Protein AF-0000000078815602 (afdb_homodimer)

Secondary structure (DSSP, 8-state):
-EETTS-B-TT-EEEETTEEEEEEE--TTS-------TT-EEEEEETTEEEEEEE-TT-S----EEPB---GGG-EEEETTEEEEGGG--S-EEEEEHHHHHTT---SSHHHHHTTTSTTEEEEE--SSTTPPEEEEETT-EEEEEE-TTS-EEEE-PPEEEETTEE--GGGS-GGGEEEEEEE-SHHHHGGG-GGGGG-EEEEEE----SSPPPEEEEEEEEEEEEE-S---BPPHHHHHHHHHHTT--SB-SSTT--BHHHHHHHHHHHHH-GGGS-EETTTEEE-TTS-EEE-----TTTTTB--EEEEEEEEEEEEE-SSEEEEEEEEEEEEE-SBSTTSSEEEEEEEEEEEEEE-SSSEEEEEEEEEEEEEEEEE-SSS-TT-----TT---SEE-TTT-TTSSS-EEBS-HHHHHHTPPEEEEEEEEEEEEEEEEE--STTEEEEEEEEEEEEEEEEEEE----EEB-TT-S-EES-TT-EEEEEEEEEEEEEEEEEEEEEEEETTEEEEEEEEEEEEEEEEEEEEEEEESBSSTTS--GGGB-S-EEEEEEEEEEEEEEEEEEEEEEETTTEEEEEEEEEEEETTS-GGG-EEEEEEEEEEEEGGGSGGGGGGTTTEEEEEEEEEEEEEEE--S-TTTTS----EETT-TT-EETTEE--EE-SPPP---S----EEEEEEEEEEEEEETTTTEEEEEEEEEEEEEEEEEE-S---GGG-SPPPEEEEEEEEEEEEEEEEEEEEEETTEEEEEEEEEEEEEEEEEEE-SSTTS-BTTS--TTPBTTEEEEBPEEEE--GGGBS-TTT-PBPTTPPEETT----TTSEEE------SS-SSEE--TTSBSS--TT-EEEEE-S-EEEEEEEEEEEETTEEEEEEEEEEEE-EE---STTTSTT-SSTTPPPBTT---B--EEEGGGTEEEESSTT-SB----SSSTTHHHHTS-BSTT-EE--EEEEEEEEEEEEPPHHHHGGGT-SEEEEEEEEEEEEEEESSPTT--TTT-S-SSPPEEEEEEEEEEE-/-EETTS-B-TT-EEEETTEEEEEEE--TTS-------TT-EEEEEETTEEEEEEE-TT-S----EEPB---GGG-EEEETTEEEEGGG--S-EEEEEHHHHHTT---SSHHHHHTTTSTTEEEEE--SSTTPPEEEEETT-EEEEEE-TTS-EEEE-PPEEEETTEE--GGGS-GGGEEEEEEE-SHHHHGGG-GGGGG-EEEEEE----SSPPPEEEEEEEEEEEEE-S---BPPHHHHHHHHHHTT--SB-SSTT--BHHHHHHHHHHHHH-GGGS-EETTTEEE-TTS-EEE-----TTTTTB--EEEEEEEEEEEEE-SSEEEEEEEEEEEEE-SBSTTSSEEEEEEEEEEEEEE-SSSEEEEEEEEEEEEEEEEE-SSS-TT-S---TT---SEE-TTT-TTSSS-EEBS-HHHHHHTPPEEEEEEEEEEEEEEEEE--STTEEEEEEEEEEEEEEEEEEE----EEB-TT-S-EES-TT-EEEEEEEEEEEEEEEEEEEEEEEETTEEEEEEEEEEEEEEEEEEEEEEEESBSSTTS--GGGB-S-EEEEEEEEEEEEEEEEEEEEEEETTTEEEEEEEEEEEETTS-GGG-EEEEEEEEEEEEGGGSGGGGGGTTTEEEEEEEEEEEEEEE--S-TTTTS----EETT-TT-EETTEE--EE--PPP---S----EEEEEEEEEEEEEETTTTEEEEEEEEEEEEEEEEEE-S---GGG-SPPPEEEEEEEEEEEEEEEEEEEEEETTEEEEEEEEEEEEEEEEEEE-SSTTS-BTTS--TTPBTTEEEEBPEEEE--GGGBS-TTT-PBPTT--EETTB---TTSEEE------SS-SSEE--TTSBSS--TT-EEEEE-S-EEEEEEEEEEEETTEEEEEEEEEEEE-EE---STTTSTT-SSTTPPPBTT---B--EEEGGGTEEEESSTT-SB----SSSTTHHHHTS-BSTT-EE--EEEEEEEEEEEEPPHHHHGGGT-SEEEEEEEEEEEEEEESSPTT--TTT-S-SSPPEEEEEEEEEEE-

Sequence (2074 aa):
MTNTAGEPIIGATVLEKGNTTNGTITDIDGNFTINLPANATLSISYIGYITQEIQVGYQTSFKVVLKDDTKTLDEIIVVGYGSQKKANLTGAVSSVKMDEALGDRPLLNAADALQGAVPGLFVSNGGNAPGTSKSFQIRGAYSLGVKNSDGTYGNTIKPLVLIDNVEGDIDMINPEDIESINVLKDAASAAIYGARAAGGVILVTTKRPKGASRFELNYNNNFAFGKAVNLPKQAPLMDYLQAYLDCGYSDAYWSLGSPSVSKWMEYLTAYQKDPSSFNTVGDGIYVDESGVPYYLNEKDLYKNFMETSFQMTHNISASGGTDKLRYRISGGYNSNDGVLISDRDKFERMNVNSFISADVTKWFTQEITMSYAHSLQTSPGGMGGVYNTRLVSYYPEGELPASVNTLADEDLPLFTPRNQILYSNPVNNKNDNPRIFLKSILKPLKGLEAVFEYTFDKNIYDYHWYTGQYDYTTIQGGSSKSFVDDYLRKYKQHTNYNSINVYATYNKDFGNHHFKVMAGFNQESSYQETLDTYSYNQAVLDVPAMSSGTGTIKATDSYSEYAIRGGFFRVNYNYLDKYLLEVNGRYDGSSKFPKSSRFGFFPSVSAGWQIAQERFMNSTRHWLDGLKLRASYGVIGNQNINPYTFTPSMSVNNKATSWIIDDTYVTSISSLPALVSQNFTWEKVGTINVGLDVNLFNNRLSGVFEWYQRNTNGMLAPGVQLPAVVGASAPYQNTADMRTRGWELSLNWRDQIGKVGYRIGFNLSDYKSEIIKYDDNAATKLLSSYYPGQTLGEIWGYVVDGYYTVDDFVDTSSWQLKEGVTSINGYNVRPGDVKFKNLRDDDTSTNVITSGDNTFDNPGDRKVIGNTTPRYQYGINLGMNYAGFDLNVILQGTGKRDYWISNVLTFPMNGDNFVPLFEGLSDYWMPKDPDNGDWSAVNPNAKYPRIYGNRGNSGSNLRQSDKYLSDASYLRIKNITLSYKLPKKWVNQIFLNQMKAFVSIENVATFTSLPSGIDPERIEWNYPAFRTVSFGVNITLMTNTAGEPIIGATVLEKGNTTNGTITDIDGNFTINLPANATLSISYIGYITQEIQVGYQTSFKVVLKDDTKTLDEIIVVGYGSQKKANLTGAVSSVKMDEALGDRPLLNAADALQGAVPGLFVSNGGNAPGTSKSFQIRGAYSLGVKNSDGTYGNTIKPLVLIDNVEGDIDMINPEDIESINVLKDAASAAIYGARAAGGVILVTTKRPKGASRFELNYNNNFAFGKAVNLPKQAPLMDYLQAYLDCGYSDAYWSLGSPSVSKWMEYLTAYQKDPSSFNTVGDGIYVDESGVPYYLNEKDLYKNFMETSFQMTHNISASGGTDKLRYRISGGYNSNDGVLISDRDKFERMNVNSFISADVTKWFTQEITMSYAHSLQTSPGGMGGVYNTRLVSYYPEGELPASVNTLADEDLPLFTPRNQILYSNPVNNKNDNPRIFLKSILKPLKGLEAVFEYTFDKNIYDYHWYTGQYDYTTIQGGSSKSFVDDYLRKYKQHTNYNSINVYATYNKDFGNHHFKVMAGFNQESSYQETLDTYSYNQAVLDVPAMSSGTGTIKATDSYSEYAIRGGFFRVNYNYLDKYLLEVNGRYDGSSKFPKSSRFGFFPSVSAGWQIAQERFMNSTRHWLDGLKLRASYGVIGNQNINPYTFTPSMSVNNKATSWIIDDTYVTSISSLPALVSQNFTWEKVGTINVGLDVNLFNNRLSGVFEWYQRNTNGMLAPGVQLPAVVGASAPYQNTADMRTRGWELSLNWRDQIGKVGYRIGFNLSDYKSEIIKYDDNAATKLLSSYYPGQTLGEIWGYVVDGYYTVDDFVDTSSWQLKEGVTSINGYNVRPGDVKFKNLRDDDTSTNVITSGDNTFDNPGDRKVIGNTTPRYQYGINLGMNYAGFDLNVILQGTGKRDYWISNVLTFPMNGDNFVPLFEGLSDYWMPKDPDNGDWSAVNPNAKYPRIYGNRGNSGSNLRQSDKYLSDASYLRIKNITLSYKLPKKWVNQIFLNQMKAFVSIENVATFTSLPSGIDPERIEWNYPAFRTVSFGVNITL

Radius of gyration: 43.35 Å; Cα contacts (8 Å, |Δi|>4): 5627; chains: 2; bounding box: 106×133×111 Å

Organism: NCBI:txid997873

Solvent-accessible surface area (backbone atoms only — not comparable to full-atom values): 103710 Å² total; per-residue (Å²): 52,18,32,85,83,64,46,49,39,58,62,27,37,38,25,38,59,96,38,83,85,52,57,41,51,22,36,84,73,6,48,71,79,79,94,71,64,52,86,37,34,37,32,34,38,38,94,67,29,41,67,44,75,44,74,44,47,92,57,88,79,79,86,45,66,39,43,66,41,71,66,65,58,72,36,73,39,72,50,78,96,46,70,39,41,50,71,74,54,35,52,51,69,48,79,41,51,32,65,71,54,43,57,84,56,92,68,85,40,44,70,67,42,46,55,51,67,42,66,47,47,44,65,43,61,73,51,54,50,51,80,52,61,68,45,57,30,35,73,76,29,67,41,56,42,35,71,40,97,86,68,48,65,38,44,72,30,52,39,33,40,20,51,72,86,35,78,57,65,64,78,63,42,60,50,89,46,37,41,32,39,30,39,22,67,35,32,52,42,17,37,78,71,34,43,59,22,58,17,12,28,39,39,32,34,60,65,72,71,62,59,64,30,65,66,35,41,39,38,40,42,35,43,32,42,26,39,70,44,64,60,60,52,66,40,58,68,68,57,36,56,49,50,47,48,65,20,63,43,67,53,55,38,89,44,42,73,35,35,47,50,70,58,45,52,52,51,41,56,49,36,76,74,41,53,85,80,51,83,54,47,82,48,36,32,33,60,47,98,86,68,30,53,43,65,60,37,73,51,61,72,69,62,68,33,46,34,75,15,46,33,42,38,43,36,40,36,39,34,28,33,39,84,45,36,28,31,37,40,37,38,37,40,38,40,30,40,32,36,48,54,76,82,31,38,21,20,36,38,41,36,41,39,40,39,42,39,35,50,70,45,101,38,33,36,45,34,43,36,42,36,40,23,41,36,44,35,33,32,61,30,66,86,78,51,62,63,59,75,44,73,41,48,35,61,60,58,64,45,44,45,34,89,72,24,78,68,25,96,49,67,25,40,26,84,38,40,49,49,41,45,74,72,29,34,49,33,40,40,37,38,39,36,51,36,41,40,39,37,38,40,36,37,88,45,93,49,34,41,37,37,43,37,42,36,45,40,37,44,37,41,43,38,43,36,45,56,48,71,51,68,28,22,52,71,63,40,34,75,42,61,70,35,85,72,23,37,41,36,43,36,42,34,40,35,46,34,41,39,41,39,39,38,37,36,41,51,50,73,56,90,60,38,38,40,38,40,33,44,36,40,40,41,38,38,40,44,37,43,39,42,40,37,38,17,21,37,51,73,44,76,91,65,71,49,44,22,36,15,61,50,62,59,46,49,39,55,50,76,50,63,48,40,38,42,33,42,37,40,37,39,39,40,34,42,77,85,32,43,37,39,39,42,37,38,31,40,40,32,38,63,52,35,46,84,93,44,22,62,52,77,32,47,26,35,27,32,29,38,33,52,44,75,36,79,90,35,56,84,44,51,82,47,40,65,36,35,32,44,28,34,30,36,14,33,24,38,35,69,84,61,62,65,58,60,53,48,67,52,65,46,56,36,38,48,32,88,82,42,67,56,93,86,32,50,38,52,37,77,74,43,76,57,45,52,48,39,79,73,39,61,65,23,40,36,32,26,39,38,41,38,41,40,41,23,27,60,83,59,27,36,36,38,40,41,38,41,41,39,36,38,38,38,29,26,36,28,60,32,60,70,54,65,72,87,67,76,46,64,43,28,56,26,56,48,23,25,35,40,33,42,36,40,34,36,39,40,37,37,48,52,68,59,89,73,37,35,38,36,44,34,40,31,33,18,41,64,50,42,32,27,65,36,43,48,49,62,57,84,54,34,40,66,92,54,74,32,58,70,38,50,67,46,57,35,74,21,32,47,66,60,58,54,36,44,62,82,45,29,75,43,91,81,78,56,43,66,32,91,91,52,62,45,47,68,96,56,86,74,49,60,28,33,64,27,60,48,74,71,41,64,56,96,88,40,77,48,40,39,45,55,59,76,43,12,74,93,36,33,32,25,42,44,78,63,47,34,50,53,74,26,46,36,31,16,39,38,40,37,38,34,45,94,48,34,36,41,40,39,35,34,34,38,30,68,38,24,30,42,84,67,88,42,43,76,70,34,54,47,54,58,60,96,62,44,33,38,29,54,89,40,80,48,42,25,40,57,64,36,60,92,80,68,36,52,50,59,72,40,82,80,37,83,36,51,43,57,46,36,93,42,68,64,41,69,68,57,68,46,60,31,52,80,70,46,39,52,47,27,35,43,29,39,45,34,43,34,42,34,40,44,57,57,57,80,64,32,48,74,71,71,28,67,41,42,31,41,39,41,26,33,33,48,71,46,72,51,61,76,55,55,61,26,40,44,69,78,64,70,48,67,57,68,59,49,54,30,31,44,31,38,38,42,38,39,31,63,52,19,32,84,84,64,45,49,39,58,61,27,40,37,27,38,60,95,38,84,84,52,58,41,51,20,36,84,74,5,50,72,81,80,95,70,62,53,85,36,33,36,33,34,38,38,95,66,29,41,66,45,75,43,74,44,46,92,58,87,77,81,88,47,66,39,43,65,41,70,65,66,58,72,35,71,39,73,48,79,96,45,70,40,41,50,70,73,55,35,52,50,68,48,79,40,49,33,64,71,53,44,57,83,55,92,69,83,42,44,67,66,41,46,54,51,68,42,67,48,46,44,63,44,60,74,51,55,52,48,80,52,61,65,44,57,30,35,72,78,28,66,40,57,42,36,72,38,98,85,68,47,66,37,43,72,30,52,39,32,41,22,51,70,85,35,77,56,65,64,78,64,40,58,49,89,48,36,40,32,40,30,39,22,68,35,31,52,42,17,37,75,73,35,44,61,23,57,17,11,28,38,38,32,34,60,66,72,73,61,59,64,30,66,65,38,40,39,38,40,41,36,43,33,41,27,39,70,44,65,60,60,52,65,39,58,68,70,58,34,56,50,48,47,50,64,22,62,42,67,52,56,38,89,42,43,73,36,36,48,48,71,57,47,53,52,50,41,55,49,36,75,73,39,54,86,81,52,82,52,46,80,48,37,32,32,60,48,97,86,68,29,52,42,64,60,37,74,52,61,71,69,62,69,32,45,35,76,14,45,31,42,37,42,35,40,37,39,36,29,32,39,83,46,36,30,30,37,40,36,39,37,40,38,39,32,40,31,35,48,53,77,82,31,36,20,20,36,39,40,36,40,40,39,39,42,37,36,49,70,44,98,39,33,35,46,35,43,36,43,37,42,24,40,35,42,34,32,33,62,28,65,85,79,51,63,63,60,77,45,72,42,47,34,62,59,58,66,46,45,45,33,90,72,24,80,68,25,95,50,65,25,41,28,82,37,39,50,49,40,46,73,72,28,36,48,33,38,40,35,40,41,34,51,35,40,42,39,40,38,38,34,36,88,46,92,50,34,41,36,38,44,36,41,37,44,41,36,44,37,38,43,38,42,37,45,55,45,71,51,66,28,22,52,71,63,40,35,76,43,60,70,35,86,72,22,36,39,38,41,37,41,36,40,34,46,34,42,38,39,40,39,37,38,36,41,50,52,74,56,89,61,39,39,41,38,41,32,42,35,40,39,40,38,38,40,43,35,43,39,42,40,36,38,17,21,37,52,73,43,74,90,63,71,48,45,20,34,14,60,51,60,59,47,50,38,55,50,76,49,62,49,41,39,40,33,42,39,40,37,39,37,41,33,38,77,85,30,42,37,39,37,42,36,39,33,42,40,31,39,63,53,35,46,84,92,45,21,64,51,78,32,46,24,36,28,30,28,39,35,53,44,76,36,78,89,35,56,86,46,51,83,47,40,64,37,35,33,44,27,35,31,35,14,34,22,38,34,68,86,62,64,64,60,62,53,49,67,50,66,46,57,35,40,47,31,90,81,43,66,55,94,85,33,49,36,52,37,76,74,42,74,56,45,52,48,40,77,73,40,59,64,22,39,38,33,27,40,39,39,37,41,41,41,23,27,59,83,58,27,37,37,37,40,39,37,40,40,39,35,38,37,38,30,29,36,27,59,32,60,68,55,66,73,85,66,75,47,64,43,28,55,26,58,49,23,27,36,39,34,41,36,39,34,36,37,40,37,38,48,53,68,59,88,72,35,36,39,35,44,34,41,31,33,20,39,65,49,42,33,29,65,37,44,48,48,60,62,84,56,37,40,65,91,52,72,33,59,70,37,51,68,46,60,35,73,21,32,46,65,58,59,54,37,45,61,84,45,30,75,42,94,80,79,58,44,66,34,91,91,53,65,45,47,69,95,56,86,76,50,60,28,32,62,27,59,48,74,73,41,65,54,99,86,40,77,48,41,40,46,54,60,76,42,12,74,91,36,34,32,22,40,44,78,64,46,34,51,51,72,25,46,36,31,17,37,39,39,36,39,34,44,94,47,36,36,39,41,38,37,36,31,37,31,68,38,23,30,41,85,68,87,42,43,77,70,34,55,47,54,57,60,96,62,43,32,38,30,55,89,40,80,48,43,26,40,56,63,37,61,92,80,69,36,51,51,58,72,40,82,81,37,82,36,51,43,56,44,38,95,40,68,64,40,69,66,58,65,46,60,31,52,81,72,45,37,53,48,27,35,43,27,39,45,31,42,34,43,34,41,44,57,56,56,80,62,32,47,74,71,70,28,66,41,43,32,40,39,41,25,34,34,50,70,47,73,52,60,76,54,52,62,27,40,44,68,79,66,69,46,67,58,68,58,49,53,32,32,44,30,38,36,43,37,39,32,64

InterPro domains:
  IPR000531 TonB-dependent receptor-like, beta-barrel [PF00593] (446-1003)
  IPR008969 Carboxypeptidase-like, regulatory domain superfamily [SSF49464] (3-76)
  IPR012910 TonB-dependent receptor, plug domain [PF07715] (86-201)
  IPR023996 TonB-dependent outer membrane protein, SusC/RagA [TIGR04056] (2-1037)
  IPR023997 TonB-dependent outer membrane protein SusC/RagA, conserved site [TIGR04057] (177-207)
  IPR036942 TonB-dependent receptor-like, beta-barrel domain superfamily [G3DSA:2.40.170.20] (302-944)
  IPR037066 TonB-dependent receptor, plug domain superfamily [G3DSA:2.170.130.10] (73-206)
  IPR039426 TonB-dependent receptor-like [PS52016] (85-907)
  IPR039426 TonB-dependent receptor-like [PTHR30069] (55-829)

Structure (mmCIF, N/CA/C/O backbone):
data_AF-0000000078815602-model_v1
#
loop_
_entity.id
_entity.type
_entity.pdbx_description
1 polymer 'SusC/RagA family TonB-linked outer membrane protein'
#
loop_
_atom_site.group_PDB
_atom_site.id
_atom_site.type_symbol
_atom_site.label_atom_id
_atom_site.label_alt_id
_atom_site.label_comp_id
_atom_site.label_asym_id
_atom_site.label_entity_id
_atom_site.label_seq_id
_atom_site.pdbx_PDB_ins_code
_atom_site.Cartn_x
_atom_site.Cartn_y
_atom_site.Cartn_z
_atom_site.occupancy
_atom_site.B_iso_or_equiv
_atom_site.auth_seq_id
_atom_site.auth_comp_id
_atom_site.auth_asym_id
_atom_site.auth_atom_id
_atom_site.pdbx_PDB_model_num
ATOM 1 N N . MET A 1 1 ? 48.781 -13.883 -18.172 1 78.75 1 MET A N 1
ATOM 2 C CA . MET A 1 1 ? 47.75 -14.75 -17.594 1 78.75 1 MET A CA 1
ATOM 3 C C . MET A 1 1 ? 46.656 -15.055 -18.594 1 78.75 1 MET A C 1
ATOM 5 O O . MET A 1 1 ? 46.094 -14.141 -19.203 1 78.75 1 MET A O 1
ATOM 9 N N . THR A 1 2 ? 46.5 -16.297 -18.828 1 77.19 2 THR A N 1
ATOM 10 C CA . THR A 1 2 ? 45.5 -16.719 -19.812 1 77.19 2 THR A CA 1
ATOM 11 C C . THR A 1 2 ? 44.656 -17.844 -19.25 1 77.19 2 THR A C 1
ATOM 13 O O . THR A 1 2 ? 45 -18.453 -18.234 1 77.19 2 THR A O 1
ATOM 16 N N . ASN A 1 3 ? 43.5 -17.938 -19.797 1 70.69 3 ASN A N 1
ATOM 17 C CA . ASN A 1 3 ? 42.75 -19.141 -19.516 1 70.69 3 ASN A CA 1
ATOM 18 C C . ASN A 1 3 ? 43.25 -20.328 -20.344 1 70.69 3 ASN A C 1
ATOM 20 O O . ASN A 1 3 ? 44.219 -20.188 -21.094 1 70.69 3 ASN A O 1
ATOM 24 N N . THR A 1 4 ? 42.594 -21.531 -20.109 1 65.62 4 THR A N 1
ATOM 25 C CA . THR A 1 4 ? 43.031 -22.75 -20.781 1 65.62 4 THR A CA 1
ATOM 26 C C . THR A 1 4 ? 42.906 -22.609 -22.297 1 65.62 4 THR A C 1
ATOM 28 O O . THR A 1 4 ? 43.562 -23.359 -23.031 1 65.62 4 THR A O 1
ATOM 31 N N . ALA A 1 5 ? 42.25 -21.672 -22.766 1 61.56 5 ALA A N 1
ATOM 32 C CA . ALA A 1 5 ? 42.094 -21.438 -24.188 1 61.56 5 ALA A CA 1
ATOM 33 C C . ALA A 1 5 ? 43.094 -20.422 -24.719 1 61.56 5 ALA A C 1
ATOM 35 O O . ALA A 1 5 ? 43.062 -20.047 -25.891 1 61.56 5 ALA A O 1
ATOM 36 N N . GLY A 1 6 ? 43.812 -19.844 -23.875 1 67.31 6 GLY A N 1
ATOM 37 C CA . GLY A 1 6 ? 44.844 -18.922 -24.281 1 67.31 6 GLY A CA 1
ATOM 38 C C . GLY A 1 6 ? 44.406 -17.469 -24.281 1 67.31 6 GLY A C 1
ATOM 39 O O . GLY A 1 6 ? 45.125 -16.594 -24.766 1 67.31 6 GLY A O 1
ATOM 40 N N . GLU A 1 7 ? 43.25 -17.266 -23.938 1 69.81 7 GLU A N 1
ATOM 41 C CA . GLU A 1 7 ? 42.75 -15.898 -23.891 1 69.81 7 GLU A CA 1
ATOM 42 C C . GLU A 1 7 ? 43.219 -15.18 -22.625 1 69.81 7 GLU A C 1
ATOM 44 O O . GLU A 1 7 ? 43.219 -15.766 -21.531 1 69.81 7 GLU A O 1
ATOM 49 N N . PRO A 1 8 ? 43.531 -13.906 -22.766 1 73.12 8 PRO A N 1
ATOM 50 C CA . PRO A 1 8 ? 44 -13.188 -21.578 1 73.12 8 PRO A CA 1
ATOM 51 C C . PRO A 1 8 ? 42.906 -13.008 -20.531 1 73.12 8 PRO A C 1
ATOM 53 O O . PRO A 1 8 ? 41.75 -12.773 -20.891 1 73.12 8 PRO A O 1
ATOM 56 N N . ILE A 1 9 ? 43.188 -13.391 -19.312 1 71.69 9 ILE A N 1
ATOM 57 C CA . ILE A 1 9 ? 42.281 -13.164 -18.188 1 71.69 9 ILE A CA 1
ATOM 58 C C . ILE A 1 9 ? 42.5 -11.758 -17.641 1 71.69 9 ILE A C 1
ATOM 60 O O . ILE A 1 9 ? 43.562 -11.438 -17.109 1 71.69 9 ILE A O 1
ATOM 64 N N . ILE A 1 10 ? 41.438 -11.031 -17.891 1 67.62 10 ILE A N 1
ATOM 65 C CA . ILE A 1 10 ? 41.469 -9.633 -17.469 1 67.62 10 ILE A CA 1
ATOM 66 C C . ILE A 1 10 ? 40.906 -9.516 -16.047 1 67.62 10 ILE A C 1
ATOM 68 O O . ILE A 1 10 ? 39.844 -10.039 -15.75 1 67.62 10 ILE A O 1
ATOM 72 N N . GLY A 1 11 ? 41.625 -8.859 -15.102 1 66.75 11 GLY A N 1
ATOM 73 C CA . GLY A 1 11 ? 41.094 -8.5 -13.789 1 66.75 11 GLY A CA 1
ATOM 74 C C . GLY A 1 11 ? 41.312 -9.602 -12.758 1 66.75 11 GLY A C 1
ATOM 75 O O . GLY A 1 11 ? 40.656 -9.602 -11.711 1 66.75 11 GLY A O 1
ATOM 76 N N . ALA A 1 12 ? 42.094 -10.586 -13.078 1 73.12 12 ALA A N 1
ATOM 77 C CA . ALA A 1 12 ? 42.438 -11.586 -12.07 1 73.12 12 ALA A CA 1
ATOM 78 C C . ALA A 1 12 ? 43.25 -10.969 -10.93 1 73.12 12 ALA A C 1
ATOM 80 O O . ALA A 1 12 ? 44.156 -10.188 -11.172 1 73.12 12 ALA A O 1
ATOM 81 N N . THR A 1 13 ? 42.844 -11.312 -9.797 1 76.19 13 THR A N 1
ATOM 82 C CA . THR A 1 13 ? 43.562 -10.82 -8.633 1 76.19 13 THR A CA 1
ATOM 83 C C . THR A 1 13 ? 44.844 -11.609 -8.422 1 76.19 13 THR A C 1
ATOM 85 O O . THR A 1 13 ? 44.812 -12.836 -8.312 1 76.19 13 THR A O 1
ATOM 88 N N . VAL A 1 14 ? 45.969 -10.875 -8.5 1 77.88 14 VAL A N 1
ATOM 89 C CA . VAL A 1 14 ? 47.281 -11.438 -8.227 1 77.88 14 VAL A CA 1
ATOM 90 C C . VAL A 1 14 ? 47.812 -10.883 -6.91 1 77.88 14 VAL A C 1
ATOM 92 O O . VAL A 1 14 ? 48.125 -9.695 -6.801 1 77.88 14 VAL A O 1
ATOM 95 N N . LEU A 1 15 ? 47.812 -11.727 -5.906 1 77.12 15 LEU A N 1
ATOM 96 C CA . LEU A 1 15 ? 48.219 -11.305 -4.57 1 77.12 15 LEU A CA 1
ATOM 97 C C . LEU A 1 15 ? 49.438 -12.109 -4.086 1 77.12 15 LEU A C 1
ATOM 99 O O . LEU A 1 15 ? 49.625 -13.258 -4.492 1 77.12 15 LEU A O 1
ATOM 103 N N . GLU A 1 16 ? 50.406 -11.445 -3.252 1 76.5 16 GLU A N 1
ATOM 104 C CA . GLU A 1 16 ? 51.375 -12.188 -2.455 1 76.5 16 GLU A CA 1
ATOM 105 C C . GLU A 1 16 ? 50.688 -12.984 -1.35 1 76.5 16 GLU A C 1
ATOM 107 O O . GLU A 1 16 ? 49.969 -12.414 -0.514 1 76.5 16 GLU A O 1
ATOM 112 N N . LYS A 1 17 ? 50.781 -14.344 -1.441 1 73.5 17 LYS A N 1
ATOM 113 C CA . LYS A 1 17 ? 50.156 -15.172 -0.421 1 73.5 17 LYS A CA 1
ATOM 114 C C . LYS A 1 17 ? 50.625 -14.789 0.977 1 73.5 17 LYS A C 1
ATOM 116 O O . LYS A 1 17 ? 51.812 -14.742 1.239 1 73.5 17 LYS A O 1
ATOM 121 N N . GLY A 1 18 ? 49.688 -14.43 1.892 1 65.94 18 GLY A N 1
ATOM 122 C CA . GLY A 1 18 ? 50 -14.031 3.26 1 65.94 18 GLY A CA 1
ATOM 123 C C . GLY A 1 18 ? 50.094 -12.531 3.443 1 65.94 18 GLY A C 1
ATOM 124 O O . GLY A 1 18 ? 50.156 -12.039 4.57 1 65.94 18 GLY A O 1
ATOM 125 N N . ASN A 1 19 ? 50.312 -11.727 2.42 1 64.69 19 ASN A N 1
ATOM 126 C CA . ASN A 1 19 ? 50.375 -10.266 2.441 1 64.69 19 ASN A CA 1
ATOM 127 C C . ASN A 1 19 ? 49.344 -9.656 1.475 1 64.69 19 ASN A C 1
ATOM 129 O O . ASN A 1 19 ? 49.688 -9.398 0.312 1 64.69 19 ASN A O 1
ATOM 133 N N . THR A 1 20 ? 48.156 -9.5 1.968 1 58.47 20 THR A N 1
ATOM 134 C CA . THR A 1 20 ? 47.031 -9.078 1.133 1 58.47 20 THR A CA 1
ATOM 135 C C . THR A 1 20 ? 47.219 -7.621 0.704 1 58.47 20 THR A C 1
ATOM 137 O O . THR A 1 20 ? 46.469 -7.133 -0.157 1 58.47 20 THR A O 1
ATOM 140 N N . THR A 1 21 ? 48.188 -6.938 1.205 1 65.44 21 THR A N 1
ATOM 141 C CA . THR A 1 21 ? 48.375 -5.539 0.838 1 65.44 21 THR A CA 1
ATOM 142 C C . THR A 1 21 ? 49.25 -5.434 -0.419 1 65.44 21 THR A C 1
ATOM 144 O O . THR A 1 21 ? 49.25 -4.395 -1.077 1 65.44 21 THR A O 1
ATOM 147 N N . ASN A 1 22 ? 50.031 -6.449 -0.686 1 72.88 22 ASN A N 1
ATOM 148 C CA . ASN A 1 22 ? 50.812 -6.5 -1.906 1 72.88 22 ASN A CA 1
ATOM 149 C C . ASN A 1 22 ? 50.125 -7.309 -2.998 1 72.88 22 ASN A C 1
ATOM 151 O O . ASN A 1 22 ? 50.219 -8.539 -3.021 1 72.88 22 ASN A O 1
ATOM 155 N N . GLY A 1 23 ? 49.281 -6.703 -3.699 1 72 23 GLY A N 1
ATOM 156 C CA . GLY A 1 23 ? 48.531 -7.344 -4.762 1 72 23 GLY A CA 1
ATOM 157 C C . GLY A 1 23 ? 48.312 -6.445 -5.965 1 72 23 GLY A C 1
ATOM 158 O O . GLY A 1 23 ? 48.5 -5.23 -5.883 1 72 23 GLY A O 1
ATOM 159 N N . THR A 1 24 ? 48.188 -7.129 -7.148 1 76.94 24 THR A N 1
ATOM 160 C CA . THR A 1 24 ? 47.844 -6.469 -8.406 1 76.94 24 THR A CA 1
ATOM 161 C C . THR A 1 24 ? 46.719 -7.227 -9.141 1 76.94 24 THR A C 1
ATOM 163 O O . THR A 1 24 ? 46.281 -8.281 -8.688 1 76.94 24 THR A O 1
ATOM 166 N N . ILE A 1 25 ? 46.219 -6.656 -10.141 1 75.38 25 ILE A N 1
ATOM 167 C CA . ILE A 1 25 ? 45.25 -7.336 -11.008 1 75.38 25 ILE A CA 1
ATOM 168 C C . ILE A 1 25 ? 45.781 -7.363 -12.438 1 75.38 25 ILE A C 1
ATOM 170 O O . ILE A 1 25 ? 46.594 -6.512 -12.836 1 75.38 25 ILE A O 1
ATOM 174 N N . THR A 1 26 ? 45.375 -8.398 -13.18 1 77.25 26 THR A N 1
ATOM 175 C CA . THR A 1 26 ? 45.844 -8.516 -14.555 1 77.25 26 THR A CA 1
ATOM 176 C C . THR A 1 26 ? 45.188 -7.441 -15.43 1 77.25 26 THR A C 1
ATOM 178 O O . THR A 1 26 ? 44.062 -7.035 -15.195 1 77.25 26 THR A O 1
ATOM 181 N N . ASP A 1 27 ? 46 -6.965 -16.359 1 72.5 27 ASP A N 1
ATOM 182 C CA . ASP A 1 27 ? 45.5 -5.941 -17.281 1 72.5 27 ASP A CA 1
ATOM 183 C C . ASP A 1 27 ? 44.719 -6.57 -18.438 1 72.5 27 ASP A C 1
ATOM 185 O O . ASP A 1 27 ? 44.438 -7.766 -18.422 1 72.5 27 ASP A O 1
ATOM 189 N N . ILE A 1 28 ? 44.375 -5.77 -19.422 1 69.62 28 ILE A N 1
ATOM 190 C CA . ILE A 1 28 ? 43.5 -6.16 -20.531 1 69.62 28 ILE A CA 1
ATOM 191 C C . ILE A 1 28 ? 44.156 -7.262 -21.359 1 69.62 28 ILE A C 1
ATOM 193 O O . ILE A 1 28 ? 43.469 -8.047 -22.016 1 69.62 28 ILE A O 1
ATOM 197 N N . ASP A 1 29 ? 45.438 -7.277 -21.359 1 73 29 ASP A N 1
ATOM 198 C CA . ASP A 1 29 ? 46.156 -8.289 -22.109 1 73 29 ASP A CA 1
ATOM 199 C C . ASP A 1 29 ? 46.562 -9.461 -21.219 1 73 29 ASP A C 1
ATOM 201 O O . ASP A 1 29 ? 47.344 -10.32 -21.641 1 73 29 ASP A O 1
ATOM 205 N N . GLY A 1 30 ? 46.062 -9.453 -20.047 1 73.31 30 GLY A N 1
ATOM 206 C CA . GLY A 1 30 ? 46.375 -10.508 -19.094 1 73.31 30 GLY A CA 1
ATOM 207 C C . GLY A 1 30 ? 47.719 -10.328 -18.422 1 73.31 30 GLY A C 1
ATOM 208 O O . GLY A 1 30 ? 48.219 -11.234 -17.734 1 73.31 30 GLY A O 1
ATOM 209 N N . ASN A 1 31 ? 48.344 -9.242 -18.656 1 78.19 31 ASN A N 1
ATOM 210 C CA . ASN A 1 31 ? 49.656 -9.016 -18.062 1 78.19 31 ASN A CA 1
ATOM 211 C C . ASN A 1 31 ? 49.562 -8.484 -16.641 1 78.19 31 ASN A C 1
ATOM 213 O O . ASN A 1 31 ? 48.562 -7.824 -16.297 1 78.19 31 ASN A O 1
ATOM 217 N N . PHE A 1 32 ? 50.438 -8.898 -15.719 1 76.88 32 PHE A N 1
ATOM 218 C CA . PHE A 1 32 ? 50.531 -8.352 -14.367 1 76.88 32 PHE A CA 1
ATOM 219 C C . PHE A 1 32 ? 52 -8.148 -13.961 1 76.88 32 PHE A C 1
ATOM 221 O O . PHE A 1 32 ? 52.906 -8.805 -14.5 1 76.88 32 PHE A O 1
ATOM 228 N N . THR A 1 33 ? 52.312 -7.031 -13.219 1 79.56 33 THR A N 1
ATOM 229 C CA . THR A 1 33 ? 53.594 -6.812 -12.586 1 79.56 33 THR A CA 1
ATOM 230 C C . THR A 1 33 ? 53.469 -6.625 -11.086 1 79.56 33 THR A C 1
ATOM 232 O O . THR A 1 33 ? 52.594 -5.871 -10.625 1 79.56 33 THR A O 1
ATOM 235 N N . ILE A 1 34 ? 54.156 -7.406 -10.305 1 76.44 34 ILE A N 1
ATOM 236 C CA . ILE A 1 34 ? 54.125 -7.305 -8.852 1 76.44 34 ILE A CA 1
ATOM 237 C C . ILE A 1 34 ? 55.531 -7.48 -8.289 1 76.44 34 ILE A C 1
ATOM 239 O O . ILE A 1 34 ? 56.312 -8.289 -8.805 1 76.44 34 ILE A O 1
ATOM 243 N N . ASN A 1 35 ? 55.969 -6.602 -7.34 1 76.94 35 ASN A N 1
ATOM 244 C CA . ASN A 1 35 ? 57.219 -6.734 -6.645 1 76.94 35 ASN A CA 1
ATOM 245 C C . ASN A 1 35 ? 57.125 -7.688 -5.457 1 76.94 35 ASN A C 1
ATOM 247 O O . ASN A 1 35 ? 56.312 -7.465 -4.551 1 76.94 35 ASN A O 1
ATOM 251 N N . LEU A 1 36 ? 57.844 -8.797 -5.551 1 72.75 36 LEU A N 1
ATOM 252 C CA . LEU A 1 36 ? 57.781 -9.812 -4.508 1 72.75 36 LEU A CA 1
ATOM 253 C C . LEU A 1 36 ? 59.156 -10.211 -4.02 1 72.75 36 LEU A C 1
ATOM 255 O O . LEU A 1 36 ? 60.125 -10.18 -4.785 1 72.75 36 LEU A O 1
ATOM 259 N N . PRO A 1 37 ? 59.344 -10.555 -2.734 1 76 37 PRO A N 1
ATOM 260 C CA . PRO A 1 37 ? 60.562 -11.211 -2.312 1 76 37 PRO A CA 1
ATOM 261 C C . PRO A 1 37 ? 60.75 -12.602 -2.922 1 76 37 PRO A C 1
ATOM 263 O O . PRO A 1 37 ? 59.75 -13.219 -3.342 1 76 37 PRO A O 1
ATOM 266 N N . ALA A 1 38 ? 61.938 -13.078 -3.098 1 72.5 38 ALA A N 1
ATOM 267 C CA . ALA A 1 38 ? 62.281 -14.328 -3.783 1 72.5 38 ALA A CA 1
ATOM 268 C C . ALA A 1 38 ? 61.531 -15.508 -3.166 1 72.5 38 ALA A C 1
ATOM 270 O O . ALA A 1 38 ? 61.156 -16.453 -3.867 1 72.5 38 ALA A O 1
ATOM 271 N N . ASN A 1 39 ? 61.188 -15.406 -1.955 1 73.25 39 ASN A N 1
ATOM 272 C CA . ASN A 1 39 ? 60.531 -16.531 -1.287 1 73.25 39 ASN A CA 1
ATOM 273 C C . ASN A 1 39 ? 59.031 -16.344 -1.217 1 73.25 39 ASN A C 1
ATOM 275 O O . ASN A 1 39 ? 58.344 -17.109 -0.544 1 73.25 39 ASN A O 1
ATOM 279 N N . ALA A 1 40 ? 58.531 -15.617 -2.064 1 75.62 40 ALA A N 1
ATOM 280 C CA . ALA A 1 40 ? 57.094 -15.32 -1.939 1 75.62 40 ALA A CA 1
ATOM 281 C C . ALA A 1 40 ? 56.25 -16.266 -2.797 1 75.62 40 ALA A C 1
ATOM 283 O O . ALA A 1 40 ? 56.75 -16.844 -3.766 1 75.62 40 ALA A O 1
ATOM 284 N N . THR A 1 41 ? 55.031 -16.578 -2.408 1 80.06 41 THR A N 1
ATOM 285 C CA . THR A 1 41 ? 54.031 -17.297 -3.184 1 80.06 41 THR A CA 1
ATOM 286 C C . THR A 1 41 ? 52.969 -16.344 -3.707 1 80.06 41 THR A C 1
ATOM 288 O O . THR A 1 41 ? 52.406 -15.531 -2.953 1 80.06 41 THR A O 1
ATOM 291 N N . LEU A 1 42 ? 52.781 -16.453 -4.98 1 78 42 LEU A N 1
ATOM 292 C CA . LEU A 1 42 ? 51.75 -15.688 -5.648 1 78 42 LEU A CA 1
ATOM 293 C C . LEU A 1 42 ? 50.406 -16.422 -5.586 1 78 42 LEU A C 1
ATOM 295 O O . LEU A 1 42 ? 50.344 -17.625 -5.832 1 78 42 LEU A O 1
ATOM 299 N N . SER A 1 43 ? 49.469 -15.773 -5.137 1 77.38 43 SER A N 1
ATOM 300 C CA . SER A 1 43 ? 48.094 -16.266 -5.191 1 77.38 43 SER A CA 1
ATOM 301 C C . SER A 1 43 ? 47.281 -15.523 -6.246 1 77.38 43 SER A C 1
ATOM 303 O O . SER A 1 43 ? 47.125 -14.305 -6.172 1 77.38 43 SER A O 1
ATOM 305 N N . ILE A 1 44 ? 46.812 -16.25 -7.289 1 76.06 44 ILE A N 1
ATOM 306 C CA . ILE A 1 44 ? 46.062 -15.68 -8.398 1 76.06 44 ILE A CA 1
ATOM 307 C C . ILE A 1 44 ? 44.625 -16.188 -8.352 1 76.06 44 ILE A C 1
ATOM 309 O O . ILE A 1 44 ? 44.406 -17.391 -8.344 1 76.06 44 ILE A O 1
ATOM 313 N N . SER A 1 45 ? 43.75 -15.32 -8.18 1 71.56 45 SER A N 1
ATOM 314 C CA . SER A 1 45 ? 42.344 -15.703 -8.109 1 71.56 45 SER A CA 1
ATOM 315 C C . SER A 1 45 ? 41.5 -14.883 -9.086 1 71.56 45 SER A C 1
ATOM 317 O O . SER A 1 45 ? 41.812 -13.719 -9.352 1 71.56 45 SER A O 1
ATOM 319 N N . TYR A 1 46 ? 40.656 -15.562 -9.844 1 66.19 46 TYR A N 1
ATOM 320 C CA . TYR A 1 46 ? 39.688 -14.961 -10.734 1 66.19 46 TYR A CA 1
ATOM 321 C C . TYR A 1 46 ? 38.375 -15.758 -10.734 1 66.19 46 TYR A C 1
ATOM 323 O O . TYR A 1 46 ? 38.406 -16.984 -10.711 1 66.19 46 TYR A O 1
ATOM 331 N N . ILE A 1 47 ? 37.25 -15.023 -10.625 1 53.09 47 ILE A N 1
ATOM 332 C CA . ILE A 1 47 ? 35.938 -15.672 -10.578 1 53.09 47 ILE A CA 1
ATOM 333 C C . ILE A 1 47 ? 35.812 -16.641 -11.758 1 53.09 47 ILE A C 1
ATOM 335 O O . ILE A 1 47 ? 36.062 -16.266 -12.906 1 53.09 47 ILE A O 1
ATOM 339 N N . GLY A 1 48 ? 35.469 -17.891 -11.586 1 54.5 48 GLY A N 1
ATOM 340 C CA . GLY A 1 48 ? 35.281 -18.938 -12.586 1 54.5 48 GLY A CA 1
ATOM 341 C C . GLY A 1 48 ? 36.5 -19.766 -12.82 1 54.5 48 GLY A C 1
ATOM 342 O O . GLY A 1 48 ? 36.469 -20.719 -13.617 1 54.5 48 GLY A O 1
ATOM 343 N N . TYR A 1 49 ? 37.688 -19.344 -12.195 1 63.38 49 TYR A N 1
ATOM 344 C CA . TYR A 1 49 ? 38.938 -20.078 -12.383 1 63.38 49 TYR A CA 1
ATOM 345 C C . TYR A 1 49 ? 39.469 -20.562 -11.039 1 63.38 49 TYR A C 1
ATOM 347 O O . TYR A 1 49 ? 39.219 -19.953 -10 1 63.38 49 TYR A O 1
ATOM 355 N N . ILE A 1 50 ? 40.094 -21.672 -11.008 1 62.84 50 ILE A N 1
ATOM 356 C CA . ILE A 1 50 ? 40.75 -22.219 -9.828 1 62.84 50 ILE A CA 1
ATOM 357 C C . ILE A 1 50 ? 41.875 -21.297 -9.391 1 62.84 50 ILE A C 1
ATOM 359 O O . ILE A 1 50 ? 42.719 -20.891 -10.203 1 62.84 50 ILE A O 1
ATOM 363 N N . THR A 1 51 ? 41.719 -20.859 -8.133 1 67.94 51 THR A N 1
ATOM 364 C CA . THR A 1 51 ? 42.812 -20.047 -7.617 1 67.94 51 THR A CA 1
ATOM 365 C C . THR A 1 51 ? 44.156 -20.781 -7.762 1 67.94 51 THR A C 1
ATOM 367 O O . THR A 1 51 ? 44.25 -21.953 -7.402 1 67.94 51 THR A O 1
ATOM 370 N N . GLN A 1 52 ? 45.094 -20.219 -8.398 1 70.31 52 GLN A N 1
ATOM 371 C CA . GLN A 1 52 ? 46.438 -20.797 -8.594 1 70.31 52 GLN A CA 1
ATOM 372 C C . GLN A 1 52 ? 47.469 -20.125 -7.688 1 70.31 52 GLN A C 1
ATOM 374 O O . GLN A 1 52 ? 47.5 -18.906 -7.602 1 70.31 52 GLN A O 1
ATOM 379 N N . GLU A 1 53 ? 48.125 -20.938 -6.812 1 74.75 53 GLU A N 1
ATOM 380 C CA . GLU A 1 53 ? 49.25 -20.453 -6.043 1 74.75 53 GLU A CA 1
ATOM 381 C C . GLU A 1 53 ? 50.562 -20.828 -6.727 1 74.75 53 GLU A C 1
ATOM 383 O O . GLU A 1 53 ? 50.812 -21.984 -7.043 1 74.75 53 GLU A O 1
ATOM 388 N N . ILE A 1 54 ? 51.375 -19.875 -7.039 1 76 54 ILE A N 1
ATOM 389 C CA . ILE A 1 54 ? 52.625 -20.078 -7.75 1 76 54 ILE A CA 1
ATOM 390 C C . ILE A 1 54 ? 53.781 -19.609 -6.879 1 76 54 ILE A C 1
ATOM 392 O O . ILE A 1 54 ? 53.812 -18.469 -6.43 1 76 54 ILE A O 1
ATOM 396 N N . GLN A 1 55 ? 54.688 -20.469 -6.512 1 74.75 55 GLN A N 1
ATOM 397 C CA . GLN A 1 55 ? 55.938 -20.078 -5.852 1 74.75 55 GLN A CA 1
ATOM 398 C C . GLN A 1 55 ? 56.844 -19.281 -6.801 1 74.75 55 GLN A C 1
ATOM 400 O O . GLN A 1 55 ? 57.188 -19.766 -7.875 1 74.75 55 GLN A O 1
ATOM 405 N N . VAL A 1 56 ? 57.156 -18.062 -6.539 1 74.62 56 VAL A N 1
ATOM 406 C CA . VAL A 1 56 ? 57.812 -17.109 -7.422 1 74.62 56 VAL A CA 1
ATOM 407 C C . VAL A 1 56 ? 59.312 -17.484 -7.574 1 74.62 56 VAL A C 1
ATOM 409 O O . VAL A 1 56 ? 59.844 -17.5 -8.688 1 74.62 56 VAL A O 1
ATOM 412 N N . GLY A 1 57 ? 59.969 -18.031 -6.59 1 70.81 57 GLY A N 1
ATOM 413 C CA . GLY A 1 57 ? 61.406 -18.266 -6.66 1 70.81 57 GLY A CA 1
ATOM 414 C C . GLY A 1 57 ? 62.156 -17.125 -7.289 1 70.81 57 GLY A C 1
ATOM 415 O O . GLY A 1 57 ? 61.875 -15.953 -7.023 1 70.81 57 GLY A O 1
ATOM 416 N N . TYR A 1 58 ? 63.25 -17.344 -8.141 1 68.69 58 TYR A N 1
ATOM 417 C CA . TYR A 1 58 ? 64.062 -16.312 -8.773 1 68.69 58 TYR A CA 1
ATOM 418 C C . TYR A 1 58 ? 63.562 -16.016 -10.188 1 68.69 58 TYR A C 1
ATOM 420 O O . TYR A 1 58 ? 64.25 -15.352 -10.961 1 68.69 58 TYR A O 1
ATOM 428 N N . GLN A 1 59 ? 62.344 -16.391 -10.445 1 71.81 59 GLN A N 1
ATOM 429 C CA . GLN A 1 59 ? 61.844 -16.141 -11.781 1 71.81 59 GLN A CA 1
ATOM 430 C C . GLN A 1 59 ? 61.156 -14.773 -11.867 1 71.81 59 GLN A C 1
ATOM 432 O O . GLN A 1 59 ? 60.438 -14.367 -10.945 1 71.81 59 GLN A O 1
ATOM 437 N N . THR A 1 60 ? 61.5 -14.094 -12.93 1 75.69 60 THR A N 1
ATOM 438 C CA . THR A 1 60 ? 61 -12.734 -13.094 1 75.69 60 THR A CA 1
ATOM 439 C C . THR A 1 60 ? 59.844 -12.695 -14.094 1 75.69 60 THR A C 1
ATOM 441 O O . THR A 1 60 ? 59.188 -11.672 -14.234 1 75.69 60 THR A O 1
ATOM 444 N N . SER A 1 61 ? 59.625 -13.758 -14.828 1 76.62 61 SER A N 1
ATOM 445 C CA . SER A 1 61 ? 58.531 -13.789 -15.797 1 76.62 61 SER A CA 1
ATOM 446 C C . SER A 1 61 ? 57.688 -15.055 -15.633 1 76.62 61 SER A C 1
ATOM 448 O O . SER A 1 61 ? 58.219 -16.156 -15.516 1 76.62 61 SER A O 1
ATOM 450 N N . PHE A 1 62 ? 56.406 -14.945 -15.398 1 75.5 62 PHE A N 1
ATOM 451 C CA . PHE A 1 62 ? 55.5 -16.062 -15.219 1 75.5 62 PHE A CA 1
ATOM 452 C C . PHE A 1 62 ? 54.438 -16.078 -16.312 1 75.5 62 PHE A C 1
ATOM 454 O O . PHE A 1 62 ? 53.906 -15.023 -16.703 1 75.5 62 PHE A O 1
ATOM 461 N N . LYS A 1 63 ? 54.188 -17.188 -16.953 1 76.06 63 LYS A N 1
ATOM 462 C CA . LYS A 1 63 ? 53 -17.469 -17.75 1 76.06 63 LYS A CA 1
ATOM 463 C C . LYS A 1 63 ? 52 -18.312 -16.953 1 76.06 63 LYS A C 1
ATOM 465 O O . LYS A 1 63 ? 52.281 -19.469 -16.609 1 76.06 63 LYS A O 1
ATOM 470 N N . VAL A 1 64 ? 50.969 -17.656 -16.531 1 75.31 64 VAL A N 1
ATOM 471 C CA . VAL A 1 64 ? 50 -18.328 -15.695 1 75.31 64 VAL A CA 1
ATOM 472 C C . VAL A 1 64 ? 48.75 -18.688 -16.531 1 75.31 64 VAL A C 1
ATOM 474 O O . VAL A 1 64 ? 48.25 -17.844 -17.266 1 75.31 64 VAL A O 1
ATOM 477 N N . VAL A 1 65 ? 48.438 -19.875 -16.641 1 73.69 65 VAL A N 1
ATOM 478 C CA . VAL A 1 65 ? 47.188 -20.328 -17.234 1 73.69 65 VAL A CA 1
ATOM 479 C C . VAL A 1 65 ? 46.188 -20.688 -16.125 1 73.69 65 VAL A C 1
ATOM 481 O O . VAL A 1 65 ? 46.438 -21.609 -15.344 1 73.69 65 VAL A O 1
ATOM 484 N N . LEU A 1 66 ? 45.156 -19.859 -16.016 1 69.69 66 LEU A N 1
ATOM 485 C CA . LEU A 1 66 ? 44.125 -20.156 -15.016 1 69.69 66 LEU A CA 1
ATOM 486 C C . LEU A 1 66 ? 43.156 -21.188 -15.555 1 69.69 66 LEU A C 1
ATOM 488 O O . LEU A 1 66 ? 42.688 -21.094 -16.688 1 69.69 66 LEU A O 1
ATOM 492 N N . LYS A 1 67 ? 43.031 -22.219 -14.82 1 62.34 67 LYS A N 1
ATOM 493 C CA . LYS A 1 67 ? 42.062 -23.266 -15.188 1 62.34 67 LYS A CA 1
ATOM 494 C C . LYS A 1 67 ? 40.688 -22.938 -14.672 1 62.34 67 LYS A C 1
ATOM 496 O O . LYS A 1 67 ? 40.531 -22.344 -13.602 1 62.34 67 LYS A O 1
ATOM 501 N N . ASP A 1 68 ? 39.719 -23.141 -15.469 1 52.81 68 ASP A N 1
ATOM 502 C CA . ASP A 1 68 ? 38.344 -22.922 -15.047 1 52.81 68 ASP A CA 1
ATOM 503 C C . ASP A 1 68 ? 38.031 -23.656 -13.75 1 52.81 68 ASP A C 1
ATOM 505 O O . ASP A 1 68 ? 38.531 -24.781 -13.531 1 52.81 68 ASP A O 1
ATOM 509 N N . ASP A 1 69 ? 37.688 -22.953 -12.734 1 48.38 69 ASP A N 1
ATOM 510 C CA . ASP A 1 69 ? 37.281 -23.547 -11.469 1 48.38 69 ASP A CA 1
ATOM 511 C C . ASP A 1 69 ? 36.156 -24.547 -11.68 1 48.38 69 ASP A C 1
ATOM 513 O O . ASP A 1 69 ? 34.969 -24.188 -11.609 1 48.38 69 ASP A O 1
ATOM 517 N N . THR A 1 70 ? 36.438 -25.453 -12.383 1 43.5 70 THR A N 1
ATOM 518 C CA . THR A 1 70 ? 35.438 -26.531 -12.5 1 43.5 70 THR A CA 1
ATOM 519 C C . THR A 1 70 ? 35.281 -27.25 -11.164 1 43.5 70 THR A C 1
ATOM 521 O O . THR A 1 70 ? 34.562 -28.234 -11.078 1 43.5 70 THR A O 1
ATOM 524 N N . LYS A 1 71 ? 36.094 -26.906 -10.227 1 47.03 71 LYS A N 1
ATOM 525 C CA . LYS A 1 71 ? 36 -27.766 -9.047 1 47.03 71 LYS A CA 1
ATOM 526 C C . LYS A 1 71 ? 34.781 -27.453 -8.227 1 47.03 71 LYS A C 1
ATOM 528 O O . LYS A 1 71 ? 34.656 -26.375 -7.641 1 47.03 71 LYS A O 1
ATOM 533 N N . THR A 1 72 ? 33.688 -28.172 -8.414 1 50 72 THR A N 1
ATOM 534 C CA . THR A 1 72 ? 32.344 -28.297 -7.836 1 50 72 THR A CA 1
ATOM 535 C C . THR A 1 72 ? 32.438 -28.469 -6.324 1 50 72 THR A C 1
ATOM 537 O O . THR A 1 72 ? 31.578 -27.984 -5.59 1 50 72 THR A O 1
ATOM 540 N N . LEU A 1 73 ? 33.5 -29.078 -5.805 1 47.88 73 LEU A N 1
ATOM 541 C CA . LEU A 1 73 ? 33.469 -29.484 -4.402 1 47.88 73 LEU A CA 1
ATOM 542 C C . LEU A 1 73 ? 33.75 -28.281 -3.488 1 47.88 73 LEU A C 1
ATOM 544 O O . LEU A 1 73 ? 33.344 -28.297 -2.32 1 47.88 73 LEU A O 1
ATOM 548 N N . ASP A 1 74 ? 34.25 -27.172 -4 1 58.34 74 ASP A N 1
ATOM 549 C CA . ASP A 1 74 ? 34.531 -26.016 -3.182 1 58.34 74 ASP A CA 1
ATOM 550 C C . ASP A 1 74 ? 33.469 -24.938 -3.338 1 58.34 74 ASP A C 1
ATOM 552 O O . ASP A 1 74 ? 33.625 -23.812 -2.883 1 58.34 74 ASP A O 1
ATOM 556 N N . GLU A 1 75 ? 32.438 -25.531 -3.889 1 74.56 75 GLU A N 1
ATOM 557 C CA . GLU A 1 75 ? 31.312 -24.625 -4.039 1 74.56 75 GLU A CA 1
ATOM 558 C C . GLU A 1 75 ? 30.688 -24.297 -2.686 1 74.56 75 GLU A C 1
ATOM 560 O O . GLU A 1 75 ? 30.547 -25.172 -1.829 1 74.56 75 GLU A O 1
ATOM 565 N N . ILE A 1 76 ? 30.469 -23.078 -2.471 1 75.12 76 ILE A N 1
ATOM 566 C CA . ILE A 1 76 ? 29.844 -22.625 -1.229 1 75.12 76 ILE A CA 1
ATOM 567 C C . ILE A 1 76 ? 28.328 -22.609 -1.39 1 75.12 76 ILE A C 1
ATOM 569 O O . ILE A 1 76 ? 27.812 -22.031 -2.346 1 75.12 76 ILE A O 1
ATOM 573 N N . ILE A 1 77 ? 27.719 -23.297 -0.526 1 83.75 77 ILE A N 1
ATOM 574 C CA . ILE A 1 77 ? 26.266 -23.375 -0.535 1 83.75 77 ILE A CA 1
ATOM 575 C C . ILE A 1 77 ? 25.719 -22.625 0.678 1 83.75 77 ILE A C 1
ATOM 577 O O . ILE A 1 77 ? 26.219 -22.781 1.793 1 83.75 77 ILE A O 1
ATOM 581 N N . VAL A 1 78 ? 24.766 -21.797 0.351 1 83.44 78 VAL A N 1
ATOM 582 C CA . VAL A 1 78 ? 24.125 -21.047 1.436 1 83.44 78 VAL A CA 1
ATOM 583 C C . VAL A 1 78 ? 23.125 -21.953 2.154 1 83.44 78 VAL A C 1
ATOM 585 O O . VAL A 1 78 ? 22.281 -22.594 1.516 1 83.44 78 VAL A O 1
ATOM 588 N N . VAL A 1 79 ? 23.297 -22.016 3.393 1 79.62 79 VAL A N 1
ATOM 589 C CA . VAL A 1 79 ? 22.359 -22.75 4.223 1 79.62 79 VAL A CA 1
ATOM 590 C C . VAL A 1 79 ? 21.875 -21.875 5.371 1 79.62 79 VAL A C 1
ATOM 592 O O . VAL A 1 79 ? 22.078 -20.656 5.359 1 79.62 79 VAL A O 1
ATOM 595 N N . GLY A 1 80 ? 21.172 -22.391 6.375 1 75.06 80 GLY A N 1
ATOM 596 C CA . GLY A 1 80 ? 20.516 -21.703 7.477 1 75.06 80 GLY A CA 1
ATOM 597 C C . GLY A 1 80 ? 21.422 -20.719 8.195 1 75.06 80 GLY A C 1
ATOM 598 O O . GLY A 1 80 ? 22.141 -21.094 9.117 1 75.06 80 GLY A O 1
ATOM 599 N N . TYR A 1 81 ? 21.344 -19.438 7.844 1 83.38 81 TYR A N 1
ATOM 600 C CA . TYR A 1 81 ? 22.016 -18.328 8.492 1 83.38 81 TYR A CA 1
ATOM 601 C C . TYR A 1 81 ? 23.531 -18.438 8.336 1 83.38 81 TYR A C 1
ATOM 603 O O . TYR A 1 81 ? 24.281 -18.141 9.266 1 83.38 81 TYR A O 1
ATOM 611 N N . GLY A 1 82 ? 23.922 -19.141 7.168 1 81.25 82 GLY A N 1
ATOM 612 C CA . GLY A 1 82 ? 25.344 -19.234 6.871 1 81.25 82 GLY A CA 1
ATOM 613 C C . GLY A 1 82 ? 25.641 -19.938 5.559 1 81.25 82 GLY A C 1
ATOM 614 O O . GLY A 1 82 ? 24.734 -20.094 4.719 1 81.25 82 GLY A O 1
ATOM 615 N N . SER A 1 83 ? 26.906 -20.172 5.359 1 81.81 83 SER A N 1
ATOM 616 C CA . SER A 1 83 ? 27.359 -20.859 4.164 1 81.81 83 SER A CA 1
ATOM 617 C C . SER A 1 83 ? 28.312 -22 4.516 1 81.81 83 SER A C 1
ATOM 619 O O . SER A 1 83 ? 28.938 -21.984 5.574 1 81.81 83 SER A O 1
ATOM 621 N N . GLN A 1 84 ? 28.234 -22.969 3.699 1 83.19 84 GLN A N 1
ATOM 622 C CA . GLN A 1 84 ? 29.109 -24.125 3.863 1 83.19 84 GLN A CA 1
ATOM 623 C C . GLN A 1 84 ? 29.609 -24.625 2.516 1 83.19 84 GLN A C 1
ATOM 625 O O . GLN A 1 84 ? 28.969 -24.422 1.486 1 83.19 84 GLN A O 1
ATOM 630 N N . LYS A 1 85 ? 30.766 -25.203 2.629 1 81.69 85 LYS A N 1
ATOM 631 C CA . LYS A 1 85 ? 31.25 -25.906 1.442 1 81.69 85 LYS A CA 1
ATOM 632 C C . LYS A 1 85 ? 30.375 -27.109 1.115 1 81.69 85 LYS A C 1
ATOM 634 O O . LYS A 1 85 ? 29.953 -27.828 2.016 1 81.69 85 LYS A O 1
ATOM 639 N N . LYS A 1 86 ? 30.203 -27.25 -0.075 1 83.38 86 LYS A N 1
ATOM 640 C CA . LYS A 1 86 ? 29.375 -28.359 -0.533 1 83.38 86 LYS A CA 1
ATOM 641 C C . LYS A 1 86 ? 29.906 -29.688 -0.015 1 83.38 86 LYS A C 1
ATOM 643 O O . LYS A 1 86 ? 29.141 -30.562 0.388 1 83.38 86 LYS A O 1
ATOM 648 N N . ALA A 1 87 ? 31.188 -29.844 0.038 1 79.62 87 ALA A N 1
ATOM 649 C CA . ALA A 1 87 ? 31.828 -31.078 0.481 1 79.62 87 ALA A CA 1
ATOM 650 C C . ALA A 1 87 ? 31.531 -31.344 1.955 1 79.62 87 ALA A C 1
ATOM 652 O O . ALA A 1 87 ? 31.531 -32.5 2.395 1 79.62 87 ALA A O 1
ATOM 653 N N . ASN A 1 88 ? 31.266 -30.391 2.693 1 81.88 88 ASN A N 1
ATOM 654 C CA . ASN A 1 88 ? 31.094 -30.531 4.137 1 81.88 88 ASN A CA 1
ATOM 655 C C . ASN A 1 88 ? 29.625 -30.594 4.523 1 81.88 88 ASN A C 1
ATOM 657 O O . ASN A 1 88 ? 29.281 -30.656 5.707 1 81.88 88 ASN A O 1
ATOM 661 N N . LEU A 1 89 ? 28.828 -30.578 3.559 1 86.94 89 LEU A N 1
ATOM 662 C CA . LEU A 1 89 ? 27.391 -30.641 3.846 1 86.94 89 LEU A CA 1
ATOM 663 C C . LEU A 1 89 ? 26.984 -32.062 4.258 1 86.94 89 LEU A C 1
ATOM 665 O O . LEU A 1 89 ? 27.359 -33.031 3.6 1 86.94 89 LEU A O 1
ATOM 669 N N . THR A 1 90 ? 26.281 -32.156 5.281 1 90.38 90 THR A N 1
ATOM 670 C CA . THR A 1 90 ? 25.828 -33.469 5.746 1 90.38 90 THR A CA 1
ATOM 671 C C . THR A 1 90 ? 24.328 -33.625 5.539 1 90.38 90 THR A C 1
ATOM 673 O O . THR A 1 90 ? 23.797 -34.75 5.562 1 90.38 90 THR A O 1
ATOM 676 N N . GLY A 1 91 ? 23.625 -32.562 5.344 1 87.81 91 GLY A N 1
ATOM 677 C CA . GLY A 1 91 ? 22.203 -32.594 5.066 1 87.81 91 GLY A CA 1
ATOM 678 C C . GLY A 1 91 ? 21.875 -32.719 3.588 1 87.81 91 GLY A C 1
ATOM 679 O O . GLY A 1 91 ? 22.781 -32.688 2.748 1 87.81 91 GLY A O 1
ATOM 680 N N . ALA A 1 92 ? 20.594 -32.969 3.326 1 89.62 92 ALA A N 1
ATOM 681 C CA . ALA A 1 92 ? 20.141 -33.062 1.94 1 89.62 92 ALA A CA 1
ATOM 682 C C . ALA A 1 92 ? 19.812 -31.703 1.356 1 89.62 92 ALA A C 1
ATOM 684 O O . ALA A 1 92 ? 18.719 -31.172 1.562 1 89.62 92 ALA A O 1
ATOM 685 N N . VAL A 1 93 ? 20.641 -31.188 0.546 1 89.06 93 VAL A N 1
ATOM 686 C CA . VAL A 1 93 ? 20.484 -29.859 -0.048 1 89.06 93 VAL A CA 1
ATOM 687 C C . VAL A 1 93 ? 20.797 -29.922 -1.541 1 89.06 93 VAL A C 1
ATOM 689 O O . VAL A 1 93 ? 21.766 -30.562 -1.951 1 89.06 93 VAL A O 1
ATOM 692 N N . SER A 1 94 ? 19.891 -29.422 -2.293 1 90 94 SER A N 1
ATOM 693 C CA . SER A 1 94 ? 20.141 -29.234 -3.719 1 90 94 SER A CA 1
ATOM 694 C C . SER A 1 94 ? 20.25 -27.766 -4.074 1 90 94 SER A C 1
ATOM 696 O O . SER A 1 94 ? 19.438 -26.953 -3.639 1 90 94 SER A O 1
ATOM 698 N N . SER A 1 95 ? 21.203 -27.438 -4.824 1 89.69 95 SER A N 1
ATOM 699 C CA . SER A 1 95 ? 21.453 -26.047 -5.188 1 89.69 95 SER A CA 1
ATOM 700 C C . SER A 1 95 ? 21.281 -25.828 -6.688 1 89.69 95 SER A C 1
ATOM 702 O O . SER A 1 95 ? 21.75 -26.625 -7.496 1 89.69 95 SER A O 1
ATOM 704 N N . VAL A 1 96 ? 20.609 -24.734 -6.992 1 89.44 96 VAL A N 1
ATOM 705 C CA . VAL A 1 96 ? 20.391 -24.344 -8.383 1 89.44 96 VAL A CA 1
ATOM 706 C C . VAL A 1 96 ? 20.922 -22.922 -8.602 1 89.44 96 VAL A C 1
ATOM 708 O O . VAL A 1 96 ? 20.5 -21.984 -7.93 1 89.44 96 VAL A O 1
ATOM 711 N N . LYS A 1 97 ? 21.844 -22.859 -9.508 1 87.81 97 LYS A N 1
ATOM 712 C CA . LYS A 1 97 ? 22.266 -21.531 -9.938 1 87.81 97 LYS A CA 1
ATOM 713 C C . LYS A 1 97 ? 21.266 -20.938 -10.93 1 87.81 97 LYS A C 1
ATOM 715 O O . LYS A 1 97 ? 21.047 -21.5 -12.008 1 87.81 97 LYS A O 1
ATOM 720 N N . MET A 1 98 ? 20.766 -19.859 -10.688 1 88.12 98 MET A N 1
ATOM 721 C CA . MET A 1 98 ? 19.656 -19.312 -11.461 1 88.12 98 MET A CA 1
ATOM 722 C C . MET A 1 98 ? 20.109 -18.922 -12.859 1 88.12 98 MET A C 1
ATOM 724 O O . MET A 1 98 ? 19.344 -19.062 -13.82 1 88.12 98 MET A O 1
ATOM 728 N N . ASP A 1 99 ? 21.312 -18.484 -12.969 1 82.81 99 ASP A N 1
ATOM 729 C CA . ASP A 1 99 ? 21.797 -18.109 -14.289 1 82.81 99 ASP A CA 1
ATOM 730 C C . ASP A 1 99 ? 21.812 -19.312 -15.234 1 82.81 99 ASP A C 1
ATOM 732 O O . ASP A 1 99 ? 21.547 -19.172 -16.422 1 82.81 99 ASP A O 1
ATOM 736 N N . GLU A 1 100 ? 22.094 -20.422 -14.664 1 76.25 100 GLU A N 1
ATOM 737 C CA . GLU A 1 100 ? 22.109 -21.641 -15.469 1 76.25 100 GLU A CA 1
ATOM 738 C C . GLU A 1 100 ? 20.703 -22.172 -15.703 1 76.25 100 GLU A C 1
ATOM 740 O O . GLU A 1 100 ? 20.375 -22.594 -16.812 1 76.25 100 GLU A O 1
ATOM 745 N N . ALA A 1 101 ? 19.875 -22.125 -14.703 1 80.81 101 ALA A N 1
ATOM 746 C CA . ALA A 1 101 ? 18.531 -22.672 -14.789 1 80.81 101 ALA A CA 1
ATOM 747 C C . ALA A 1 101 ? 17.625 -21.797 -15.656 1 80.81 101 ALA A C 1
ATOM 749 O O . ALA A 1 101 ? 16.797 -22.297 -16.406 1 80.81 101 ALA A O 1
ATOM 750 N N . LEU A 1 102 ? 17.719 -20.562 -15.445 1 79.62 102 LEU A N 1
ATOM 751 C CA . LEU A 1 102 ? 16.938 -19.609 -16.234 1 79.62 102 LEU A CA 1
ATOM 752 C C . LEU A 1 102 ? 17.484 -19.531 -17.656 1 79.62 102 LEU A C 1
ATOM 754 O O . LEU A 1 102 ? 16.703 -19.562 -18.625 1 79.62 102 LEU A O 1
ATOM 758 N N . GLY A 1 103 ? 18.781 -19.453 -17.703 1 75.81 103 GLY A N 1
ATOM 759 C CA . GLY A 1 103 ? 19.391 -19.266 -19 1 75.81 103 GLY A CA 1
ATOM 760 C C . GLY A 1 103 ? 18.812 -18.094 -19.766 1 75.81 103 GLY A C 1
ATOM 761 O O . GLY A 1 103 ? 18.719 -16.984 -19.219 1 75.81 103 GLY A O 1
ATOM 762 N N . ASP A 1 104 ? 18.484 -18.328 -21.031 1 81.5 104 ASP A N 1
ATOM 763 C CA . ASP A 1 104 ? 17.891 -17.297 -21.875 1 81.5 104 ASP A CA 1
ATOM 764 C C . ASP A 1 104 ? 16.438 -17.625 -22.203 1 81.5 104 ASP A C 1
ATOM 766 O O . ASP A 1 104 ? 15.93 -17.203 -23.25 1 81.5 104 ASP A O 1
ATOM 770 N N . ARG A 1 105 ? 15.852 -18.328 -21.266 1 86.81 105 ARG A N 1
ATOM 771 C CA . ARG A 1 105 ? 14.461 -18.734 -21.438 1 86.81 105 ARG A CA 1
ATOM 772 C C . ARG A 1 105 ? 13.516 -17.562 -21.156 1 86.81 105 ARG A C 1
ATOM 774 O O . ARG A 1 105 ? 13.82 -16.688 -20.344 1 86.81 105 ARG A O 1
ATOM 781 N N . PRO A 1 106 ? 12.406 -17.531 -21.797 1 85.06 106 PRO A N 1
ATOM 782 C CA . PRO A 1 106 ? 11.414 -16.469 -21.578 1 85.06 106 PRO A CA 1
ATOM 783 C C . PRO A 1 106 ? 10.508 -16.75 -20.391 1 85.06 106 PRO A C 1
ATOM 785 O O . PRO A 1 106 ? 9.281 -16.734 -20.516 1 85.06 106 PRO A O 1
ATOM 788 N N . LEU A 1 107 ? 11.078 -16.859 -19.203 1 84.75 107 LEU A N 1
ATOM 789 C CA . LEU A 1 107 ? 10.297 -17.203 -18.016 1 84.75 107 LEU A CA 1
ATOM 790 C C . LEU A 1 107 ? 9.969 -15.945 -17.219 1 84.75 107 LEU A C 1
ATOM 792 O O . LEU A 1 107 ? 10.82 -15.07 -17.047 1 84.75 107 LEU A O 1
ATOM 796 N N . LEU A 1 108 ? 8.672 -15.945 -16.828 1 82.25 108 LEU A N 1
ATOM 797 C CA . LEU A 1 108 ? 8.195 -14.789 -16.078 1 82.25 108 LEU A CA 1
ATOM 798 C C . LEU A 1 108 ? 8.484 -14.961 -14.586 1 82.25 108 LEU A C 1
ATOM 800 O O . LEU A 1 108 ? 8.734 -13.984 -13.883 1 82.25 108 LEU A O 1
ATOM 804 N N . ASN A 1 109 ? 8.375 -16.219 -14.125 1 88 109 ASN A N 1
ATOM 805 C CA . ASN A 1 109 ? 8.531 -16.516 -12.703 1 88 109 ASN A CA 1
ATOM 806 C C . ASN A 1 109 ? 9.719 -17.438 -12.453 1 88 109 ASN A C 1
ATOM 808 O O . ASN A 1 109 ? 10.008 -18.312 -13.258 1 88 109 ASN A O 1
ATOM 812 N N . ALA A 1 110 ? 10.312 -17.297 -11.305 1 88.88 110 ALA A N 1
ATOM 813 C CA . ALA A 1 110 ? 11.469 -18.109 -10.93 1 88.88 110 ALA A CA 1
ATOM 814 C C . ALA A 1 110 ? 11.062 -19.562 -10.711 1 88.88 110 ALA A C 1
ATOM 816 O O . ALA A 1 110 ? 11.844 -20.469 -10.992 1 88.88 110 ALA A O 1
ATOM 817 N N . ALA A 1 111 ? 9.883 -19.719 -10.297 1 89 111 ALA A N 1
ATOM 818 C CA . ALA A 1 111 ? 9.406 -21.062 -10 1 89 111 ALA A CA 1
ATOM 819 C C . ALA A 1 111 ? 9.414 -21.938 -11.25 1 89 111 ALA A C 1
ATOM 821 O O . ALA A 1 111 ? 9.656 -23.156 -11.172 1 89 111 ALA A O 1
ATOM 822 N N . ASP A 1 112 ? 9.258 -21.344 -12.383 1 87.62 112 ASP A N 1
ATOM 823 C CA . ASP A 1 112 ? 9.25 -22.078 -13.641 1 87.62 112 ASP A CA 1
ATOM 824 C C . ASP A 1 112 ? 10.625 -22.672 -13.945 1 87.62 112 ASP A C 1
ATOM 826 O O . ASP A 1 112 ? 10.727 -23.734 -14.547 1 87.62 112 ASP A O 1
ATOM 830 N N . ALA A 1 113 ? 11.594 -22.031 -13.453 1 87.56 113 ALA A N 1
ATOM 831 C CA . ALA A 1 113 ? 12.953 -22.469 -13.734 1 87.56 113 ALA A CA 1
ATOM 832 C C . ALA A 1 113 ? 13.328 -23.688 -12.883 1 87.56 113 ALA A C 1
ATOM 834 O O . ALA A 1 113 ? 14.297 -24.391 -13.188 1 87.56 113 ALA A O 1
ATOM 835 N N . LEU A 1 114 ? 12.547 -23.969 -11.922 1 89.31 114 LEU A N 1
ATOM 836 C CA . LEU A 1 114 ? 12.875 -25.047 -11 1 89.31 114 LEU A CA 1
ATOM 837 C C . LEU A 1 114 ? 12.219 -26.344 -11.438 1 89.31 114 LEU A C 1
ATOM 839 O O . LEU A 1 114 ? 12.57 -27.422 -10.938 1 89.31 114 LEU A O 1
ATOM 843 N N . GLN A 1 115 ? 11.359 -26.266 -12.336 1 87.19 115 GLN A N 1
ATOM 844 C CA . GLN A 1 115 ? 10.672 -27.469 -12.773 1 87.19 115 GLN A CA 1
ATOM 845 C C . GLN A 1 115 ? 11.648 -28.469 -13.406 1 87.19 115 GLN A C 1
ATOM 847 O O . GLN A 1 115 ? 12.312 -28.141 -14.398 1 87.19 115 GLN A O 1
ATOM 852 N N . GLY A 1 116 ? 11.828 -29.625 -12.844 1 86.31 116 GLY A N 1
ATOM 853 C CA . GLY A 1 116 ? 12.672 -30.672 -13.367 1 86.31 116 GLY A CA 1
ATOM 854 C C . GLY A 1 116 ? 14.141 -30.484 -13.039 1 86.31 116 GLY A C 1
ATOM 855 O O . GLY A 1 116 ? 14.977 -31.312 -13.398 1 86.31 116 GLY A O 1
ATOM 856 N N . ALA A 1 117 ? 14.391 -29.453 -12.305 1 88.44 117 ALA A N 1
ATOM 857 C CA . ALA A 1 117 ? 15.797 -29.141 -12.055 1 88.44 117 ALA A CA 1
ATOM 858 C C . ALA A 1 117 ? 16.297 -29.812 -10.781 1 88.44 117 ALA A C 1
ATOM 860 O O . ALA A 1 117 ? 17.484 -30.078 -10.641 1 88.44 117 ALA A O 1
ATOM 861 N N . VAL A 1 118 ? 15.406 -30.078 -9.906 1 91.38 118 VAL A N 1
ATOM 862 C CA . VAL A 1 118 ? 15.789 -30.625 -8.609 1 91.38 118 VAL A CA 1
ATOM 863 C C . VAL A 1 118 ? 15.016 -31.906 -8.336 1 91.38 118 VAL A C 1
ATOM 865 O O . VAL A 1 118 ? 13.781 -31.906 -8.32 1 91.38 118 VAL A O 1
ATOM 868 N N . PRO A 1 119 ? 15.75 -33 -8.148 1 93.06 119 PRO A N 1
ATOM 869 C CA . PRO A 1 119 ? 15.023 -34.219 -7.781 1 93.06 119 PRO A CA 1
ATOM 870 C C . PRO A 1 119 ? 14.273 -34.094 -6.457 1 93.06 119 PRO A C 1
ATOM 872 O O . PRO A 1 119 ? 14.789 -33.469 -5.512 1 93.06 119 PRO A O 1
ATOM 875 N N . GLY A 1 120 ? 13.102 -34.562 -6.445 1 92.25 120 GLY A N 1
ATOM 876 C CA . GLY A 1 120 ? 12.297 -34.531 -5.23 1 92.25 120 GLY A CA 1
ATOM 877 C C . GLY A 1 120 ? 11.477 -33.281 -5.098 1 92.25 120 GLY A C 1
ATOM 878 O O . GLY A 1 120 ? 10.641 -33.156 -4.195 1 92.25 120 GLY A O 1
ATOM 879 N N . LEU A 1 121 ? 11.727 -32.312 -5.863 1 93.06 121 LEU A N 1
ATOM 880 C CA . LEU A 1 121 ? 10.914 -31.109 -5.895 1 93.06 121 LEU A CA 1
ATOM 881 C C . LEU A 1 121 ? 9.844 -31.203 -6.98 1 93.06 121 LEU A C 1
ATOM 883 O O . LEU A 1 121 ? 10.164 -31.297 -8.164 1 93.06 121 LEU A O 1
ATOM 887 N N . PHE A 1 122 ? 8.703 -31.156 -6.461 1 91.19 122 PHE A N 1
ATOM 888 C CA . PHE A 1 122 ? 7.578 -31.141 -7.395 1 91.19 122 PHE A CA 1
ATOM 889 C C . PHE A 1 122 ? 7.031 -29.719 -7.543 1 91.19 122 PHE A C 1
ATOM 891 O O . PHE A 1 122 ? 6.656 -29.094 -6.551 1 91.19 122 PHE A O 1
ATOM 898 N N . VAL A 1 123 ? 7.031 -29.203 -8.758 1 89.25 123 VAL A N 1
ATOM 899 C CA . VAL A 1 123 ? 6.461 -27.891 -9.062 1 89.25 123 VAL A CA 1
ATOM 900 C C . VAL A 1 123 ? 5.129 -28.078 -9.789 1 89.25 123 VAL A C 1
ATOM 902 O O . VAL A 1 123 ? 5.098 -28.484 -10.953 1 89.25 123 VAL A O 1
ATOM 905 N N . SER A 1 124 ? 4.09 -27.75 -9.062 1 83.62 124 SER A N 1
ATOM 906 C CA . SER A 1 124 ? 2.764 -27.938 -9.641 1 83.62 124 SER A CA 1
ATOM 907 C C . SER A 1 124 ? 2.359 -26.719 -10.477 1 83.62 124 SER A C 1
ATOM 909 O O . SER A 1 124 ? 2.674 -25.578 -10.117 1 83.62 124 SER A O 1
ATOM 911 N N . ASN A 1 125 ? 1.789 -27.047 -11.523 1 75 125 ASN A N 1
ATOM 912 C CA . ASN A 1 125 ? 1.279 -26 -12.398 1 75 125 ASN A CA 1
ATOM 913 C C . ASN A 1 125 ? -0.149 -25.609 -12.031 1 75 125 ASN A C 1
ATOM 915 O O . ASN A 1 125 ? -1.092 -26.359 -12.312 1 75 125 ASN A O 1
ATOM 919 N N . GLY A 1 126 ? -0.344 -24.469 -11.359 1 73.88 126 GLY A N 1
ATOM 920 C CA . GLY A 1 126 ? -1.668 -23.984 -11 1 73.88 126 GLY A CA 1
ATOM 921 C C . GLY A 1 126 ? -2.457 -23.469 -12.188 1 73.88 126 GLY A C 1
ATOM 922 O O . GLY A 1 126 ? -3.633 -23.125 -12.055 1 73.88 126 GLY A O 1
ATOM 923 N N . GLY A 1 127 ? -1.853 -23.453 -13.32 1 86.81 127 GLY A N 1
ATOM 924 C CA . GLY A 1 127 ? -2.512 -22.953 -14.516 1 86.81 127 GLY A CA 1
ATOM 925 C C . GLY A 1 127 ? -1.549 -22.328 -15.508 1 86.81 127 GLY A C 1
ATOM 926 O O . GLY A 1 127 ? -0.376 -22.109 -15.195 1 86.81 127 GLY A O 1
ATOM 927 N N . ASN A 1 128 ? -2.068 -22.172 -16.688 1 91.5 128 ASN A N 1
ATOM 928 C CA . ASN A 1 128 ? -1.218 -21.672 -17.766 1 91.5 128 ASN A CA 1
ATOM 929 C C . ASN A 1 128 ? -1.478 -20.203 -18.062 1 91.5 128 ASN A C 1
ATOM 931 O O . ASN A 1 128 ? -0.776 -19.594 -18.875 1 91.5 128 ASN A O 1
ATOM 935 N N . ALA A 1 129 ? -2.469 -19.625 -17.375 1 93.12 129 ALA A N 1
ATOM 936 C CA . ALA A 1 129 ? -2.758 -18.219 -17.625 1 93.12 129 ALA A CA 1
ATOM 937 C C . ALA A 1 129 ? -1.562 -17.328 -17.266 1 93.12 129 ALA A C 1
ATOM 939 O O . ALA A 1 129 ? -0.792 -17.656 -16.359 1 93.12 129 ALA A O 1
ATOM 940 N N . PRO A 1 130 ? -1.455 -16.234 -17.969 1 92.69 130 PRO A N 1
ATOM 941 C CA . PRO A 1 130 ? -0.315 -15.367 -17.688 1 92.69 130 PRO A CA 1
ATOM 942 C C . PRO A 1 130 ? -0.256 -14.945 -16.219 1 92.69 130 PRO A C 1
ATOM 944 O O . PRO A 1 130 ? -1.263 -14.508 -15.656 1 92.69 130 PRO A O 1
ATOM 947 N N . GLY A 1 131 ? 0.882 -15.156 -15.703 1 89.69 131 GLY A N 1
ATOM 948 C CA . GLY A 1 131 ? 1.108 -14.656 -14.352 1 89.69 131 GLY A CA 1
ATOM 949 C C . GLY A 1 131 ? 0.69 -15.641 -13.273 1 89.69 131 GLY A C 1
ATOM 950 O O . GLY A 1 131 ? 0.811 -15.344 -12.086 1 89.69 131 GLY A O 1
ATOM 951 N N . THR A 1 132 ? 0.237 -16.75 -13.625 1 90.06 132 THR A N 1
ATOM 952 C CA . THR A 1 132 ? -0.219 -17.734 -12.641 1 90.06 132 THR A CA 1
ATOM 953 C C . THR A 1 132 ? 0.961 -18.297 -11.867 1 90.06 132 THR A C 1
ATOM 955 O O . THR A 1 132 ? 1.976 -18.672 -12.453 1 90.06 132 THR A O 1
ATOM 958 N N . SER A 1 133 ? 0.741 -18.391 -10.648 1 87.69 133 SER A N 1
ATOM 959 C CA . SER A 1 133 ? 1.786 -18.875 -9.75 1 87.69 133 SER A CA 1
ATOM 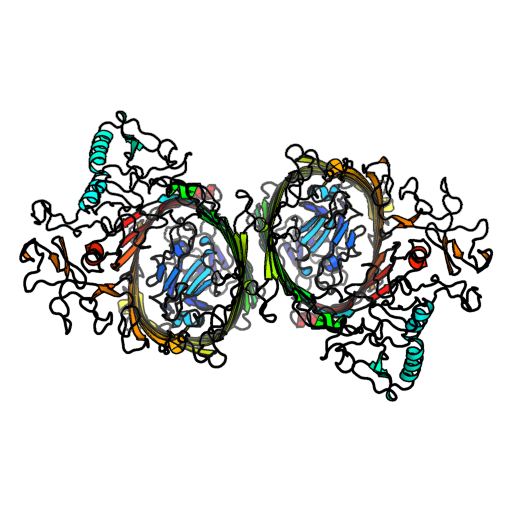960 C C . SER A 1 133 ? 1.848 -20.406 -9.75 1 87.69 133 SER A C 1
ATOM 962 O O . SER A 1 133 ? 0.842 -21.078 -10 1 87.69 133 SER A O 1
ATOM 964 N N . LYS A 1 134 ? 3.072 -20.906 -9.438 1 88.12 134 LYS A N 1
ATOM 965 C CA . LYS A 1 134 ? 3.268 -22.344 -9.25 1 88.12 134 LYS A CA 1
ATOM 966 C C . LYS A 1 134 ? 3.379 -22.688 -7.773 1 88.12 134 LYS A C 1
ATOM 968 O O . LYS A 1 134 ? 3.629 -21.812 -6.938 1 88.12 134 LYS A O 1
ATOM 973 N N . SER A 1 135 ? 3.059 -23.891 -7.492 1 89.06 135 SER A N 1
ATOM 974 C CA . SER A 1 135 ? 3.191 -24.391 -6.125 1 89.06 135 SER A CA 1
ATOM 975 C C . SER A 1 135 ? 4.289 -25.438 -6.02 1 89.06 135 SER A C 1
ATOM 977 O O . SER A 1 135 ? 4.602 -26.125 -7.004 1 89.06 135 SER A O 1
ATOM 979 N N . PHE A 1 136 ? 4.859 -25.516 -4.816 1 92.12 136 PHE A N 1
ATOM 980 C CA . PHE A 1 136 ? 5.961 -26.438 -4.582 1 92.12 136 PHE A CA 1
ATOM 981 C C . PHE A 1 136 ? 5.555 -27.531 -3.602 1 92.12 136 PHE A C 1
ATOM 983 O O . PHE A 1 136 ? 4.73 -27.297 -2.713 1 92.12 136 PHE A O 1
ATOM 990 N N . GLN A 1 137 ? 6.113 -28.641 -3.775 1 93.31 137 GLN A N 1
ATOM 991 C CA . GLN A 1 137 ? 6.066 -29.75 -2.826 1 93.31 137 GLN A CA 1
ATOM 992 C C . GLN A 1 137 ? 7.391 -30.5 -2.797 1 93.31 137 GLN A C 1
ATOM 994 O O . GLN A 1 137 ? 7.93 -30.859 -3.848 1 93.31 137 GLN A O 1
ATOM 999 N N . ILE A 1 138 ? 7.871 -30.672 -1.66 1 95 138 ILE A N 1
ATOM 1000 C CA . ILE A 1 138 ? 9.133 -31.391 -1.52 1 95 138 ILE A CA 1
ATOM 1001 C C . ILE A 1 138 ? 8.867 -32.781 -0.918 1 95 138 ILE A C 1
ATOM 1003 O O . ILE A 1 138 ? 8.281 -32.875 0.158 1 95 138 ILE A O 1
ATOM 1007 N N . ARG A 1 139 ? 9.312 -33.781 -1.617 1 94.81 139 ARG A N 1
ATOM 1008 C CA . ARG A 1 139 ? 9.352 -35.156 -1.139 1 94.81 139 ARG A CA 1
ATOM 1009 C C . ARG A 1 139 ? 7.992 -35.594 -0.611 1 94.81 139 ARG A C 1
ATOM 1011 O O . ARG A 1 139 ? 7.906 -36.25 0.447 1 94.81 139 ARG A O 1
ATOM 1018 N N . GLY A 1 140 ? 6.859 -35.125 -1.289 1 88.88 140 GLY A N 1
ATOM 1019 C CA . GLY A 1 140 ? 5.516 -35.594 -0.996 1 88.88 140 GLY A CA 1
ATOM 1020 C C . GLY A 1 140 ? 4.996 -35.125 0.347 1 88.88 140 GLY A C 1
ATOM 1021 O O . GLY A 1 140 ? 4.098 -35.719 0.926 1 88.88 140 GLY A O 1
ATOM 1022 N N . ALA A 1 141 ? 5.492 -34.062 0.833 1 83.88 141 ALA A N 1
ATOM 1023 C CA . ALA A 1 141 ? 5.035 -33.531 2.113 1 83.88 141 ALA A CA 1
ATOM 1024 C C . ALA A 1 141 ? 3.529 -33.25 2.094 1 83.88 141 ALA A C 1
ATOM 1026 O O . ALA A 1 141 ? 3.025 -32.562 1.219 1 83.88 141 ALA A O 1
ATOM 1027 N N . TYR A 1 142 ? 2.877 -33.781 3.133 1 79.06 142 TYR A N 1
ATOM 1028 C CA . TYR A 1 142 ? 1.419 -33.781 3.182 1 79.06 142 TYR A CA 1
ATOM 1029 C C . TYR A 1 142 ? 0.922 -33.781 4.621 1 79.06 142 TYR A C 1
ATOM 1031 O O . TYR A 1 142 ? 1.592 -34.312 5.516 1 79.06 142 TYR A O 1
ATOM 1039 N N . SER A 1 143 ? -0.184 -33 4.816 1 84.38 143 SER A N 1
ATOM 1040 C CA . SER A 1 143 ? -0.856 -33.031 6.113 1 84.38 143 SER A CA 1
ATOM 1041 C C . SER A 1 143 ? -2.361 -33.219 5.949 1 84.38 143 SER A C 1
ATOM 1043 O O . SER A 1 143 ? -2.986 -32.562 5.121 1 84.38 143 SER A O 1
ATOM 1045 N N . LEU A 1 144 ? -2.926 -34.062 6.699 1 79.38 144 LEU A N 1
ATOM 1046 C CA . LEU A 1 144 ? -4.348 -34.375 6.598 1 79.38 144 LEU A CA 1
ATOM 1047 C C . LEU A 1 144 ? -5.184 -33.344 7.336 1 79.38 144 LEU A C 1
ATOM 1049 O O . LEU A 1 144 ? -6.391 -33.219 7.098 1 79.38 144 LEU A O 1
ATOM 1053 N N . GLY A 1 145 ? -4.648 -32.562 8.234 1 65.56 145 GLY A N 1
ATOM 1054 C CA . GLY A 1 145 ? -5.391 -31.766 9.195 1 65.56 145 GLY A CA 1
ATOM 1055 C C . GLY A 1 145 ? -5.766 -30.391 8.664 1 65.56 145 GLY A C 1
ATOM 1056 O O . GLY A 1 145 ? -6.461 -29.625 9.336 1 65.56 145 GLY A O 1
ATOM 1057 N N . VAL A 1 146 ? -5.422 -30.078 7.523 1 65.12 146 VAL A N 1
ATOM 1058 C CA . VAL A 1 146 ? -5.75 -28.766 6.992 1 65.12 146 VAL A CA 1
ATOM 1059 C C . VAL A 1 146 ? -7.09 -28.828 6.258 1 65.12 146 VAL A C 1
ATOM 1061 O O . VAL A 1 146 ? -7.285 -29.656 5.375 1 65.12 146 VAL A O 1
ATOM 1064 N N . LYS A 1 147 ? -8.086 -28.047 6.891 1 63.31 147 LYS A N 1
ATOM 1065 C CA . LYS A 1 147 ? -9.375 -27.953 6.207 1 63.31 147 LYS A CA 1
ATOM 1066 C C . LYS A 1 147 ? -9.289 -27.062 4.977 1 63.31 147 LYS A C 1
ATOM 1068 O O . LYS A 1 147 ? -8.836 -25.922 5.066 1 63.31 147 LYS A O 1
ATOM 1073 N N . ASN A 1 148 ? -9.617 -27.625 3.924 1 61.03 148 ASN A N 1
ATOM 1074 C CA . ASN A 1 148 ? -9.648 -26.859 2.682 1 61.03 148 ASN A CA 1
ATOM 1075 C C . ASN A 1 148 ? -10.914 -26.016 2.58 1 61.03 148 ASN A C 1
ATOM 1077 O O . ASN A 1 148 ? -11.867 -26.219 3.334 1 61.03 148 ASN A O 1
ATOM 1081 N N . SER A 1 149 ? -10.875 -25.031 1.757 1 55.84 149 SER A N 1
ATOM 1082 C CA . SER A 1 149 ? -12.008 -24.141 1.549 1 55.84 149 SER A CA 1
ATOM 1083 C C . SER A 1 149 ? -13.266 -24.906 1.166 1 55.84 149 SER A C 1
ATOM 1085 O O . SER A 1 149 ? -14.383 -24.469 1.433 1 55.84 149 SER A O 1
ATOM 1087 N N . ASP A 1 150 ? -13.023 -26.125 0.59 1 49.38 150 ASP A N 1
ATOM 1088 C CA . ASP A 1 150 ? -14.172 -26.906 0.133 1 49.38 150 ASP A CA 1
ATOM 1089 C C . ASP A 1 150 ? -14.656 -27.859 1.225 1 49.38 150 ASP A C 1
ATOM 1091 O O . ASP A 1 150 ? -15.547 -28.672 0.993 1 49.38 150 ASP A O 1
ATOM 1095 N N . GLY A 1 151 ? -14.008 -27.719 2.297 1 58.47 151 GLY A N 1
ATOM 1096 C CA . GLY A 1 151 ? -14.461 -28.5 3.441 1 58.47 151 GLY A CA 1
ATOM 1097 C C . GLY A 1 151 ? -13.727 -29.812 3.607 1 58.47 151 GLY A C 1
ATOM 1098 O O . GLY A 1 151 ? -13.828 -30.453 4.652 1 58.47 151 GLY A O 1
ATOM 1099 N N . THR A 1 152 ? -12.938 -30.188 2.502 1 62.69 152 THR A N 1
ATOM 1100 C CA . THR A 1 152 ? -12.18 -31.422 2.602 1 62.69 152 THR A CA 1
ATOM 1101 C C . THR A 1 152 ? -10.945 -31.234 3.471 1 62.69 152 THR A C 1
ATOM 1103 O O . THR A 1 152 ? -10.594 -30.109 3.818 1 62.69 152 THR A O 1
ATOM 1106 N N . TYR A 1 153 ? -10.438 -32.375 3.865 1 70.25 153 TYR A N 1
ATOM 1107 C CA . TYR A 1 153 ? -9.234 -32.312 4.688 1 70.25 153 TYR A CA 1
ATOM 1108 C C . TYR A 1 153 ? -8.016 -32.812 3.92 1 70.25 153 TYR A C 1
ATOM 1110 O O . TYR A 1 153 ? -8.148 -33.625 3 1 70.25 153 TYR A O 1
ATOM 1118 N N . GLY A 1 154 ? -6.961 -32.25 4.289 1 74.75 154 GLY A N 1
ATOM 1119 C CA . GLY A 1 154 ? -5.691 -32.688 3.732 1 74.75 154 GLY A CA 1
ATOM 1120 C C . GLY A 1 154 ? -5.16 -31.781 2.652 1 74.75 154 GLY A C 1
ATOM 1121 O O . GLY A 1 154 ? -5.93 -31.25 1.839 1 74.75 154 GLY A O 1
ATOM 1122 N N . ASN A 1 155 ? -3.971 -31.469 2.736 1 77.62 155 ASN A N 1
ATOM 1123 C CA . ASN A 1 155 ? -3.32 -30.641 1.725 1 77.62 155 ASN A CA 1
ATOM 1124 C C . ASN A 1 155 ? -1.804 -30.812 1.752 1 77.62 155 ASN A C 1
ATOM 1126 O O . ASN A 1 155 ? -1.24 -31.234 2.766 1 77.62 155 ASN A O 1
ATOM 1130 N N . THR A 1 156 ? -1.268 -30.562 0.646 1 80.56 156 THR A N 1
ATOM 1131 C CA . THR A 1 156 ? 0.188 -30.516 0.564 1 80.56 156 THR A CA 1
ATOM 1132 C C . THR A 1 156 ? 0.744 -29.469 1.522 1 80.56 156 THR A C 1
ATOM 1134 O O . THR A 1 156 ? 0.175 -28.375 1.66 1 80.56 156 THR A O 1
ATOM 1137 N N . ILE A 1 157 ? 1.769 -29.875 2.24 1 84.31 157 ILE A N 1
ATOM 1138 C CA . ILE A 1 157 ? 2.494 -28.891 3.021 1 84.31 157 ILE A CA 1
ATOM 1139 C C . ILE A 1 157 ? 3.434 -28.094 2.111 1 84.31 157 ILE A C 1
ATOM 1141 O O . ILE A 1 157 ? 4.395 -28.656 1.572 1 84.31 157 ILE A O 1
ATOM 1145 N N . LYS A 1 158 ? 3.152 -26.906 1.954 1 88.12 158 LYS A N 1
ATOM 1146 C CA . LYS A 1 158 ? 4.012 -26.078 1.116 1 88.12 158 LYS A CA 1
ATOM 1147 C C . LYS A 1 158 ? 5.348 -25.797 1.803 1 88.12 158 LYS A C 1
ATOM 1149 O O . LYS A 1 158 ? 5.395 -25.594 3.016 1 88.12 158 LYS A O 1
ATOM 1154 N N . PRO A 1 159 ? 6.398 -25.891 1.039 1 93.38 159 PRO A N 1
ATOM 1155 C CA . PRO A 1 159 ? 7.68 -25.5 1.637 1 93.38 159 PRO A CA 1
ATOM 1156 C C . PRO A 1 159 ? 7.746 -24.016 1.984 1 93.38 159 PRO A C 1
ATOM 1158 O O . PRO A 1 159 ? 7.043 -23.203 1.377 1 93.38 159 PRO A O 1
ATOM 1161 N N . LEU A 1 160 ? 8.547 -23.781 2.969 1 93.69 160 LEU A N 1
ATOM 1162 C CA . LEU A 1 160 ? 8.812 -22.391 3.324 1 93.69 160 LEU A CA 1
ATOM 1163 C C . LEU A 1 160 ? 9.703 -21.734 2.279 1 93.69 160 LEU A C 1
ATOM 1165 O O . LEU A 1 160 ? 10.805 -22.203 2.004 1 93.69 160 LEU A O 1
ATOM 1169 N N . VAL A 1 161 ? 9.234 -20.719 1.68 1 94.69 161 VAL A N 1
ATOM 1170 C CA . VAL A 1 161 ? 10.039 -19.953 0.724 1 94.69 161 VAL A CA 1
ATOM 1171 C C . VAL A 1 161 ? 10.695 -18.766 1.424 1 94.69 161 VAL A C 1
ATOM 1173 O O . VAL A 1 161 ? 10 -17.891 1.95 1 94.69 161 VAL A O 1
ATOM 1176 N N . LEU A 1 162 ? 11.953 -18.812 1.386 1 95.69 162 LEU A N 1
ATOM 1177 C CA . LEU A 1 162 ? 12.734 -17.75 2.023 1 95.69 162 LEU A CA 1
ATOM 1178 C C . LEU A 1 162 ? 13.516 -16.953 0.985 1 95.69 162 LEU A C 1
ATOM 1180 O O . LEU A 1 162 ? 14.117 -17.531 0.077 1 95.69 162 LEU A O 1
ATOM 1184 N N . ILE A 1 163 ? 13.461 -15.703 1.057 1 95.5 163 ILE A N 1
ATOM 1185 C CA . ILE A 1 163 ? 14.312 -14.789 0.295 1 95.5 163 ILE A CA 1
ATOM 1186 C C . ILE A 1 163 ? 15.336 -14.148 1.222 1 95.5 163 ILE A C 1
ATOM 1188 O O . ILE A 1 163 ? 14.992 -13.305 2.049 1 95.5 163 ILE A O 1
ATOM 1192 N N . ASP A 1 164 ? 16.484 -14.562 1.079 1 93.31 164 ASP A N 1
ATOM 1193 C CA . ASP A 1 164 ? 17.562 -14.117 1.959 1 93.31 164 ASP A CA 1
ATOM 1194 C C . ASP A 1 164 ? 17.203 -14.336 3.426 1 93.31 164 ASP A C 1
ATOM 1196 O O . ASP A 1 164 ? 17.266 -13.398 4.23 1 93.31 164 ASP A O 1
ATOM 1200 N N . ASN A 1 165 ? 16.688 -15.484 3.73 1 89.94 165 ASN A N 1
ATOM 1201 C CA . ASN A 1 165 ? 16.469 -16.016 5.066 1 89.94 165 ASN A CA 1
ATOM 1202 C C . ASN A 1 165 ? 15.141 -15.539 5.652 1 89.94 165 ASN A C 1
ATOM 1204 O O . ASN A 1 165 ? 14.859 -15.781 6.828 1 89.94 165 ASN A O 1
ATOM 1208 N N . VAL A 1 166 ? 14.383 -14.836 4.887 1 92.56 166 VAL A N 1
ATOM 1209 C CA . VAL A 1 166 ? 13.094 -14.375 5.395 1 92.56 166 VAL A CA 1
ATOM 1210 C C . VAL A 1 166 ? 11.992 -14.75 4.414 1 92.56 166 VAL A C 1
ATOM 1212 O O . VAL A 1 166 ? 12.18 -14.688 3.197 1 92.56 166 VAL A O 1
ATOM 1215 N N . GLU A 1 167 ? 10.867 -15.086 4.934 1 92.81 167 GLU A N 1
ATOM 1216 C CA . GLU A 1 167 ? 9.734 -15.508 4.113 1 92.81 167 GLU A CA 1
ATOM 1217 C C . GLU A 1 167 ? 9.344 -14.43 3.113 1 92.81 167 GLU A C 1
ATOM 1219 O O . GLU A 1 167 ? 9.398 -13.234 3.428 1 92.81 167 GLU A O 1
ATOM 1224 N N . GLY A 1 168 ? 9.031 -14.844 1.938 1 92.31 168 GLY A N 1
ATOM 1225 C CA . GLY A 1 168 ? 8.617 -13.914 0.897 1 92.31 168 GLY A CA 1
ATOM 1226 C C . GLY A 1 168 ? 7.949 -14.602 -0.282 1 92.31 168 GLY A C 1
ATOM 1227 O O . GLY A 1 168 ? 7.887 -15.828 -0.338 1 92.31 168 GLY A O 1
ATOM 1228 N N . ASP A 1 169 ? 7.438 -13.773 -1.146 1 92.75 169 ASP A N 1
ATOM 1229 C CA . ASP A 1 169 ? 6.762 -14.258 -2.35 1 92.75 169 ASP A CA 1
ATOM 1230 C C . ASP A 1 169 ? 7.738 -14.344 -3.521 1 92.75 169 ASP A C 1
ATOM 1232 O O . ASP A 1 169 ? 8.156 -13.32 -4.066 1 92.75 169 ASP A O 1
ATOM 1236 N N . ILE A 1 170 ? 7.957 -15.5 -3.912 1 93.12 170 ILE A N 1
ATOM 1237 C CA . ILE A 1 170 ? 8.953 -15.727 -4.953 1 93.12 170 ILE A CA 1
ATOM 1238 C C . ILE A 1 170 ? 8.453 -15.156 -6.281 1 93.12 170 ILE A C 1
ATOM 1240 O O . ILE A 1 170 ? 9.25 -14.805 -7.152 1 93.12 170 ILE A O 1
ATOM 1244 N N . ASP A 1 171 ? 7.141 -15.023 -6.465 1 91.94 171 ASP A N 1
ATOM 1245 C CA . ASP A 1 171 ? 6.566 -14.531 -7.715 1 91.94 171 ASP A CA 1
ATOM 1246 C C . ASP A 1 171 ? 6.766 -13.023 -7.855 1 91.94 171 ASP A C 1
ATOM 1248 O O . ASP A 1 171 ? 6.602 -12.469 -8.938 1 91.94 171 ASP A O 1
ATOM 1252 N N . MET A 1 172 ? 7.148 -12.391 -6.816 1 92.88 172 MET A N 1
ATOM 1253 C CA . MET A 1 172 ? 7.301 -10.938 -6.848 1 92.88 172 MET A CA 1
ATOM 1254 C C . MET A 1 172 ? 8.773 -10.547 -6.973 1 92.88 172 MET A C 1
ATOM 1256 O O . MET A 1 172 ? 9.102 -9.359 -6.996 1 92.88 172 MET A O 1
ATOM 1260 N N . ILE A 1 173 ? 9.602 -11.555 -7.176 1 93.19 173 ILE A N 1
ATOM 1261 C CA . ILE A 1 173 ? 11.023 -11.289 -7.367 1 93.19 173 ILE A CA 1
ATOM 1262 C C . ILE A 1 173 ? 11.375 -11.422 -8.844 1 93.19 173 ILE A C 1
ATOM 1264 O O . ILE A 1 173 ? 10.883 -12.32 -9.531 1 93.19 173 ILE A O 1
ATOM 1268 N N . ASN A 1 174 ? 12.188 -10.555 -9.234 1 93.56 174 ASN A N 1
ATOM 1269 C CA . ASN A 1 174 ? 12.758 -10.695 -10.57 1 93.56 174 ASN A CA 1
ATOM 1270 C C . ASN A 1 174 ? 13.727 -11.875 -10.641 1 93.56 174 ASN A C 1
ATOM 1272 O O . ASN A 1 174 ? 14.734 -11.906 -9.938 1 93.56 174 ASN A O 1
ATOM 1276 N N . PRO A 1 175 ? 13.438 -12.789 -11.461 1 92.62 175 PRO A N 1
ATOM 1277 C CA . PRO A 1 175 ? 14.328 -13.953 -11.562 1 92.62 175 PRO A CA 1
ATOM 1278 C C . PRO A 1 175 ? 15.781 -13.562 -11.836 1 92.62 175 PRO A C 1
ATOM 1280 O O . PRO A 1 175 ? 16.703 -14.234 -11.375 1 92.62 175 PRO A O 1
ATOM 1283 N N . GLU A 1 176 ? 15.992 -12.469 -12.539 1 93.31 176 GLU A N 1
ATOM 1284 C CA . GLU A 1 176 ? 17.328 -12.016 -12.891 1 93.31 176 GLU A CA 1
ATOM 1285 C C . GLU A 1 176 ? 18.094 -11.516 -11.664 1 93.31 176 GLU A C 1
ATOM 1287 O O . GLU A 1 176 ? 19.312 -11.352 -11.703 1 93.31 176 GLU A O 1
ATOM 1292 N N . ASP A 1 177 ? 17.422 -11.367 -10.617 1 94.56 177 ASP A N 1
ATOM 1293 C CA . ASP A 1 177 ? 18.078 -10.883 -9.398 1 94.56 177 ASP A CA 1
ATOM 1294 C C . ASP A 1 177 ? 18.469 -12.047 -8.484 1 94.56 177 ASP A C 1
ATOM 1296 O O . ASP A 1 177 ? 19.141 -11.852 -7.477 1 94.56 177 ASP A O 1
ATOM 1300 N N . ILE A 1 178 ? 18.109 -13.203 -8.797 1 95 178 ILE A N 1
ATOM 1301 C CA . ILE A 1 178 ? 18.375 -14.375 -7.977 1 95 178 ILE A CA 1
ATOM 1302 C C . ILE A 1 178 ? 19.734 -14.961 -8.352 1 95 178 ILE A C 1
ATOM 1304 O O . ILE A 1 178 ? 20.031 -15.18 -9.531 1 95 178 ILE A O 1
ATOM 1308 N N . GLU A 1 179 ? 20.547 -15.164 -7.402 1 93 179 GLU A N 1
ATOM 1309 C CA . GLU A 1 179 ? 21.828 -15.82 -7.605 1 93 179 GLU A CA 1
ATOM 1310 C C . GLU A 1 179 ? 21.672 -17.328 -7.613 1 93 179 GLU A C 1
ATOM 1312 O O . GLU A 1 179 ? 22.125 -18 -8.547 1 93 179 GLU A O 1
ATOM 1317 N N . SER A 1 180 ? 21.047 -17.812 -6.562 1 92.44 180 SER A N 1
ATOM 1318 C CA . SER A 1 180 ? 20.875 -19.266 -6.43 1 92.44 180 SER A CA 1
ATOM 1319 C C . SER A 1 180 ? 19.609 -19.594 -5.645 1 92.44 180 SER A C 1
ATOM 1321 O O . SER A 1 180 ? 19.062 -18.75 -4.941 1 92.44 180 SER A O 1
ATOM 1323 N N . ILE A 1 181 ? 19.109 -20.703 -5.867 1 93.62 181 ILE A N 1
ATOM 1324 C CA . ILE A 1 181 ? 18.016 -21.281 -5.09 1 93.62 181 ILE A CA 1
ATOM 1325 C C . ILE A 1 181 ? 18.469 -22.625 -4.5 1 93.62 181 ILE A C 1
ATOM 1327 O O . ILE A 1 181 ? 18.891 -23.531 -5.234 1 93.62 181 ILE A O 1
ATOM 1331 N N . ASN A 1 182 ? 18.438 -22.719 -3.189 1 93.69 182 ASN A N 1
ATOM 1332 C CA . ASN A 1 182 ? 18.781 -23.969 -2.49 1 93.69 182 ASN A CA 1
ATOM 1333 C C . ASN A 1 182 ? 17.531 -24.625 -1.903 1 93.69 182 ASN A C 1
ATOM 1335 O O . ASN A 1 182 ? 16.766 -23.984 -1.182 1 93.69 182 ASN A O 1
ATOM 1339 N N . VAL A 1 183 ? 17.328 -25.797 -2.246 1 94.38 183 VAL A N 1
ATOM 1340 C CA . VAL A 1 183 ? 16.203 -26.562 -1.728 1 94.38 183 VAL A CA 1
ATOM 1341 C C . VAL A 1 183 ? 16.672 -27.469 -0.59 1 94.38 183 VAL A C 1
ATOM 1343 O O . VAL A 1 183 ? 17.469 -28.391 -0.809 1 94.38 183 VAL A O 1
ATOM 1346 N N . LEU A 1 184 ? 16.25 -27.156 0.569 1 94.5 184 LEU A N 1
ATOM 1347 C CA . LEU A 1 184 ? 16.531 -27.969 1.748 1 94.5 184 LEU A CA 1
ATOM 1348 C C . LEU A 1 184 ? 15.438 -29 1.959 1 94.5 184 LEU A C 1
ATOM 1350 O O . LEU A 1 184 ? 14.305 -28.672 2.311 1 94.5 184 LEU A O 1
ATOM 1354 N N . LYS A 1 185 ? 15.758 -30.266 1.967 1 92.75 185 LYS A N 1
ATOM 1355 C CA . LYS A 1 185 ? 14.742 -31.297 1.788 1 92.75 185 LYS A CA 1
ATOM 1356 C C . LYS A 1 185 ? 14.562 -32.125 3.061 1 92.75 185 LYS A C 1
ATOM 1358 O O . LYS A 1 185 ? 13.523 -32.75 3.254 1 92.75 185 LYS A O 1
ATOM 1363 N N . ASP A 1 186 ? 15.594 -32.188 3.84 1 88.81 186 ASP A N 1
ATOM 1364 C CA . ASP A 1 186 ? 15.461 -32.969 5.062 1 88.81 186 ASP A CA 1
ATOM 1365 C C . ASP A 1 186 ? 15.422 -32.062 6.293 1 88.81 186 ASP A C 1
ATOM 1367 O O . ASP A 1 186 ? 15.641 -30.875 6.191 1 88.81 186 ASP A O 1
ATOM 1371 N N . ALA A 1 187 ? 15.125 -32.656 7.422 1 84.31 187 ALA A N 1
ATOM 1372 C CA . ALA A 1 187 ? 14.953 -31.891 8.656 1 84.31 187 ALA A CA 1
ATOM 1373 C C . ALA A 1 187 ? 16.281 -31.312 9.133 1 84.31 187 ALA A C 1
ATOM 1375 O O . ALA A 1 187 ? 16.328 -30.203 9.68 1 84.31 187 ALA A O 1
ATOM 1376 N N . ALA A 1 188 ? 17.25 -31.969 8.938 1 79.69 188 ALA A N 1
ATOM 1377 C CA . ALA A 1 188 ? 18.547 -31.5 9.414 1 79.69 188 ALA A CA 1
ATOM 1378 C C . ALA A 1 188 ? 18.938 -30.188 8.75 1 79.69 188 ALA A C 1
ATOM 1380 O O . ALA A 1 188 ? 19.531 -29.312 9.391 1 79.69 188 ALA A O 1
ATOM 1381 N N . SER A 1 189 ? 18.594 -30.078 7.602 1 81.19 189 SER A N 1
ATOM 1382 C CA . SER A 1 189 ? 18.938 -28.859 6.871 1 81.19 189 SER A CA 1
ATOM 1383 C C . SER A 1 189 ? 17.922 -27.75 7.121 1 81.19 189 SER A C 1
ATOM 1385 O O . SER A 1 189 ? 18.281 -26.578 7.18 1 81.19 189 SER A O 1
ATOM 1387 N N . ALA A 1 190 ? 16.688 -28.078 7.242 1 86.56 190 ALA A N 1
ATOM 1388 C CA . ALA A 1 190 ? 15.625 -27.094 7.281 1 86.56 190 ALA A CA 1
ATOM 1389 C C . ALA A 1 190 ? 15.289 -26.688 8.719 1 86.56 190 ALA A C 1
ATOM 1391 O O . ALA A 1 190 ? 14.672 -25.656 8.953 1 86.56 190 ALA A O 1
ATOM 1392 N N . ALA A 1 191 ? 15.758 -27.422 9.602 1 84 191 ALA A N 1
ATOM 1393 C CA . ALA A 1 191 ? 15.32 -27.281 10.992 1 84 191 ALA A CA 1
ATOM 1394 C C . ALA A 1 191 ? 15.711 -25.922 11.547 1 84 191 ALA A C 1
ATOM 1396 O O . ALA A 1 191 ? 15.023 -25.375 12.414 1 84 191 ALA A O 1
ATOM 1397 N N . ILE A 1 192 ? 16.641 -25.422 11.031 1 85.69 192 ILE A N 1
ATOM 1398 C CA . ILE A 1 192 ? 17.156 -24.172 11.562 1 85.69 192 ILE A CA 1
ATOM 1399 C C . ILE A 1 192 ? 16.141 -23.062 11.312 1 85.69 192 ILE A C 1
ATOM 1401 O O . ILE A 1 192 ? 16.156 -22.031 11.992 1 85.69 192 ILE A O 1
ATOM 1405 N N . TYR A 1 193 ? 15.281 -23.312 10.422 1 88.69 193 TYR A N 1
ATOM 1406 C CA . TYR A 1 193 ? 14.305 -22.281 10.086 1 88.69 193 TYR A CA 1
ATOM 1407 C C . TYR A 1 193 ? 13.016 -22.469 10.883 1 88.69 193 TYR A C 1
ATOM 1409 O O . TYR A 1 193 ? 12.133 -21.609 10.859 1 88.69 193 TYR A O 1
ATOM 1417 N N . GLY A 1 194 ? 12.867 -23.609 11.445 1 86.81 194 GLY A N 1
ATOM 1418 C CA . GLY A 1 194 ? 11.82 -23.766 12.445 1 86.81 194 GLY A CA 1
ATOM 1419 C C . GLY A 1 194 ? 10.531 -24.328 11.883 1 86.81 194 GLY A C 1
ATOM 1420 O O . GLY A 1 194 ? 10.555 -25.078 10.898 1 86.81 194 GLY A O 1
ATOM 1421 N N . ALA A 1 195 ? 9.391 -24.031 12.633 1 81.62 195 ALA A N 1
ATOM 1422 C CA . ALA A 1 195 ? 8.102 -24.703 12.523 1 81.62 195 ALA A CA 1
ATOM 1423 C C . ALA A 1 195 ? 7.492 -24.5 11.141 1 81.62 195 ALA A C 1
ATOM 1425 O O . ALA A 1 195 ? 6.633 -25.281 10.711 1 81.62 195 ALA A O 1
ATOM 1426 N N . ARG A 1 196 ? 7.887 -23.656 10.398 1 83.94 196 ARG A N 1
ATOM 1427 C CA . ARG A 1 196 ? 7.309 -23.422 9.078 1 83.94 196 ARG A CA 1
ATOM 1428 C C . ARG A 1 196 ? 8.023 -24.266 8.023 1 83.94 196 ARG A C 1
ATOM 1430 O O . ARG A 1 196 ? 7.566 -24.344 6.879 1 83.94 196 ARG A O 1
ATOM 1437 N N . ALA A 1 197 ? 9.016 -24.922 8.383 1 89.38 197 ALA A N 1
ATOM 1438 C CA . ALA A 1 197 ? 9.859 -25.625 7.414 1 89.38 197 ALA A CA 1
ATOM 1439 C C . ALA A 1 197 ? 9.531 -27.109 7.383 1 89.38 197 ALA A C 1
ATOM 1441 O O . ALA A 1 197 ? 10.328 -27.922 6.906 1 89.38 197 ALA A O 1
ATOM 1442 N N . ALA A 1 198 ? 8.422 -27.422 7.879 1 87.62 198 ALA A N 1
ATOM 1443 C CA . ALA A 1 198 ? 8.055 -28.828 7.945 1 87.62 198 ALA A CA 1
ATOM 1444 C C . ALA A 1 198 ? 7.973 -29.438 6.551 1 87.62 198 ALA A C 1
ATOM 1446 O O . ALA A 1 198 ? 8.242 -30.625 6.371 1 87.62 198 ALA A O 1
ATOM 1447 N N . GLY A 1 199 ? 7.641 -28.672 5.59 1 90.94 199 GLY A N 1
ATOM 1448 C CA . GLY A 1 199 ? 7.566 -29.141 4.215 1 90.94 199 GLY A CA 1
ATOM 1449 C C . GLY A 1 199 ? 8.859 -28.938 3.447 1 90.94 199 GLY A C 1
ATOM 1450 O O . GLY A 1 199 ? 8.906 -29.141 2.232 1 90.94 199 GLY A O 1
ATOM 1451 N N . GLY A 1 200 ? 9.898 -28.531 4.109 1 93.12 200 GLY A N 1
ATOM 1452 C CA . GLY A 1 200 ? 11.148 -28.188 3.449 1 93.12 200 GLY A CA 1
ATOM 1453 C C . GLY A 1 200 ? 11.305 -26.688 3.232 1 93.12 200 GLY A C 1
ATOM 1454 O O . GLY A 1 200 ? 10.438 -25.906 3.627 1 93.12 200 GLY A O 1
ATOM 1455 N N . VAL A 1 201 ? 12.438 -26.344 2.732 1 94.62 201 VAL A N 1
ATOM 1456 C CA . VAL A 1 201 ? 12.711 -24.922 2.547 1 94.62 201 VAL A CA 1
ATOM 1457 C C . VAL A 1 201 ? 13.227 -24.672 1.131 1 94.62 201 VAL A C 1
ATOM 1459 O O . VAL A 1 201 ? 14.008 -25.453 0.601 1 94.62 201 VAL A O 1
ATOM 1462 N N . ILE A 1 202 ? 12.719 -23.688 0.512 1 95.38 202 ILE A N 1
ATOM 1463 C CA . ILE A 1 202 ? 13.297 -23.094 -0.691 1 95.38 202 ILE A CA 1
ATOM 1464 C C . ILE A 1 202 ? 13.961 -21.766 -0.345 1 95.38 202 ILE A C 1
ATOM 1466 O O . ILE A 1 202 ? 13.281 -20.766 -0.116 1 95.38 202 ILE A O 1
ATOM 1470 N N . LEU A 1 203 ? 15.219 -21.812 -0.378 1 95.19 203 LEU A N 1
ATOM 1471 C CA . LEU A 1 203 ? 15.992 -20.625 0.01 1 95.19 203 LEU A CA 1
ATOM 1472 C C . LEU A 1 203 ? 16.5 -19.875 -1.219 1 95.19 203 LEU A C 1
ATOM 1474 O O . LEU A 1 203 ? 17.391 -20.359 -1.921 1 95.19 203 LEU A O 1
ATOM 1478 N N . VAL A 1 204 ? 15.992 -18.75 -1.406 1 95.25 204 VAL A N 1
ATOM 1479 C CA . VAL A 1 204 ? 16.391 -17.875 -2.504 1 95.25 204 VAL A CA 1
ATOM 1480 C C . VAL A 1 204 ? 17.469 -16.906 -2.021 1 95.25 204 VAL A C 1
ATOM 1482 O O . VAL A 1 204 ? 17.281 -16.203 -1.017 1 95.25 204 VAL A O 1
ATOM 1485 N N . THR A 1 205 ? 18.531 -16.938 -2.674 1 93.81 205 THR A N 1
ATOM 1486 C CA . THR A 1 205 ? 19.594 -15.969 -2.406 1 93.81 205 THR A CA 1
ATOM 1487 C C . THR A 1 205 ? 19.719 -14.969 -3.555 1 93.81 205 THR A C 1
ATOM 1489 O O . THR A 1 205 ? 19.875 -15.359 -4.711 1 93.81 205 THR A O 1
ATOM 1492 N N . THR A 1 206 ? 19.688 -13.758 -3.301 1 94.56 206 THR A N 1
ATOM 1493 C CA . THR A 1 206 ? 19.766 -12.734 -4.336 1 94.56 206 THR A CA 1
ATOM 1494 C C . THR A 1 206 ? 21.203 -12.359 -4.625 1 94.56 206 THR A C 1
ATOM 1496 O O . THR A 1 206 ? 22.094 -12.594 -3.801 1 94.56 206 THR A O 1
ATOM 1499 N N . LYS A 1 207 ? 21.438 -11.844 -5.758 1 92.75 207 LYS A N 1
ATOM 1500 C CA . LYS A 1 207 ? 22.766 -11.461 -6.203 1 92.75 207 LYS A CA 1
ATOM 1501 C C . LYS A 1 207 ? 23.328 -10.32 -5.359 1 92.75 207 LYS A C 1
ATOM 1503 O O . LYS A 1 207 ? 22.625 -9.344 -5.078 1 92.75 207 LYS A O 1
ATOM 1508 N N . ARG A 1 208 ? 24.562 -10.516 -4.938 1 89.19 208 ARG A N 1
ATOM 1509 C CA . ARG A 1 208 ? 25.344 -9.523 -4.207 1 89.19 208 ARG A CA 1
ATOM 1510 C C . ARG A 1 208 ? 26.75 -9.406 -4.773 1 89.19 208 ARG A C 1
ATOM 1512 O O . ARG A 1 208 ? 27.406 -10.422 -5.043 1 89.19 208 ARG A O 1
ATOM 1519 N N . PRO A 1 209 ? 27.172 -8.164 -4.965 1 85.44 209 PRO A N 1
ATOM 1520 C CA . PRO A 1 209 ? 28.547 -8.031 -5.445 1 85.44 209 PRO A CA 1
ATOM 1521 C C . PRO A 1 209 ? 29.578 -8.438 -4.395 1 85.44 209 PRO A C 1
ATOM 1523 O O . PRO A 1 209 ? 29.359 -8.227 -3.197 1 85.44 209 PRO A O 1
ATOM 1526 N N . LYS A 1 210 ? 30.641 -9 -4.895 1 70.44 210 LYS A N 1
ATOM 1527 C CA . LYS A 1 210 ? 31.703 -9.422 -3.988 1 70.44 210 LYS A CA 1
ATOM 1528 C C . LYS A 1 210 ? 32.938 -8.523 -4.117 1 70.44 210 LYS A C 1
ATOM 1530 O O . LYS A 1 210 ? 33.281 -8.102 -5.223 1 70.44 210 LYS A O 1
ATOM 1535 N N . GLY A 1 211 ? 33.438 -8.195 -3.047 1 67.88 211 GLY A N 1
ATOM 1536 C CA . GLY A 1 211 ? 34.688 -7.473 -2.936 1 67.88 211 GLY A CA 1
ATOM 1537 C C . GLY A 1 211 ? 34.75 -6.234 -3.812 1 67.88 211 GLY A C 1
ATOM 1538 O O . GLY A 1 211 ? 33.75 -5.551 -3.994 1 67.88 211 GLY A O 1
ATOM 1539 N N . ALA A 1 212 ? 35.938 -5.906 -4.312 1 67.38 212 ALA A N 1
ATOM 1540 C CA . ALA A 1 212 ? 36.188 -4.738 -5.152 1 67.38 212 ALA A CA 1
ATOM 1541 C C . ALA A 1 212 ? 35.781 -5 -6.598 1 67.38 212 ALA A C 1
ATOM 1543 O O . ALA A 1 212 ? 36.656 -5.305 -7.445 1 67.38 212 ALA A O 1
ATOM 1544 N N . SER A 1 213 ? 34.469 -5.055 -6.844 1 66.56 213 SER A N 1
ATOM 1545 C CA . SER A 1 213 ? 33.938 -5.371 -8.164 1 66.56 213 SER A CA 1
ATOM 1546 C C . SER A 1 213 ? 33.938 -4.145 -9.07 1 66.56 213 SER A C 1
ATOM 1548 O O . SER A 1 213 ? 33.688 -3.031 -8.609 1 66.56 213 SER A O 1
ATOM 1550 N N . ARG A 1 214 ? 34.312 -4.371 -10.336 1 71.69 214 ARG A N 1
ATOM 1551 C CA . ARG A 1 214 ? 34.219 -3.33 -11.359 1 71.69 214 ARG A CA 1
ATOM 1552 C C . ARG A 1 214 ? 32.781 -3.02 -11.711 1 71.69 214 ARG A C 1
ATOM 1554 O O . ARG A 1 214 ? 31.891 -3.832 -11.461 1 71.69 214 ARG A O 1
ATOM 1561 N N . PHE A 1 215 ? 32.656 -1.915 -12.211 1 78.88 215 PHE A N 1
ATOM 1562 C CA . PHE A 1 215 ? 31.328 -1.544 -12.68 1 78.88 215 PHE A CA 1
ATOM 1563 C C . PHE A 1 215 ? 30.875 -2.471 -13.797 1 78.88 215 PHE A C 1
ATOM 1565 O O . PHE A 1 215 ? 31.625 -2.73 -14.742 1 78.88 215 PHE A O 1
ATOM 1572 N N . GLU A 1 216 ? 29.75 -2.988 -13.641 1 84.69 216 GLU A N 1
ATOM 1573 C CA . GLU A 1 216 ? 29.172 -3.857 -14.656 1 84.69 216 GLU A CA 1
ATOM 1574 C C . GLU A 1 216 ? 27.703 -3.486 -14.922 1 84.69 216 GLU A C 1
ATOM 1576 O O . GLU A 1 216 ? 26.922 -3.336 -13.992 1 84.69 216 GLU A O 1
ATOM 1581 N N . LEU A 1 217 ? 27.422 -3.195 -16.172 1 88.75 217 LEU A N 1
ATOM 1582 C CA . LEU A 1 217 ? 26.062 -2.975 -16.625 1 88.75 217 LEU A CA 1
ATOM 1583 C C . LEU A 1 217 ? 25.578 -4.145 -17.484 1 88.75 217 LEU A C 1
ATOM 1585 O O . LEU A 1 217 ? 26.234 -4.535 -18.453 1 88.75 217 LEU A O 1
ATOM 1589 N N . ASN A 1 218 ? 24.5 -4.68 -17.094 1 91.62 218 ASN A N 1
ATOM 1590 C CA . ASN A 1 218 ? 23.922 -5.805 -17.812 1 91.62 218 ASN A CA 1
ATOM 1591 C C . ASN A 1 218 ? 22.516 -5.484 -18.328 1 91.62 218 ASN A C 1
ATOM 1593 O O . ASN A 1 218 ? 21.703 -4.91 -17.594 1 91.62 218 ASN A O 1
ATOM 1597 N N . TYR A 1 219 ? 22.266 -5.73 -19.531 1 93.81 219 TYR A N 1
ATOM 1598 C CA . TYR A 1 219 ? 20.938 -5.602 -20.125 1 93.81 219 TYR A CA 1
ATOM 1599 C C . TYR A 1 219 ? 20.516 -6.898 -20.797 1 93.81 219 TYR A C 1
ATOM 1601 O O . TYR A 1 219 ? 21.203 -7.398 -21.688 1 93.81 219 TYR A O 1
ATOM 1609 N N . ASN A 1 220 ? 19.406 -7.402 -20.406 1 94.81 220 ASN A N 1
ATOM 1610 C CA . ASN A 1 220 ? 18.828 -8.602 -20.969 1 94.81 220 ASN A CA 1
ATOM 1611 C C . ASN A 1 220 ? 17.406 -8.344 -21.5 1 94.81 220 ASN A C 1
ATOM 1613 O O . ASN A 1 220 ? 16.594 -7.715 -20.812 1 94.81 220 ASN A O 1
ATOM 1617 N N . ASN A 1 221 ? 17.125 -8.727 -22.641 1 94.5 221 ASN A N 1
ATOM 1618 C CA . ASN A 1 221 ? 15.773 -8.602 -23.188 1 94.5 221 ASN A CA 1
ATOM 1619 C C . ASN A 1 221 ? 15.289 -9.922 -23.797 1 94.5 221 ASN A C 1
ATOM 1621 O O . ASN A 1 221 ? 16.094 -10.812 -24.047 1 94.5 221 ASN A O 1
ATOM 1625 N N . ASN A 1 222 ? 14.047 -10.117 -23.922 1 95.69 222 ASN A N 1
ATOM 1626 C CA . ASN A 1 222 ? 13.406 -11.297 -24.5 1 95.69 222 ASN A CA 1
ATOM 1627 C C . ASN A 1 222 ? 12.07 -10.945 -25.141 1 95.69 222 ASN A C 1
ATOM 1629 O O . ASN A 1 222 ? 11.203 -10.344 -24.5 1 95.69 222 ASN A O 1
ATOM 1633 N N . PHE A 1 223 ? 11.883 -11.195 -26.391 1 97.44 223 PHE A N 1
ATOM 1634 C CA . PHE A 1 223 ? 10.617 -11.109 -27.109 1 97.44 223 PHE A CA 1
ATOM 1635 C C . PHE A 1 223 ? 10.102 -12.5 -27.453 1 97.44 223 PHE A C 1
ATOM 1637 O O . PHE A 1 223 ? 10.836 -13.328 -28 1 97.44 223 PHE A O 1
ATOM 1644 N N . ALA A 1 224 ? 8.875 -12.75 -27.125 1 97.81 224 ALA A N 1
ATOM 1645 C CA . ALA A 1 224 ? 8.367 -14.109 -27.266 1 97.81 224 ALA A CA 1
ATOM 1646 C C . ALA A 1 224 ? 6.977 -14.109 -27.891 1 97.81 224 ALA A C 1
ATOM 1648 O O . ALA A 1 224 ? 6.164 -13.227 -27.609 1 97.81 224 ALA A O 1
ATOM 1649 N N . PHE A 1 225 ? 6.703 -15.062 -28.703 1 98.06 225 PHE A N 1
ATOM 1650 C CA . PHE A 1 225 ? 5.41 -15.305 -29.344 1 98.06 225 PHE A CA 1
ATOM 1651 C C . PHE A 1 225 ? 4.898 -16.703 -29 1 98.06 225 PHE A C 1
ATOM 1653 O O . PHE A 1 225 ? 5.613 -17.688 -29.172 1 98.06 225 PHE A O 1
ATOM 1660 N N . GLY A 1 226 ? 3.643 -16.812 -28.484 1 96.94 226 GLY A N 1
ATOM 1661 C CA . GLY A 1 226 ? 3.102 -18.078 -28.047 1 96.94 226 GLY A CA 1
ATOM 1662 C C . GLY A 1 226 ? 1.855 -18.5 -28.812 1 96.94 226 GLY A C 1
ATOM 1663 O O . GLY A 1 226 ? 1.034 -17.656 -29.172 1 96.94 226 GLY A O 1
ATOM 1664 N N . LYS A 1 227 ? 1.751 -19.734 -29 1 97.31 227 LYS A N 1
ATOM 1665 C CA . LYS A 1 227 ? 0.565 -20.328 -29.609 1 97.31 227 LYS A CA 1
ATOM 1666 C C . LYS A 1 227 ? 0.026 -21.484 -28.766 1 97.31 227 LYS A C 1
ATOM 1668 O O . LYS A 1 227 ? 0.792 -22.312 -28.281 1 97.31 227 LYS A O 1
ATOM 1673 N N . ALA A 1 228 ? -1.312 -21.484 -28.625 1 97.12 228 ALA A N 1
ATOM 1674 C CA . ALA A 1 228 ? -1.935 -22.547 -27.844 1 97.12 228 ALA A CA 1
ATOM 1675 C C . ALA A 1 228 ? -1.67 -23.906 -28.469 1 97.12 228 ALA A C 1
ATOM 1677 O O . ALA A 1 228 ? -1.68 -24.047 -29.688 1 97.12 228 ALA A O 1
ATOM 1678 N N . VAL A 1 229 ? -1.441 -24.891 -27.625 1 95.69 229 VAL A N 1
ATOM 1679 C CA . VAL A 1 229 ? -1.22 -26.25 -28.094 1 95.69 229 VAL A CA 1
ATOM 1680 C C . VAL A 1 229 ? -2.156 -27.203 -27.375 1 95.69 229 VAL A C 1
ATOM 1682 O O . VAL A 1 229 ? -2.725 -26.859 -26.328 1 95.69 229 VAL A O 1
ATOM 1685 N N . ASN A 1 230 ? -2.365 -28.406 -27.969 1 95.12 230 ASN A N 1
ATOM 1686 C CA . ASN A 1 230 ? -3.125 -29.5 -27.359 1 95.12 230 ASN A CA 1
ATOM 1687 C C . ASN A 1 230 ? -4.578 -29.094 -27.125 1 95.12 230 ASN A C 1
ATOM 1689 O O . ASN A 1 230 ? -5.086 -29.234 -26 1 95.12 230 ASN A O 1
ATOM 1693 N N . LEU A 1 231 ? -5.172 -28.469 -28.094 1 97.06 231 LEU A N 1
ATOM 1694 C CA . LEU A 1 231 ? -6.586 -28.109 -28.016 1 97.06 231 LEU A CA 1
ATOM 1695 C C . LEU A 1 231 ? -7.465 -29.344 -28.234 1 97.06 231 LEU A C 1
ATOM 1697 O O . LEU A 1 231 ? -7.086 -30.266 -28.953 1 97.06 231 LEU A O 1
ATOM 1701 N N . PRO A 1 232 ? -8.641 -29.375 -27.594 1 97.31 232 PRO A N 1
ATOM 1702 C CA . PRO A 1 232 ? -9.57 -30.469 -27.906 1 97.31 232 PRO A CA 1
ATOM 1703 C C . PRO A 1 232 ? -9.945 -30.516 -29.375 1 97.31 232 PRO A C 1
ATOM 1705 O O . PRO A 1 232 ? -10.094 -29.484 -30.016 1 97.31 232 PRO A O 1
ATOM 1708 N N . LYS A 1 233 ? -10.094 -31.734 -29.922 1 96.81 233 LYS A N 1
ATOM 1709 C CA . LYS A 1 233 ? -10.492 -31.938 -31.312 1 96.81 233 LYS A CA 1
ATOM 1710 C C . LYS A 1 233 ? -11.75 -32.812 -31.391 1 96.81 233 LYS A C 1
ATOM 1712 O O . LYS A 1 233 ? -11.789 -33.906 -30.844 1 96.81 233 LYS A O 1
ATOM 1717 N N . GLN A 1 234 ? -12.695 -32.312 -32.031 1 97.69 234 GLN A N 1
ATOM 1718 C CA . GLN A 1 234 ? -13.945 -33.062 -32.156 1 97.69 234 GLN A CA 1
ATOM 1719 C C . GLN A 1 234 ? -13.922 -33.969 -33.375 1 97.69 234 GLN A C 1
ATOM 1721 O O . GLN A 1 234 ? -13.164 -33.75 -34.312 1 97.69 234 GLN A O 1
ATOM 1726 N N . ALA A 1 235 ? -14.719 -35.062 -33.312 1 97.62 235 ALA A N 1
ATOM 1727 C CA . ALA A 1 235 ? -14.938 -35.938 -34.469 1 97.62 235 ALA A CA 1
ATOM 1728 C C . ALA A 1 235 ? -15.727 -35.188 -35.562 1 97.62 235 ALA A C 1
ATOM 1730 O O . ALA A 1 235 ? -16.359 -34.156 -35.312 1 97.62 235 ALA A O 1
ATOM 1731 N N . PRO A 1 236 ? -15.602 -35.688 -36.812 1 96.94 236 PRO A N 1
ATOM 1732 C CA . PRO A 1 236 ? -16.422 -35.062 -37.875 1 96.94 236 PRO A CA 1
ATOM 1733 C C . PRO A 1 236 ? -17.891 -35 -37.5 1 96.94 236 PRO A C 1
ATOM 1735 O O . PRO A 1 236 ? -18.422 -35.906 -36.844 1 96.94 236 PRO A O 1
ATOM 1738 N N . LEU A 1 237 ? -18.516 -33.938 -37.969 1 97.75 237 LEU A N 1
ATOM 1739 C CA . LEU A 1 237 ? -19.906 -33.688 -37.625 1 97.75 237 LEU A CA 1
ATOM 1740 C C . LEU A 1 237 ? -20.797 -34.844 -37.969 1 97.75 237 LEU A C 1
ATOM 1742 O O . LEU A 1 237 ? -21.719 -35.188 -37.25 1 97.75 237 LEU A O 1
ATOM 1746 N N . MET A 1 238 ? -20.547 -35.5 -39.062 1 97.5 238 MET A N 1
ATOM 1747 C CA . MET A 1 238 ? -21.328 -36.656 -39.5 1 97.5 238 MET A CA 1
ATOM 1748 C C . MET A 1 238 ? -21.25 -37.781 -38.5 1 97.5 238 MET A C 1
ATOM 1750 O O . MET A 1 238 ? -22.266 -38.438 -38.219 1 97.5 238 MET A O 1
ATOM 1754 N N . ASP A 1 239 ? -20.078 -37.969 -37.938 1 97.38 239 ASP A N 1
ATOM 1755 C CA . ASP A 1 239 ? -19.891 -39.031 -36.938 1 97.38 239 ASP A CA 1
ATOM 1756 C C . ASP A 1 239 ? -20.688 -38.688 -35.656 1 97.38 239 ASP A C 1
ATOM 1758 O O . ASP A 1 239 ? -21.234 -39.594 -35.031 1 97.38 239 ASP A O 1
ATOM 1762 N N . TYR A 1 240 ? -20.672 -37.438 -35.344 1 97.44 240 TYR A N 1
ATOM 1763 C CA . TYR A 1 240 ? -21.453 -37 -34.156 1 97.44 240 TYR A CA 1
ATOM 1764 C C . TYR A 1 240 ? -22.938 -37.281 -34.375 1 97.44 240 TYR A C 1
ATOM 1766 O O . TYR A 1 240 ? -23.594 -37.812 -33.469 1 97.44 240 TYR A O 1
ATOM 1774 N N . LEU A 1 241 ? -23.516 -36.875 -35.531 1 97.81 241 LEU A N 1
ATOM 1775 C CA . LEU A 1 241 ? -24.938 -37.094 -35.781 1 97.81 241 LEU A CA 1
ATOM 1776 C C . LEU A 1 241 ? -25.297 -38.562 -35.781 1 97.81 241 LEU A C 1
ATOM 1778 O O . LEU A 1 241 ? -26.344 -38.938 -35.25 1 97.81 241 LEU A O 1
ATOM 1782 N N . GLN A 1 242 ? -24.438 -39.375 -36.312 1 96.25 242 GLN A N 1
ATOM 1783 C CA . GLN A 1 242 ? -24.656 -40.812 -36.281 1 96.25 242 GLN A CA 1
ATOM 1784 C C . GLN A 1 242 ? -24.625 -41.344 -34.844 1 96.25 242 GLN A C 1
ATOM 1786 O O . GLN A 1 242 ? -25.469 -42.156 -34.469 1 96.25 242 GLN A O 1
ATOM 1791 N N . ALA A 1 243 ? -23.656 -40.906 -34.094 1 96.44 243 ALA A N 1
ATOM 1792 C CA . ALA A 1 243 ? -23.562 -41.344 -32.719 1 96.44 243 ALA A CA 1
ATOM 1793 C C . ALA A 1 243 ? -24.797 -40.906 -31.922 1 96.44 243 ALA A C 1
ATOM 1795 O O . ALA A 1 243 ? -25.25 -41.656 -31.031 1 96.44 243 ALA A O 1
ATOM 1796 N N . TYR A 1 244 ? -25.297 -39.688 -32.25 1 96.44 244 TYR A N 1
ATOM 1797 C CA . TYR A 1 244 ? -26.516 -39.219 -31.625 1 96.44 244 TYR A CA 1
ATOM 1798 C C . TYR A 1 244 ? -27.672 -40.188 -31.828 1 96.44 244 TYR A C 1
ATOM 1800 O O . TYR A 1 244 ? -28.375 -40.531 -30.875 1 96.44 244 TYR A O 1
ATOM 1808 N N . LEU A 1 245 ? -27.797 -40.719 -33 1 94.25 245 LEU A N 1
ATOM 1809 C CA . LEU A 1 245 ? -28.844 -41.688 -33.312 1 94.25 245 LEU A CA 1
ATOM 1810 C C . LEU A 1 245 ? -28.531 -43.031 -32.656 1 94.25 245 LEU A C 1
ATOM 1812 O O . LEU A 1 245 ? -29.438 -43.719 -32.156 1 94.25 245 LEU A O 1
ATOM 1816 N N . ASP A 1 246 ? -27.297 -43.375 -32.688 1 92.94 246 ASP A N 1
ATOM 1817 C CA . ASP A 1 246 ? -26.891 -44.656 -32.125 1 92.94 246 ASP A CA 1
ATOM 1818 C C . ASP A 1 246 ? -27.172 -44.719 -30.625 1 92.94 246 ASP A C 1
ATOM 1820 O O . ASP A 1 246 ? -27.359 -45.812 -30.062 1 92.94 246 ASP A O 1
ATOM 1824 N N . CYS A 1 247 ? -27.141 -43.594 -29.938 1 93.44 247 CYS A N 1
ATOM 1825 C CA . CYS A 1 247 ? -27.484 -43.5 -28.531 1 93.44 247 CYS A CA 1
ATOM 1826 C C . CYS A 1 247 ? -28.953 -43.875 -28.297 1 93.44 247 CYS A C 1
ATOM 1828 O O . CYS A 1 247 ? -29.344 -44.188 -27.172 1 93.44 247 CYS A O 1
ATOM 1830 N N . GLY A 1 248 ? -29.766 -43.719 -29.281 1 91.06 248 GLY A N 1
ATOM 1831 C CA . GLY A 1 248 ? -31.188 -43.969 -29.172 1 91.06 248 GLY A CA 1
ATOM 1832 C C . GLY A 1 248 ? -31.984 -42.688 -28.953 1 91.06 248 GLY A C 1
ATOM 1833 O O . GLY A 1 248 ? -33.125 -42.719 -28.547 1 91.06 248 GLY A O 1
ATOM 1834 N N . TYR A 1 249 ? -31.344 -41.594 -29.203 1 93.81 249 TYR A N 1
ATOM 1835 C CA . TYR A 1 249 ? -32.094 -40.312 -29.078 1 93.81 249 TYR A CA 1
ATOM 1836 C C . TYR A 1 249 ? -33.094 -40.188 -30.219 1 93.81 249 TYR A C 1
ATOM 1838 O O . TYR A 1 249 ? -32.969 -40.844 -31.25 1 93.81 249 TYR A O 1
ATOM 1846 N N . SER A 1 250 ? -34.031 -39.281 -29.953 1 93.25 250 SER A N 1
ATOM 1847 C CA . SER A 1 250 ? -35.062 -39 -30.938 1 93.25 250 SER A CA 1
ATOM 1848 C C . SER A 1 250 ? -34.469 -38.344 -32.188 1 93.25 250 SER A C 1
ATOM 1850 O O . SER A 1 250 ? -33.469 -37.625 -32.125 1 93.25 250 SER A O 1
ATOM 1852 N N . ASP A 1 251 ? -35.031 -38.719 -33.312 1 95.94 251 ASP A N 1
ATOM 1853 C CA . ASP A 1 251 ? -34.656 -38.062 -34.562 1 95.94 251 ASP A CA 1
ATOM 1854 C C . ASP A 1 251 ? -34.875 -36.562 -34.469 1 95.94 251 ASP A C 1
ATOM 1856 O O . ASP A 1 251 ? -34.312 -35.812 -35.25 1 95.94 251 ASP A O 1
ATOM 1860 N N . ALA A 1 252 ? -35.781 -36.125 -33.562 1 96.44 252 ALA A N 1
ATOM 1861 C CA . ALA A 1 252 ? -36.031 -34.719 -33.312 1 96.44 252 ALA A CA 1
ATOM 1862 C C . ALA A 1 252 ? -34.969 -34.125 -32.406 1 96.44 252 ALA A C 1
ATOM 1864 O O . ALA A 1 252 ? -34.969 -34.375 -31.188 1 96.44 252 ALA A O 1
ATOM 1865 N N . TYR A 1 253 ? -34.156 -33.344 -32.969 1 96.19 253 TYR A N 1
ATOM 1866 C CA . TYR A 1 253 ? -33.031 -32.781 -32.219 1 96.19 253 TYR A CA 1
ATOM 1867 C C . TYR A 1 253 ? -33.5 -31.703 -31.234 1 96.19 253 TYR A C 1
ATOM 1869 O O . TYR A 1 253 ? -34.531 -31.062 -31.469 1 96.19 253 TYR A O 1
ATOM 1877 N N . TRP A 1 254 ? -32.844 -31.344 -30.172 1 93.19 254 TRP A N 1
ATOM 1878 C CA . TRP A 1 254 ? -33.25 -30.547 -29.031 1 93.19 254 TRP A CA 1
ATOM 1879 C C . TRP A 1 254 ? -33.188 -29.047 -29.359 1 93.19 254 TRP A C 1
ATOM 1881 O O . TRP A 1 254 ? -33.531 -28.203 -28.531 1 93.19 254 TRP A O 1
ATOM 1891 N N . SER A 1 255 ? -32.688 -28.625 -30.547 1 95.81 255 SER A N 1
ATOM 1892 C CA . SER A 1 255 ? -32.531 -27.203 -30.906 1 95.81 255 SER A CA 1
ATOM 1893 C C . SER A 1 255 ? -33.812 -26.641 -31.469 1 95.81 255 SER A C 1
ATOM 1895 O O . SER A 1 255 ? -34.844 -27.328 -31.562 1 95.81 255 SER A O 1
ATOM 1897 N N . LEU A 1 256 ? -33.75 -25.391 -31.812 1 95.31 256 LEU A N 1
ATOM 1898 C CA . LEU A 1 256 ? -34.938 -24.656 -32.312 1 95.31 256 LEU A CA 1
ATOM 1899 C C . LEU A 1 256 ? -35.531 -25.375 -33.5 1 95.31 256 LEU A C 1
ATOM 1901 O O . LEU A 1 256 ? -34.844 -25.75 -34.438 1 95.31 256 LEU A O 1
ATOM 1905 N N . GLY A 1 257 ? -36.844 -25.641 -33.469 1 94.75 257 GLY A N 1
ATOM 1906 C CA . GLY A 1 257 ? -37.594 -26.234 -34.594 1 94.75 257 GLY A CA 1
ATOM 1907 C C . GLY A 1 257 ? -37.5 -27.75 -34.594 1 94.75 257 GLY A C 1
ATOM 1908 O O . GLY A 1 257 ? -38.188 -28.406 -35.406 1 94.75 257 GLY A O 1
ATOM 1909 N N . SER A 1 258 ? -36.688 -28.344 -33.75 1 96.38 258 SER A N 1
ATOM 1910 C CA . SER A 1 258 ? -36.531 -29.797 -33.625 1 96.38 258 SER A CA 1
ATOM 1911 C C . SER A 1 258 ? -36.156 -30.438 -34.938 1 96.38 258 SER A C 1
ATOM 1913 O O . SER A 1 258 ? -36.812 -31.359 -35.406 1 96.38 258 SER A O 1
ATOM 1915 N N . PRO A 1 259 ? -35.188 -30.031 -35.5 1 97.5 259 PRO A N 1
ATOM 1916 C CA . PRO A 1 259 ? -34.812 -30.578 -36.812 1 97.5 259 PRO A CA 1
ATOM 1917 C C . PRO A 1 259 ? -34.625 -32.094 -36.75 1 97.5 259 PRO A C 1
ATOM 1919 O O . PRO A 1 259 ? -34.156 -32.625 -35.75 1 97.5 259 PRO A O 1
ATOM 1922 N N . SER A 1 260 ? -34.938 -32.75 -37.906 1 97.94 260 SER A N 1
ATOM 1923 C CA . SER A 1 260 ? -34.688 -34.188 -38.031 1 97.94 260 SER A CA 1
ATOM 1924 C C . SER A 1 260 ? -33.219 -34.5 -38.25 1 97.94 260 SER A C 1
ATOM 1926 O O . SER A 1 260 ? -32.562 -33.969 -39.156 1 97.94 260 SER A O 1
ATOM 1928 N N . VAL A 1 261 ? -32.656 -35.375 -37.469 1 98.25 261 VAL A N 1
ATOM 1929 C CA . VAL A 1 261 ? -31.234 -35.688 -37.531 1 98.25 261 VAL A CA 1
ATOM 1930 C C . VAL A 1 261 ? -30.953 -36.438 -38.844 1 98.25 261 VAL A C 1
ATOM 1932 O O . VAL A 1 261 ? -29.906 -36.188 -39.469 1 98.25 261 VAL A O 1
ATOM 1935 N N . SER A 1 262 ? -31.812 -37.281 -39.312 1 97.44 262 SER A N 1
ATOM 1936 C CA . SER A 1 262 ? -31.641 -38.031 -40.562 1 97.44 262 SER A CA 1
ATOM 1937 C C . SER A 1 262 ? -31.609 -37.062 -41.75 1 97.44 262 SER A C 1
ATOM 1939 O O . SER A 1 262 ? -30.766 -37.219 -42.625 1 97.44 262 SER A O 1
ATOM 1941 N N . LYS A 1 263 ? -32.562 -36.062 -41.719 1 97.56 263 LYS A N 1
ATOM 1942 C CA . LYS A 1 263 ? -32.562 -35.062 -42.781 1 97.56 263 LYS A CA 1
ATOM 1943 C C . LYS A 1 263 ? -31.297 -34.188 -42.719 1 97.56 263 LYS A C 1
ATOM 1945 O O . LYS A 1 263 ? -30.781 -33.75 -43.75 1 97.56 263 LYS A O 1
ATOM 1950 N N . TRP A 1 264 ? -30.922 -33.906 -41.469 1 98.25 264 TRP A N 1
ATOM 1951 C CA . TRP A 1 264 ? -29.719 -33.125 -41.25 1 98.25 264 TRP A CA 1
ATOM 1952 C C . TRP A 1 264 ? -28.516 -33.812 -41.906 1 98.25 264 TRP A C 1
ATOM 1954 O O . TRP A 1 264 ? -27.703 -33.125 -42.562 1 98.25 264 TRP A O 1
ATOM 1964 N N . MET A 1 265 ? -28.375 -35.125 -41.812 1 98.38 265 MET A N 1
ATOM 1965 C CA . MET A 1 265 ? -27.281 -35.875 -42.406 1 98.38 265 MET A CA 1
ATOM 1966 C C . MET A 1 265 ? -27.312 -35.781 -43.906 1 98.38 265 MET A C 1
ATOM 1968 O O . MET A 1 265 ? -26.281 -35.656 -44.562 1 98.38 265 MET A O 1
ATOM 1972 N N . GLU A 1 266 ? -28.516 -35.781 -44.469 1 97.5 266 GLU A N 1
ATOM 1973 C CA . GLU A 1 266 ? -28.672 -35.594 -45.906 1 97.5 266 GLU A CA 1
ATOM 1974 C C . GLU A 1 266 ? -28.219 -34.188 -46.344 1 97.5 266 GLU A C 1
ATOM 1976 O O . GLU A 1 266 ? -27.469 -34.062 -47.312 1 97.5 266 GLU A O 1
ATOM 1981 N N . TYR A 1 267 ? -28.734 -33.25 -45.594 1 97.62 267 TYR A N 1
ATOM 1982 C CA . TYR A 1 267 ? -28.391 -31.859 -45.906 1 97.62 267 TYR A CA 1
ATOM 1983 C C . TYR A 1 267 ? -26.875 -31.641 -45.781 1 97.62 267 TYR A C 1
ATOM 1985 O O . TYR A 1 267 ? -26.281 -30.938 -46.594 1 97.62 267 TYR A O 1
ATOM 1993 N N . LEU A 1 268 ? -26.297 -32.188 -44.75 1 98.06 268 LEU A N 1
ATOM 1994 C CA . LEU A 1 268 ? -24.859 -32.031 -44.469 1 98.06 268 LEU A CA 1
ATOM 1995 C C . LEU A 1 268 ? -24.031 -32.625 -45.594 1 98.06 268 LEU A C 1
ATOM 1997 O O . LEU A 1 268 ? -23.047 -32.031 -46.062 1 98.06 268 LEU A O 1
ATOM 2001 N N . THR A 1 269 ? -24.375 -33.812 -46.094 1 97.44 269 THR A N 1
ATOM 2002 C CA . THR A 1 269 ? -23.688 -34.469 -47.188 1 97.44 269 THR A CA 1
ATOM 2003 C C . THR A 1 269 ? -23.766 -33.594 -48.438 1 97.44 269 THR A C 1
ATOM 2005 O O . THR A 1 269 ? -22.75 -33.438 -49.125 1 97.44 269 THR A O 1
ATOM 2008 N N . ALA A 1 270 ? -24.938 -33.094 -48.688 1 96.88 270 ALA A N 1
ATOM 2009 C CA . ALA A 1 270 ? -25.125 -32.25 -49.844 1 96.88 270 ALA A CA 1
ATOM 2010 C C . ALA A 1 270 ? -24.328 -30.953 -49.719 1 96.88 270 ALA A C 1
ATOM 2012 O O . ALA A 1 270 ? -23.75 -30.469 -50.688 1 96.88 270 ALA A O 1
ATOM 2013 N N . TYR A 1 271 ? -24.344 -30.391 -48.562 1 97 271 TYR A N 1
ATOM 2014 C CA . TYR A 1 271 ? -23.641 -29.141 -48.281 1 97 271 TYR A CA 1
ATOM 2015 C C . TYR A 1 271 ? -22.141 -29.328 -48.469 1 97 271 TYR A C 1
ATOM 2017 O O . TYR A 1 271 ? -21.453 -28.438 -49 1 97 271 TYR A O 1
ATOM 2025 N N . GLN A 1 272 ? -21.594 -30.422 -47.938 1 95.75 272 GLN A N 1
ATOM 2026 C CA . GLN A 1 272 ? -20.172 -30.688 -48.031 1 95.75 272 GLN A CA 1
ATOM 2027 C C . GLN A 1 272 ? -19.75 -30.875 -49.5 1 95.75 272 GLN A C 1
ATOM 2029 O O . GLN A 1 272 ? -18.609 -30.547 -49.875 1 95.75 272 GLN A O 1
ATOM 2034 N N . LYS A 1 273 ? -20.641 -31.266 -50.312 1 95.5 273 LYS A N 1
ATOM 2035 C CA . LYS A 1 273 ? -20.375 -31.453 -51.75 1 95.5 273 LYS A CA 1
ATOM 2036 C C . LYS A 1 273 ? -20.469 -30.141 -52.5 1 95.5 273 LYS A C 1
ATOM 2038 O O . LYS A 1 273 ? -19.625 -29.844 -53.344 1 95.5 273 LYS A O 1
ATOM 2043 N N . ASP A 1 274 ? -21.547 -29.375 -52.188 1 95.69 274 ASP A N 1
ATOM 2044 C CA . ASP A 1 274 ? -21.75 -28.094 -52.875 1 95.69 274 ASP A CA 1
ATOM 2045 C C . ASP A 1 274 ? -22.391 -27.078 -51.938 1 95.69 274 ASP A C 1
ATOM 2047 O O . ASP A 1 274 ? -23.609 -26.875 -51.969 1 95.69 274 ASP A O 1
ATOM 2051 N N . PRO A 1 275 ? -21.562 -26.438 -51.156 1 93.56 275 PRO A N 1
ATOM 2052 C CA . PRO A 1 275 ? -22.094 -25.469 -50.188 1 93.56 275 PRO A CA 1
ATOM 2053 C C . PRO A 1 275 ? -22.906 -24.359 -50.875 1 93.56 275 PRO A C 1
ATOM 2055 O O . PRO A 1 275 ? -23.844 -23.828 -50.25 1 93.56 275 PRO A O 1
ATOM 2058 N N . SER A 1 276 ? -22.625 -23.969 -52.156 1 93.44 276 SER A N 1
ATOM 2059 C CA . SER A 1 276 ? -23.281 -22.859 -52.844 1 93.44 276 SER A CA 1
ATOM 2060 C C . SER A 1 276 ? -24.734 -23.172 -53.156 1 93.44 276 SER A C 1
ATOM 2062 O O . SER A 1 276 ? -25.531 -22.266 -53.438 1 93.44 276 SER A O 1
ATOM 2064 N N . SER A 1 277 ? -25.062 -24.469 -53.094 1 94 277 SER A N 1
ATOM 2065 C CA . SER A 1 277 ? -26.438 -24.875 -53.375 1 94 277 SER A CA 1
ATOM 2066 C C . SER A 1 277 ? -27.375 -24.562 -52.219 1 94 277 SER A C 1
ATOM 2068 O O . SER A 1 277 ? -28.594 -24.688 -52.344 1 94 277 SER A O 1
ATOM 2070 N N . PHE A 1 278 ? -26.859 -24.172 -51.094 1 96 278 PHE A N 1
ATOM 2071 C CA . PHE A 1 278 ? -27.656 -23.859 -49.906 1 96 278 PHE A CA 1
ATOM 2072 C C . PHE A 1 278 ? -27.641 -22.359 -49.625 1 96 278 PHE A C 1
ATOM 2074 O O . PHE A 1 278 ? -26.578 -21.75 -49.625 1 96 278 PHE A O 1
ATOM 2081 N N . ASN A 1 279 ? -28.766 -21.734 -49.438 1 94.88 279 ASN A N 1
ATOM 2082 C CA . ASN A 1 279 ? -28.859 -20.359 -48.969 1 94.88 279 ASN A CA 1
ATOM 2083 C C . ASN A 1 279 ? -28.797 -20.281 -47.438 1 94.88 279 ASN A C 1
ATOM 2085 O O . ASN A 1 279 ? -29.828 -20.281 -46.75 1 94.88 279 ASN A O 1
ATOM 2089 N N . THR A 1 280 ? -27.625 -20.172 -46.875 1 96.38 280 THR A N 1
ATOM 2090 C CA . THR A 1 280 ? -27.453 -20.156 -45.438 1 96.38 280 THR A CA 1
ATOM 2091 C C . THR A 1 280 ? -27.422 -18.734 -44.906 1 96.38 280 THR A C 1
ATOM 2093 O O . THR A 1 280 ? -27.172 -17.781 -45.656 1 96.38 280 THR A O 1
ATOM 2096 N N . VAL A 1 281 ? -27.719 -18.469 -43.656 1 95.38 281 VAL A N 1
ATOM 2097 C CA . VAL A 1 281 ? -27.641 -17.188 -42.969 1 95.38 281 VAL A CA 1
ATOM 2098 C C . VAL A 1 281 ? -26.703 -17.312 -41.75 1 95.38 281 VAL A C 1
ATOM 2100 O O . VAL A 1 281 ? -26.484 -18.422 -41.25 1 95.38 281 VAL A O 1
ATOM 2103 N N . GLY A 1 282 ? -26.125 -16.141 -41.406 1 93.81 282 GLY A N 1
ATOM 2104 C CA . GLY A 1 282 ? -25.219 -16.172 -40.25 1 93.81 282 GLY A CA 1
ATOM 2105 C C . GLY A 1 282 ? -24.047 -17.109 -40.438 1 93.81 282 GLY A C 1
ATOM 2106 O O . GLY A 1 282 ? -23.359 -17.047 -41.469 1 93.81 282 GLY A O 1
ATOM 2107 N N . ASP A 1 283 ? -23.875 -18.031 -39.469 1 96.19 283 ASP A N 1
ATOM 2108 C CA . ASP A 1 283 ? -22.734 -18.938 -39.469 1 96.19 283 ASP A CA 1
ATOM 2109 C C . ASP A 1 283 ? -23.125 -20.297 -40.062 1 96.19 283 ASP A C 1
ATOM 2111 O O . ASP A 1 283 ? -22.984 -21.328 -39.406 1 96.19 283 ASP A O 1
ATOM 2115 N N . GLY A 1 284 ? -23.609 -20.344 -41.312 1 95 284 GLY A N 1
ATOM 2116 C CA . GLY A 1 284 ? -23.891 -21.562 -42.031 1 95 284 GLY A CA 1
ATOM 2117 C C . GLY A 1 284 ? -25.203 -22.203 -41.625 1 95 284 GLY A C 1
ATOM 2118 O O . GLY A 1 284 ? -25.328 -23.422 -41.594 1 95 284 GLY A O 1
ATOM 2119 N N . ILE A 1 285 ? -26.219 -21.375 -41.25 1 97.69 285 ILE A N 1
ATOM 2120 C CA . ILE A 1 285 ? -27.5 -21.906 -40.844 1 97.69 285 ILE A CA 1
ATOM 2121 C C . ILE A 1 285 ? -28.438 -22 -42.031 1 97.69 285 ILE A C 1
ATOM 2123 O O . ILE A 1 285 ? -28.703 -21 -42.719 1 97.69 285 ILE A O 1
ATOM 2127 N N . TYR A 1 286 ? -28.953 -23.156 -42.344 1 97.75 286 TYR A N 1
ATOM 2128 C CA . TYR A 1 286 ? -29.906 -23.391 -43.438 1 97.75 286 TYR A CA 1
ATOM 2129 C C . TYR A 1 286 ? -31.312 -23.594 -42.875 1 97.75 286 TYR A C 1
ATOM 2131 O O . TYR A 1 286 ? -31.547 -24.5 -42.062 1 97.75 286 TYR A O 1
ATOM 2139 N N . VAL A 1 287 ? -32.188 -22.703 -43.188 1 97 287 VAL A N 1
ATOM 2140 C CA . VAL A 1 287 ? -33.594 -22.859 -42.812 1 97 287 VAL A CA 1
ATOM 2141 C C . VAL A 1 287 ? -34.344 -23.547 -43.969 1 97 287 VAL A C 1
ATOM 2143 O O . VAL A 1 287 ? -34.469 -22.984 -45.062 1 97 287 VAL A O 1
ATOM 2146 N N . ASP A 1 288 ? -34.812 -24.703 -43.688 1 95.5 288 ASP A N 1
ATOM 2147 C CA . ASP A 1 288 ? -35.438 -25.469 -44.781 1 95.5 288 ASP A CA 1
ATOM 2148 C C . ASP A 1 288 ? -36.812 -24.922 -45.094 1 95.5 288 ASP A C 1
ATOM 2150 O O . ASP A 1 288 ? -37.25 -23.906 -44.531 1 95.5 288 ASP A O 1
ATOM 2154 N N . GLU A 1 289 ? -37.594 -25.578 -46.031 1 93.06 289 GLU A N 1
ATOM 2155 C CA . GLU A 1 289 ? -38.875 -25.109 -46.562 1 93.06 289 GLU A CA 1
ATOM 2156 C C . GLU A 1 289 ? -39.938 -25.078 -45.438 1 93.06 289 GLU A C 1
ATOM 2158 O O . GLU A 1 289 ? -40.875 -24.312 -45.531 1 93.06 289 GLU A O 1
ATOM 2163 N N . SER A 1 290 ? -39.75 -25.828 -44.375 1 94 290 SER A N 1
ATOM 2164 C CA . SER A 1 290 ? -40.688 -25.906 -43.25 1 94 290 SER A CA 1
ATOM 2165 C C . SER A 1 290 ? -40.344 -24.891 -42.188 1 94 290 SER A C 1
ATOM 2167 O O . SER A 1 290 ? -41.031 -24.828 -41.156 1 94 290 SER A O 1
ATOM 2169 N N . GLY A 1 291 ? -39.25 -24.141 -42.344 1 93.25 291 GLY A N 1
ATOM 2170 C CA . GLY A 1 291 ? -38.875 -23.109 -41.375 1 93.25 291 GLY A CA 1
ATOM 2171 C C . GLY A 1 291 ? -37.969 -23.625 -40.281 1 93.25 291 GLY A C 1
ATOM 2172 O O . GLY A 1 291 ? -37.781 -22.953 -39.281 1 93.25 291 GLY A O 1
ATOM 2173 N N . VAL A 1 292 ? -37.438 -24.859 -40.469 1 96.25 292 VAL A N 1
ATOM 2174 C CA . VAL A 1 292 ? -36.625 -25.484 -39.438 1 96.25 292 VAL A CA 1
ATOM 2175 C C . VAL A 1 292 ? -35.156 -25.203 -39.719 1 96.25 292 VAL A C 1
ATOM 2177 O O . VAL A 1 292 ? -34.656 -25.453 -40.812 1 96.25 292 VAL A O 1
ATOM 2180 N N . PRO A 1 293 ? -34.438 -24.656 -38.688 1 97.56 293 PRO A N 1
ATOM 2181 C CA . PRO A 1 293 ? -33.031 -24.359 -38.906 1 97.56 293 PRO A CA 1
ATOM 2182 C C . PRO A 1 293 ? -32.125 -25.609 -38.812 1 97.56 293 PR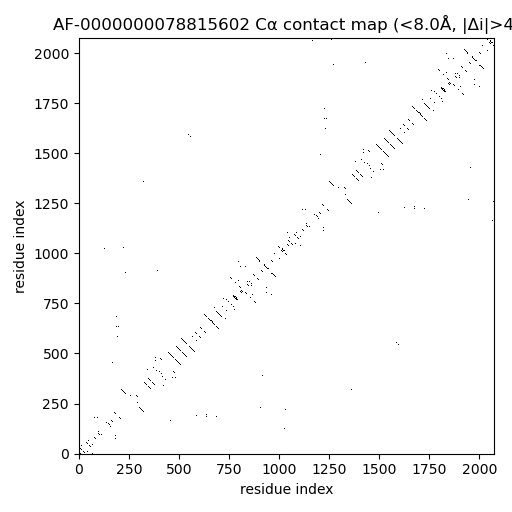O A C 1
ATOM 2184 O O . PRO A 1 293 ? -32.312 -26.422 -37.906 1 97.56 293 PRO A O 1
ATOM 2187 N N . TYR A 1 294 ? -31.188 -25.812 -39.75 1 97.94 294 TYR A N 1
ATOM 2188 C CA . TYR A 1 294 ? -30.125 -26.812 -39.781 1 97.94 294 TYR A CA 1
ATOM 2189 C C . TYR A 1 294 ? -28.75 -26.156 -39.781 1 97.94 294 TYR A C 1
ATOM 2191 O O . TYR A 1 294 ? -28.531 -25.203 -40.562 1 97.94 294 TYR A O 1
ATOM 2199 N N . TYR A 1 295 ? -27.844 -26.562 -38.969 1 97.81 295 TYR A N 1
ATOM 2200 C CA . TYR A 1 295 ? -26.516 -25.984 -38.844 1 97.81 295 TYR A CA 1
ATOM 2201 C C . TYR A 1 295 ? -25.5 -26.797 -39.656 1 97.81 295 TYR A C 1
ATOM 2203 O O . TYR A 1 295 ? -25.125 -27.906 -39.25 1 97.81 295 TYR A O 1
ATOM 2211 N N . LEU A 1 296 ? -24.922 -26.219 -40.656 1 97.5 296 LEU A N 1
ATOM 2212 C CA . LEU A 1 296 ? -24.172 -27.016 -41.625 1 97.5 296 LEU A CA 1
ATOM 2213 C C . LEU A 1 296 ? -22.688 -26.672 -41.594 1 97.5 296 LEU A C 1
ATOM 2215 O O . LEU A 1 296 ? -21.875 -27.422 -42.125 1 97.5 296 LEU A O 1
ATOM 2219 N N . ASN A 1 297 ? -22.359 -25.562 -41 1 96.44 297 ASN A N 1
ATOM 2220 C CA . ASN A 1 297 ? -20.953 -25.156 -40.969 1 96.44 297 ASN A CA 1
ATOM 2221 C C . ASN A 1 297 ? -20.188 -25.844 -39.844 1 96.44 297 ASN A C 1
ATOM 2223 O O . ASN A 1 297 ? -20.391 -25.531 -38.688 1 96.44 297 ASN A O 1
ATOM 2227 N N . GLU A 1 298 ? -19.312 -26.734 -40.125 1 95.75 298 GLU A N 1
ATOM 2228 C CA . GLU A 1 298 ? -18.438 -27.406 -39.156 1 95.75 298 GLU A CA 1
ATOM 2229 C C . GLU A 1 298 ? -17.156 -26.609 -38.938 1 95.75 298 GLU A C 1
ATOM 2231 O O . GLU A 1 298 ? -16.516 -26.156 -39.875 1 95.75 298 GLU A O 1
ATOM 2236 N N . LYS A 1 299 ? -16.812 -26.344 -37.688 1 96.06 299 LYS A N 1
ATOM 2237 C CA . LYS A 1 299 ? -15.633 -25.531 -37.375 1 96.06 299 LYS A CA 1
ATOM 2238 C C . LYS A 1 299 ? -14.984 -25.969 -36.062 1 96.06 299 LYS A C 1
ATOM 2240 O O . LYS A 1 299 ? -15.531 -26.797 -35.344 1 96.06 299 LYS A O 1
ATOM 2245 N N . ASP A 1 300 ? -13.805 -25.453 -35.812 1 96.75 300 ASP A N 1
ATOM 2246 C CA . ASP A 1 300 ? -13.094 -25.688 -34.562 1 96.75 300 ASP A CA 1
ATOM 2247 C C . ASP A 1 300 ? -13.352 -24.562 -33.562 1 96.75 300 ASP A C 1
ATOM 2249 O O . ASP A 1 300 ? -12.656 -23.547 -33.562 1 96.75 300 ASP A O 1
ATOM 2253 N N . LEU A 1 301 ? -14.219 -24.797 -32.656 1 96.06 301 LEU A N 1
ATOM 2254 C CA . LEU A 1 301 ? -14.641 -23.781 -31.703 1 96.06 301 LEU A CA 1
ATOM 2255 C C . LEU A 1 301 ? -13.5 -23.422 -30.75 1 96.06 301 LEU A C 1
ATOM 2257 O O . LEU A 1 301 ? -13.445 -22.312 -30.234 1 96.06 301 LEU A O 1
ATOM 2261 N N . TYR A 1 302 ? -12.609 -24.391 -30.531 1 96.75 302 TYR A N 1
ATOM 2262 C CA . TYR A 1 302 ? -11.539 -24.188 -29.562 1 96.75 302 TYR A CA 1
ATOM 2263 C C . TYR A 1 302 ? -10.414 -23.344 -30.156 1 96.75 302 TYR A C 1
ATOM 2265 O O . TYR A 1 302 ? -9.742 -22.594 -29.453 1 96.75 302 TYR A O 1
ATOM 2273 N N . LYS A 1 303 ? -10.172 -23.422 -31.344 1 96.56 303 LYS A N 1
ATOM 2274 C CA . LYS A 1 303 ? -9.156 -22.641 -32.031 1 96.56 303 LYS A CA 1
ATOM 2275 C C . LYS A 1 303 ? -9.633 -21.203 -32.25 1 96.56 303 LYS A C 1
ATOM 2277 O O . LYS A 1 303 ? -8.836 -20.266 -32.25 1 96.56 303 LYS A O 1
ATOM 2282 N N . ASN A 1 304 ? -10.938 -21.047 -32.375 1 97.06 304 ASN A N 1
ATOM 2283 C CA . ASN A 1 304 ? -11.508 -19.781 -32.844 1 97.06 304 ASN A CA 1
ATOM 2284 C C . ASN A 1 304 ? -11.391 -18.688 -31.766 1 97.06 304 ASN A C 1
ATOM 2286 O O . ASN A 1 304 ? -11.523 -17.5 -32.062 1 97.06 304 ASN A O 1
ATOM 2290 N N . PHE A 1 305 ? -11.242 -19.062 -30.547 1 96.69 305 PHE A N 1
ATOM 2291 C CA . PHE A 1 305 ? -11.094 -18.016 -29.547 1 96.69 305 PHE A CA 1
ATOM 2292 C C . PHE A 1 305 ? -9.641 -17.922 -29.094 1 96.69 305 PHE A C 1
ATOM 2294 O O . PHE A 1 305 ? -9.359 -17.359 -28.031 1 96.69 305 PHE A O 1
ATOM 2301 N N . MET A 1 306 ? -8.719 -18.469 -29.844 1 97.38 306 MET A N 1
ATOM 2302 C CA . MET A 1 306 ? -7.293 -18.344 -29.578 1 97.38 306 MET A CA 1
ATOM 2303 C C . MET A 1 306 ? -6.672 -17.25 -30.453 1 97.38 306 MET A C 1
ATOM 2305 O O . MET A 1 306 ? -7.199 -16.922 -31.516 1 97.38 306 MET A O 1
ATOM 2309 N N . GLU A 1 307 ? -5.625 -16.703 -29.969 1 97.06 307 GLU A N 1
ATOM 2310 C CA . GLU A 1 307 ? -4.777 -15.781 -30.719 1 97.06 307 GLU A CA 1
ATOM 2311 C C . GLU A 1 307 ? -3.303 -15.984 -30.375 1 97.06 307 GLU A C 1
ATOM 2313 O O . GLU A 1 307 ? -2.967 -16.781 -29.5 1 97.06 307 GLU A O 1
ATOM 2318 N N . THR A 1 308 ? -2.445 -15.273 -31.109 1 97.25 308 THR A N 1
ATOM 2319 C CA . THR A 1 308 ? -1.02 -15.344 -30.812 1 97.25 308 THR A CA 1
ATOM 2320 C C . THR A 1 308 ? -0.675 -14.484 -29.609 1 97.25 308 THR A C 1
ATOM 2322 O O . THR A 1 308 ? -1.021 -13.297 -29.562 1 97.25 308 THR A O 1
ATOM 2325 N N . SER A 1 309 ? -0.046 -15.102 -28.719 1 96.81 309 SER A N 1
ATOM 2326 C CA . SER A 1 309 ? 0.408 -14.398 -27.516 1 96.81 309 SER A CA 1
ATOM 2327 C C . SER A 1 309 ? 1.668 -13.586 -27.797 1 96.81 309 SER A C 1
ATOM 2329 O O . SER A 1 309 ? 2.479 -13.961 -28.641 1 96.81 309 SER A O 1
ATOM 2331 N N . PHE A 1 310 ? 1.851 -12.453 -27.109 1 97.5 310 PHE A N 1
ATOM 2332 C CA . PHE A 1 310 ? 3.074 -11.656 -27.172 1 97.5 310 PHE A CA 1
ATOM 2333 C C . PHE A 1 310 ? 3.584 -11.344 -25.781 1 97.5 310 PHE A C 1
ATOM 2335 O O . PHE A 1 310 ? 2.822 -10.891 -24.922 1 97.5 310 PHE A O 1
ATOM 2342 N N . GLN A 1 311 ? 4.832 -11.617 -25.609 1 96.75 311 GLN A N 1
ATOM 2343 C CA . GLN A 1 311 ? 5.496 -11.359 -24.328 1 96.75 311 GLN A CA 1
ATOM 2344 C C . GLN A 1 311 ? 6.781 -10.562 -24.531 1 96.75 311 GLN A C 1
ATOM 2346 O O . GLN A 1 311 ? 7.512 -10.797 -25.5 1 96.75 311 GLN A O 1
ATOM 2351 N N . MET A 1 312 ? 7.059 -9.648 -23.703 1 97 312 MET A N 1
ATOM 2352 C CA . MET A 1 312 ? 8.336 -8.938 -23.703 1 97 312 MET A CA 1
ATOM 2353 C C . MET A 1 312 ? 8.883 -8.805 -22.281 1 97 312 MET A C 1
ATOM 2355 O O . MET A 1 312 ? 8.117 -8.609 -21.328 1 97 312 MET A O 1
ATOM 2359 N N . THR A 1 313 ? 10.148 -8.961 -22.125 1 95.75 313 THR A N 1
ATOM 2360 C CA . THR A 1 313 ? 10.867 -8.805 -20.859 1 95.75 313 THR A CA 1
ATOM 2361 C C . THR A 1 313 ? 12.078 -7.902 -21.031 1 95.75 313 THR A C 1
ATOM 2363 O O . THR A 1 313 ? 12.836 -8.047 -22 1 95.75 313 THR A O 1
ATOM 2366 N N . HIS A 1 314 ? 12.281 -6.984 -20.188 1 96.44 314 HIS A N 1
ATOM 2367 C CA . HIS A 1 314 ? 13.445 -6.113 -20.109 1 96.44 314 HIS A CA 1
ATOM 2368 C C . HIS A 1 314 ? 14.031 -6.102 -18.703 1 96.44 314 HIS A C 1
ATOM 2370 O O . HIS A 1 314 ? 13.305 -5.91 -17.719 1 96.44 314 HIS A O 1
ATOM 2376 N N . ASN A 1 315 ? 15.305 -6.383 -18.625 1 95.75 315 ASN A N 1
ATOM 2377 C CA . ASN A 1 315 ? 16.016 -6.332 -17.344 1 95.75 315 ASN A CA 1
ATOM 2378 C C . ASN A 1 315 ? 17.312 -5.535 -17.453 1 95.75 315 ASN A C 1
ATOM 2380 O O . ASN A 1 315 ? 18.109 -5.777 -18.359 1 95.75 315 ASN A O 1
ATOM 2384 N N . ILE A 1 316 ? 17.5 -4.648 -16.594 1 94.62 316 ILE A N 1
ATOM 2385 C CA . ILE A 1 316 ? 18.734 -3.873 -16.531 1 94.62 316 ILE A CA 1
ATOM 2386 C C . ILE A 1 316 ? 19.297 -3.91 -15.117 1 94.62 316 ILE A C 1
ATOM 2388 O O . ILE A 1 316 ? 18.531 -3.848 -14.141 1 94.62 316 ILE A O 1
ATOM 2392 N N . SER A 1 317 ? 20.562 -4.156 -14.945 1 93.38 317 SER A N 1
ATOM 2393 C CA . SER A 1 317 ? 21.203 -4.152 -13.633 1 93.38 317 SER A CA 1
ATOM 2394 C C . SER A 1 317 ? 22.578 -3.523 -13.695 1 93.38 317 SER A C 1
ATOM 2396 O O . SER A 1 317 ? 23.281 -3.65 -14.703 1 93.38 317 SER A O 1
ATOM 2398 N N . ALA A 1 318 ? 22.906 -2.873 -12.656 1 90.38 318 ALA A N 1
ATOM 2399 C CA . ALA A 1 318 ? 24.219 -2.275 -12.484 1 90.38 318 ALA A CA 1
ATOM 2400 C C . ALA A 1 318 ? 24.828 -2.658 -11.133 1 90.38 318 ALA A C 1
ATOM 2402 O O . ALA A 1 318 ? 24.125 -2.689 -10.117 1 90.38 318 ALA A O 1
ATOM 2403 N N . SER A 1 319 ? 26.047 -3.045 -11.148 1 90.19 319 SER A N 1
ATOM 2404 C CA . SER A 1 319 ? 26.734 -3.398 -9.906 1 90.19 319 SER A CA 1
ATOM 2405 C C . SER A 1 319 ? 28.172 -2.912 -9.914 1 90.19 319 SER A C 1
ATOM 2407 O O . SER A 1 319 ? 28.75 -2.65 -10.977 1 90.19 319 SER A O 1
ATOM 2409 N N . GLY A 1 320 ? 28.719 -2.717 -8.836 1 84.06 320 GLY A N 1
ATOM 2410 C CA . GLY A 1 320 ? 30.109 -2.297 -8.633 1 84.06 320 GLY A CA 1
ATOM 2411 C C . GLY A 1 320 ? 30.453 -2.082 -7.168 1 84.06 320 GLY A C 1
ATOM 2412 O O . GLY A 1 320 ? 29.609 -2.309 -6.289 1 84.06 320 GLY A O 1
ATOM 2413 N N . GLY A 1 321 ? 31.719 -1.928 -6.949 1 81.69 321 GLY A N 1
ATOM 2414 C CA . GLY A 1 321 ? 32.094 -1.661 -5.574 1 81.69 321 GLY A CA 1
ATOM 2415 C C . GLY A 1 321 ? 33.594 -1.494 -5.406 1 81.69 321 GLY A C 1
ATOM 2416 O O . GLY A 1 321 ? 34.375 -1.614 -6.371 1 81.69 321 GLY A O 1
ATOM 2417 N N . THR A 1 322 ? 33.938 -1.02 -4.215 1 78.69 322 THR A N 1
ATOM 2418 C CA . THR A 1 322 ? 35.312 -1 -3.73 1 78.69 322 THR A CA 1
ATOM 2419 C C . THR A 1 322 ? 35.5 -2.045 -2.637 1 78.69 322 THR A C 1
ATOM 2421 O O . THR A 1 322 ? 34.656 -2.922 -2.443 1 78.69 322 THR A O 1
ATOM 2424 N N . ASP A 1 323 ? 36.594 -1.954 -2.033 1 75.44 323 ASP A N 1
ATOM 2425 C CA . ASP A 1 323 ? 36.875 -2.893 -0.948 1 75.44 323 ASP A CA 1
ATOM 2426 C C . ASP A 1 323 ? 35.969 -2.611 0.257 1 75.44 323 ASP A C 1
ATOM 2428 O O . ASP A 1 323 ? 35.75 -3.488 1.099 1 75.44 323 ASP A O 1
ATOM 2432 N N . LYS A 1 324 ? 35.438 -1.458 0.328 1 80.44 324 LYS A N 1
ATOM 2433 C CA . LYS A 1 324 ? 34.688 -1.093 1.524 1 80.44 324 LYS A CA 1
ATOM 2434 C C . LYS A 1 324 ? 33.219 -0.889 1.202 1 80.44 324 LYS A C 1
ATOM 2436 O O . LYS A 1 324 ? 32.375 -0.913 2.1 1 80.44 324 LYS A O 1
ATOM 2441 N N . LEU A 1 325 ? 32.969 -0.657 -0.099 1 85.19 325 LEU A N 1
ATOM 2442 C CA . LEU A 1 325 ? 31.594 -0.338 -0.484 1 85.19 325 LEU A CA 1
ATOM 2443 C C . LEU A 1 325 ? 31.188 -1.114 -1.73 1 85.19 325 LEU A C 1
ATOM 2445 O O . LEU A 1 325 ? 31.922 -1.146 -2.719 1 85.19 325 LEU A O 1
ATOM 2449 N N . ARG A 1 326 ? 30.078 -1.733 -1.643 1 90.06 326 ARG A N 1
ATOM 2450 C CA . ARG A 1 326 ? 29.531 -2.488 -2.764 1 90.06 326 ARG A CA 1
ATOM 2451 C C . ARG A 1 326 ? 28.062 -2.154 -2.984 1 90.06 326 ARG A C 1
ATOM 2453 O O . ARG A 1 326 ? 27.328 -1.897 -2.025 1 90.06 326 ARG A O 1
ATOM 2460 N N . TYR A 1 327 ? 27.625 -2.188 -4.254 1 90.19 327 TYR A N 1
ATOM 2461 C CA . TYR A 1 327 ? 26.234 -1.885 -4.539 1 90.19 327 TYR A CA 1
ATOM 2462 C C . TYR A 1 327 ? 25.734 -2.686 -5.738 1 90.19 327 TYR A C 1
ATOM 2464 O O . TYR A 1 327 ? 26.531 -3.174 -6.543 1 90.19 327 TYR A O 1
ATOM 2472 N N . ARG A 1 328 ? 24.438 -2.814 -5.816 1 93.94 328 ARG A N 1
ATOM 2473 C CA . ARG A 1 328 ? 23.734 -3.387 -6.961 1 93.94 328 ARG A CA 1
ATOM 2474 C C . ARG A 1 328 ? 22.344 -2.787 -7.109 1 93.94 328 ARG A C 1
ATOM 2476 O O . ARG A 1 328 ? 21.594 -2.707 -6.137 1 93.94 328 ARG A O 1
ATOM 2483 N N . ILE A 1 329 ? 22.062 -2.305 -8.305 1 93.62 329 ILE A N 1
ATOM 2484 C CA . ILE A 1 329 ? 20.75 -1.773 -8.648 1 93.62 329 ILE A CA 1
ATOM 2485 C C . ILE A 1 329 ? 20.188 -2.541 -9.844 1 93.62 329 ILE A C 1
ATOM 2487 O O . ILE A 1 329 ? 20.906 -2.867 -10.781 1 93.62 329 ILE A O 1
ATOM 2491 N N . SER A 1 330 ? 18.906 -2.85 -9.719 1 96.12 330 SER A N 1
ATOM 2492 C CA . SER A 1 330 ? 18.328 -3.568 -10.844 1 96.12 330 SER A CA 1
ATOM 2493 C C . SER A 1 330 ? 16.875 -3.146 -11.078 1 96.12 330 SER A C 1
ATOM 2495 O O . SER A 1 330 ? 16.188 -2.721 -10.148 1 96.12 330 SER A O 1
ATOM 2497 N N . GLY A 1 331 ? 16.406 -3.213 -12.32 1 94.94 331 GLY A N 1
ATOM 2498 C CA . GLY A 1 331 ? 15.047 -2.986 -12.773 1 94.94 331 GLY A CA 1
ATOM 2499 C C . GLY A 1 331 ? 14.578 -4.02 -13.781 1 94.94 331 GLY A C 1
ATOM 2500 O O . GLY A 1 331 ? 15.344 -4.449 -14.648 1 94.94 331 GLY A O 1
ATOM 2501 N N . GLY A 1 332 ? 13.352 -4.453 -13.57 1 96.12 332 GLY A N 1
ATOM 2502 C CA . GLY A 1 332 ? 12.766 -5.426 -14.484 1 96.12 332 GLY A CA 1
ATOM 2503 C C . GLY A 1 332 ? 11.344 -5.086 -14.891 1 96.12 332 GLY A C 1
ATOM 2504 O O . GLY A 1 332 ? 10.562 -4.582 -14.078 1 96.12 332 GLY A O 1
ATOM 2505 N N . TYR A 1 333 ? 10.984 -5.328 -16.141 1 96.38 333 TYR A N 1
ATOM 2506 C CA . TYR A 1 333 ? 9.641 -5.164 -16.688 1 96.38 333 TYR A CA 1
ATOM 2507 C C . TYR A 1 333 ? 9.234 -6.371 -17.531 1 96.38 333 TYR A C 1
ATOM 2509 O O . TYR A 1 333 ? 9.992 -6.801 -18.406 1 96.38 333 TYR A O 1
ATOM 2517 N N . ASN A 1 334 ? 8.086 -6.879 -17.219 1 96.12 334 ASN A N 1
ATOM 2518 C CA . ASN A 1 334 ? 7.516 -8 -17.969 1 96.12 334 ASN A CA 1
ATOM 2519 C C . ASN A 1 334 ? 6.082 -7.711 -18.391 1 96.12 334 ASN A C 1
ATOM 2521 O O . ASN A 1 334 ? 5.293 -7.164 -17.625 1 96.12 334 ASN A O 1
ATOM 2525 N N . SER A 1 335 ? 5.785 -7.98 -19.594 1 96.94 335 SER A N 1
ATOM 2526 C CA . SER A 1 335 ? 4.43 -7.918 -20.141 1 96.94 335 SER A CA 1
ATOM 2527 C C . SER A 1 335 ? 4.109 -9.156 -20.969 1 96.94 335 SER A C 1
ATOM 2529 O O . SER A 1 335 ? 4.887 -9.539 -21.844 1 96.94 335 SER A O 1
ATOM 2531 N N . ASN A 1 336 ? 2.994 -9.797 -20.625 1 96.81 336 ASN A N 1
ATOM 2532 C CA . ASN A 1 336 ? 2.562 -11.008 -21.328 1 96.81 336 ASN A CA 1
ATOM 2533 C C . ASN A 1 336 ? 1.073 -10.961 -21.656 1 96.81 336 ASN A C 1
ATOM 2535 O O . ASN A 1 336 ? 0.231 -11.062 -20.766 1 96.81 336 ASN A O 1
ATOM 2539 N N . ASP A 1 337 ? 0.847 -10.781 -22.938 1 97.31 337 ASP A N 1
ATOM 2540 C CA . ASP A 1 337 ? -0.515 -10.961 -23.438 1 97.31 337 ASP A CA 1
ATOM 2541 C C . ASP A 1 337 ? -0.801 -12.43 -23.75 1 97.31 337 ASP A C 1
ATOM 2543 O O . ASP A 1 337 ? -0.087 -13.055 -24.531 1 97.31 337 ASP A O 1
ATOM 2547 N N . GLY A 1 338 ? -1.873 -13 -23.172 1 96.56 338 GLY A N 1
ATOM 2548 C CA . GLY A 1 338 ? -2.123 -14.43 -23.25 1 96.56 338 GLY A CA 1
ATOM 2549 C C . GLY A 1 338 ? -2.574 -14.883 -24.625 1 96.56 338 GLY A C 1
ATOM 2550 O O . GLY A 1 338 ? -2.383 -14.172 -25.609 1 96.56 338 GLY A O 1
ATOM 2551 N N . VAL A 1 339 ? -3.08 -16.078 -24.75 1 97.19 339 VAL A N 1
ATOM 2552 C CA . VAL A 1 339 ? -3.336 -16.703 -26.047 1 97.19 339 VAL A CA 1
ATOM 2553 C C . VAL A 1 339 ? -4.812 -16.562 -26.406 1 97.19 339 VAL A C 1
ATOM 2555 O O . VAL A 1 339 ? -5.234 -16.969 -27.5 1 97.19 339 VAL A O 1
ATOM 2558 N N . LEU A 1 340 ? -5.621 -16.016 -25.531 1 97.25 340 LEU A N 1
ATOM 2559 C CA . LEU A 1 340 ? -7.027 -15.789 -25.859 1 97.25 340 LEU A CA 1
ATOM 2560 C C . LEU A 1 340 ? -7.199 -14.531 -26.703 1 97.25 340 LEU A C 1
ATOM 2562 O O . LEU A 1 340 ? -6.383 -13.609 -26.609 1 97.25 340 LEU A O 1
ATOM 2566 N N . ILE A 1 341 ? -8.258 -14.484 -27.375 1 96.19 341 ILE A N 1
ATOM 2567 C CA . ILE A 1 341 ? -8.547 -13.297 -28.188 1 96.19 341 ILE A CA 1
ATOM 2568 C C . ILE A 1 341 ? -8.781 -12.102 -27.266 1 96.19 341 ILE A C 1
ATOM 2570 O O . ILE A 1 341 ? -9.109 -12.273 -26.078 1 96.19 341 ILE A O 1
ATOM 2574 N N . SER A 1 342 ? -8.594 -10.961 -27.703 1 93.25 342 SER A N 1
ATOM 2575 C CA . SER A 1 342 ? -8.711 -9.703 -26.984 1 93.25 342 SER A CA 1
ATOM 2576 C C . SER A 1 342 ? -7.531 -9.484 -26.047 1 93.25 342 SER A C 1
ATOM 2578 O O . SER A 1 342 ? -6.488 -10.125 -26.203 1 93.25 342 SER A O 1
ATOM 2580 N N . ASP A 1 343 ? -7.609 -8.516 -25.234 1 90.44 343 ASP A N 1
ATOM 2581 C CA . ASP A 1 343 ? -6.523 -8.195 -24.312 1 90.44 343 ASP A CA 1
ATOM 2582 C C . ASP A 1 343 ? -6.969 -8.336 -22.859 1 90.44 343 ASP A C 1
ATOM 2584 O O . ASP A 1 343 ? -6.484 -7.621 -21.984 1 90.44 343 ASP A O 1
ATOM 2588 N N . ARG A 1 344 ? -7.848 -9.328 -22.734 1 93.75 344 ARG A N 1
ATOM 2589 C CA . ARG A 1 344 ? -8.422 -9.445 -21.391 1 93.75 344 ARG A CA 1
ATOM 2590 C C . ARG A 1 344 ? -7.617 -10.422 -20.547 1 93.75 344 ARG A C 1
ATOM 2592 O O . ARG A 1 344 ? -7.742 -10.43 -19.312 1 93.75 344 ARG A O 1
ATOM 2599 N N . ASP A 1 345 ? -6.812 -11.242 -21.094 1 95.56 345 ASP A N 1
ATOM 2600 C CA . ASP A 1 345 ? -5.891 -12.117 -20.375 1 95.56 345 ASP A CA 1
ATOM 2601 C C . ASP A 1 345 ? -4.453 -11.609 -20.484 1 95.56 345 ASP A C 1
ATOM 2603 O O . ASP A 1 345 ? -3.727 -12 -21.406 1 95.56 345 ASP A O 1
ATOM 2607 N N . LYS A 1 346 ? -4.062 -10.859 -19.562 1 97 346 LYS A N 1
ATOM 2608 C CA . LYS A 1 346 ? -2.762 -10.195 -19.609 1 97 346 LYS A CA 1
ATOM 2609 C C . LYS A 1 346 ? -2.092 -10.211 -18.234 1 97 346 LYS A C 1
ATOM 2611 O O . LYS A 1 346 ? -2.764 -10.352 -17.203 1 97 346 LYS A O 1
ATOM 2616 N N . PHE A 1 347 ? -0.765 -10.117 -18.266 1 96.56 347 PHE A N 1
ATOM 2617 C CA . PHE A 1 347 ? 0.026 -9.984 -17.047 1 96.56 347 PHE A CA 1
ATOM 2618 C C . PHE A 1 347 ? 1.138 -8.953 -17.234 1 96.56 347 PHE A C 1
ATOM 2620 O O . PHE A 1 347 ? 1.84 -8.977 -18.25 1 96.56 347 PHE A O 1
ATOM 2627 N N . GLU A 1 348 ? 1.294 -8.125 -16.281 1 96.88 348 GLU A N 1
ATOM 2628 C CA . GLU A 1 348 ? 2.381 -7.156 -16.234 1 96.88 348 GLU A CA 1
ATOM 2629 C C . GLU A 1 348 ? 3.02 -7.105 -14.844 1 96.88 348 GLU A C 1
ATOM 2631 O O . GLU A 1 348 ? 2.322 -7.195 -13.828 1 96.88 348 GLU A O 1
ATOM 2636 N N . ARG A 1 349 ? 4.328 -7.027 -14.789 1 96.62 349 ARG A N 1
ATOM 2637 C CA . ARG A 1 349 ? 5.043 -6.879 -13.523 1 96.62 349 ARG A CA 1
ATOM 2638 C C . ARG A 1 349 ? 6.227 -5.93 -13.672 1 96.62 349 ARG A C 1
ATOM 2640 O O . ARG A 1 349 ? 6.949 -5.977 -14.664 1 96.62 349 ARG A O 1
ATOM 2647 N N . MET A 1 350 ? 6.461 -5.117 -12.789 1 96.31 350 MET A N 1
ATOM 2648 C CA . MET A 1 350 ? 7.609 -4.223 -12.672 1 96.31 350 MET A CA 1
ATOM 2649 C C . MET A 1 350 ? 8.344 -4.449 -11.352 1 96.31 350 MET A C 1
ATOM 2651 O O . MET A 1 350 ? 7.715 -4.648 -10.312 1 96.31 350 MET A O 1
ATOM 2655 N N . ASN A 1 351 ? 9.68 -4.484 -11.406 1 96 351 ASN A N 1
ATOM 2656 C CA . ASN A 1 351 ? 10.539 -4.66 -10.234 1 96 351 ASN A CA 1
ATOM 2657 C C . ASN A 1 351 ? 11.633 -3.598 -10.18 1 96 351 ASN A C 1
ATOM 2659 O O . ASN A 1 351 ? 12.195 -3.225 -11.211 1 96 351 ASN A O 1
ATOM 2663 N N . VAL A 1 352 ? 11.914 -3.143 -9.008 1 95.69 352 VAL A N 1
ATOM 2664 C CA . VAL A 1 352 ? 13.094 -2.328 -8.734 1 95.69 352 VAL A CA 1
ATOM 2665 C C . VAL A 1 352 ? 13.766 -2.814 -7.449 1 95.69 352 VAL A C 1
ATOM 2667 O O . VAL A 1 352 ? 13.094 -3.115 -6.461 1 95.69 352 VAL A O 1
ATOM 2670 N N . ASN A 1 353 ? 15.047 -3.025 -7.465 1 95.81 353 ASN A N 1
ATOM 2671 C CA . ASN A 1 353 ? 15.82 -3.512 -6.324 1 95.81 353 ASN A CA 1
ATOM 2672 C C . ASN A 1 353 ? 17.109 -2.713 -6.137 1 95.81 353 ASN A C 1
ATOM 2674 O O . ASN A 1 353 ? 17.766 -2.363 -7.109 1 95.81 353 ASN A O 1
ATOM 2678 N N . SER A 1 354 ? 17.453 -2.416 -4.906 1 94.75 354 SER A N 1
ATOM 2679 C CA . SER A 1 354 ? 18.703 -1.729 -4.559 1 94.75 354 SER A CA 1
ATOM 2680 C C . SER A 1 354 ? 19.375 -2.396 -3.371 1 94.75 354 SER A C 1
ATOM 2682 O O . SER A 1 354 ? 18.734 -2.699 -2.363 1 94.75 354 SER A O 1
ATOM 2684 N N . PHE A 1 355 ? 20.656 -2.672 -3.449 1 94.94 355 PHE A N 1
ATOM 2685 C CA . PHE A 1 355 ? 21.5 -3.26 -2.408 1 94.94 355 PHE A CA 1
ATOM 2686 C C . PHE A 1 355 ? 22.734 -2.414 -2.168 1 94.94 355 PHE A C 1
ATOM 2688 O O . PHE A 1 355 ? 23.391 -1.982 -3.119 1 94.94 355 PHE A O 1
ATOM 2695 N N . ILE A 1 356 ? 23.031 -2.227 -0.899 1 92.5 356 ILE A N 1
ATOM 2696 C CA . ILE A 1 356 ? 24.25 -1.539 -0.477 1 92.5 356 ILE A CA 1
ATOM 2697 C C . ILE A 1 356 ? 24.906 -2.305 0.671 1 92.5 356 ILE A C 1
ATOM 2699 O O . ILE A 1 356 ? 24.219 -2.789 1.573 1 92.5 356 ILE A O 1
ATOM 2703 N N . SER A 1 357 ? 26.125 -2.48 0.609 1 92.5 357 SER A N 1
ATOM 2704 C CA . SER A 1 357 ? 26.938 -3.037 1.687 1 92.5 357 SER A CA 1
ATOM 2705 C C . SER A 1 357 ? 28.141 -2.141 1.997 1 92.5 357 SER A C 1
ATOM 2707 O O . SER A 1 357 ? 28.938 -1.832 1.109 1 92.5 357 SER A O 1
ATOM 2709 N N . ALA A 1 358 ? 28.312 -1.763 3.205 1 88.12 358 ALA A N 1
ATOM 2710 C CA . ALA A 1 358 ? 29.375 -0.86 3.611 1 88.12 358 ALA A CA 1
ATOM 2711 C C . ALA A 1 358 ? 30.156 -1.423 4.805 1 88.12 358 ALA A C 1
ATOM 2713 O O . ALA A 1 358 ? 29.562 -1.726 5.844 1 88.12 358 ALA A O 1
ATOM 2714 N N . ASP A 1 359 ? 31.422 -1.607 4.602 1 87.62 359 ASP A N 1
ATOM 2715 C CA . ASP A 1 359 ? 32.281 -1.874 5.746 1 87.62 359 ASP A CA 1
ATOM 2716 C C . ASP A 1 359 ? 32.562 -0.594 6.531 1 87.62 359 ASP A C 1
ATOM 2718 O O . ASP A 1 359 ? 33.562 0.103 6.254 1 87.62 359 ASP A O 1
ATOM 2722 N N . VAL A 1 360 ? 31.766 -0.412 7.504 1 80.38 360 VAL A N 1
ATOM 2723 C CA . VAL A 1 360 ? 31.844 0.824 8.273 1 80.38 360 VAL A CA 1
ATOM 2724 C C . VAL A 1 360 ? 33.156 0.86 9.062 1 80.38 360 VAL A C 1
ATOM 2726 O O . VAL A 1 360 ? 33.781 1.907 9.164 1 80.38 360 VAL A O 1
ATOM 2729 N N . THR A 1 361 ? 33.469 -0.184 9.766 1 83.25 361 THR A N 1
ATOM 2730 C CA . THR A 1 361 ? 34.75 -0.446 10.414 1 83.25 361 THR A CA 1
ATOM 2731 C C . THR A 1 361 ? 35.281 -1.833 10.047 1 83.25 361 THR A C 1
ATOM 2733 O O . THR A 1 361 ? 34.625 -2.562 9.289 1 83.25 361 THR A O 1
ATOM 2736 N N . LYS A 1 362 ? 36.375 -2.082 10.484 1 83.31 362 LYS A N 1
ATOM 2737 C CA . LYS A 1 362 ? 36.938 -3.414 10.234 1 83.31 362 LYS A CA 1
ATOM 2738 C C . LYS A 1 362 ? 36.094 -4.488 10.922 1 83.31 362 LYS A C 1
ATOM 2740 O O . LYS A 1 362 ? 36.062 -5.641 10.484 1 83.31 362 LYS A O 1
ATOM 2745 N N . TRP A 1 363 ? 35.344 -4.027 12 1 89.06 363 TRP A N 1
ATOM 2746 C CA . TRP A 1 363 ? 34.594 -5.035 12.758 1 89.06 363 TRP A CA 1
ATOM 2747 C C . TRP A 1 363 ? 33.094 -4.902 12.523 1 89.06 363 TRP A C 1
ATOM 2749 O O . TRP A 1 363 ? 32.312 -5.691 13.055 1 89.06 363 TRP A O 1
ATOM 2759 N N . PHE A 1 364 ? 32.688 -3.918 11.75 1 90.5 364 PHE A N 1
ATOM 2760 C CA . PHE A 1 364 ? 31.266 -3.693 11.578 1 90.5 364 PHE A CA 1
ATOM 2761 C C . PHE A 1 364 ? 30.922 -3.465 10.117 1 90.5 364 PHE A C 1
ATOM 2763 O O . PHE A 1 364 ? 31.406 -2.516 9.5 1 90.5 364 PHE A O 1
ATOM 2770 N N . THR A 1 365 ? 30.031 -4.285 9.461 1 91.56 365 THR A N 1
ATOM 2771 C CA . THR A 1 365 ? 29.516 -4.145 8.109 1 91.56 365 THR A CA 1
ATOM 2772 C C . THR A 1 365 ? 28 -3.955 8.141 1 91.56 365 THR A C 1
ATOM 2774 O O . THR A 1 365 ? 27.281 -4.715 8.797 1 91.56 365 THR A O 1
ATOM 2777 N N . GLN A 1 366 ? 27.516 -2.955 7.43 1 91.81 366 GLN A N 1
ATOM 2778 C CA . GLN A 1 366 ? 26.078 -2.707 7.332 1 91.81 366 GLN A CA 1
ATOM 2779 C C . GLN A 1 366 ? 25.578 -2.936 5.906 1 91.81 366 GLN A C 1
ATOM 2781 O O . GLN A 1 366 ? 26.141 -2.396 4.953 1 91.81 366 GLN A O 1
ATOM 2786 N N . GLU A 1 367 ? 24.531 -3.74 5.789 1 94.19 367 GLU A N 1
ATOM 2787 C CA . GLU A 1 367 ? 23.891 -3.98 4.504 1 94.19 367 GLU A CA 1
ATOM 2788 C C . GLU A 1 367 ? 22.422 -3.562 4.531 1 94.19 367 GLU A C 1
ATOM 2790 O O . GLU A 1 367 ? 21.734 -3.725 5.551 1 94.19 367 GLU A O 1
ATOM 2795 N N . ILE A 1 368 ? 21.922 -3.047 3.447 1 94.38 368 ILE A N 1
ATOM 2796 C CA . ILE A 1 368 ? 20.5 -2.734 3.285 1 94.38 368 ILE A CA 1
ATOM 2797 C C . ILE A 1 368 ? 20.047 -3.137 1.886 1 94.38 368 ILE A C 1
ATOM 2799 O O . ILE A 1 368 ? 20.75 -2.9 0.902 1 94.38 368 ILE A O 1
ATOM 2803 N N . THR A 1 369 ? 18.953 -3.789 1.793 1 95.62 369 THR A N 1
ATOM 2804 C CA . THR A 1 369 ? 18.266 -4.086 0.54 1 95.62 369 THR A CA 1
ATOM 2805 C C . THR A 1 369 ? 16.844 -3.541 0.559 1 95.62 369 THR A C 1
ATOM 2807 O O . THR A 1 369 ? 16.078 -3.82 1.484 1 95.62 369 THR A O 1
ATOM 2810 N N . MET A 1 370 ? 16.469 -2.736 -0.371 1 95.19 370 MET A N 1
ATOM 2811 C CA . MET A 1 370 ? 15.102 -2.266 -0.569 1 95.19 370 MET A CA 1
ATOM 2812 C C . MET A 1 370 ? 14.578 -2.678 -1.941 1 95.19 370 MET A C 1
ATOM 2814 O O . MET A 1 370 ? 15.281 -2.545 -2.943 1 95.19 370 MET A O 1
ATOM 2818 N N . SER A 1 371 ? 13.406 -3.178 -1.968 1 96.38 371 SER A N 1
ATOM 2819 C CA . SER A 1 371 ? 12.805 -3.588 -3.232 1 96.38 371 SER A CA 1
ATOM 2820 C C . SER A 1 371 ? 11.328 -3.219 -3.285 1 96.38 371 SER A C 1
ATOM 2822 O O . SER A 1 371 ? 10.688 -3.043 -2.246 1 96.38 371 SER A O 1
ATOM 2824 N N . TYR A 1 372 ? 10.766 -2.984 -4.469 1 96.12 372 TYR A N 1
ATOM 2825 C CA . TYR A 1 372 ? 9.359 -2.75 -4.762 1 96.12 372 TYR A CA 1
ATOM 2826 C C . TYR A 1 372 ? 8.93 -3.5 -6.016 1 96.12 372 TYR A C 1
ATOM 2828 O O . TYR A 1 372 ? 9.594 -3.42 -7.051 1 96.12 372 TYR A O 1
ATOM 2836 N N . ALA A 1 373 ? 7.848 -4.215 -5.938 1 97.31 373 ALA A N 1
ATOM 2837 C CA . ALA A 1 373 ? 7.281 -4.918 -7.086 1 97.31 373 ALA A CA 1
ATOM 2838 C C . ALA A 1 373 ? 5.797 -4.605 -7.246 1 97.31 373 ALA A C 1
ATOM 2840 O O . ALA A 1 373 ? 5.07 -4.492 -6.258 1 97.31 373 ALA A O 1
ATOM 2841 N N . HIS A 1 374 ? 5.379 -4.41 -8.438 1 96.75 374 HIS A N 1
ATOM 2842 C CA . HIS A 1 374 ? 3.98 -4.211 -8.805 1 96.75 374 HIS A CA 1
ATOM 2843 C C . HIS A 1 374 ? 3.564 -5.164 -9.922 1 96.75 374 HIS A C 1
ATOM 2845 O O . HIS A 1 374 ? 4.285 -5.324 -10.906 1 96.75 374 HIS A O 1
ATOM 2851 N N . SER A 1 375 ? 2.41 -5.781 -9.75 1 97.06 375 SER A N 1
ATOM 2852 C CA . SER A 1 375 ? 1.919 -6.637 -10.828 1 97.06 375 SER A CA 1
ATOM 2853 C C . SER A 1 375 ? 0.43 -6.418 -11.07 1 97.06 375 SER A C 1
ATOM 2855 O O . SER A 1 375 ? -0.305 -6.039 -10.156 1 97.06 375 SER A O 1
ATOM 2857 N N . LEU A 1 376 ? -0.003 -6.574 -12.281 1 97.19 376 LEU A N 1
ATOM 2858 C CA . LEU A 1 376 ? -1.39 -6.566 -12.727 1 97.19 376 LEU A CA 1
ATOM 2859 C C . LEU A 1 376 ? -1.696 -7.797 -13.578 1 97.19 376 LEU A C 1
ATOM 2861 O O . LEU A 1 376 ? -1.035 -8.039 -14.586 1 97.19 376 LEU A O 1
ATOM 2865 N N . GLN A 1 377 ? -2.609 -8.562 -13.117 1 97 377 GLN A N 1
ATOM 2866 C CA . GLN A 1 377 ? -3.102 -9.711 -13.867 1 97 377 GLN A CA 1
ATOM 2867 C C . GLN A 1 377 ? -4.57 -9.531 -14.242 1 97 377 GLN A C 1
ATOM 2869 O O . GLN A 1 377 ? -5.406 -9.25 -13.383 1 97 377 GLN A O 1
ATOM 2874 N N . THR A 1 378 ? -4.879 -9.703 -15.516 1 96.94 378 THR A N 1
ATOM 2875 C CA . THR A 1 378 ? -6.262 -9.625 -15.977 1 96.94 378 THR A CA 1
ATOM 2876 C C . THR A 1 378 ? -6.699 -10.938 -16.609 1 96.94 378 THR A C 1
ATOM 2878 O O . THR A 1 378 ? -5.875 -11.688 -17.141 1 96.94 378 THR A O 1
ATOM 2881 N N . SER A 1 379 ? -7.918 -11.266 -16.484 1 95.94 379 SER A N 1
ATOM 2882 C CA . SER A 1 379 ? -8.555 -12.43 -17.109 1 95.94 379 SER A CA 1
ATOM 2883 C C . SER A 1 379 ? -9.984 -12.109 -17.531 1 95.94 379 SER A C 1
ATOM 2885 O O . SER A 1 379 ? -10.594 -11.164 -17.031 1 95.94 379 SER A O 1
ATOM 2887 N N . PRO A 1 380 ? -10.406 -12.828 -18.531 1 94.44 380 PRO A N 1
ATOM 2888 C CA . PRO A 1 380 ? -11.797 -12.594 -18.922 1 94.44 380 PRO A CA 1
ATOM 2889 C C . PRO A 1 380 ? -12.781 -12.984 -17.828 1 94.44 380 PRO A C 1
ATOM 2891 O O . PRO A 1 380 ? -12.734 -14.109 -17.312 1 94.44 380 PRO A O 1
ATOM 2894 N N . GLY A 1 381 ? -13.539 -11.984 -17.562 1 90.12 381 GLY A N 1
ATOM 2895 C CA . GLY A 1 381 ? -14.656 -12.32 -16.703 1 90.12 381 GLY A CA 1
ATOM 2896 C C . GLY A 1 381 ? -15.836 -12.906 -17.453 1 90.12 381 GLY A C 1
ATOM 2897 O O . GLY A 1 381 ? -15.805 -13.023 -18.672 1 90.12 381 GLY A O 1
ATOM 2898 N N . GLY A 1 382 ? -16.797 -13.523 -16.781 1 80.75 382 GLY A N 1
ATOM 2899 C CA . GLY A 1 382 ? -17.984 -13.984 -17.484 1 80.75 382 GLY A CA 1
ATOM 2900 C C . GLY A 1 382 ? -18.766 -15.039 -16.719 1 80.75 382 GLY A C 1
ATOM 2901 O O . GLY A 1 382 ? -18.734 -15.062 -15.484 1 80.75 382 GLY A O 1
ATOM 2902 N N . MET A 1 383 ? -19.484 -15.672 -17.562 1 80.88 383 MET A N 1
ATOM 2903 C CA . MET A 1 383 ? -20.469 -16.609 -17.016 1 80.88 383 MET A CA 1
ATOM 2904 C C . MET A 1 383 ? -19.828 -17.953 -16.719 1 80.88 383 MET A C 1
ATOM 2906 O O . MET A 1 383 ? -20.516 -18.922 -16.375 1 80.88 383 MET A O 1
ATOM 2910 N N . GLY A 1 384 ? -18.438 -18.078 -16.75 1 79.69 384 GLY A N 1
ATOM 2911 C CA . GLY A 1 384 ? -17.734 -19.328 -16.438 1 79.69 384 GLY A CA 1
ATOM 2912 C C . GLY A 1 384 ? -17.75 -20.312 -17.594 1 79.69 384 GLY A C 1
ATOM 2913 O O . GLY A 1 384 ? -17.406 -21.484 -17.422 1 79.69 384 GLY A O 1
ATOM 2914 N N . GLY A 1 385 ? -18.047 -20.016 -18.812 1 84.88 385 GLY A N 1
ATOM 2915 C CA . GLY A 1 385 ? -18.203 -20.969 -19.906 1 84.88 385 GLY A CA 1
ATOM 2916 C C . GLY A 1 385 ? -17.125 -20.844 -20.953 1 84.88 385 GLY A C 1
ATOM 2917 O O . GLY A 1 385 ? -17.297 -21.328 -22.078 1 84.88 385 GLY A O 1
ATOM 2918 N N . VAL A 1 386 ? -16.094 -20.25 -20.625 1 92.12 386 VAL A N 1
ATOM 2919 C CA . VAL A 1 386 ? -15.07 -20.016 -21.641 1 92.12 386 VAL A CA 1
ATOM 2920 C C . VAL A 1 386 ? -14.438 -21.344 -22.047 1 92.12 386 VAL A C 1
ATOM 2922 O O . VAL A 1 386 ? -14.141 -21.562 -23.219 1 92.12 386 VAL A O 1
ATOM 2925 N N . TYR A 1 387 ? -14.375 -22.25 -21.109 1 94 387 TYR A N 1
ATOM 2926 C CA . TYR A 1 387 ? -13.703 -23.516 -21.422 1 94 387 TYR A CA 1
ATOM 2927 C C . TYR A 1 387 ? -14.695 -24.672 -21.422 1 94 387 TYR A C 1
ATOM 2929 O O . TYR A 1 387 ? -14.344 -25.797 -21.094 1 94 387 TYR A O 1
ATOM 2937 N N . ASN A 1 388 ? -15.836 -24.312 -21.797 1 91.31 388 ASN A N 1
ATOM 2938 C CA . ASN A 1 388 ? -16.875 -25.328 -21.891 1 91.31 388 ASN A CA 1
ATOM 2939 C C . ASN A 1 388 ? -16.562 -26.359 -22.969 1 91.31 388 ASN A C 1
ATOM 2941 O O . ASN A 1 388 ? -16.016 -26.016 -24.016 1 91.31 388 ASN A O 1
ATOM 2945 N N . THR A 1 389 ? -16.906 -27.625 -22.688 1 93.38 389 THR A N 1
ATOM 2946 C CA . THR A 1 389 ? -16.672 -28.688 -23.656 1 93.38 389 THR A CA 1
ATOM 2947 C C . THR A 1 389 ? -17.984 -29.25 -24.188 1 93.38 389 THR A C 1
ATOM 2949 O O . THR A 1 389 ? -18.031 -30.375 -24.703 1 93.38 389 THR A O 1
ATOM 2952 N N . ARG A 1 390 ? -19.016 -28.484 -24.094 1 93.62 390 ARG A N 1
ATOM 2953 C CA . ARG A 1 390 ? -20.328 -29.031 -24.406 1 93.62 390 ARG A CA 1
ATOM 2954 C C . ARG A 1 390 ? -20.812 -28.562 -25.781 1 93.62 390 ARG A C 1
ATOM 2956 O O . ARG A 1 390 ? -21.812 -29.047 -26.297 1 93.62 390 ARG A O 1
ATOM 2963 N N . LEU A 1 391 ? -20.125 -27.703 -26.375 1 96 391 LEU A N 1
ATOM 2964 C CA . LEU A 1 391 ? -20.594 -27.172 -27.656 1 96 391 LEU A CA 1
ATOM 2965 C C . LEU A 1 391 ? -20.047 -28 -28.812 1 96 391 LEU A C 1
ATOM 2967 O O . LEU A 1 391 ? -18.844 -28.234 -28.906 1 96 391 LEU A O 1
ATOM 2971 N N . VAL A 1 392 ? -20.922 -28.375 -29.688 1 97.38 392 VAL A N 1
ATOM 2972 C CA . VAL A 1 392 ? -20.594 -29.219 -30.828 1 97.38 392 VAL A CA 1
ATOM 2973 C C . VAL A 1 392 ? -20 -28.359 -31.953 1 97.38 392 VAL A C 1
ATOM 2975 O O . VAL A 1 392 ? -20.297 -27.172 -32.031 1 97.38 392 VAL A O 1
ATOM 2978 N N . SER A 1 393 ? -19.297 -28.938 -32.875 1 97.38 393 SER A N 1
ATOM 2979 C CA . SER A 1 393 ? -18.516 -28.234 -33.906 1 97.38 393 SER A CA 1
ATOM 2980 C C . SER A 1 393 ? -19.422 -27.438 -34.812 1 97.38 393 SER A C 1
ATOM 2982 O O . SER A 1 393 ? -18.969 -26.5 -35.5 1 97.38 393 SER A O 1
ATOM 2984 N N . TYR A 1 394 ? -20.688 -27.719 -34.906 1 97.31 394 TYR A N 1
ATOM 2985 C CA . TYR A 1 394 ? -21.609 -26.984 -35.75 1 97.31 394 TYR A CA 1
ATOM 2986 C C . TYR A 1 394 ? -22.109 -25.719 -35.062 1 97.31 394 TYR A C 1
ATOM 2988 O O . TYR A 1 394 ? -22.688 -24.844 -35.719 1 97.31 394 TYR A O 1
ATOM 2996 N N . TYR A 1 395 ? -22.016 -25.625 -33.719 1 97.44 395 TYR A N 1
ATOM 2997 C CA . TYR A 1 395 ? -22.609 -24.531 -32.969 1 97.44 395 TYR A CA 1
ATOM 2998 C C . TYR A 1 395 ? -22.25 -23.188 -33.594 1 97.44 395 TYR A C 1
ATOM 3000 O O . TYR A 1 395 ? -21.078 -22.859 -33.781 1 97.44 395 TYR A O 1
ATOM 3008 N N . PRO A 1 396 ? -23.25 -22.391 -33.906 1 97.44 396 PRO A N 1
ATOM 3009 C CA . PRO A 1 396 ? -22.922 -21.141 -34.625 1 97.44 396 PRO A CA 1
ATOM 3010 C C . PRO A 1 396 ? -22.203 -20.141 -33.75 1 97.44 396 PRO A C 1
ATOM 3012 O O . PRO A 1 396 ? -22.453 -20.078 -32.531 1 97.44 396 PRO A O 1
ATOM 3015 N N . GLU A 1 397 ? -21.312 -19.391 -34.281 1 96.56 397 GLU A N 1
ATOM 3016 C CA . GLU A 1 397 ? -20.594 -18.328 -33.594 1 96.56 397 GLU A CA 1
ATOM 3017 C C . GLU A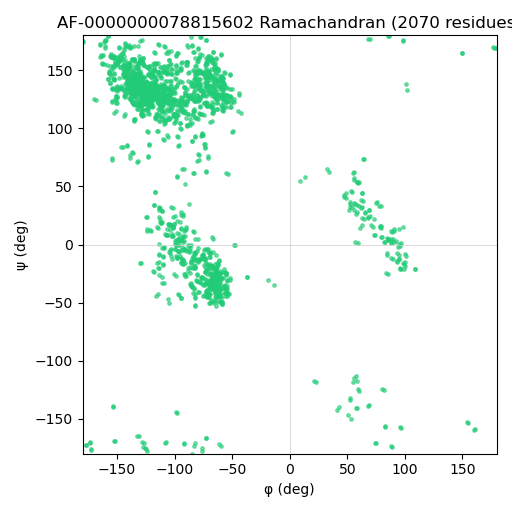 1 397 ? -21.078 -16.953 -34.062 1 96.56 397 GLU A C 1
ATOM 3019 O O . GLU A 1 397 ? -21.781 -16.844 -35.094 1 96.56 397 GLU A O 1
ATOM 3024 N N . GLY A 1 398 ? -20.766 -15.922 -33.344 1 96.5 398 GLY A N 1
ATOM 3025 C CA . GLY A 1 398 ? -21.281 -14.586 -33.625 1 96.5 398 GLY A CA 1
ATOM 3026 C C . GLY A 1 398 ? -22.672 -14.367 -33.062 1 96.5 398 GLY A C 1
ATOM 3027 O O . GLY A 1 398 ? -22.906 -14.594 -31.859 1 96.5 398 GLY A O 1
ATOM 3028 N N . GLU A 1 399 ? -23.609 -13.961 -33.938 1 97.25 399 GLU A N 1
ATOM 3029 C CA . GLU A 1 399 ? -24.984 -13.711 -33.5 1 97.25 399 GLU A CA 1
ATOM 3030 C C . GLU A 1 399 ? -25.969 -14.664 -34.188 1 97.25 399 GLU A C 1
ATOM 3032 O O . GLU A 1 399 ? -25.719 -15.133 -35.281 1 97.25 399 GLU A O 1
ATOM 3037 N N . LEU A 1 400 ? -26.953 -15.016 -33.406 1 97.56 400 LEU A N 1
ATOM 3038 C CA . LEU A 1 400 ? -28.094 -15.672 -34.031 1 97.56 400 LEU A CA 1
ATOM 3039 C C . LEU A 1 400 ? -29.062 -14.648 -34.625 1 97.56 400 LEU A C 1
ATOM 3041 O O . LEU A 1 400 ? -29.656 -13.859 -33.875 1 97.56 400 LEU A O 1
ATOM 3045 N N . PRO A 1 401 ? -29.219 -14.688 -35.906 1 96.38 401 PRO A N 1
ATOM 3046 C CA . PRO A 1 401 ? -30.078 -13.672 -36.531 1 96.38 401 PRO A CA 1
ATOM 3047 C C . PRO A 1 401 ? -31.531 -13.773 -36.062 1 96.38 401 PRO A C 1
ATOM 3049 O O . PRO A 1 401 ? -32.031 -14.883 -35.875 1 96.38 401 PRO A O 1
ATOM 3052 N N . ALA A 1 402 ? -32.219 -12.688 -36.062 1 95.19 402 ALA A N 1
ATOM 3053 C CA . ALA A 1 402 ? -33.625 -12.617 -35.688 1 95.19 402 ALA A CA 1
ATOM 3054 C C . ALA A 1 402 ? -34.469 -13.461 -36.625 1 95.19 402 ALA A C 1
ATOM 3056 O O . ALA A 1 402 ? -35.531 -13.977 -36.219 1 95.19 402 ALA A O 1
ATOM 3057 N N . SER A 1 403 ? -34.031 -13.617 -37.844 1 93.75 403 SER A N 1
ATOM 3058 C CA . SER A 1 403 ? -34.75 -14.406 -38.844 1 93.75 403 SER A CA 1
ATOM 3059 C C . SER A 1 403 ? -34.812 -15.875 -38.438 1 93.75 403 SER A C 1
ATOM 3061 O O . SER A 1 403 ? -35.688 -16.609 -38.844 1 93.75 403 SER A O 1
ATOM 3063 N N . VAL A 1 404 ? -33.812 -16.344 -37.719 1 95.5 404 VAL A N 1
ATOM 3064 C CA . VAL A 1 404 ? -33.75 -17.719 -37.25 1 95.5 404 VAL A CA 1
ATOM 3065 C C . VAL A 1 404 ? -34.312 -17.828 -35.844 1 95.5 404 VAL A C 1
ATOM 3067 O O . VAL A 1 404 ? -35.094 -18.734 -35.562 1 95.5 404 VAL A O 1
ATOM 3070 N N . ASN A 1 405 ? -33.875 -16.875 -34.969 1 95.44 405 ASN A N 1
ATOM 3071 C CA . ASN A 1 405 ? -34.344 -16.844 -33.594 1 95.44 405 ASN A CA 1
ATOM 3072 C C . ASN A 1 405 ? -35.781 -16.344 -33.5 1 95.44 405 ASN A C 1
ATOM 3074 O O . ASN A 1 405 ? -36 -15.219 -33.062 1 95.44 405 ASN A O 1
ATOM 3078 N N . THR A 1 406 ? -36.719 -17.078 -33.656 1 90.94 406 THR A N 1
ATOM 3079 C CA . THR A 1 406 ? -38.125 -16.719 -33.75 1 90.94 406 THR A CA 1
ATOM 3080 C C . THR A 1 406 ? -38.688 -16.375 -32.375 1 90.94 406 THR A C 1
ATOM 3082 O O . THR A 1 406 ? -39.812 -15.852 -32.281 1 90.94 406 THR A O 1
ATOM 3085 N N . LEU A 1 407 ? -37.938 -16.641 -31.406 1 94.12 407 LEU A N 1
ATOM 3086 C CA . LEU A 1 407 ? -38.406 -16.438 -30.047 1 94.12 407 LEU A CA 1
ATOM 3087 C C . LEU A 1 407 ? -37.906 -15.102 -29.5 1 94.12 407 LEU A C 1
ATOM 3089 O O . LEU A 1 407 ? -38.25 -14.719 -28.375 1 94.12 407 LEU A O 1
ATOM 3093 N N . ALA A 1 408 ? -37 -14.609 -30.328 1 90.81 408 ALA A N 1
ATOM 3094 C CA . ALA A 1 408 ? -36.5 -13.281 -29.969 1 90.81 408 ALA A CA 1
ATOM 3095 C C . ALA A 1 408 ? -36.562 -12.344 -31.172 1 90.81 408 ALA A C 1
ATOM 3097 O O . ALA A 1 408 ? -36.375 -12.773 -32.312 1 90.81 408 ALA A O 1
ATOM 3098 N N . ASP A 1 409 ? -36.906 -11.117 -31.141 1 86.69 409 ASP A N 1
ATOM 3099 C CA . ASP A 1 409 ? -37.094 -10.164 -32.25 1 86.69 409 ASP A CA 1
ATOM 3100 C C . ASP A 1 409 ? -35.812 -9.359 -32.469 1 86.69 409 ASP A C 1
ATOM 3102 O O . ASP A 1 409 ? -35.875 -8.242 -33 1 86.69 409 ASP A O 1
ATOM 3106 N N . GLU A 1 410 ? -34.594 -9.883 -32.156 1 94.06 410 GLU A N 1
ATOM 3107 C CA . GLU A 1 410 ? -33.344 -9.195 -32.375 1 94.06 410 GLU A CA 1
ATOM 3108 C C . GLU A 1 410 ? -32.188 -10.195 -32.5 1 94.06 410 GLU A C 1
ATOM 3110 O O . GLU A 1 410 ? -32.312 -11.352 -32.094 1 94.06 410 GLU A O 1
ATOM 3115 N N . ASP A 1 411 ? -31.156 -9.766 -33.219 1 96.56 411 ASP A N 1
ATOM 3116 C CA . ASP A 1 411 ? -29.922 -10.547 -33.281 1 96.56 411 ASP A CA 1
ATOM 3117 C C . ASP A 1 411 ? -29.25 -10.586 -31.891 1 96.56 411 ASP A C 1
ATOM 3119 O O . ASP A 1 411 ? -29.094 -9.555 -31.25 1 96.56 411 ASP A O 1
ATOM 3123 N N . LEU A 1 412 ? -28.953 -11.727 -31.438 1 97.56 412 LEU A N 1
ATOM 3124 C CA . LEU A 1 412 ? -28.344 -11.859 -30.109 1 97.56 412 LEU A CA 1
ATOM 3125 C C . LEU A 1 412 ? -27.062 -12.664 -30.172 1 97.56 412 LEU A C 1
ATOM 3127 O O . LEU A 1 412 ? -26.953 -13.625 -30.953 1 97.56 412 LEU A O 1
ATOM 3131 N N . PRO A 1 413 ? -26.031 -12.211 -29.422 1 97.19 413 PRO A N 1
ATOM 3132 C CA . PRO A 1 413 ? -24.812 -13.016 -29.359 1 97.19 413 PRO A CA 1
ATOM 3133 C C . PRO A 1 413 ? -25.062 -14.438 -28.859 1 97.19 413 PRO A C 1
ATOM 3135 O O . PRO A 1 413 ? -25.875 -14.633 -27.938 1 97.19 413 PRO A O 1
ATOM 3138 N N . LEU A 1 414 ? -24.422 -15.367 -29.5 1 96.5 414 LEU A N 1
ATOM 3139 C CA . LEU A 1 414 ? -24.531 -16.766 -29.094 1 96.5 414 LEU A CA 1
ATOM 3140 C C . LEU A 1 414 ? -23.625 -17.062 -27.906 1 96.5 414 LEU A C 1
ATOM 3142 O O . LEU A 1 414 ? -22.562 -16.453 -27.766 1 96.5 414 LEU A O 1
ATOM 3146 N N . PHE A 1 415 ? -24.031 -17.984 -27.031 1 95.75 415 PHE A N 1
ATOM 3147 C CA . PHE A 1 415 ? -23.266 -18.422 -25.875 1 95.75 415 PHE A CA 1
ATOM 3148 C C . PHE A 1 415 ? -22.062 -19.266 -26.312 1 95.75 415 PHE A C 1
ATOM 3150 O O . PHE A 1 415 ? -22.109 -20.5 -26.234 1 95.75 415 PHE A O 1
ATOM 3157 N N . THR A 1 416 ? -21.031 -18.656 -26.844 1 95.81 416 THR A N 1
ATOM 3158 C CA . THR A 1 416 ? -19.812 -19.312 -27.25 1 95.81 416 THR A CA 1
ATOM 3159 C C . THR A 1 416 ? -18.609 -18.797 -26.469 1 95.81 416 THR A C 1
ATOM 3161 O O . THR A 1 416 ? -18.672 -17.688 -25.906 1 95.81 416 THR A O 1
ATOM 3164 N N . PRO A 1 417 ? -17.578 -19.594 -26.375 1 95.62 417 PRO A N 1
ATOM 3165 C CA . PRO A 1 417 ? -16.375 -19.094 -25.703 1 95.62 417 PRO A CA 1
ATOM 3166 C C . PRO A 1 417 ? -15.875 -17.766 -26.266 1 95.62 417 PRO A C 1
ATOM 3168 O O . PRO A 1 417 ? -15.508 -16.875 -25.516 1 95.62 417 PRO A O 1
ATOM 3171 N N . ARG A 1 418 ? -15.867 -17.609 -27.562 1 96.06 418 ARG A N 1
ATOM 3172 C CA . ARG A 1 418 ? -15.406 -16.391 -28.219 1 96.06 418 ARG A CA 1
ATOM 3173 C C . ARG A 1 418 ? -16.203 -15.172 -27.766 1 96.06 418 ARG A C 1
ATOM 3175 O O . ARG A 1 418 ? -15.641 -14.156 -27.359 1 96.06 418 ARG A O 1
ATOM 3182 N N . ASN A 1 419 ? -17.562 -15.273 -27.828 1 96.19 419 ASN A N 1
ATOM 3183 C CA . ASN A 1 419 ? -18.422 -14.172 -27.422 1 96.19 419 ASN A CA 1
ATOM 3184 C C . ASN A 1 419 ? -18.297 -13.875 -25.922 1 96.19 419 ASN A C 1
ATOM 3186 O O . ASN A 1 419 ? -18.406 -12.719 -25.516 1 96.19 419 ASN A O 1
ATOM 3190 N N . GLN A 1 420 ? -18.125 -14.906 -25.156 1 95.25 420 GLN A N 1
ATOM 3191 C CA . GLN A 1 420 ? -17.984 -14.695 -23.719 1 95.25 420 GLN A CA 1
ATOM 3192 C C . GLN A 1 420 ? -16.75 -13.867 -23.406 1 95.25 420 GLN A C 1
ATOM 3194 O O . GLN A 1 420 ? -16.75 -13.07 -22.469 1 95.25 420 GLN A O 1
ATOM 3199 N N . ILE A 1 421 ? -15.68 -14.078 -24.172 1 96.31 421 ILE A N 1
ATOM 3200 C CA . ILE A 1 421 ? -14.461 -13.297 -23.969 1 96.31 421 ILE A CA 1
ATOM 3201 C C . ILE A 1 421 ? -14.68 -11.859 -24.438 1 96.31 421 ILE A C 1
ATOM 3203 O O . ILE A 1 421 ? -14.367 -10.906 -23.719 1 96.31 421 ILE A O 1
ATOM 3207 N N . LEU A 1 422 ? -15.281 -11.68 -25.578 1 95.88 422 LEU A N 1
ATOM 3208 C CA . LEU A 1 422 ? -15.406 -10.375 -26.219 1 95.88 422 LEU A CA 1
ATOM 3209 C C . LEU A 1 422 ? -16.359 -9.477 -25.438 1 95.88 422 LEU A C 1
ATOM 3211 O O . LEU A 1 422 ? -16.172 -8.258 -25.406 1 95.88 422 LEU A O 1
ATOM 3215 N N . TYR A 1 423 ? -17.406 -10.094 -24.781 1 94.62 423 TYR A N 1
ATOM 3216 C CA . TYR A 1 423 ? -18.422 -9.289 -24.125 1 94.62 423 TYR A CA 1
ATOM 3217 C C . TYR A 1 423 ? -18.156 -9.195 -22.625 1 94.62 423 TYR A C 1
ATOM 3219 O O . TYR A 1 423 ? -18.875 -8.516 -21.891 1 94.62 423 TYR A O 1
ATOM 3227 N N . SER A 1 424 ? -17.094 -9.805 -22.156 1 93.25 424 SER A N 1
ATOM 3228 C CA . SER A 1 424 ? -16.812 -9.805 -20.734 1 93.25 424 SER A CA 1
ATOM 3229 C C . SER A 1 424 ? -15.984 -8.586 -20.328 1 93.25 424 SER A C 1
ATOM 3231 O O . SER A 1 424 ? -15.242 -8.039 -21.141 1 93.25 424 SER A O 1
ATOM 3233 N N . ASN A 1 425 ? -16.188 -8.078 -19.094 1 94.81 425 ASN A N 1
ATOM 3234 C CA . ASN A 1 425 ? -15.242 -7.164 -18.469 1 94.81 425 ASN A CA 1
ATOM 3235 C C . ASN A 1 425 ? -14.078 -7.914 -17.828 1 94.81 425 ASN A C 1
ATOM 3237 O O . ASN A 1 425 ? -14.25 -9.023 -17.312 1 94.81 425 ASN A O 1
ATOM 3241 N N . PRO A 1 426 ? -12.984 -7.328 -17.844 1 95.75 426 PRO A N 1
ATOM 3242 C CA . PRO A 1 426 ? -11.836 -8.023 -17.266 1 95.75 426 PRO A CA 1
ATOM 3243 C C . PRO A 1 426 ? -11.867 -8.07 -15.742 1 95.75 426 PRO A C 1
ATOM 3245 O O . PRO A 1 426 ? -12.328 -7.121 -15.102 1 95.75 426 PRO A O 1
ATOM 3248 N N . VAL A 1 427 ? -11.422 -9.148 -15.156 1 96.81 427 VAL A N 1
ATOM 3249 C CA . VAL A 1 427 ? -11.102 -9.258 -13.742 1 96.81 427 VAL A CA 1
ATOM 3250 C C . VAL A 1 427 ? -9.695 -8.719 -13.484 1 96.81 427 VAL A C 1
ATOM 3252 O O . VAL A 1 427 ? -8.734 -9.156 -14.117 1 96.81 427 VAL A O 1
ATOM 3255 N N . ASN A 1 428 ? -9.57 -7.789 -12.648 1 96.94 428 ASN A N 1
ATOM 3256 C CA . ASN A 1 428 ? -8.273 -7.18 -12.367 1 96.94 428 ASN A CA 1
ATOM 3257 C C . ASN A 1 428 ? -7.734 -7.605 -11.008 1 96.94 428 ASN A C 1
ATOM 3259 O O . ASN A 1 428 ? -8.406 -7.449 -9.984 1 96.94 428 ASN A O 1
ATOM 3263 N N . ASN A 1 429 ? -6.516 -8.172 -10.977 1 97 429 ASN A N 1
ATOM 3264 C CA . ASN A 1 429 ? -5.758 -8.492 -9.766 1 97 429 ASN A CA 1
ATOM 3265 C C . ASN A 1 429 ? -4.469 -7.684 -9.688 1 97 429 ASN A C 1
ATOM 3267 O O . ASN A 1 429 ? -3.545 -7.898 -10.477 1 97 429 ASN A O 1
ATOM 3271 N N . LYS A 1 430 ? -4.414 -6.828 -8.773 1 95.94 430 LYS A N 1
ATOM 3272 C CA . LYS A 1 430 ? -3.223 -6.004 -8.57 1 95.94 430 LYS A CA 1
ATOM 3273 C C . LYS A 1 430 ? -2.498 -6.395 -7.285 1 95.94 430 LYS A C 1
ATOM 3275 O O . LYS A 1 430 ? -3.135 -6.652 -6.262 1 95.94 430 LYS A O 1
ATOM 3280 N N . ASN A 1 431 ? -1.124 -6.465 -7.352 1 96.69 431 ASN A N 1
ATOM 3281 C CA . ASN A 1 431 ? -0.283 -6.723 -6.188 1 96.69 431 ASN A CA 1
ATOM 3282 C C . ASN A 1 431 ? 0.853 -5.711 -6.078 1 96.69 431 ASN A C 1
ATOM 3284 O O . ASN A 1 431 ? 1.489 -5.375 -7.082 1 96.69 431 ASN A O 1
ATOM 3288 N N . ASP A 1 432 ? 1.065 -5.137 -4.961 1 96.5 432 ASP A N 1
ATOM 3289 C CA . ASP A 1 432 ? 2.219 -4.312 -4.613 1 96.5 432 ASP A CA 1
ATOM 3290 C C . ASP A 1 432 ? 2.992 -4.914 -3.441 1 96.5 432 ASP A C 1
ATOM 3292 O O . ASP A 1 432 ? 2.393 -5.422 -2.492 1 96.5 432 ASP A O 1
ATOM 3296 N N . ASN A 1 433 ? 4.297 -4.863 -3.564 1 97.31 433 ASN A N 1
ATOM 3297 C CA . ASN A 1 433 ? 5.109 -5.488 -2.525 1 97.31 433 ASN A CA 1
ATOM 3298 C C . ASN A 1 433 ? 6.352 -4.656 -2.209 1 97.31 433 ASN A C 1
ATOM 3300 O O . ASN A 1 433 ? 7.438 -4.938 -2.717 1 97.31 433 ASN A O 1
ATOM 3304 N N . PRO A 1 434 ? 6.262 -3.645 -1.328 1 96.31 434 PRO A N 1
ATOM 3305 C CA . PRO A 1 434 ? 7.469 -3.045 -0.755 1 96.31 434 PRO A CA 1
ATOM 3306 C C . PRO A 1 434 ? 8.148 -3.949 0.271 1 96.31 434 PRO A C 1
ATOM 3308 O O . PRO A 1 434 ? 7.477 -4.531 1.126 1 96.31 434 PRO A O 1
ATOM 3311 N N . ARG A 1 435 ? 9.453 -4.066 0.211 1 96.62 435 ARG A N 1
ATOM 3312 C CA . ARG A 1 435 ? 10.219 -4.926 1.106 1 96.62 435 ARG A CA 1
ATOM 3313 C C . ARG A 1 435 ? 11.523 -4.258 1.523 1 96.62 435 ARG A C 1
ATOM 3315 O O . ARG A 1 435 ? 12.211 -3.648 0.697 1 96.62 435 ARG A O 1
ATOM 3322 N N . ILE A 1 436 ? 11.891 -4.297 2.807 1 96.62 436 ILE A N 1
ATOM 3323 C CA . ILE A 1 436 ? 13.125 -3.752 3.365 1 96.62 436 ILE A CA 1
ATOM 3324 C C . ILE A 1 436 ? 13.859 -4.832 4.156 1 96.62 436 ILE A C 1
ATOM 3326 O O . ILE A 1 436 ? 13.273 -5.484 5.023 1 96.62 436 ILE A O 1
ATOM 3330 N N . PHE A 1 437 ? 15.086 -5.09 3.912 1 96.19 437 PHE A N 1
ATOM 3331 C CA . PHE A 1 437 ? 15.93 -6.035 4.625 1 96.19 437 PHE A CA 1
ATOM 3332 C C . PHE A 1 437 ? 17.188 -5.348 5.152 1 96.19 437 PHE A C 1
ATOM 3334 O O . PHE A 1 437 ? 18 -4.855 4.371 1 96.19 437 PHE A O 1
ATOM 3341 N N . LEU A 1 438 ? 17.344 -5.297 6.414 1 95.25 438 LEU A N 1
ATOM 3342 C CA . LEU A 1 438 ? 18.516 -4.754 7.105 1 95.25 438 LEU A CA 1
ATOM 3343 C C . LEU A 1 438 ? 19.359 -5.875 7.695 1 95.25 438 LEU A C 1
ATOM 3345 O O . LEU A 1 438 ? 18.828 -6.789 8.336 1 95.25 438 LEU A O 1
ATOM 3349 N N . LYS A 1 439 ? 20.688 -5.773 7.48 1 95.12 439 LYS A N 1
ATOM 3350 C CA . LYS A 1 439 ? 21.609 -6.75 8.039 1 95.12 439 LYS A CA 1
ATOM 3351 C C . LYS A 1 439 ? 22.844 -6.066 8.609 1 95.12 439 LYS A C 1
ATOM 3353 O O . LYS A 1 439 ? 23.562 -5.367 7.891 1 95.12 439 LYS A O 1
ATOM 3358 N N . SER A 1 440 ? 23.094 -6.293 9.867 1 95.81 440 SER A N 1
ATOM 3359 C CA . SER A 1 440 ? 24.281 -5.793 10.562 1 95.81 440 SER A CA 1
ATOM 3360 C C . SER A 1 440 ? 25.219 -6.93 10.945 1 95.81 440 SER A C 1
ATOM 3362 O O . SER A 1 440 ? 24.812 -7.852 11.664 1 95.81 440 SER A O 1
ATOM 3364 N N . ILE A 1 441 ? 26.391 -6.855 10.523 1 95.69 441 ILE A N 1
ATOM 3365 C CA . ILE A 1 441 ? 27.391 -7.887 10.797 1 95.69 441 ILE A CA 1
ATOM 3366 C C . ILE A 1 441 ? 28.484 -7.32 11.703 1 95.69 441 ILE A C 1
ATOM 3368 O O . ILE A 1 441 ? 29.172 -6.367 11.336 1 95.69 441 ILE A O 1
ATOM 3372 N N . LEU A 1 442 ? 28.672 -7.902 12.852 1 95.94 442 LEU A N 1
ATOM 3373 C CA . LEU A 1 442 ? 29.688 -7.5 13.812 1 95.94 442 LEU A CA 1
ATOM 3374 C C . LEU A 1 442 ? 30.75 -8.586 13.977 1 95.94 442 LEU A C 1
ATOM 3376 O O . LEU A 1 442 ? 30.406 -9.766 14.141 1 95.94 442 LEU A O 1
ATOM 3380 N N . LYS A 1 443 ? 31.938 -8.18 13.906 1 95.12 443 LYS A N 1
ATOM 3381 C CA . LYS A 1 443 ? 33.094 -9.055 14.156 1 95.12 443 LYS A CA 1
ATOM 3382 C C . LYS A 1 443 ? 33.969 -8.5 15.266 1 95.12 443 LYS A C 1
ATOM 3384 O O . LYS A 1 443 ? 35.125 -8.141 15.016 1 95.12 443 LYS A O 1
ATOM 3389 N N . PRO A 1 444 ? 33.594 -8.609 16.453 1 91.75 444 PRO A N 1
ATOM 3390 C CA . PRO A 1 444 ? 34.281 -7.965 17.562 1 91.75 444 PRO A CA 1
ATOM 3391 C C . PRO A 1 444 ? 35.594 -8.68 17.922 1 91.75 444 PRO A C 1
ATOM 3393 O O . PRO A 1 444 ? 36.531 -8.047 18.438 1 91.75 444 PRO A O 1
ATOM 3396 N N . LEU A 1 445 ? 35.594 -9.961 17.781 1 92.31 445 LEU A N 1
ATOM 3397 C CA . LEU A 1 445 ? 36.781 -10.766 18.062 1 92.31 445 LEU A CA 1
ATOM 3398 C C . LEU A 1 445 ? 37.094 -11.727 16.922 1 92.31 445 LEU A C 1
ATOM 3400 O O . LEU A 1 445 ? 36.188 -12.039 16.125 1 92.31 445 LEU A O 1
ATOM 3404 N N . LYS A 1 446 ? 38.312 -12.086 16.875 1 90.94 446 LYS A N 1
ATOM 3405 C CA . LYS A 1 446 ? 38.656 -13.031 15.828 1 90.94 446 LYS A CA 1
ATOM 3406 C C . LYS A 1 446 ? 37.844 -14.305 15.922 1 90.94 446 LYS A C 1
ATOM 3408 O O . LYS A 1 446 ? 37.719 -14.914 17 1 90.94 446 LYS A O 1
ATOM 3413 N N . GLY A 1 447 ? 37.219 -14.633 14.898 1 92.88 447 GLY A N 1
ATOM 3414 C CA . GLY A 1 447 ? 36.438 -15.867 14.805 1 92.88 447 GLY A CA 1
ATOM 3415 C C . GLY A 1 447 ? 34.969 -15.688 15.172 1 92.88 447 GLY A C 1
ATOM 3416 O O . GLY A 1 447 ? 34.156 -16.578 14.93 1 92.88 447 GLY A O 1
ATOM 3417 N N . LEU A 1 448 ? 34.656 -14.602 15.781 1 95.88 448 LEU A N 1
ATOM 3418 C CA . LEU A 1 448 ? 33.281 -14.359 16.203 1 95.88 448 LEU A CA 1
ATOM 3419 C C . LEU A 1 448 ? 32.562 -13.406 15.242 1 95.88 448 LEU A C 1
ATOM 3421 O O . LEU A 1 448 ? 33.062 -12.312 14.977 1 95.88 448 LEU A O 1
ATOM 3425 N N . GLU A 1 449 ? 31.469 -13.828 14.727 1 95.69 449 GLU A N 1
ATOM 3426 C CA . GLU A 1 449 ? 30.625 -13 13.875 1 95.69 449 GLU A CA 1
ATOM 3427 C C . GLU A 1 449 ? 29.203 -12.938 14.414 1 95.69 449 GLU A C 1
ATOM 3429 O O . GLU A 1 449 ? 28.547 -13.969 14.578 1 95.69 449 GLU A O 1
ATOM 3434 N N . ALA A 1 450 ? 28.75 -11.781 14.797 1 97.19 450 ALA A N 1
ATOM 3435 C CA . ALA A 1 450 ? 27.375 -11.555 15.242 1 97.19 450 ALA A CA 1
ATOM 3436 C C . ALA A 1 450 ? 26.562 -10.828 14.172 1 97.19 450 ALA A C 1
ATOM 3438 O O . ALA A 1 450 ? 27.047 -9.859 13.578 1 97.19 450 ALA A O 1
ATOM 3439 N N . VAL A 1 451 ? 25.344 -11.336 13.906 1 96.69 451 VAL A N 1
ATOM 3440 C CA . VAL A 1 451 ? 24.531 -10.781 12.82 1 96.69 451 VAL A CA 1
ATOM 3441 C C . VAL A 1 451 ? 23.156 -10.414 13.344 1 96.69 451 VAL A C 1
ATOM 3443 O O . VAL A 1 451 ? 22.531 -11.195 14.062 1 96.69 451 VAL A O 1
ATOM 3446 N N . PHE A 1 452 ? 22.703 -9.258 13.109 1 96.56 452 PHE A N 1
ATOM 3447 C CA . PHE A 1 452 ? 21.344 -8.805 13.336 1 96.56 452 PHE A CA 1
ATOM 3448 C C . PHE A 1 452 ? 20.625 -8.555 12.016 1 96.56 452 PHE A C 1
ATOM 3450 O O . PHE A 1 452 ? 21.094 -7.785 11.18 1 96.56 452 PHE A O 1
ATOM 3457 N N . GLU A 1 453 ? 19.469 -9.234 11.805 1 96.44 453 GLU A N 1
ATOM 3458 C CA . GLU A 1 453 ? 18.672 -9.078 10.594 1 96.44 453 GLU A CA 1
ATOM 3459 C C . GLU A 1 453 ? 17.25 -8.625 10.922 1 96.44 453 GLU A C 1
ATOM 3461 O O . GLU A 1 453 ? 16.625 -9.148 11.852 1 96.44 453 GLU A O 1
ATOM 3466 N N . TYR A 1 454 ? 16.734 -7.621 10.227 1 96.5 454 TYR A N 1
ATOM 3467 C CA . TYR A 1 454 ? 15.344 -7.195 10.305 1 96.5 454 TYR A CA 1
ATOM 3468 C C . TYR A 1 454 ? 14.734 -7.086 8.906 1 96.5 454 TYR A C 1
ATOM 3470 O O . TYR A 1 454 ? 15.328 -6.5 8.008 1 96.5 454 TYR A O 1
ATOM 3478 N N . THR A 1 455 ? 13.531 -7.68 8.734 1 97.25 455 THR A N 1
ATOM 3479 C CA . THR A 1 455 ? 12.836 -7.605 7.453 1 97.25 455 THR A CA 1
ATOM 3480 C C . THR A 1 455 ? 11.406 -7.109 7.645 1 97.25 455 THR A C 1
ATOM 3482 O O . THR A 1 455 ? 10.68 -7.609 8.5 1 97.25 455 THR A O 1
ATOM 3485 N N . PHE A 1 456 ? 11 -6.137 6.98 1 96.56 456 PHE A N 1
ATOM 3486 C CA . PHE A 1 456 ? 9.617 -5.723 6.793 1 96.56 456 PHE A CA 1
ATOM 3487 C C . PHE A 1 456 ? 9.125 -6.078 5.395 1 96.56 456 PHE A C 1
ATOM 3489 O O . PHE A 1 456 ? 9.766 -5.73 4.402 1 96.56 456 PHE A O 1
ATOM 3496 N N . ASP A 1 457 ? 8.078 -6.77 5.273 1 97.12 457 ASP A N 1
ATOM 3497 C CA . ASP A 1 457 ? 7.461 -7.184 4.02 1 97.12 457 ASP A CA 1
ATOM 3498 C C . ASP A 1 457 ? 5.961 -6.895 4.023 1 97.12 457 ASP A C 1
ATOM 3500 O O . ASP A 1 457 ? 5.234 -7.367 4.898 1 97.12 457 ASP A O 1
ATOM 3504 N N . LYS A 1 458 ? 5.555 -6.078 3.043 1 96.38 458 LYS A N 1
ATOM 3505 C CA . LYS A 1 458 ? 4.129 -5.773 2.945 1 96.38 458 LYS A CA 1
ATOM 3506 C C . LYS A 1 458 ? 3.561 -6.23 1.604 1 96.38 458 LYS A C 1
ATOM 3508 O O . LYS A 1 458 ? 4.129 -5.938 0.551 1 96.38 458 LYS A O 1
ATOM 3513 N N . ASN A 1 459 ? 2.457 -6.988 1.639 1 96.31 459 ASN A N 1
ATOM 3514 C CA . ASN A 1 459 ? 1.725 -7.379 0.438 1 96.31 459 ASN A CA 1
ATOM 3515 C C . ASN A 1 459 ? 0.361 -6.695 0.368 1 96.31 459 ASN A C 1
ATOM 3517 O O . ASN A 1 459 ? -0.45 -6.824 1.286 1 96.31 459 ASN A O 1
ATOM 3521 N N . ILE A 1 460 ? 0.192 -5.977 -0.66 1 96.19 460 ILE A N 1
ATOM 3522 C CA . ILE A 1 460 ? -1.089 -5.316 -0.895 1 96.19 460 ILE A CA 1
ATOM 3523 C C . ILE A 1 460 ? -1.781 -5.953 -2.098 1 96.19 460 ILE A C 1
ATOM 3525 O O . ILE A 1 460 ? -1.216 -6.004 -3.193 1 96.19 460 ILE A O 1
ATOM 3529 N N . TYR A 1 461 ? -2.98 -6.41 -1.878 1 96.19 461 TYR A N 1
ATOM 3530 C CA . TYR A 1 461 ? -3.768 -7.066 -2.916 1 96.19 461 TYR A CA 1
ATOM 3531 C C . TYR A 1 461 ? -5.074 -6.32 -3.164 1 96.19 461 TYR A C 1
ATOM 3533 O O . TYR A 1 461 ? -5.844 -6.078 -2.232 1 96.19 461 TYR A O 1
ATOM 3541 N N . ASP A 1 462 ? -5.312 -5.922 -4.434 1 96.38 462 ASP A N 1
ATOM 3542 C CA . ASP A 1 462 ? -6.527 -5.238 -4.863 1 96.38 462 ASP A CA 1
ATOM 3543 C C . ASP A 1 462 ? -7.219 -6.004 -5.992 1 96.38 462 ASP A C 1
ATOM 3545 O O . ASP A 1 462 ? -6.633 -6.211 -7.059 1 96.38 462 ASP A O 1
ATOM 3549 N N . TYR A 1 463 ? -8.438 -6.453 -5.77 1 96.88 463 TYR A N 1
ATOM 3550 C CA . TYR A 1 463 ? -9.273 -7.141 -6.746 1 96.88 463 TYR A CA 1
ATOM 3551 C C . TYR A 1 463 ? -10.461 -6.277 -7.152 1 96.88 463 TYR A C 1
ATOM 3553 O O . TYR A 1 463 ? -11.117 -5.68 -6.297 1 96.88 463 TYR A O 1
ATOM 3561 N N . HIS A 1 464 ? -10.672 -6.148 -8.438 1 95.44 464 HIS A N 1
ATOM 3562 C CA . HIS A 1 464 ? -11.766 -5.375 -9.008 1 95.44 464 HIS A CA 1
ATOM 3563 C C . HIS A 1 464 ? -12.414 -6.117 -10.172 1 95.44 464 HIS A C 1
ATOM 3565 O O . HIS A 1 464 ? -11.742 -6.465 -11.148 1 95.44 464 HIS A O 1
ATOM 3571 N N . TRP A 1 465 ? -13.789 -6.293 -10.039 1 97.31 465 TRP A N 1
ATOM 3572 C CA . TRP A 1 465 ? -14.484 -6.949 -11.141 1 97.31 465 TRP A CA 1
ATOM 3573 C C . TRP A 1 465 ? -15.922 -6.457 -11.242 1 97.31 465 TRP A C 1
ATOM 3575 O O . TRP A 1 465 ? -16.672 -6.484 -10.258 1 97.31 465 TRP A O 1
ATOM 3585 N N . TYR A 1 466 ? -16.281 -6.031 -12.398 1 97.12 466 TYR A N 1
ATOM 3586 C CA . TYR A 1 466 ? -17.688 -5.781 -12.75 1 97.12 466 TYR A CA 1
ATOM 3587 C C . TYR A 1 466 ? -18.188 -6.812 -13.75 1 97.12 466 TYR A C 1
ATOM 3589 O O . TYR A 1 466 ? -17.656 -6.922 -14.859 1 97.12 466 TYR A O 1
ATOM 3597 N N . THR A 1 467 ? -19.188 -7.496 -13.398 1 96.5 467 THR A N 1
ATOM 3598 C CA . THR A 1 467 ? -19.688 -8.586 -14.227 1 96.5 467 THR A CA 1
ATOM 3599 C C . THR A 1 467 ? -20.234 -8.047 -15.547 1 96.5 467 THR A C 1
ATOM 3601 O O . THR A 1 467 ? -20.109 -8.688 -16.594 1 96.5 467 THR A O 1
ATOM 3604 N N . GLY A 1 468 ? -20.812 -6.844 -15.516 1 94.38 468 GLY A N 1
ATOM 3605 C CA . GLY A 1 468 ? -21.578 -6.375 -16.656 1 94.38 468 GLY A CA 1
ATOM 3606 C C . GLY A 1 468 ? -22.891 -7.133 -16.844 1 94.38 468 GLY A C 1
ATOM 3607 O O . GLY A 1 468 ? -23.219 -8.023 -16.062 1 94.38 468 GLY A O 1
ATOM 3608 N N . GLN A 1 469 ? -23.75 -6.742 -17.859 1 94.56 469 GLN A N 1
ATOM 3609 C CA . GLN A 1 469 ? -24.984 -7.41 -18.234 1 94.56 469 GLN A CA 1
ATOM 3610 C C . GLN A 1 469 ? -25.297 -7.195 -19.719 1 94.56 469 GLN A C 1
ATOM 3612 O O . GLN A 1 469 ? -25.219 -6.074 -20.219 1 94.56 469 GLN A O 1
ATOM 3617 N N . TYR A 1 470 ? -25.484 -8.266 -20.422 1 93.75 470 TYR A N 1
ATOM 3618 C CA . TYR A 1 470 ? -25.891 -8.211 -21.812 1 93.75 470 TYR A CA 1
ATOM 3619 C C . TYR A 1 470 ? -26.828 -9.367 -22.156 1 93.75 470 TYR A C 1
ATOM 3621 O O . TYR A 1 470 ? -26.828 -10.398 -21.469 1 93.75 470 TYR A O 1
ATOM 3629 N N . ASP A 1 471 ? -27.641 -9.242 -23.109 1 95.56 471 ASP A N 1
ATOM 3630 C CA . ASP A 1 471 ? -28.531 -10.297 -23.578 1 95.56 471 ASP A CA 1
ATOM 3631 C C . ASP A 1 471 ? -27.781 -11.25 -24.531 1 95.56 471 ASP A C 1
ATOM 3633 O O . ASP A 1 471 ? -26.969 -10.812 -25.344 1 95.56 471 ASP A O 1
ATOM 3637 N N . TYR A 1 472 ? -28.031 -12.484 -24.328 1 96.75 472 TYR A N 1
ATOM 3638 C CA . TYR A 1 472 ? -27.453 -13.508 -25.188 1 96.75 472 TYR A CA 1
ATOM 3639 C C . TYR A 1 472 ? -28.469 -14.602 -25.5 1 96.75 472 TYR A C 1
ATOM 3641 O O . TYR A 1 472 ? -29.578 -14.578 -24.984 1 96.75 472 TYR A O 1
ATOM 3649 N N . THR A 1 473 ? -28.109 -15.508 -26.422 1 96.88 473 THR A N 1
ATOM 3650 C CA . THR A 1 473 ? -29 -16.609 -26.781 1 96.88 473 THR A CA 1
ATOM 3651 C C . THR A 1 473 ? -28.203 -17.891 -27.031 1 96.88 473 THR A C 1
ATOM 3653 O O . THR A 1 473 ? -26.969 -17.891 -26.891 1 96.88 473 THR A O 1
ATOM 3656 N N . THR A 1 474 ? -28.891 -19.016 -27.188 1 96.38 474 THR A N 1
ATOM 3657 C CA . THR A 1 474 ? -28.359 -20.312 -27.594 1 96.38 474 THR A CA 1
ATOM 3658 C C . THR A 1 474 ? -29.094 -20.828 -28.812 1 96.38 474 THR A C 1
ATOM 3660 O O . THR A 1 474 ? -29.969 -20.141 -29.359 1 96.38 474 THR A O 1
ATOM 3663 N N . ILE A 1 475 ? -28.797 -21.984 -29.234 1 96 475 ILE A N 1
ATOM 3664 C CA . ILE A 1 475 ? -29.422 -22.547 -30.422 1 96 475 ILE A CA 1
ATOM 3665 C C . ILE A 1 475 ? -30.844 -22.969 -30.094 1 96 475 ILE A C 1
ATOM 3667 O O . ILE A 1 475 ? -31.594 -23.406 -30.969 1 96 475 ILE A O 1
ATOM 3671 N N . GLN A 1 476 ? -31.188 -22.844 -28.828 1 95.75 476 GLN A N 1
ATOM 3672 C CA . GLN A 1 476 ? -32.562 -23.078 -28.422 1 95.75 476 GLN A CA 1
ATOM 3673 C C . GLN A 1 476 ? -33.438 -21.828 -28.641 1 95.75 476 GLN A C 1
ATOM 3675 O O . GLN A 1 476 ? -34.656 -21.906 -28.594 1 95.75 476 GLN A O 1
ATOM 3680 N N . GLY A 1 477 ? -32.781 -20.766 -28.891 1 95.31 477 GLY A N 1
ATOM 3681 C CA . GLY A 1 477 ? -33.5 -19.516 -29.172 1 95.31 477 GLY A CA 1
ATOM 3682 C C . GLY A 1 477 ? -33.844 -18.75 -27.906 1 95.31 477 GLY A C 1
ATOM 3683 O O . GLY A 1 477 ? -33.344 -19.047 -26.828 1 95.31 477 GLY A O 1
ATOM 3684 N N . GLY A 1 478 ? -34.469 -17.641 -28.078 1 96.56 478 GLY A N 1
ATOM 3685 C CA . GLY A 1 478 ? -34.844 -16.797 -26.969 1 96.56 478 GLY A CA 1
ATOM 3686 C C . GLY A 1 478 ? -33.781 -15.789 -26.578 1 96.56 478 GLY A C 1
ATOM 3687 O O . GLY A 1 478 ? -32.844 -15.562 -27.328 1 96.56 478 GLY A O 1
ATOM 3688 N N . SER A 1 479 ? -34.062 -15.133 -25.547 1 96.38 479 SER A N 1
ATOM 3689 C CA . SER A 1 479 ? -33.125 -14.156 -24.984 1 96.38 479 SER A CA 1
ATOM 3690 C C . SER A 1 479 ? -32.938 -14.383 -23.5 1 96.38 479 SER A C 1
ATOM 3692 O O . SER A 1 479 ? -33.875 -14.648 -22.766 1 96.38 479 SER A O 1
ATOM 3694 N N . SER A 1 480 ? -31.703 -14.43 -23.109 1 95.38 480 SER A N 1
ATOM 3695 C CA . SER A 1 480 ? -31.328 -14.539 -21.703 1 95.38 480 SER A CA 1
ATOM 3696 C C . SER A 1 480 ? -30.344 -13.453 -21.297 1 95.38 480 SER A C 1
ATOM 3698 O O . SER A 1 480 ? -29.609 -12.93 -22.141 1 95.38 480 SER A O 1
ATOM 3700 N N . LYS A 1 481 ? -30.328 -13.102 -20.016 1 94.75 481 LYS A N 1
ATOM 3701 C CA . LYS A 1 481 ? -29.359 -12.148 -19.484 1 94.75 481 LYS A CA 1
ATOM 3702 C C . LYS A 1 481 ? -28.109 -12.867 -18.969 1 94.75 481 LYS A C 1
ATOM 3704 O O . LYS A 1 481 ? -28.219 -13.914 -18.328 1 94.75 481 LYS A O 1
ATOM 3709 N N . SER A 1 482 ? -26.984 -12.398 -19.25 1 94 482 SER A N 1
ATOM 3710 C CA . SER A 1 482 ? -25.75 -13.008 -18.781 1 94 482 SER A CA 1
ATOM 3711 C C . SER A 1 482 ? -25.703 -13.07 -17.25 1 94 482 SER A C 1
ATOM 3713 O O . SER A 1 482 ? -25.375 -14.109 -16.672 1 94 482 SER A O 1
ATOM 3715 N N . PHE A 1 483 ? -26 -11.898 -16.609 1 94.19 483 PHE A N 1
ATOM 3716 C CA . PHE A 1 483 ? -26.156 -11.805 -15.164 1 94.19 483 PHE A CA 1
ATOM 3717 C C . PHE A 1 483 ? -27.469 -11.133 -14.805 1 94.19 483 PHE A C 1
ATOM 3719 O O . PHE A 1 483 ? -27.656 -9.938 -15.062 1 94.19 483 PHE A O 1
ATOM 3726 N N . VAL A 1 484 ? -28.281 -11.883 -14.297 1 91 484 VAL A N 1
ATOM 3727 C CA . VAL A 1 484 ? -29.578 -11.328 -13.93 1 91 484 VAL A CA 1
ATOM 3728 C C . VAL A 1 484 ? -29.391 -10.195 -12.922 1 91 484 VAL A C 1
ATOM 3730 O O . VAL A 1 484 ? -29.953 -9.109 -13.094 1 91 484 VAL A O 1
ATOM 3733 N N . ASP A 1 485 ? -28.641 -10.469 -11.93 1 92.06 485 ASP A N 1
ATOM 3734 C CA . ASP A 1 485 ? -28.203 -9.445 -10.984 1 92.06 485 ASP A CA 1
ATOM 3735 C C . ASP A 1 485 ? -26.719 -9.141 -11.133 1 92.06 485 ASP A C 1
ATOM 3737 O O . ASP A 1 485 ? -25.891 -9.734 -10.445 1 92.06 485 ASP A O 1
ATOM 3741 N N . ASP A 1 486 ? -26.469 -8.148 -12.016 1 94.56 486 ASP A N 1
ATOM 3742 C CA . ASP A 1 486 ? -25.062 -7.777 -12.172 1 94.56 486 ASP A CA 1
ATOM 3743 C C . ASP A 1 486 ? -24.5 -7.215 -10.867 1 94.56 486 ASP A C 1
ATOM 3745 O O . ASP A 1 486 ? -25.266 -6.84 -9.969 1 94.56 486 ASP A O 1
ATOM 3749 N N . TYR A 1 487 ? -23.203 -7.199 -10.703 1 95.94 487 TYR A N 1
ATOM 3750 C CA . TYR A 1 487 ? -22.625 -6.605 -9.5 1 95.94 487 TYR A CA 1
ATOM 3751 C C . TYR A 1 487 ? -21.219 -6.105 -9.75 1 95.94 487 TYR A C 1
ATOM 3753 O O . TYR A 1 487 ? -20.531 -6.59 -10.656 1 95.94 487 TYR A O 1
ATOM 3761 N N . LEU A 1 488 ? -20.766 -5.129 -9.016 1 96.81 488 LEU A N 1
ATOM 3762 C CA . LEU A 1 488 ? -19.391 -4.66 -8.867 1 96.81 488 LEU A CA 1
ATOM 3763 C C . LEU A 1 488 ? -18.781 -5.172 -7.57 1 96.81 488 LEU A C 1
ATOM 3765 O O . LEU A 1 488 ? -19.359 -5.012 -6.496 1 96.81 488 LEU A O 1
ATOM 3769 N N . ARG A 1 489 ? -17.656 -5.828 -7.641 1 97.56 489 ARG A N 1
ATOM 3770 C CA . ARG A 1 489 ? -16.953 -6.312 -6.461 1 97.56 489 ARG A CA 1
ATOM 3771 C C . ARG A 1 489 ? -15.586 -5.633 -6.324 1 97.56 489 ARG A C 1
ATOM 3773 O O . ARG A 1 489 ? -14.805 -5.598 -7.281 1 97.56 489 ARG A O 1
ATOM 3780 N N . LYS A 1 490 ? -15.352 -5.141 -5.207 1 97.5 490 LYS A N 1
ATOM 3781 C CA . LYS A 1 490 ? -14.039 -4.629 -4.828 1 97.5 490 LYS A CA 1
ATOM 3782 C C . LYS A 1 490 ? -13.516 -5.324 -3.572 1 97.5 490 LYS A C 1
ATOM 3784 O O . LYS A 1 490 ? -14.203 -5.363 -2.549 1 97.5 490 LYS A O 1
ATOM 3789 N N . TYR A 1 491 ? -12.398 -5.949 -3.666 1 97.12 491 TYR A N 1
ATOM 3790 C CA . TYR A 1 491 ? -11.734 -6.668 -2.582 1 97.12 491 TYR A CA 1
ATOM 3791 C C . TYR A 1 491 ? -10.352 -6.09 -2.309 1 97.12 491 TYR A C 1
ATOM 3793 O O . TYR A 1 491 ? -9.508 -6.023 -3.209 1 97.12 491 TYR A O 1
ATOM 3801 N N . LYS A 1 492 ? -10.133 -5.602 -1.105 1 97.19 492 LYS A N 1
ATOM 3802 C CA . LYS A 1 492 ? -8.844 -5.055 -0.683 1 97.19 492 LYS A CA 1
ATOM 3803 C C . LYS A 1 492 ? -8.258 -5.859 0.474 1 97.19 492 LYS A C 1
ATOM 3805 O O . LYS A 1 492 ? -8.953 -6.141 1.453 1 97.19 492 LYS A O 1
ATOM 3810 N N . GLN A 1 493 ? -7.02 -6.211 0.339 1 96.5 493 GLN A N 1
ATOM 3811 C CA . GLN A 1 493 ? -6.316 -6.969 1.369 1 96.5 493 GLN A CA 1
ATOM 3812 C C . GLN A 1 493 ? -4.875 -6.492 1.518 1 96.5 493 GLN A C 1
ATOM 3814 O O . GLN A 1 493 ? -4.23 -6.137 0.53 1 96.5 493 GLN A O 1
ATOM 3819 N N . HIS A 1 494 ? -4.363 -6.438 2.684 1 95.19 494 HIS A N 1
ATOM 3820 C CA . HIS A 1 494 ? -2.926 -6.266 2.871 1 95.19 494 HIS A CA 1
ATOM 3821 C C . HIS A 1 494 ? -2.412 -7.141 4.012 1 95.19 494 HIS A C 1
ATOM 3823 O O . HIS A 1 494 ? -3.176 -7.523 4.898 1 95.19 494 HIS A O 1
ATOM 3829 N N . THR A 1 495 ? -1.179 -7.488 3.982 1 96.88 495 THR A N 1
ATOM 3830 C CA . THR A 1 495 ? -0.465 -8.242 5.004 1 96.88 495 THR A CA 1
ATOM 3831 C C . THR A 1 495 ? 0.842 -7.551 5.375 1 96.88 495 THR A C 1
ATOM 3833 O O . THR A 1 495 ? 1.666 -7.258 4.508 1 96.88 495 THR A O 1
ATOM 3836 N N . ASN A 1 496 ? 0.968 -7.25 6.613 1 95.88 496 ASN A N 1
ATOM 3837 C CA . ASN A 1 496 ? 2.23 -6.77 7.164 1 95.88 496 ASN A CA 1
ATOM 3838 C C . ASN A 1 496 ? 3.008 -7.895 7.844 1 95.88 496 ASN A C 1
ATOM 3840 O O . ASN A 1 496 ? 2.482 -8.57 8.727 1 95.88 496 ASN A O 1
ATOM 3844 N N . TYR A 1 497 ? 4.188 -8.078 7.41 1 97.06 497 TYR A N 1
ATOM 3845 C CA . TYR A 1 497 ? 5.039 -9.125 7.965 1 97.06 497 TYR A CA 1
ATOM 3846 C C . TYR A 1 497 ? 6.348 -8.547 8.484 1 97.06 497 TYR A C 1
ATOM 3848 O O . TYR A 1 497 ? 7.004 -7.762 7.801 1 97.06 497 TYR A O 1
ATOM 3856 N N . ASN A 1 498 ? 6.715 -8.875 9.719 1 96.56 498 ASN A N 1
ATOM 3857 C CA . ASN A 1 498 ? 7.965 -8.484 10.359 1 96.56 498 ASN A CA 1
ATOM 3858 C C . ASN A 1 498 ? 8.758 -9.695 10.836 1 96.56 498 ASN A C 1
ATOM 3860 O O . ASN A 1 498 ? 8.188 -10.648 11.367 1 96.56 498 ASN A O 1
ATOM 3864 N N . SER A 1 499 ? 10.047 -9.656 10.633 1 96.81 499 SER A N 1
ATOM 3865 C CA . SER A 1 499 ? 10.93 -10.727 11.078 1 96.81 499 SER A CA 1
ATOM 3866 C C . SER A 1 499 ? 12.227 -10.172 11.664 1 96.81 499 SER A C 1
ATOM 3868 O O . SER A 1 499 ? 12.852 -9.289 11.07 1 96.81 499 SER A O 1
ATOM 3870 N N . ILE A 1 500 ? 12.641 -10.68 12.82 1 96.94 500 ILE A N 1
ATOM 3871 C CA . ILE A 1 500 ? 13.898 -10.367 13.484 1 96.94 500 ILE A CA 1
ATOM 3872 C C . ILE A 1 500 ? 14.719 -11.641 13.672 1 96.94 500 ILE A C 1
ATOM 3874 O O . ILE A 1 500 ? 14.211 -12.648 14.18 1 96.94 500 ILE A O 1
ATOM 3878 N N . ASN A 1 501 ? 15.914 -11.641 13.211 1 96.19 501 ASN A N 1
ATOM 3879 C CA . ASN A 1 501 ? 16.891 -12.695 13.477 1 96.19 501 ASN A CA 1
ATOM 3880 C C . ASN A 1 501 ? 18.156 -12.133 14.109 1 96.19 501 ASN A C 1
ATOM 3882 O O . ASN A 1 501 ? 18.734 -11.172 13.609 1 96.19 501 ASN A O 1
ATOM 3886 N N . VAL A 1 502 ? 18.562 -12.688 15.203 1 97.12 502 VAL A N 1
ATOM 3887 C CA . VAL A 1 502 ? 19.828 -12.367 15.867 1 97.12 502 VAL A CA 1
ATOM 3888 C C . VAL A 1 502 ? 20.609 -13.648 16.125 1 97.12 502 VAL A C 1
ATOM 3890 O O . VAL A 1 502 ? 20.094 -14.594 16.734 1 97.12 502 VAL A O 1
ATOM 3893 N N . TYR A 1 503 ? 21.781 -13.703 15.586 1 96.19 503 TYR A N 1
ATOM 3894 C CA . TYR A 1 503 ? 22.578 -14.906 15.812 1 96.19 503 TYR A CA 1
ATOM 3895 C C . TYR A 1 503 ? 24.062 -14.594 15.805 1 96.19 503 TYR A C 1
ATOM 3897 O O . TYR A 1 503 ? 24.484 -13.586 15.227 1 96.19 503 TYR A O 1
ATOM 3905 N N . ALA A 1 504 ? 24.828 -15.445 16.422 1 97.19 504 ALA A N 1
ATOM 3906 C CA . ALA A 1 504 ? 26.281 -15.336 16.5 1 97.19 504 ALA A CA 1
ATOM 3907 C C . ALA A 1 504 ? 26.938 -16.672 16.203 1 97.19 504 ALA A C 1
ATOM 3909 O O . ALA A 1 504 ? 26.438 -17.734 16.609 1 97.19 504 ALA A O 1
ATOM 3910 N N . THR A 1 505 ? 27.984 -16.625 15.461 1 95.88 505 THR A N 1
ATOM 3911 C CA . THR A 1 505 ? 28.766 -17.797 15.086 1 95.88 505 THR A CA 1
ATOM 3912 C C . THR A 1 505 ? 30.203 -17.672 15.547 1 95.88 505 THR A C 1
ATOM 3914 O O . THR A 1 505 ? 30.844 -16.625 15.344 1 95.88 505 THR A O 1
ATOM 3917 N N . TYR A 1 506 ? 30.734 -18.656 16.156 1 96.06 506 TYR A N 1
ATOM 3918 C CA . TYR A 1 506 ? 32.125 -18.703 16.625 1 96.06 506 TYR A CA 1
ATOM 3919 C C . TYR A 1 506 ? 32.844 -19.875 16 1 96.06 506 TYR A C 1
ATOM 3921 O O . TYR A 1 506 ? 32.438 -21.031 16.125 1 96.06 506 TYR A O 1
ATOM 3929 N N . ASN A 1 507 ? 33.906 -19.578 15.32 1 94.5 507 ASN A N 1
ATOM 3930 C CA . ASN A 1 507 ? 34.781 -20.562 14.719 1 94.5 507 ASN A CA 1
ATOM 3931 C C . ASN A 1 507 ? 36.094 -20.719 15.5 1 94.5 507 ASN A C 1
ATOM 3933 O O . ASN A 1 507 ? 36.75 -19.719 15.82 1 94.5 507 ASN A O 1
ATOM 3937 N N . LYS A 1 508 ? 36.5 -21.969 15.773 1 94.31 508 LYS A N 1
ATOM 3938 C CA . LYS A 1 508 ? 37.75 -22.219 16.484 1 94.31 508 LYS A CA 1
ATOM 3939 C C . LYS A 1 508 ? 38.406 -23.516 16.047 1 94.31 508 LYS A C 1
ATOM 3941 O O . LYS A 1 508 ? 37.719 -24.531 15.859 1 94.31 508 LYS A O 1
ATOM 3946 N N . ASP A 1 509 ? 39.625 -23.484 15.82 1 92.88 509 ASP A N 1
ATOM 3947 C CA . ASP A 1 509 ? 40.406 -24.672 15.438 1 92.88 509 ASP A CA 1
ATOM 3948 C C . ASP A 1 509 ? 41.312 -25.109 16.578 1 92.88 509 ASP A C 1
ATOM 3950 O O . ASP A 1 509 ? 41.938 -24.281 17.234 1 92.88 509 ASP A O 1
ATOM 3954 N N . PHE A 1 510 ? 41.312 -26.391 16.859 1 93.88 510 PHE A N 1
ATOM 3955 C CA . PHE A 1 510 ? 42.25 -27.031 17.781 1 93.88 510 PHE A CA 1
ATOM 3956 C C . PHE A 1 510 ? 43 -28.172 17.094 1 93.88 510 PHE A C 1
ATOM 3958 O O . PHE A 1 510 ? 42.562 -29.312 17.125 1 93.88 510 PHE A O 1
ATOM 3965 N N . GLY A 1 511 ? 44.188 -27.969 16.625 1 92.19 511 GLY A N 1
ATOM 3966 C CA . GLY A 1 511 ? 44.844 -28.969 15.805 1 92.19 511 GLY A CA 1
ATOM 3967 C C . GLY A 1 511 ? 44.031 -29.375 14.586 1 92.19 511 GLY A C 1
ATOM 3968 O O . GLY A 1 511 ? 43.688 -28.531 13.758 1 92.19 511 GLY A O 1
ATOM 3969 N N . ASN A 1 512 ? 43.656 -30.656 14.648 1 92.12 512 ASN A N 1
ATOM 3970 C CA . ASN A 1 512 ? 42.875 -31.172 13.508 1 92.12 512 ASN A CA 1
ATOM 3971 C C . ASN A 1 512 ? 41.375 -31.094 13.766 1 92.12 512 ASN A C 1
ATOM 3973 O O . ASN A 1 512 ? 40.594 -31.547 12.945 1 92.12 512 ASN A O 1
ATOM 3977 N N . HIS A 1 513 ? 41 -30.531 14.867 1 95.25 513 HIS A N 1
ATOM 3978 C CA . HIS A 1 513 ? 39.625 -30.391 15.242 1 95.25 513 HIS A CA 1
ATOM 3979 C C . HIS A 1 513 ? 39.094 -29 14.891 1 95.25 513 HIS A C 1
ATOM 3981 O O . HIS A 1 513 ? 39.656 -27.984 15.352 1 95.25 513 HIS A O 1
ATOM 3987 N N . HIS A 1 514 ? 38.062 -28.922 14.047 1 94.44 514 HIS A N 1
ATOM 3988 C CA . HIS A 1 514 ? 37.469 -27.656 13.664 1 94.44 514 HIS A CA 1
ATOM 3989 C C . HIS A 1 514 ? 36.031 -27.547 14.211 1 94.44 514 HIS A C 1
ATOM 3991 O O . HIS A 1 514 ? 35.188 -28.406 13.953 1 94.44 514 HIS A O 1
ATOM 3997 N N . PHE A 1 515 ? 35.781 -26.453 15 1 95.44 515 PHE A N 1
ATOM 3998 C CA . PHE A 1 515 ? 34.469 -26.234 15.586 1 95.44 515 PHE A CA 1
ATOM 3999 C C . PHE A 1 515 ? 33.812 -24.953 15.047 1 95.44 515 PHE A C 1
ATOM 4001 O O . PHE A 1 515 ? 34.5 -23.938 14.883 1 95.44 515 PHE A O 1
ATOM 4008 N N . LYS A 1 516 ? 32.594 -24.922 14.719 1 94.25 516 LYS A N 1
ATOM 4009 C CA . LYS A 1 516 ? 31.75 -23.781 14.414 1 94.25 516 LYS A CA 1
ATOM 4010 C C . LYS A 1 516 ? 30.453 -23.828 15.211 1 94.25 516 LYS A C 1
ATOM 4012 O O . LYS A 1 516 ? 29.641 -24.734 15.023 1 94.25 516 LYS A O 1
ATOM 4017 N N . VAL A 1 517 ? 30.266 -22.969 16.094 1 95.56 517 VAL A N 1
ATOM 4018 C CA . VAL A 1 517 ? 29.109 -22.938 16.984 1 95.56 517 VAL A CA 1
ATOM 4019 C C . VAL A 1 517 ? 28.266 -21.688 16.703 1 95.56 517 VAL A C 1
ATOM 4021 O O . VAL A 1 517 ? 28.797 -20.578 16.656 1 95.56 517 VAL A O 1
ATOM 4024 N N . MET A 1 518 ? 27.016 -21.922 16.5 1 95.62 518 MET A N 1
ATOM 4025 C CA . MET A 1 518 ? 26.078 -20.812 16.266 1 95.62 518 MET A CA 1
ATOM 4026 C C . MET A 1 518 ? 24.906 -20.875 17.25 1 95.62 518 MET A C 1
ATOM 4028 O O . MET A 1 518 ? 24.391 -21.953 17.531 1 95.62 518 MET A O 1
ATOM 4032 N N . ALA A 1 519 ? 24.516 -19.781 17.781 1 96.5 519 ALA A N 1
ATOM 4033 C CA . ALA A 1 519 ? 23.297 -19.625 18.578 1 96.5 519 ALA A CA 1
ATOM 4034 C C . ALA A 1 519 ? 22.516 -18.375 18.156 1 96.5 519 ALA A C 1
ATOM 4036 O O . ALA A 1 519 ? 23.125 -17.375 17.75 1 96.5 519 ALA A O 1
ATOM 4037 N N . GLY A 1 520 ? 21.219 -18.484 18.203 1 96.12 520 GLY A N 1
ATOM 4038 C CA . GLY A 1 520 ? 20.469 -17.312 17.75 1 96.12 520 GLY A CA 1
ATOM 4039 C C . GLY A 1 520 ? 19.031 -17.297 18.25 1 96.12 520 GLY A C 1
ATOM 4040 O O . GLY A 1 520 ? 18.609 -18.188 18.984 1 96.12 520 GLY A O 1
ATOM 4041 N N . PHE A 1 521 ? 18.375 -16.203 17.938 1 96.44 521 PHE A N 1
ATOM 4042 C CA . PHE A 1 521 ? 16.984 -15.883 18.281 1 96.44 521 PHE A CA 1
ATOM 4043 C C . PHE A 1 521 ? 16.219 -15.383 17.062 1 96.44 521 PHE A C 1
ATOM 4045 O O . PHE A 1 521 ? 16.766 -14.641 16.25 1 96.44 521 PHE A O 1
ATOM 4052 N N . ASN A 1 522 ? 14.984 -15.891 16.938 1 95.25 522 ASN A N 1
ATOM 4053 C CA . ASN A 1 522 ? 14.125 -15.492 15.836 1 95.25 522 ASN A CA 1
ATOM 4054 C C . ASN A 1 522 ? 12.742 -15.086 16.312 1 95.25 522 ASN A C 1
ATOM 4056 O O . ASN A 1 522 ? 12.172 -15.727 17.203 1 95.25 522 ASN A O 1
ATOM 4060 N N . GLN A 1 523 ? 12.203 -13.984 15.82 1 96.56 523 GLN A N 1
ATOM 4061 C CA . GLN A 1 523 ? 10.836 -13.531 16.094 1 96.56 523 GLN A CA 1
ATOM 4062 C C . GLN A 1 523 ? 10.148 -13.062 14.812 1 96.56 523 GLN A C 1
ATOM 4064 O O . GLN A 1 523 ? 10.711 -12.281 14.047 1 96.56 523 GLN A O 1
ATOM 4069 N N . GLU A 1 524 ? 8.898 -13.539 14.547 1 96.06 524 GLU A N 1
ATOM 4070 C CA . GLU A 1 524 ? 8.109 -13.172 13.375 1 96.06 524 GLU A CA 1
ATOM 4071 C C . GLU A 1 524 ? 6.684 -12.797 13.766 1 96.06 524 GLU A C 1
ATOM 4073 O O . GLU A 1 524 ? 6.141 -13.32 14.734 1 96.06 524 GLU A O 1
ATOM 4078 N N . SER A 1 525 ? 6.094 -11.898 13.078 1 96.94 525 SER A N 1
ATOM 4079 C CA . SER A 1 525 ? 4.688 -11.539 13.234 1 96.94 525 SER A CA 1
ATOM 4080 C C . SER A 1 525 ? 4.039 -11.219 11.898 1 96.94 525 SER A C 1
ATOM 4082 O O . SER A 1 525 ? 4.688 -10.672 11 1 96.94 525 SER A O 1
ATOM 4084 N N . SER A 1 526 ? 2.76 -11.578 11.742 1 96.44 526 SER A N 1
ATOM 4085 C CA . SER A 1 526 ? 1.979 -11.32 10.539 1 96.44 526 SER A CA 1
ATOM 4086 C C . SER A 1 526 ? 0.599 -10.773 10.883 1 96.44 526 SER A C 1
ATOM 4088 O O . SER A 1 526 ? -0.039 -11.227 11.828 1 96.44 526 SER A O 1
ATOM 4090 N N . TYR A 1 527 ? 0.219 -9.68 10.25 1 96.88 527 TYR A N 1
ATOM 4091 C CA . TYR A 1 527 ? -1.111 -9.094 10.367 1 96.88 527 TYR A CA 1
ATOM 4092 C C . TYR A 1 527 ? -1.758 -8.93 9 1 96.88 527 TYR A C 1
ATOM 4094 O O . TYR A 1 527 ? -1.209 -8.258 8.125 1 96.88 527 TYR A O 1
ATOM 4102 N N . GLN A 1 528 ? -2.941 -9.547 8.797 1 96.06 528 GLN A N 1
ATOM 4103 C CA . GLN A 1 528 ? -3.693 -9.461 7.547 1 96.06 528 GLN A CA 1
ATOM 4104 C C . GLN A 1 528 ? -5.078 -8.859 7.781 1 96.06 528 GLN A C 1
ATOM 4106 O O . GLN A 1 528 ? -5.742 -9.188 8.766 1 96.06 528 GLN A O 1
ATOM 4111 N N . GLU A 1 529 ? -5.504 -7.973 6.953 1 95.81 529 GLU A N 1
ATOM 4112 C CA . GLU A 1 529 ? -6.848 -7.402 6.973 1 95.81 529 GLU A CA 1
ATOM 4113 C C . GLU A 1 529 ? -7.461 -7.387 5.578 1 95.81 529 GLU A C 1
ATOM 4115 O O . GLU A 1 529 ? -6.758 -7.164 4.59 1 95.81 529 GLU A O 1
ATOM 4120 N N . THR A 1 530 ? -8.742 -7.664 5.508 1 96.12 530 THR A N 1
ATOM 4121 C CA . THR A 1 530 ? -9.461 -7.691 4.238 1 96.12 530 THR A CA 1
ATOM 4122 C C . THR A 1 530 ? -10.734 -6.852 4.316 1 96.12 530 THR A C 1
ATOM 4124 O O . THR A 1 530 ? -11.344 -6.738 5.383 1 96.12 530 THR A O 1
ATOM 4127 N N . LEU A 1 531 ? -11.094 -6.195 3.266 1 96.69 531 LEU A N 1
ATOM 4128 C CA . LEU A 1 531 ? -12.383 -5.543 3.035 1 96.69 531 LEU A CA 1
ATOM 4129 C C . LEU A 1 531 ? -12.977 -5.973 1.699 1 96.69 531 LEU A C 1
ATOM 4131 O O . LEU A 1 531 ? -12.359 -5.785 0.648 1 96.69 531 LEU A O 1
ATOM 4135 N N . ASP A 1 532 ? -14.086 -6.66 1.728 1 96.44 532 ASP A N 1
ATOM 4136 C CA . ASP A 1 532 ? -14.789 -7.172 0.554 1 96.44 532 ASP A CA 1
ATOM 4137 C C . ASP A 1 532 ? -16.156 -6.496 0.389 1 96.44 532 ASP A C 1
ATOM 4139 O O . ASP A 1 532 ? -17 -6.566 1.285 1 96.44 532 ASP A O 1
ATOM 4143 N N . THR A 1 533 ? -16.375 -5.852 -0.747 1 96.31 533 THR A N 1
ATOM 4144 C CA . THR A 1 533 ? -17.609 -5.074 -0.947 1 96.31 533 THR A CA 1
ATOM 4145 C C . THR A 1 533 ? -18.266 -5.438 -2.275 1 96.31 533 THR A C 1
ATOM 4147 O O . THR A 1 533 ? -17.578 -5.617 -3.285 1 96.31 533 THR A O 1
ATOM 4150 N N . TYR A 1 534 ? -19.578 -5.59 -2.25 1 95.19 534 TYR A N 1
ATOM 4151 C CA . TYR A 1 534 ? -20.391 -5.863 -3.43 1 95.19 534 TYR A CA 1
ATOM 4152 C C . TYR A 1 534 ? -21.484 -4.82 -3.59 1 95.19 534 TYR A C 1
ATOM 4154 O O . TYR A 1 534 ? -22.078 -4.379 -2.604 1 95.19 534 TYR A O 1
ATOM 4162 N N . SER A 1 535 ? -21.734 -4.402 -4.75 1 94 535 SER A N 1
ATOM 4163 C CA . SER A 1 535 ? -22.859 -3.555 -5.109 1 94 535 SER A CA 1
ATOM 4164 C C . SER A 1 535 ? -23.641 -4.141 -6.281 1 94 535 SER A C 1
ATOM 4166 O O . SER A 1 535 ? -23.125 -4.246 -7.391 1 94 535 SER A O 1
ATOM 4168 N N . TYR A 1 536 ? -24.875 -4.492 -6.051 1 93 536 TYR A N 1
ATOM 4169 C CA . TYR A 1 536 ? -25.656 -5.23 -7.035 1 93 536 TYR A CA 1
ATOM 4170 C C . TYR A 1 536 ? -26.562 -4.289 -7.816 1 93 536 TYR A C 1
ATOM 4172 O O . TYR A 1 536 ? -26.969 -3.238 -7.309 1 93 536 TYR A O 1
ATOM 4180 N N . ASN A 1 537 ? -26.844 -4.645 -9.094 1 93.25 537 ASN A N 1
ATOM 4181 C CA . ASN A 1 537 ? -27.812 -3.99 -9.969 1 93.25 537 ASN A CA 1
ATOM 4182 C C . ASN A 1 537 ? -27.406 -2.549 -10.266 1 93.25 537 ASN A C 1
ATOM 4184 O O . ASN A 1 537 ? -28.109 -1.611 -9.883 1 93.25 537 ASN A O 1
ATOM 4188 N N . GLN A 1 538 ? -26.422 -2.467 -11.07 1 92.38 538 GLN A N 1
ATOM 4189 C CA . GLN A 1 538 ? -25.875 -1.162 -11.43 1 92.38 538 GLN A CA 1
ATOM 4190 C C . GLN A 1 538 ? -26.891 -0.343 -12.234 1 92.38 538 GLN A C 1
ATOM 4192 O O . GLN A 1 538 ? -27.469 -0.84 -13.195 1 92.38 538 GLN A O 1
ATOM 4197 N N . ALA A 1 539 ? -27.062 0.883 -11.82 1 88.38 539 ALA A N 1
ATOM 4198 C CA . ALA A 1 539 ? -27.969 1.778 -12.516 1 88.38 539 ALA A CA 1
ATOM 4199 C C . ALA A 1 539 ? -27.438 2.148 -13.898 1 88.38 539 ALA A C 1
ATOM 4201 O O . ALA A 1 539 ? -28.203 2.354 -14.836 1 88.38 539 ALA A O 1
ATOM 4202 N N . VAL A 1 540 ? -26.109 2.311 -13.977 1 88.5 540 VAL A N 1
ATOM 4203 C CA . VAL A 1 540 ? -25.422 2.631 -15.227 1 88.5 540 VAL A CA 1
ATOM 4204 C C . VAL A 1 540 ? -24.375 1.567 -15.531 1 88.5 540 VAL A C 1
ATOM 4206 O O . VAL A 1 540 ? -23.281 1.586 -14.953 1 88.5 540 VAL A O 1
ATOM 4209 N N . LEU A 1 541 ? -24.547 0.79 -16.531 1 89.38 541 LEU A N 1
ATOM 4210 C CA . LEU A 1 541 ? -23.734 -0.392 -16.797 1 89.38 541 LEU A CA 1
ATOM 4211 C C . LEU A 1 541 ? -22.359 0.002 -17.312 1 89.38 541 LEU A C 1
ATOM 4213 O O . LEU A 1 541 ? -21.375 -0.706 -17.078 1 89.38 541 LEU A O 1
ATOM 4217 N N . ASP A 1 542 ? -22.25 1.043 -17.953 1 87.88 542 ASP A N 1
ATOM 4218 C CA . ASP A 1 542 ? -21.016 1.421 -18.609 1 87.88 542 ASP A CA 1
ATOM 4219 C C . ASP A 1 542 ? -20.047 2.074 -17.625 1 87.88 542 ASP A C 1
ATOM 4221 O O . ASP A 1 542 ? -18.844 2.199 -17.906 1 87.88 542 ASP A O 1
ATOM 4225 N N . VAL A 1 543 ? -20.609 2.551 -16.5 1 89.31 543 VAL A N 1
ATOM 4226 C CA . VAL A 1 543 ? -19.781 3.189 -15.5 1 89.31 543 VAL A CA 1
ATOM 4227 C C . VAL A 1 543 ? -20.125 2.646 -14.117 1 89.31 543 VAL A C 1
ATOM 4229 O O . VAL A 1 543 ? -20.641 3.377 -13.266 1 89.31 543 VAL A O 1
ATOM 4232 N N . PRO A 1 544 ? -19.75 1.433 -13.891 1 92.31 544 PRO A N 1
ATOM 4233 C CA . PRO A 1 544 ? -20.094 0.836 -12.594 1 92.31 544 PRO A CA 1
ATOM 4234 C C . PRO A 1 544 ? -19.438 1.544 -11.422 1 92.31 544 PRO A C 1
ATOM 4236 O O . PRO A 1 544 ? -18.281 1.985 -11.531 1 92.31 544 PRO A O 1
ATOM 4239 N N . ALA A 1 545 ? -20.203 1.68 -10.359 1 92.81 545 ALA A N 1
ATOM 4240 C CA . ALA A 1 545 ? -19.719 2.293 -9.125 1 92.81 545 ALA A CA 1
ATOM 4241 C C . ALA A 1 545 ? -20.438 1.7 -7.906 1 92.81 545 ALA A C 1
ATOM 4243 O O . ALA A 1 545 ? -21.562 1.218 -8.016 1 92.81 545 ALA A O 1
ATOM 4244 N N . MET A 1 546 ? -19.766 1.797 -6.805 1 93.19 546 MET A N 1
ATOM 4245 C CA . MET A 1 546 ? -20.375 1.275 -5.582 1 93.19 546 MET A CA 1
ATOM 4246 C C . MET A 1 546 ? -21.656 2.02 -5.25 1 93.19 546 MET A C 1
ATOM 4248 O O . MET A 1 546 ? -22.625 1.415 -4.793 1 93.19 546 MET A O 1
ATOM 4252 N N . SER A 1 547 ? -21.734 3.301 -5.531 1 87.5 547 SER A N 1
ATOM 4253 C CA . SER A 1 547 ? -22.859 4.141 -5.164 1 87.5 547 SER A CA 1
ATOM 4254 C C . SER A 1 547 ? -24.016 3.982 -6.16 1 87.5 547 SER A C 1
ATOM 4256 O O . SER A 1 547 ? -25.141 4.406 -5.887 1 87.5 547 SER A O 1
ATOM 4258 N N . SER A 1 548 ? -23.734 3.387 -7.258 1 88.06 548 SER A N 1
ATOM 4259 C CA . SER A 1 548 ? -24.734 3.314 -8.32 1 88.06 548 SER A CA 1
ATOM 4260 C C . SER A 1 548 ? -25.562 2.043 -8.203 1 88.06 548 SER A C 1
ATOM 4262 O O . SER A 1 548 ? -26.5 1.84 -8.977 1 88.06 548 SER A O 1
ATOM 4264 N N . GLY A 1 549 ? -25.25 1.204 -7.297 1 88.5 549 GLY A N 1
ATOM 4265 C CA . GLY A 1 549 ? -26.047 -0.001 -7.109 1 88.5 549 GLY A CA 1
ATOM 4266 C C . GLY A 1 549 ? -27.438 0.278 -6.59 1 88.5 549 GLY A C 1
ATOM 4267 O O . GLY A 1 549 ? -27.625 1.079 -5.668 1 88.5 549 GLY A O 1
ATOM 4268 N N . THR A 1 550 ? -28.375 -0.275 -7.23 1 86.06 550 THR A N 1
ATOM 4269 C CA . THR A 1 550 ? -29.75 -0.089 -6.801 1 86.06 550 THR A CA 1
ATOM 4270 C C . THR A 1 550 ? -30.219 -1.271 -5.961 1 86.06 550 THR A C 1
ATOM 4272 O O . THR A 1 550 ? -31.266 -1.194 -5.297 1 86.06 550 THR A O 1
ATOM 4275 N N . GLY A 1 551 ? -29.406 -2.271 -6.012 1 84.62 551 GLY A N 1
ATOM 4276 C CA . GLY A 1 551 ? -29.734 -3.451 -5.23 1 84.62 551 GLY A CA 1
ATOM 4277 C C . GLY A 1 551 ? -29.016 -3.516 -3.9 1 84.62 551 GLY A C 1
ATOM 4278 O O . GLY A 1 551 ? -28.844 -2.496 -3.227 1 84.62 551 GLY A O 1
ATOM 4279 N N . THR A 1 552 ? -28.703 -4.703 -3.535 1 83.19 552 THR A N 1
ATOM 4280 C CA . THR A 1 552 ? -28.047 -4.98 -2.258 1 83.19 552 THR A CA 1
ATOM 4281 C C . THR A 1 552 ? -26.594 -4.531 -2.285 1 83.19 552 THR A C 1
ATOM 4283 O O . THR A 1 552 ? -25.906 -4.691 -3.295 1 83.19 552 THR A O 1
ATOM 4286 N N . ILE A 1 553 ? -26.219 -3.945 -1.127 1 88.06 553 ILE A N 1
ATOM 4287 C CA . ILE A 1 553 ? -24.812 -3.707 -0.882 1 88.06 553 ILE A CA 1
ATOM 4288 C C . ILE A 1 553 ? -24.312 -4.629 0.232 1 88.06 553 ILE A C 1
ATOM 4290 O O . ILE A 1 553 ? -24.938 -4.723 1.29 1 88.06 553 ILE A O 1
ATOM 4294 N N . LYS A 1 554 ? -23.281 -5.309 -0.018 1 89.44 554 LYS A N 1
ATOM 4295 C CA . LYS A 1 554 ? -22.656 -6.184 0.975 1 89.44 554 LYS A CA 1
ATOM 4296 C C . LYS A 1 554 ? -21.234 -5.738 1.287 1 89.44 554 LYS A C 1
ATOM 4298 O O . LYS A 1 554 ? -20.5 -5.316 0.391 1 89.44 554 LYS A O 1
ATOM 4303 N N . ALA A 1 555 ? -20.891 -5.773 2.516 1 92.31 555 ALA A N 1
ATOM 4304 C CA . ALA A 1 555 ? -19.516 -5.48 2.938 1 92.31 555 ALA A CA 1
ATOM 4305 C C . ALA A 1 555 ? -19.078 -6.418 4.062 1 92.31 555 ALA A C 1
ATOM 4307 O O . ALA A 1 555 ? -19.812 -6.609 5.035 1 92.31 555 ALA A O 1
ATOM 4308 N N . THR A 1 556 ? -17.953 -6.988 3.924 1 92.81 556 THR A N 1
ATOM 4309 C CA . THR A 1 556 ? -17.359 -7.855 4.941 1 92.81 556 THR A CA 1
ATOM 4310 C C . THR A 1 556 ? -15.891 -7.508 5.168 1 92.81 556 THR A C 1
ATOM 4312 O O . THR A 1 556 ? -15.203 -7.066 4.246 1 92.81 556 THR A O 1
ATOM 4315 N N . ASP A 1 557 ? -15.492 -7.574 6.418 1 93.56 557 ASP A N 1
ATOM 4316 C CA . ASP A 1 557 ? -14.078 -7.438 6.754 1 93.56 557 ASP A CA 1
ATOM 4317 C C . ASP A 1 557 ? -13.586 -8.641 7.551 1 93.56 557 ASP A C 1
ATOM 4319 O O . ASP A 1 557 ? -14.383 -9.352 8.164 1 93.56 557 ASP A O 1
ATOM 4323 N N . SER A 1 558 ? -12.352 -8.93 7.457 1 92.75 558 SER A N 1
ATOM 4324 C CA . SER A 1 558 ? -11.734 -10.016 8.219 1 92.75 558 SER A CA 1
ATOM 4325 C C . SER A 1 558 ? -10.32 -9.656 8.648 1 92.75 558 SER A C 1
ATOM 4327 O O . SER A 1 558 ? -9.664 -8.82 8.008 1 92.75 558 SER A O 1
ATOM 4329 N N . TYR A 1 559 ? -9.914 -10.281 9.734 1 92.38 559 TYR A N 1
ATOM 4330 C CA . TYR A 1 559 ? -8.594 -10.055 10.312 1 92.38 559 TYR A CA 1
ATOM 4331 C C . TYR A 1 559 ? -7.934 -11.375 10.695 1 92.38 559 TYR A C 1
ATOM 4333 O O . TYR A 1 559 ? -8.609 -12.32 11.086 1 92.38 559 TYR A O 1
ATOM 4341 N N . SER A 1 560 ? -6.625 -11.445 10.484 1 93.94 560 SER A N 1
ATOM 4342 C CA . SER A 1 560 ? -5.836 -12.609 10.891 1 93.94 560 SER A CA 1
ATOM 4343 C C . SER A 1 560 ? -4.449 -12.188 11.367 1 93.94 560 SER A C 1
ATOM 4345 O O . SER A 1 560 ? -3.752 -11.43 10.695 1 93.94 560 SER A O 1
ATOM 4347 N N . GLU A 1 561 ? -4.121 -12.688 12.594 1 94.62 561 GLU A N 1
ATOM 4348 C CA . GLU A 1 561 ? -2.809 -12.367 13.148 1 94.62 561 GLU A CA 1
ATOM 4349 C C . GLU A 1 561 ? -2.152 -13.602 13.758 1 94.62 561 GLU A C 1
ATOM 4351 O O . GLU A 1 561 ? -2.838 -14.477 14.289 1 94.62 561 GLU A O 1
ATOM 4356 N N . TYR A 1 562 ? -0.841 -13.68 13.672 1 94.38 562 TYR A N 1
ATOM 4357 C CA . TYR A 1 562 ? -0.079 -14.695 14.391 1 94.38 562 TYR A CA 1
ATOM 4358 C C . TYR A 1 562 ? 1.343 -14.219 14.664 1 94.38 562 TYR A C 1
ATOM 4360 O O . TYR A 1 562 ? 1.801 -13.242 14.07 1 94.38 562 TYR A O 1
ATOM 4368 N N . ALA A 1 563 ? 2.01 -14.852 15.578 1 95.56 563 ALA A N 1
ATOM 4369 C CA . ALA A 1 563 ? 3.402 -14.594 15.93 1 95.56 563 ALA A CA 1
ATOM 4370 C C . ALA A 1 563 ? 4.141 -15.891 16.25 1 95.56 563 ALA A C 1
ATOM 4372 O O . ALA A 1 563 ? 3.535 -16.844 16.734 1 95.56 563 ALA A O 1
ATOM 4373 N N . ILE A 1 564 ? 5.367 -15.914 15.914 1 94.94 564 ILE A N 1
ATOM 4374 C CA . ILE A 1 564 ? 6.266 -17.031 16.219 1 94.94 564 ILE A CA 1
ATOM 4375 C C . ILE A 1 564 ? 7.547 -16.5 16.859 1 94.94 564 ILE A C 1
ATOM 4377 O O . ILE A 1 564 ? 8.07 -15.453 16.453 1 94.94 564 ILE A O 1
ATOM 4381 N N . ARG A 1 565 ? 7.992 -17.234 17.891 1 95.31 565 ARG A N 1
ATOM 4382 C CA . ARG A 1 565 ? 9.25 -16.906 18.562 1 95.31 565 ARG A CA 1
ATOM 4383 C C . ARG A 1 565 ? 10.047 -18.156 18.875 1 95.31 565 ARG A C 1
ATOM 4385 O O . ARG A 1 565 ? 9.469 -19.203 19.203 1 95.31 565 ARG A O 1
ATOM 4392 N N . GLY A 1 566 ? 11.398 -18.062 18.703 1 94.62 566 GLY A N 1
ATOM 4393 C CA . GLY A 1 566 ? 12.18 -19.25 19 1 94.62 566 GLY A CA 1
ATOM 4394 C C . GLY A 1 566 ? 13.656 -18.953 19.188 1 94.62 566 GLY A C 1
ATOM 4395 O O . GLY A 1 566 ? 14.148 -17.922 18.766 1 94.62 566 GLY A O 1
ATOM 4396 N N . GLY A 1 567 ? 14.258 -19.797 19.906 1 96.12 567 GLY A N 1
ATOM 4397 C CA . GLY A 1 567 ? 15.711 -19.859 20.031 1 96.12 567 GLY A CA 1
ATOM 4398 C C . GLY A 1 567 ? 16.312 -21.109 19.422 1 96.12 567 GLY A C 1
ATOM 4399 O O . GLY A 1 567 ? 15.68 -22.172 19.406 1 96.12 567 GLY A O 1
ATOM 4400 N N . PHE A 1 568 ? 17.547 -20.969 18.844 1 95.62 568 PHE A N 1
ATOM 4401 C CA . PHE A 1 568 ? 18.141 -22.125 18.172 1 95.62 568 PHE A CA 1
ATOM 4402 C C . PHE A 1 568 ? 19.641 -22.141 18.359 1 95.62 568 PHE A C 1
ATOM 4404 O O . PHE A 1 568 ? 20.234 -21.141 18.766 1 95.62 568 PHE A O 1
ATOM 4411 N N . PHE A 1 569 ? 20.25 -23.25 18.078 1 95.56 569 PHE A N 1
ATOM 4412 C CA . PHE A 1 569 ? 21.688 -23.406 18.062 1 95.56 569 PHE A CA 1
ATOM 4413 C C . PHE A 1 569 ? 22.125 -24.438 17.047 1 95.56 569 PHE A C 1
ATOM 4415 O O . PHE A 1 569 ? 21.312 -25.266 16.594 1 95.56 569 PHE A O 1
ATOM 4422 N N . ARG A 1 570 ? 23.344 -24.375 16.594 1 94.94 570 ARG A N 1
ATOM 4423 C CA . ARG A 1 570 ? 23.984 -25.312 15.672 1 94.94 570 ARG A CA 1
ATOM 4424 C C . ARG A 1 570 ? 25.453 -25.5 16 1 94.94 570 ARG A C 1
ATOM 4426 O O . ARG A 1 570 ? 26.188 -24.531 16.203 1 94.94 570 ARG A O 1
ATOM 4433 N N . VAL A 1 571 ? 25.812 -26.734 16.047 1 95.19 571 VAL A N 1
ATOM 4434 C CA . VAL A 1 571 ? 27.219 -27.062 16.281 1 95.19 571 VAL A CA 1
ATOM 4435 C C . VAL A 1 571 ? 27.734 -27.938 15.133 1 95.19 571 VAL A C 1
ATOM 4437 O O . VAL A 1 571 ? 27.188 -29 14.844 1 95.19 571 VAL A O 1
ATOM 4440 N N . ASN A 1 572 ? 28.75 -27.484 14.5 1 94 572 ASN A N 1
ATOM 4441 C CA . ASN A 1 572 ? 29.453 -28.25 13.469 1 94 572 ASN A CA 1
ATOM 4442 C C . ASN A 1 572 ? 30.828 -28.703 13.945 1 94 572 ASN A C 1
ATOM 4444 O O . ASN A 1 572 ? 31.625 -27.891 14.438 1 94 572 ASN A O 1
ATOM 4448 N N . TYR A 1 573 ? 31.062 -29.938 13.812 1 95.44 573 TYR A N 1
ATOM 4449 C CA . TYR A 1 573 ? 32.344 -30.531 14.156 1 95.44 573 TYR A CA 1
ATOM 4450 C C . TYR A 1 573 ? 32.969 -31.25 12.953 1 95.44 573 TYR A C 1
ATOM 4452 O O . TYR A 1 573 ? 32.281 -32.062 12.305 1 95.44 573 TYR A O 1
ATOM 4460 N N . ASN A 1 574 ? 34.125 -30.906 12.617 1 94.62 574 ASN A N 1
ATOM 4461 C CA . ASN A 1 574 ? 34.906 -31.5 11.523 1 94.62 574 ASN A CA 1
ATOM 4462 C C . ASN A 1 574 ? 36.281 -32 12 1 94.62 574 ASN A C 1
ATOM 4464 O O . ASN A 1 574 ? 37.062 -31.203 12.516 1 94.62 574 ASN A O 1
ATOM 4468 N N . TYR A 1 575 ? 36.531 -33.25 11.812 1 95.12 575 TYR A N 1
ATOM 4469 C CA . TYR A 1 575 ? 37.844 -33.812 12.148 1 95.12 575 TYR A CA 1
ATOM 4470 C C . TYR A 1 575 ? 38.594 -34.281 10.898 1 95.12 575 TYR A C 1
ATOM 4472 O O . TYR A 1 575 ? 38.125 -35.156 10.188 1 95.12 575 TYR A O 1
ATOM 4480 N N . LEU A 1 576 ? 39.688 -33.656 10.555 1 91.44 576 LEU A N 1
ATOM 4481 C CA . LEU A 1 576 ? 40.625 -33.969 9.461 1 91.44 576 LEU A CA 1
ATOM 4482 C C . LEU A 1 576 ? 39.906 -33.844 8.109 1 91.44 576 LEU A C 1
ATOM 4484 O O . LEU A 1 576 ? 40.312 -34.469 7.137 1 91.44 576 LEU A O 1
ATOM 4488 N N . ASP A 1 577 ? 38.719 -33.156 8.055 1 88.06 577 ASP A N 1
ATOM 4489 C CA . ASP A 1 577 ? 37.906 -33.031 6.848 1 88.06 577 ASP A CA 1
ATOM 4490 C C . ASP A 1 577 ? 37.406 -34.375 6.367 1 88.06 577 ASP A C 1
ATOM 4492 O O . ASP A 1 577 ? 37.156 -34.594 5.172 1 88.06 577 ASP A O 1
ATOM 4496 N N . LYS A 1 578 ? 37.344 -35.375 7.305 1 93.19 578 LYS A N 1
ATOM 4497 C CA . LYS A 1 578 ? 36.906 -36.719 6.996 1 93.19 578 LYS A CA 1
ATOM 4498 C C . LYS A 1 578 ? 35.625 -37.062 7.738 1 93.19 578 LYS A C 1
ATOM 4500 O O . LYS A 1 578 ? 34.719 -37.688 7.168 1 93.19 578 LYS A O 1
ATOM 4505 N N . TYR A 1 579 ? 35.625 -36.688 9 1 96.69 579 TYR A N 1
ATOM 4506 C CA . TYR A 1 579 ? 34.469 -36.969 9.844 1 96.69 579 TYR A CA 1
ATOM 4507 C C . TYR A 1 579 ? 33.719 -35.688 10.188 1 96.69 579 TYR A C 1
ATOM 4509 O O . TYR A 1 579 ? 34.25 -34.781 10.812 1 96.69 579 TYR A O 1
ATOM 4517 N N . LEU A 1 580 ? 32.531 -35.688 9.773 1 96.38 580 LEU A N 1
ATOM 4518 C CA . LEU A 1 580 ? 31.703 -34.5 9.922 1 96.38 580 LEU A CA 1
ATOM 4519 C C . LEU A 1 580 ? 30.516 -34.781 10.82 1 96.38 580 LEU A C 1
ATOM 4521 O O . LEU A 1 580 ? 29.891 -35.844 10.727 1 96.38 580 LEU A O 1
ATOM 4525 N N . LEU A 1 581 ? 30.219 -33.875 11.734 1 96.19 581 LEU A N 1
ATOM 4526 C CA . LEU A 1 581 ? 29.062 -33.969 12.625 1 96.19 581 LEU A CA 1
ATOM 4527 C C . LEU A 1 581 ? 28.375 -32.594 12.766 1 96.19 581 LEU A C 1
ATOM 4529 O O . LEU A 1 581 ? 29.047 -31.578 12.914 1 96.19 581 LEU A O 1
ATOM 4533 N N . GLU A 1 582 ? 27.078 -32.594 12.625 1 94.69 582 GLU A N 1
ATOM 4534 C CA . GLU A 1 582 ? 26.297 -31.391 12.859 1 94.69 582 GLU A CA 1
ATOM 4535 C C . GLU A 1 582 ? 25.125 -31.672 13.805 1 94.69 582 GLU A C 1
ATOM 4537 O O . GLU A 1 582 ? 24.375 -32.625 13.594 1 94.69 582 GLU A O 1
ATOM 4542 N N . VAL A 1 583 ? 25.031 -30.891 14.852 1 94.94 583 VAL A N 1
ATOM 4543 C CA . VAL A 1 583 ? 23.922 -30.984 15.805 1 94.94 583 VAL A CA 1
ATOM 4544 C C . VAL A 1 583 ? 23.188 -29.641 15.875 1 94.94 583 VAL A C 1
ATOM 4546 O O . VAL A 1 583 ? 23.828 -28.594 16.016 1 94.94 583 VAL A O 1
ATOM 4549 N N . ASN A 1 584 ? 21.922 -29.703 15.727 1 92.19 584 ASN A N 1
ATOM 4550 C CA . ASN A 1 584 ? 21.141 -28.484 15.883 1 92.19 584 ASN A CA 1
ATOM 4551 C C . ASN A 1 584 ? 19.859 -28.719 16.688 1 92.19 584 ASN A C 1
ATOM 4553 O O . ASN A 1 584 ? 19.438 -29.859 16.828 1 92.19 584 ASN A O 1
ATOM 4557 N N . GLY A 1 585 ? 19.328 -27.688 17.219 1 93.62 585 GLY A N 1
ATOM 4558 C CA . GLY A 1 585 ? 18.094 -27.703 17.984 1 93.62 585 GLY A CA 1
ATOM 4559 C C . GLY A 1 585 ? 17.406 -26.344 18.016 1 93.62 585 GLY A C 1
ATOM 4560 O O . GLY A 1 585 ? 18.062 -25.312 17.953 1 93.62 585 GLY A O 1
ATOM 4561 N N . ARG A 1 586 ? 16.125 -26.422 18.062 1 94.38 586 ARG A N 1
ATOM 4562 C CA . ARG A 1 586 ? 15.336 -25.203 18.125 1 94.38 586 ARG A CA 1
ATOM 4563 C C . ARG A 1 586 ? 14.164 -25.344 19.094 1 94.38 586 ARG A C 1
ATOM 4565 O O . ARG A 1 586 ? 13.562 -26.422 19.188 1 94.38 586 ARG A O 1
ATOM 4572 N N . TYR A 1 587 ? 13.922 -24.328 19.844 1 95.88 587 TYR A N 1
ATOM 4573 C CA . TYR A 1 587 ? 12.766 -24.188 20.719 1 95.88 587 TYR A CA 1
ATOM 4574 C C . TYR A 1 587 ? 11.82 -23.109 20.203 1 95.88 587 TYR A C 1
ATOM 4576 O O . TYR A 1 587 ? 12.094 -21.906 20.359 1 95.88 587 TYR A O 1
ATOM 4584 N N . ASP A 1 588 ? 10.641 -23.594 19.688 1 95.31 588 ASP A N 1
ATOM 4585 C CA . ASP A 1 588 ? 9.758 -22.672 18.969 1 95.31 588 ASP A CA 1
ATOM 4586 C C . ASP A 1 588 ? 8.422 -22.516 19.703 1 95.31 588 ASP A C 1
ATOM 4588 O O . ASP A 1 588 ? 7.902 -23.484 20.266 1 95.31 588 ASP A O 1
ATOM 4592 N N . GLY A 1 589 ? 7.941 -21.297 19.672 1 95.25 589 GLY A N 1
ATOM 4593 C CA . GLY A 1 589 ? 6.59 -20.984 20.125 1 95.25 589 GLY A CA 1
ATOM 4594 C C . GLY A 1 589 ? 5.734 -20.359 19.031 1 95.25 589 GLY A C 1
ATOM 4595 O O . GLY A 1 589 ? 6.227 -19.562 18.234 1 95.25 589 GLY A O 1
ATOM 4596 N N . SER A 1 590 ? 4.414 -20.812 18.984 1 94.25 590 SER A N 1
ATOM 4597 C CA . SER A 1 590 ? 3.461 -20.266 18.031 1 94.25 590 SER A CA 1
ATOM 4598 C C . SER A 1 590 ? 2.18 -19.812 18.719 1 94.25 590 SER A C 1
ATOM 4600 O O . SER A 1 590 ? 1.663 -20.5 19.594 1 94.25 590 SER A O 1
ATOM 4602 N N . SER A 1 591 ? 1.715 -18.656 18.328 1 93.56 591 SER A N 1
ATOM 4603 C CA . SER A 1 591 ? 0.485 -18.125 18.922 1 93.56 591 SER A CA 1
ATOM 4604 C C . SER A 1 591 ? -0.731 -18.922 18.453 1 93.56 591 SER A C 1
ATOM 4606 O O . SER A 1 591 ? -1.835 -18.734 18.969 1 93.56 591 SER A O 1
ATOM 4608 N N . LYS A 1 592 ? -0.609 -19.828 17.547 1 90 592 LYS A N 1
ATOM 4609 C CA . LYS A 1 592 ? -1.723 -20.594 17 1 90 592 LYS A CA 1
ATOM 4610 C C . LYS A 1 592 ? -2.125 -21.719 17.938 1 90 592 LYS A C 1
ATOM 4612 O O . LYS A 1 592 ? -3.189 -22.328 17.781 1 90 592 LYS A O 1
ATOM 4617 N N . PHE A 1 593 ? -1.247 -21.922 18.875 1 90.38 593 PHE A N 1
ATOM 4618 C CA . PHE A 1 593 ? -1.533 -22.953 19.875 1 90.38 593 PHE A CA 1
ATOM 4619 C C . PHE A 1 593 ? -1.914 -22.328 21.203 1 90.38 593 PHE A C 1
ATOM 4621 O O . PHE A 1 593 ? -1.507 -21.203 21.516 1 90.38 593 PHE A O 1
ATOM 4628 N N . PRO A 1 594 ? -2.705 -23.125 21.953 1 88.62 594 PRO A N 1
ATOM 4629 C CA . PRO A 1 594 ? -3.008 -22.625 23.297 1 88.62 594 PRO A CA 1
ATOM 4630 C C . PRO A 1 594 ? -1.756 -22.422 24.141 1 88.62 594 PRO A C 1
ATOM 4632 O O . PRO A 1 594 ? -0.707 -23 23.859 1 88.62 594 PRO A O 1
ATOM 4635 N N . LYS A 1 595 ? -1.854 -21.703 25.203 1 88.06 595 LYS A N 1
ATOM 4636 C CA . LYS A 1 595 ? -0.733 -21.297 26.047 1 88.06 595 LYS A CA 1
ATOM 4637 C C . LYS A 1 595 ? -0.029 -22.531 26.641 1 88.06 595 LYS A C 1
ATOM 4639 O O . LYS A 1 595 ? 1.194 -22.531 26.797 1 88.06 595 LYS A O 1
ATOM 4644 N N . SER A 1 596 ? -0.771 -23.562 26.938 1 86.62 596 SER A N 1
ATOM 4645 C CA . SER A 1 596 ? -0.204 -24.75 27.594 1 86.62 596 SER A CA 1
ATOM 4646 C C . SER A 1 596 ? 0.631 -25.562 26.609 1 86.62 596 SER A C 1
ATOM 4648 O O . SER A 1 596 ? 1.503 -26.328 27.031 1 86.62 596 SER A O 1
ATOM 4650 N N . SER A 1 597 ? 0.402 -25.453 25.297 1 88.88 597 SER A N 1
ATOM 4651 C CA . SER A 1 597 ? 1.098 -26.25 24.297 1 88.88 597 SER A CA 1
ATOM 4652 C C . SER A 1 597 ? 1.773 -25.359 23.25 1 88.88 597 SER A C 1
ATOM 4654 O O . SER A 1 597 ? 2.051 -25.797 22.141 1 88.88 597 SER A O 1
ATOM 4656 N N . ARG A 1 598 ? 2.031 -24.234 23.578 1 91.31 598 ARG A N 1
ATOM 4657 C CA . ARG A 1 598 ? 2.498 -23.203 22.656 1 91.31 598 ARG A CA 1
ATOM 4658 C C . ARG A 1 598 ? 3.943 -23.469 22.234 1 91.31 598 ARG A C 1
ATOM 4660 O O . ARG A 1 598 ? 4.328 -23.172 21.109 1 91.31 598 ARG A O 1
ATOM 4667 N N . PHE A 1 599 ? 4.766 -24.047 23.125 1 94 599 PHE A N 1
ATOM 4668 C CA . PHE A 1 599 ? 6.191 -24.172 22.859 1 94 599 PHE A CA 1
ATOM 4669 C C . PHE A 1 599 ? 6.57 -25.641 22.656 1 94 599 PHE A C 1
ATOM 4671 O O . PHE A 1 599 ? 5.957 -26.531 23.25 1 94 599 PHE A O 1
ATOM 4678 N N . GLY A 1 600 ? 7.555 -25.953 21.719 1 93.19 600 GLY A N 1
ATOM 4679 C CA . GLY A 1 600 ? 8.102 -27.281 21.484 1 93.19 600 GLY A CA 1
ATOM 4680 C C . GLY A 1 600 ? 9.586 -27.266 21.156 1 93.19 600 GLY A C 1
ATOM 4681 O O . GLY A 1 600 ? 10.094 -26.281 20.594 1 93.19 600 GLY A O 1
ATOM 4682 N N . PHE A 1 601 ? 10.258 -28.312 21.547 1 94.94 601 PHE A N 1
ATOM 4683 C CA . PHE A 1 601 ? 11.672 -28.484 21.219 1 94.94 601 PHE A CA 1
ATOM 4684 C C . PHE A 1 601 ? 11.852 -29.469 20.078 1 94.94 601 PHE A C 1
ATOM 4686 O O . PHE A 1 601 ? 11.312 -30.578 20.125 1 94.94 601 PHE A O 1
ATOM 4693 N N . PHE A 1 602 ? 12.664 -29.156 19.109 1 94.75 602 PHE A N 1
ATOM 4694 C CA . PHE A 1 602 ? 12.828 -29.953 17.906 1 94.75 602 PHE A CA 1
ATOM 4695 C C . PHE A 1 602 ? 14.305 -30.109 17.562 1 94.75 602 PHE A C 1
ATOM 4697 O O . PHE A 1 602 ? 14.906 -29.219 16.953 1 94.75 602 PHE A O 1
ATOM 4704 N N . PRO A 1 603 ? 14.906 -31.203 17.734 1 94.56 603 PRO A N 1
ATOM 4705 C CA . PRO A 1 603 ? 16.328 -31.438 17.516 1 94.56 603 PRO A CA 1
ATOM 4706 C C . PRO A 1 603 ? 16.609 -32.094 16.172 1 94.56 603 PRO A C 1
ATOM 4708 O O . PRO A 1 603 ? 15.711 -32.656 15.555 1 94.56 603 PRO A O 1
ATOM 4711 N N . SER A 1 604 ? 17.812 -32.062 15.68 1 94.62 604 SER A N 1
ATOM 4712 C CA . SER A 1 604 ? 18.297 -32.75 14.484 1 94.62 604 SER A CA 1
ATOM 4713 C C . SER A 1 604 ? 19.781 -33.031 14.578 1 94.62 604 SER A C 1
ATOM 4715 O O . SER A 1 604 ? 20.531 -32.312 15.234 1 94.62 604 SER A O 1
ATOM 4717 N N . VAL A 1 605 ? 20.219 -34.125 14.008 1 95.44 605 VAL A N 1
ATOM 4718 C CA . VAL A 1 605 ? 21.625 -34.5 13.977 1 95.44 605 VAL A CA 1
ATOM 4719 C C . VAL A 1 605 ? 21.969 -35.062 12.594 1 95.44 605 VAL A C 1
ATOM 4721 O O . VAL A 1 605 ? 21.141 -35.688 11.938 1 95.44 605 VAL A O 1
ATOM 4724 N N . SER A 1 606 ? 23.094 -34.812 12.086 1 95.81 606 SER A N 1
ATOM 4725 C CA . SER A 1 606 ? 23.594 -35.375 10.828 1 95.81 606 SER A CA 1
ATOM 4726 C C . SER A 1 606 ? 25.078 -35.688 10.922 1 95.81 606 SER A C 1
ATOM 4728 O O . SER A 1 606 ? 25.828 -35.031 11.648 1 95.81 606 SER A O 1
ATOM 4730 N N . ALA A 1 607 ? 25.5 -36.656 10.203 1 96.62 607 ALA A N 1
ATOM 4731 C CA . ALA A 1 607 ? 26.891 -37.094 10.164 1 96.62 607 ALA A CA 1
ATOM 4732 C C . ALA A 1 607 ? 27.328 -37.438 8.742 1 96.62 607 ALA A C 1
ATOM 4734 O O . ALA A 1 607 ? 26.5 -37.812 7.906 1 96.62 607 ALA A O 1
ATOM 4735 N N . GLY A 1 608 ? 28.547 -37.188 8.469 1 96.44 608 GLY A N 1
ATOM 4736 C CA . GLY A 1 608 ? 29.156 -37.5 7.184 1 96.44 608 GLY A CA 1
ATOM 4737 C C . GLY A 1 608 ? 30.547 -38.094 7.305 1 96.44 608 GLY A C 1
ATOM 4738 O O . GLY A 1 608 ? 31.297 -37.75 8.211 1 96.44 608 GLY A O 1
ATOM 4739 N N . TRP A 1 609 ? 30.844 -39.062 6.398 1 97.31 609 TRP A N 1
ATOM 4740 C CA . TRP A 1 609 ? 32.125 -39.719 6.328 1 97.31 609 TRP A CA 1
ATOM 4741 C C . TRP A 1 609 ? 32.719 -39.656 4.914 1 97.31 609 TRP A C 1
ATOM 4743 O O . TRP A 1 609 ? 32.156 -40.25 3.99 1 97.31 609 TRP A O 1
ATOM 4753 N N . GLN A 1 610 ? 33.781 -38.906 4.82 1 95.62 610 GLN A N 1
ATOM 4754 C CA . GLN A 1 610 ? 34.469 -38.844 3.541 1 95.62 610 GLN A CA 1
ATOM 4755 C C . GLN A 1 610 ? 35.406 -40.031 3.367 1 95.62 610 GLN A C 1
ATOM 4757 O O . GLN A 1 610 ? 36.625 -39.875 3.557 1 95.62 610 GLN A O 1
ATOM 4762 N N . ILE A 1 611 ? 35 -41 2.807 1 96.19 611 ILE A N 1
ATOM 4763 C CA . ILE A 1 611 ? 35.688 -42.281 2.727 1 96.19 611 ILE A CA 1
ATOM 4764 C C . ILE A 1 611 ? 36.875 -42.156 1.764 1 96.19 611 ILE A C 1
ATOM 4766 O O . ILE A 1 611 ? 37.938 -42.75 1.986 1 96.19 611 ILE A O 1
ATOM 4770 N N . ALA A 1 612 ? 36.656 -41.469 0.7 1 92.25 612 ALA A N 1
ATOM 4771 C CA . ALA A 1 612 ? 37.719 -41.312 -0.316 1 92.25 612 ALA A CA 1
ATOM 4772 C C . ALA A 1 612 ? 38.969 -40.688 0.273 1 92.25 612 ALA A C 1
ATOM 4774 O O . ALA A 1 612 ? 40.062 -40.875 -0.262 1 92.25 612 ALA A O 1
ATOM 4775 N N . GLN A 1 613 ? 38.844 -39.969 1.348 1 89.75 613 GLN A N 1
ATOM 4776 C CA . GLN A 1 613 ? 39.969 -39.25 1.937 1 89.75 613 GLN A CA 1
ATOM 4777 C C . GLN A 1 613 ? 40.75 -40.156 2.9 1 89.75 613 GLN A C 1
ATOM 4779 O O . GLN A 1 613 ? 41.812 -39.781 3.391 1 89.75 613 GLN A O 1
ATOM 4784 N N . GLU A 1 614 ? 40.281 -41.375 3.105 1 94.38 614 GLU A N 1
ATOM 4785 C CA . GLU A 1 614 ? 40.969 -42.312 3.99 1 94.38 614 GLU A CA 1
ATOM 4786 C C . GLU A 1 614 ? 42.25 -42.812 3.357 1 94.38 614 GLU A C 1
ATOM 4788 O O . GLU A 1 614 ? 42.344 -42.969 2.135 1 94.38 614 GLU A O 1
ATOM 4793 N N . ARG A 1 615 ? 43.125 -43.312 4.234 1 92.12 615 ARG A N 1
ATOM 4794 C CA . ARG A 1 615 ? 44.438 -43.781 3.768 1 92.12 615 ARG A CA 1
ATOM 4795 C C . ARG A 1 615 ? 44.312 -45.062 2.961 1 92.12 615 ARG A C 1
ATOM 4797 O O . ARG A 1 615 ? 45 -45.25 1.976 1 92.12 615 ARG A O 1
ATOM 4804 N N . PHE A 1 616 ? 43.406 -45.844 3.312 1 94.31 616 PHE A N 1
ATOM 4805 C CA . PHE A 1 616 ? 43.281 -47.125 2.643 1 94.31 616 PHE A CA 1
ATOM 4806 C C . PHE A 1 616 ? 42.656 -46.938 1.266 1 94.31 616 PHE A C 1
ATOM 4808 O O . PHE A 1 616 ? 42.688 -47.875 0.444 1 94.31 616 PHE A O 1
ATOM 4815 N N . MET A 1 617 ? 42.156 -45.75 0.924 1 94 617 MET A N 1
ATOM 4816 C CA . MET A 1 617 ? 41.531 -45.5 -0.368 1 94 617 MET A CA 1
ATOM 4817 C C . MET A 1 617 ? 42.469 -44.75 -1.3 1 94 617 MET A C 1
ATOM 4819 O O . MET A 1 617 ? 42.125 -44.406 -2.426 1 94 617 MET A O 1
ATOM 4823 N N . ASN A 1 618 ? 43.656 -44.594 -0.958 1 90.62 618 ASN A N 1
ATOM 4824 C CA . ASN A 1 618 ? 44.594 -43.781 -1.729 1 90.62 618 ASN A CA 1
ATOM 4825 C C . ASN A 1 618 ? 44.844 -44.406 -3.111 1 90.62 618 ASN A C 1
ATOM 4827 O O . ASN A 1 618 ? 45.094 -43.656 -4.078 1 90.62 618 ASN A O 1
ATOM 4831 N N . SER A 1 619 ? 44.781 -45.656 -3.205 1 90.69 619 SER A N 1
ATOM 4832 C CA . SER A 1 619 ? 45.031 -46.344 -4.477 1 90.69 619 SER A CA 1
ATOM 4833 C C . SER A 1 619 ? 43.938 -46.062 -5.484 1 90.69 619 SER A C 1
ATOM 4835 O O . SER A 1 619 ? 44.125 -46.219 -6.688 1 90.69 619 SER A O 1
ATOM 4837 N N . THR A 1 620 ? 42.781 -45.594 -5.055 1 92.62 620 THR A N 1
ATOM 4838 C CA . THR A 1 620 ? 41.625 -45.406 -5.922 1 92.62 620 THR A CA 1
ATOM 4839 C C . THR A 1 620 ? 41.531 -43.938 -6.398 1 92.62 620 THR A C 1
ATOM 4841 O O . THR A 1 620 ? 40.688 -43.594 -7.215 1 92.62 620 THR A O 1
ATOM 4844 N N . ARG A 1 621 ? 42.438 -43.125 -6.074 1 86.94 621 ARG A N 1
ATOM 4845 C CA . ARG A 1 621 ? 42.375 -41.688 -6.301 1 86.94 621 ARG A CA 1
ATOM 4846 C C . ARG A 1 621 ? 42.5 -41.375 -7.785 1 86.94 621 ARG A C 1
ATOM 4848 O O . ARG A 1 621 ? 42.062 -40.281 -8.227 1 86.94 621 ARG A O 1
ATOM 4855 N N . HIS A 1 622 ? 43 -42.312 -8.57 1 86.38 622 HIS A N 1
ATOM 4856 C CA . HIS A 1 622 ? 43.156 -42.062 -9.992 1 86.38 622 HIS A CA 1
ATOM 4857 C C . HIS A 1 622 ? 41.812 -42.062 -10.711 1 86.38 622 HIS A C 1
ATOM 4859 O O . HIS A 1 622 ? 41.688 -41.469 -11.789 1 86.38 622 HIS A O 1
ATOM 4865 N N . TRP A 1 623 ? 40.812 -42.719 -10.141 1 90.25 623 TRP A N 1
ATOM 4866 C CA . TRP A 1 623 ? 39.5 -42.75 -10.812 1 90.25 623 TRP A CA 1
ATOM 4867 C C . TRP A 1 623 ? 38.375 -42.344 -9.859 1 90.25 623 TRP A C 1
ATOM 4869 O O . TRP A 1 623 ? 37.281 -42.031 -10.297 1 90.25 623 TRP A O 1
ATOM 4879 N N . LEU A 1 624 ? 38.625 -42.344 -8.547 1 93.81 624 LEU A N 1
ATOM 4880 C CA . LEU A 1 624 ? 37.656 -41.969 -7.52 1 93.81 624 LEU A CA 1
ATOM 4881 C C . LEU A 1 624 ? 38.094 -40.688 -6.828 1 93.81 624 LEU A C 1
ATOM 4883 O O . LEU A 1 624 ? 38.969 -40.688 -5.977 1 93.81 624 LEU A O 1
ATOM 4887 N N . ASP A 1 625 ? 37.375 -39.625 -7.18 1 88.81 625 ASP A N 1
ATOM 4888 C CA . ASP A 1 625 ? 37.719 -38.312 -6.648 1 88.81 625 ASP A CA 1
ATOM 4889 C C . ASP A 1 625 ? 37.062 -38.062 -5.297 1 88.81 625 ASP A C 1
ATOM 4891 O O . ASP A 1 625 ? 37.594 -37.344 -4.445 1 88.81 625 ASP A O 1
ATOM 4895 N N . GLY A 1 626 ? 35.938 -38.594 -5.168 1 91.5 626 GLY A N 1
ATOM 4896 C CA . GLY A 1 626 ? 35.188 -38.406 -3.922 1 91.5 626 GLY A CA 1
ATOM 4897 C C . GLY A 1 626 ? 34.188 -39.469 -3.648 1 91.5 626 GLY A C 1
ATOM 4898 O O . GLY A 1 626 ? 33.531 -39.969 -4.57 1 91.5 626 GLY A O 1
ATOM 4899 N N . LEU A 1 627 ? 34.062 -39.906 -2.465 1 95.56 627 LEU A N 1
ATOM 4900 C CA . LEU A 1 627 ? 33.062 -40.844 -1.945 1 95.56 627 LEU A CA 1
ATOM 4901 C C . LEU A 1 627 ? 32.656 -40.469 -0.519 1 95.56 627 LEU A C 1
ATOM 4903 O O . LEU A 1 627 ? 33.469 -40.562 0.401 1 95.56 627 LEU A O 1
ATOM 4907 N N . LYS A 1 628 ? 31.5 -40.031 -0.363 1 96 628 LYS A N 1
ATOM 4908 C CA . LYS A 1 628 ? 31.031 -39.562 0.943 1 96 628 LYS A CA 1
ATOM 4909 C C . LYS A 1 628 ? 29.703 -40.25 1.316 1 96 628 LYS A C 1
ATOM 4911 O O . LYS A 1 628 ? 28.781 -40.281 0.509 1 96 628 LYS A O 1
ATOM 4916 N N . LEU A 1 629 ? 29.656 -40.844 2.48 1 97.12 629 LEU A N 1
ATOM 4917 C CA . LEU A 1 629 ? 28.422 -41.344 3.068 1 97.12 629 LEU A CA 1
ATOM 4918 C C . LEU A 1 629 ? 27.891 -40.406 4.125 1 97.12 629 LEU A C 1
ATOM 4920 O O . LEU A 1 629 ? 28.656 -39.875 4.938 1 97.12 629 LEU A O 1
ATOM 4924 N N . ARG A 1 630 ? 26.625 -40.094 4.016 1 95.94 630 ARG A N 1
ATOM 4925 C CA . ARG A 1 630 ? 26.031 -39.219 5.008 1 95.94 630 ARG A CA 1
ATOM 4926 C C . ARG A 1 630 ? 24.719 -39.781 5.523 1 95.94 630 ARG A C 1
ATOM 4928 O O . ARG A 1 630 ? 24.031 -40.5 4.812 1 95.94 630 ARG A O 1
ATOM 4935 N N . ALA A 1 631 ? 24.344 -39.406 6.707 1 96.69 631 ALA A N 1
ATOM 4936 C CA . ALA A 1 631 ? 23.078 -39.781 7.344 1 96.69 631 ALA A CA 1
ATOM 4937 C C . ALA A 1 631 ? 22.594 -38.656 8.258 1 96.69 631 ALA A C 1
ATOM 4939 O O . ALA A 1 631 ? 23.391 -37.938 8.883 1 96.69 631 ALA A O 1
ATOM 4940 N N . SER A 1 632 ? 21.297 -38.5 8.25 1 96.19 632 SER A N 1
ATOM 4941 C CA . SER A 1 632 ? 20.734 -37.469 9.109 1 96.19 632 SER A CA 1
ATOM 4942 C C . SER A 1 632 ? 19.391 -37.875 9.688 1 96.19 632 SER A C 1
ATOM 4944 O O . SER A 1 632 ? 18.703 -38.75 9.117 1 96.19 632 SER A O 1
ATOM 4946 N N . TYR A 1 633 ? 19.062 -37.344 10.836 1 95.38 633 TYR A N 1
ATOM 4947 C CA . TYR A 1 633 ? 17.766 -37.469 11.492 1 95.38 633 TYR A CA 1
ATOM 4948 C C . TYR A 1 633 ? 17.375 -36.156 12.18 1 95.38 633 TYR A C 1
ATOM 4950 O O . TYR A 1 633 ? 18.219 -35.5 12.773 1 95.38 633 TYR A O 1
ATOM 4958 N N . GLY A 1 634 ? 16.125 -35.844 12.039 1 94.5 634 GLY A N 1
ATOM 4959 C CA . GLY A 1 634 ? 15.641 -34.656 12.727 1 94.5 634 GLY A CA 1
ATOM 4960 C C . GLY A 1 634 ? 14.125 -34.594 12.812 1 94.5 634 GLY A C 1
ATOM 4961 O O . GLY A 1 634 ? 13.43 -35.312 12.094 1 94.5 634 GLY A O 1
ATOM 4962 N N . VAL A 1 635 ? 13.648 -33.719 13.734 1 94.5 635 VAL A N 1
ATOM 4963 C CA . VAL A 1 635 ? 12.227 -33.5 13.93 1 94.5 635 VAL A CA 1
ATOM 4964 C C . VAL A 1 635 ? 11.922 -32 13.812 1 94.5 635 VAL A C 1
ATOM 4966 O O . VAL A 1 635 ? 12.648 -31.172 14.344 1 94.5 635 VAL A O 1
ATOM 4969 N N . ILE A 1 636 ? 10.906 -31.703 13.086 1 93.25 636 ILE A N 1
ATOM 4970 C CA . ILE A 1 636 ? 10.461 -30.328 12.945 1 93.25 636 ILE A CA 1
ATOM 4971 C C . ILE A 1 636 ? 8.984 -30.219 13.336 1 93.25 636 ILE A C 1
ATOM 4973 O O . ILE A 1 636 ? 8.18 -31.078 12.969 1 93.25 636 ILE A O 1
ATOM 4977 N N . GLY A 1 637 ? 8.664 -29.172 14.047 1 90.81 637 GLY A N 1
ATOM 4978 C CA . GLY A 1 637 ? 7.273 -28.922 14.367 1 90.81 637 GLY A CA 1
ATOM 4979 C C . GLY A 1 637 ? 6.523 -28.234 13.242 1 90.81 637 GLY A C 1
ATOM 4980 O O . GLY A 1 637 ? 7.074 -27.375 12.555 1 90.81 637 GLY A O 1
ATOM 4981 N N . ASN A 1 638 ? 5.246 -28.656 13.078 1 88.19 638 ASN A N 1
ATOM 4982 C CA . ASN A 1 638 ? 4.383 -28.047 12.07 1 88.19 638 ASN A CA 1
ATOM 4983 C C . ASN A 1 638 ? 3.223 -27.281 12.711 1 88.19 638 ASN A C 1
ATOM 4985 O O . ASN A 1 638 ? 2.49 -27.844 13.531 1 88.19 638 ASN A O 1
ATOM 4989 N N . GLN A 1 639 ? 3.174 -26.047 12.344 1 82 639 GLN A N 1
ATOM 4990 C CA . GLN A 1 639 ? 2.078 -25.234 12.852 1 82 639 GLN A CA 1
ATOM 4991 C C . GLN A 1 639 ? 1.137 -24.812 11.727 1 82 639 GLN A C 1
ATOM 4993 O O . GLN A 1 639 ? 0.704 -23.656 11.672 1 82 639 GLN A O 1
ATOM 4998 N N . ASN A 1 640 ? 0.975 -25.562 10.75 1 77.62 640 ASN A N 1
ATOM 4999 C CA . ASN A 1 640 ? 0.125 -25.234 9.609 1 77.62 640 ASN A CA 1
ATOM 5000 C C . ASN A 1 640 ? -1.355 -25.328 9.969 1 77.62 640 ASN A C 1
ATOM 5002 O O . ASN A 1 640 ? -2.088 -26.125 9.391 1 77.62 640 ASN A O 1
ATOM 5006 N N . ILE A 1 641 ? -1.777 -24.562 10.828 1 79.06 641 ILE A N 1
ATOM 5007 C CA . ILE A 1 641 ? -3.172 -24.422 11.234 1 79.06 641 ILE A CA 1
ATOM 5008 C C . ILE A 1 641 ? -3.592 -22.953 11.172 1 79.06 641 ILE A C 1
ATOM 5010 O O . ILE A 1 641 ? -2.744 -22.062 11.203 1 79.06 641 ILE A O 1
ATOM 5014 N N . ASN A 1 642 ? -4.801 -22.828 11.016 1 81.75 642 ASN A N 1
ATOM 5015 C CA . ASN A 1 642 ? -5.285 -21.453 10.961 1 81.75 642 ASN A CA 1
ATOM 5016 C C . ASN A 1 642 ? -5.191 -20.766 12.328 1 81.75 642 ASN A C 1
ATOM 5018 O O . ASN A 1 642 ? -5.375 -21.422 13.359 1 81.75 642 ASN A O 1
ATOM 5022 N N . PRO A 1 643 ? -4.957 -19.531 12.391 1 87.5 643 PRO A N 1
ATOM 5023 C CA . PRO A 1 643 ? -4.984 -18.812 13.672 1 87.5 643 PRO A CA 1
ATOM 5024 C C . PRO A 1 643 ? -6.344 -18.891 14.367 1 87.5 643 PRO A C 1
ATOM 5026 O O . PRO A 1 643 ? -7.379 -18.969 13.695 1 87.5 643 PRO A O 1
ATOM 5029 N N . TYR A 1 644 ? -6.395 -18.969 15.656 1 85.06 644 TYR A N 1
ATOM 5030 C CA . TYR A 1 644 ? -7.559 -18.875 16.531 1 85.06 644 TYR A CA 1
ATOM 5031 C C . TYR A 1 644 ? -8.328 -20.203 16.547 1 85.06 644 TYR A C 1
ATOM 5033 O O . TYR A 1 644 ? -9.5 -20.234 16.922 1 85.06 644 TYR A O 1
ATOM 5041 N N . THR A 1 645 ? -7.758 -21.25 16.078 1 79.38 645 THR A N 1
ATOM 5042 C CA . THR A 1 645 ? -8.461 -22.531 15.977 1 79.38 645 THR A CA 1
ATOM 5043 C C . THR A 1 645 ? -8.828 -23.062 17.359 1 79.38 645 THR A C 1
ATOM 5045 O O . THR A 1 645 ? -9.781 -23.828 17.5 1 79.38 645 THR A O 1
ATOM 5048 N N . PHE A 1 646 ? -8.188 -22.641 18.422 1 80.12 646 PHE A N 1
ATOM 5049 C CA . PHE A 1 646 ? -8.469 -23.141 19.75 1 80.12 646 PHE A CA 1
ATOM 5050 C C . PHE A 1 646 ? -9.461 -22.234 20.469 1 80.12 646 PHE A C 1
ATOM 5052 O O . PHE A 1 646 ? -9.773 -22.438 21.641 1 80.12 646 PHE A O 1
ATOM 5059 N N . THR A 1 647 ? -9.945 -21.234 19.797 1 79.88 647 THR A N 1
ATOM 5060 C CA . THR A 1 647 ? -10.945 -20.328 20.359 1 79.88 647 THR A CA 1
ATOM 5061 C C . THR A 1 647 ? -12.32 -20.578 19.75 1 79.88 647 THR A C 1
ATOM 5063 O O . THR A 1 647 ? -12.469 -20.547 18.516 1 79.88 647 THR A O 1
ATOM 5066 N N . PRO A 1 648 ? -13.289 -20.875 20.609 1 74.38 648 PRO A N 1
ATOM 5067 C CA . PRO A 1 648 ? -14.625 -21.031 20.031 1 74.38 648 PRO A CA 1
ATOM 5068 C C . PRO A 1 648 ? -15.148 -19.734 19.422 1 74.38 648 PRO A C 1
ATOM 5070 O O . PRO A 1 648 ? -14.938 -18.656 19.969 1 74.38 648 PRO A O 1
ATOM 5073 N N . SER A 1 649 ? -15.523 -19.844 18.188 1 74.38 649 SER A N 1
ATOM 5074 C CA . SER A 1 649 ? -16.016 -18.641 17.516 1 74.38 649 SER A CA 1
ATOM 5075 C C . SER A 1 649 ? -17.422 -18.844 16.984 1 74.38 649 SER A C 1
ATOM 5077 O O . SER A 1 649 ? -17.859 -19.984 16.797 1 74.38 649 SER A O 1
ATOM 5079 N N . MET A 1 650 ? -18.219 -17.734 17 1 72.06 650 MET A N 1
ATOM 5080 C CA . MET A 1 650 ? -19.5 -17.672 16.328 1 72.06 650 MET A CA 1
ATOM 5081 C C . MET A 1 650 ? -19.469 -16.703 15.148 1 72.06 650 MET A C 1
ATOM 5083 O O . MET A 1 650 ? -18.828 -15.656 15.219 1 72.06 650 MET A O 1
ATOM 5087 N N . SER A 1 651 ? -20.047 -17.156 14.039 1 71.06 651 SER A N 1
ATOM 5088 C CA . SER A 1 651 ? -20.031 -16.328 12.844 1 71.06 651 SER A CA 1
ATOM 5089 C C . SER A 1 651 ? -21.281 -15.461 12.758 1 71.06 651 SER A C 1
ATOM 5091 O O . SER A 1 651 ? -22.391 -15.922 13.047 1 71.06 651 SER A O 1
ATOM 5093 N N . VAL A 1 652 ? -20.984 -14.211 12.625 1 69.38 652 VAL A N 1
ATOM 5094 C CA . VAL A 1 652 ? -22.078 -13.289 12.336 1 69.38 652 VAL A CA 1
ATOM 5095 C C . VAL A 1 652 ? -22.047 -12.898 10.859 1 69.38 652 VAL A C 1
ATOM 5097 O O . VAL A 1 652 ? -20.984 -12.539 10.328 1 69.38 652 VAL A O 1
ATOM 5100 N N . ASN A 1 653 ? -23.047 -13.211 10.117 1 65.88 653 ASN A N 1
ATOM 5101 C CA . ASN A 1 653 ? -23.125 -12.852 8.703 1 65.88 653 ASN A CA 1
ATOM 5102 C C . ASN A 1 653 ? -24.234 -11.844 8.438 1 65.88 653 ASN A C 1
ATOM 5104 O O . ASN A 1 653 ? -25.375 -12.047 8.836 1 65.88 653 ASN A O 1
ATOM 5108 N N . ASN A 1 654 ? -23.75 -10.758 7.984 1 62.38 654 ASN A N 1
ATOM 5109 C CA . ASN A 1 654 ? -24.766 -9.781 7.617 1 62.38 654 ASN A CA 1
ATOM 5110 C C . ASN A 1 654 ? -25.406 -10.117 6.273 1 62.38 654 ASN A C 1
ATOM 5112 O O . ASN A 1 654 ? -24.719 -10.508 5.332 1 62.38 654 ASN A O 1
ATOM 5116 N N . LYS A 1 655 ? -26.672 -9.898 6.156 1 59.34 655 LYS A N 1
ATOM 5117 C CA . LYS A 1 655 ? -27.516 -10.047 4.969 1 59.34 655 LYS A CA 1
ATOM 5118 C C . LYS A 1 655 ? -27.344 -11.422 4.34 1 59.34 655 LYS A C 1
ATOM 5120 O O . LYS A 1 655 ? -27.188 -11.539 3.125 1 59.34 655 LYS A O 1
ATOM 5125 N N . ALA A 1 656 ? -27.031 -12.336 5.32 1 52.12 656 ALA A N 1
ATOM 5126 C CA . ALA A 1 656 ? -26.906 -13.719 4.867 1 52.12 656 ALA A CA 1
ATOM 5127 C C . ALA A 1 656 ? -28.188 -14.18 4.184 1 52.12 656 ALA A C 1
ATOM 5129 O O . ALA A 1 656 ? -29.297 -13.75 4.547 1 52.12 656 ALA A O 1
ATOM 5130 N N . THR A 1 657 ? -28.062 -14.648 3.006 1 47.5 657 THR A N 1
ATOM 5131 C CA . THR A 1 657 ? -29.156 -15.125 2.164 1 47.5 657 THR A CA 1
ATOM 5132 C C . THR A 1 657 ? -30.062 -16.062 2.945 1 47.5 657 THR A C 1
ATOM 5134 O O . THR A 1 657 ? -31.094 -16.516 2.432 1 47.5 657 THR A O 1
ATOM 5137 N N . SER A 1 658 ? -29.672 -16.25 4.176 1 47 658 SER A N 1
ATOM 5138 C CA . SER A 1 658 ? -30.453 -17.375 4.707 1 47 658 SER A CA 1
ATOM 5139 C C . SER A 1 658 ? -31.734 -16.891 5.383 1 47 658 SER A C 1
ATOM 5141 O O . SER A 1 658 ? -32.656 -17.672 5.594 1 47 658 SER A O 1
ATOM 5143 N N . TRP A 1 659 ? -31.688 -15.656 5.887 1 50.78 659 TRP A N 1
ATOM 5144 C CA . TRP A 1 659 ? -32.906 -15.25 6.566 1 50.78 659 TRP A CA 1
ATOM 5145 C C . TRP A 1 659 ? -33.406 -13.906 6.043 1 50.78 659 TRP A C 1
ATOM 5147 O O . TRP A 1 659 ? -32.625 -12.969 5.891 1 50.78 659 TRP A O 1
ATOM 5157 N N . ILE A 1 660 ? -34.469 -13.945 5.387 1 51.44 660 ILE A N 1
ATOM 5158 C CA . ILE A 1 660 ? -35.125 -12.758 4.855 1 51.44 660 ILE A CA 1
ATOM 5159 C C . ILE A 1 660 ? -36.188 -12.289 5.824 1 51.44 660 ILE A C 1
ATOM 5161 O O . ILE A 1 660 ? -37.062 -13.07 6.23 1 51.44 660 ILE A O 1
ATOM 5165 N N . ILE A 1 661 ? -35.938 -11.266 6.523 1 52.09 661 ILE A N 1
ATOM 5166 C CA . ILE A 1 661 ? -37.031 -10.609 7.195 1 52.09 661 ILE A CA 1
ATOM 5167 C C . ILE A 1 661 ? -37.406 -9.32 6.461 1 52.09 661 ILE A C 1
ATOM 5169 O O . ILE A 1 661 ? -36.531 -8.469 6.238 1 52.09 661 ILE A O 1
ATOM 5173 N N . ASP A 1 662 ? -38.5 -9.18 6.211 1 47.66 662 ASP A N 1
ATOM 5174 C CA . ASP A 1 662 ? -39.094 -8.047 5.504 1 47.66 662 ASP A CA 1
ATOM 5175 C C . AS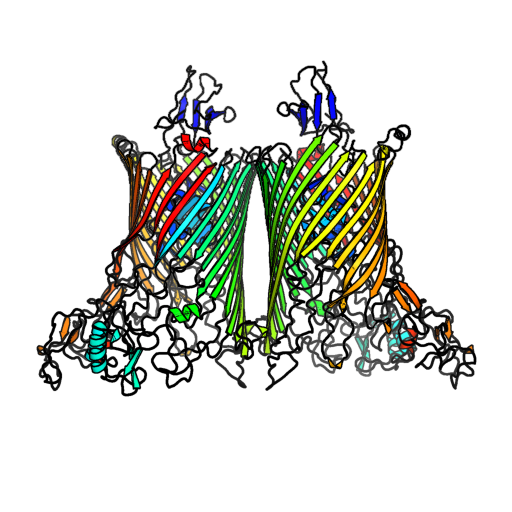P A 1 662 ? -38.281 -7.715 4.238 1 47.66 662 ASP A C 1
ATOM 5177 O O . ASP A 1 662 ? -37.938 -6.562 4.016 1 47.66 662 ASP A O 1
ATOM 5181 N N . ASP A 1 663 ? -37.875 -8.883 3.561 1 50.12 663 ASP A N 1
ATOM 5182 C CA . ASP A 1 663 ? -37.281 -8.867 2.219 1 50.12 663 ASP A CA 1
ATOM 5183 C C . ASP A 1 663 ? -35.844 -8.344 2.238 1 50.12 663 ASP A C 1
ATOM 5185 O O . ASP A 1 663 ? -35.375 -7.82 1.236 1 50.12 663 ASP A O 1
ATOM 5189 N N . THR A 1 664 ? -35.375 -8.188 3.447 1 53.16 664 THR A N 1
ATOM 5190 C CA . THR A 1 664 ? -34 -7.77 3.545 1 53.16 664 THR A CA 1
ATOM 5191 C C . THR A 1 664 ? -33.156 -8.828 4.258 1 53.16 664 THR A C 1
ATOM 5193 O O . THR A 1 664 ? -33.594 -9.422 5.238 1 53.16 664 THR A O 1
ATOM 5196 N N . TYR A 1 665 ? -32.188 -9.141 3.756 1 56.91 665 TYR A N 1
ATOM 5197 C CA . TYR A 1 665 ? -31.266 -10.07 4.406 1 56.91 665 TYR A CA 1
ATOM 5198 C C . TYR A 1 665 ? -30.797 -9.523 5.754 1 56.91 665 TYR A C 1
ATOM 5200 O O . TYR A 1 665 ? -30.531 -8.328 5.891 1 56.91 665 TYR A O 1
ATOM 5208 N N . VAL A 1 666 ? -31.156 -10.367 6.848 1 60.5 666 VAL A N 1
ATOM 5209 C CA . VAL A 1 666 ? -30.891 -9.898 8.203 1 60.5 666 VAL A CA 1
ATOM 5210 C C . VAL A 1 666 ? -29.547 -10.453 8.68 1 60.5 666 VAL A C 1
ATOM 5212 O O . VAL A 1 666 ? -29.062 -11.469 8.164 1 60.5 666 VAL A O 1
ATOM 5215 N N . THR A 1 667 ? -28.891 -9.75 9.547 1 62.06 667 THR A N 1
ATOM 5216 C CA . THR A 1 667 ? -27.688 -10.195 10.242 1 62.06 667 THR A CA 1
ATOM 5217 C C . THR A 1 667 ? -28 -11.344 11.195 1 62.06 667 THR A C 1
ATOM 5219 O O . THR A 1 667 ? -29 -11.289 11.922 1 62.06 667 THR A O 1
ATOM 5222 N N . SER A 1 668 ? -27.547 -12.484 10.977 1 62.56 668 SER A N 1
ATOM 5223 C CA . SER A 1 668 ? -27.828 -13.633 11.828 1 62.56 668 SER A CA 1
ATOM 5224 C C . SER A 1 668 ? -26.531 -14.289 12.312 1 62.56 668 SER A C 1
ATOM 5226 O O . SER A 1 668 ? -25.484 -14.172 11.656 1 62.56 668 SER A O 1
ATOM 5228 N N . ILE A 1 669 ? -26.625 -14.656 13.555 1 62.22 669 ILE A N 1
ATOM 5229 C CA . ILE A 1 669 ? -25.594 -15.57 14.008 1 62.22 669 ILE A CA 1
ATOM 5230 C C . ILE A 1 669 ? -25.75 -16.922 13.32 1 62.22 669 ILE A C 1
ATOM 5232 O O . ILE A 1 669 ? -26.812 -17.562 13.438 1 62.22 669 ILE A O 1
ATOM 5236 N N . SER A 1 670 ? -24.938 -17.234 12.422 1 57.66 670 SER A N 1
ATOM 5237 C CA . SER A 1 670 ? -25.188 -18.344 11.492 1 57.66 670 SER A CA 1
ATOM 5238 C C . SER A 1 670 ? -24.578 -19.641 12 1 57.66 670 SER A C 1
ATOM 5240 O O . SER A 1 670 ? -24.859 -20.719 11.461 1 57.66 670 SER A O 1
ATOM 5242 N N . SER A 1 671 ? -23.688 -19.594 13.008 1 60.66 671 SER A N 1
ATOM 5243 C CA . SER A 1 671 ? -23.141 -20.891 13.383 1 60.66 671 SER A CA 1
ATOM 5244 C C . SER A 1 671 ? -22.984 -21.016 14.891 1 60.66 671 SER A C 1
ATOM 5246 O O . SER A 1 671 ? -22.781 -20.016 15.586 1 60.66 671 SER A O 1
ATOM 5248 N N . LEU A 1 672 ? -23.391 -22.188 15.508 1 59.72 672 LEU A N 1
ATOM 5249 C CA . LEU A 1 672 ? -23.062 -22.531 16.891 1 59.72 672 LEU A CA 1
ATOM 5250 C C . LEU A 1 672 ? -21.547 -22.609 17.078 1 59.72 672 LEU A C 1
ATOM 5252 O O . LEU A 1 672 ? -20.812 -22.938 16.141 1 59.72 672 LEU A O 1
ATOM 5256 N N . PRO A 1 673 ? -21.141 -22.141 18.172 1 63.88 673 PRO A N 1
ATOM 5257 C CA . PRO A 1 673 ? -19.703 -22.25 18.406 1 63.88 673 PRO A CA 1
ATOM 5258 C C . PRO A 1 673 ? -19.172 -23.672 18.172 1 63.88 673 PRO A C 1
ATOM 5260 O O . PRO A 1 673 ? -19.828 -24.641 18.578 1 63.88 673 PRO A O 1
ATOM 5263 N N . ALA A 1 674 ? -18.219 -23.812 17.312 1 62.53 674 ALA A N 1
ATOM 5264 C CA . ALA A 1 674 ? -17.578 -25.109 17.109 1 62.53 674 ALA A CA 1
ATOM 5265 C C . ALA A 1 674 ? -16.938 -25.609 18.391 1 62.53 674 ALA A C 1
ATOM 5267 O O . ALA A 1 674 ? -16.547 -24.828 19.25 1 62.53 674 ALA A O 1
ATOM 5268 N N . LEU A 1 675 ? -17.156 -26.938 18.688 1 68.88 675 LEU A N 1
ATOM 5269 C CA . LEU A 1 675 ? -16.375 -27.516 19.781 1 68.88 675 LEU A CA 1
ATOM 5270 C C . LEU A 1 675 ? -14.875 -27.391 19.5 1 68.88 675 LEU A C 1
ATOM 5272 O O . LEU A 1 675 ? -14.422 -27.672 18.391 1 68.88 675 LEU A O 1
ATOM 5276 N N . VAL A 1 676 ? -14.297 -26.656 20.328 1 70 676 VAL A N 1
ATOM 5277 C CA . VAL A 1 676 ? -12.859 -26.469 20.156 1 70 676 VAL A CA 1
ATOM 5278 C C . VAL A 1 676 ? -12.102 -27.281 21.203 1 70 676 VAL A C 1
ATOM 5280 O O . VAL A 1 676 ? -12.578 -27.453 22.328 1 70 676 VAL A O 1
ATOM 5283 N N . SER A 1 677 ? -11.125 -28.094 20.734 1 70.25 677 SER A N 1
ATOM 5284 C CA . SER A 1 677 ? -10.219 -28.734 21.672 1 70.25 677 SER A CA 1
ATOM 5285 C C . SER A 1 677 ? -9.117 -27.797 22.125 1 70.25 677 SER A C 1
ATOM 5287 O O . SER A 1 677 ? -8.516 -27.094 21.312 1 70.25 677 SER A O 1
ATOM 5289 N N . GLN A 1 678 ? -9.008 -27.75 23.406 1 69.56 678 GLN A N 1
ATOM 5290 C CA . GLN A 1 678 ? -7.945 -26.906 23.953 1 69.56 678 GLN A CA 1
ATOM 5291 C C . GLN A 1 678 ? -6.652 -27.703 24.125 1 69.56 678 GLN A C 1
ATOM 5293 O O . GLN A 1 678 ? -5.684 -27.203 24.703 1 69.56 678 GLN A O 1
ATOM 5298 N N . ASN A 1 679 ? -6.664 -28.891 23.484 1 74.31 679 ASN A N 1
ATOM 5299 C CA . ASN A 1 679 ? -5.5 -29.719 23.797 1 74.31 679 ASN A CA 1
ATOM 5300 C C . ASN A 1 679 ? -4.703 -30.062 22.547 1 74.31 679 ASN A C 1
ATOM 5302 O O . ASN A 1 679 ? -3.836 -30.938 22.578 1 74.31 679 ASN A O 1
ATOM 5306 N N . PHE A 1 680 ? -5.07 -29.391 21.562 1 81.25 680 PHE A N 1
ATOM 5307 C CA . PHE A 1 680 ? -4.262 -29.812 20.422 1 81.25 680 PHE A CA 1
ATOM 5308 C C . PHE A 1 680 ? -2.881 -29.172 20.469 1 81.25 680 PHE A C 1
ATOM 5310 O O . PHE A 1 680 ? -2.693 -28.141 21.141 1 81.25 680 PHE A O 1
ATOM 5317 N N . THR A 1 681 ? -1.886 -29.938 19.891 1 86.19 681 THR A N 1
ATOM 5318 C CA . THR A 1 681 ? -0.482 -29.531 19.953 1 86.19 681 THR A CA 1
ATOM 5319 C C . THR A 1 681 ? 0.164 -29.641 18.578 1 86.19 681 THR A C 1
ATOM 5321 O O . THR A 1 681 ? -0.532 -29.75 17.562 1 86.19 681 THR A O 1
ATOM 5324 N N . TRP A 1 682 ? 1.459 -29.609 18.562 1 89.5 682 TRP A N 1
ATOM 5325 C CA . TRP A 1 682 ? 2.242 -29.578 17.328 1 89.5 682 TRP A CA 1
ATOM 5326 C C . TRP A 1 682 ? 2.162 -30.922 16.594 1 89.5 682 TRP A C 1
ATOM 5328 O O . TRP A 1 682 ? 2.176 -31.969 17.234 1 89.5 682 TRP A O 1
ATOM 5338 N N . GLU A 1 683 ? 1.985 -30.797 15.25 1 89.88 683 GLU A N 1
ATOM 5339 C CA . GLU A 1 683 ? 2.373 -31.922 14.398 1 89.88 683 GLU A CA 1
ATOM 5340 C C . GLU A 1 683 ? 3.891 -32.062 14.344 1 89.88 683 GLU A C 1
ATOM 5342 O O . GLU A 1 683 ? 4.609 -31.078 14.156 1 89.88 683 GLU A O 1
ATOM 5347 N N . LYS A 1 684 ? 4.422 -33.25 14.516 1 92.62 684 LYS A N 1
ATOM 5348 C CA . LYS A 1 684 ? 5.859 -33.469 14.508 1 92.62 684 LYS A CA 1
ATOM 5349 C C . LYS A 1 684 ? 6.281 -34.25 13.258 1 92.62 684 LYS A C 1
ATOM 5351 O O . LYS A 1 684 ? 5.828 -35.375 13.031 1 92.62 684 LYS A O 1
ATOM 5356 N N . VAL A 1 685 ? 7.16 -33.719 12.5 1 92.88 685 VAL A N 1
ATOM 5357 C CA . VAL A 1 685 ? 7.648 -34.312 11.266 1 92.88 685 VAL A CA 1
ATOM 5358 C C . VAL A 1 685 ? 9.086 -34.781 11.453 1 92.88 685 VAL A C 1
ATOM 5360 O O . VAL A 1 685 ? 10.023 -34 11.438 1 92.88 685 VAL A O 1
ATOM 5363 N N . GLY A 1 686 ? 9.227 -36.094 11.594 1 93.38 686 GLY A N 1
ATOM 5364 C CA . GLY A 1 686 ? 10.539 -36.688 11.711 1 93.38 686 GLY A CA 1
ATOM 5365 C C . GLY A 1 686 ? 11.039 -37.312 10.406 1 93.38 686 GLY A C 1
ATOM 5366 O O . GLY A 1 686 ? 10.312 -38.031 9.734 1 93.38 686 GLY A O 1
ATOM 5367 N N . THR A 1 687 ? 12.258 -37 10.047 1 95 687 THR A N 1
ATOM 5368 C CA . THR A 1 687 ? 12.797 -37.469 8.773 1 95 687 THR A CA 1
ATOM 5369 C C . THR A 1 687 ? 14.156 -38.156 8.984 1 95 687 THR A C 1
ATOM 5371 O O . THR A 1 687 ? 15.031 -37.594 9.648 1 95 687 THR A O 1
ATOM 5374 N N . ILE A 1 688 ? 14.312 -39.312 8.492 1 96.31 688 ILE A N 1
ATOM 5375 C CA . ILE A 1 688 ? 15.609 -39.969 8.367 1 96.31 688 ILE A CA 1
ATOM 5376 C C . ILE A 1 688 ? 16.078 -39.906 6.91 1 96.31 688 ILE A C 1
ATOM 5378 O O . ILE A 1 688 ? 15.273 -40.125 5.988 1 96.31 688 ILE A O 1
ATOM 5382 N N . ASN A 1 689 ? 17.281 -39.625 6.723 1 97.19 689 ASN A N 1
ATOM 5383 C CA . ASN A 1 689 ? 17.844 -39.531 5.383 1 97.19 689 ASN A CA 1
ATOM 5384 C C . ASN A 1 689 ? 19.234 -40.188 5.324 1 97.19 689 ASN A C 1
ATOM 5386 O O . ASN A 1 689 ? 20.047 -40 6.227 1 97.19 689 ASN A O 1
ATOM 5390 N N . VAL A 1 690 ? 19.469 -41 4.285 1 97.69 690 VAL A N 1
ATOM 5391 C CA . VAL A 1 690 ? 20.766 -41.594 3.99 1 97.69 690 VAL A CA 1
ATOM 5392 C C . VAL A 1 690 ? 21.188 -41.219 2.568 1 97.69 690 VAL A C 1
ATOM 5394 O O . VAL A 1 690 ? 20.406 -41.375 1.626 1 97.69 690 VAL A O 1
ATOM 5397 N N . GLY A 1 691 ? 22.375 -40.719 2.479 1 96.69 691 GLY A N 1
ATOM 5398 C CA . GLY A 1 691 ? 22.844 -40.281 1.179 1 96.69 691 GLY A CA 1
ATOM 5399 C C . GLY A 1 691 ? 24.219 -40.781 0.819 1 96.69 691 GLY A C 1
ATOM 5400 O O . GLY A 1 691 ? 25.047 -41.031 1.7 1 96.69 691 GLY A O 1
ATOM 5401 N N . LEU A 1 692 ? 24.453 -40.906 -0.459 1 97.38 692 LEU A N 1
ATOM 5402 C CA . LEU A 1 692 ? 25.734 -41.312 -1.044 1 97.38 692 LEU A CA 1
ATOM 5403 C C . LEU A 1 692 ? 26.141 -40.344 -2.154 1 97.38 692 LEU A C 1
ATOM 5405 O O . LEU A 1 692 ? 25.406 -40.156 -3.125 1 97.38 692 LEU A O 1
ATOM 5409 N N . ASP A 1 693 ? 27.281 -39.719 -1.944 1 96.25 693 ASP A N 1
ATOM 5410 C CA . ASP A 1 693 ? 27.844 -38.844 -2.957 1 96.25 693 ASP A CA 1
ATOM 5411 C C . ASP A 1 693 ? 29.078 -39.5 -3.607 1 96.25 693 ASP A C 1
ATOM 5413 O O . ASP A 1 693 ? 29.984 -39.938 -2.914 1 96.25 693 ASP A O 1
ATOM 5417 N N . VAL A 1 694 ? 29.094 -39.406 -4.93 1 95.94 694 VAL A N 1
ATOM 5418 C CA . VAL A 1 694 ? 30.203 -40.031 -5.645 1 95.94 694 VAL A CA 1
ATOM 5419 C C . VAL A 1 694 ? 30.719 -39.094 -6.734 1 95.94 694 VAL A C 1
ATOM 5421 O O . VAL A 1 694 ? 29.922 -38.469 -7.43 1 95.94 694 VAL A O 1
ATOM 5424 N N . ASN A 1 695 ? 31.969 -38.938 -6.793 1 94.31 695 ASN A N 1
ATOM 5425 C CA . ASN A 1 695 ? 32.656 -38.25 -7.875 1 94.31 695 ASN A CA 1
ATOM 5426 C C . ASN A 1 695 ? 33.719 -39.125 -8.516 1 94.31 695 ASN A C 1
ATOM 5428 O O . ASN A 1 695 ? 34.625 -39.594 -7.836 1 94.31 695 ASN A O 1
ATOM 5432 N N . LEU A 1 696 ? 33.656 -39.188 -9.883 1 95.06 696 LEU A N 1
ATOM 5433 C CA . LEU A 1 696 ? 34.531 -40.094 -10.586 1 95.06 696 LEU A CA 1
ATOM 5434 C C . LEU A 1 696 ? 35.219 -39.406 -11.758 1 95.06 696 LEU A C 1
ATOM 5436 O O . LEU A 1 696 ? 34.719 -38.438 -12.297 1 95.06 696 LEU A O 1
ATOM 5440 N N . PHE A 1 697 ? 36.406 -39.875 -12.172 1 93.75 697 PHE A N 1
ATOM 5441 C CA . PHE A 1 697 ? 37.125 -39.562 -13.398 1 93.75 697 PHE A CA 1
ATOM 5442 C C . PHE A 1 697 ? 37.406 -38.062 -13.477 1 93.75 697 PHE A C 1
ATOM 5444 O O . PHE A 1 697 ? 37.094 -37.438 -14.477 1 93.75 697 PHE A O 1
ATOM 5451 N N . ASN A 1 698 ? 38 -37.562 -12.438 1 87 698 ASN A N 1
ATOM 5452 C CA . ASN A 1 698 ? 38.344 -36.156 -12.32 1 87 698 ASN A CA 1
ATOM 5453 C C . ASN A 1 698 ? 37.094 -35.281 -12.312 1 87 698 ASN A C 1
ATOM 5455 O O . ASN A 1 698 ? 37 -34.281 -13.047 1 87 698 ASN A O 1
ATOM 5459 N N . ASN A 1 699 ? 36.094 -35.844 -11.648 1 85.94 699 ASN A N 1
ATOM 5460 C CA . ASN A 1 699 ? 34.844 -35.125 -11.391 1 85.94 699 ASN A CA 1
ATOM 5461 C C . ASN A 1 699 ? 34 -34.969 -12.672 1 85.94 699 ASN A C 1
ATOM 5463 O O . ASN A 1 699 ? 33.156 -34.062 -12.758 1 85.94 699 ASN A O 1
ATOM 5467 N N . ARG A 1 700 ? 34.312 -35.719 -13.734 1 91.06 700 ARG A N 1
ATOM 5468 C CA . ARG A 1 700 ? 33.531 -35.688 -14.953 1 91.06 700 ARG A CA 1
ATOM 5469 C C . ARG A 1 700 ? 32.156 -36.281 -14.711 1 91.06 700 ARG A C 1
ATOM 5471 O O . ARG A 1 700 ? 31.156 -35.906 -15.344 1 91.06 700 ARG A O 1
ATOM 5478 N N . LEU A 1 701 ? 32.125 -37.281 -13.852 1 94.56 701 LEU A N 1
ATOM 5479 C CA . LEU A 1 701 ? 30.859 -37.875 -13.453 1 94.56 701 LEU A CA 1
ATOM 5480 C C . LEU A 1 701 ? 30.594 -37.625 -11.977 1 94.56 701 LEU A C 1
ATOM 5482 O O . LEU A 1 701 ? 31.422 -37.938 -11.117 1 94.56 701 LEU A O 1
ATOM 5486 N N . SER A 1 702 ? 29.516 -37.031 -11.727 1 93.56 702 SER A N 1
ATOM 5487 C CA . SER A 1 702 ? 29.062 -36.812 -10.359 1 93.56 702 SER A CA 1
ATOM 5488 C C . SER A 1 702 ? 27.688 -37.438 -10.125 1 93.56 702 SER A C 1
ATOM 5490 O O . SER A 1 702 ? 26.812 -37.312 -10.984 1 93.56 702 SER A O 1
ATOM 5492 N N . GLY A 1 703 ? 27.516 -38.094 -9 1 94.62 703 GLY A N 1
ATOM 5493 C CA . GLY A 1 703 ? 26.25 -38.75 -8.672 1 94.62 703 GLY A CA 1
ATOM 5494 C C . GLY A 1 703 ? 25.875 -38.594 -7.211 1 94.62 703 GLY A C 1
ATOM 5495 O O . GLY A 1 703 ? 26.734 -38.594 -6.336 1 94.62 703 GLY A O 1
ATOM 5496 N N . VAL A 1 704 ? 24.609 -38.406 -6.973 1 95.69 704 VAL A N 1
ATOM 5497 C CA . VAL A 1 704 ? 24.062 -38.375 -5.621 1 95.69 704 VAL A CA 1
ATOM 5498 C C . VAL A 1 704 ? 22.844 -39.281 -5.527 1 95.69 704 VAL A C 1
ATOM 5500 O O . VAL A 1 704 ? 21.938 -39.219 -6.359 1 95.69 704 VAL A O 1
ATOM 5503 N N . PHE A 1 705 ? 22.922 -40.188 -4.633 1 97.5 705 PHE A N 1
ATOM 5504 C CA . PHE A 1 705 ? 21.766 -41.031 -4.332 1 97.5 705 PHE A CA 1
ATOM 5505 C C . PHE A 1 705 ? 21.312 -40.844 -2.895 1 97.5 705 PHE A C 1
ATOM 5507 O O . PHE A 1 705 ? 22.125 -40.781 -1.975 1 97.5 705 PHE A O 1
ATOM 5514 N N . GLU A 1 706 ? 20.031 -40.688 -2.717 1 97.25 706 GLU A N 1
ATOM 5515 C CA . GLU A 1 706 ? 19.469 -40.5 -1.377 1 97.25 706 GLU A CA 1
ATOM 5516 C C . GLU A 1 706 ? 18.266 -41.406 -1.156 1 97.25 706 GLU A C 1
ATOM 5518 O O . GLU A 1 706 ? 17.438 -41.594 -2.059 1 97.25 706 GLU A O 1
ATOM 5523 N N . TRP A 1 707 ? 18.203 -41.969 -0.008 1 97.75 707 TRP A N 1
ATOM 5524 C CA . TRP A 1 707 ? 17.016 -42.625 0.512 1 97.75 707 TRP A CA 1
ATOM 5525 C C . TRP A 1 707 ? 16.5 -41.938 1.763 1 97.75 707 TRP A C 1
ATOM 5527 O O . TRP A 1 707 ? 17.281 -41.469 2.604 1 97.75 707 TRP A O 1
ATOM 5537 N N . TYR A 1 708 ? 15.164 -41.844 1.897 1 97.06 708 TYR A N 1
ATOM 5538 C CA . TYR A 1 708 ? 14.633 -41.125 3.055 1 97.06 708 TYR A CA 1
ATOM 5539 C C . TYR A 1 708 ? 13.305 -41.75 3.502 1 97.06 708 TYR A C 1
ATOM 5541 O O . TYR A 1 708 ? 12.641 -42.438 2.73 1 97.06 708 TYR A O 1
ATOM 5549 N N . GLN A 1 709 ? 12.961 -41.469 4.727 1 97.19 709 GLN A N 1
ATOM 5550 C CA . GLN A 1 709 ? 11.656 -41.75 5.324 1 97.19 709 GLN A CA 1
ATOM 5551 C C . GLN A 1 709 ? 11.195 -40.594 6.223 1 97.19 709 GLN A C 1
ATOM 5553 O O . GLN A 1 709 ? 11.938 -40.156 7.094 1 97.19 709 GLN A O 1
ATOM 5558 N N . ARG A 1 710 ? 10.062 -40.125 5.977 1 95.81 710 ARG A N 1
ATOM 5559 C CA . ARG A 1 710 ? 9.445 -39.094 6.777 1 95.81 710 ARG A CA 1
ATOM 5560 C C . ARG A 1 710 ? 8.227 -39.594 7.527 1 95.81 710 ARG A C 1
ATOM 5562 O O . ARG A 1 710 ? 7.32 -40.188 6.926 1 95.81 710 ARG A O 1
ATOM 5569 N N . ASN A 1 711 ? 8.227 -39.406 8.797 1 95.19 711 ASN A N 1
ATOM 5570 C CA . ASN A 1 711 ? 7.074 -39.719 9.641 1 95.19 711 ASN A CA 1
ATOM 5571 C C . ASN A 1 711 ? 6.426 -38.438 10.172 1 95.19 711 ASN A C 1
ATOM 5573 O O . ASN A 1 711 ? 7.059 -37.688 10.898 1 95.19 711 ASN A O 1
ATOM 5577 N N . THR A 1 712 ? 5.246 -38.219 9.766 1 92.94 712 THR A N 1
ATOM 5578 C CA . THR A 1 712 ? 4.461 -37.125 10.305 1 92.94 712 THR A CA 1
ATOM 5579 C C . THR A 1 712 ? 3.498 -37.625 11.383 1 92.94 712 THR A C 1
ATOM 5581 O O . THR A 1 712 ? 2.473 -38.219 11.07 1 92.94 712 THR A O 1
ATOM 5584 N N . ASN A 1 713 ? 3.83 -37.25 12.57 1 92.75 713 ASN A N 1
ATOM 5585 C CA . ASN A 1 713 ? 3.049 -37.75 13.703 1 92.75 713 ASN A CA 1
ATOM 5586 C C . ASN A 1 713 ? 2.186 -36.656 14.305 1 92.75 713 ASN A C 1
ATOM 5588 O O . ASN A 1 713 ? 2.617 -35.5 14.391 1 92.75 713 ASN A O 1
ATOM 5592 N N . GLY A 1 714 ? 1.04 -37.031 14.664 1 89.5 714 GLY A N 1
ATOM 5593 C CA . GLY A 1 714 ? 0.132 -36.125 15.336 1 89.5 714 GLY A CA 1
ATOM 5594 C C . GLY A 1 714 ? -0.498 -35.125 14.391 1 89.5 714 GLY A C 1
ATOM 5595 O O . GLY A 1 714 ? -0.603 -33.938 14.719 1 89.5 714 GLY A O 1
ATOM 5596 N N . MET A 1 715 ? -0.797 -35.5 13.211 1 89.06 715 MET A N 1
ATOM 5597 C CA . MET A 1 715 ? -1.514 -34.594 12.312 1 89.06 715 MET A CA 1
ATOM 5598 C C . MET A 1 715 ? -2.906 -34.281 12.844 1 89.06 715 MET A C 1
ATOM 5600 O O . MET A 1 715 ? -3.564 -35.156 13.422 1 89.06 715 MET A O 1
ATOM 5604 N N . LEU A 1 716 ? -3.252 -33.062 12.711 1 81.06 716 LEU A N 1
ATOM 5605 C CA . LEU A 1 716 ? -4.578 -32.656 13.188 1 81.06 716 LEU A CA 1
ATOM 5606 C C . LEU A 1 716 ? -5.664 -33.219 12.266 1 81.06 716 LEU A C 1
ATOM 5608 O O . LEU A 1 716 ? -5.625 -32.969 11.047 1 81.06 716 LEU A O 1
ATOM 5612 N N . ALA A 1 717 ? -6.438 -33.938 12.703 1 78 717 ALA A N 1
ATOM 5613 C CA . ALA A 1 717 ? -7.598 -34.531 12.016 1 78 717 ALA A CA 1
ATOM 5614 C C . ALA A 1 717 ? -8.836 -34.469 12.906 1 78 717 ALA A C 1
ATOM 5616 O O . ALA A 1 717 ? -8.734 -34.25 14.117 1 78 717 ALA A O 1
ATOM 5617 N N . PRO A 1 718 ? -10.023 -34.375 12.148 1 71.38 718 PRO A N 1
ATOM 5618 C CA . PRO A 1 718 ? -11.219 -34.406 12.992 1 71.38 718 PRO A CA 1
ATOM 5619 C C . PRO A 1 718 ? -11.234 -35.594 13.969 1 71.38 718 PRO A C 1
ATOM 5621 O O . PRO A 1 718 ? -10.828 -36.688 13.609 1 71.38 718 PRO A O 1
ATOM 5624 N N . GLY A 1 719 ? -11.406 -35.25 15.219 1 63.78 719 GLY A N 1
ATOM 5625 C CA . GLY A 1 719 ? -11.5 -36.281 16.234 1 63.78 719 GLY A CA 1
ATOM 5626 C C . GLY A 1 719 ? -12.648 -37.25 16.016 1 63.78 719 GLY A C 1
ATOM 5627 O O . GLY A 1 719 ? -13.242 -37.281 14.93 1 63.78 719 GLY A O 1
ATOM 5628 N N . VAL A 1 720 ? -12.844 -38.094 16.969 1 59 720 VAL A N 1
ATOM 5629 C CA . VAL A 1 720 ? -13.898 -39.094 16.906 1 59 720 VAL A CA 1
ATOM 5630 C C . VAL A 1 720 ? -15.25 -38.406 16.734 1 59 720 VAL A C 1
ATOM 5632 O O . VAL A 1 720 ? -15.547 -37.406 17.391 1 59 720 VAL A O 1
ATOM 5635 N N . GLN A 1 721 ? -15.805 -38.719 15.578 1 57.31 721 GLN A N 1
ATOM 5636 C CA . GLN A 1 721 ? -17.125 -38.188 15.297 1 57.31 721 GLN A CA 1
ATOM 5637 C C . GLN A 1 721 ? -18.031 -38.281 16.516 1 57.31 721 GLN A C 1
ATOM 5639 O O . GLN A 1 721 ? -18.188 -39.375 17.094 1 57.31 721 GLN A O 1
ATOM 5644 N N . LEU A 1 722 ? -18.359 -37.125 17 1 59.22 722 LEU A N 1
ATOM 5645 C CA . LEU A 1 722 ? -19.328 -37.094 18.109 1 59.22 722 LEU A CA 1
ATOM 5646 C C . LEU A 1 722 ? -20.734 -37.375 17.609 1 59.22 722 LEU A C 1
ATOM 5648 O O . LEU A 1 722 ? -21.031 -37.188 16.422 1 59.22 722 LEU A O 1
ATOM 5652 N N . PRO A 1 723 ? -21.562 -38.031 18.453 1 55.91 723 PRO A N 1
ATOM 5653 C CA . PRO A 1 723 ? -22.953 -38.281 18.062 1 55.91 723 PRO A CA 1
ATOM 5654 C C . PRO A 1 723 ? -23.609 -37.062 17.438 1 55.91 723 PRO A C 1
ATOM 5656 O O . PRO A 1 723 ? -23.312 -35.938 17.828 1 55.91 723 PRO A O 1
ATOM 5659 N N . ALA A 1 724 ? -24.219 -37.156 16.281 1 55.91 724 ALA A N 1
ATOM 5660 C CA . ALA A 1 724 ? -24.906 -36.125 15.539 1 55.91 724 ALA A CA 1
ATOM 5661 C C . ALA A 1 724 ? -25.656 -35.188 16.484 1 55.91 724 ALA A C 1
ATOM 5663 O O . ALA A 1 724 ? -25.844 -34 16.172 1 55.91 724 ALA A O 1
ATOM 5664 N N . VAL A 1 725 ? -26.047 -35.719 17.609 1 53.44 725 VAL A N 1
ATOM 5665 C CA . VAL A 1 725 ? -26.859 -34.969 18.562 1 53.44 725 VAL A CA 1
ATOM 5666 C C . VAL A 1 725 ? -26.078 -33.75 19.062 1 53.44 725 VAL A C 1
ATOM 5668 O O . VAL A 1 725 ? -26.672 -32.75 19.469 1 53.44 725 VAL A O 1
ATOM 5671 N N . VAL A 1 726 ? -24.859 -33.844 18.828 1 57.69 726 VAL A N 1
ATOM 5672 C CA . VAL A 1 726 ? -24.047 -32.75 19.391 1 57.69 726 VAL A CA 1
ATOM 5673 C C . VAL A 1 726 ? -24.062 -31.547 18.438 1 57.69 726 VAL A C 1
ATOM 5675 O O . VAL A 1 726 ? -23.906 -30.406 18.875 1 57.69 726 VAL A O 1
ATOM 5678 N N . GLY A 1 727 ? -24.594 -31.766 17.266 1 57.12 727 GLY A N 1
ATOM 5679 C CA . GLY A 1 727 ? -24.812 -30.703 16.297 1 57.12 727 GLY A CA 1
ATOM 5680 C C . GLY A 1 727 ? -23.547 -29.938 15.938 1 57.12 727 GLY A C 1
ATOM 5681 O O . GLY A 1 727 ? -23.609 -28.844 15.383 1 57.12 727 GLY A O 1
ATOM 5682 N N . ALA A 1 728 ? -22.375 -30.344 16.5 1 61.34 728 ALA A N 1
ATOM 5683 C CA . ALA A 1 728 ? -21.141 -29.641 16.172 1 61.34 728 ALA A CA 1
ATOM 5684 C C . ALA A 1 728 ? -20.094 -30.594 15.586 1 61.34 728 ALA A C 1
ATOM 5686 O O . ALA A 1 728 ? -20.125 -31.797 15.867 1 61.34 728 ALA A O 1
ATOM 5687 N N . SER A 1 729 ? -19.297 -30.062 14.648 1 64.94 729 SER A N 1
ATOM 5688 C CA . SER A 1 729 ? -18.219 -30.859 14.07 1 64.94 729 SER A CA 1
ATOM 5689 C C . SER A 1 729 ? -17.172 -31.203 15.125 1 64.94 729 SER A C 1
ATOM 5691 O O . SER A 1 729 ? -16.969 -30.438 16.062 1 64.94 729 SER A O 1
ATOM 5693 N N . ALA A 1 730 ? -16.672 -32.406 15.07 1 70 730 ALA A N 1
ATOM 5694 C CA . ALA A 1 730 ? -15.625 -32.812 16 1 70 730 ALA A CA 1
ATOM 5695 C C . ALA A 1 730 ? -14.438 -31.875 15.961 1 70 730 ALA A C 1
ATOM 5697 O O . ALA A 1 730 ? -14.047 -31.391 14.898 1 70 730 ALA A O 1
ATOM 5698 N N . PRO A 1 731 ? -13.984 -31.547 17.156 1 74.12 731 PRO A N 1
ATOM 5699 C CA . PRO A 1 731 ? -12.82 -30.656 17.219 1 74.12 731 PRO A CA 1
ATOM 5700 C C . PRO A 1 731 ? -11.562 -31.297 16.641 1 74.12 731 PRO A C 1
ATOM 5702 O O . PRO A 1 731 ? -11.445 -32.531 16.609 1 74.12 731 PRO A O 1
ATOM 5705 N N . TYR A 1 732 ? -10.672 -30.562 16.109 1 76.19 732 TYR A N 1
ATOM 5706 C CA . TYR A 1 732 ? -9.367 -31.016 15.648 1 76.19 732 TYR A CA 1
ATOM 5707 C C . TYR A 1 732 ? -8.555 -31.609 16.797 1 76.19 732 TYR A C 1
ATOM 5709 O O . TYR A 1 732 ? -8.531 -31.047 17.891 1 76.19 732 TYR A O 1
ATOM 5717 N N . GLN A 1 733 ? -8.062 -32.781 16.562 1 80.19 733 GLN A N 1
ATOM 5718 C CA . GLN A 1 733 ? -7.148 -33.438 17.5 1 80.19 733 GLN A CA 1
ATOM 5719 C C . GLN A 1 733 ? -5.977 -34.062 16.766 1 80.19 733 GLN A C 1
ATOM 5721 O O . GLN A 1 733 ? -6.055 -34.312 15.555 1 80.19 733 GLN A O 1
ATOM 5726 N N . ASN A 1 734 ? -4.883 -34.312 17.5 1 86.31 734 ASN A N 1
ATOM 5727 C CA . ASN A 1 734 ? -3.713 -34.969 16.922 1 86.31 734 ASN A CA 1
ATOM 5728 C C . ASN A 1 734 ? -3.914 -36.469 16.828 1 86.31 734 ASN A C 1
ATOM 5730 O O . ASN A 1 734 ? -3.285 -37.219 17.562 1 86.31 734 ASN A O 1
ATOM 5734 N N . THR A 1 735 ? -4.672 -36.906 15.82 1 84.56 735 THR A N 1
ATOM 5735 C CA . THR A 1 735 ? -5.105 -38.281 15.844 1 84.56 735 THR A CA 1
ATOM 5736 C C . THR A 1 735 ? -4.672 -39 14.57 1 84.56 735 THR A C 1
ATOM 5738 O O . THR A 1 735 ? -5.094 -40.125 14.32 1 84.56 735 THR A O 1
ATOM 5741 N N . ALA A 1 736 ? -3.824 -38.438 13.766 1 88.5 736 ALA A N 1
ATOM 5742 C CA . ALA A 1 736 ? -3.43 -39.094 12.516 1 88.5 736 ALA A CA 1
ATOM 5743 C C . ALA A 1 736 ? -1.911 -39.094 12.367 1 88.5 736 ALA A C 1
ATOM 5745 O O . ALA A 1 736 ? -1.228 -38.188 12.812 1 88.5 736 ALA A O 1
ATOM 5746 N N . ASP A 1 737 ? -1.438 -40.156 11.766 1 93 737 ASP A N 1
ATOM 5747 C CA . ASP A 1 737 ? -0.023 -40.312 11.438 1 93 737 ASP A CA 1
ATOM 5748 C C . ASP A 1 737 ? 0.163 -40.75 9.992 1 93 737 ASP A C 1
ATOM 5750 O O . ASP A 1 737 ? -0.665 -41.5 9.469 1 93 737 ASP A O 1
ATOM 5754 N N . MET A 1 738 ? 1.243 -40.312 9.383 1 94 738 MET A N 1
ATOM 5755 C CA . MET A 1 738 ? 1.569 -40.688 8.016 1 94 738 MET A CA 1
ATOM 5756 C C . MET A 1 738 ? 3.059 -41 7.871 1 94 738 MET A C 1
ATOM 5758 O O . MET A 1 738 ? 3.883 -40.406 8.57 1 94 738 MET A O 1
ATOM 5762 N N . ARG A 1 739 ? 3.373 -41.906 7.02 1 96.19 739 ARG A N 1
ATOM 5763 C CA . ARG A 1 739 ? 4.758 -42.25 6.695 1 96.19 739 ARG A CA 1
ATOM 5764 C C . ARG A 1 739 ? 5.008 -42.125 5.195 1 96.19 739 ARG A C 1
ATOM 5766 O O . ARG A 1 739 ? 4.242 -42.656 4.387 1 96.19 739 ARG A O 1
ATOM 5773 N N . THR A 1 740 ? 6.008 -41.438 4.773 1 96 740 THR A N 1
ATOM 5774 C CA . THR A 1 740 ? 6.434 -41.312 3.385 1 96 740 THR A CA 1
ATOM 5775 C C . THR A 1 740 ? 7.844 -41.844 3.197 1 96 740 THR A C 1
ATOM 5777 O O . THR A 1 740 ? 8.766 -41.469 3.924 1 96 740 THR A O 1
ATOM 5780 N N . ARG A 1 741 ? 8.008 -42.75 2.221 1 97.44 741 ARG A N 1
ATOM 5781 C CA . ARG A 1 741 ? 9.305 -43.312 1.853 1 97.44 741 ARG A CA 1
ATOM 5782 C C . ARG A 1 741 ? 9.633 -43.031 0.391 1 97.44 741 ARG A C 1
ATOM 5784 O O . ARG A 1 741 ? 8.742 -43.062 -0.466 1 97.44 741 ARG A O 1
ATOM 5791 N N . GLY A 1 742 ? 10.852 -42.656 0.158 1 97.44 742 GLY A N 1
ATOM 5792 C CA . GLY A 1 742 ? 11.234 -42.375 -1.217 1 97.44 742 GLY A CA 1
ATOM 5793 C C . GLY A 1 742 ? 12.727 -42.406 -1.445 1 97.44 742 GLY A C 1
ATOM 5794 O O . GLY A 1 742 ? 13.492 -42.75 -0.537 1 97.44 742 GLY A O 1
ATOM 5795 N N . TRP A 1 743 ? 13.141 -42.25 -2.648 1 97.81 743 TRP A N 1
ATOM 5796 C CA . TRP A 1 743 ? 14.539 -42.156 -3.039 1 97.81 743 TRP A CA 1
ATOM 5797 C C . TRP A 1 743 ? 14.727 -41.156 -4.191 1 97.81 743 TRP A C 1
ATOM 5799 O O . TRP A 1 743 ? 13.758 -40.812 -4.875 1 97.81 743 TRP A O 1
ATOM 5809 N N . GLU A 1 744 ? 15.93 -40.75 -4.352 1 97.94 744 GLU A N 1
ATOM 5810 C CA . GLU A 1 744 ? 16.312 -39.781 -5.375 1 97.94 744 GLU A CA 1
ATOM 5811 C C . GLU A 1 744 ? 17.688 -40.125 -5.961 1 97.94 744 GLU A C 1
ATOM 5813 O O . GLU A 1 744 ? 18.578 -40.562 -5.242 1 97.94 744 GLU A O 1
ATOM 5818 N N . LEU A 1 745 ? 17.766 -39.844 -7.242 1 97.62 745 LEU A N 1
ATOM 5819 C CA . LEU A 1 745 ? 19.016 -40.062 -7.961 1 97.62 745 LEU A CA 1
ATOM 5820 C C . LEU A 1 745 ? 19.328 -38.875 -8.852 1 97.62 745 LEU A C 1
ATOM 5822 O O . LEU A 1 745 ? 18.453 -38.344 -9.539 1 97.62 745 LEU A O 1
ATOM 5826 N N . SER A 1 746 ? 20.484 -38.375 -8.766 1 96.69 746 SER A N 1
ATOM 5827 C CA . SER A 1 746 ? 20.984 -37.344 -9.672 1 96.69 746 SER A CA 1
ATOM 5828 C C . SER A 1 746 ? 22.344 -37.75 -10.266 1 96.69 746 SER A C 1
ATOM 5830 O O . SER A 1 746 ? 23.266 -38.125 -9.539 1 96.69 746 SER A O 1
ATOM 5832 N N . LEU A 1 747 ? 22.484 -37.688 -11.57 1 96.75 747 LEU A N 1
ATOM 5833 C CA . LEU A 1 747 ? 23.719 -37.969 -12.297 1 96.75 747 LEU A CA 1
ATOM 5834 C C . LEU A 1 747 ? 24.062 -36.844 -13.242 1 96.75 747 LEU A C 1
ATOM 5836 O O . LEU A 1 747 ? 23.219 -36.344 -13.984 1 96.75 747 LEU A O 1
ATOM 5840 N N . ASN A 1 748 ? 25.25 -36.438 -13.156 1 94.25 748 ASN A N 1
ATOM 5841 C CA . ASN A 1 748 ? 25.734 -35.375 -14.047 1 94.25 748 ASN A CA 1
ATOM 5842 C C . ASN A 1 748 ? 27.047 -35.781 -14.711 1 94.25 748 ASN A C 1
ATOM 5844 O O . ASN A 1 748 ? 27.969 -36.25 -14.039 1 94.25 748 ASN A O 1
ATOM 5848 N N . TRP A 1 749 ? 27.109 -35.656 -15.977 1 95.69 749 TRP A N 1
ATOM 5849 C CA . TRP A 1 749 ? 28.297 -35.938 -16.766 1 95.69 749 TRP A CA 1
ATOM 5850 C C . TRP A 1 749 ? 28.719 -34.688 -17.562 1 95.69 749 TRP A C 1
ATOM 5852 O O . TRP A 1 749 ? 27.891 -34.031 -18.188 1 95.69 749 TRP A O 1
ATOM 5862 N N . ARG A 1 750 ? 29.891 -34.344 -17.5 1 92.25 750 ARG A N 1
ATOM 5863 C CA . ARG A 1 750 ? 30.453 -33.25 -18.297 1 92.25 750 ARG A CA 1
ATOM 5864 C C . ARG A 1 750 ? 31.797 -33.688 -18.906 1 92.25 750 ARG A C 1
ATOM 5866 O O . ARG A 1 750 ? 32.625 -34.312 -18.25 1 92.25 750 ARG A O 1
ATOM 5873 N N . ASP A 1 751 ? 32 -33.344 -20.172 1 92.44 751 ASP A N 1
ATOM 5874 C CA . ASP A 1 751 ? 33.25 -33.688 -20.859 1 92.44 751 ASP A CA 1
ATOM 5875 C C . ASP A 1 751 ? 33.469 -32.812 -22.094 1 92.44 751 ASP A C 1
ATOM 5877 O O . ASP A 1 751 ? 32.625 -31.953 -22.406 1 92.44 751 ASP A O 1
ATOM 5881 N N . GLN A 1 752 ? 34.594 -32.938 -22.609 1 91 752 GLN A N 1
ATOM 5882 C CA . GLN A 1 752 ? 35 -32.156 -23.781 1 91 752 GLN A CA 1
ATOM 5883 C C . GLN A 1 752 ? 35.688 -33.031 -24.812 1 91 752 GLN A C 1
ATOM 5885 O O . GLN A 1 752 ? 36.531 -33.844 -24.469 1 91 752 GLN A O 1
ATOM 5890 N N . ILE A 1 753 ? 35.312 -32.938 -26.078 1 93.38 753 ILE A N 1
ATOM 5891 C CA . ILE A 1 753 ? 35.969 -33.594 -27.219 1 93.38 753 ILE A CA 1
ATOM 5892 C C . ILE A 1 753 ? 36.5 -32.5 -28.156 1 93.38 753 ILE A C 1
ATOM 5894 O O . ILE A 1 753 ? 35.75 -31.891 -28.906 1 93.38 753 ILE A O 1
ATOM 5898 N N . GLY A 1 754 ? 37.719 -32.344 -28.234 1 88.56 754 GLY A N 1
ATOM 5899 C CA . GLY A 1 754 ? 38.281 -31.203 -28.969 1 88.56 754 GLY A CA 1
ATOM 5900 C C . GLY A 1 754 ? 37.75 -29.859 -28.484 1 88.56 754 GLY A C 1
ATOM 5901 O O . GLY A 1 754 ? 37.938 -29.516 -27.312 1 88.56 754 GLY A O 1
ATOM 5902 N N . LYS A 1 755 ? 37.125 -29.25 -29.422 1 87.56 755 LYS A N 1
ATOM 5903 C CA . LYS A 1 755 ? 36.594 -27.938 -29.062 1 87.56 755 LYS A CA 1
ATOM 5904 C C . LYS A 1 755 ? 35.125 -28.016 -28.656 1 87.56 755 LYS A C 1
ATOM 5906 O O . LYS A 1 755 ? 34.562 -27 -28.25 1 87.56 755 LYS A O 1
ATOM 5911 N N . VAL A 1 756 ? 34.625 -29.203 -28.703 1 93 756 VAL A N 1
ATOM 5912 C CA . VAL A 1 756 ? 33.188 -29.359 -28.406 1 93 756 VAL A CA 1
ATOM 5913 C C . VAL A 1 756 ? 33.031 -29.781 -26.953 1 93 756 VAL A C 1
ATOM 5915 O O . VAL A 1 756 ? 33.5 -30.859 -26.547 1 93 756 VAL A O 1
ATOM 5918 N N . GLY A 1 757 ? 32.5 -28.906 -26.156 1 92.75 757 GLY A N 1
ATOM 5919 C CA . GLY A 1 757 ? 32.094 -29.281 -24.828 1 92.75 757 GLY A CA 1
ATOM 5920 C C . GLY A 1 757 ? 30.656 -29.812 -24.781 1 92.75 757 GLY A C 1
ATOM 5921 O O . GLY A 1 757 ? 29.797 -29.359 -25.531 1 92.75 757 GLY A O 1
ATOM 5922 N N . TYR A 1 758 ? 30.422 -30.844 -23.969 1 93.19 758 TYR A N 1
ATOM 5923 C CA . TYR A 1 758 ? 29.062 -31.328 -23.844 1 93.19 758 TYR A CA 1
ATOM 5924 C C . TYR A 1 758 ? 28.766 -31.75 -22.406 1 93.19 758 TYR A C 1
ATOM 5926 O O . TYR A 1 758 ? 29.688 -32.062 -21.641 1 93.19 758 TYR A O 1
ATOM 5934 N N . ARG A 1 759 ? 27.578 -31.656 -21.969 1 94.31 759 ARG A N 1
ATOM 5935 C CA . ARG A 1 759 ? 27.141 -32 -20.625 1 94.31 759 ARG A CA 1
ATOM 5936 C C . ARG A 1 759 ? 25.797 -32.75 -20.672 1 94.31 759 ARG A C 1
ATOM 5938 O O . ARG A 1 759 ? 24.938 -32.438 -21.5 1 94.31 759 ARG A O 1
ATOM 5945 N N . ILE A 1 760 ? 25.609 -33.719 -19.828 1 95.75 760 ILE A N 1
ATOM 5946 C CA . ILE A 1 760 ? 24.391 -34.531 -19.688 1 95.75 760 ILE A CA 1
ATOM 5947 C C . ILE A 1 760 ? 24 -34.625 -18.203 1 95.75 760 ILE A C 1
ATOM 5949 O O . ILE A 1 760 ? 24.797 -35.062 -17.375 1 95.75 760 ILE A O 1
ATOM 5953 N N . GLY A 1 761 ? 22.875 -34.094 -17.891 1 95.38 761 GLY A N 1
ATOM 5954 C CA . GLY A 1 761 ? 22.312 -34.219 -16.562 1 95.38 761 GLY A CA 1
ATOM 5955 C C . GLY A 1 761 ? 21.047 -35.031 -16.531 1 95.38 761 GLY A C 1
ATOM 5956 O O . GLY A 1 761 ? 20.219 -34.938 -17.438 1 95.38 761 GLY A O 1
ATOM 5957 N N . PHE A 1 762 ? 20.984 -35.906 -15.523 1 96.62 762 PHE A N 1
ATOM 5958 C CA . PHE A 1 762 ? 19.828 -36.75 -15.352 1 96.62 762 PHE A CA 1
ATOM 5959 C C . PHE A 1 762 ? 19.422 -36.844 -13.883 1 96.62 762 PHE A C 1
ATOM 5961 O O . PHE A 1 762 ? 20.281 -36.938 -13 1 96.62 762 PHE A O 1
ATOM 5968 N N . ASN A 1 763 ? 18.156 -36.656 -13.609 1 96.25 763 ASN A N 1
ATOM 5969 C CA . ASN A 1 763 ? 17.656 -36.875 -12.258 1 96.25 763 ASN A CA 1
ATOM 5970 C C . ASN A 1 763 ? 16.375 -37.688 -12.266 1 96.25 763 ASN A C 1
ATOM 5972 O O . ASN A 1 763 ? 15.602 -37.625 -13.227 1 96.25 763 ASN A O 1
ATOM 5976 N N . LEU A 1 764 ? 16.141 -38.406 -11.219 1 97.44 764 LEU A N 1
ATOM 5977 C CA . LEU A 1 764 ? 15.008 -39.312 -11.047 1 97.44 764 LEU A CA 1
ATOM 5978 C C . LEU A 1 764 ? 14.609 -39.406 -9.57 1 97.44 764 LEU A C 1
ATOM 5980 O O . LEU A 1 764 ? 15.469 -39.5 -8.695 1 97.44 764 LEU A O 1
ATOM 5984 N N . SER A 1 765 ? 13.352 -39.375 -9.312 1 97.5 765 SER A N 1
ATOM 5985 C CA . SER A 1 765 ? 12.891 -39.469 -7.93 1 97.5 765 SER A CA 1
ATOM 5986 C C . SER A 1 765 ? 11.578 -40.25 -7.848 1 97.5 765 SER A C 1
ATOM 5988 O O . SER A 1 765 ? 10.812 -40.281 -8.812 1 97.5 765 SER A O 1
ATOM 5990 N N . ASP A 1 766 ? 11.32 -40.781 -6.672 1 97.44 766 ASP A N 1
ATOM 5991 C CA . ASP A 1 766 ? 10.086 -41.531 -6.398 1 97.44 766 ASP A CA 1
ATOM 5992 C C . ASP A 1 766 ? 9.758 -41.5 -4.906 1 97.44 766 ASP A C 1
ATOM 5994 O O . ASP A 1 766 ? 10.656 -41.375 -4.07 1 97.44 766 ASP A O 1
ATOM 5998 N N . TYR A 1 767 ? 8.484 -41.562 -4.598 1 96.75 767 TYR A N 1
ATOM 5999 C CA . TYR A 1 767 ? 8.078 -41.688 -3.205 1 96.75 767 TYR A CA 1
ATOM 6000 C C . TYR A 1 767 ? 6.691 -42.312 -3.096 1 96.75 767 TYR A C 1
ATOM 6002 O O . TYR A 1 767 ? 5.93 -42.312 -4.066 1 96.75 767 TYR A O 1
ATOM 6010 N N . LYS A 1 768 ? 6.371 -42.812 -1.921 1 96.31 768 LYS A N 1
ATOM 6011 C CA . LYS A 1 768 ? 5.059 -43.344 -1.531 1 96.31 768 LYS A CA 1
ATOM 6012 C C . LYS A 1 768 ? 4.699 -42.906 -0.114 1 96.31 768 LYS A C 1
ATOM 6014 O O . LYS A 1 768 ? 5.555 -42.875 0.769 1 96.31 768 LYS A O 1
ATOM 6019 N N . SER A 1 769 ? 3.51 -42.562 0.023 1 95.5 769 SER A N 1
ATOM 6020 C CA . SER A 1 769 ? 3.01 -42.156 1.335 1 95.5 769 SER A CA 1
ATOM 6021 C C . SER A 1 769 ? 1.896 -43.094 1.809 1 95.5 769 SER A C 1
ATOM 6023 O O . SER A 1 769 ? 1.013 -43.469 1.03 1 95.5 769 SER A O 1
ATOM 6025 N N . GLU A 1 770 ? 1.969 -43.406 3.057 1 95.56 770 GLU A N 1
ATOM 6026 C CA . GLU A 1 770 ? 1.001 -44.312 3.662 1 95.56 770 GLU A CA 1
ATOM 6027 C C . GLU A 1 770 ? 0.435 -43.719 4.957 1 95.56 770 GLU A C 1
ATOM 6029 O O . GLU A 1 770 ? 1.172 -43.156 5.762 1 95.56 770 GLU A O 1
ATOM 6034 N N . ILE A 1 771 ? -0.849 -43.938 5.141 1 93.25 771 ILE A N 1
ATOM 6035 C CA . ILE A 1 771 ? -1.479 -43.562 6.402 1 93.25 771 ILE A CA 1
ATOM 6036 C C . ILE A 1 771 ? -1.236 -44.625 7.449 1 93.25 771 ILE A C 1
ATOM 6038 O O . ILE A 1 771 ? -1.613 -45.781 7.254 1 93.25 771 ILE A O 1
ATOM 6042 N N . ILE A 1 772 ? -0.678 -44.281 8.531 1 93.81 772 ILE A N 1
ATOM 6043 C CA . ILE A 1 772 ? -0.328 -45.25 9.57 1 93.81 772 ILE A CA 1
ATOM 6044 C C . ILE A 1 772 ? -1.424 -45.281 10.633 1 93.81 772 ILE A C 1
ATOM 6046 O O . ILE A 1 772 ? -1.8 -46.344 11.109 1 93.81 772 ILE A O 1
ATOM 6050 N N . LYS A 1 773 ? -1.917 -44.062 11.016 1 90.12 773 LYS A N 1
ATOM 6051 C CA . LYS A 1 773 ? -2.979 -43.906 12.008 1 90.12 773 LYS A CA 1
ATOM 6052 C C . LYS A 1 773 ? -4.012 -42.875 11.57 1 90.12 773 LYS A C 1
ATOM 6054 O O . LYS A 1 773 ? -3.656 -41.844 11.031 1 90.12 773 LYS A O 1
ATOM 6059 N N . TYR A 1 774 ? -5.246 -43.188 11.672 1 86.69 774 TYR A N 1
ATOM 6060 C CA . TYR A 1 774 ? -6.355 -42.281 11.422 1 86.69 774 TYR A CA 1
ATOM 6061 C C . TYR A 1 774 ? -7.582 -42.688 12.242 1 86.69 774 TYR A C 1
ATOM 6063 O O . TYR A 1 774 ? -8.094 -43.812 12.094 1 86.69 774 TYR A O 1
ATOM 6071 N N . ASP A 1 775 ? -7.945 -41.812 13.211 1 71.88 775 ASP A N 1
ATOM 6072 C CA . ASP A 1 775 ? -9.016 -42.188 14.125 1 71.88 775 ASP A CA 1
ATOM 6073 C C . ASP A 1 775 ? -10.383 -41.812 13.562 1 71.88 775 ASP A C 1
ATOM 6075 O O . ASP A 1 775 ? -10.875 -40.719 13.805 1 71.88 775 ASP A O 1
ATOM 6079 N N . ASP A 1 776 ? -10.68 -41.844 12.336 1 57.41 776 ASP A N 1
ATOM 6080 C CA . ASP A 1 776 ? -12.078 -41.594 12.008 1 57.41 776 ASP A CA 1
ATOM 6081 C C . ASP A 1 776 ? -12.969 -42.781 12.391 1 57.41 776 ASP A C 1
ATOM 6083 O O . ASP A 1 776 ? -12.711 -43.906 11.977 1 57.41 776 ASP A O 1
ATOM 6087 N N . ASN A 1 777 ? -13.961 -42.562 13.234 1 55.44 777 ASN A N 1
ATOM 6088 C CA . ASN A 1 777 ? -14.828 -43.656 13.664 1 55.44 777 ASN A CA 1
ATOM 6089 C C . ASN A 1 777 ? -14.289 -45 13.188 1 55.44 777 ASN A C 1
ATOM 6091 O O . ASN A 1 777 ? -14.711 -45.5 12.141 1 55.44 777 ASN A O 1
ATOM 6095 N N . ALA A 1 778 ? -13.062 -45.312 13.492 1 51.34 778 ALA A N 1
ATOM 6096 C CA . ALA A 1 778 ? -12.172 -46.438 13.219 1 51.34 778 ALA A CA 1
ATOM 6097 C C . ALA A 1 778 ? -12.969 -47.656 12.797 1 51.34 778 ALA A C 1
ATOM 6099 O O . ALA A 1 778 ? -12.438 -48.531 12.102 1 51.34 778 ALA A O 1
ATOM 6100 N N . ALA A 1 779 ? -14.047 -47.719 13.266 1 54.19 779 ALA A N 1
ATOM 6101 C CA . ALA A 1 779 ? -14.656 -49.031 13.086 1 54.19 779 ALA A CA 1
ATOM 6102 C C . ALA A 1 779 ? -14.992 -49.281 11.617 1 54.19 779 ALA A C 1
ATOM 6104 O O . ALA A 1 779 ? -14.883 -50.406 11.133 1 54.19 779 ALA A O 1
ATOM 6105 N N . THR A 1 780 ? -15.211 -48.156 10.867 1 60.41 780 THR A N 1
ATOM 6106 C CA . THR A 1 780 ? -15.812 -48.562 9.602 1 60.41 780 THR A CA 1
ATOM 6107 C C . THR A 1 780 ? -14.836 -48.344 8.445 1 60.41 780 THR A C 1
ATOM 6109 O O . THR A 1 780 ? -15.062 -48.844 7.34 1 60.41 780 THR A O 1
ATOM 6112 N N . LYS A 1 781 ? -13.531 -47.75 8.602 1 80.81 781 LYS A N 1
ATOM 6113 C CA . LYS A 1 781 ? -12.555 -47.531 7.531 1 80.81 781 LYS A CA 1
ATOM 6114 C C . LYS A 1 781 ? -13.25 -47.25 6.207 1 80.81 781 LYS A C 1
ATOM 6116 O O . LYS A 1 781 ? -13.062 -47.969 5.223 1 80.81 781 LYS A O 1
ATOM 6121 N N . LEU A 1 782 ? -13.953 -46.188 6.09 1 83.88 782 LEU A N 1
ATOM 6122 C CA . LEU A 1 782 ? -14.695 -45.75 4.906 1 83.88 782 LEU A CA 1
ATOM 6123 C C . LEU A 1 782 ? -13.742 -45.406 3.762 1 83.88 782 LEU A C 1
ATOM 6125 O O . LEU A 1 782 ? -12.711 -44.781 3.973 1 83.88 782 LEU A O 1
ATOM 6129 N N . LEU A 1 783 ? -14.039 -45.844 2.58 1 86.75 783 LEU A N 1
ATOM 6130 C CA . LEU A 1 783 ? -13.211 -45.594 1.409 1 86.75 783 LEU A CA 1
ATOM 6131 C C . LEU A 1 783 ? -13.312 -44.125 0.971 1 86.75 783 LEU A C 1
ATOM 6133 O O . LEU A 1 783 ? -12.484 -43.656 0.198 1 86.75 783 LEU A O 1
ATOM 6137 N N . SER A 1 784 ? -14.328 -43.406 1.44 1 79.62 784 SER A N 1
ATOM 6138 C CA . SER A 1 784 ? -14.492 -42 1.129 1 79.62 784 SER A CA 1
ATOM 6139 C C . SER A 1 784 ? -13.625 -41.125 2.035 1 79.62 784 SER A C 1
ATOM 6141 O O . SER A 1 784 ? -13.547 -39.906 1.849 1 79.62 784 SER A O 1
ATOM 6143 N N . SER A 1 785 ? -13.016 -41.75 2.986 1 81.69 785 SER A N 1
ATOM 6144 C CA . SER A 1 785 ? -12.133 -41.062 3.922 1 81.69 785 SER A CA 1
ATOM 6145 C C . SER A 1 785 ? -10.773 -41.75 3.99 1 81.69 785 SER A C 1
ATOM 6147 O O . SER A 1 785 ? -10.477 -42.625 3.197 1 81.69 785 SER A O 1
ATOM 6149 N N . TYR A 1 786 ? -9.969 -41.25 4.918 1 87.31 786 TYR A N 1
ATOM 6150 C CA . TYR A 1 786 ? -8.672 -41.906 5.141 1 87.31 786 TYR A CA 1
ATOM 6151 C C . TYR A 1 786 ? -8.797 -43.094 6.078 1 87.31 786 TYR A C 1
ATOM 6153 O O . TYR A 1 786 ? -9.719 -43.156 6.898 1 87.31 786 TYR A O 1
ATOM 6161 N N . TYR A 1 787 ? -7.953 -44.062 5.91 1 88.56 787 TYR A N 1
ATOM 6162 C CA . TYR A 1 787 ? -7.922 -45.219 6.809 1 88.56 787 TYR A CA 1
ATOM 6163 C C . TYR A 1 787 ? -6.504 -45.75 6.961 1 88.56 787 TYR A C 1
ATOM 6165 O O . TYR A 1 787 ? -5.668 -45.562 6.07 1 88.56 787 TYR A O 1
ATOM 6173 N N . PRO A 1 788 ? -6.113 -46.406 8.102 1 89.88 788 PRO A N 1
ATOM 6174 C CA . PRO A 1 788 ? -4.766 -46.938 8.305 1 89.88 788 PRO A CA 1
ATOM 6175 C C . PRO A 1 788 ? -4.379 -47.969 7.246 1 89.88 788 PRO A C 1
ATOM 6177 O O . PRO A 1 788 ? -5.156 -48.875 6.949 1 89.88 788 PRO A O 1
ATOM 6180 N N . GLY A 1 789 ? -3.238 -47.75 6.652 1 91.31 789 GLY A N 1
ATOM 6181 C CA . GLY A 1 789 ? -2.746 -48.656 5.625 1 91.31 789 GLY A CA 1
ATOM 6182 C C . GLY A 1 789 ? -2.979 -48.125 4.219 1 91.31 789 GLY A C 1
ATOM 6183 O O . GLY A 1 789 ? -2.469 -48.719 3.252 1 91.31 789 GLY A O 1
ATOM 6184 N N . GLN A 1 790 ? -3.723 -47.094 4.145 1 93 790 GLN A N 1
ATOM 6185 C CA . GLN A 1 790 ? -4.02 -46.531 2.838 1 93 790 GLN A CA 1
ATOM 6186 C C . GLN A 1 790 ? -2.777 -45.906 2.219 1 93 790 GLN A C 1
ATOM 6188 O O . GLN A 1 790 ? -2.066 -45.125 2.877 1 93 790 GLN A O 1
ATOM 6193 N N . THR A 1 791 ? -2.543 -46.281 0.981 1 94.81 791 THR A N 1
ATOM 6194 C CA . THR A 1 791 ? -1.562 -45.531 0.203 1 94.81 791 THR A CA 1
ATOM 6195 C C . THR A 1 791 ? -2.195 -44.281 -0.405 1 94.81 791 THR A C 1
ATOM 6197 O O . THR A 1 791 ? -3.211 -44.375 -1.099 1 94.81 791 THR A O 1
ATOM 6200 N N . LEU A 1 792 ? -1.641 -43.188 -0.184 1 93.06 792 LEU A N 1
ATOM 6201 C CA . LEU A 1 792 ? -2.209 -41.969 -0.702 1 93.06 792 LEU A CA 1
ATOM 6202 C C . LEU A 1 792 ? -2.328 -42 -2.221 1 93.06 792 LEU A C 1
ATOM 6204 O O . LEU A 1 792 ? -1.389 -42.406 -2.908 1 93.06 792 LEU A O 1
ATOM 6208 N N . GLY A 1 793 ? -3.49 -41.656 -2.734 1 93.12 793 GLY A N 1
ATOM 6209 C CA . GLY A 1 793 ? -3.738 -41.562 -4.164 1 93.12 793 GLY A CA 1
ATOM 6210 C C . GLY A 1 793 ? -4.348 -42.812 -4.746 1 93.12 793 GLY A C 1
ATOM 6211 O O . GLY A 1 793 ? -4.617 -42.906 -5.945 1 93.12 793 GLY A O 1
ATOM 6212 N N . GLU A 1 794 ? -4.574 -43.844 -3.998 1 95.06 794 GLU A N 1
ATOM 6213 C CA . GLU A 1 794 ? -5.121 -45.094 -4.52 1 95.06 794 GLU A CA 1
ATOM 6214 C C . GLU A 1 794 ? -6.473 -44.875 -5.184 1 95.06 794 GLU A C 1
ATOM 6216 O O . GLU A 1 794 ? -7.281 -44.062 -4.703 1 95.06 794 GLU A O 1
ATOM 6221 N N . ILE A 1 795 ? -6.66 -45.562 -6.242 1 96.81 795 ILE A N 1
ATOM 6222 C CA . ILE A 1 795 ? -7.918 -45.531 -6.977 1 96.81 795 ILE A CA 1
ATOM 6223 C C . ILE A 1 795 ? -8.625 -46.875 -6.824 1 96.81 795 ILE A C 1
ATOM 6225 O O . ILE A 1 795 ? -8.117 -47.906 -7.27 1 96.81 795 ILE A O 1
ATOM 6229 N N . TRP A 1 796 ? -9.766 -46.844 -6.145 1 96.75 796 TRP A N 1
ATOM 6230 C CA . TRP A 1 796 ? -10.594 -48.031 -6.023 1 96.75 796 TRP A CA 1
ATOM 6231 C C . TRP A 1 796 ? -11.547 -48.156 -7.203 1 96.75 796 TRP A C 1
ATOM 6233 O O . TRP A 1 796 ? -12.211 -47.188 -7.574 1 96.75 796 TRP A O 1
ATOM 6243 N N . GLY A 1 797 ? -11.516 -49.312 -7.867 1 97.31 797 GLY A N 1
ATOM 6244 C CA . GLY A 1 797 ? -12.391 -49.5 -9.016 1 97.31 797 GLY A CA 1
ATOM 6245 C C . GLY A 1 797 ? -12.648 -50.969 -9.32 1 97.31 797 GLY A C 1
ATOM 6246 O O . GLY A 1 797 ? -12.203 -51.844 -8.586 1 97.31 797 GLY A O 1
ATOM 6247 N N . TYR A 1 798 ? -13.445 -51.219 -10.336 1 97.81 798 TYR A N 1
ATOM 6248 C CA . TYR A 1 798 ? -13.852 -52.531 -10.766 1 97.81 798 TYR A CA 1
ATOM 6249 C C . TYR A 1 798 ? -12.875 -53.094 -11.797 1 97.81 798 TYR A C 1
ATOM 6251 O O . TYR A 1 798 ? -12.102 -52.344 -12.398 1 97.81 798 TYR A O 1
ATOM 6259 N N . VAL A 1 799 ? -12.859 -54.438 -11.898 1 98 799 VAL A N 1
ATOM 6260 C CA . VAL A 1 799 ? -12.062 -55.094 -12.93 1 98 799 VAL A CA 1
ATOM 6261 C C . VAL A 1 799 ? -12.969 -55.562 -14.07 1 98 799 VAL A C 1
ATOM 6263 O O . VAL A 1 799 ? -13.914 -56.344 -13.852 1 98 799 VAL A O 1
ATOM 6266 N N . VAL A 1 800 ? -12.664 -55.094 -15.266 1 97.69 800 VAL A N 1
ATOM 6267 C CA . VAL A 1 800 ? -13.523 -55.344 -16.422 1 97.69 800 VAL A CA 1
ATOM 6268 C C . VAL A 1 800 ? -13.297 -56.781 -16.922 1 97.69 800 VAL A C 1
ATOM 6270 O O . VAL A 1 800 ? -12.156 -57.25 -17 1 97.69 800 VAL A O 1
ATOM 6273 N N . ASP A 1 801 ? -14.305 -57.5 -17.188 1 96.81 801 ASP A N 1
ATOM 6274 C CA . ASP A 1 801 ? -14.297 -58.812 -17.781 1 96.81 801 ASP A CA 1
ATOM 6275 C C . ASP A 1 801 ? -14.992 -58.844 -19.141 1 96.81 801 ASP A C 1
ATOM 6277 O O . ASP A 1 801 ? -15.898 -59.625 -19.375 1 96.81 801 ASP A O 1
ATOM 6281 N N . GLY A 1 802 ? -14.68 -57.844 -19.984 1 95.75 802 GLY A N 1
ATOM 6282 C CA . GLY A 1 802 ? -15.234 -57.719 -21.328 1 95.75 802 GLY A CA 1
ATOM 6283 C C . GLY A 1 802 ? -16.609 -57.062 -21.344 1 95.75 802 GLY A C 1
ATOM 6284 O O . GLY A 1 802 ? -16.922 -56.25 -20.484 1 95.75 802 GLY A O 1
ATOM 6285 N N . TYR A 1 803 ? -17.406 -57.375 -22.469 1 97.44 803 TYR A N 1
ATOM 6286 C CA . TYR A 1 803 ? -18.766 -56.906 -22.625 1 97.44 803 TYR A CA 1
ATOM 6287 C C . TYR A 1 803 ? -19.766 -58.031 -22.5 1 97.44 803 TYR A C 1
ATOM 6289 O O . TYR A 1 803 ? -19.422 -59.188 -22.781 1 97.44 803 TYR A O 1
ATOM 6297 N N . TYR A 1 804 ? -20.922 -57.75 -22 1 97.06 804 TYR A N 1
ATOM 6298 C CA . TYR A 1 804 ? -21.984 -58.719 -22.141 1 97.06 804 TYR A CA 1
ATOM 6299 C C . TYR A 1 804 ? -22.25 -59.031 -23.609 1 97.06 804 TYR A C 1
ATOM 6301 O O . TYR A 1 804 ? -22.25 -58.125 -24.438 1 97.06 804 TYR A O 1
ATOM 6309 N N . THR A 1 805 ? -22.375 -60.312 -23.922 1 95.44 805 THR A N 1
ATOM 6310 C CA . THR A 1 805 ? -22.766 -60.719 -25.266 1 95.44 805 THR A CA 1
ATOM 6311 C C . THR A 1 805 ? -24.125 -61.406 -25.266 1 95.44 805 THR A C 1
ATOM 6313 O O . THR A 1 805 ? -24.672 -61.688 -24.203 1 95.44 805 THR A O 1
ATOM 6316 N N . VAL A 1 806 ? -24.594 -61.656 -26.422 1 94.25 806 VAL A N 1
ATOM 6317 C CA . VAL A 1 806 ? -25.891 -62.312 -26.531 1 94.25 806 VAL A CA 1
ATOM 6318 C C . VAL A 1 806 ? -25.859 -63.656 -25.859 1 94.25 806 VAL A C 1
ATOM 6320 O O . VAL A 1 806 ? -26.844 -64.125 -25.281 1 94.25 806 VAL A O 1
ATOM 6323 N N . ASP A 1 807 ? -24.703 -64.25 -25.828 1 94 807 ASP A N 1
ATOM 6324 C CA . ASP A 1 807 ? -24.531 -65.625 -25.281 1 94 807 ASP A CA 1
ATOM 6325 C C . ASP A 1 807 ? -24.641 -65.562 -23.75 1 94 807 ASP A C 1
ATOM 6327 O O . ASP A 1 807 ? -24.797 -66.625 -23.125 1 94 807 ASP A O 1
ATOM 6331 N N . ASP A 1 808 ? -24.609 -64.438 -23.188 1 96.75 808 ASP A N 1
ATOM 6332 C CA . ASP A 1 808 ? -24.703 -64.312 -21.734 1 96.75 808 ASP A CA 1
ATOM 6333 C C . ASP A 1 808 ? -26.156 -64.375 -21.281 1 96.75 808 ASP A C 1
ATOM 6335 O O . ASP A 1 808 ? -26.438 -64.562 -20.078 1 96.75 808 ASP A O 1
ATOM 6339 N N . PHE A 1 809 ? -27.062 -64.375 -22.156 1 96.56 809 PHE A N 1
ATOM 6340 C CA . PHE A 1 809 ? -28.469 -64.312 -21.828 1 96.56 809 PHE A CA 1
ATOM 6341 C C . PHE A 1 809 ? -29.203 -65.562 -22.297 1 96.56 809 PHE A C 1
ATOM 6343 O O . PHE A 1 809 ? -28.797 -66.188 -23.281 1 96.56 809 PHE A O 1
ATOM 6350 N N . VAL A 1 810 ? -30.297 -65.938 -21.656 1 95.88 810 VAL A N 1
ATOM 6351 C CA . VAL A 1 810 ? -31.125 -67.062 -22.016 1 95.88 810 VAL A CA 1
ATOM 6352 C C . VAL A 1 810 ? -31.859 -66.75 -23.328 1 95.88 810 VAL A C 1
ATOM 6354 O O . VAL A 1 810 ? -31.984 -67.625 -24.172 1 95.88 810 VAL A O 1
ATOM 6357 N N . ASP A 1 811 ? -32.344 -65.562 -23.406 1 90.81 811 ASP A N 1
ATOM 6358 C CA . ASP A 1 811 ? -33 -65.125 -24.625 1 90.81 811 ASP A CA 1
ATOM 6359 C C . ASP A 1 811 ? -32.938 -63.594 -24.719 1 90.81 811 ASP A C 1
ATOM 6361 O O . ASP A 1 811 ? -32.656 -62.906 -23.734 1 90.81 811 ASP A O 1
ATOM 6365 N N . THR A 1 812 ? -33.156 -63.031 -25.828 1 90.12 812 THR A N 1
ATOM 6366 C CA . THR A 1 812 ? -33.062 -61.625 -26.062 1 90.12 812 THR A CA 1
ATOM 6367 C C . THR A 1 812 ? -34.406 -60.938 -25.828 1 90.12 812 THR A C 1
ATOM 6369 O O . THR A 1 812 ? -34.594 -59.781 -26.219 1 90.12 812 THR A O 1
ATOM 6372 N N . SER A 1 813 ? -35.375 -61.562 -25.25 1 87.38 813 SER A N 1
ATOM 6373 C CA . SER A 1 813 ? -36.688 -61 -24.953 1 87.38 813 SER A CA 1
ATOM 6374 C C . SER A 1 813 ? -36.812 -60.688 -23.453 1 87.38 813 SER A C 1
ATOM 6376 O O . SER A 1 813 ? -37.188 -59.594 -23.078 1 87.38 813 SER A O 1
ATOM 6378 N N . SER A 1 814 ? -36.469 -61.688 -22.672 1 90.94 814 SER A N 1
ATOM 6379 C CA . SER A 1 814 ? -36.562 -61.469 -21.219 1 90.94 814 SER A CA 1
ATOM 6380 C C . SER A 1 814 ? -35.281 -60.844 -20.672 1 90.94 814 SER A C 1
ATOM 6382 O O . SER A 1 814 ? -35.312 -60.25 -19.594 1 90.94 814 SER A O 1
ATOM 6384 N N . TRP A 1 815 ? -34.188 -60.938 -21.375 1 94.25 815 TRP A N 1
ATOM 6385 C CA . TRP A 1 815 ? -32.875 -60.469 -21 1 94.25 815 TRP A CA 1
ATOM 6386 C C . TRP A 1 815 ? -32.438 -61.062 -19.672 1 94.25 815 TRP A C 1
ATOM 6388 O O . TRP A 1 815 ? -31.781 -60.375 -18.859 1 94.25 815 TRP A O 1
ATOM 6398 N N . GLN A 1 816 ? -32.938 -62.281 -19.406 1 94.69 816 GLN A N 1
ATOM 6399 C CA . GLN A 1 816 ? -32.5 -63 -18.219 1 94.69 816 GLN A CA 1
ATOM 6400 C C . GLN A 1 816 ? -31.078 -63.531 -18.375 1 94.69 816 GLN A C 1
ATOM 6402 O O . GLN A 1 816 ? -30.766 -64.188 -19.391 1 94.69 816 GLN A O 1
ATOM 6407 N N . LEU A 1 817 ? -30.234 -63.281 -17.5 1 96.5 817 LEU A N 1
ATOM 6408 C CA . LEU A 1 817 ? -28.859 -63.719 -17.562 1 96.5 817 LEU A CA 1
ATOM 6409 C C . LEU A 1 817 ? -28.766 -65.25 -17.297 1 96.5 817 LEU A C 1
ATOM 6411 O O . LEU A 1 817 ? -29.484 -65.75 -16.469 1 96.5 817 LEU A O 1
ATOM 6415 N N . LYS A 1 818 ? -27.875 -65.875 -17.969 1 96.06 818 LYS A N 1
ATOM 6416 C CA . LYS A 1 818 ? -27.625 -67.25 -17.734 1 96.06 818 LYS A CA 1
ATOM 6417 C C . LYS A 1 818 ? -27 -67.5 -16.359 1 96.06 818 LYS A C 1
ATOM 6419 O O . LYS A 1 818 ? -26.422 -66.562 -15.773 1 96.06 818 LYS A O 1
ATOM 6424 N N . GLU A 1 819 ? -27.172 -68.812 -15.938 1 90.12 819 GLU A N 1
ATOM 6425 C CA . GLU A 1 819 ? -26.578 -69.188 -14.656 1 90.12 819 GLU A CA 1
ATOM 6426 C C . GLU A 1 819 ? -25.062 -69.062 -14.688 1 90.12 819 GLU A C 1
ATOM 6428 O O . GLU A 1 819 ? -24.422 -69.438 -15.656 1 90.12 819 GLU A O 1
ATOM 6433 N N . GLY A 1 820 ? -24.531 -68.375 -13.703 1 91.88 820 GLY A N 1
ATOM 6434 C CA . GLY A 1 820 ? -23.078 -68.25 -13.609 1 91.88 820 GLY A CA 1
ATOM 6435 C C . GLY A 1 820 ? -22.578 -66.938 -14.141 1 91.88 820 GLY A C 1
ATOM 6436 O O . GLY A 1 820 ? -21.438 -66.5 -13.883 1 91.88 820 GLY A O 1
ATOM 6437 N N . VAL A 1 821 ? -23.391 -66.188 -14.898 1 95.75 821 VAL A N 1
ATOM 6438 C CA . VAL A 1 821 ? -23 -64.875 -15.422 1 95.75 821 VAL A CA 1
ATOM 6439 C C . VAL A 1 821 ? -23.25 -63.812 -14.367 1 95.75 821 VAL A C 1
ATOM 6441 O O . VAL A 1 821 ? -24.312 -63.812 -13.727 1 95.75 821 VAL A O 1
ATOM 6444 N N . THR A 1 822 ? -22.328 -62.938 -14.203 1 95.94 822 THR A N 1
ATOM 6445 C CA . THR A 1 822 ? -22.406 -61.906 -13.18 1 95.94 822 THR A CA 1
ATOM 6446 C C . THR A 1 822 ? -23.469 -60.844 -13.547 1 95.94 822 THR A C 1
ATOM 6448 O O . THR A 1 822 ? -23.578 -60.469 -14.703 1 95.94 822 THR A O 1
ATOM 6451 N N . SER A 1 823 ? -24.281 -60.438 -12.562 1 95.94 823 SER A N 1
ATOM 6452 C CA . SER A 1 823 ? -25.172 -59.281 -12.711 1 95.94 823 SER A CA 1
ATOM 6453 C C . SER A 1 823 ? -24.625 -58.062 -11.992 1 95.94 823 SER A C 1
ATOM 6455 O O . SER A 1 823 ? -23.641 -58.125 -11.273 1 95.94 823 SER A O 1
ATOM 6457 N N . ILE A 1 824 ? -25.156 -56.969 -12.266 1 96.19 824 ILE A N 1
ATOM 6458 C CA . ILE A 1 824 ? -24.766 -55.719 -11.617 1 96.19 824 ILE A CA 1
ATOM 6459 C C . ILE A 1 824 ? -25.922 -55.188 -10.789 1 96.19 824 ILE A C 1
ATOM 6461 O O . ILE A 1 824 ? -27.016 -54.969 -11.312 1 96.19 824 ILE A O 1
ATOM 6465 N N . ASN A 1 825 ? -25.672 -54.969 -9.516 1 93.44 825 ASN A N 1
ATOM 6466 C CA . ASN A 1 825 ? -26.719 -54.469 -8.617 1 93.44 825 ASN A CA 1
ATOM 6467 C C . ASN A 1 825 ? -27.312 -53.156 -9.109 1 93.44 825 ASN A C 1
ATOM 6469 O O . ASN A 1 825 ? -26.594 -52.188 -9.32 1 93.44 825 ASN A O 1
ATOM 6473 N N . GLY A 1 826 ? -28.547 -53.156 -9.227 1 91.06 826 GLY A N 1
ATOM 6474 C CA . GLY A 1 826 ? -29.281 -51.938 -9.547 1 91.06 826 GLY A CA 1
ATOM 6475 C C . GLY A 1 826 ? -29.359 -51.656 -11.039 1 91.06 826 GLY A C 1
ATOM 6476 O O . GLY A 1 826 ? -29.891 -50.625 -11.469 1 91.06 826 GLY A O 1
ATOM 6477 N N . TYR A 1 827 ? -28.844 -52.594 -11.969 1 94.56 827 TYR A N 1
ATOM 6478 C CA . TYR A 1 827 ? -28.859 -52.344 -13.406 1 94.56 827 TYR A CA 1
ATOM 6479 C C . TYR A 1 827 ? -29.359 -53.562 -14.164 1 94.56 827 TYR A C 1
ATOM 6481 O O . TYR A 1 827 ? -29.062 -54.719 -13.789 1 94.56 827 TYR A O 1
ATOM 6489 N N . ASN A 1 828 ? -30.094 -53.281 -15.25 1 93.94 828 ASN A N 1
ATOM 6490 C CA . ASN A 1 828 ? -30.484 -54.312 -16.203 1 93.94 828 ASN A CA 1
ATOM 6491 C C . ASN A 1 828 ? -29.547 -54.344 -17.422 1 93.94 828 ASN A C 1
ATOM 6493 O O . ASN A 1 828 ? -29.828 -53.719 -18.438 1 93.94 828 ASN A O 1
ATOM 6497 N N . VAL A 1 829 ? -28.594 -55.125 -17.359 1 96.19 829 VAL A N 1
ATOM 6498 C CA . VAL A 1 829 ? -27.5 -55.094 -18.328 1 96.19 829 VAL A CA 1
ATOM 6499 C C . VAL A 1 829 ? -27.984 -55.656 -19.672 1 96.19 829 VAL A C 1
ATOM 6501 O O . VAL A 1 829 ? -28.953 -56.438 -19.719 1 96.19 829 VAL A O 1
ATOM 6504 N N . ARG A 1 830 ? -27.391 -55.156 -20.719 1 95.25 830 ARG A N 1
ATOM 6505 C CA . ARG A 1 830 ? -27.641 -55.562 -22.109 1 95.25 830 ARG A CA 1
ATOM 6506 C C . ARG A 1 830 ? -26.328 -55.844 -22.828 1 95.25 830 ARG A C 1
ATOM 6508 O O . ARG A 1 830 ? -25.25 -55.5 -22.359 1 95.25 830 ARG A O 1
ATOM 6515 N N . PRO A 1 831 ? -26.438 -56.625 -24.031 1 95.88 831 PRO A N 1
ATOM 6516 C CA . PRO A 1 831 ? -25.203 -56.812 -24.812 1 95.88 831 PRO A CA 1
ATOM 6517 C C . PRO A 1 831 ? -24.5 -55.469 -25.109 1 95.88 831 PRO A C 1
ATOM 6519 O O . PRO A 1 831 ? -25.172 -54.5 -25.453 1 95.88 831 PRO A O 1
ATOM 6522 N N . GLY A 1 832 ? -23.188 -55.438 -24.906 1 96.44 832 GLY A N 1
ATOM 6523 C CA . GLY A 1 832 ? -22.406 -54.25 -25.141 1 96.44 832 GLY A CA 1
ATOM 6524 C C . GLY A 1 832 ? -22.109 -53.469 -23.875 1 96.44 832 GLY A C 1
ATOM 6525 O O . GLY A 1 832 ? -21.219 -52.625 -23.859 1 96.44 832 GLY A O 1
ATOM 6526 N N . ASP A 1 833 ? -22.859 -53.75 -22.812 1 97.19 833 ASP A N 1
ATOM 6527 C CA . ASP A 1 833 ? -22.531 -53.156 -21.516 1 97.19 833 ASP A CA 1
ATOM 6528 C C . ASP A 1 833 ? -21.266 -53.812 -20.938 1 97.19 833 ASP A C 1
ATOM 6530 O O . ASP A 1 833 ? -20.938 -54.938 -21.25 1 97.19 833 ASP A O 1
ATOM 6534 N N . VAL A 1 834 ? -20.656 -53.062 -20.094 1 97.69 834 VAL A N 1
ATOM 6535 C CA . VAL A 1 834 ? -19.406 -53.562 -19.516 1 97.69 834 VAL A CA 1
ATOM 6536 C C . VAL A 1 834 ? -19.703 -54.625 -18.469 1 97.69 834 VAL A C 1
ATOM 6538 O O . VAL A 1 834 ? -20.562 -54.438 -17.594 1 97.69 834 VAL A O 1
ATOM 6541 N N . LYS A 1 835 ? -19.047 -55.75 -18.594 1 97.12 835 LYS A N 1
ATOM 6542 C CA . LYS A 1 835 ? -19.094 -56.812 -17.609 1 97.12 835 LYS A CA 1
ATOM 6543 C C . LYS A 1 835 ? -17.906 -56.75 -16.656 1 97.12 835 LYS A C 1
ATOM 6545 O O . LYS A 1 835 ? -16.766 -56.5 -17.078 1 97.12 835 LYS A O 1
ATOM 6550 N N . PHE A 1 836 ? -18.234 -57 -15.359 1 97.62 836 PHE A N 1
ATOM 6551 C CA . PHE A 1 836 ? -17.172 -56.906 -14.352 1 97.62 836 PHE A CA 1
ATOM 6552 C C . PHE A 1 836 ? -16.922 -58.25 -13.711 1 97.62 836 PHE A C 1
ATOM 6554 O O . PHE A 1 836 ? -17.828 -59.094 -13.648 1 97.62 836 PHE A O 1
ATOM 6561 N N . LYS A 1 837 ? -15.711 -58.406 -13.18 1 97.31 837 LYS A N 1
ATOM 6562 C CA . LYS A 1 837 ? -15.352 -59.656 -12.477 1 97.31 837 LYS A CA 1
ATOM 6563 C C . LYS A 1 837 ? -15.945 -59.656 -11.07 1 97.31 837 LYS A C 1
ATOM 6565 O O . LYS A 1 837 ? -15.93 -58.656 -10.375 1 97.31 837 LYS A O 1
ATOM 6570 N N . ASN A 1 838 ? -16.484 -60.75 -10.758 1 97.06 838 ASN A N 1
ATOM 6571 C CA . ASN A 1 838 ? -16.906 -60.938 -9.375 1 97.06 838 ASN A CA 1
ATOM 6572 C C . ASN A 1 838 ? -15.719 -61.188 -8.445 1 97.06 838 ASN A C 1
ATOM 6574 O O . ASN A 1 838 ? -15.086 -62.25 -8.492 1 97.06 838 ASN A O 1
ATOM 6578 N N . LEU A 1 839 ? -15.461 -60.281 -7.617 1 96.12 839 LEU A N 1
ATOM 6579 C CA . LEU A 1 839 ? -14.312 -60.375 -6.727 1 96.12 839 LEU A CA 1
ATOM 6580 C C . LEU A 1 839 ? -14.75 -60.875 -5.34 1 96.12 839 LEU A C 1
ATOM 6582 O O . LEU A 1 839 ? -13.938 -61.375 -4.57 1 96.12 839 LEU A O 1
ATOM 6586 N N . ARG A 1 840 ? -16.031 -60.562 -5.051 1 93.94 840 ARG A N 1
ATOM 6587 C CA . ARG A 1 840 ? -16.547 -60.938 -3.736 1 93.94 840 ARG A CA 1
ATOM 6588 C C . ARG A 1 840 ? -18.062 -61.125 -3.777 1 93.94 840 ARG A C 1
ATOM 6590 O O . ARG A 1 840 ? -18.781 -60.312 -4.371 1 93.94 840 ARG A O 1
ATOM 6597 N N . ASP A 1 841 ? -18.484 -62.188 -3.201 1 93.06 841 ASP A N 1
ATOM 6598 C CA . ASP A 1 841 ? -19.906 -62.406 -3.035 1 93.06 841 ASP A CA 1
ATOM 6599 C C . ASP A 1 841 ? -20.375 -61.906 -1.664 1 93.06 841 ASP A C 1
ATOM 6601 O O . ASP A 1 841 ? -19.625 -61.969 -0.693 1 93.06 841 ASP A O 1
ATOM 6605 N N . ASP A 1 842 ? -21.484 -61.312 -1.666 1 85.88 842 ASP A N 1
ATOM 6606 C CA . ASP A 1 842 ? -22.078 -60.906 -0.39 1 85.88 842 ASP A CA 1
ATOM 6607 C C . ASP A 1 842 ? -22.875 -62.062 0.218 1 85.88 842 ASP A C 1
ATOM 6609 O O . ASP A 1 842 ? -23.078 -63.094 -0.426 1 85.88 842 ASP A O 1
ATOM 6613 N N . ASP A 1 843 ? -23.312 -61.844 1.505 1 81 843 ASP A N 1
ATOM 6614 C CA . ASP A 1 843 ? -24.047 -62.875 2.234 1 81 843 ASP A CA 1
ATOM 6615 C C . ASP A 1 843 ? -25.406 -63.156 1.579 1 81 843 ASP A C 1
ATOM 6617 O O . ASP A 1 843 ? -25.938 -64.25 1.692 1 81 843 ASP A O 1
ATOM 6621 N N . THR A 1 844 ? -25.859 -62.156 0.91 1 82.25 844 THR A N 1
ATOM 6622 C CA . THR A 1 844 ? -27.219 -62.281 0.417 1 82.25 844 THR A CA 1
ATOM 6623 C C . THR A 1 844 ? -27.25 -62.438 -1.101 1 82.25 844 THR A C 1
ATOM 6625 O O . THR A 1 844 ? -28.297 -62.688 -1.693 1 82.25 844 THR A O 1
ATOM 6628 N N . SER A 1 845 ? -26.078 -62.219 -1.688 1 83.88 845 SER A N 1
ATOM 6629 C CA . SER A 1 845 ? -26.078 -62.219 -3.146 1 83.88 845 SER A CA 1
ATOM 6630 C C . SER A 1 845 ? -24.844 -62.906 -3.701 1 83.88 845 SER A C 1
ATOM 6632 O O . SER A 1 845 ? -23.75 -62.781 -3.154 1 83.88 845 SER A O 1
ATOM 6634 N N . THR A 1 846 ? -25.109 -63.844 -4.758 1 90.38 846 THR A N 1
ATOM 6635 C CA . THR A 1 846 ? -24.016 -64.5 -5.457 1 90.38 846 THR A CA 1
ATOM 6636 C C . THR A 1 846 ? -23.906 -64 -6.895 1 90.38 846 THR A C 1
ATOM 6638 O O . THR A 1 846 ? -24.906 -63.906 -7.59 1 90.38 846 THR A O 1
ATOM 6641 N N . ASN A 1 847 ? -22.688 -63.719 -7.309 1 93.44 847 ASN A N 1
ATOM 6642 C CA . ASN A 1 847 ? -22.359 -63.281 -8.664 1 93.44 847 ASN A CA 1
ATOM 6643 C C . ASN A 1 847 ? -23.047 -61.938 -8.992 1 93.44 847 ASN A C 1
ATOM 6645 O O . ASN A 1 847 ? -23.516 -61.75 -10.117 1 93.44 847 ASN A O 1
ATOM 6649 N N . VAL A 1 848 ? -23.234 -61.094 -7.969 1 95.56 848 VAL A N 1
ATOM 6650 C CA . VAL A 1 848 ? -23.75 -59.75 -8.156 1 95.56 848 VAL A CA 1
ATOM 6651 C C . VAL A 1 848 ? -22.656 -58.719 -7.852 1 95.56 848 VAL A C 1
ATOM 6653 O O . VAL A 1 848 ? -22.078 -58.719 -6.766 1 95.56 848 VAL A O 1
ATOM 6656 N N . ILE A 1 849 ? -22.406 -57.875 -8.797 1 96.38 849 ILE A N 1
ATOM 6657 C CA . ILE A 1 849 ? -21.406 -56.812 -8.641 1 96.38 849 ILE A CA 1
ATOM 6658 C C . ILE A 1 849 ? -21.969 -55.719 -7.742 1 96.38 849 ILE A C 1
ATOM 6660 O O . ILE A 1 849 ? -23.016 -55.125 -8.047 1 96.38 849 ILE A O 1
ATOM 6664 N N . THR A 1 850 ? -21.328 -55.406 -6.656 1 94.5 850 THR A N 1
ATOM 6665 C CA . THR A 1 850 ? -21.766 -54.406 -5.707 1 94.5 850 THR A CA 1
ATOM 6666 C C . THR A 1 850 ? -20.578 -53.562 -5.223 1 94.5 850 THR A C 1
ATOM 6668 O O . THR A 1 850 ? -19.422 -53.875 -5.523 1 94.5 850 THR A O 1
ATOM 6671 N N . SER A 1 851 ? -20.922 -52.469 -4.52 1 92.5 851 SER A N 1
ATOM 6672 C CA . SER A 1 851 ? -19.906 -51.625 -3.893 1 92.5 851 SER A CA 1
ATOM 6673 C C . SER A 1 851 ? -19.719 -51.969 -2.422 1 92.5 851 SER A C 1
ATOM 6675 O O . SER A 1 851 ? -19.031 -51.281 -1.688 1 92.5 851 SER A O 1
ATOM 6677 N N . GLY A 1 852 ? -20.422 -53 -2.049 1 92.25 852 GLY A N 1
ATOM 6678 C CA . GLY A 1 852 ? -20.344 -53.406 -0.65 1 92.25 852 GLY A CA 1
ATOM 6679 C C . GLY A 1 852 ? -20.766 -52.312 0.304 1 92.25 852 GLY A C 1
ATOM 6680 O O . GLY A 1 852 ? -21.766 -51.625 0.061 1 92.25 852 GLY A O 1
ATOM 6681 N N . ASP A 1 853 ? -20.062 -52.188 1.438 1 89.56 853 ASP A N 1
ATOM 6682 C CA . ASP A 1 853 ? -20.328 -51.125 2.418 1 89.56 853 ASP A CA 1
ATOM 6683 C C . ASP A 1 853 ? -19.453 -49.906 2.17 1 89.56 853 ASP A C 1
ATOM 6685 O O . ASP A 1 853 ? -19.406 -49 2.998 1 89.56 853 ASP A O 1
ATOM 6689 N N . ASN A 1 854 ? -18.719 -49.969 1.049 1 91.94 854 ASN A N 1
ATOM 6690 C CA . ASN A 1 854 ? -17.781 -48.875 0.731 1 91.94 854 ASN A CA 1
ATOM 6691 C C . ASN A 1 854 ? -16.734 -48.719 1.825 1 91.94 854 ASN A C 1
ATOM 6693 O O . ASN A 1 854 ? -16.406 -47.594 2.203 1 91.94 854 ASN A O 1
ATOM 6697 N N . THR A 1 855 ? -16.328 -49.781 2.457 1 90.44 855 THR A N 1
ATOM 6698 C CA . THR A 1 855 ? -15.281 -49.812 3.471 1 90.44 855 THR A CA 1
ATOM 6699 C C . THR A 1 855 ? -14.125 -50.688 3.025 1 90.44 855 THR A C 1
ATOM 6701 O O . THR A 1 855 ? -14.273 -51.5 2.107 1 90.44 855 THR A O 1
ATOM 6704 N N . PHE A 1 856 ? -13.047 -50.594 3.658 1 90.94 856 PHE A N 1
ATOM 6705 C CA . PHE A 1 856 ? -11.875 -51.406 3.354 1 90.94 856 PHE A CA 1
ATOM 6706 C C . PHE A 1 856 ? -12.164 -52.875 3.572 1 90.94 856 PHE A C 1
ATOM 6708 O O . PHE A 1 856 ? -11.703 -53.719 2.801 1 90.94 856 PHE A O 1
ATOM 6715 N N . ASP A 1 857 ? -12.961 -53.156 4.602 1 89.5 857 ASP A N 1
ATOM 6716 C CA . ASP A 1 857 ? -13.25 -54.531 4.965 1 89.5 857 ASP A CA 1
ATOM 6717 C C . ASP A 1 857 ? -14.273 -55.156 4.016 1 89.5 857 ASP A C 1
ATOM 6719 O O . ASP A 1 857 ? -14.289 -56.375 3.811 1 89.5 857 ASP A O 1
ATOM 6723 N N . ASN A 1 858 ? -15.125 -54.281 3.451 1 92.56 858 ASN A N 1
ATOM 6724 C CA . ASN A 1 858 ? -16.109 -54.719 2.467 1 92.56 858 ASN A CA 1
ATOM 6725 C C . ASN A 1 858 ? -16.234 -53.75 1.311 1 92.56 858 ASN A C 1
ATOM 6727 O O . ASN A 1 858 ? -17.234 -53.031 1.183 1 92.56 858 ASN A O 1
ATOM 6731 N N . PRO A 1 859 ? -15.258 -53.781 0.467 1 93.94 859 PRO A N 1
ATOM 6732 C CA . PRO A 1 859 ? -15.266 -52.875 -0.668 1 93.94 859 PRO A CA 1
ATOM 6733 C C . PRO A 1 859 ? -16.156 -53.344 -1.812 1 93.94 859 PRO A C 1
ATOM 6735 O O . PRO A 1 859 ? -16.219 -52.688 -2.861 1 93.94 859 PRO A O 1
ATOM 6738 N N . GLY A 1 860 ? -16.875 -54.469 -1.573 1 95.06 860 GLY A N 1
ATOM 6739 C CA . GLY A 1 860 ? -17.609 -55.062 -2.68 1 95.06 860 GLY A CA 1
ATOM 6740 C C . GLY A 1 860 ? -16.703 -55.656 -3.742 1 95.06 860 GLY A C 1
ATOM 6741 O O . GLY A 1 860 ? -15.734 -56.344 -3.424 1 95.06 860 GLY A O 1
ATOM 6742 N N . ASP A 1 861 ? -17.031 -55.469 -4.949 1 96.19 861 ASP A N 1
ATOM 6743 C CA . ASP A 1 861 ? -16.25 -56.031 -6.047 1 96.19 861 ASP A CA 1
ATOM 6744 C C . ASP A 1 861 ? -15.195 -55.031 -6.539 1 96.19 861 ASP A C 1
ATOM 6746 O O . ASP A 1 861 ? -14.844 -55.031 -7.719 1 96.19 861 ASP A O 1
ATOM 6750 N N . ARG A 1 862 ? -14.812 -54.156 -5.742 1 97.06 862 ARG A N 1
ATOM 6751 C CA . ARG A 1 862 ? -13.789 -53.156 -6.09 1 97.06 862 ARG A CA 1
ATOM 6752 C C . ARG A 1 862 ? -12.445 -53.531 -5.469 1 97.06 862 ARG A C 1
ATOM 6754 O O . ARG A 1 862 ? -12.391 -54.188 -4.434 1 97.06 862 ARG A O 1
ATOM 6761 N N . LYS A 1 863 ? -11.359 -53.125 -6.117 1 96.38 863 LYS A N 1
ATOM 6762 C CA . LYS A 1 863 ? -10 -53.188 -5.598 1 96.38 863 LYS A CA 1
ATOM 6763 C C . LYS A 1 863 ? -9.164 -52 -6.043 1 96.38 863 LYS A C 1
ATOM 6765 O O . LYS A 1 863 ? -9.641 -51.156 -6.805 1 96.38 863 LYS A O 1
ATOM 6770 N N . VAL A 1 864 ? -8.039 -51.875 -5.453 1 97.31 864 VAL A N 1
ATOM 6771 C CA . VAL A 1 864 ? -7.152 -50.812 -5.879 1 97.31 864 VAL A CA 1
ATOM 6772 C C . VAL A 1 864 ? -6.617 -51.094 -7.281 1 97.31 864 VAL A C 1
ATOM 6774 O O . VAL A 1 864 ? -5.922 -52.094 -7.488 1 97.31 864 VAL A O 1
ATOM 6777 N N . ILE A 1 865 ? -6.914 -50.219 -8.242 1 97.81 865 ILE A N 1
ATOM 6778 C CA . ILE A 1 865 ? -6.578 -50.5 -9.633 1 97.81 865 ILE A CA 1
ATOM 6779 C C . ILE A 1 865 ? -5.516 -49.531 -10.125 1 97.81 865 ILE A C 1
ATOM 6781 O O . ILE A 1 865 ? -5.004 -49.656 -11.242 1 97.81 865 ILE A O 1
ATOM 6785 N N . GLY A 1 866 ? -5.211 -48.594 -9.445 1 97.25 866 GLY A N 1
ATOM 6786 C CA . GLY A 1 866 ? -4.223 -47.625 -9.852 1 97.25 866 GLY A CA 1
ATOM 6787 C C . GLY A 1 866 ? -3.891 -46.625 -8.758 1 97.25 866 GLY A C 1
ATOM 6788 O O . GLY A 1 866 ? -4.312 -46.781 -7.613 1 97.25 866 GLY A O 1
ATOM 6789 N N . ASN A 1 867 ? -3.111 -45.531 -9.07 1 97.62 867 ASN A N 1
ATOM 6790 C CA . ASN A 1 867 ? -2.674 -44.5 -8.125 1 97.62 867 ASN A CA 1
ATOM 6791 C C . ASN A 1 867 ? -2.428 -43.156 -8.82 1 97.62 867 ASN A C 1
ATOM 6793 O O . ASN A 1 867 ? -1.753 -43.125 -9.844 1 97.62 867 ASN A O 1
ATOM 6797 N N . THR A 1 868 ? -2.93 -42.062 -8.227 1 95.56 868 THR A N 1
ATOM 6798 C CA . THR A 1 868 ? -2.891 -40.75 -8.859 1 95.56 868 THR A CA 1
ATOM 6799 C C . THR A 1 868 ? -1.565 -40.062 -8.57 1 95.56 868 THR A C 1
ATOM 6801 O O . THR A 1 868 ? -1.236 -39.062 -9.203 1 95.56 868 THR A O 1
ATOM 6804 N N . THR A 1 869 ? -0.765 -40.469 -7.621 1 94.31 869 THR A N 1
ATOM 6805 C CA . THR A 1 869 ? 0.508 -39.844 -7.277 1 94.31 869 THR A CA 1
ATOM 6806 C C . THR A 1 869 ? 1.497 -39.969 -8.438 1 94.31 869 THR A C 1
ATOM 6808 O O . THR A 1 869 ? 1.697 -41.031 -8.977 1 94.31 869 THR A O 1
ATOM 6811 N N . PRO A 1 870 ? 2.09 -38.906 -8.852 1 93.94 870 PRO A N 1
ATOM 6812 C CA . PRO A 1 870 ? 3.117 -39.031 -9.891 1 93.94 870 PRO A CA 1
ATOM 6813 C C . PRO A 1 870 ? 4.363 -39.75 -9.414 1 93.94 870 PRO A C 1
ATOM 6815 O O . PRO A 1 870 ? 5.039 -39.312 -8.484 1 93.94 870 PRO A O 1
ATOM 6818 N N . ARG A 1 871 ? 4.723 -40.844 -10.094 1 96.19 871 ARG A N 1
ATOM 6819 C CA . ARG A 1 871 ? 5.863 -41.688 -9.719 1 96.19 871 ARG A CA 1
ATOM 6820 C C . ARG A 1 871 ? 6.953 -41.625 -10.781 1 96.19 871 ARG A C 1
ATOM 6822 O O . ARG A 1 871 ? 6.664 -41.406 -11.969 1 96.19 871 ARG A O 1
ATOM 6829 N N . TYR A 1 872 ? 8.117 -41.75 -10.344 1 97.25 872 TYR A N 1
ATOM 6830 C CA . TYR A 1 872 ? 9.297 -41.719 -11.195 1 97.25 872 TYR A CA 1
ATOM 6831 C C . TYR A 1 872 ? 9.406 -40.438 -11.977 1 97.25 872 TYR A C 1
ATOM 6833 O O . TYR A 1 872 ? 9.531 -40.438 -13.203 1 97.25 872 TYR A O 1
ATOM 6841 N N . GLN A 1 873 ? 9.359 -39.406 -11.273 1 96.44 873 GLN A N 1
ATOM 6842 C CA . GLN A 1 873 ? 9.562 -38.094 -11.883 1 96.44 873 GLN A CA 1
ATOM 6843 C C . GLN A 1 873 ? 11.008 -37.906 -12.328 1 96.44 873 GLN A C 1
ATOM 6845 O O . GLN A 1 873 ? 11.938 -38.219 -11.578 1 96.44 873 GLN A O 1
ATOM 6850 N N . TYR A 1 874 ? 11.211 -37.438 -13.555 1 96.56 874 TYR A N 1
ATOM 6851 C CA . TYR A 1 874 ? 12.586 -37.312 -14.031 1 96.56 874 TYR A CA 1
ATOM 6852 C C . TYR A 1 874 ? 12.797 -36.031 -14.812 1 96.56 874 TYR A C 1
ATOM 6854 O O . TYR A 1 874 ? 11.836 -35.406 -15.273 1 96.56 874 TYR A O 1
ATOM 6862 N N . GLY A 1 875 ? 13.992 -35.594 -14.875 1 96.19 875 GLY A N 1
ATOM 6863 C CA . GLY A 1 875 ? 14.484 -34.469 -15.672 1 96.19 875 GLY A CA 1
ATOM 6864 C C . GLY A 1 875 ? 15.797 -34.781 -16.375 1 96.19 875 GLY A C 1
ATOM 6865 O O . GLY A 1 875 ? 16.656 -35.5 -15.836 1 96.19 875 GLY A O 1
ATOM 6866 N N . ILE A 1 876 ? 15.953 -34.344 -17.594 1 96.94 876 ILE A N 1
ATOM 6867 C CA . ILE A 1 876 ? 17.172 -34.5 -18.391 1 96.94 876 ILE A CA 1
ATOM 6868 C C . ILE A 1 876 ? 17.609 -33.125 -18.922 1 96.94 876 ILE A C 1
ATOM 6870 O O . ILE A 1 876 ? 16.812 -32.406 -19.5 1 96.94 876 ILE A O 1
ATOM 6874 N N . ASN A 1 877 ? 18.781 -32.844 -18.719 1 94.44 877 ASN A N 1
ATOM 6875 C CA . ASN A 1 877 ? 19.375 -31.625 -19.25 1 94.44 877 ASN A CA 1
ATOM 6876 C C . ASN A 1 877 ? 20.562 -31.938 -20.156 1 94.44 877 ASN A C 1
ATOM 6878 O O . ASN A 1 877 ? 21.547 -32.531 -19.703 1 94.44 877 ASN A O 1
ATOM 6882 N N . LEU A 1 878 ? 20.5 -31.5 -21.359 1 96.12 878 LEU A N 1
ATOM 6883 C CA . LEU A 1 878 ? 21.562 -31.703 -22.328 1 96.12 878 LEU A CA 1
ATOM 6884 C C . LEU A 1 878 ? 22.172 -30.359 -22.75 1 96.12 878 LEU A C 1
ATOM 6886 O O . LEU A 1 878 ? 21.453 -29.375 -22.922 1 96.12 878 LEU A O 1
ATOM 6890 N N . GLY A 1 879 ? 23.453 -30.375 -22.844 1 94.81 879 GLY A N 1
ATOM 6891 C CA . GLY A 1 879 ? 24.141 -29.172 -23.297 1 94.81 879 GLY A CA 1
ATOM 6892 C C . GLY A 1 879 ? 25.328 -29.469 -24.203 1 94.81 879 GLY A C 1
ATOM 6893 O O . GLY A 1 879 ? 26.016 -30.484 -24.031 1 94.81 879 GLY A O 1
ATOM 6894 N N . MET A 1 880 ? 25.516 -28.578 -25.141 1 95.5 880 MET A N 1
ATOM 6895 C CA . MET A 1 880 ? 26.672 -28.641 -26.031 1 95.5 880 MET A CA 1
ATOM 6896 C C . MET A 1 880 ? 27.156 -27.234 -26.391 1 95.5 880 MET A C 1
ATOM 6898 O O . MET A 1 880 ? 26.344 -26.344 -26.641 1 95.5 880 MET A O 1
ATOM 6902 N N . ASN A 1 881 ? 28.422 -27.078 -26.328 1 92.62 881 ASN A N 1
ATOM 6903 C CA . ASN A 1 881 ? 29 -25.797 -26.719 1 92.62 881 ASN A CA 1
ATOM 6904 C C . ASN A 1 881 ? 30.141 -25.953 -27.719 1 92.62 881 ASN A C 1
ATOM 6906 O O . ASN A 1 881 ? 30.906 -26.906 -27.625 1 92.62 881 ASN A O 1
ATOM 6910 N N . TYR A 1 882 ? 30.188 -25.047 -28.703 1 93.12 882 TYR A N 1
ATOM 6911 C CA . TYR A 1 882 ? 31.219 -25.078 -29.734 1 93.12 882 TYR A CA 1
ATOM 6912 C C . TYR A 1 882 ? 31.453 -23.688 -30.312 1 93.12 882 TYR A C 1
ATOM 6914 O O . TYR A 1 882 ? 30.531 -23.078 -30.875 1 93.12 882 TYR A O 1
ATOM 6922 N N . ALA A 1 883 ? 32.625 -23.094 -30.297 1 90.81 883 ALA A N 1
ATOM 6923 C CA . ALA A 1 883 ? 33.062 -21.859 -30.953 1 90.81 883 ALA A CA 1
ATOM 6924 C C . ALA A 1 883 ? 32.062 -20.734 -30.703 1 90.81 883 ALA A C 1
ATOM 6926 O O . ALA A 1 883 ? 31.641 -20.062 -31.641 1 90.81 883 ALA A O 1
ATOM 6927 N N . GLY A 1 884 ? 31.594 -20.562 -29.531 1 88.25 884 GLY A N 1
ATOM 6928 C CA . GLY A 1 884 ? 30.688 -19.484 -29.156 1 88.25 884 GLY A CA 1
ATOM 6929 C C . GLY A 1 884 ? 29.234 -19.891 -29.156 1 88.25 884 GLY A C 1
ATOM 6930 O O . GLY A 1 884 ? 28.391 -19.203 -28.578 1 88.25 884 GLY A O 1
ATOM 6931 N N . PHE A 1 885 ? 28.938 -20.969 -29.891 1 94.88 885 PHE A N 1
ATOM 6932 C CA . PHE A 1 885 ? 27.562 -21.5 -29.875 1 94.88 885 PHE A CA 1
ATOM 6933 C C . PHE A 1 885 ? 27.312 -22.328 -28.625 1 94.88 885 PHE A C 1
ATOM 6935 O O . PHE A 1 885 ? 28.203 -23.062 -28.172 1 94.88 885 PHE A O 1
ATOM 6942 N N . ASP A 1 886 ? 26.188 -22.156 -28.094 1 94.12 886 ASP A N 1
ATOM 6943 C CA . ASP A 1 886 ? 25.781 -22.953 -26.953 1 94.12 886 ASP A CA 1
ATOM 6944 C C . ASP A 1 886 ? 24.359 -23.469 -27.125 1 94.12 886 ASP A C 1
ATOM 6946 O O . ASP A 1 886 ? 23.422 -22.688 -27.344 1 94.12 886 ASP A O 1
ATOM 6950 N N . LEU A 1 887 ? 24.203 -24.797 -27.125 1 96.19 887 LEU A N 1
ATOM 6951 C CA . LEU A 1 887 ? 22.891 -25.453 -27.234 1 96.19 887 LEU A CA 1
ATOM 6952 C C . LEU A 1 887 ? 22.5 -26.078 -25.891 1 96.19 887 LEU A C 1
ATOM 6954 O O . LEU A 1 887 ? 23.297 -26.781 -25.266 1 96.19 887 LEU A O 1
ATOM 6958 N N . ASN A 1 888 ? 21.297 -25.766 -25.453 1 95 888 ASN A N 1
ATOM 6959 C CA . ASN A 1 888 ? 20.75 -26.359 -24.234 1 95 888 ASN A CA 1
ATOM 6960 C C . ASN A 1 888 ? 19.359 -26.953 -24.484 1 95 888 ASN A C 1
ATOM 6962 O O . ASN A 1 888 ? 18.5 -26.312 -25.062 1 95 888 ASN A O 1
ATOM 6966 N N . VAL A 1 889 ? 19.156 -28.188 -24.062 1 96.56 889 VAL A N 1
ATOM 6967 C CA . VAL A 1 889 ? 17.891 -28.891 -24.203 1 96.56 889 VAL A CA 1
ATOM 6968 C C . VAL A 1 889 ? 17.438 -29.422 -22.844 1 96.56 889 VAL A C 1
ATOM 6970 O O . VAL A 1 889 ? 18.203 -30.109 -22.156 1 96.56 889 VAL A O 1
ATOM 6973 N N . ILE A 1 890 ? 16.234 -29.125 -22.453 1 96.12 890 ILE A N 1
ATOM 6974 C CA . ILE A 1 890 ? 15.68 -29.578 -21.188 1 96.12 890 ILE A CA 1
ATOM 6975 C C . ILE A 1 890 ? 14.477 -30.469 -21.438 1 96.12 890 ILE A C 1
ATOM 6977 O O . ILE A 1 890 ? 13.523 -30.078 -22.109 1 96.12 890 ILE A O 1
ATOM 6981 N N . LEU A 1 891 ? 14.5 -31.688 -20.891 1 97 891 LEU A N 1
ATOM 6982 C CA . LEU A 1 891 ? 13.383 -32.625 -20.938 1 97 891 LEU A CA 1
ATOM 6983 C C . LEU A 1 891 ? 12.891 -32.938 -19.531 1 97 891 LEU A C 1
ATOM 6985 O O . LEU A 1 891 ? 13.672 -32.938 -18.578 1 97 891 LEU A O 1
ATOM 6989 N N . GLN A 1 892 ? 11.625 -33.25 -19.406 1 95.5 892 GLN A N 1
ATOM 6990 C CA . GLN A 1 892 ? 11.062 -33.656 -18.125 1 95.5 892 GLN A CA 1
ATOM 6991 C C . GLN A 1 892 ? 9.844 -34.562 -18.312 1 95.5 892 GLN A C 1
ATOM 6993 O O . GLN A 1 892 ? 9.219 -34.531 -19.375 1 95.5 892 GLN A O 1
ATOM 6998 N N . GLY A 1 893 ? 9.523 -35.312 -17.203 1 95.69 893 GLY A N 1
ATOM 6999 C CA . GLY A 1 893 ? 8.344 -36.156 -17.328 1 95.69 893 GLY A CA 1
ATOM 7000 C C . GLY A 1 893 ? 8.047 -36.938 -16.062 1 95.69 893 GLY A C 1
ATOM 7001 O O . GLY A 1 893 ? 8.719 -36.781 -15.047 1 95.69 893 GLY A O 1
ATOM 7002 N N . THR A 1 894 ? 6.941 -37.625 -16.094 1 96.31 894 THR A N 1
ATOM 7003 C CA . THR A 1 894 ? 6.484 -38.562 -15.094 1 96.31 894 THR A CA 1
ATOM 7004 C C . THR A 1 894 ? 6.402 -39.969 -15.68 1 96.31 894 THR A C 1
ATOM 7006 O O . THR A 1 894 ? 5.789 -40.188 -16.734 1 96.31 894 THR A O 1
ATOM 7009 N N . GLY A 1 895 ? 7.02 -40.969 -14.977 1 97.44 895 GLY A N 1
ATOM 7010 C CA . GLY A 1 895 ? 7.098 -42.312 -15.508 1 97.44 895 GLY A CA 1
ATOM 7011 C C . GLY A 1 895 ? 5.832 -43.094 -15.289 1 97.44 895 GLY A C 1
ATOM 7012 O O . GLY A 1 895 ? 5.52 -44 -16.078 1 97.44 895 GLY A O 1
ATOM 7013 N N . LYS A 1 896 ? 5.18 -42.781 -14.25 1 97.44 896 LYS A N 1
ATOM 7014 C CA . LYS A 1 896 ? 3.957 -43.531 -13.945 1 97.44 896 LYS A CA 1
ATOM 7015 C C . LYS A 1 896 ? 2.971 -42.656 -13.172 1 97.44 896 LYS A C 1
ATOM 7017 O O . LYS A 1 896 ? 3.334 -42.031 -12.172 1 97.44 896 LYS A O 1
ATOM 7022 N N . ARG A 1 897 ? 1.695 -42.656 -13.586 1 97.12 897 ARG A N 1
ATOM 7023 C CA . ARG A 1 897 ? 0.585 -41.938 -12.953 1 97.12 897 ARG A CA 1
ATOM 7024 C C . ARG A 1 897 ? -0.749 -42.375 -13.555 1 97.12 897 ARG A C 1
ATOM 7026 O O . ARG A 1 897 ? -0.905 -42.375 -14.773 1 97.12 897 ARG A O 1
ATOM 7033 N N . ASP A 1 898 ? -1.588 -42.781 -12.75 1 97.56 898 ASP A N 1
ATOM 7034 C CA . ASP A 1 898 ? -2.93 -43.156 -13.195 1 97.56 898 ASP A CA 1
ATOM 7035 C C . ASP A 1 898 ? -3.955 -42.094 -12.773 1 97.56 898 ASP A C 1
ATOM 7037 O O . ASP A 1 898 ? -3.789 -41.438 -11.75 1 97.56 898 ASP A O 1
ATOM 7041 N N . TYR A 1 899 ? -4.953 -41.969 -13.633 1 96.62 899 TYR A N 1
ATOM 7042 C CA . TYR A 1 899 ? -6.043 -41.062 -13.312 1 96.62 899 TYR A CA 1
ATOM 7043 C C . TYR A 1 899 ? -7.367 -41.594 -13.867 1 96.62 899 TYR A C 1
ATOM 7045 O O . TYR A 1 899 ? -7.414 -42.094 -14.984 1 96.62 899 TYR A O 1
ATOM 7053 N N . TRP A 1 900 ? -8.344 -41.5 -13.047 1 97.06 900 TRP A N 1
ATOM 7054 C CA . TRP A 1 900 ? -9.695 -41.719 -13.562 1 97.06 900 TRP A CA 1
ATOM 7055 C C . TRP A 1 900 ? -10.312 -40.406 -14.047 1 97.06 900 TRP A C 1
ATOM 7057 O O . TRP A 1 900 ? -10.602 -39.531 -13.25 1 97.06 900 TRP A O 1
ATOM 7067 N N . ILE A 1 901 ? -10.43 -40.312 -15.328 1 96.19 901 ILE A N 1
ATOM 7068 C CA . ILE A 1 901 ? -11.047 -39.125 -15.945 1 96.19 901 ILE A CA 1
ATOM 7069 C C . ILE A 1 901 ? -12.312 -39.562 -16.688 1 96.19 901 ILE A C 1
ATOM 7071 O O . ILE A 1 901 ? -12.25 -40.219 -17.719 1 96.19 901 ILE A O 1
ATOM 7075 N N . SER A 1 902 ? -13.383 -39.188 -16.141 1 95.12 902 SER A N 1
ATOM 7076 C CA . SER A 1 902 ? -14.648 -39.469 -16.812 1 95.12 902 SER A CA 1
ATOM 7077 C C . SER A 1 902 ? -15.336 -38.156 -17.25 1 95.12 902 SER A C 1
ATOM 7079 O O . SER A 1 902 ? -16.031 -37.531 -16.453 1 95.12 902 SER A O 1
ATOM 7081 N N . ASN A 1 903 ? -15.148 -37.844 -18.469 1 94.5 903 ASN A N 1
ATOM 7082 C CA . ASN A 1 903 ? -15.805 -36.688 -19.062 1 94.5 903 ASN A CA 1
ATOM 7083 C C . ASN A 1 903 ? -16 -36.844 -20.562 1 94.5 903 ASN A C 1
ATOM 7085 O O . ASN A 1 903 ? -15.836 -37.969 -21.094 1 94.5 903 ASN A O 1
ATOM 7089 N N . VAL A 1 904 ? -16.375 -35.844 -21.281 1 95.25 904 VAL A N 1
ATOM 7090 C CA . VAL A 1 904 ? -16.766 -35.906 -22.688 1 95.25 904 VAL A CA 1
ATOM 7091 C C . VAL A 1 904 ? -15.523 -36.094 -23.547 1 95.25 904 VAL A C 1
ATOM 7093 O O . VAL A 1 904 ? -15.625 -36.562 -24.703 1 95.25 904 VAL A O 1
ATOM 7096 N N . LEU A 1 905 ? -14.375 -35.812 -23.078 1 96.44 905 LEU A N 1
ATOM 7097 C CA . LEU A 1 905 ? -13.141 -35.938 -23.859 1 96.44 905 LEU A CA 1
ATOM 7098 C C . LEU A 1 905 ? -12.609 -37.375 -23.812 1 96.44 905 LEU A C 1
ATOM 7100 O O . LEU A 1 905 ? -11.781 -37.75 -24.641 1 96.44 905 LEU A O 1
ATOM 7104 N N . THR A 1 906 ? -13.164 -38.156 -22.875 1 95.94 906 THR A N 1
ATOM 7105 C CA . THR A 1 906 ? -12.562 -39.5 -22.688 1 95.94 906 THR A CA 1
ATOM 7106 C C . THR A 1 906 ? -13.57 -40.594 -23 1 95.94 906 THR A C 1
ATOM 7108 O O . THR A 1 906 ? -13.18 -41.719 -23.266 1 95.94 906 THR A O 1
ATOM 7111 N N . PHE A 1 907 ? -14.836 -40.25 -22.891 1 96.38 907 PHE A N 1
ATOM 7112 C CA . PHE A 1 907 ? -15.883 -41.219 -23.203 1 96.38 907 PHE A CA 1
ATOM 7113 C C . PHE A 1 907 ? -16.859 -40.656 -24.234 1 96.38 907 PHE A C 1
ATOM 7115 O O . PHE A 1 907 ? -17.188 -39.469 -24.188 1 96.38 907 PHE A O 1
ATOM 7122 N N . PRO A 1 908 ? -17.266 -41.5 -25.141 1 96.25 908 PRO A N 1
ATOM 7123 C CA . PRO A 1 908 ? -18.203 -41.031 -26.141 1 96.25 908 PRO A CA 1
ATOM 7124 C C . PRO A 1 908 ? -19.562 -40.656 -25.547 1 96.25 908 PRO A C 1
ATOM 7126 O O . PRO A 1 908 ? -20.125 -41.438 -24.766 1 96.25 908 PRO A O 1
ATOM 7129 N N . MET A 1 909 ? -19.984 -39.5 -25.891 1 94.81 909 MET A N 1
ATOM 7130 C CA . MET A 1 909 ? -21.328 -39.031 -25.562 1 94.81 909 MET A CA 1
ATOM 7131 C C . MET A 1 909 ? -21.594 -39.094 -24.062 1 94.81 909 MET A C 1
ATOM 7133 O O . MET A 1 909 ? -22.656 -39.531 -23.625 1 94.81 909 MET A O 1
ATOM 7137 N N . ASN A 1 910 ? -20.625 -38.844 -23.234 1 93.25 910 ASN A N 1
ATOM 7138 C CA . ASN A 1 910 ? -20.734 -38.875 -21.781 1 93.25 910 ASN A CA 1
ATOM 7139 C C . ASN A 1 910 ? -21.5 -37.656 -21.266 1 93.25 910 ASN A C 1
ATOM 7141 O O . ASN A 1 910 ? -20.891 -36.656 -20.828 1 93.25 910 ASN A O 1
ATOM 7145 N N . GLY A 1 911 ? -22.625 -37.719 -21.219 1 86.75 911 GLY A N 1
ATOM 7146 C CA . GLY A 1 911 ? -23.5 -36.625 -20.781 1 86.75 911 GLY A CA 1
ATOM 7147 C C . GLY A 1 911 ? -24.906 -36.719 -21.375 1 86.75 911 GLY A C 1
ATOM 7148 O O . GLY A 1 911 ? -25.391 -37.812 -21.656 1 86.75 911 GLY A O 1
ATOM 7149 N N . ASP A 1 912 ? -25.531 -35.594 -21.484 1 84.94 912 ASP A N 1
ATOM 7150 C CA . ASP A 1 912 ? -26.875 -35.562 -22.062 1 84.94 912 ASP A CA 1
ATOM 7151 C C . ASP A 1 912 ? -26.812 -35.312 -23.562 1 84.94 912 ASP A C 1
ATOM 7153 O O . ASP A 1 912 ? -25.766 -35.5 -24.188 1 84.94 912 ASP A O 1
ATOM 7157 N N . ASN A 1 913 ? -27.922 -35.094 -24.094 1 87.31 913 ASN A N 1
ATOM 7158 C CA . ASN A 1 913 ? -28.047 -35 -25.547 1 87.31 913 ASN A CA 1
ATOM 7159 C C . ASN A 1 913 ? -27.328 -33.75 -26.078 1 87.31 913 ASN A C 1
ATOM 7161 O O . ASN A 1 913 ? -27.266 -33.562 -27.297 1 87.31 913 ASN A O 1
ATOM 7165 N N . PHE A 1 914 ? -26.625 -33.062 -25.188 1 88.94 914 PHE A N 1
ATOM 7166 C CA . PHE A 1 914 ? -26.031 -31.797 -25.609 1 88.94 914 PHE A CA 1
ATOM 7167 C C . PHE A 1 914 ? -24.516 -31.922 -25.734 1 88.94 914 PHE A C 1
ATOM 7169 O O . PHE A 1 914 ? -23.828 -30.953 -26.047 1 88.94 914 PHE A O 1
ATOM 7176 N N . VAL A 1 915 ? -24 -33.125 -25.641 1 93.75 915 VAL A N 1
ATOM 7177 C CA . VAL A 1 915 ? -22.547 -33.219 -25.578 1 93.75 915 VAL A CA 1
ATOM 7178 C C . VAL A 1 915 ? -22 -33.656 -26.938 1 93.75 915 VAL A C 1
ATOM 7180 O O . VAL A 1 915 ? -22.656 -34.438 -27.656 1 93.75 915 VAL A O 1
ATOM 7183 N N . PRO A 1 916 ? -20.828 -33.188 -27.297 1 96.44 916 PRO A N 1
ATOM 7184 C CA . PRO A 1 916 ? -20.203 -33.562 -28.562 1 96.44 916 PRO A CA 1
ATOM 7185 C C . PRO A 1 916 ? -19.531 -34.938 -28.5 1 96.44 916 PRO A C 1
ATOM 7187 O O . PRO A 1 916 ? -19.484 -35.562 -27.438 1 96.44 916 PRO A O 1
ATOM 7190 N N . LEU A 1 917 ? -19.172 -35.375 -29.719 1 97.5 917 LEU A N 1
ATOM 7191 C CA . LEU A 1 917 ? -18.281 -36.5 -29.875 1 97.5 917 LEU A CA 1
ATOM 7192 C C . LEU A 1 917 ? -16.859 -36.062 -30.219 1 97.5 917 LEU A C 1
ATOM 7194 O O . LEU A 1 917 ? -16.656 -35.344 -31.219 1 97.5 917 LEU A O 1
ATOM 7198 N N . PHE A 1 918 ? -16 -36.438 -29.484 1 97.81 918 PHE A N 1
ATOM 7199 C CA . PHE A 1 918 ? -14.633 -35.969 -29.719 1 97.81 918 PHE A CA 1
ATOM 7200 C C . PHE A 1 918 ? -13.852 -37.031 -30.516 1 97.81 918 PHE A C 1
ATOM 7202 O O . PHE A 1 918 ? -14.273 -38.156 -30.625 1 97.81 918 PHE A O 1
ATOM 7209 N N . GLU A 1 919 ? -12.734 -36.562 -31.031 1 96.38 919 GLU A N 1
ATOM 7210 C CA . GLU A 1 919 ? -11.898 -37.438 -31.859 1 96.38 919 GLU A CA 1
ATOM 7211 C C . GLU A 1 919 ? -11.391 -38.625 -31.062 1 96.38 919 GLU A C 1
ATOM 7213 O O . GLU A 1 919 ? -10.984 -38.5 -29.906 1 96.38 919 GLU A O 1
ATOM 7218 N N . GLY A 1 920 ? -11.445 -39.781 -31.656 1 95 920 GLY A N 1
ATOM 7219 C CA . GLY A 1 920 ? -10.938 -41 -31.031 1 95 920 GLY A CA 1
ATOM 7220 C C . GLY A 1 920 ? -12 -41.75 -30.25 1 95 920 GLY A C 1
ATOM 7221 O O . GLY A 1 920 ? -11.734 -42.812 -29.703 1 95 920 GLY A O 1
ATOM 7222 N N . LEU A 1 921 ? -13.258 -41.281 -30.266 1 97.25 921 LEU A N 1
ATOM 7223 C CA . LEU A 1 921 ? -14.273 -41.875 -29.406 1 97.25 921 LEU A CA 1
ATOM 7224 C C . LEU A 1 921 ? -15.359 -42.562 -30.234 1 97.25 921 LEU A C 1
ATOM 7226 O O . LEU A 1 921 ? -16.406 -42.906 -29.703 1 97.25 921 LEU A O 1
ATOM 7230 N N . SER A 1 922 ? -15.109 -42.781 -31.469 1 96 922 SER A N 1
ATOM 7231 C CA . SER A 1 922 ? -16.125 -43.312 -32.375 1 96 922 SER A CA 1
ATOM 7232 C C . SER A 1 922 ? -16.156 -44.812 -32.344 1 96 922 SER A C 1
ATOM 7234 O O . SER A 1 922 ? -17.078 -45.438 -32.875 1 96 922 SER A O 1
ATOM 7236 N N . ASP A 1 923 ? -15.25 -45.469 -31.641 1 96.69 923 ASP A N 1
ATOM 7237 C CA . ASP A 1 923 ? -15.164 -46.906 -31.594 1 96.69 923 ASP A CA 1
ATOM 7238 C C . ASP A 1 923 ? -15.938 -47.469 -30.406 1 96.69 923 ASP A C 1
ATOM 7240 O O . ASP A 1 923 ? -15.359 -48.125 -29.531 1 96.69 923 ASP A O 1
ATOM 7244 N N . TYR A 1 924 ? -17.25 -47.281 -30.438 1 97.06 924 TYR A N 1
ATOM 7245 C CA . TYR A 1 924 ? -18.109 -47.812 -29.375 1 97.06 924 TYR A CA 1
ATOM 7246 C C . TYR A 1 924 ? -18.875 -49.062 -29.859 1 97.06 924 TYR A C 1
ATOM 7248 O O . TYR A 1 924 ? -19.062 -49.219 -31.078 1 97.06 924 TYR A O 1
ATOM 7256 N N . TRP A 1 925 ? -19.328 -49.875 -28.969 1 96.88 925 TRP A N 1
ATOM 7257 C CA . TRP A 1 925 ? -20.047 -51.125 -29.25 1 96.88 925 TRP A CA 1
ATOM 7258 C C . TRP A 1 925 ? -21.422 -50.844 -29.859 1 96.88 925 TRP A C 1
ATOM 7260 O O . TRP A 1 925 ? -22.141 -49.938 -29.391 1 96.88 925 TRP A O 1
ATOM 7270 N N . MET A 1 926 ? -21.781 -51.625 -30.906 1 94.88 926 MET A N 1
ATOM 7271 C CA . MET A 1 926 ? -23.062 -51.438 -31.562 1 94.88 926 MET A CA 1
ATOM 7272 C C . MET A 1 926 ? -23.703 -52.781 -31.891 1 94.88 926 MET A C 1
ATOM 7274 O O . MET A 1 926 ? -23.016 -53.719 -32.312 1 94.88 926 MET A O 1
ATOM 7278 N N . PRO A 1 927 ? -24.953 -52.844 -31.656 1 94.12 927 PRO A N 1
ATOM 7279 C CA . PRO A 1 927 ? -25.656 -54.031 -32.125 1 94.12 927 PRO A CA 1
ATOM 7280 C C . PRO A 1 927 ? -25.922 -54.031 -33.625 1 94.12 927 PRO A C 1
ATOM 7282 O O . PRO A 1 927 ? -26.125 -52.969 -34.219 1 94.12 927 PRO A O 1
ATOM 7285 N N . LYS A 1 928 ? -25.922 -55.125 -34.219 1 92.69 928 LYS A N 1
ATOM 7286 C CA . LYS A 1 928 ? -26.062 -55.25 -35.688 1 92.69 928 LYS A CA 1
ATOM 7287 C C . LYS A 1 928 ? -27.438 -54.75 -36.156 1 92.69 928 LYS A C 1
ATOM 7289 O O . LYS A 1 928 ? -27.531 -54 -37.094 1 92.69 928 LYS A O 1
ATOM 7294 N N . ASP A 1 929 ? -28.562 -55.281 -35.531 1 89.75 929 ASP A N 1
ATOM 7295 C CA . ASP A 1 929 ? -29.922 -54.906 -35.906 1 89.75 929 ASP A CA 1
ATOM 7296 C C . ASP A 1 929 ? -30.891 -55.094 -34.75 1 89.75 929 ASP A C 1
ATOM 7298 O O . ASP A 1 929 ? -31.703 -56.031 -34.75 1 89.75 929 ASP A O 1
ATOM 7302 N N . PRO A 1 930 ? -30.797 -54.188 -33.812 1 87.81 930 PRO A N 1
ATOM 7303 C CA . PRO A 1 930 ? -31.641 -54.344 -32.625 1 87.81 930 PRO A CA 1
ATOM 7304 C C . PRO A 1 930 ? -33.125 -54.312 -32.938 1 87.81 930 PRO A C 1
ATOM 7306 O O . PRO A 1 930 ? -33.938 -54.938 -32.25 1 87.81 930 PRO A O 1
ATOM 7309 N N . ASP A 1 931 ? -33.531 -53.625 -33.969 1 84.06 931 ASP A N 1
ATOM 7310 C CA . ASP A 1 931 ? -34.938 -53.5 -34.344 1 84.06 931 ASP A CA 1
ATOM 7311 C C . ASP A 1 931 ? -35.531 -54.844 -34.781 1 84.06 931 ASP A C 1
ATOM 7313 O O . ASP A 1 931 ? -36.719 -55.094 -34.562 1 84.06 931 ASP A O 1
ATOM 7317 N N . ASN A 1 932 ? -34.656 -55.719 -35.344 1 88.44 932 ASN A N 1
ATOM 7318 C CA . ASN A 1 932 ? -35.125 -57.031 -35.781 1 88.44 932 ASN A CA 1
ATOM 7319 C C . ASN A 1 932 ? -34.625 -58.125 -34.812 1 88.44 932 ASN A C 1
ATOM 7321 O O . ASN A 1 932 ? -34.531 -59.281 -35.188 1 88.44 932 ASN A O 1
ATOM 7325 N N . GLY A 1 933 ? -34.125 -57.688 -33.625 1 84.94 933 GLY A N 1
ATOM 7326 C CA . GLY A 1 933 ? -33.812 -58.625 -32.562 1 84.94 933 GLY A CA 1
ATOM 7327 C C . GLY A 1 933 ? -32.406 -59.188 -32.656 1 84.94 933 GLY A C 1
ATOM 7328 O O . GLY A 1 933 ? -32.062 -60.094 -31.891 1 84.94 933 GLY A O 1
ATOM 7329 N N . ASP A 1 934 ? -31.578 -58.719 -33.594 1 92.31 934 ASP A N 1
ATOM 7330 C CA . ASP A 1 934 ? -30.188 -59.156 -33.688 1 92.31 934 ASP A CA 1
ATOM 7331 C C . ASP A 1 934 ? -29.266 -58.281 -32.844 1 92.31 934 ASP A C 1
ATOM 7333 O O . ASP A 1 934 ? -28.844 -57.188 -33.281 1 92.31 934 ASP A O 1
ATOM 7337 N N . TRP A 1 935 ? -28.922 -58.781 -31.812 1 93.81 935 TRP A N 1
ATOM 7338 C CA . TRP A 1 935 ? -28.141 -58.031 -30.828 1 93.81 935 TRP A CA 1
ATOM 7339 C C . TRP A 1 935 ? -26.672 -58.469 -30.859 1 93.81 935 TRP A C 1
ATOM 7341 O O . TRP A 1 935 ? -25.922 -58.219 -29.922 1 93.81 935 TRP A O 1
ATOM 7351 N N . SER A 1 936 ? -26.312 -59.156 -31.984 1 92.75 936 SER A N 1
ATOM 7352 C CA . SER A 1 936 ? -24.906 -59.469 -32.156 1 92.75 936 SER A CA 1
ATOM 7353 C C . SER A 1 936 ? -24.078 -58.219 -32.406 1 92.75 936 SER A C 1
ATOM 7355 O O . SER A 1 936 ? -24.609 -57.25 -32.969 1 92.75 936 SER A O 1
ATOM 7357 N N . ALA A 1 937 ? -22.875 -58.219 -32.031 1 94.31 937 ALA A N 1
ATOM 7358 C CA . ALA A 1 937 ? -22.031 -57.031 -32.094 1 94.31 937 ALA A CA 1
ATOM 7359 C C . ALA A 1 937 ? -21.562 -56.781 -33.531 1 94.31 937 ALA A C 1
ATOM 7361 O O . ALA A 1 937 ? -21.078 -57.719 -34.188 1 94.31 937 ALA A O 1
ATOM 7362 N N . VAL A 1 938 ? -21.656 -55.625 -34.031 1 93.5 938 VAL A N 1
ATOM 7363 C CA . VAL A 1 938 ? -21.016 -55.188 -35.281 1 93.5 938 VAL A CA 1
ATOM 7364 C C . VAL A 1 938 ? -19.5 -55.156 -35.094 1 93.5 938 VAL A C 1
ATOM 7366 O O . VAL A 1 938 ? -18.75 -55.531 -36 1 93.5 938 VAL A O 1
ATOM 7369 N N . ASN A 1 939 ? -19.078 -54.75 -33.906 1 93.62 939 ASN A N 1
ATOM 7370 C CA . ASN A 1 939 ? -17.672 -54.594 -33.531 1 93.62 939 ASN A CA 1
ATOM 7371 C C . ASN A 1 939 ? -17.391 -55.156 -32.125 1 93.62 939 ASN A C 1
ATOM 7373 O O . ASN A 1 939 ? -17.219 -54.406 -31.188 1 93.62 939 ASN A O 1
ATOM 7377 N N . PRO A 1 940 ? -17.266 -56.438 -32.031 1 90.75 940 PRO A N 1
ATOM 7378 C CA . PRO A 1 940 ? -17.172 -57.094 -30.734 1 90.75 940 PRO A CA 1
ATOM 7379 C C . PRO A 1 940 ? -15.961 -56.594 -29.938 1 90.75 940 PRO A C 1
ATOM 7381 O O . PRO A 1 940 ? -15.938 -56.719 -28.703 1 90.75 940 PRO A O 1
ATOM 7384 N N . ASN A 1 941 ? -14.953 -56.094 -30.688 1 92.19 941 ASN A N 1
ATOM 7385 C CA . ASN A 1 941 ? -13.75 -55.656 -29.984 1 92.19 941 ASN A CA 1
ATOM 7386 C C . ASN A 1 941 ? -13.719 -54.125 -29.875 1 92.19 941 ASN A C 1
ATOM 7388 O O . ASN A 1 941 ? -12.641 -53.531 -29.844 1 92.19 941 ASN A O 1
ATOM 7392 N N . ALA A 1 942 ? -14.875 -53.531 -29.766 1 96.38 942 ALA A N 1
ATOM 7393 C CA . ALA A 1 942 ? -14.961 -52.062 -29.641 1 96.38 942 ALA A CA 1
ATOM 7394 C C . ALA A 1 942 ? -14.203 -51.594 -28.406 1 96.38 942 ALA A C 1
ATOM 7396 O O . ALA A 1 942 ? -14.141 -52.281 -27.391 1 96.38 942 ALA A O 1
ATOM 7397 N N . LYS A 1 943 ? -13.617 -50.469 -28.531 1 96.31 943 LYS A N 1
ATOM 7398 C CA . LYS A 1 943 ? -12.875 -49.875 -27.406 1 96.31 943 LYS A CA 1
ATOM 7399 C C . LYS A 1 943 ? -13.828 -49.406 -26.312 1 96.31 943 LYS A C 1
ATOM 7401 O O . LYS A 1 943 ? -13.531 -49.531 -25.125 1 96.31 943 LYS A O 1
ATOM 7406 N N . TYR A 1 944 ? -14.93 -48.781 -26.688 1 97.25 944 TYR A N 1
ATOM 7407 C CA . TYR A 1 944 ? -15.875 -48.219 -25.734 1 97.25 944 TYR A CA 1
ATOM 7408 C C . TYR A 1 944 ? -17.172 -49.031 -25.703 1 97.25 944 TYR A C 1
ATOM 7410 O O . TYR A 1 944 ? -17.5 -49.719 -26.688 1 97.25 944 TYR A O 1
ATOM 7418 N N . PRO A 1 945 ? -17.859 -49 -24.562 1 96.75 945 PRO A N 1
ATOM 7419 C CA . PRO A 1 945 ? -19.094 -49.75 -24.469 1 96.75 945 PRO A CA 1
ATOM 7420 C C . PRO A 1 945 ? -20.25 -49.125 -25.266 1 96.75 945 PRO A C 1
ATOM 7422 O O . PRO A 1 945 ? -20.094 -48.062 -25.844 1 96.75 945 PRO A O 1
ATOM 7425 N N . ARG A 1 946 ? -21.266 -49.875 -25.203 1 95.5 946 ARG A N 1
ATOM 7426 C CA . ARG A 1 946 ? -22.484 -49.375 -25.844 1 95.5 946 ARG A CA 1
ATOM 7427 C C . ARG A 1 946 ? -22.891 -48 -25.266 1 95.5 946 ARG A C 1
ATOM 7429 O O . ARG A 1 946 ? -22.766 -47.781 -24.062 1 95.5 946 ARG A O 1
ATOM 7436 N N . ILE A 1 947 ? -23.297 -47.094 -26.141 1 95.19 947 ILE A N 1
ATOM 7437 C CA . ILE A 1 947 ? -23.719 -45.781 -25.703 1 95.19 947 ILE A CA 1
ATOM 7438 C C . ILE A 1 947 ? -25.25 -45.719 -25.625 1 95.19 947 ILE A C 1
ATOM 7440 O O . ILE A 1 947 ? -25.938 -46.438 -26.359 1 95.19 947 ILE A O 1
ATOM 7444 N N . TYR A 1 948 ? -25.734 -44.906 -24.656 1 93.06 948 TYR A N 1
ATOM 7445 C CA . TYR A 1 948 ? -27.172 -44.844 -24.391 1 93.06 948 TYR A CA 1
ATOM 7446 C C . TYR A 1 948 ? -27.656 -43.406 -24.438 1 93.06 948 TYR A C 1
ATOM 7448 O O . TYR A 1 948 ? -26.938 -42.469 -24.031 1 93.06 948 TYR A O 1
ATOM 7456 N N . GLY A 1 949 ? -28.828 -43.469 -24.953 1 84.75 949 GLY A N 1
ATOM 7457 C CA . GLY A 1 949 ? -29.578 -42.25 -24.734 1 84.75 949 GLY A CA 1
ATOM 7458 C C . GLY A 1 949 ? -30.188 -42.156 -23.344 1 84.75 949 GLY A C 1
ATOM 7459 O O . GLY A 1 949 ? -30.266 -43.156 -22.641 1 84.75 949 GLY A O 1
ATOM 7460 N N . ASN A 1 950 ? -30.406 -40.938 -22.625 1 79.06 950 ASN A N 1
ATOM 7461 C CA . ASN A 1 950 ? -31 -40.656 -21.328 1 79.06 950 ASN A CA 1
ATOM 7462 C C . ASN A 1 950 ? -30.266 -41.406 -20.219 1 79.06 950 ASN A C 1
ATOM 7464 O O . ASN A 1 950 ? -30.906 -42 -19.328 1 79.06 950 ASN A O 1
ATOM 7468 N N . ARG A 1 951 ? -29.109 -41.75 -20.281 1 81.81 951 ARG A N 1
ATOM 7469 C CA . ARG A 1 951 ? -28.156 -42.281 -19.297 1 81.81 951 ARG A CA 1
ATOM 7470 C C . ARG A 1 951 ? -28.281 -43.781 -19.156 1 81.81 951 ARG A C 1
ATOM 7472 O O . ARG A 1 951 ? -27.297 -44.469 -18.891 1 81.81 951 ARG A O 1
ATOM 7479 N N . GLY A 1 952 ? -29.5 -44.406 -19.469 1 83.88 952 GLY A N 1
ATOM 7480 C CA . GLY A 1 952 ? -29.672 -45.844 -19.422 1 83.88 952 GLY A CA 1
ATOM 7481 C C . GLY A 1 952 ? -28.672 -46.531 -18.516 1 83.88 952 GLY A C 1
ATOM 7482 O O . GLY A 1 952 ? -28.547 -46.188 -17.344 1 83.88 952 GLY A O 1
ATOM 7483 N N . ASN A 1 953 ? -27.891 -47.375 -19.156 1 91.75 953 ASN A N 1
ATOM 7484 C CA . ASN A 1 953 ? -26.906 -48.125 -18.359 1 91.75 953 ASN A CA 1
ATOM 7485 C C . ASN A 1 953 ? -25.562 -47.406 -18.359 1 91.75 953 ASN A C 1
ATOM 7487 O O . ASN A 1 953 ? -24.547 -48 -17.969 1 91.75 953 ASN A O 1
ATOM 7491 N N . SER A 1 954 ? -25.531 -46.156 -18.797 1 91.62 954 SER A N 1
ATOM 7492 C CA . SER A 1 954 ? -24.281 -45.406 -18.875 1 91.62 954 SER A CA 1
ATOM 7493 C C . SER A 1 954 ? -23.625 -45.312 -17.5 1 91.62 954 SER A C 1
ATOM 7495 O O . SER A 1 954 ? -22.406 -45.312 -17.391 1 91.62 954 SER A O 1
ATOM 7497 N N . GLY A 1 955 ? -24.422 -45.156 -16.469 1 90.94 955 GLY A N 1
ATOM 7498 C CA . GLY A 1 955 ? -23.891 -45.094 -15.117 1 90.94 955 GLY A CA 1
ATOM 7499 C C . GLY A 1 955 ? -23.031 -46.281 -14.758 1 90.94 955 GLY A C 1
ATOM 7500 O O . GLY A 1 955 ? -22.016 -46.125 -14.078 1 90.94 955 GLY A O 1
ATOM 7501 N N . SER A 1 956 ? -23.5 -47.406 -15.164 1 93.81 956 SER A N 1
ATOM 7502 C CA . SER A 1 956 ? -22.734 -48.625 -14.891 1 93.81 956 SER A CA 1
ATOM 7503 C C . SER A 1 956 ? -21.531 -48.719 -15.82 1 93.81 956 SER A C 1
ATOM 7505 O O . SER A 1 956 ? -20.422 -49.094 -15.383 1 93.81 956 SER A O 1
ATOM 7507 N N . ASN A 1 957 ? -21.688 -48.438 -17.094 1 96 957 ASN A N 1
ATOM 7508 C CA . ASN A 1 957 ? -20.625 -48.531 -18.094 1 96 957 ASN A CA 1
ATOM 7509 C C . ASN A 1 957 ? -19.469 -47.594 -17.781 1 96 957 ASN A C 1
ATOM 7511 O O . ASN A 1 957 ? -18.328 -47.875 -18.156 1 96 957 ASN A O 1
ATOM 7515 N N . LEU A 1 958 ? -19.75 -46.531 -17.062 1 94.88 958 LEU A N 1
ATOM 7516 C CA . LEU A 1 958 ? -18.75 -45.5 -16.828 1 94.88 958 LEU A CA 1
ATOM 7517 C C . LEU A 1 958 ? -18.219 -45.562 -15.398 1 94.88 958 LEU A C 1
ATOM 7519 O O . LEU A 1 958 ? -17.641 -44.594 -14.891 1 94.88 958 LEU A O 1
ATOM 7523 N N . ARG A 1 959 ? -18.438 -46.656 -14.781 1 94.19 959 ARG A N 1
ATOM 7524 C CA . ARG A 1 959 ? -17.875 -46.875 -13.453 1 94.19 959 ARG A CA 1
ATOM 7525 C C . ARG A 1 959 ? -16.359 -46.906 -13.508 1 94.19 959 ARG A C 1
ATOM 7527 O O . ARG A 1 959 ? -15.773 -47.406 -14.484 1 94.19 959 ARG A O 1
ATOM 7534 N N . GLN A 1 960 ? -15.781 -46.438 -12.438 1 96.62 960 GLN A N 1
ATOM 7535 C CA . GLN A 1 960 ? -14.32 -46.469 -12.328 1 96.62 960 GLN A CA 1
ATOM 7536 C C . GLN A 1 960 ? -13.805 -47.906 -12.484 1 96.62 960 GLN A C 1
ATOM 7538 O O . GLN A 1 960 ? -14.188 -48.781 -11.719 1 96.62 960 GLN A O 1
ATOM 7543 N N . SER A 1 961 ? -12.969 -48.156 -13.531 1 97.44 961 SER A N 1
ATOM 7544 C CA . SER A 1 961 ? -12.523 -49.5 -13.828 1 97.44 961 SER A CA 1
ATOM 7545 C C . SER A 1 961 ? -11.109 -49.5 -14.406 1 97.44 961 SER A C 1
ATOM 7547 O O . SER A 1 961 ? -10.609 -48.469 -14.828 1 97.44 961 SER A O 1
ATOM 7549 N N . ASP A 1 962 ? -10.484 -50.625 -14.391 1 97.31 962 ASP A N 1
ATOM 7550 C CA . ASP A 1 962 ? -9.086 -50.75 -14.789 1 97.31 962 ASP A CA 1
ATOM 7551 C C . ASP A 1 962 ? -8.93 -50.594 -16.297 1 97.31 962 ASP A C 1
ATOM 7553 O O . ASP A 1 962 ? -7.938 -50.031 -16.766 1 97.31 962 ASP A O 1
ATOM 7557 N N . LYS A 1 963 ? -9.914 -50.969 -17.109 1 96.56 963 LYS A N 1
ATOM 7558 C CA . LYS A 1 963 ? -9.82 -50.906 -18.562 1 96.56 963 LYS A CA 1
ATOM 7559 C C . LYS A 1 963 ? -9.75 -49.438 -19.047 1 96.56 963 LYS A C 1
ATOM 7561 O O . LYS A 1 963 ? -9.047 -49.156 -20.016 1 96.56 963 LYS A O 1
ATOM 7566 N N . TYR A 1 964 ? -10.438 -48.594 -18.438 1 96.44 964 TYR A N 1
ATOM 7567 C CA . TYR A 1 964 ? -10.555 -47.219 -18.922 1 96.44 964 TYR A CA 1
ATOM 7568 C C . TYR A 1 964 ? -9.75 -46.281 -18.062 1 96.44 964 TYR A C 1
ATOM 7570 O O . TYR A 1 964 ? -9.938 -45.062 -18.141 1 96.44 964 TYR A O 1
ATOM 7578 N N . LEU A 1 965 ? -8.969 -46.812 -17.156 1 97 965 LEU A N 1
ATOM 7579 C CA . LEU A 1 965 ? -8.07 -46 -16.359 1 97 965 LEU A CA 1
ATOM 7580 C C . LEU A 1 965 ? -7.055 -45.281 -17.234 1 97 965 LEU A C 1
ATOM 7582 O O . LEU A 1 965 ? -6.391 -45.938 -18.062 1 97 965 LEU A O 1
ATOM 7586 N N . SER A 1 966 ? -6.945 -43.969 -17.125 1 96.88 966 SER A N 1
ATOM 7587 C CA . SER A 1 966 ? -6.043 -43.188 -17.969 1 96.88 966 SER A CA 1
ATOM 7588 C C . SER A 1 966 ? -4.605 -43.281 -17.469 1 96.88 966 SER A C 1
ATOM 7590 O O . SER A 1 966 ? -4.359 -43.281 -16.266 1 96.88 966 SER A O 1
ATOM 7592 N N . ASP A 1 967 ? -3.709 -43.438 -18.375 1 97.5 967 ASP A N 1
ATOM 7593 C CA . ASP A 1 967 ? -2.281 -43.312 -18.109 1 97.5 967 ASP A CA 1
ATOM 7594 C C . ASP A 1 967 ? -1.839 -41.844 -18.281 1 97.5 967 ASP A C 1
ATOM 7596 O O . ASP A 1 967 ? -1.793 -41.344 -19.391 1 97.5 967 ASP A O 1
ATOM 7600 N N . ALA A 1 968 ? -1.472 -41.219 -17.203 1 97.06 968 ALA A N 1
ATOM 7601 C CA . ALA A 1 968 ? -1.123 -39.812 -17.234 1 97.06 968 ALA A CA 1
ATOM 7602 C C . ALA A 1 968 ? 0.391 -39.625 -17.234 1 97.06 968 ALA A C 1
ATOM 7604 O O . ALA A 1 968 ? 0.885 -38.531 -16.953 1 97.06 968 ALA A O 1
ATOM 7605 N N . SER A 1 969 ? 1.181 -40.625 -17.5 1 97.69 969 SER A N 1
ATOM 7606 C CA . SER A 1 969 ? 2.617 -40.469 -17.688 1 97.69 969 SER A CA 1
ATOM 7607 C C . SER A 1 969 ? 2.918 -39.656 -18.938 1 97.69 969 SER A C 1
ATOM 7609 O O . SER A 1 969 ? 2.09 -39.594 -19.859 1 97.69 969 SER A O 1
ATOM 7611 N N . TYR A 1 970 ? 4.074 -39 -19 1 97 970 TYR A N 1
ATOM 7612 C CA . TYR A 1 970 ? 4.402 -38.188 -20.156 1 97 970 TYR A CA 1
ATOM 7613 C C . TYR A 1 970 ? 5.891 -37.844 -20.188 1 97 970 TYR A C 1
ATOM 7615 O O . TYR A 1 970 ? 6.602 -38.062 -19.203 1 97 970 TYR A O 1
ATOM 7623 N N . LEU A 1 971 ? 6.398 -37.469 -21.25 1 98 971 LEU A N 1
ATOM 7624 C CA . LEU A 1 971 ? 7.688 -36.844 -21.516 1 98 971 LEU A CA 1
ATOM 7625 C C . LEU A 1 971 ? 7.516 -35.531 -22.297 1 98 971 LEU A C 1
ATOM 7627 O O . LEU A 1 971 ? 6.828 -35.531 -23.328 1 98 971 LEU A O 1
ATOM 7631 N N . ARG A 1 972 ? 8.031 -34.469 -21.859 1 96.94 972 ARG A N 1
ATOM 7632 C CA . ARG A 1 972 ? 7.945 -33.188 -22.531 1 96.94 972 ARG A CA 1
ATOM 7633 C C . ARG A 1 972 ? 9.336 -32.625 -22.828 1 96.94 972 ARG A C 1
ATOM 7635 O O . ARG A 1 972 ? 10.211 -32.625 -21.953 1 96.94 972 ARG A O 1
ATOM 7642 N N . ILE A 1 973 ? 9.562 -32.25 -24.062 1 97.69 973 ILE A N 1
ATOM 7643 C CA . ILE A 1 973 ? 10.695 -31.359 -24.344 1 97.69 973 ILE A CA 1
ATOM 7644 C C . ILE A 1 973 ? 10.359 -29.922 -23.922 1 97.69 973 ILE A C 1
ATOM 7646 O O . ILE A 1 973 ? 9.812 -29.156 -24.719 1 97.69 973 ILE A O 1
ATOM 7650 N N . LYS A 1 974 ? 10.742 -29.625 -22.781 1 95 974 LYS A N 1
ATOM 7651 C CA . LYS A 1 974 ? 10.312 -28.391 -22.125 1 95 974 LYS A CA 1
ATOM 7652 C C . LYS A 1 974 ? 10.938 -27.172 -22.781 1 95 974 LYS A C 1
ATOM 7654 O O . LYS A 1 974 ? 10.328 -26.109 -22.844 1 95 974 LYS A O 1
ATOM 7659 N N . ASN A 1 975 ? 12.234 -27.312 -23.219 1 95.88 975 ASN A N 1
ATOM 7660 C CA . ASN A 1 975 ? 12.906 -26.141 -23.766 1 95.88 975 ASN A CA 1
ATOM 7661 C C . ASN A 1 975 ? 14.078 -26.531 -24.672 1 95.88 975 ASN A C 1
ATOM 7663 O O . ASN A 1 975 ? 14.773 -27.516 -24.391 1 95.88 975 ASN A O 1
ATOM 7667 N N . ILE A 1 976 ? 14.273 -25.828 -25.703 1 97.56 976 ILE A N 1
ATOM 7668 C CA . ILE A 1 976 ? 15.477 -25.828 -26.531 1 97.56 976 ILE A CA 1
ATOM 7669 C C . ILE A 1 976 ? 15.961 -24.391 -26.734 1 97.56 976 ILE A C 1
ATOM 7671 O O . ILE A 1 976 ? 15.211 -23.547 -27.219 1 97.56 976 ILE A O 1
ATOM 7675 N N . THR A 1 977 ? 17.141 -24.141 -26.391 1 96.62 977 THR A N 1
ATOM 7676 C CA . THR A 1 977 ? 17.688 -22.812 -26.547 1 96.62 977 THR A CA 1
ATOM 7677 C C . THR A 1 977 ? 19.031 -22.859 -27.266 1 96.62 977 THR A C 1
ATOM 7679 O O . THR A 1 977 ? 19.922 -23.625 -26.891 1 96.62 977 THR A O 1
ATOM 7682 N N . LEU A 1 978 ? 19.188 -22.078 -28.281 1 97.31 978 LEU A N 1
ATOM 7683 C CA . LEU A 1 978 ? 20.453 -21.859 -28.984 1 97.31 978 LEU A CA 1
ATOM 7684 C C . LEU A 1 978 ? 20.938 -20.422 -28.828 1 97.31 978 LEU A C 1
ATOM 7686 O O . LEU A 1 978 ? 20.188 -19.484 -29.078 1 97.31 978 LEU A O 1
ATOM 7690 N N . SER A 1 979 ? 22.125 -20.344 -28.391 1 95.81 979 SER A N 1
ATOM 7691 C CA . SER A 1 979 ? 22.688 -19.016 -28.219 1 95.81 979 SER A CA 1
ATOM 7692 C C . SER A 1 979 ? 24.047 -18.875 -28.906 1 95.81 979 SER A C 1
ATOM 7694 O O . SER A 1 979 ? 24.688 -19.891 -29.188 1 95.81 979 SER A O 1
ATOM 7696 N N . TYR A 1 980 ? 24.422 -17.688 -29.203 1 95.88 980 TYR A N 1
ATOM 7697 C CA . TYR A 1 980 ? 25.719 -17.359 -29.812 1 95.88 980 TYR A CA 1
ATOM 7698 C C . TYR A 1 980 ? 26.344 -16.156 -29.125 1 95.88 980 TYR A C 1
ATOM 7700 O O . TYR A 1 980 ? 25.766 -15.07 -29.109 1 95.88 980 TYR A O 1
ATOM 7708 N N . LYS A 1 981 ? 27.469 -16.391 -28.625 1 92.44 981 LYS A N 1
ATOM 7709 C CA . LYS A 1 981 ? 28.266 -15.312 -28.047 1 92.44 981 LYS A CA 1
ATOM 7710 C C . LYS A 1 981 ? 29.188 -14.672 -29.094 1 92.44 981 LYS A C 1
ATOM 7712 O O . LYS A 1 981 ? 30.094 -15.328 -29.609 1 92.44 981 LYS A O 1
ATOM 7717 N N . LEU A 1 982 ? 29.047 -13.469 -29.281 1 92.38 982 LEU A N 1
ATOM 7718 C CA . LEU A 1 982 ? 29.859 -12.781 -30.266 1 92.38 982 LEU A CA 1
ATOM 7719 C C . LEU A 1 982 ? 31.312 -12.68 -29.812 1 92.38 982 LEU A C 1
ATOM 7721 O O . LEU A 1 982 ? 31.578 -12.438 -28.641 1 92.38 982 LEU A O 1
ATOM 7725 N N . PRO A 1 983 ? 32.25 -12.836 -30.719 1 89.5 983 PRO A N 1
ATOM 7726 C CA . PRO A 1 983 ? 33.656 -12.742 -30.359 1 89.5 983 PRO A CA 1
ATOM 7727 C C . PRO A 1 983 ? 34.031 -11.383 -29.766 1 89.5 983 PRO A C 1
ATOM 7729 O O . PRO A 1 983 ? 33.531 -10.352 -30.219 1 89.5 983 PRO A O 1
ATOM 7732 N N . LYS A 1 984 ? 34.844 -11.391 -28.859 1 84 984 LYS A N 1
ATOM 7733 C CA . LYS A 1 984 ? 35.25 -10.195 -28.125 1 84 984 LYS A CA 1
ATOM 7734 C C . LYS A 1 984 ? 35.812 -9.133 -29.078 1 84 984 LYS A C 1
ATOM 7736 O O . LYS A 1 984 ? 35.625 -7.934 -28.844 1 84 984 LYS A O 1
ATOM 7741 N N . LYS A 1 985 ? 36.531 -9.594 -30.141 1 82.94 985 LYS A N 1
ATOM 7742 C CA . LYS A 1 985 ? 37.125 -8.68 -31.109 1 82.94 985 LYS A CA 1
ATOM 7743 C C . LYS A 1 985 ? 36.062 -7.758 -31.719 1 82.94 985 LYS A C 1
ATOM 7745 O O . LYS A 1 985 ? 36.312 -6.586 -31.984 1 82.94 985 LYS A O 1
ATOM 7750 N N . TRP A 1 986 ? 34.938 -8.273 -31.875 1 87.44 986 TRP A N 1
ATOM 7751 C CA . TRP A 1 986 ? 33.875 -7.508 -32.469 1 87.44 986 TRP A CA 1
ATOM 7752 C C . TRP A 1 986 ? 33.188 -6.621 -31.438 1 87.44 986 TRP A C 1
ATOM 7754 O O . TRP A 1 986 ? 32.844 -5.465 -31.719 1 87.44 986 TRP A O 1
ATOM 7764 N N . VAL A 1 987 ? 33.031 -7.156 -30.234 1 86.88 987 VAL A N 1
ATOM 7765 C CA . VAL A 1 987 ? 32.219 -6.484 -29.219 1 86.88 987 VAL A CA 1
ATOM 7766 C C . VAL A 1 987 ? 33 -5.328 -28.609 1 86.88 987 VAL A C 1
ATOM 7768 O O . VAL A 1 987 ? 32.406 -4.305 -28.234 1 86.88 987 VAL A O 1
ATOM 7771 N N . ASN A 1 988 ? 34.219 -5.449 -28.5 1 80.44 988 ASN A N 1
ATOM 7772 C CA . ASN A 1 988 ? 35.062 -4.398 -27.938 1 80.44 988 ASN A CA 1
ATOM 7773 C C . ASN A 1 988 ? 35.031 -3.139 -28.797 1 80.44 988 ASN A C 1
ATOM 7775 O O . ASN A 1 988 ? 35.219 -2.029 -28.281 1 80.44 988 ASN A O 1
ATOM 7779 N N . GLN A 1 989 ? 34.875 -3.35 -30.016 1 77.5 989 GLN A N 1
ATOM 7780 C CA . GLN A 1 989 ? 34.844 -2.217 -30.938 1 77.5 989 GLN A CA 1
ATOM 7781 C C . GLN A 1 989 ? 33.656 -1.295 -30.625 1 77.5 989 GLN A C 1
ATOM 7783 O O . GLN A 1 989 ? 33.719 -0.104 -30.938 1 77.5 989 GLN A O 1
ATOM 7788 N N . ILE A 1 990 ? 32.719 -1.835 -30.047 1 80.12 990 ILE A N 1
ATOM 7789 C CA . ILE A 1 990 ? 31.547 -1.009 -29.766 1 80.12 990 ILE A CA 1
ATOM 7790 C C . ILE A 1 990 ? 31.422 -0.793 -28.25 1 80.12 990 ILE A C 1
ATOM 7792 O O . ILE A 1 990 ? 30.328 -0.581 -27.734 1 80.12 990 ILE A O 1
ATOM 7796 N N . PHE A 1 991 ? 32.469 -1 -27.484 1 76.12 991 PHE A N 1
ATOM 7797 C CA . PHE A 1 991 ? 32.656 -0.684 -26.062 1 76.12 991 PHE A CA 1
ATOM 7798 C C . PHE A 1 991 ? 31.766 -1.576 -25.203 1 76.12 991 PHE A C 1
ATOM 7800 O O . PHE A 1 991 ? 31.203 -1.119 -24.203 1 76.12 991 PHE A O 1
ATOM 7807 N N . LEU A 1 992 ? 31.562 -2.771 -25.812 1 83.69 992 LEU A N 1
ATOM 7808 C CA . LEU A 1 992 ? 30.844 -3.773 -25.016 1 83.69 992 LEU A CA 1
ATOM 7809 C C . LEU A 1 992 ? 31.797 -4.871 -24.547 1 83.69 992 LEU A C 1
ATOM 7811 O O . LEU A 1 992 ? 32.812 -5.141 -25.203 1 83.69 992 LEU A O 1
ATOM 7815 N N . ASN A 1 993 ? 31.453 -5.359 -23.375 1 80.88 993 ASN A N 1
ATOM 7816 C CA . ASN A 1 993 ? 32.219 -6.48 -22.875 1 80.88 993 ASN A CA 1
ATOM 7817 C C . ASN A 1 993 ? 31.75 -7.809 -23.453 1 80.88 993 ASN A C 1
ATOM 7819 O O . ASN A 1 993 ? 32.562 -8.727 -23.641 1 80.88 993 ASN A O 1
ATOM 7823 N N . GLN A 1 994 ? 30.516 -7.941 -23.516 1 87.69 994 GLN A N 1
ATOM 7824 C CA . GLN A 1 994 ? 29.938 -9.188 -24.016 1 87.69 994 GLN A CA 1
ATOM 7825 C C . GLN A 1 994 ? 28.578 -8.953 -24.641 1 87.69 994 GLN A C 1
ATOM 7827 O O . GLN A 1 994 ? 27.812 -8.086 -24.203 1 87.69 994 GLN A O 1
ATOM 7832 N N . MET A 1 995 ? 28.344 -9.641 -25.656 1 92 995 MET A N 1
ATOM 7833 C CA . MET A 1 995 ? 27.031 -9.664 -26.297 1 92 995 MET A CA 1
ATOM 7834 C C . MET A 1 995 ? 26.656 -11.086 -26.703 1 92 995 MET A C 1
ATOM 7836 O O . MET A 1 995 ? 27.438 -11.766 -27.391 1 92 995 MET A O 1
ATOM 7840 N N . LYS A 1 996 ? 25.578 -11.461 -26.312 1 94.31 996 LYS A N 1
ATOM 7841 C CA . LYS A 1 996 ? 25.078 -12.797 -26.625 1 94.31 996 LYS A CA 1
ATOM 7842 C C . LYS A 1 996 ? 23.672 -12.719 -27.203 1 94.31 996 LYS A C 1
ATOM 7844 O O . LYS A 1 996 ? 22.797 -12.031 -26.672 1 94.31 996 LYS A O 1
ATOM 7849 N N . ALA A 1 997 ? 23.453 -13.336 -28.328 1 95.56 997 ALA A N 1
ATOM 7850 C CA . ALA A 1 997 ? 22.125 -13.469 -28.938 1 95.56 997 ALA A CA 1
ATOM 7851 C C . ALA A 1 997 ? 21.594 -14.891 -28.812 1 95.56 997 ALA A C 1
ATOM 7853 O O . ALA A 1 997 ? 22.391 -15.844 -28.75 1 95.56 997 ALA A O 1
ATOM 7854 N N . PHE A 1 998 ? 20.281 -15 -28.734 1 96.81 998 PHE A N 1
ATOM 7855 C CA . PHE A 1 998 ? 19.766 -16.359 -28.562 1 96.81 998 PHE A CA 1
ATOM 7856 C C . PHE A 1 998 ? 18.391 -16.5 -29.188 1 96.81 998 PHE A C 1
ATOM 7858 O O . PHE A 1 998 ? 17.719 -15.492 -29.453 1 96.81 998 PHE A O 1
ATOM 7865 N N . VAL A 1 999 ? 17.969 -17.75 -29.469 1 97.44 999 VAL A N 1
ATOM 7866 C CA . VAL A 1 999 ? 16.625 -18.203 -29.812 1 97.44 999 VAL A CA 1
ATOM 7867 C C . VAL A 1 999 ? 16.219 -19.375 -28.922 1 97.44 999 VAL A C 1
ATOM 7869 O O . VAL A 1 999 ? 17.047 -20.25 -28.625 1 97.44 999 VAL A O 1
ATOM 7872 N N . SER A 1 1000 ? 15.023 -19.328 -28.375 1 96.88 1000 SER A N 1
ATOM 7873 C CA . SER A 1 1000 ? 14.547 -20.328 -27.438 1 96.88 1000 SER A CA 1
ATOM 7874 C C . SER A 1 1000 ? 13.125 -20.766 -27.766 1 96.88 1000 SER A C 1
ATOM 7876 O O . SER A 1 1000 ? 12.289 -19.938 -28.156 1 96.88 1000 SER A O 1
ATOM 7878 N N . ILE A 1 1001 ? 12.812 -22.031 -27.625 1 97.44 1001 ILE A N 1
ATOM 7879 C CA . ILE A 1 1001 ? 11.469 -22.578 -27.812 1 97.44 1001 ILE A CA 1
ATOM 7880 C C . ILE A 1 1001 ? 11.047 -23.328 -26.547 1 97.44 1001 ILE A C 1
ATOM 7882 O O . ILE A 1 1001 ? 11.727 -24.25 -26.109 1 97.44 1001 ILE A O 1
ATOM 7886 N N . GLU A 1 1002 ? 9.922 -22.906 -25.953 1 95.69 1002 GLU A N 1
ATOM 7887 C CA . GLU A 1 1002 ? 9.352 -23.547 -24.781 1 95.69 1002 GLU A CA 1
ATOM 7888 C C . GLU A 1 1002 ? 8.211 -24.484 -25.172 1 95.69 1002 GLU A C 1
ATOM 7890 O O . GLU A 1 1002 ? 7.41 -24.156 -26.047 1 95.69 1002 GLU A O 1
ATOM 7895 N N . ASN A 1 1003 ? 8.141 -25.594 -24.469 1 95.25 1003 ASN A N 1
ATOM 7896 C CA . ASN A 1 1003 ? 7.102 -26.594 -24.703 1 95.25 1003 ASN A CA 1
ATOM 7897 C C . ASN A 1 1003 ? 7.094 -27.062 -26.156 1 95.25 1003 ASN A C 1
ATOM 7899 O O . ASN A 1 1003 ? 6.059 -27.016 -26.828 1 95.25 1003 ASN A O 1
ATOM 7903 N N . VAL A 1 1004 ? 8.164 -27.641 -26.562 1 96.5 1004 VAL A N 1
ATOM 7904 C CA . VAL A 1 1004 ? 8.391 -28 -27.969 1 96.5 1004 VAL A CA 1
ATOM 7905 C C . VAL A 1 1004 ? 7.461 -29.141 -28.375 1 96.5 1004 VAL A C 1
ATOM 7907 O O . VAL A 1 1004 ? 6.789 -29.062 -29.406 1 96.5 1004 VAL A O 1
ATOM 7910 N N . ALA A 1 1005 ? 7.469 -30.172 -27.547 1 96.69 1005 ALA A N 1
ATOM 7911 C CA . ALA A 1 1005 ? 6.641 -31.344 -27.828 1 96.69 1005 ALA A CA 1
ATOM 7912 C C . ALA A 1 1005 ? 6.328 -32.125 -26.547 1 96.69 1005 ALA A C 1
ATOM 7914 O O . ALA A 1 1005 ? 7.133 -32.125 -25.609 1 96.69 1005 ALA A O 1
ATOM 7915 N N . THR A 1 1006 ? 5.211 -32.688 -26.5 1 96.88 1006 THR A N 1
ATOM 7916 C CA . THR A 1 1006 ? 4.797 -33.5 -25.375 1 96.88 1006 THR A CA 1
ATOM 7917 C C . THR A 1 1006 ? 4.359 -34.906 -25.859 1 96.88 1006 THR A C 1
ATOM 7919 O O . THR A 1 1006 ? 3.508 -35 -26.734 1 96.88 1006 THR A O 1
ATOM 7922 N N . PHE A 1 1007 ? 4.965 -35.906 -25.312 1 97.88 1007 PHE A N 1
ATOM 7923 C CA . PHE A 1 1007 ? 4.586 -37.281 -25.578 1 97.88 1007 PHE A CA 1
ATOM 7924 C C . PHE A 1 1007 ? 3.736 -37.844 -24.453 1 97.88 1007 PHE A C 1
ATOM 7926 O O . PHE A 1 1007 ? 4.219 -38 -23.328 1 97.88 1007 PHE A O 1
ATOM 7933 N N . THR A 1 1008 ? 2.496 -38.125 -24.672 1 97.38 1008 THR A N 1
ATOM 7934 C CA . THR A 1 1008 ? 1.533 -38.562 -23.672 1 97.38 1008 THR A CA 1
ATOM 7935 C C . THR A 1 1008 ? 0.452 -39.438 -24.312 1 97.38 1008 THR A C 1
ATOM 7937 O O . THR A 1 1008 ? 0.269 -39.406 -25.531 1 97.38 1008 THR A O 1
ATOM 7940 N N . SER A 1 1009 ? -0.186 -40.281 -23.547 1 95.75 1009 SER A N 1
ATOM 7941 C CA . SER A 1 1009 ? -1.282 -41.094 -24.031 1 95.75 1009 SER A CA 1
ATOM 7942 C C . SER A 1 1009 ? -2.631 -40.438 -23.797 1 95.75 1009 SER A C 1
ATOM 7944 O O . SER A 1 1009 ? -3.674 -40.969 -24.188 1 95.75 1009 SER A O 1
ATOM 7946 N N . LEU A 1 1010 ? -2.691 -39.344 -23.156 1 96.62 1010 LEU A N 1
ATOM 7947 C CA . LEU A 1 1010 ? -3.941 -38.656 -22.891 1 96.62 1010 LEU A CA 1
ATOM 7948 C C . LEU A 1 1010 ? -4.512 -38.031 -24.156 1 96.62 1010 LEU A C 1
ATOM 7950 O O . LEU A 1 1010 ? -3.762 -37.656 -25.062 1 96.62 1010 LEU A O 1
ATOM 7954 N N . PRO A 1 1011 ? -5.816 -37.969 -24.266 1 95.38 1011 PRO A N 1
ATOM 7955 C CA . PRO A 1 1011 ? -6.406 -37.375 -25.469 1 95.38 1011 PRO A CA 1
ATOM 7956 C C . PRO A 1 1011 ? -6.121 -35.875 -25.594 1 95.38 1011 PRO A C 1
ATOM 7958 O O . PRO A 1 1011 ? -5.746 -35.25 -24.609 1 95.38 1011 PRO A O 1
ATOM 7961 N N . SER A 1 1012 ? -6.371 -35.375 -26.797 1 94.69 1012 SER A N 1
ATOM 7962 C CA . SER A 1 1012 ? -6.215 -33.938 -27.016 1 94.69 1012 SER A CA 1
ATOM 7963 C C . SER A 1 1012 ? -7.133 -33.125 -26.109 1 94.69 1012 SER A C 1
ATOM 7965 O O . SER A 1 1012 ? -8.289 -33.5 -25.891 1 94.69 1012 SER A O 1
ATOM 7967 N N . GLY A 1 1013 ? -6.586 -32.094 -25.531 1 95.25 1013 GLY A N 1
ATOM 7968 C CA . GLY A 1 1013 ? -7.352 -31.25 -24.641 1 95.25 1013 GLY A CA 1
ATOM 7969 C C . GLY A 1 1013 ? -6.953 -31.406 -23.188 1 95.25 1013 GLY A C 1
ATOM 7970 O O . GLY A 1 1013 ? -7.211 -30.531 -22.359 1 95.25 1013 GLY A O 1
ATOM 7971 N N . ILE A 1 1014 ? -6.348 -32.5 -22.891 1 95.94 1014 ILE A N 1
ATOM 7972 C CA . ILE A 1 1014 ? -5.941 -32.75 -21.5 1 95.94 1014 ILE A CA 1
ATOM 7973 C C . ILE A 1 1014 ? -4.418 -32.75 -21.406 1 95.94 1014 ILE A C 1
ATOM 7975 O O . ILE A 1 1014 ? -3.768 -33.688 -21.859 1 95.94 1014 ILE A O 1
ATOM 7979 N N . ASP A 1 1015 ? -3.936 -31.797 -20.812 1 94.25 1015 ASP A N 1
ATOM 7980 C CA . ASP A 1 1015 ? -2.498 -31.719 -20.578 1 94.25 1015 ASP A CA 1
ATOM 7981 C C . ASP A 1 1015 ? -2.111 -32.531 -19.344 1 94.25 1015 ASP A C 1
ATOM 7983 O O . ASP A 1 1015 ? -2.754 -32.438 -18.297 1 94.25 1015 ASP A O 1
ATOM 7987 N N . PRO A 1 1016 ? -1.11 -33.344 -19.438 1 93.38 1016 PRO A N 1
ATOM 7988 C CA . PRO A 1 1016 ? -0.764 -34.25 -18.328 1 93.38 1016 PRO A CA 1
ATOM 7989 C C . PRO A 1 1016 ? -0.322 -33.469 -17.078 1 93.38 1016 PRO A C 1
ATOM 7991 O O . PRO A 1 1016 ? -0.335 -34.031 -15.977 1 93.38 1016 PRO A O 1
ATOM 7994 N N . GLU A 1 1017 ? 0.076 -32.25 -17.172 1 90.69 1017 GLU A N 1
ATOM 7995 C CA . GLU A 1 1017 ? 0.488 -31.484 -15.992 1 90.69 1017 GLU A CA 1
ATOM 7996 C C . GLU A 1 1017 ? -0.72 -30.938 -15.25 1 90.69 1017 GLU A C 1
ATOM 7998 O O . GLU A 1 1017 ? -0.653 -30.688 -14.039 1 90.69 1017 GLU A O 1
ATOM 8003 N N . ARG A 1 1018 ? -1.791 -30.734 -15.883 1 89.44 1018 ARG A N 1
ATOM 8004 C CA . ARG A 1 1018 ? -2.982 -30.172 -15.266 1 89.44 1018 ARG A CA 1
ATOM 8005 C C . ARG A 1 1018 ? -4.082 -31.219 -15.125 1 89.44 1018 ARG A C 1
ATOM 8007 O O . ARG A 1 1018 ? -4.941 -31.109 -14.25 1 89.44 1018 ARG A O 1
ATOM 8014 N N . ILE A 1 1019 ? -4.168 -32.125 -16.016 1 92.81 1019 ILE A N 1
ATOM 8015 C CA . ILE A 1 1019 ? -5.094 -33.25 -16.062 1 92.81 1019 ILE A CA 1
ATOM 8016 C C . ILE A 1 1019 ? -6.516 -32.75 -16.281 1 92.81 1019 ILE A C 1
ATOM 8018 O O . ILE A 1 1019 ? -7.473 -33.312 -15.742 1 92.81 1019 ILE A O 1
ATOM 8022 N N . GLU A 1 1020 ? -6.648 -31.562 -16.859 1 91.62 1020 GLU A N 1
ATOM 8023 C CA . GLU A 1 1020 ? -7.949 -31 -17.203 1 91.62 1020 GLU A CA 1
ATOM 8024 C C . GLU A 1 1020 ? -7.832 -30 -18.344 1 91.62 1020 GLU A C 1
ATOM 8026 O O . GLU A 1 1020 ? -6.734 -29.547 -18.672 1 91.62 1020 GLU A O 1
ATOM 8031 N N . TRP A 1 1021 ? -9 -29.797 -18.906 1 94 1021 TRP A N 1
ATOM 8032 C CA . TRP A 1 1021 ? -9.078 -28.734 -19.906 1 94 1021 TRP A CA 1
ATOM 8033 C C . TRP A 1 1021 ? -9.484 -27.422 -19.25 1 94 1021 TRP A C 1
ATOM 8035 O O . TRP A 1 1021 ? -10.531 -27.328 -18.609 1 94 1021 TRP A O 1
ATOM 8045 N N . ASN A 1 1022 ? -8.656 -26.469 -19.391 1 93.94 1022 ASN A N 1
ATOM 8046 C CA . ASN A 1 1022 ? -8.852 -25.094 -18.953 1 93.94 1022 ASN A CA 1
ATOM 8047 C C . ASN A 1 1022 ? -8.031 -24.125 -19.797 1 93.94 1022 ASN A C 1
ATOM 8049 O O . ASN A 1 1022 ? -8.016 -24.219 -21.031 1 93.94 1022 ASN A O 1
ATOM 8053 N N . TYR A 1 1023 ? -7.465 -23.172 -19.281 1 95 1023 TYR A N 1
ATOM 8054 C CA . TYR A 1 1023 ? -6.562 -22.328 -20.047 1 95 1023 TYR A CA 1
ATOM 8055 C C . TYR A 1 1023 ? -5.449 -23.141 -20.688 1 95 1023 TYR A C 1
ATOM 8057 O O . TYR A 1 1023 ? -4.699 -23.828 -20 1 95 1023 TYR A O 1
ATOM 8065 N N . PRO A 1 1024 ? -5.316 -23.094 -21.953 1 94.75 1024 PRO A N 1
ATOM 8066 C CA . PRO A 1 1024 ? -4.422 -24.047 -22.625 1 94.75 1024 PRO A CA 1
ATOM 8067 C C . PRO A 1 1024 ? -2.945 -23.719 -22.406 1 94.75 1024 PRO A C 1
ATOM 8069 O O . PRO A 1 1024 ? -2.592 -22.562 -22.172 1 94.75 1024 PRO A O 1
ATOM 8072 N N . ALA A 1 1025 ? -2.164 -24.75 -22.5 1 93 1025 ALA A N 1
ATOM 8073 C CA . ALA A 1 1025 ? -0.72 -24.547 -22.594 1 93 1025 ALA A CA 1
ATOM 8074 C C . ALA A 1 1025 ? -0.336 -23.938 -23.938 1 93 1025 ALA A C 1
ATOM 8076 O O . ALA A 1 1025 ? -1.11 -24 -24.891 1 93 1025 ALA A O 1
ATOM 8077 N N . PHE A 1 1026 ? 0.807 -23.359 -24.031 1 93.12 1026 PHE A N 1
ATOM 8078 C CA . PHE A 1 1026 ? 1.199 -22.797 -25.328 1 93.12 1026 PHE A CA 1
ATOM 8079 C C . PHE A 1 1026 ? 2.699 -22.953 -25.547 1 93.12 1026 PHE A C 1
ATOM 8081 O O . PHE A 1 1026 ? 3.469 -23.047 -24.594 1 93.12 1026 PHE A O 1
ATOM 8088 N N . ARG A 1 1027 ? 3.031 -23.141 -26.766 1 96.69 1027 ARG A N 1
ATOM 8089 C CA . ARG A 1 1027 ? 4.414 -23.141 -27.234 1 96.69 1027 ARG A CA 1
ATOM 8090 C C . ARG A 1 1027 ? 4.895 -21.719 -27.516 1 96.69 1027 ARG A C 1
ATOM 8092 O O . ARG A 1 1027 ? 4.211 -20.938 -28.188 1 96.69 1027 ARG A O 1
ATOM 8099 N N . THR A 1 1028 ? 6.008 -21.453 -26.953 1 96.62 1028 THR A N 1
ATOM 8100 C CA . THR A 1 1028 ? 6.5 -20.078 -27.047 1 96.62 1028 THR A CA 1
ATOM 8101 C C . THR A 1 1028 ? 7.855 -20.047 -27.75 1 96.62 1028 THR A C 1
ATOM 8103 O O . THR A 1 1028 ? 8.797 -20.719 -27.344 1 96.62 1028 THR A O 1
ATOM 8106 N N . VAL A 1 1029 ? 7.988 -19.266 -28.781 1 97.81 1029 VAL A N 1
ATOM 8107 C CA . VAL A 1 1029 ? 9.25 -18.984 -29.453 1 97.81 1029 VAL A CA 1
ATOM 8108 C C . VAL A 1 1029 ? 9.75 -17.594 -29.062 1 97.81 1029 VAL A C 1
ATOM 8110 O O . VAL A 1 1029 ? 8.992 -16.625 -29.109 1 97.81 1029 VAL A O 1
ATOM 8113 N N . SER A 1 1030 ? 10.938 -17.594 -28.672 1 97.25 1030 SER A N 1
ATOM 8114 C CA . SER A 1 1030 ? 11.438 -16.312 -28.203 1 97.25 1030 SER A CA 1
ATOM 8115 C C . SER A 1 1030 ? 12.836 -16.016 -28.75 1 97.25 1030 SER A C 1
ATOM 8117 O O . SER A 1 1030 ? 13.539 -16.938 -29.188 1 97.25 1030 SER A O 1
ATOM 8119 N N . PHE A 1 1031 ? 13.219 -14.797 -28.781 1 97.38 1031 PHE A N 1
ATOM 8120 C CA . PHE A 1 1031 ? 14.555 -14.32 -29.141 1 97.38 1031 PHE A CA 1
ATOM 8121 C C . PHE A 1 1031 ? 14.93 -13.102 -28.312 1 97.38 1031 PHE A C 1
ATOM 8123 O O . PHE A 1 1031 ? 14.062 -12.414 -27.781 1 97.38 1031 PHE A O 1
ATOM 8130 N N . GLY A 1 1032 ? 16.172 -12.961 -28.156 1 96.19 1032 GLY A N 1
ATOM 8131 C CA . GLY A 1 1032 ? 16.625 -11.82 -27.375 1 96.19 1032 GLY A CA 1
ATOM 8132 C C . GLY A 1 1032 ? 18.141 -11.648 -27.391 1 96.19 1032 GLY A C 1
ATOM 8133 O O . GLY A 1 1032 ? 18.828 -12.289 -28.188 1 96.19 1032 GLY A O 1
ATOM 8134 N N . VAL A 1 1033 ? 18.609 -10.609 -26.594 1 95.06 1033 VAL A N 1
ATOM 8135 C CA . VAL A 1 1033 ? 20.031 -10.289 -26.516 1 95.06 1033 VAL A CA 1
ATOM 8136 C C . VAL A 1 1033 ? 20.406 -10.031 -25.062 1 95.06 1033 VAL A C 1
ATOM 8138 O O . VAL A 1 1033 ? 19.594 -9.539 -24.266 1 95.06 1033 VAL A O 1
ATOM 8141 N N . ASN A 1 1034 ? 21.594 -10.438 -24.719 1 93.75 1034 ASN A N 1
ATOM 8142 C CA . ASN A 1 1034 ? 22.25 -10.094 -23.469 1 93.75 1034 ASN A CA 1
ATOM 8143 C C . ASN A 1 1034 ? 23.484 -9.219 -23.719 1 93.75 1034 ASN A C 1
ATOM 8145 O O . ASN A 1 1034 ? 24.391 -9.609 -24.438 1 93.75 1034 ASN A O 1
ATOM 8149 N N . ILE A 1 1035 ? 23.469 -8.117 -23.078 1 93.62 1035 ILE A N 1
ATOM 8150 C CA . ILE A 1 1035 ? 24.562 -7.16 -23.281 1 93.62 1035 ILE A CA 1
ATOM 8151 C C . ILE A 1 1035 ? 25.203 -6.832 -21.938 1 93.62 1035 ILE A C 1
ATOM 8153 O O . ILE A 1 1035 ? 24.516 -6.609 -20.938 1 93.62 1035 ILE A O 1
ATOM 8157 N N . THR A 1 1036 ? 26.516 -6.875 -21.922 1 88.38 1036 THR A N 1
ATOM 8158 C CA . THR A 1 1036 ? 27.266 -6.473 -20.75 1 88.38 1036 THR A CA 1
ATOM 8159 C C . THR A 1 1036 ? 28.266 -5.375 -21.094 1 88.38 1036 THR A C 1
ATOM 8161 O O . THR A 1 1036 ? 28.953 -5.457 -22.109 1 88.38 1036 THR A O 1
ATOM 8164 N N . LEU A 1 1037 ? 28.328 -4.441 -20.312 1 85.25 1037 LEU A N 1
ATOM 8165 C CA . LEU A 1 1037 ? 29.312 -3.371 -20.422 1 85.25 1037 LEU A CA 1
ATOM 8166 C C . LEU A 1 1037 ? 30.219 -3.344 -19.188 1 85.25 1037 LEU A C 1
ATOM 8168 O O . LEU A 1 1037 ? 29.766 -3.613 -18.078 1 85.25 1037 LEU A O 1
ATOM 8172 N N . MET B 1 1 ? 48.125 22.016 9.383 1 78.62 1 MET B N 1
ATOM 8173 C CA . MET B 1 1 ? 46.906 22.688 8.992 1 78.62 1 MET B CA 1
ATOM 8174 C C . MET B 1 1 ? 45.969 22.844 10.18 1 78.62 1 MET B C 1
ATOM 8176 O O . MET B 1 1 ? 45.656 21.859 10.875 1 78.62 1 MET B O 1
ATOM 8180 N N . THR B 1 2 ? 45.688 24.047 10.43 1 76.75 2 THR B N 1
ATOM 8181 C CA . THR B 1 2 ? 44.812 24.328 11.57 1 76.75 2 THR B CA 1
ATOM 8182 C C . THR B 1 2 ? 43.688 25.281 11.18 1 76.75 2 THR B C 1
ATOM 8184 O O . THR B 1 2 ? 43.75 25.938 10.133 1 76.75 2 THR B O 1
ATOM 8187 N N . ASN B 1 3 ? 42.656 25.203 11.93 1 70.38 3 ASN B N 1
ATOM 8188 C CA . ASN B 1 3 ? 41.656 26.281 11.805 1 70.38 3 ASN B CA 1
ATOM 8189 C C . ASN B 1 3 ? 42.125 27.547 12.531 1 70.38 3 ASN B C 1
ATOM 8191 O O . ASN B 1 3 ? 43.219 27.578 13.094 1 70.38 3 ASN B O 1
ATOM 8195 N N . THR B 1 4 ? 41.25 28.609 12.43 1 65.25 4 THR B N 1
ATOM 8196 C CA . THR B 1 4 ? 41.594 29.891 13.008 1 65.25 4 THR B CA 1
ATOM 8197 C C . THR B 1 4 ? 41.781 29.781 14.523 1 65.25 4 THR B C 1
ATOM 8199 O O . THR B 1 4 ? 42.406 30.641 15.148 1 65.25 4 THR B O 1
ATOM 8202 N N . ALA B 1 5 ? 41.375 28.766 15.078 1 61.28 5 ALA B N 1
ATOM 8203 C CA . ALA B 1 5 ? 41.469 28.547 16.516 1 61.28 5 ALA B CA 1
ATOM 8204 C C . ALA B 1 5 ? 42.719 27.734 16.844 1 61.28 5 ALA B C 1
ATOM 8206 O O . ALA B 1 5 ? 42.969 27.359 18 1 61.28 5 ALA B O 1
ATOM 8207 N N . GLY B 1 6 ? 43.344 27.234 15.891 1 67.12 6 GLY B N 1
ATOM 8208 C CA . GLY B 1 6 ? 44.594 26.5 16.094 1 67.12 6 GLY B CA 1
ATOM 8209 C C . GLY B 1 6 ? 44.375 25 16.172 1 67.12 6 GLY B C 1
ATOM 8210 O O . GLY B 1 6 ? 45.312 24.266 16.531 1 67.12 6 GLY B O 1
ATOM 8211 N N . GLU B 1 7 ? 43.25 24.609 16.031 1 69.69 7 GLU B N 1
ATOM 8212 C CA . GLU B 1 7 ? 42.969 23.172 16.062 1 69.69 7 GLU B CA 1
ATOM 8213 C C . GLU B 1 7 ? 43.312 22.516 14.734 1 69.69 7 GLU B C 1
ATOM 8215 O O . GLU B 1 7 ? 43.031 23.078 13.672 1 69.69 7 GLU B O 1
ATOM 8220 N N . PRO B 1 8 ? 43.875 21.312 14.828 1 72.5 8 PRO B N 1
ATOM 8221 C CA . PRO B 1 8 ? 44.219 20.656 13.57 1 72.5 8 PRO B CA 1
ATOM 8222 C C . PRO B 1 8 ? 43 20.281 12.742 1 72.5 8 PRO B C 1
ATOM 8224 O O . PRO B 1 8 ? 41.969 19.875 13.289 1 72.5 8 PRO B O 1
ATOM 8227 N N . ILE B 1 9 ? 43 20.656 11.484 1 71.5 9 ILE B N 1
ATOM 8228 C CA . ILE B 1 9 ? 41.969 20.266 10.539 1 71.5 9 ILE B CA 1
ATOM 8229 C C . ILE B 1 9 ? 42.281 18.906 9.953 1 71.5 9 ILE B C 1
ATOM 8231 O O . ILE B 1 9 ? 43.281 18.734 9.25 1 71.5 9 ILE B O 1
ATOM 8235 N N . ILE B 1 10 ? 41.406 18.016 10.391 1 67.25 10 ILE B N 1
ATOM 8236 C CA . ILE B 1 10 ? 41.594 16.641 9.945 1 67.25 10 ILE B CA 1
ATOM 8237 C C . ILE B 1 10 ? 40.812 16.406 8.656 1 67.25 10 ILE B C 1
ATOM 8239 O O . ILE B 1 10 ? 39.656 16.734 8.562 1 67.25 10 ILE B O 1
ATOM 8243 N N . GLY B 1 11 ? 41.438 15.844 7.609 1 66.69 11 GLY B N 1
ATOM 8244 C CA . GLY B 1 11 ? 40.75 15.383 6.406 1 66.69 11 GLY B CA 1
ATOM 8245 C C . GLY B 1 11 ? 40.594 16.469 5.363 1 66.69 11 GLY B C 1
ATOM 8246 O O . GLY B 1 11 ? 39.781 16.344 4.453 1 66.69 11 GLY B O 1
ATOM 8247 N N . ALA B 1 12 ? 41.281 17.578 5.543 1 72.75 12 ALA B N 1
ATOM 8248 C CA . ALA B 1 12 ? 41.25 18.594 4.492 1 72.75 12 ALA B CA 1
ATOM 8249 C C . ALA B 1 12 ? 41.938 18.078 3.225 1 72.75 12 ALA B C 1
ATOM 8251 O O . ALA B 1 12 ? 43 17.453 3.289 1 72.75 12 ALA B O 1
ATOM 8252 N N . THR B 1 13 ? 41.281 18.328 2.191 1 75.94 13 THR B N 1
ATOM 8253 C CA . THR B 1 13 ? 41.844 17.922 0.912 1 75.94 13 THR B CA 1
ATOM 8254 C C . THR B 1 13 ? 42.938 18.906 0.474 1 75.94 13 THR B C 1
ATOM 8256 O O . THR B 1 13 ? 42.688 20.109 0.371 1 75.94 13 THR B O 1
ATOM 8259 N N . VAL B 1 14 ? 44.156 18.359 0.332 1 77.75 14 VAL B N 1
ATOM 8260 C CA . VAL B 1 14 ? 45.312 19.109 -0.168 1 77.75 14 VAL B CA 1
ATOM 8261 C C . VAL B 1 14 ? 45.688 18.625 -1.566 1 77.75 14 VAL B C 1
ATOM 8263 O O . VAL B 1 14 ? 46.125 17.5 -1.734 1 77.75 14 VAL B O 1
ATOM 8266 N N . LEU B 1 15 ? 45.375 19.438 -2.539 1 77 15 LEU B N 1
ATOM 8267 C CA . LEU B 1 15 ? 45.594 19.047 -3.93 1 77 15 LEU B CA 1
ATOM 8268 C C . LEU B 1 15 ? 46.531 20.031 -4.617 1 77 15 LEU B C 1
ATOM 8270 O O . LEU B 1 15 ? 46.594 21.203 -4.242 1 77 15 LEU B O 1
ATOM 8274 N N . GLU B 1 16 ? 47.438 19.5 -5.617 1 76.25 16 GLU B N 1
ATOM 8275 C CA . GLU B 1 16 ? 48.125 20.375 -6.57 1 76.25 16 GLU B CA 1
ATOM 8276 C C . GLU B 1 16 ? 47.125 21.016 -7.527 1 76.25 16 GLU B C 1
ATOM 8278 O O . GLU B 1 16 ? 46.375 20.328 -8.227 1 76.25 16 GLU B O 1
ATOM 8283 N N . LYS B 1 17 ? 47 22.375 -7.449 1 73.19 17 LYS B N 1
ATOM 8284 C CA . LYS B 1 17 ? 46.062 23.062 -8.336 1 73.19 17 LYS B CA 1
ATOM 8285 C C . LYS B 1 17 ? 46.344 22.719 -9.797 1 73.19 17 LYS B C 1
ATOM 8287 O O . LYS B 1 17 ? 47.469 22.875 -10.273 1 73.19 17 LYS B O 1
ATOM 8292 N N . GLY B 1 18 ? 45.344 22.188 -10.523 1 65.81 18 GLY B N 1
ATOM 8293 C CA . GLY B 1 18 ? 45.438 21.812 -11.922 1 65.81 18 GLY B CA 1
ATOM 8294 C C . GLY B 1 18 ? 45.75 20.344 -12.133 1 65.81 18 GLY B C 1
ATOM 8295 O O . GLY B 1 18 ? 45.688 19.844 -13.258 1 65.81 18 GLY B O 1
ATOM 8296 N N . ASN B 1 19 ? 46.281 19.625 -11.18 1 64.56 19 ASN B N 1
ATOM 8297 C CA . ASN B 1 19 ? 46.562 18.188 -11.219 1 64.56 19 ASN B CA 1
ATOM 8298 C C . ASN B 1 19 ? 45.844 17.453 -10.086 1 64.56 19 ASN B C 1
ATOM 8300 O O . ASN B 1 19 ? 46.406 17.266 -9.008 1 64.56 19 ASN B O 1
ATOM 8304 N N . THR B 1 20 ? 44.625 17.094 -10.359 1 58.03 20 THR B N 1
ATOM 8305 C CA . THR B 1 20 ? 43.75 16.516 -9.344 1 58.03 20 THR B CA 1
ATOM 8306 C C . THR B 1 20 ? 44.219 15.125 -8.953 1 58.03 20 THR B C 1
ATOM 8308 O O . THR B 1 20 ? 43.75 14.547 -7.977 1 58.03 20 THR B O 1
ATOM 8311 N N . THR B 1 21 ? 45.188 14.586 -9.617 1 64.69 21 THR B N 1
ATOM 8312 C CA . THR B 1 21 ? 45.688 13.25 -9.297 1 64.69 21 THR B CA 1
ATOM 8313 C C . THR B 1 21 ? 46.75 13.32 -8.219 1 64.69 21 THR B C 1
ATOM 8315 O O . THR B 1 21 ? 47.094 12.305 -7.594 1 64.69 21 THR B O 1
ATOM 8318 N N . ASN B 1 22 ? 47.406 14.445 -8.086 1 72.81 22 ASN B N 1
ATOM 8319 C CA . ASN B 1 22 ? 48.375 14.656 -7.035 1 72.81 22 ASN B CA 1
ATOM 8320 C C . ASN B 1 22 ? 47.781 15.367 -5.832 1 72.81 22 ASN B C 1
ATOM 8322 O O . ASN B 1 22 ? 47.688 16.594 -5.82 1 72.81 22 ASN B O 1
ATOM 8326 N N . GLY B 1 23 ? 47.219 14.648 -5 1 71.56 23 GLY B N 1
ATOM 8327 C CA . GLY B 1 23 ? 46.562 15.188 -3.812 1 71.56 23 GLY B CA 1
ATOM 8328 C C . GLY B 1 23 ? 46.719 14.297 -2.594 1 71.56 23 GLY B C 1
ATOM 8329 O O . GLY B 1 23 ? 47.094 13.125 -2.715 1 71.56 23 GLY B O 1
ATOM 8330 N N . THR B 1 24 ? 46.656 14.977 -1.401 1 76.62 24 THR B N 1
ATOM 8331 C CA . THR B 1 24 ? 46.656 14.297 -0.109 1 76.62 24 THR B CA 1
ATOM 8332 C C . THR B 1 24 ? 45.594 14.891 0.812 1 76.62 24 THR B C 1
ATOM 8334 O O . THR B 1 24 ? 44.938 15.852 0.45 1 76.62 24 THR B O 1
ATOM 8337 N N . ILE B 1 25 ? 45.375 14.273 1.897 1 75.06 25 ILE B N 1
ATOM 8338 C CA . ILE B 1 25 ? 44.5 14.812 2.924 1 75.06 25 ILE B CA 1
ATOM 8339 C C . ILE B 1 25 ? 45.25 14.969 4.238 1 75.06 25 ILE B C 1
ATOM 8341 O O . ILE B 1 25 ? 46.25 14.258 4.477 1 75.06 25 ILE B O 1
ATOM 8345 N N . THR B 1 26 ? 44.844 15.945 5.043 1 76.81 26 THR B N 1
ATOM 8346 C CA . THR B 1 26 ? 45.5 16.156 6.316 1 76.81 26 THR B CA 1
ATOM 8347 C C . THR B 1 26 ? 45.219 15.016 7.285 1 76.81 26 THR B C 1
ATOM 8349 O O . THR B 1 26 ? 44.125 14.43 7.25 1 76.81 26 THR B O 1
ATOM 8352 N N . ASP B 1 27 ? 46.219 14.711 8.039 1 72.38 27 ASP B N 1
ATOM 8353 C CA . ASP B 1 27 ? 46.094 13.641 9.031 1 72.38 27 ASP B CA 1
ATOM 8354 C C . ASP B 1 27 ? 45.438 14.164 10.312 1 72.38 27 ASP B C 1
ATOM 8356 O O . ASP B 1 27 ? 44.938 15.297 10.352 1 72.38 27 ASP B O 1
ATOM 8360 N N . ILE B 1 28 ? 45.375 13.336 11.352 1 69.5 28 ILE B N 1
ATOM 8361 C CA . ILE B 1 28 ? 44.656 13.609 12.594 1 69.5 28 ILE B CA 1
ATOM 8362 C C . ILE B 1 28 ? 45.281 14.82 13.289 1 69.5 28 ILE B C 1
ATOM 8364 O O . ILE B 1 28 ? 44.625 15.5 14.07 1 69.5 28 ILE B O 1
ATOM 8368 N N . ASP B 1 29 ? 46.531 15.047 13.055 1 72.31 29 ASP B N 1
ATOM 8369 C CA . ASP B 1 29 ? 47.188 16.188 13.68 1 72.31 29 ASP B CA 1
ATOM 8370 C C . ASP B 1 29 ? 47.25 17.375 12.734 1 72.31 29 ASP B C 1
ATOM 8372 O O . ASP B 1 29 ? 47.938 18.359 13 1 72.31 29 ASP B O 1
ATOM 8376 N N . GLY B 1 30 ? 46.562 17.25 11.664 1 73.12 30 GLY B N 1
ATOM 8377 C CA . GLY B 1 30 ? 46.531 18.328 10.68 1 73.12 30 GLY B CA 1
ATOM 8378 C C . GLY B 1 30 ? 47.75 18.344 9.773 1 73.12 30 GLY B C 1
ATOM 8379 O O . GLY B 1 30 ? 47.938 19.297 9.023 1 73.12 30 GLY B O 1
ATOM 8380 N N . ASN B 1 31 ? 48.562 17.391 9.883 1 78 31 ASN B N 1
ATOM 8381 C CA . ASN B 1 31 ? 49.781 17.359 9.062 1 78 31 ASN B CA 1
ATOM 8382 C C . ASN B 1 31 ? 49.5 16.797 7.676 1 78 31 ASN B C 1
ATOM 8384 O O . ASN B 1 31 ? 48.594 15.977 7.512 1 78 31 ASN B O 1
ATOM 8388 N N . PHE B 1 32 ? 50.125 17.297 6.609 1 76.81 32 PHE B N 1
ATOM 8389 C CA . PHE B 1 32 ? 50.062 16.75 5.266 1 76.81 32 PHE B CA 1
ATOM 8390 C C . PHE B 1 32 ? 51.438 16.781 4.602 1 76.81 32 PHE B C 1
ATOM 8392 O O . PHE B 1 32 ? 52.312 17.578 4.969 1 76.81 32 PHE B O 1
ATOM 8399 N N . THR B 1 33 ? 51.781 15.711 3.811 1 79.5 33 THR B N 1
ATOM 8400 C CA . THR B 1 33 ? 52.969 15.695 2.955 1 79.5 33 THR B CA 1
ATOM 8401 C C . THR B 1 33 ? 52.562 15.445 1.5 1 79.5 33 THR B C 1
ATOM 8403 O O . THR B 1 33 ? 51.781 14.555 1.208 1 79.5 33 THR B O 1
ATOM 8406 N N . ILE B 1 34 ? 53 16.297 0.604 1 76.44 34 ILE B N 1
ATOM 8407 C CA . ILE B 1 34 ? 52.719 16.156 -0.822 1 76.44 34 ILE B CA 1
ATOM 8408 C C . ILE B 1 34 ? 53.969 16.547 -1.627 1 76.44 34 ILE B C 1
ATOM 8410 O O . ILE B 1 34 ? 54.688 17.484 -1.265 1 76.44 34 ILE B O 1
ATOM 8414 N N . ASN B 1 35 ? 54.344 15.719 -2.633 1 76.56 35 ASN B N 1
ATOM 8415 C CA . ASN B 1 35 ? 55.438 16.031 -3.547 1 76.56 35 ASN B CA 1
ATOM 8416 C C . ASN B 1 35 ? 54.969 16.938 -4.688 1 76.56 35 ASN B C 1
ATOM 8418 O O . ASN B 1 35 ? 54.031 16.562 -5.434 1 76.56 35 ASN B O 1
ATOM 8422 N N . LEU B 1 36 ? 55.5 18.141 -4.73 1 72.75 36 LEU B N 1
ATOM 8423 C CA . LEU B 1 36 ? 55.062 19.094 -5.734 1 72.75 36 LEU B CA 1
ATOM 8424 C C . LEU B 1 36 ? 56.281 19.703 -6.461 1 72.75 36 LEU B C 1
ATOM 8426 O O . LEU B 1 36 ? 57.344 19.844 -5.883 1 72.75 36 LEU B O 1
ATOM 8430 N N . PRO B 1 37 ? 56.156 20.031 -7.734 1 75.81 37 PRO B N 1
ATOM 8431 C CA . PRO B 1 37 ? 57.156 20.875 -8.367 1 75.81 37 PRO B CA 1
ATOM 8432 C C . PRO B 1 37 ? 57.219 22.297 -7.793 1 75.81 37 PRO B C 1
ATOM 8434 O O . PRO B 1 37 ? 56.219 22.75 -7.199 1 75.81 37 PRO B O 1
ATOM 8437 N N . ALA B 1 38 ? 58.344 22.953 -7.844 1 72.31 38 ALA B N 1
ATOM 8438 C CA . ALA B 1 38 ? 58.594 24.25 -7.227 1 72.31 38 ALA B CA 1
ATOM 8439 C C . ALA B 1 38 ? 57.562 25.281 -7.695 1 72.31 38 ALA B C 1
ATOM 8441 O O . ALA B 1 38 ? 57.188 26.172 -6.938 1 72.31 38 ALA B O 1
ATOM 8442 N N . ASN B 1 39 ? 57 25.094 -8.82 1 73 39 ASN B N 1
ATOM 8443 C CA . ASN B 1 39 ? 56.094 26.078 -9.359 1 73 39 ASN B CA 1
ATOM 8444 C C . ASN B 1 39 ? 54.625 25.656 -9.148 1 73 39 ASN B C 1
ATOM 8446 O O . ASN B 1 39 ? 53.719 26.266 -9.688 1 73 39 ASN B O 1
ATOM 8450 N N . ALA B 1 40 ? 54.438 24.875 -8.227 1 75.69 40 ALA B N 1
ATOM 8451 C CA . ALA B 1 40 ? 53.062 24.344 -8.086 1 75.69 40 ALA B CA 1
ATOM 8452 C C . ALA B 1 40 ? 52.25 25.172 -7.094 1 75.69 40 ALA B C 1
ATOM 8454 O O . ALA B 1 40 ? 52.844 25.844 -6.227 1 75.69 40 ALA B O 1
ATOM 8455 N N . THR B 1 41 ? 50.938 25.266 -7.258 1 79.88 41 THR B N 1
ATOM 8456 C CA . THR B 1 41 ? 50 25.844 -6.309 1 79.88 41 THR B CA 1
ATOM 8457 C C . THR B 1 41 ? 49.219 24.75 -5.602 1 79.88 41 THR B C 1
ATOM 8459 O O . THR B 1 41 ? 48.688 23.844 -6.25 1 79.88 41 THR B O 1
ATOM 8462 N N . LEU B 1 42 ? 49.25 24.875 -4.316 1 77.81 42 LEU B N 1
ATOM 8463 C CA . LEU B 1 42 ? 48.5 23.953 -3.471 1 77.81 42 LEU B CA 1
ATOM 8464 C C . LEU B 1 42 ? 47.062 24.469 -3.287 1 77.81 42 LEU B C 1
ATOM 8466 O O . LEU B 1 42 ? 46.844 25.656 -3.02 1 77.81 42 LEU B O 1
ATOM 8470 N N . SER B 1 43 ? 46.156 23.672 -3.564 1 77.19 43 SER B N 1
ATOM 8471 C CA . SER B 1 43 ? 44.75 23.938 -3.26 1 77.19 43 SER B CA 1
ATOM 8472 C C . SER B 1 43 ? 44.281 23.109 -2.078 1 77.19 43 SER B C 1
ATOM 8474 O O . SER B 1 43 ? 44.312 21.875 -2.131 1 77.19 43 SER B O 1
ATOM 8476 N N . ILE B 1 44 ? 43.906 23.766 -0.973 1 75.88 44 ILE B N 1
ATOM 8477 C CA . ILE B 1 44 ? 43.469 23.109 0.251 1 75.88 44 ILE B CA 1
ATOM 8478 C C . ILE B 1 44 ? 41.969 23.391 0.466 1 75.88 44 ILE B C 1
ATOM 8480 O O . ILE B 1 44 ? 41.562 24.547 0.512 1 75.88 44 ILE B O 1
ATOM 8484 N N . SER B 1 45 ? 41.219 22.375 0.453 1 71.38 45 SER B N 1
ATOM 8485 C CA . SER B 1 45 ? 39.781 22.531 0.636 1 71.38 45 SER B CA 1
ATOM 8486 C C . SER B 1 45 ? 39.281 21.609 1.744 1 71.38 45 SER B C 1
ATOM 8488 O O . SER B 1 45 ? 39.812 20.516 1.944 1 71.38 45 SER B O 1
ATOM 8490 N N . TYR B 1 46 ? 38.5 22.172 2.646 1 65.75 46 TYR B N 1
ATOM 8491 C CA . TYR B 1 46 ? 37.812 21.438 3.699 1 65.75 46 TYR B CA 1
ATOM 8492 C C . TYR B 1 46 ? 36.406 22.016 3.934 1 65.75 46 TYR B C 1
ATOM 8494 O O . TYR B 1 46 ? 36.219 23.234 3.916 1 65.75 46 TYR B O 1
ATOM 8502 N N . ILE B 1 47 ? 35.406 21.094 4.027 1 53.28 47 ILE B N 1
ATOM 8503 C CA . ILE B 1 47 ? 34.031 21.516 4.219 1 53.28 47 ILE B CA 1
ATOM 8504 C C . ILE B 1 47 ? 33.938 22.484 5.402 1 53.28 47 ILE B C 1
ATOM 8506 O O . ILE B 1 47 ? 34.438 22.188 6.484 1 53.28 47 ILE B O 1
ATOM 8510 N N . GLY B 1 48 ? 33.375 23.656 5.312 1 54.25 48 GLY B N 1
ATOM 8511 C CA . GLY B 1 48 ? 33.188 24.672 6.336 1 54.25 48 GLY B CA 1
ATOM 8512 C C . GLY B 1 48 ? 34.281 25.719 6.344 1 54.25 48 GLY B C 1
ATOM 8513 O O . GLY B 1 48 ? 34.25 26.672 7.133 1 54.25 48 GLY B O 1
ATOM 8514 N N . TYR B 1 49 ? 35.406 25.469 5.512 1 63.22 49 TYR B N 1
ATOM 8515 C CA . TYR B 1 49 ? 36.531 26.406 5.469 1 63.22 49 TYR B CA 1
ATOM 8516 C C . TYR B 1 49 ? 36.719 26.938 4.055 1 63.22 49 TYR B C 1
ATOM 8518 O O . TYR B 1 49 ? 36.375 26.266 3.076 1 63.22 49 TYR B O 1
ATOM 8526 N N . ILE B 1 50 ? 37.125 28.125 3.928 1 63.06 50 ILE B N 1
ATOM 8527 C CA . ILE B 1 50 ? 37.469 28.734 2.652 1 63.06 50 ILE B CA 1
ATOM 8528 C C . ILE B 1 50 ? 38.656 28 2.016 1 63.06 50 ILE B C 1
ATOM 8530 O O . ILE B 1 50 ? 39.688 27.781 2.664 1 63.06 50 ILE B O 1
ATOM 8534 N N . THR B 1 51 ? 38.375 27.531 0.81 1 67.88 51 THR B N 1
ATOM 8535 C CA . THR B 1 51 ? 39.469 26.891 0.1 1 67.88 51 THR B CA 1
ATOM 8536 C C . THR B 1 51 ? 40.656 27.828 0.01 1 67.88 51 THR B C 1
ATOM 8538 O O . THR B 1 51 ? 40.531 29 -0.35 1 67.88 51 THR B O 1
ATOM 8541 N N . GLN B 1 52 ? 41.812 27.438 0.455 1 70.56 52 GLN B N 1
ATOM 8542 C CA . GLN B 1 52 ? 43.031 28.234 0.408 1 70.56 52 GLN B CA 1
ATOM 8543 C C . GLN B 1 52 ? 43.969 27.719 -0.671 1 70.56 52 GLN B C 1
ATOM 8545 O O . GLN B 1 52 ? 44.219 26.516 -0.773 1 70.56 52 GLN B O 1
ATOM 8550 N N . GLU B 1 53 ? 44.312 28.594 -1.641 1 74.69 53 GLU B N 1
ATOM 8551 C CA . GLU B 1 53 ? 45.375 28.297 -2.607 1 74.69 53 GLU B CA 1
ATOM 8552 C C . GLU B 1 53 ? 46.719 28.875 -2.174 1 74.69 53 GLU B C 1
ATOM 8554 O O . GLU B 1 53 ? 46.812 30.078 -1.902 1 74.69 53 GLU B O 1
ATOM 8559 N N . ILE B 1 54 ? 47.688 28.078 -2.021 1 75.94 54 ILE B N 1
ATOM 8560 C CA . ILE B 1 54 ? 49.031 28.5 -1.552 1 75.94 54 ILE B CA 1
ATOM 8561 C C . ILE B 1 54 ? 50.062 28.203 -2.621 1 75.94 54 ILE B C 1
ATOM 8563 O O . ILE B 1 54 ? 50.188 27.062 -3.07 1 75.94 54 ILE B O 1
ATOM 8567 N N . GLN B 1 55 ? 50.75 29.188 -3.145 1 74.69 55 GLN B N 1
ATOM 8568 C CA . GLN B 1 55 ? 51.875 28.969 -4.02 1 74.69 55 GLN B CA 1
ATOM 8569 C C . GLN B 1 55 ? 53.062 28.344 -3.254 1 74.69 55 GLN B C 1
ATOM 8571 O O . GLN B 1 55 ? 53.5 28.906 -2.258 1 74.69 55 GLN B O 1
ATOM 8576 N N . VAL B 1 56 ? 53.531 27.188 -3.574 1 74.5 56 VAL B N 1
ATOM 8577 C CA . VAL B 1 56 ? 54.469 26.375 -2.83 1 74.5 56 VAL B CA 1
ATOM 8578 C C . VAL B 1 56 ? 55.875 26.984 -2.939 1 74.5 56 VAL B C 1
ATOM 8580 O O . VAL B 1 56 ? 56.562 27.125 -1.938 1 74.5 56 VAL B O 1
ATOM 8583 N N . GLY B 1 57 ? 56.281 27.594 -4.043 1 71.12 57 GLY B N 1
ATOM 8584 C CA . GLY B 1 57 ? 57.625 28.062 -4.227 1 71.12 57 GLY B CA 1
ATOM 8585 C C . GLY B 1 57 ? 58.688 27.062 -3.746 1 71.12 57 GLY B C 1
ATOM 8586 O O . GLY B 1 57 ? 58.531 25.859 -3.965 1 71.12 57 GLY B O 1
ATOM 8587 N N . TYR B 1 58 ? 59.812 27.484 -3.09 1 68.62 58 TYR B N 1
ATOM 8588 C CA . TYR B 1 58 ? 60.875 26.609 -2.619 1 68.62 58 TYR B CA 1
ATOM 8589 C C . TYR B 1 58 ? 60.719 26.281 -1.144 1 68.62 58 TYR B C 1
ATOM 8591 O O . TYR B 1 58 ? 61.625 25.734 -0.507 1 68.62 58 TYR B O 1
ATOM 8599 N N . GLN B 1 59 ? 59.531 26.453 -0.68 1 71.88 59 GLN B N 1
ATOM 8600 C CA . GLN B 1 59 ? 59.281 26.156 0.727 1 71.88 59 GLN B CA 1
ATOM 8601 C C . GLN B 1 59 ? 58.875 24.703 0.915 1 71.88 59 GLN B C 1
ATOM 8603 O O . GLN B 1 59 ? 58.094 24.172 0.126 1 71.88 59 GLN B O 1
ATOM 8608 N N . THR B 1 60 ? 59.5 24.125 1.889 1 75.44 60 THR B N 1
ATOM 8609 C CA . THR B 1 60 ? 59.25 22.703 2.127 1 75.44 60 THR B CA 1
ATOM 8610 C C . THR B 1 60 ? 58.344 22.5 3.316 1 75.44 60 THR B C 1
ATOM 8612 O O . THR B 1 60 ? 57.875 21.391 3.568 1 75.44 60 THR B O 1
ATOM 8615 N N . SER B 1 61 ? 58.062 23.516 4.094 1 76.75 61 SER B N 1
ATOM 8616 C CA . SER B 1 61 ? 57.188 23.406 5.242 1 76.75 61 SER B CA 1
ATOM 8617 C C . SER B 1 61 ? 56.125 24.516 5.238 1 76.75 61 SER B C 1
ATOM 8619 O O . SER B 1 61 ? 56.469 25.688 5.027 1 76.75 61 SER B O 1
ATOM 8621 N N . PHE B 1 62 ? 54.875 24.188 5.258 1 75.44 62 PHE B N 1
ATOM 8622 C CA . PHE B 1 62 ? 53.781 25.141 5.254 1 75.44 62 PHE B CA 1
ATOM 8623 C C . PHE B 1 62 ? 52.938 25.016 6.527 1 75.44 62 PHE B C 1
ATOM 8625 O O . PHE B 1 62 ? 52.688 23.906 7.004 1 75.44 62 PHE B O 1
ATOM 8632 N N . LYS B 1 63 ? 52.625 26.109 7.195 1 75.94 63 LYS B N 1
ATOM 8633 C CA . LYS B 1 63 ? 51.562 26.219 8.195 1 75.94 63 LYS B CA 1
ATOM 8634 C C . LYS B 1 63 ? 50.312 26.875 7.602 1 75.94 63 LYS B C 1
ATOM 8636 O O . LYS B 1 63 ? 50.344 28.047 7.211 1 75.94 63 LYS B O 1
ATOM 8641 N N . VAL B 1 64 ? 49.375 26.047 7.367 1 75.44 64 VAL B N 1
ATOM 8642 C CA . VAL B 1 64 ? 48.156 26.531 6.727 1 75.44 64 VAL B CA 1
ATOM 8643 C C . VAL B 1 64 ? 47.062 26.703 7.773 1 75.44 64 VAL B C 1
ATOM 8645 O O . VAL B 1 64 ? 46.812 25.812 8.586 1 75.44 64 VAL B O 1
ATOM 8648 N N . VAL B 1 65 ? 46.562 27.844 7.93 1 73.5 65 VAL B N 1
ATOM 8649 C CA . VAL B 1 65 ? 45.375 28.109 8.742 1 73.5 65 VAL B CA 1
ATOM 8650 C C . VAL B 1 65 ? 44.156 28.281 7.836 1 73.5 65 VAL B C 1
ATOM 8652 O O . VAL B 1 65 ? 44.125 29.203 7.027 1 73.5 65 VAL B O 1
ATOM 8655 N N . LEU B 1 66 ? 43.25 27.281 7.918 1 69.69 66 LEU B N 1
ATOM 8656 C CA . LEU B 1 66 ? 42.031 27.391 7.125 1 69.69 66 LEU B CA 1
ATOM 8657 C C . LEU B 1 66 ? 41 28.266 7.836 1 69.69 66 LEU B C 1
ATOM 8659 O O . LEU B 1 66 ? 40.781 28.109 9.039 1 69.69 66 LEU B O 1
ATOM 8663 N N . LYS B 1 67 ? 40.594 29.25 7.141 1 62.38 67 LYS B N 1
ATOM 8664 C CA . LYS B 1 67 ? 39.562 30.125 7.68 1 62.38 67 LYS B CA 1
ATOM 8665 C C . LYS B 1 67 ? 38.188 29.562 7.426 1 62.38 67 LYS B C 1
ATOM 8667 O O . LYS B 1 67 ? 37.938 28.938 6.398 1 62.38 67 LYS B O 1
ATOM 8672 N N . ASP B 1 68 ? 37.344 29.609 8.383 1 52.78 68 ASP B N 1
ATOM 8673 C CA . ASP B 1 68 ? 35.969 29.172 8.219 1 52.78 68 ASP B CA 1
ATOM 8674 C C . ASP B 1 68 ? 35.312 29.828 7 1 52.78 68 ASP B C 1
ATOM 8676 O O . ASP B 1 68 ? 35.562 31 6.715 1 52.78 68 ASP B O 1
ATOM 8680 N N . ASP B 1 69 ? 34.906 29.031 6.062 1 48.44 69 ASP B N 1
ATOM 8681 C CA . ASP B 1 69 ? 34.188 29.531 4.895 1 48.44 69 ASP B CA 1
ATOM 8682 C C . ASP B 1 69 ? 32.969 30.328 5.309 1 48.44 69 ASP B C 1
ATOM 8684 O O . ASP B 1 69 ? 31.875 29.781 5.441 1 48.44 69 ASP B O 1
ATOM 8688 N N . THR B 1 70 ? 33.188 31.281 5.949 1 43.44 70 THR B N 1
ATOM 8689 C CA . THR B 1 70 ? 32.094 32.188 6.246 1 43.44 70 THR B CA 1
ATOM 8690 C C . THR B 1 70 ? 31.562 32.812 4.973 1 43.44 70 THR B C 1
ATOM 8692 O O . THR B 1 70 ? 30.688 33.688 5.027 1 43.44 70 THR B O 1
ATOM 8695 N N . LYS B 1 71 ? 32.25 32.594 3.895 1 47.16 71 LYS B N 1
ATOM 8696 C CA . LYS B 1 71 ? 31.828 33.406 2.754 1 47.16 71 LYS B CA 1
ATOM 8697 C C . LYS B 1 71 ? 30.531 32.844 2.166 1 47.16 71 LYS B C 1
ATOM 8699 O O . LYS B 1 71 ? 30.5 31.781 1.574 1 47.16 71 LYS B O 1
ATOM 8704 N N . THR B 1 72 ? 29.375 33.375 2.566 1 50.12 72 THR B N 1
ATOM 8705 C CA . THR B 1 72 ? 27.953 33.281 2.242 1 50.12 72 THR B CA 1
ATOM 8706 C C . THR B 1 72 ? 27.734 33.469 0.743 1 50.12 72 THR B C 1
ATOM 8708 O O . THR B 1 72 ? 26.844 32.812 0.165 1 50.12 72 THR B O 1
ATOM 8711 N N . LEU B 1 73 ? 28.578 34.219 0.051 1 47.47 73 LEU B N 1
ATOM 8712 C CA . LEU B 1 73 ? 28.25 34.594 -1.315 1 47.47 73 LEU B CA 1
ATOM 8713 C C . LEU B 1 73 ? 28.547 33.469 -2.289 1 47.47 73 LEU B C 1
ATOM 8715 O O . LEU B 1 73 ? 27.969 33.375 -3.371 1 47.47 73 LEU B O 1
ATOM 8719 N N . ASP B 1 74 ? 29.312 32.469 -1.896 1 58.25 74 ASP B N 1
ATOM 8720 C CA . ASP B 1 74 ? 29.656 31.344 -2.777 1 58.25 74 ASP B CA 1
ATOM 8721 C C . ASP B 1 74 ? 28.812 30.109 -2.457 1 58.25 74 ASP B C 1
ATOM 8723 O O . ASP B 1 74 ? 29.078 29.016 -2.971 1 58.25 74 ASP B O 1
ATOM 8727 N N . GLU B 1 75 ? 27.828 30.531 -1.726 1 74.88 75 GLU B N 1
ATOM 8728 C CA . GLU B 1 75 ? 26.906 29.438 -1.398 1 74.88 75 GLU B CA 1
ATOM 8729 C C . GLU B 1 75 ? 26.109 29 -2.627 1 74.88 75 GLU B C 1
ATOM 8731 O O . GLU B 1 75 ? 25.688 29.828 -3.43 1 74.88 75 GLU B O 1
ATOM 8736 N N . ILE B 1 76 ? 26.078 27.766 -2.826 1 75.19 76 ILE B N 1
ATOM 8737 C CA . ILE B 1 76 ? 25.328 27.203 -3.949 1 75.19 76 ILE B CA 1
ATOM 8738 C C . ILE B 1 76 ? 23.891 26.922 -3.525 1 75.19 76 ILE B C 1
ATOM 8740 O O . ILE B 1 76 ? 23.656 26.266 -2.51 1 75.19 76 ILE B O 1
ATOM 8744 N N . ILE B 1 77 ? 23.031 27.5 -4.258 1 84.12 77 ILE B N 1
ATOM 8745 C CA . ILE B 1 77 ? 21.609 27.312 -3.994 1 84.12 77 ILE B CA 1
ATOM 8746 C C . ILE B 1 77 ? 20.984 26.469 -5.105 1 84.12 77 ILE B C 1
ATOM 8748 O O . ILE B 1 77 ? 21.25 26.688 -6.285 1 84.12 77 ILE B O 1
ATOM 8752 N N . VAL B 1 78 ? 20.266 25.484 -4.641 1 83.75 78 VAL B N 1
ATOM 8753 C CA . VAL B 1 78 ? 19.578 24.625 -5.609 1 83.75 78 VAL B CA 1
ATOM 8754 C C . VAL B 1 78 ? 18.328 25.328 -6.121 1 83.75 78 VAL B C 1
ATOM 8756 O O . VAL B 1 78 ? 17.516 25.828 -5.332 1 83.75 78 VAL B O 1
ATOM 8759 N N . VAL B 1 79 ? 18.281 25.422 -7.375 1 79.81 79 VAL B N 1
ATOM 8760 C CA . VAL B 1 79 ? 17.094 25.984 -8.016 1 79.81 79 VAL B CA 1
ATOM 8761 C C . VAL B 1 79 ? 16.578 25.016 -9.078 1 79.81 79 VAL B C 1
ATOM 8763 O O . VAL B 1 79 ? 17 23.859 -9.133 1 79.81 79 VAL B O 1
ATOM 8766 N N . GLY B 1 80 ? 15.602 25.391 -9.922 1 75.19 80 GLY B N 1
ATOM 8767 C CA . GLY B 1 80 ? 14.891 24.578 -10.898 1 75.19 80 GLY B CA 1
ATOM 8768 C C . GLY B 1 80 ? 15.812 23.766 -11.781 1 75.19 80 GLY B C 1
ATOM 8769 O O . GLY B 1 80 ? 16.281 24.25 -12.812 1 75.19 80 GLY B O 1
ATOM 8770 N N . TYR B 1 81 ? 16.016 22.5 -11.445 1 83.5 81 TYR B N 1
ATOM 8771 C CA . TYR B 1 81 ? 16.75 21.5 -12.227 1 83.5 81 TYR B CA 1
ATOM 8772 C C . TYR B 1 81 ? 18.219 21.875 -12.328 1 83.5 81 TYR B C 1
ATOM 8774 O O . TYR B 1 81 ? 18.844 21.703 -13.383 1 83.5 81 TYR B O 1
ATOM 8782 N N . GLY B 1 82 ? 18.703 22.641 -11.242 1 81.5 82 GLY B N 1
ATOM 8783 C CA . GLY B 1 82 ? 20.109 22.984 -11.195 1 81.5 82 GLY B CA 1
ATOM 8784 C C . GLY B 1 82 ? 20.5 23.75 -9.938 1 81.5 82 GLY B C 1
ATOM 8785 O O . GLY B 1 82 ? 19.75 23.75 -8.953 1 81.5 82 GLY B O 1
ATOM 8786 N N . SER B 1 83 ? 21.734 24.188 -9.961 1 81.94 83 SER B N 1
ATOM 8787 C CA . SER B 1 83 ? 22.25 24.969 -8.852 1 81.94 83 SER B CA 1
ATOM 8788 C C . SER B 1 83 ? 22.922 26.25 -9.344 1 81.94 83 SER B C 1
ATOM 8790 O O . SER B 1 83 ? 23.344 26.328 -10.5 1 81.94 83 SER B O 1
ATOM 8792 N N . GLN B 1 84 ? 22.828 27.219 -8.516 1 83.25 84 GLN B N 1
ATOM 8793 C CA . GLN B 1 84 ? 23.469 28.5 -8.805 1 83.25 84 GLN B CA 1
ATOM 8794 C C . GLN B 1 84 ? 24.109 29.094 -7.562 1 83.25 84 GLN B C 1
ATOM 8796 O O . GLN B 1 84 ? 23.688 28.797 -6.438 1 83.25 84 GLN B O 1
ATOM 8801 N N . LYS B 1 85 ? 25.109 29.859 -7.863 1 81.69 85 LYS B N 1
ATOM 8802 C CA . LYS B 1 85 ? 25.672 30.641 -6.77 1 81.69 85 LYS B CA 1
ATOM 8803 C C . LYS B 1 85 ? 24.672 31.688 -6.27 1 81.69 85 LYS B C 1
ATOM 8805 O O . LYS B 1 85 ? 23.969 32.312 -7.066 1 81.69 85 LYS B O 1
ATOM 8810 N N . LYS B 1 86 ? 24.688 31.797 -5.059 1 83.31 86 LYS B N 1
ATOM 8811 C CA . LYS B 1 86 ? 23.781 32.75 -4.441 1 83.31 86 LYS B CA 1
ATOM 8812 C C . LYS B 1 86 ? 23.969 34.156 -5.023 1 83.31 86 LYS B C 1
ATOM 8814 O O . LYS B 1 86 ? 23 34.875 -5.27 1 83.31 86 LYS B O 1
ATOM 8819 N N . ALA B 1 87 ? 25.188 34.531 -5.297 1 79.56 87 ALA B N 1
ATOM 8820 C CA . ALA B 1 87 ? 25.516 35.844 -5.824 1 79.56 87 ALA B CA 1
ATOM 8821 C C . ALA B 1 87 ? 24.922 36.031 -7.219 1 79.56 87 ALA B C 1
ATOM 8823 O O . ALA B 1 87 ? 24.656 37.188 -7.633 1 79.56 87 ALA B O 1
ATOM 8824 N N . ASN B 1 88 ? 24.703 35.031 -7.926 1 81.94 88 ASN B N 1
ATOM 8825 C CA . ASN B 1 88 ? 24.266 35.125 -9.312 1 81.94 88 ASN B CA 1
ATOM 8826 C C . ASN B 1 88 ? 22.75 34.938 -9.438 1 81.94 88 ASN B C 1
ATOM 8828 O O . ASN B 1 88 ? 22.203 34.906 -10.539 1 81.94 88 ASN B O 1
ATOM 8832 N N . LEU B 1 89 ? 22.156 34.812 -8.336 1 87.06 89 LEU B N 1
ATOM 8833 C CA . LEU B 1 89 ? 20.703 34.625 -8.367 1 87.06 89 LEU B CA 1
ATOM 8834 C C . LEU B 1 89 ? 20 35.938 -8.68 1 87.06 89 LEU B C 1
ATOM 8836 O O . LEU B 1 89 ? 20.297 36.969 -8.07 1 87.06 89 LEU B O 1
ATOM 8840 N N . THR B 1 90 ? 19.109 35.906 -9.57 1 90.44 90 THR B N 1
ATOM 8841 C CA . THR B 1 90 ? 18.375 37.125 -9.93 1 90.44 90 THR B CA 1
ATOM 8842 C C . THR B 1 90 ? 16.922 37.031 -9.461 1 90.44 90 THR B C 1
ATOM 8844 O O . THR B 1 90 ? 16.219 38.031 -9.375 1 90.44 90 THR B O 1
ATOM 8847 N N . GLY B 1 91 ? 16.453 35.844 -9.148 1 88 91 GLY B N 1
ATOM 8848 C CA . GLY B 1 91 ? 15.117 35.656 -8.633 1 88 91 GLY B CA 1
ATOM 8849 C C . GLY B 1 91 ? 15.039 35.75 -7.121 1 88 91 GLY B C 1
ATOM 8850 O O . GLY B 1 91 ? 16.062 35.875 -6.449 1 88 91 GLY B O 1
ATOM 8851 N N . ALA B 1 92 ? 13.797 35.75 -6.637 1 89.94 92 ALA B N 1
ATOM 8852 C CA . ALA B 1 92 ? 13.578 35.812 -5.191 1 89.94 92 ALA B CA 1
ATOM 8853 C C . ALA B 1 92 ? 13.602 34.406 -4.586 1 89.94 92 ALA B C 1
ATOM 8855 O O . ALA B 1 92 ? 12.594 33.688 -4.613 1 89.94 92 ALA B O 1
ATOM 8856 N N . VAL B 1 93 ? 14.625 34.062 -3.947 1 89.31 93 VAL B N 1
ATOM 8857 C CA . VAL B 1 93 ? 14.805 32.75 -3.357 1 89.31 93 VAL B CA 1
ATOM 8858 C C . VAL B 1 93 ? 15.352 32.875 -1.939 1 89.31 93 VAL B C 1
ATOM 8860 O O . VAL B 1 93 ? 16.266 33.656 -1.691 1 89.31 93 VAL B O 1
ATOM 8863 N N . SER B 1 94 ? 14.695 32.25 -1.042 1 90.25 94 SER B N 1
ATOM 8864 C CA . SER B 1 94 ? 15.219 32.125 0.317 1 90.25 94 SER B CA 1
ATOM 8865 C C . SER B 1 94 ? 15.641 30.688 0.621 1 90.25 94 SER B C 1
ATOM 8867 O O . SER B 1 94 ? 14.914 29.734 0.319 1 90.25 94 SER B O 1
ATOM 8869 N N . SER B 1 95 ? 16.75 30.531 1.185 1 89.94 95 SER B N 1
ATOM 8870 C CA . SER B 1 95 ? 17.281 29.203 1.474 1 89.94 95 SER B CA 1
ATOM 8871 C C . SER B 1 95 ? 17.422 28.969 2.977 1 89.94 95 SER B C 1
ATOM 8873 O O . SER B 1 95 ? 17.875 29.859 3.705 1 89.94 95 SER B O 1
ATOM 8875 N N . VAL B 1 96 ? 17 27.797 3.361 1 89.75 96 VAL B N 1
ATOM 8876 C CA . VAL B 1 96 ? 17.109 27.391 4.758 1 89.75 96 VAL B CA 1
ATOM 8877 C C . VAL B 1 96 ? 17.906 26.078 4.855 1 89.75 96 VAL B C 1
ATOM 8879 O O . VAL B 1 96 ? 17.531 25.078 4.25 1 89.75 96 VAL B O 1
ATOM 8882 N N . LYS B 1 97 ? 18.953 26.188 5.598 1 88 97 LYS B N 1
ATOM 8883 C CA . LYS B 1 97 ? 19.656 24.953 5.93 1 88 97 LYS B CA 1
ATOM 8884 C C . LYS B 1 97 ? 18.953 24.203 7.066 1 88 97 LYS B C 1
ATOM 8886 O O . LYS B 1 97 ? 18.828 24.734 8.172 1 88 97 LYS B O 1
ATOM 8891 N N . MET B 1 98 ? 18.625 23.047 6.879 1 88.19 98 MET B N 1
ATOM 8892 C CA . MET B 1 98 ? 17.766 22.344 7.824 1 88.19 98 MET B CA 1
ATOM 8893 C C . MET B 1 98 ? 18.5 22.047 9.125 1 88.19 98 MET B C 1
ATOM 8895 O O . MET B 1 98 ? 17.906 22.062 10.203 1 88.19 98 MET B O 1
ATOM 8899 N N . ASP B 1 99 ? 19.766 21.828 9.016 1 83.06 99 ASP B N 1
ATOM 8900 C CA . ASP B 1 99 ? 20.531 21.562 10.234 1 83.06 99 ASP B CA 1
ATOM 8901 C C . ASP B 1 99 ? 20.5 22.75 11.18 1 83.06 99 ASP B C 1
ATOM 8903 O O . ASP B 1 99 ? 20.469 22.578 12.398 1 83.06 99 ASP B O 1
ATOM 8907 N N . GLU B 1 100 ? 20.5 23.875 10.594 1 76.56 100 GLU B N 1
ATOM 8908 C CA . GLU B 1 100 ? 20.453 25.094 11.398 1 76.56 100 GLU B CA 1
ATOM 8909 C C . GLU B 1 100 ? 19.031 25.391 11.883 1 76.56 100 GLU B C 1
ATOM 8911 O O . GLU B 1 100 ? 18.844 25.766 13.047 1 76.56 100 GLU B O 1
ATOM 8916 N N . ALA B 1 101 ? 18.062 25.188 11.039 1 81.12 101 ALA B N 1
ATOM 8917 C CA . ALA B 1 101 ? 16.672 25.5 11.367 1 81.12 101 ALA B CA 1
ATOM 8918 C C . ALA B 1 101 ? 16.109 24.5 12.359 1 81.12 101 ALA B C 1
ATOM 8920 O O . ALA B 1 101 ? 15.328 24.859 13.25 1 81.12 101 ALA B O 1
ATOM 8921 N N . LEU B 1 102 ? 16.375 23.297 12.109 1 79.62 102 LEU B N 1
ATOM 8922 C CA . LEU B 1 102 ? 15.914 22.234 13.008 1 79.62 102 LEU B CA 1
ATOM 8923 C C . LEU B 1 102 ? 16.688 22.266 14.32 1 79.62 102 LEU B C 1
ATOM 8925 O O . LEU B 1 102 ? 16.094 22.188 15.398 1 79.62 102 LEU B O 1
ATOM 8929 N N . GLY B 1 103 ? 17.969 22.422 14.133 1 76.06 103 GLY B N 1
ATOM 8930 C CA . GLY B 1 103 ? 18.812 22.359 15.312 1 76.06 103 GLY B CA 1
ATOM 8931 C C . GLY B 1 103 ? 18.594 21.109 16.141 1 76.06 103 GLY B C 1
ATOM 8932 O O . GLY B 1 103 ? 18.578 19.984 15.602 1 76.06 103 GLY B O 1
ATOM 8933 N N . ASP B 1 104 ? 18.469 21.297 17.453 1 81.56 104 ASP B N 1
ATOM 8934 C CA . ASP B 1 104 ? 18.234 20.188 18.375 1 81.56 104 ASP B CA 1
ATOM 8935 C C . ASP B 1 104 ? 16.812 20.266 18.953 1 81.56 104 ASP B C 1
ATOM 8937 O O . ASP B 1 104 ? 16.578 19.797 20.062 1 81.56 104 ASP B O 1
ATOM 8941 N N . ARG B 1 105 ? 15.969 20.844 18.141 1 86.75 105 ARG B N 1
ATOM 8942 C CA . ARG B 1 105 ? 14.578 21.016 18.562 1 86.75 105 ARG B CA 1
ATOM 8943 C C . ARG B 1 105 ? 13.812 19.703 18.422 1 86.75 105 ARG B C 1
ATOM 8945 O O . ARG B 1 105 ? 14.117 18.875 17.562 1 86.75 105 ARG B O 1
ATOM 8952 N N . PRO B 1 106 ? 12.844 19.484 19.266 1 85 106 PRO B N 1
ATOM 8953 C CA . PRO B 1 106 ? 12.031 18.266 19.188 1 85 106 PRO B CA 1
ATOM 8954 C C . PRO B 1 106 ? 10.898 18.375 18.172 1 85 106 PRO B C 1
ATOM 8956 O O . PRO B 1 106 ? 9.727 18.172 18.516 1 85 106 PRO B O 1
ATOM 8959 N N . LEU B 1 107 ? 11.227 18.578 16.906 1 84.69 107 LEU B N 1
ATOM 8960 C CA . LEU B 1 107 ? 10.203 18.75 15.883 1 84.69 107 LEU B CA 1
ATOM 8961 C C . LEU B 1 107 ? 9.969 17.453 15.125 1 84.69 107 LEU B C 1
ATOM 8963 O O . LEU B 1 107 ? 10.922 16.734 14.797 1 84.69 107 LEU B O 1
ATOM 8967 N N . LEU B 1 108 ? 8.648 17.219 14.969 1 82.44 108 LEU B N 1
ATOM 8968 C CA . LEU B 1 108 ? 8.273 15.992 14.281 1 82.44 108 LEU B CA 1
ATOM 8969 C C . LEU B 1 108 ? 8.25 16.203 12.773 1 82.44 108 LEU B C 1
ATOM 8971 O O . LEU B 1 108 ? 8.531 15.266 12.008 1 82.44 108 LEU B O 1
ATOM 8975 N N . ASN B 1 109 ? 7.84 17.406 12.375 1 87.88 109 ASN B N 1
ATOM 8976 C CA . ASN B 1 109 ? 7.688 17.703 10.953 1 87.88 109 ASN B CA 1
ATOM 8977 C C . ASN B 1 109 ? 8.633 18.828 10.508 1 87.88 109 ASN B C 1
ATOM 8979 O O . ASN B 1 109 ? 8.906 19.75 11.273 1 87.88 109 ASN B O 1
ATOM 8983 N N . ALA B 1 110 ? 9.039 18.781 9.273 1 88.88 110 ALA B N 1
ATOM 8984 C CA . ALA B 1 110 ? 9.953 19.766 8.719 1 88.88 110 ALA B CA 1
ATOM 8985 C C . ALA B 1 110 ? 9.281 21.125 8.602 1 88.88 110 ALA B C 1
ATOM 8987 O O . ALA B 1 110 ? 9.93 22.172 8.75 1 88.88 110 ALA B O 1
ATOM 8988 N N . ALA B 1 111 ? 8.023 21.078 8.398 1 89.06 111 ALA B N 1
ATOM 8989 C CA . ALA B 1 111 ? 7.281 22.312 8.219 1 89.06 111 ALA B CA 1
ATOM 8990 C C . ALA B 1 111 ? 7.359 23.188 9.461 1 89.06 111 ALA B C 1
ATOM 8992 O O . ALA B 1 111 ? 7.375 24.422 9.367 1 89.06 111 ALA B O 1
ATOM 8993 N N . ASP B 1 112 ? 7.504 22.578 10.594 1 87.56 112 ASP B N 1
ATOM 8994 C CA . ASP B 1 112 ? 7.59 23.328 11.844 1 87.56 112 ASP B CA 1
ATOM 8995 C C . ASP B 1 112 ? 8.875 24.141 11.914 1 87.56 112 ASP B C 1
ATOM 8997 O O . ASP B 1 112 ? 8.898 25.219 12.508 1 87.56 112 ASP B O 1
ATOM 9001 N N . ALA B 1 113 ? 9.836 23.672 11.258 1 87.56 113 ALA B N 1
ATOM 9002 C CA . ALA B 1 113 ? 11.133 24.344 11.312 1 87.56 113 ALA B CA 1
ATOM 9003 C C . ALA B 1 113 ? 11.148 25.594 10.43 1 87.56 113 ALA B C 1
ATOM 9005 O O . ALA B 1 113 ? 12.016 26.453 10.57 1 87.56 113 ALA B O 1
ATOM 9006 N N . LEU B 1 114 ? 10.18 25.719 9.617 1 89.5 114 LEU B N 1
ATOM 9007 C CA . LEU B 1 114 ? 10.156 26.812 8.672 1 89.5 114 LEU B CA 1
ATOM 9008 C C . LEU B 1 114 ? 9.375 28 9.234 1 89.5 114 LEU B C 1
ATOM 9010 O O . LEU B 1 114 ? 9.445 29.109 8.703 1 89.5 114 LEU B O 1
ATOM 9014 N N . GLN B 1 115 ? 8.695 27.781 10.266 1 87.25 115 GLN B N 1
ATOM 9015 C CA . GLN B 1 115 ? 7.902 28.875 10.844 1 87.25 115 GLN B CA 1
ATOM 9016 C C . GLN B 1 115 ? 8.789 30.016 11.312 1 87.25 115 GLN B C 1
ATOM 9018 O O . GLN B 1 115 ? 9.656 29.828 12.172 1 87.25 115 GLN B O 1
ATOM 9023 N N . GLY B 1 116 ? 8.68 31.172 10.75 1 86.44 116 GLY B N 1
ATOM 9024 C CA . GLY B 1 116 ? 9.414 32.375 11.141 1 86.44 116 GLY B CA 1
ATOM 9025 C C . GLY B 1 116 ? 10.812 32.438 10.555 1 86.44 116 GLY B C 1
ATOM 9026 O O . GLY B 1 116 ? 11.539 33.406 10.773 1 86.44 116 GLY B O 1
ATOM 9027 N N . ALA B 1 117 ? 11.102 31.438 9.773 1 88.62 117 ALA B N 1
ATOM 9028 C CA . ALA B 1 117 ? 12.477 31.359 9.281 1 88.62 117 ALA B CA 1
ATOM 9029 C C . ALA B 1 117 ? 12.625 32.094 7.953 1 88.62 117 ALA B C 1
ATOM 9031 O O . ALA B 1 117 ? 13.711 32.562 7.609 1 88.62 117 ALA B O 1
ATOM 9032 N N . VAL B 1 118 ? 11.555 32.188 7.258 1 91.5 118 VAL B N 1
ATOM 9033 C CA . VAL B 1 118 ? 11.609 32.781 5.922 1 91.5 118 VAL B CA 1
ATOM 9034 C C . VAL B 1 118 ? 10.594 33.906 5.805 1 91.5 118 VAL B C 1
ATOM 9036 O O . VAL B 1 118 ? 9.391 33.688 6.012 1 91.5 118 VAL B O 1
ATOM 9039 N N . PRO B 1 119 ? 11.094 35.094 5.508 1 93.06 119 PRO B N 1
ATOM 9040 C CA . PRO B 1 119 ? 10.117 36.188 5.293 1 93.06 119 PRO B CA 1
ATOM 9041 C C . PRO B 1 119 ? 9.188 35.906 4.117 1 93.06 119 PRO B C 1
ATOM 9043 O O . PRO B 1 119 ? 9.625 35.375 3.084 1 93.06 119 PRO B O 1
ATOM 9046 N N . GLY B 1 120 ? 7.957 36.188 4.312 1 92.38 120 GLY B N 1
ATOM 9047 C CA . GLY B 1 120 ? 6.977 36 3.258 1 92.38 120 GLY B CA 1
ATOM 9048 C C . GLY B 1 120 ? 6.371 34.594 3.246 1 92.38 120 GLY B C 1
ATOM 9049 O O . GLY B 1 120 ? 5.422 34.344 2.508 1 92.38 120 GLY B O 1
ATOM 9050 N N . LEU B 1 121 ? 6.91 33.719 3.947 1 93.31 121 LEU B N 1
ATOM 9051 C CA . LEU B 1 121 ? 6.34 32.406 4.098 1 93.31 121 LEU B CA 1
ATOM 9052 C C . LEU B 1 121 ? 5.48 32.312 5.355 1 93.31 121 LEU B C 1
ATOM 9054 O O . LEU B 1 121 ? 5.98 32.5 6.469 1 93.31 121 LEU B O 1
ATOM 9058 N N . PHE B 1 122 ? 4.277 32.094 5.051 1 91.38 122 PHE B N 1
ATOM 9059 C CA . PHE B 1 122 ? 3.357 31.875 6.164 1 91.38 122 PHE B CA 1
ATOM 9060 C C . PHE B 1 122 ? 3.086 30.391 6.375 1 91.38 122 PHE B C 1
ATOM 9062 O O . PHE B 1 122 ? 2.65 29.703 5.457 1 91.38 122 PHE B O 1
ATOM 9069 N N . VAL B 1 123 ? 3.393 29.875 7.566 1 89.44 123 VAL B N 1
ATOM 9070 C CA . VAL B 1 123 ? 3.113 28.5 7.945 1 89.44 123 VAL B CA 1
ATOM 9071 C C . VAL B 1 123 ? 1.914 28.453 8.891 1 89.44 123 VAL B C 1
ATOM 9073 O O . VAL B 1 123 ? 2.012 28.875 10.047 1 89.44 123 VAL B O 1
ATOM 9076 N N . SER B 1 124 ? 0.839 27.953 8.336 1 83.94 124 SER B N 1
ATOM 9077 C CA . SER B 1 124 ? -0.375 27.906 9.141 1 83.94 124 SER B CA 1
ATOM 9078 C C . SER B 1 124 ? -0.408 26.672 10.023 1 83.94 124 SER B C 1
ATOM 9080 O O . SER B 1 124 ? 0.037 25.594 9.602 1 83.94 124 SER B O 1
ATOM 9082 N N . ASN B 1 125 ? -0.836 26.906 11.156 1 75.38 125 ASN B N 1
ATOM 9083 C CA . ASN B 1 125 ? -0.999 25.812 12.094 1 75.38 125 ASN B CA 1
ATOM 9084 C C . ASN B 1 125 ? -2.381 25.172 11.977 1 75.38 125 ASN B C 1
ATOM 9086 O O . ASN B 1 125 ? -3.373 25.734 12.43 1 75.38 125 ASN B O 1
ATOM 9090 N N . GLY B 1 126 ? -2.498 24.016 11.328 1 74.19 126 GLY B N 1
ATOM 9091 C CA . GLY B 1 126 ? -3.76 23.297 11.188 1 74.19 126 GLY B CA 1
ATOM 9092 C C . GLY B 1 126 ? -4.234 22.672 12.484 1 74.19 126 GLY B C 1
ATOM 9093 O O . GLY B 1 126 ? -5.332 22.125 12.547 1 74.19 126 GLY B O 1
ATOM 9094 N N . GLY B 1 127 ? -3.449 22.781 13.484 1 87.25 127 GLY B N 1
ATOM 9095 C CA . GLY B 1 127 ? -3.795 22.172 14.766 1 87.25 127 GLY B CA 1
ATOM 9096 C C . GLY B 1 127 ? -2.584 21.75 15.57 1 87.25 127 GLY B C 1
ATOM 9097 O O . GLY B 1 127 ? -1.462 21.734 15.062 1 87.25 127 GLY B O 1
ATOM 9098 N N . ASN B 1 128 ? -2.859 21.5 16.812 1 91.69 128 ASN B N 1
ATOM 9099 C CA . ASN B 1 128 ? -1.762 21.188 17.719 1 91.69 128 ASN B CA 1
ATOM 9100 C C . ASN B 1 128 ? -1.708 19.688 18.031 1 91.69 128 ASN B C 1
ATOM 9102 O O . ASN B 1 128 ? -0.778 19.219 18.703 1 91.69 128 ASN B O 1
ATOM 9106 N N . ALA B 1 129 ? -2.699 18.938 17.516 1 93.31 129 ALA B N 1
ATOM 9107 C CA . ALA B 1 129 ? -2.693 17.5 17.797 1 93.31 129 ALA B CA 1
ATOM 9108 C C . ALA B 1 129 ? -1.447 16.828 17.219 1 93.31 129 ALA B C 1
ATOM 9110 O O . ALA B 1 129 ? -0.917 17.281 16.203 1 93.31 129 ALA B O 1
ATOM 9111 N N . PRO B 1 130 ? -1.03 15.789 17.891 1 92.81 130 PRO B N 1
ATOM 9112 C CA . PRO B 1 130 ? 0.169 15.117 17.391 1 92.81 130 PRO B CA 1
ATOM 9113 C C . PRO B 1 130 ? 0.034 14.688 15.93 1 92.81 130 PRO B C 1
ATOM 9115 O O . PRO B 1 130 ? -0.971 14.078 15.555 1 92.81 130 PRO B O 1
ATOM 9118 N N . GLY B 1 131 ? 1.009 15.07 15.211 1 89.88 131 GLY B N 1
ATOM 9119 C CA . GLY B 1 131 ? 1.069 14.602 13.836 1 89.88 131 GLY B CA 1
ATOM 9120 C C . GLY B 1 131 ? 0.312 15.484 12.867 1 89.88 131 GLY B C 1
ATOM 9121 O O . GLY B 1 131 ? 0.27 15.211 11.672 1 89.88 131 GLY B O 1
ATOM 9122 N N . THR B 1 132 ? -0.256 16.531 13.312 1 90.19 132 THR B N 1
ATOM 9123 C CA . THR B 1 132 ? -1.035 17.391 12.438 1 90.19 132 THR B CA 1
ATOM 9124 C C . THR B 1 132 ? -0.123 18.156 11.477 1 90.19 132 THR B C 1
ATOM 9126 O O . THR B 1 132 ? 0.901 18.703 11.891 1 90.19 132 THR B O 1
ATOM 9129 N N . SER B 1 133 ? -0.565 18.188 10.32 1 87.69 133 SER B N 1
ATOM 9130 C CA . SER B 1 133 ? 0.209 18.828 9.266 1 87.69 133 SER B CA 1
ATOM 9131 C C . SER B 1 133 ? 0.016 20.344 9.281 1 87.69 133 SER B C 1
ATOM 9133 O O . SER B 1 133 ? -1.029 20.844 9.711 1 87.69 133 SER B O 1
ATOM 9135 N N . LYS B 1 134 ? 1.063 21.047 8.773 1 88.25 134 LYS B N 1
ATOM 9136 C CA . LYS B 1 134 ? 0.979 22.5 8.578 1 88.25 134 LYS B CA 1
ATOM 9137 C C . LYS B 1 134 ? 0.768 22.844 7.109 1 88.25 134 LYS B C 1
ATOM 9139 O O . LYS B 1 134 ? 1.015 22.016 6.23 1 88.25 134 LYS B O 1
ATOM 9144 N N . SER B 1 135 ? 0.21 23.969 6.91 1 89.19 135 SER B N 1
ATOM 9145 C CA . SER B 1 135 ? 0.016 24.453 5.551 1 89.19 135 SER B CA 1
ATOM 9146 C C . SER B 1 135 ? 0.885 25.688 5.277 1 89.19 135 SER B C 1
ATOM 9148 O O . SER B 1 135 ? 1.256 26.406 6.199 1 89.19 135 SER B O 1
ATOM 9150 N N . PHE B 1 136 ? 1.217 25.844 3.99 1 92.25 136 PHE B N 1
ATOM 9151 C CA . PHE B 1 136 ? 2.092 26.938 3.582 1 92.25 136 PHE B CA 1
ATOM 9152 C C . PHE B 1 136 ? 1.338 27.938 2.711 1 92.25 136 PHE B C 1
ATOM 9154 O O . PHE B 1 136 ? 0.423 27.562 1.976 1 92.25 136 PHE B O 1
ATOM 9161 N N . GLN B 1 137 ? 1.72 29.125 2.82 1 93.44 137 GLN B N 1
ATOM 9162 C CA . GLN B 1 137 ? 1.318 30.203 1.918 1 93.44 137 GLN B CA 1
ATOM 9163 C C . GLN B 1 137 ? 2.469 31.172 1.672 1 93.44 137 GLN B C 1
ATOM 9165 O O . GLN B 1 137 ? 3.117 31.625 2.617 1 93.44 137 GLN B O 1
ATOM 9170 N N . ILE B 1 138 ? 2.709 31.406 0.461 1 95.19 138 ILE B N 1
ATOM 9171 C CA . ILE B 1 138 ? 3.787 32.312 0.116 1 95.19 138 ILE B CA 1
ATOM 9172 C C . ILE B 1 138 ? 3.197 33.625 -0.4 1 95.19 138 ILE B C 1
ATOM 9174 O O . ILE B 1 138 ? 2.412 33.656 -1.352 1 95.19 138 ILE B O 1
ATOM 9178 N N . ARG B 1 139 ? 3.572 34.719 0.219 1 95 139 ARG B N 1
ATOM 9179 C CA . ARG B 1 139 ? 3.293 36.062 -0.229 1 95 139 ARG B CA 1
ATOM 9180 C C . ARG B 1 139 ? 1.806 36.281 -0.5 1 95 139 ARG B C 1
ATOM 9182 O O . ARG B 1 139 ? 1.426 36.875 -1.509 1 95 139 ARG B O 1
ATOM 9189 N N . GLY B 1 140 ? 0.909 35.594 0.353 1 89.44 140 GLY B N 1
ATOM 9190 C CA . GLY B 1 140 ? -0.526 35.844 0.308 1 89.44 140 GLY B CA 1
ATOM 9191 C C . GLY B 1 140 ? -1.183 35.25 -0.936 1 89.44 140 GLY B C 1
ATOM 9192 O O . GLY B 1 140 ? -2.268 35.688 -1.325 1 89.44 140 GLY B O 1
ATOM 9193 N N . ALA B 1 141 ? -0.582 34.312 -1.527 1 85.44 141 ALA B N 1
ATOM 9194 C CA . ALA B 1 141 ? -1.16 33.688 -2.721 1 85.44 141 ALA B CA 1
ATOM 9195 C C . ALA B 1 141 ? -2.568 33.188 -2.441 1 85.44 141 ALA B C 1
ATOM 9197 O O . ALA B 1 141 ? -2.775 32.375 -1.517 1 85.44 141 ALA B O 1
ATOM 9198 N N . TYR B 1 142 ? -3.508 33.594 -3.336 1 82.75 142 TYR B N 1
ATOM 9199 C CA . TYR B 1 142 ? -4.922 33.312 -3.127 1 82.75 142 TYR B CA 1
ATOM 9200 C C . TYR B 1 142 ? -5.664 33.25 -4.457 1 82.75 142 TYR B C 1
ATOM 9202 O O . TYR B 1 142 ? -5.273 33.875 -5.434 1 82.75 142 TYR B O 1
ATOM 9210 N N . SER B 1 143 ? -6.629 32.281 -4.492 1 85.5 143 SER B N 1
ATOM 9211 C CA . SER B 1 143 ? -7.516 32.188 -5.648 1 85.5 143 SER B CA 1
ATOM 9212 C C . SER B 1 143 ? -8.977 32.094 -5.219 1 85.5 143 SER B C 1
ATOM 9214 O O . SER B 1 143 ? -9.312 31.391 -4.273 1 85.5 143 SER B O 1
ATOM 9216 N N . LEU B 1 144 ? -9.82 32.812 -5.875 1 80.44 144 LEU B N 1
ATOM 9217 C CA . LEU B 1 144 ? -11.227 32.844 -5.516 1 80.44 144 LEU B CA 1
ATOM 9218 C C . LEU B 1 144 ? -11.984 31.672 -6.105 1 80.44 144 LEU B C 1
ATOM 9220 O O . LEU B 1 144 ? -13.094 31.359 -5.664 1 80.44 144 LEU B O 1
ATOM 9224 N N . GLY B 1 145 ? -11.516 30.984 -7.059 1 65.69 145 GLY B N 1
ATOM 9225 C CA . GLY B 1 145 ? -12.273 30.062 -7.906 1 65.69 145 GLY B CA 1
ATOM 9226 C C . GLY B 1 145 ? -12.359 28.656 -7.344 1 65.69 145 GLY B C 1
ATOM 9227 O O . GLY B 1 145 ? -13.047 27.812 -7.902 1 65.69 145 GLY B O 1
ATOM 9228 N N . VAL B 1 146 ? -11.797 28.406 -6.285 1 64.62 146 VAL B N 1
ATOM 9229 C CA . VAL B 1 146 ? -11.852 27.047 -5.758 1 64.62 146 VAL B CA 1
ATOM 9230 C C . VAL B 1 146 ? -13.016 26.922 -4.777 1 64.62 146 VAL B C 1
ATOM 9232 O O . VAL B 1 146 ? -13.141 27.719 -3.85 1 64.62 146 VAL B O 1
ATOM 9235 N N . LYS B 1 147 ? -14 26.031 -5.254 1 63.56 147 LYS B N 1
ATOM 9236 C CA . LYS B 1 147 ? -15.094 25.75 -4.324 1 63.56 147 LYS B CA 1
ATOM 9237 C C . LYS B 1 147 ? -14.625 24.875 -3.164 1 63.56 147 LYS B C 1
ATOM 9239 O O . LYS B 1 147 ? -14.039 23.812 -3.377 1 63.56 147 LYS B O 1
ATOM 9244 N N . ASN B 1 148 ? -14.797 25.391 -2.041 1 61.56 148 ASN B N 1
ATOM 9245 C CA . ASN B 1 148 ? -14.445 24.641 -0.84 1 61.56 148 ASN B CA 1
ATOM 9246 C C . ASN B 1 148 ? -15.523 23.609 -0.494 1 61.56 148 ASN B C 1
ATOM 9248 O O . ASN B 1 148 ? -16.625 23.656 -1.033 1 61.56 148 ASN B O 1
ATOM 9252 N N . SER B 1 149 ? -15.18 22.672 0.291 1 56.03 149 SER B N 1
ATOM 9253 C CA . SER B 1 149 ? -16.094 21.609 0.715 1 56.03 149 SER B CA 1
ATOM 9254 C C . SER B 1 149 ? -17.359 22.203 1.357 1 56.03 149 SER B C 1
ATOM 9256 O O . SER B 1 149 ? -18.422 21.578 1.324 1 56.03 149 SER B O 1
ATOM 9258 N N . ASP B 1 150 ? -17.203 23.438 1.876 1 49.38 150 ASP B N 1
ATOM 9259 C CA . ASP B 1 150 ? -18.328 24.047 2.566 1 49.38 150 ASP B CA 1
ATOM 9260 C C . ASP B 1 150 ? -19.156 24.891 1.608 1 49.38 150 ASP B C 1
ATOM 9262 O O . ASP B 1 150 ? -20.109 25.578 2.029 1 49.38 150 ASP B O 1
ATOM 9266 N N . GLY B 1 151 ? -18.719 24.844 0.42 1 59.06 151 GLY B N 1
ATOM 9267 C CA . GLY B 1 151 ? -19.516 25.516 -0.599 1 59.06 151 GLY B CA 1
ATOM 9268 C C . GLY B 1 151 ? -19.031 26.938 -0.88 1 59.06 151 GLY B C 1
ATOM 9269 O O . GLY B 1 151 ? -19.438 27.547 -1.873 1 59.06 151 GLY B O 1
ATOM 9270 N N . THR B 1 152 ? -18.109 27.422 0.055 1 63.31 152 THR B N 1
ATOM 9271 C CA . THR B 1 152 ? -17.594 28.766 -0.165 1 63.31 152 THR B CA 1
ATOM 9272 C C . THR B 1 152 ? -16.531 28.766 -1.255 1 63.31 152 THR B C 1
ATOM 9274 O O . THR B 1 152 ? -16.078 27.703 -1.691 1 63.31 152 THR B O 1
ATOM 9277 N N . TYR B 1 153 ? -16.297 30 -1.703 1 71.38 153 TYR B N 1
ATOM 9278 C CA . TYR B 1 153 ? -15.281 30.109 -2.742 1 71.38 153 TYR B CA 1
ATOM 9279 C C . TYR B 1 153 ? -14.031 30.797 -2.203 1 71.38 153 TYR B C 1
ATOM 9281 O O . TYR B 1 153 ? -14.102 31.578 -1.258 1 71.38 153 TYR B O 1
ATOM 9289 N N . GLY B 1 154 ? -12.992 30.406 -2.781 1 76.44 154 GLY B N 1
ATOM 9290 C CA . GLY B 1 154 ? -11.719 31.031 -2.469 1 76.44 154 GLY B CA 1
ATOM 9291 C C . GLY B 1 154 ? -10.859 30.203 -1.52 1 76.44 154 GLY B C 1
ATOM 9292 O O . GLY B 1 154 ? -11.383 29.547 -0.615 1 76.44 154 GLY B O 1
ATOM 9293 N N . ASN B 1 155 ? -9.656 30.141 -1.791 1 79.25 155 ASN B N 1
ATOM 9294 C CA . ASN B 1 155 ? -8.711 29.453 -0.927 1 79.25 155 ASN B CA 1
ATOM 9295 C C . ASN B 1 155 ? -7.273 29.891 -1.201 1 79.25 155 ASN B C 1
ATOM 9297 O O . ASN B 1 155 ? -6.969 30.391 -2.285 1 79.25 155 ASN B O 1
ATOM 9301 N N . THR B 1 156 ? -6.531 29.719 -0.204 1 82.06 156 THR B N 1
ATOM 9302 C CA . THR B 1 156 ? -5.094 29.922 -0.375 1 82.06 156 THR B CA 1
ATOM 9303 C C . THR B 1 156 ? -4.543 28.969 -1.432 1 82.06 156 THR B C 1
ATOM 9305 O O . THR B 1 156 ? -4.93 27.797 -1.482 1 82.06 156 THR B O 1
ATOM 9308 N N . ILE B 1 157 ? -3.742 29.516 -2.318 1 85.69 157 ILE B N 1
ATOM 9309 C CA . ILE B 1 157 ? -3.012 28.656 -3.24 1 85.69 157 ILE B CA 1
ATOM 9310 C C . ILE B 1 157 ? -1.802 28.047 -2.531 1 85.69 157 ILE B C 1
ATOM 9312 O O . ILE B 1 157 ? -0.867 28.766 -2.166 1 85.69 157 ILE B O 1
ATOM 9316 N N . LYS B 1 158 ? -1.847 26.844 -2.371 1 88.62 158 LYS B N 1
ATOM 9317 C CA . LYS B 1 158 ? -0.725 26.188 -1.711 1 88.62 158 LYS B CA 1
ATOM 9318 C C . LYS B 1 158 ? 0.497 26.125 -2.623 1 88.62 158 LYS B C 1
ATOM 9320 O O . LYS B 1 158 ? 0.369 25.922 -3.83 1 88.62 158 LYS B O 1
ATOM 9325 N N . PRO B 1 159 ? 1.627 26.406 -2.041 1 93.56 159 PRO B N 1
ATOM 9326 C CA . PRO B 1 159 ? 2.832 26.25 -2.857 1 93.56 159 PRO B CA 1
ATOM 9327 C C . PRO B 1 159 ? 3.092 24.781 -3.24 1 93.56 159 PRO B C 1
ATOM 9329 O O . PRO B 1 159 ? 2.65 23.875 -2.537 1 93.56 159 PRO B O 1
ATOM 9332 N N . LEU B 1 160 ? 3.734 24.656 -4.359 1 93.81 160 LEU B N 1
ATOM 9333 C CA . LEU B 1 160 ? 4.172 23.344 -4.781 1 93.81 160 LEU B CA 1
ATOM 9334 C C . LEU B 1 160 ? 5.328 22.844 -3.92 1 93.81 160 LEU B C 1
ATOM 9336 O O . LEU B 1 160 ? 6.371 23.5 -3.838 1 93.81 160 LEU B O 1
ATOM 9340 N N . VAL B 1 161 ? 5.145 21.781 -3.262 1 94.81 161 VAL B N 1
ATOM 9341 C CA . VAL B 1 161 ? 6.219 21.188 -2.473 1 94.81 161 VAL B CA 1
ATOM 9342 C C . VAL B 1 161 ? 6.93 20.109 -3.297 1 94.81 161 VAL B C 1
ATOM 9344 O O . VAL B 1 161 ? 6.316 19.125 -3.713 1 94.81 161 VAL B O 1
ATOM 9347 N N . LEU B 1 162 ? 8.164 20.359 -3.48 1 95.75 162 LEU B N 1
ATOM 9348 C CA . LEU B 1 162 ? 8.984 19.453 -4.262 1 95.75 162 LEU B CA 1
ATOM 9349 C C . LEU B 1 162 ? 10.055 18.797 -3.387 1 95.75 162 LEU B C 1
ATOM 9351 O O . LEU B 1 162 ? 10.703 19.484 -2.582 1 95.75 162 LEU B O 1
ATOM 9355 N N . ILE B 1 163 ? 10.195 17.562 -3.475 1 95.56 163 ILE B N 1
ATOM 9356 C CA . ILE B 1 163 ? 11.305 16.812 -2.887 1 95.56 163 ILE B CA 1
ATOM 9357 C C . ILE B 1 163 ? 12.258 16.344 -3.988 1 95.56 163 ILE B C 1
ATOM 9359 O O . ILE B 1 163 ? 11.922 15.445 -4.758 1 95.56 163 ILE B O 1
ATOM 9363 N N . ASP B 1 164 ? 13.328 16.953 -4.039 1 93.44 164 ASP B N 1
ATOM 9364 C CA . ASP B 1 164 ? 14.297 16.688 -5.098 1 93.44 164 ASP B CA 1
ATOM 9365 C C . ASP B 1 164 ? 13.648 16.812 -6.477 1 93.44 164 ASP B C 1
ATOM 9367 O O . ASP B 1 164 ? 13.734 15.891 -7.289 1 93.44 164 ASP B O 1
ATOM 9371 N N . ASN B 1 165 ? 12.906 17.859 -6.668 1 90.06 165 ASN B N 1
ATOM 9372 C CA . ASN B 1 165 ? 12.375 18.328 -7.941 1 90.06 165 ASN B CA 1
ATOM 9373 C C . ASN B 1 165 ? 11.062 17.625 -8.289 1 90.06 165 ASN B C 1
ATOM 9375 O O . ASN B 1 165 ? 10.539 17.797 -9.391 1 90.06 165 ASN B O 1
ATOM 9379 N N . VAL B 1 166 ? 10.578 16.812 -7.418 1 92.69 166 VAL B N 1
ATOM 9380 C CA . VAL B 1 166 ? 9.32 16.125 -7.699 1 92.69 166 VAL B CA 1
ATOM 9381 C C . VAL B 1 166 ? 8.352 16.328 -6.535 1 92.69 166 VAL B C 1
ATOM 9383 O O . VAL B 1 166 ? 8.758 16.312 -5.371 1 92.69 166 VAL B O 1
ATOM 9386 N N . GLU B 1 167 ? 7.117 16.469 -6.848 1 92.94 167 GLU B N 1
ATOM 9387 C CA . GLU B 1 167 ? 6.094 16.703 -5.832 1 92.94 167 GLU B CA 1
ATOM 9388 C C . GLU B 1 167 ? 6.074 15.586 -4.797 1 92.94 167 GLU B C 1
ATOM 9390 O O . GLU B 1 167 ? 6.27 14.414 -5.133 1 92.94 167 GLU B O 1
ATOM 9395 N N . GLY B 1 168 ? 5.898 15.961 -3.576 1 92.44 168 GLY B N 1
ATOM 9396 C CA . GLY B 1 168 ? 5.84 14.992 -2.494 1 92.44 168 GLY B CA 1
ATOM 9397 C C . GLY B 1 168 ? 5.277 15.57 -1.208 1 92.44 168 GLY B C 1
ATOM 9398 O O . GLY B 1 168 ? 5.016 16.766 -1.122 1 92.44 168 GLY B O 1
ATOM 9399 N N . ASP B 1 169 ? 5.066 14.68 -0.28 1 92.88 169 ASP B N 1
ATOM 9400 C CA . ASP B 1 169 ? 4.539 15.062 1.028 1 92.88 169 ASP B CA 1
ATOM 9401 C C . ASP B 1 169 ? 5.672 15.328 2.02 1 92.88 169 ASP B C 1
ATOM 9403 O O . ASP B 1 169 ? 6.344 14.391 2.467 1 92.88 169 ASP B O 1
ATOM 9407 N N . ILE B 1 170 ? 5.762 16.5 2.387 1 93.19 170 ILE B N 1
ATOM 9408 C CA . ILE B 1 170 ? 6.875 16.906 3.242 1 93.19 170 ILE B CA 1
ATOM 9409 C C . ILE B 1 170 ? 6.711 16.281 4.625 1 93.19 170 ILE B C 1
ATOM 9411 O O . ILE B 1 170 ? 7.695 16.078 5.344 1 93.19 170 ILE B O 1
ATOM 9415 N N . ASP B 1 171 ? 5.488 15.938 5.023 1 91.94 171 ASP B N 1
ATOM 9416 C CA . ASP B 1 171 ? 5.234 15.367 6.344 1 91.94 171 ASP B CA 1
ATOM 9417 C C . ASP B 1 171 ? 5.711 13.922 6.422 1 91.94 171 ASP B C 1
ATOM 9419 O O . ASP B 1 171 ? 5.836 13.359 7.512 1 91.94 171 ASP B O 1
ATOM 9423 N N . MET B 1 172 ? 6.008 13.336 5.324 1 92.88 172 MET B N 1
ATOM 9424 C CA . MET B 1 172 ? 6.406 11.938 5.305 1 92.88 172 MET B CA 1
ATOM 9425 C C . MET B 1 172 ? 7.922 11.797 5.168 1 92.88 172 MET B C 1
ATOM 9427 O O . MET B 1 172 ? 8.445 10.688 5.113 1 92.88 172 MET B O 1
ATOM 9431 N N . ILE B 1 173 ? 8.594 12.938 5.238 1 93.12 173 ILE B N 1
ATOM 9432 C CA . ILE B 1 173 ? 10.047 12.922 5.176 1 93.12 173 ILE B CA 1
ATOM 9433 C C . ILE B 1 173 ? 10.625 13.133 6.574 1 93.12 173 ILE B C 1
ATOM 9435 O O . ILE B 1 173 ? 10.117 13.945 7.348 1 93.12 173 ILE B O 1
ATOM 9439 N N . ASN B 1 174 ? 11.625 12.43 6.805 1 93.56 174 ASN B N 1
ATOM 9440 C CA . ASN B 1 174 ? 12.398 12.68 8.016 1 93.56 174 ASN B CA 1
ATOM 9441 C C . ASN B 1 174 ? 13.148 14.008 7.941 1 93.56 174 ASN B C 1
ATOM 9443 O O . ASN B 1 174 ? 14 14.195 7.066 1 93.56 174 ASN B O 1
ATOM 9447 N N . PRO B 1 175 ? 12.852 14.875 8.812 1 92.62 175 PRO B N 1
ATOM 9448 C CA . PRO B 1 175 ? 13.539 16.172 8.766 1 92.62 175 PRO B CA 1
ATOM 9449 C C . PRO B 1 175 ? 15.055 16.031 8.781 1 92.62 175 PRO B C 1
ATOM 9451 O O . PRO B 1 175 ? 15.758 16.844 8.172 1 92.62 175 PRO B O 1
ATOM 9454 N N . GLU B 1 176 ? 15.57 15 9.414 1 93.38 176 GLU B N 1
ATOM 9455 C CA . GLU B 1 176 ? 17.016 14.781 9.523 1 93.38 176 GLU B CA 1
ATOM 9456 C C . GLU B 1 176 ? 17.609 14.398 8.18 1 93.38 176 GLU B C 1
ATOM 9458 O O . GLU B 1 176 ? 18.828 14.445 8 1 93.38 176 GLU B O 1
ATOM 9463 N N . ASP B 1 177 ? 16.812 14.125 7.262 1 94.62 177 ASP B N 1
ATOM 9464 C CA . ASP B 1 177 ? 17.312 13.742 5.941 1 94.62 177 ASP B CA 1
ATOM 9465 C C . ASP B 1 177 ? 17.328 14.945 4.996 1 94.62 177 ASP B C 1
ATOM 9467 O O . ASP B 1 177 ? 17.844 14.844 3.875 1 94.62 177 ASP B O 1
ATOM 9471 N N . ILE B 1 178 ? 16.844 16.016 5.383 1 95.06 178 ILE B N 1
ATOM 9472 C CA . ILE B 1 178 ? 16.766 17.219 4.547 1 95.06 178 ILE B CA 1
ATOM 9473 C C . ILE B 1 178 ? 18.047 18.031 4.684 1 95.06 178 ILE B C 1
ATOM 9475 O O . ILE B 1 178 ? 18.5 18.297 5.801 1 95.06 178 ILE B O 1
ATOM 9479 N N . GLU B 1 179 ? 18.625 18.344 3.613 1 93.12 179 GLU B N 1
ATOM 9480 C CA . GLU B 1 179 ? 19.797 19.219 3.602 1 93.12 179 GLU B CA 1
ATOM 9481 C C . GLU B 1 179 ? 19.406 20.688 3.662 1 93.12 179 GLU B C 1
ATOM 9483 O O . GLU B 1 179 ? 19.891 21.438 4.512 1 93.12 179 GLU B O 1
ATOM 9488 N N . SER B 1 180 ? 18.516 21.047 2.746 1 92.44 180 SER B N 1
ATOM 9489 C CA . SER B 1 180 ? 18.094 22.438 2.672 1 92.44 180 SER B CA 1
ATOM 9490 C C . SER B 1 180 ? 16.672 22.547 2.125 1 92.44 180 SER B C 1
ATOM 9492 O O . SER B 1 180 ? 16.156 21.609 1.511 1 92.44 180 SER B O 1
ATOM 9494 N N . ILE B 1 181 ? 16.031 23.531 2.451 1 93.69 181 ILE B N 1
ATOM 9495 C CA . ILE B 1 181 ? 14.742 23.922 1.887 1 93.69 181 ILE B CA 1
ATOM 9496 C C . ILE B 1 181 ? 14.859 25.312 1.249 1 93.69 181 ILE B C 1
ATOM 9498 O O . ILE B 1 181 ? 15.234 26.281 1.913 1 93.69 181 ILE B O 1
ATOM 9502 N N . ASN B 1 182 ? 14.578 25.391 -0.037 1 93.75 182 ASN B N 1
ATOM 9503 C CA . ASN B 1 182 ? 14.578 26.656 -0.764 1 93.75 182 ASN B CA 1
ATOM 9504 C C . ASN B 1 182 ? 13.156 27.094 -1.116 1 93.75 182 ASN B C 1
ATOM 9506 O O . ASN B 1 182 ? 12.398 26.328 -1.706 1 93.75 182 ASN B O 1
ATOM 9510 N N . VAL B 1 183 ? 12.82 28.219 -0.717 1 94.56 183 VAL B N 1
ATOM 9511 C CA . VAL B 1 183 ? 11.508 28.781 -1.019 1 94.56 183 VAL B CA 1
ATOM 9512 C C . VAL B 1 183 ? 11.609 29.734 -2.205 1 94.56 183 VAL B C 1
ATOM 9514 O O . VAL B 1 183 ? 12.266 30.766 -2.115 1 94.56 183 VAL B O 1
ATOM 9517 N N . LEU B 1 184 ? 11.055 29.328 -3.279 1 94.62 184 LEU B N 1
ATOM 9518 C CA . LEU B 1 184 ? 10.984 30.172 -4.477 1 94.62 184 LEU B CA 1
ATOM 9519 C C . LEU B 1 184 ? 9.711 31 -4.477 1 94.62 184 LEU B C 1
ATOM 9521 O O . LEU B 1 184 ? 8.609 30.469 -4.641 1 94.62 184 LEU B O 1
ATOM 9525 N N . LYS B 1 185 ? 9.812 32.312 -4.492 1 92.88 185 LYS B N 1
ATOM 9526 C CA . LYS B 1 185 ? 8.68 33.156 -4.125 1 92.88 185 LYS B CA 1
ATOM 9527 C C . LYS B 1 185 ? 8.141 33.906 -5.332 1 92.88 185 LYS B C 1
ATOM 9529 O O . LYS B 1 185 ? 6.988 34.344 -5.336 1 92.88 185 LYS B O 1
ATOM 9534 N N . ASP B 1 186 ? 8.984 34.156 -6.281 1 89.06 186 ASP B N 1
ATOM 9535 C CA . ASP B 1 186 ? 8.508 34.906 -7.449 1 89.06 186 ASP B CA 1
ATOM 9536 C C . ASP B 1 186 ? 8.406 34 -8.672 1 89.06 186 ASP B C 1
ATOM 9538 O O . ASP B 1 186 ? 8.859 32.844 -8.633 1 89.06 186 ASP B O 1
ATOM 9542 N N . ALA B 1 187 ? 7.82 34.469 -9.711 1 84.75 187 ALA B N 1
ATOM 9543 C CA . ALA B 1 187 ? 7.566 33.688 -10.914 1 84.75 187 ALA B CA 1
ATOM 9544 C C . ALA B 1 187 ? 8.875 33.312 -11.625 1 84.75 187 ALA B C 1
ATOM 9546 O O . ALA B 1 187 ? 9 32.219 -12.188 1 84.75 187 ALA B O 1
ATOM 9547 N N . ALA B 1 188 ? 9.727 34.156 -11.586 1 79.75 188 ALA B N 1
ATOM 9548 C CA . ALA B 1 188 ? 10.984 33.906 -12.297 1 79.75 188 ALA B CA 1
ATOM 9549 C C . ALA B 1 188 ? 11.703 32.688 -11.727 1 79.75 188 ALA B C 1
ATOM 9551 O O . ALA B 1 188 ? 12.328 31.922 -12.477 1 79.75 188 ALA B O 1
ATOM 9552 N N . SER B 1 189 ? 11.586 32.531 -10.539 1 81.44 189 SER B N 1
ATOM 9553 C CA . SER B 1 189 ? 12.266 31.391 -9.906 1 81.44 189 SER B CA 1
ATOM 9554 C C . SER B 1 189 ? 11.43 30.125 -9.992 1 81.44 189 SER B C 1
ATOM 9556 O O . SER B 1 189 ? 11.969 29.031 -10.133 1 81.44 189 SER B O 1
ATOM 9558 N N . ALA B 1 190 ? 10.148 30.234 -9.898 1 86.81 190 ALA B N 1
ATOM 9559 C CA . ALA B 1 190 ? 9.266 29.078 -9.766 1 86.81 190 ALA B CA 1
ATOM 9560 C C . ALA B 1 190 ? 8.773 28.625 -11.133 1 86.81 190 ALA B C 1
ATOM 9562 O O . ALA B 1 190 ? 8.312 27.484 -11.281 1 86.81 190 ALA B O 1
ATOM 9563 N N . ALA B 1 191 ? 8.961 29.406 -12.078 1 84.25 191 ALA B N 1
ATOM 9564 C CA . ALA B 1 191 ? 8.32 29.172 -13.367 1 84.25 191 ALA B CA 1
ATOM 9565 C C . ALA B 1 191 ? 8.828 27.891 -14.008 1 84.25 191 ALA B C 1
ATOM 9567 O O . ALA B 1 191 ? 8.102 27.219 -14.75 1 84.25 191 ALA B O 1
ATOM 9568 N N . ILE B 1 192 ? 9.906 27.562 -13.672 1 85.94 192 ILE B N 1
ATOM 9569 C CA . ILE B 1 192 ? 10.516 26.406 -14.305 1 85.94 192 ILE B CA 1
ATOM 9570 C C . ILE B 1 192 ? 9.758 25.141 -13.898 1 85.94 192 ILE B C 1
ATOM 9572 O O . ILE B 1 192 ? 9.844 24.125 -14.586 1 85.94 192 ILE B O 1
ATOM 9576 N N . TYR B 1 193 ? 9.039 25.25 -12.875 1 88.94 193 TYR B N 1
ATOM 9577 C CA . TYR B 1 193 ? 8.32 24.078 -12.398 1 88.94 193 TYR B CA 1
ATOM 9578 C C . TYR B 1 193 ? 6.902 24.047 -12.945 1 88.94 193 TYR B C 1
ATOM 9580 O O . TYR B 1 193 ? 6.188 23.047 -12.781 1 88.94 193 TYR B O 1
ATOM 9588 N N . GLY B 1 194 ? 6.469 25.125 -13.453 1 87.12 194 GLY B N 1
ATOM 9589 C CA . GLY B 1 194 ? 5.258 25.078 -14.258 1 87.12 194 GLY B CA 1
ATOM 9590 C C . GLY B 1 194 ? 4.012 25.453 -13.469 1 87.12 194 GLY B C 1
ATOM 9591 O O . GLY B 1 194 ? 4.086 26.188 -12.484 1 87.12 194 GLY B O 1
ATOM 9592 N N . ALA B 1 195 ? 2.824 24.969 -14.016 1 81.88 195 ALA B N 1
ATOM 9593 C CA . ALA B 1 195 ? 1.482 25.422 -13.672 1 81.88 195 ALA B CA 1
ATOM 9594 C C . ALA B 1 195 ? 1.166 25.141 -12.203 1 81.88 195 ALA B C 1
ATOM 9596 O O . ALA B 1 195 ? 0.287 25.766 -11.617 1 81.88 195 ALA B O 1
ATOM 9597 N N . ARG B 1 196 ? 1.812 24.344 -11.562 1 84.31 196 ARG B N 1
ATOM 9598 C CA . ARG B 1 196 ? 1.521 24.047 -10.164 1 84.31 196 ARG B CA 1
ATOM 9599 C C . ARG B 1 196 ? 2.25 25 -9.234 1 84.31 196 ARG B C 1
ATOM 9601 O O . ARG B 1 196 ? 1.974 25.031 -8.031 1 84.31 196 ARG B O 1
ATOM 9608 N N . ALA B 1 197 ? 3.041 25.812 -9.75 1 89.44 197 ALA B N 1
ATOM 9609 C CA . ALA B 1 197 ? 3.91 26.656 -8.93 1 89.44 197 ALA B CA 1
ATOM 9610 C C . ALA B 1 197 ? 3.35 28.062 -8.812 1 89.44 197 ALA B C 1
ATOM 9612 O O . ALA B 1 197 ? 4.074 29 -8.461 1 89.44 197 ALA B O 1
ATOM 9613 N N . ALA B 1 198 ? 2.137 28.172 -9.109 1 87.56 198 ALA B N 1
ATOM 9614 C CA . ALA B 1 198 ? 1.53 29.5 -9.078 1 87.56 198 ALA B CA 1
ATOM 9615 C C . ALA B 1 198 ? 1.601 30.109 -7.684 1 87.56 198 ALA B C 1
ATOM 9617 O O . ALA B 1 198 ? 1.709 31.328 -7.531 1 87.56 198 ALA B O 1
ATOM 9618 N N . GLY B 1 199 ? 1.562 29.312 -6.684 1 91 199 GLY B N 1
ATOM 9619 C CA . GLY B 1 199 ? 1.653 29.766 -5.309 1 91 199 GLY B CA 1
ATOM 9620 C C . GLY B 1 199 ? 3.076 29.797 -4.781 1 91 199 GLY B C 1
ATOM 9621 O O . GLY B 1 199 ? 3.297 30.031 -3.592 1 91 199 GLY B O 1
ATOM 9622 N N . GLY B 1 200 ? 4.035 29.562 -5.625 1 93.31 200 GLY B N 1
ATOM 9623 C CA . GLY B 1 200 ? 5.422 29.438 -5.199 1 93.31 200 GLY B CA 1
ATOM 9624 C C . GLY B 1 200 ? 5.863 28 -5.035 1 93.31 200 GLY B C 1
ATOM 9625 O O . GLY B 1 200 ? 5.086 27.078 -5.266 1 93.31 200 GLY B O 1
ATOM 9626 N N . VAL B 1 201 ? 7.117 27.844 -4.762 1 94.75 201 VAL B N 1
ATOM 9627 C CA . VAL B 1 201 ? 7.652 26.5 -4.648 1 94.75 201 VAL B CA 1
ATOM 9628 C C . VAL B 1 201 ? 8.438 26.359 -3.348 1 94.75 201 VAL B C 1
ATOM 9630 O O . VAL B 1 201 ? 9.156 27.281 -2.949 1 94.75 201 VAL B O 1
ATOM 9633 N N . ILE B 1 202 ? 8.219 25.312 -2.658 1 95.5 202 ILE B N 1
ATOM 9634 C CA . ILE B 1 202 ? 9.094 24.844 -1.586 1 95.5 202 ILE B CA 1
ATOM 9635 C C . ILE B 1 202 ? 9.906 23.641 -2.068 1 95.5 202 ILE B C 1
ATOM 9637 O O . ILE B 1 202 ? 9.383 22.531 -2.193 1 95.5 202 ILE B O 1
ATOM 9641 N N . LEU B 1 203 ? 11.125 23.906 -2.264 1 95.31 203 LEU B N 1
ATOM 9642 C CA . LEU B 1 203 ? 12.008 22.875 -2.801 1 95.31 203 LEU B CA 1
ATOM 9643 C C . LEU B 1 203 ? 12.836 22.234 -1.691 1 95.31 203 LEU B C 1
ATOM 9645 O O . LEU B 1 203 ? 13.742 22.875 -1.147 1 95.31 203 LEU B O 1
ATOM 9649 N N . VAL B 1 204 ? 12.57 21.031 -1.438 1 95.31 204 VAL B N 1
ATOM 9650 C CA . VAL B 1 204 ? 13.305 20.266 -0.446 1 95.31 204 VAL B CA 1
ATOM 9651 C C . VAL B 1 204 ? 14.422 19.469 -1.127 1 95.31 204 VAL B C 1
ATOM 9653 O O . VAL B 1 204 ? 14.18 18.75 -2.096 1 95.31 204 VAL B O 1
ATOM 9656 N N . THR B 1 205 ? 15.555 19.703 -0.665 1 93.81 205 THR B N 1
ATOM 9657 C CA . THR B 1 205 ? 16.703 18.922 -1.128 1 93.81 205 THR B CA 1
ATOM 9658 C C . THR B 1 205 ? 17.188 17.984 -0.036 1 93.81 205 THR B C 1
ATOM 9660 O O . THR B 1 205 ? 17.484 18.406 1.082 1 93.81 205 THR B O 1
ATOM 9663 N N . THR B 1 206 ? 17.328 16.766 -0.31 1 94.62 206 THR B N 1
ATOM 9664 C CA . THR B 1 206 ? 17.75 15.781 0.679 1 94.62 206 THR B CA 1
ATOM 9665 C C . THR B 1 206 ? 19.266 15.656 0.706 1 94.62 206 THR B C 1
ATOM 9667 O O . THR B 1 206 ? 19.953 16.031 -0.252 1 94.62 206 THR B O 1
ATOM 9670 N N . LYS B 1 207 ? 19.766 15.203 1.788 1 92.88 207 LYS B N 1
ATOM 9671 C CA . LYS B 1 207 ? 21.203 15.062 1.986 1 92.88 207 LYS B CA 1
ATOM 9672 C C . LYS B 1 207 ? 21.797 14.023 1.036 1 92.88 207 LYS B C 1
ATOM 9674 O O . LYS B 1 207 ? 21.234 12.938 0.872 1 92.88 207 LYS B O 1
ATOM 9679 N N . ARG B 1 208 ? 22.875 14.43 0.401 1 89.19 208 ARG B N 1
ATOM 9680 C CA . ARG B 1 208 ? 23.672 13.57 -0.472 1 89.19 208 ARG B CA 1
ATOM 9681 C C . ARG B 1 208 ? 25.156 13.703 -0.167 1 89.19 208 ARG B C 1
ATOM 9683 O O . ARG B 1 208 ? 25.672 14.82 -0.011 1 89.19 208 ARG B O 1
ATOM 9690 N N . PRO B 1 209 ? 25.812 12.555 -0.073 1 85.44 209 PRO B N 1
ATOM 9691 C CA . PRO B 1 209 ? 27.266 12.672 0.155 1 85.44 209 PRO B CA 1
ATOM 9692 C C . PRO B 1 209 ? 28 13.219 -1.06 1 85.44 209 PRO B C 1
ATOM 9694 O O . PRO B 1 209 ? 27.625 12.953 -2.199 1 85.44 209 PRO B O 1
ATOM 9697 N N . LYS B 1 210 ? 29.016 13.969 -0.755 1 70.12 210 LYS B N 1
ATOM 9698 C CA . LYS B 1 210 ? 29.812 14.547 -1.834 1 70.12 210 LYS B CA 1
ATOM 9699 C C . LYS B 1 210 ? 31.188 13.891 -1.912 1 70.12 210 LYS B C 1
ATOM 9701 O O . LYS B 1 210 ? 31.781 13.578 -0.884 1 70.12 210 LYS B O 1
ATOM 9706 N N . GLY B 1 211 ? 31.562 13.633 -3.045 1 67.75 211 GLY B N 1
ATOM 9707 C CA . GLY B 1 211 ? 32.906 13.164 -3.355 1 67.75 211 GLY B CA 1
ATOM 9708 C C . GLY B 1 211 ? 33.312 11.953 -2.539 1 67.75 211 GLY B C 1
ATOM 9709 O O . GLY B 1 211 ? 32.5 11.109 -2.207 1 67.75 211 GLY B O 1
ATOM 9710 N N . ALA B 1 212 ? 34.625 11.812 -2.273 1 67.44 212 ALA B N 1
ATOM 9711 C CA . ALA B 1 212 ? 35.219 10.711 -1.514 1 67.44 212 ALA B CA 1
ATOM 9712 C C . ALA B 1 212 ? 35.031 10.922 -0.013 1 67.44 212 ALA B C 1
ATOM 9714 O O . ALA B 1 212 ? 35.938 11.406 0.668 1 67.44 212 ALA B O 1
ATOM 9715 N N . SER B 1 213 ? 33.781 10.75 0.47 1 66.62 213 SER B N 1
ATOM 9716 C CA . SER B 1 213 ? 33.438 10.992 1.869 1 66.62 213 SER B CA 1
ATOM 9717 C C . SER B 1 213 ? 33.812 9.789 2.738 1 66.62 213 SER B C 1
ATOM 9719 O O . SER B 1 213 ? 33.656 8.641 2.318 1 66.62 213 SER B O 1
ATOM 9721 N N . ARG B 1 214 ? 34.344 10.094 3.936 1 71.88 214 ARG B N 1
ATOM 9722 C CA . ARG B 1 214 ? 34.625 9.062 4.934 1 71.88 214 ARG B CA 1
ATOM 9723 C C . ARG B 1 214 ? 33.312 8.523 5.523 1 71.88 214 ARG B C 1
ATOM 9725 O O . ARG B 1 214 ? 32.281 9.172 5.449 1 71.88 214 ARG B O 1
ATOM 9732 N N . PHE B 1 215 ? 33.469 7.414 6.023 1 78.94 215 PHE B N 1
ATOM 9733 C CA . PHE B 1 215 ? 32.312 6.836 6.703 1 78.94 215 PHE B CA 1
ATOM 9734 C C . PHE B 1 215 ? 31.922 7.684 7.898 1 78.94 215 PHE B C 1
ATOM 9736 O O . PHE B 1 215 ? 32.75 8.07 8.711 1 78.94 215 PHE B O 1
ATOM 9743 N N . GLU B 1 216 ? 30.719 8.016 7.953 1 84.69 216 GLU B N 1
ATOM 9744 C CA . GLU B 1 216 ? 30.188 8.781 9.07 1 84.69 216 GLU B CA 1
ATOM 9745 C C . GLU B 1 216 ? 28.875 8.172 9.578 1 84.69 216 GLU B C 1
ATOM 9747 O O . GLU B 1 216 ? 27.984 7.879 8.797 1 84.69 216 GLU B O 1
ATOM 9752 N N . LEU B 1 217 ? 28.875 7.852 10.859 1 88.81 217 LEU B N 1
ATOM 9753 C CA . LEU B 1 217 ? 27.656 7.406 11.539 1 88.81 217 LEU B CA 1
ATOM 9754 C C . LEU B 1 217 ? 27.141 8.492 12.477 1 88.81 217 LEU B C 1
ATOM 9756 O O . LEU B 1 217 ? 27.875 9 13.32 1 88.81 217 LEU B O 1
ATOM 9760 N N . ASN B 1 218 ? 25.938 8.828 12.289 1 91.62 218 ASN B N 1
ATOM 9761 C CA . ASN B 1 218 ? 25.312 9.852 13.125 1 91.62 218 ASN B CA 1
ATOM 9762 C C . ASN B 1 218 ? 24.094 9.305 13.867 1 91.62 218 ASN B C 1
ATOM 9764 O O . ASN B 1 218 ? 23.281 8.586 13.281 1 91.62 218 ASN B O 1
ATOM 9768 N N . TYR B 1 219 ? 24.016 9.508 15.094 1 93.88 219 TYR B N 1
ATOM 9769 C CA . TYR B 1 219 ? 22.859 9.164 15.914 1 93.88 219 TYR B CA 1
ATOM 9770 C C . TYR B 1 219 ? 22.344 10.383 16.672 1 93.88 219 TYR B C 1
ATOM 9772 O O . TYR B 1 219 ? 23.078 11.008 17.438 1 93.88 219 TYR B O 1
ATOM 9780 N N . ASN B 1 220 ? 21.125 10.688 16.469 1 94.81 220 ASN B N 1
ATOM 9781 C CA . ASN B 1 220 ? 20.453 11.781 17.156 1 94.81 220 ASN B CA 1
ATOM 9782 C C . ASN B 1 220 ? 19.219 11.289 17.922 1 94.81 220 ASN B C 1
ATOM 9784 O O . ASN B 1 220 ? 18.406 10.531 17.375 1 94.81 220 ASN B O 1
ATOM 9788 N N . ASN B 1 221 ? 19.078 11.617 19.109 1 94.62 221 ASN B N 1
ATOM 9789 C CA . ASN B 1 221 ? 17.875 11.281 19.859 1 94.62 221 ASN B CA 1
ATOM 9790 C C . ASN B 1 221 ? 17.297 12.5 20.578 1 94.62 221 ASN B C 1
ATOM 9792 O O . ASN B 1 221 ? 17.969 13.523 20.719 1 94.62 221 ASN B O 1
ATOM 9796 N N . ASN B 1 222 ? 16.078 12.484 20.922 1 95.75 222 ASN B N 1
ATOM 9797 C CA . ASN B 1 222 ? 15.359 13.539 21.625 1 95.75 222 ASN B CA 1
ATOM 9798 C C . ASN B 1 222 ? 14.234 12.977 22.484 1 95.75 222 ASN B C 1
ATOM 9800 O O . ASN B 1 222 ? 13.391 12.219 22 1 95.75 222 ASN B O 1
ATOM 9804 N N . PHE B 1 223 ? 14.219 13.203 23.75 1 97.5 223 PHE B N 1
ATOM 9805 C CA . PHE B 1 223 ? 13.125 12.914 24.672 1 97.5 223 PHE B CA 1
ATOM 9806 C C . PHE B 1 223 ? 12.453 14.203 25.125 1 97.5 223 PHE B C 1
ATOM 9808 O O . PHE B 1 223 ? 13.125 15.141 25.562 1 97.5 223 PHE B O 1
ATOM 9815 N N . ALA B 1 224 ? 11.172 14.234 25.016 1 97.88 224 ALA B N 1
ATOM 9816 C CA . ALA B 1 224 ? 10.477 15.484 25.281 1 97.88 224 ALA B CA 1
ATOM 9817 C C . ALA B 1 224 ? 9.234 15.258 26.141 1 97.88 224 ALA B C 1
ATOM 9819 O O . ALA B 1 224 ? 8.547 14.242 25.984 1 97.88 224 ALA B O 1
ATOM 9820 N N . PHE B 1 225 ? 8.938 16.141 27 1 98.12 225 PHE B N 1
ATOM 9821 C CA . PHE B 1 225 ? 7.75 16.172 27.859 1 98.12 225 PHE B CA 1
ATOM 9822 C C . PHE B 1 225 ? 6.961 17.469 27.625 1 98.12 225 PHE B C 1
ATOM 9824 O O . PHE B 1 225 ? 7.516 18.562 27.688 1 98.12 225 PHE B O 1
ATOM 9831 N N . GLY B 1 226 ? 5.645 17.344 27.359 1 97 226 GLY B N 1
ATOM 9832 C CA . GLY B 1 226 ? 4.828 18.516 27.047 1 97 226 GLY B CA 1
ATOM 9833 C C . GLY B 1 226 ? 3.678 18.719 28.016 1 97 226 GLY B C 1
ATOM 9834 O O . GLY B 1 226 ? 3.09 17.75 28.5 1 97 226 GLY B O 1
ATOM 9835 N N . LYS B 1 227 ? 3.396 19.906 28.25 1 97.38 227 LYS B N 1
ATOM 9836 C CA . LYS B 1 227 ? 2.252 20.297 29.062 1 97.38 227 LYS B CA 1
ATOM 9837 C C . LYS B 1 227 ? 1.387 21.328 28.344 1 97.38 227 LYS B C 1
ATOM 9839 O O . LYS B 1 227 ? 1.906 22.281 27.75 1 97.38 227 LYS B O 1
ATOM 9844 N N . ALA B 1 228 ? 0.065 21.094 28.438 1 97.19 228 ALA B N 1
ATOM 9845 C CA . ALA B 1 228 ? -0.855 22.031 27.781 1 97.19 228 ALA B CA 1
ATOM 9846 C C . ALA B 1 228 ? -0.72 23.422 28.375 1 97.19 228 ALA B C 1
ATOM 9848 O O . ALA B 1 228 ? -0.538 23.578 29.594 1 97.19 228 ALA B O 1
ATOM 9849 N N . VAL B 1 229 ? -0.803 24.422 27.531 1 95.81 229 VAL B N 1
ATOM 9850 C CA . VAL B 1 229 ? -0.739 25.797 27.984 1 95.81 229 VAL B CA 1
ATOM 9851 C C . VAL B 1 229 ? -1.938 26.578 27.438 1 95.81 229 VAL B C 1
ATOM 9853 O O . VAL B 1 229 ? -2.611 26.125 26.516 1 95.81 229 VAL B O 1
ATOM 9856 N N . ASN B 1 230 ? -2.242 27.734 28.094 1 95.25 230 ASN B N 1
ATOM 9857 C CA . ASN B 1 230 ? -3.271 28.656 27.641 1 95.25 230 ASN B CA 1
ATOM 9858 C C . ASN B 1 230 ? -4.656 28.016 27.641 1 95.25 230 ASN B C 1
ATOM 9860 O O . ASN B 1 230 ? -5.371 28.062 26.641 1 95.25 230 ASN B O 1
ATOM 9864 N N . LEU B 1 231 ? -4.953 27.297 28.719 1 97.19 231 LEU B N 1
ATOM 9865 C CA . LEU B 1 231 ? -6.277 26.703 28.875 1 97.19 231 LEU B CA 1
ATOM 9866 C C . LEU B 1 231 ? -7.301 27.766 29.266 1 97.19 231 LEU B C 1
ATOM 9868 O O . LEU B 1 231 ? -6.961 28.75 29.922 1 97.19 231 LEU B O 1
ATOM 9872 N N . PRO B 1 232 ? -8.555 27.594 28.828 1 97.38 232 PRO B N 1
ATOM 9873 C CA . PRO B 1 232 ? -9.586 28.516 29.312 1 97.38 232 PRO B CA 1
ATOM 9874 C C . PRO B 1 232 ? -9.703 28.516 30.828 1 97.38 232 PRO B C 1
ATOM 9876 O O . PRO B 1 232 ? -9.555 27.484 31.469 1 97.38 232 PRO B O 1
ATOM 9879 N N . LYS B 1 233 ? -9.961 29.688 31.422 1 96.81 233 LYS B N 1
ATOM 9880 C CA . LYS B 1 233 ? -10.148 29.844 32.875 1 96.81 233 LYS B CA 1
ATOM 9881 C C . LYS B 1 233 ? -11.5 30.484 33.156 1 96.81 233 LYS B C 1
ATOM 9883 O O . LYS B 1 233 ? -11.812 31.562 32.656 1 96.81 233 LYS B O 1
ATOM 9888 N N . GLN B 1 234 ? -12.219 29.844 33.969 1 97.69 234 GLN B N 1
ATOM 9889 C CA . GLN B 1 234 ? -13.531 30.359 34.312 1 97.69 234 GLN B CA 1
ATOM 9890 C C . GLN B 1 234 ? -13.445 31.281 35.531 1 97.69 234 GLN B C 1
ATOM 9892 O O . GLN B 1 234 ? -12.508 31.203 36.312 1 97.69 234 GLN B O 1
ATOM 9897 N N . ALA B 1 235 ? -14.414 32.219 35.625 1 97.69 235 ALA B N 1
ATOM 9898 C CA . ALA B 1 235 ? -14.57 33.062 36.844 1 97.69 235 ALA B CA 1
ATOM 9899 C C . ALA B 1 235 ? -15.016 32.219 38.031 1 97.69 235 ALA B C 1
ATOM 9901 O O . ALA B 1 235 ? -15.5 31.078 37.844 1 97.69 235 ALA B O 1
ATOM 9902 N N . PRO B 1 236 ? -14.75 32.719 39.25 1 96.94 236 PRO B N 1
ATOM 9903 C CA . PRO B 1 236 ? -15.25 31.969 40.406 1 96.94 236 PRO B CA 1
ATOM 9904 C C . PRO B 1 236 ? -16.734 31.656 40.312 1 96.94 236 PRO B C 1
ATOM 9906 O O . PRO B 1 236 ? -17.516 32.438 39.781 1 96.94 236 PRO B O 1
ATOM 9909 N N . LEU B 1 237 ? -17.078 30.5 40.844 1 97.75 237 LEU B N 1
ATOM 9910 C CA . LEU B 1 237 ? -18.438 30 40.75 1 97.75 237 LEU B CA 1
ATOM 9911 C C . LEU B 1 237 ? -19.438 31.016 41.281 1 97.75 237 LEU B C 1
ATOM 9913 O O . LEU B 1 237 ? -20.531 31.172 40.719 1 97.75 237 LEU B O 1
ATOM 9917 N N . MET B 1 238 ? -19.109 31.703 42.312 1 97.5 238 MET B N 1
ATOM 9918 C CA . MET B 1 238 ? -19.984 32.688 42.906 1 97.5 238 MET B CA 1
ATOM 9919 C C . MET B 1 238 ? -20.297 33.812 41.906 1 97.5 238 MET B C 1
ATOM 9921 O O . MET B 1 238 ? -21.422 34.281 41.844 1 97.5 238 MET B O 1
ATOM 9925 N N . ASP B 1 239 ? -19.281 34.219 41.188 1 97.44 239 ASP B N 1
ATOM 9926 C CA . ASP B 1 239 ? -19.453 35.25 40.188 1 97.44 239 ASP B CA 1
ATOM 9927 C C . ASP B 1 239 ? -20.391 34.781 39.062 1 97.44 239 ASP B C 1
ATOM 9929 O O . ASP B 1 239 ? -21.188 35.562 38.531 1 97.44 239 ASP B O 1
ATOM 9933 N N . TYR B 1 240 ? -20.234 33.531 38.688 1 97.44 240 TYR B N 1
ATOM 9934 C CA . TYR B 1 240 ? -21.109 32.969 37.688 1 97.44 240 TYR B CA 1
ATOM 9935 C C . TYR B 1 240 ? -22.562 33 38.125 1 97.44 240 TYR B C 1
ATOM 9937 O O . TYR B 1 240 ? -23.453 33.406 37.375 1 97.44 240 TYR B O 1
ATOM 9945 N N . LEU B 1 241 ? -22.844 32.531 39.375 1 97.81 241 LEU B N 1
ATOM 9946 C CA . LEU B 1 241 ? -24.219 32.469 39.875 1 97.81 241 LEU B CA 1
ATOM 9947 C C . LEU B 1 241 ? -24.812 33.875 39.969 1 97.81 241 LEU B C 1
ATOM 9949 O O . LEU B 1 241 ? -25.984 34.062 39.656 1 97.81 241 LEU B O 1
ATOM 9953 N N . GLN B 1 242 ? -24.031 34.812 40.344 1 96.31 242 GLN B N 1
ATOM 9954 C CA . GLN B 1 242 ? -24.484 36.219 40.375 1 96.31 242 GLN B CA 1
ATOM 9955 C C . GLN B 1 242 ? -24.812 36.719 39 1 96.31 242 GLN B C 1
ATOM 9957 O O . GLN B 1 242 ? -25.828 37.375 38.781 1 96.31 242 GLN B O 1
ATOM 9962 N N . ALA B 1 243 ? -23.922 36.438 38.062 1 96.5 243 ALA B N 1
ATOM 9963 C CA . ALA B 1 243 ? -24.141 36.844 36.688 1 96.5 243 ALA B CA 1
ATOM 9964 C C . ALA B 1 243 ? -25.406 36.219 36.125 1 96.5 243 ALA B C 1
ATOM 9966 O O . ALA B 1 243 ? -26.125 36.875 35.344 1 96.5 243 ALA B O 1
ATOM 9967 N N . TYR B 1 244 ? -25.625 34.938 36.5 1 96.5 244 TYR B N 1
ATOM 9968 C CA . TYR B 1 244 ? -26.844 34.25 36.094 1 96.5 244 TYR B CA 1
ATOM 9969 C C . TYR B 1 244 ? -28.078 35.031 36.5 1 96.5 244 TYR B C 1
ATOM 9971 O O . TYR B 1 244 ? -29 35.219 35.719 1 96.5 244 TYR B O 1
ATOM 9979 N N . LEU B 1 245 ? -28.094 35.531 37.719 1 94.38 245 LEU B N 1
ATOM 9980 C CA . LEU B 1 245 ? -29.203 36.312 38.219 1 94.38 245 LEU B CA 1
ATOM 9981 C C . LEU B 1 245 ? -29.25 37.688 37.562 1 94.38 245 LEU B C 1
ATOM 9983 O O . LEU B 1 245 ? -30.328 38.219 37.25 1 94.38 245 LEU B O 1
ATOM 9987 N N . ASP B 1 246 ? -28.109 38.25 37.375 1 93.06 246 ASP B N 1
ATOM 9988 C CA . ASP B 1 246 ? -28.031 39.562 36.781 1 93.06 246 ASP B CA 1
ATOM 9989 C C . ASP B 1 246 ? -28.594 39.562 35.344 1 93.06 246 ASP B C 1
ATOM 9991 O O . ASP B 1 246 ? -29.031 40.594 34.844 1 93.06 246 ASP B O 1
ATOM 9995 N N . CYS B 1 247 ? -28.484 38.438 34.656 1 93.62 247 CYS B N 1
ATOM 9996 C CA . CYS B 1 247 ? -29.047 38.281 33.312 1 93.62 247 CYS B CA 1
ATOM 9997 C C . CYS B 1 247 ? -30.562 38.375 33.344 1 93.62 247 CYS B C 1
ATOM 9999 O O . CYS B 1 247 ? -31.203 38.656 32.312 1 93.62 247 CYS B O 1
ATOM 10001 N N . GLY B 1 248 ? -31.156 38.156 34.469 1 91.25 248 GLY B N 1
ATOM 10002 C CA . GLY B 1 248 ? -32.594 38.125 34.594 1 91.25 248 GLY B CA 1
ATOM 10003 C C . GLY B 1 248 ? -33.188 36.719 34.5 1 91.25 248 GLY B C 1
ATOM 10004 O O . GLY B 1 248 ? -34.406 36.562 34.281 1 91.25 248 GLY B O 1
ATOM 10005 N N . TYR B 1 249 ? -32.344 35.719 34.594 1 94 249 TYR B N 1
ATOM 10006 C CA . TYR B 1 249 ? -32.875 34.375 34.594 1 94 249 TYR B CA 1
ATOM 10007 C C . TYR B 1 249 ? -33.625 34.062 35.875 1 94 249 TYR B C 1
ATOM 10009 O O . TYR B 1 249 ? -33.438 34.75 36.906 1 94 249 TYR B O 1
ATOM 10017 N N . SER B 1 250 ? -34.438 33 35.75 1 93.38 250 SER B N 1
ATOM 10018 C CA . SER B 1 250 ? -35.219 32.562 36.906 1 93.38 250 SER B CA 1
ATOM 10019 C C . SER B 1 250 ? -34.312 32.062 38.031 1 93.38 250 SER B C 1
ATOM 10021 O O . SER B 1 250 ? -33.219 31.516 37.75 1 93.38 250 SER B O 1
ATOM 10023 N N . ASP B 1 251 ? -34.719 32.375 39.25 1 96 251 ASP B N 1
ATOM 10024 C CA . ASP B 1 251 ? -34 31.797 40.375 1 96 251 ASP B CA 1
ATOM 10025 C C . ASP B 1 251 ? -34 30.266 40.312 1 96 251 ASP B C 1
ATOM 10027 O O . ASP B 1 251 ? -33.188 29.625 40.969 1 96 251 ASP B O 1
ATOM 10031 N N . ALA B 1 252 ? -34.969 29.672 39.562 1 96.5 252 ALA B N 1
ATOM 10032 C CA . ALA B 1 252 ? -35 28.234 39.344 1 96.5 252 ALA B CA 1
ATOM 10033 C C . ALA B 1 252 ? -34.031 27.828 38.25 1 96.5 252 ALA B C 1
ATOM 10035 O O . ALA B 1 252 ? -34.312 28.047 37.062 1 96.5 252 ALA B O 1
ATOM 10036 N N . TYR B 1 253 ? -33 27.188 38.656 1 96.25 253 TYR B N 1
ATOM 10037 C CA . TYR B 1 253 ? -31.953 26.812 37.719 1 96.25 253 TYR B CA 1
ATOM 10038 C C . TYR B 1 253 ? -32.406 25.672 36.812 1 96.25 253 TYR B C 1
ATOM 10040 O O . TYR B 1 253 ? -33.25 24.859 37.188 1 96.25 253 TYR B O 1
ATOM 10048 N N . TRP B 1 254 ? -31.906 25.438 35.625 1 93.12 254 TRP B N 1
ATOM 10049 C CA . TRP B 1 254 ? -32.375 24.547 34.562 1 93.12 254 TRP B CA 1
ATOM 10050 C C . TRP B 1 254 ? -31.984 23.109 34.844 1 93.12 254 TRP B C 1
ATOM 10052 O O . TRP B 1 254 ? -32.312 22.203 34.062 1 93.12 254 TRP B O 1
ATOM 10062 N N . SER B 1 255 ? -31.25 22.766 35.906 1 95.81 255 SER B N 1
ATOM 10063 C CA . SER B 1 255 ? -30.797 21.406 36.219 1 95.81 255 SER B CA 1
ATOM 10064 C C . SER B 1 255 ? -31.844 20.625 37 1 95.81 255 SER B C 1
ATOM 10066 O O . SER B 1 255 ? -32.938 21.141 37.281 1 95.81 255 SER B O 1
ATOM 10068 N N . LEU B 1 256 ? -31.516 19.406 37.281 1 95.38 256 LEU B N 1
ATOM 10069 C CA . LEU B 1 256 ? -32.438 18.5 37.969 1 95.38 256 LEU B CA 1
ATOM 10070 C C . LEU B 1 256 ? -32.938 19.125 39.281 1 95.38 256 LEU B C 1
ATOM 10072 O O . LEU B 1 256 ? -32.156 19.625 40.094 1 95.38 256 LEU B O 1
ATOM 10076 N N . GLY B 1 257 ? -34.25 19.156 39.469 1 94.81 257 GLY B N 1
ATOM 10077 C CA . GLY B 1 257 ? -34.875 19.641 40.688 1 94.81 257 GLY B CA 1
ATOM 10078 C C . GLY B 1 257 ? -35.062 21.141 40.719 1 94.81 257 GLY B C 1
ATOM 10079 O O . GLY B 1 257 ? -35.688 21.688 41.656 1 94.81 257 GLY B O 1
ATOM 10080 N N . SER B 1 258 ? -34.5 21.859 39.781 1 96.44 258 SER B N 1
ATOM 10081 C CA . SER B 1 258 ? -34.594 23.312 39.625 1 96.44 258 SER B CA 1
ATOM 10082 C C . SER B 1 258 ? -34.125 24.031 40.906 1 96.44 258 SER B C 1
ATOM 10084 O O . SER B 1 258 ? -34.844 24.828 41.469 1 96.44 258 SER B O 1
ATOM 10086 N N . PRO B 1 259 ? -33.031 23.781 41.25 1 97.5 259 PRO B N 1
ATOM 10087 C CA . PRO B 1 259 ? -32.531 24.406 42.469 1 97.5 259 PRO B CA 1
ATOM 10088 C C . PRO B 1 259 ? -32.594 25.938 42.438 1 97.5 259 PRO B C 1
ATOM 10090 O O . PRO B 1 259 ? -32.406 26.531 41.375 1 97.5 259 PRO B O 1
ATOM 10093 N N . SER B 1 260 ? -32.812 26.547 43.625 1 97.94 260 SER B N 1
ATOM 10094 C CA . SER B 1 260 ? -32.781 28 43.75 1 97.94 260 SER B CA 1
ATOM 10095 C C . SER B 1 260 ? -31.359 28.531 43.688 1 97.94 260 SER B C 1
ATOM 10097 O O . SER B 1 260 ? -30.516 28.125 44.469 1 97.94 260 SER B O 1
ATOM 10099 N N . VAL B 1 261 ? -31.125 29.484 42.844 1 98.25 261 VAL B N 1
ATOM 10100 C CA . VAL B 1 261 ? -29.781 30.047 42.688 1 98.25 261 VAL B CA 1
ATOM 10101 C C . VAL B 1 261 ? -29.391 30.828 43.938 1 98.25 261 VAL B C 1
ATOM 10103 O O . VAL B 1 261 ? -28.25 30.781 44.375 1 98.25 261 VAL B O 1
ATOM 10106 N N . SER B 1 262 ? -30.297 31.547 44.531 1 97.5 262 SER B N 1
ATOM 10107 C CA . SER B 1 262 ? -30.047 32.312 45.75 1 97.5 262 SER B CA 1
ATOM 10108 C C . SER B 1 262 ? -29.641 31.391 46.906 1 97.5 262 SER B C 1
ATOM 10110 O O . SER B 1 262 ? -28.703 31.688 47.656 1 97.5 262 SER B O 1
ATOM 10112 N N . LYS B 1 263 ? -30.391 30.25 47.031 1 97.56 263 LYS B N 1
ATOM 10113 C CA . LYS B 1 263 ? -30.047 29.266 48.031 1 97.56 263 LYS B CA 1
ATOM 10114 C C . LYS B 1 263 ? -28.688 28.625 47.75 1 97.56 263 LYS B C 1
ATOM 10116 O O . LYS B 1 263 ? -27.938 28.297 48.656 1 97.56 263 LYS B O 1
ATOM 10121 N N . TRP B 1 264 ? -28.5 28.391 46.469 1 98.31 264 TRP B N 1
ATOM 10122 C CA . TRP B 1 264 ? -27.219 27.828 46.031 1 98.31 264 TRP B CA 1
ATOM 10123 C C . TRP B 1 264 ? -26.062 28.688 46.5 1 98.31 264 TRP B C 1
ATOM 10125 O O . TRP B 1 264 ? -25.047 28.172 46.969 1 98.31 264 TRP B O 1
ATOM 10135 N N . MET B 1 265 ? -26.172 30 46.375 1 98.38 265 MET B N 1
ATOM 10136 C CA . MET B 1 265 ? -25.141 30.953 46.781 1 98.38 265 MET B CA 1
ATOM 10137 C C . MET B 1 265 ? -24.891 30.859 48.281 1 98.38 265 MET B C 1
ATOM 10139 O O . MET B 1 265 ? -23.75 30.953 48.719 1 98.38 265 MET B O 1
ATOM 10143 N N . GLU B 1 266 ? -25.953 30.656 49 1 97.5 266 GLU B N 1
ATOM 10144 C CA . GLU B 1 266 ? -25.828 30.484 50.469 1 97.5 266 GLU B CA 1
ATOM 10145 C C . GLU B 1 266 ? -25.078 29.188 50.781 1 97.5 266 GLU B C 1
ATOM 10147 O O . GLU B 1 266 ? -24.156 29.188 51.594 1 97.5 266 GLU B O 1
ATOM 10152 N N . TYR B 1 267 ? -25.547 28.156 50.125 1 97.62 267 TYR B N 1
ATOM 10153 C CA . TYR B 1 267 ? -24.906 26.859 50.344 1 97.62 267 TYR B CA 1
ATOM 10154 C C . TYR B 1 267 ? -23.438 26.906 49.938 1 97.62 267 TYR B C 1
ATOM 10156 O O . TYR B 1 267 ? -22.594 26.328 50.625 1 97.62 267 TYR B O 1
ATOM 10164 N N . LEU B 1 268 ? -23.141 27.516 48.812 1 98.06 268 LEU B N 1
ATOM 10165 C CA . LEU B 1 268 ? -21.766 27.594 48.312 1 98.06 268 LEU B CA 1
ATOM 10166 C C . LEU B 1 268 ? -20.875 28.344 49.281 1 98.06 268 LEU B C 1
ATOM 10168 O O . LEU B 1 268 ? -19.734 27.938 49.531 1 98.06 268 LEU B O 1
ATOM 10172 N N . THR B 1 269 ? -21.328 29.469 49.844 1 97.5 269 THR B N 1
ATOM 10173 C CA . THR B 1 269 ? -20.578 30.234 50.844 1 97.5 269 THR B CA 1
ATOM 10174 C C . THR B 1 269 ? -20.266 29.391 52.062 1 97.5 269 THR B C 1
ATOM 10176 O O . THR B 1 269 ? -19.141 29.406 52.562 1 97.5 269 THR B O 1
ATOM 10179 N N . ALA B 1 270 ? -21.281 28.688 52.5 1 96.94 270 ALA B N 1
ATOM 10180 C CA . ALA B 1 270 ? -21.125 27.828 53.656 1 96.94 270 ALA B CA 1
ATOM 10181 C C . ALA B 1 270 ? -20.156 26.688 53.375 1 96.94 270 ALA B C 1
ATOM 10183 O O . ALA B 1 270 ? -19.328 26.328 54.219 1 96.94 270 ALA B O 1
ATOM 10184 N N . TYR B 1 271 ? -20.281 26.109 52.188 1 97 271 TYR B N 1
ATOM 10185 C CA . TYR B 1 271 ? -19.422 25 51.781 1 97 271 TYR B CA 1
ATOM 10186 C C . TYR B 1 271 ? -17.969 25.438 51.688 1 97 271 TYR B C 1
ATOM 10188 O O . TYR B 1 271 ? -17.062 24.703 52.094 1 97 271 TYR B O 1
ATOM 10196 N N . GLN B 1 272 ? -17.734 26.609 51.125 1 95.75 272 GLN B N 1
ATOM 10197 C CA . GLN B 1 272 ? -16.375 27.125 50.969 1 95.75 272 GLN B CA 1
ATOM 10198 C C . GLN B 1 272 ? -15.734 27.391 52.344 1 95.75 272 GLN B C 1
ATOM 10200 O O . GLN B 1 272 ? -14.516 27.266 52.5 1 95.75 272 GLN B O 1
ATOM 10205 N N . LYS B 1 273 ? -16.516 27.641 53.312 1 95.56 273 LYS B N 1
ATOM 10206 C CA . LYS B 1 273 ? -16.047 27.891 54.656 1 95.56 273 LYS B CA 1
ATOM 10207 C C . LYS B 1 273 ? -15.766 26.578 55.406 1 95.56 273 LYS B C 1
ATOM 10209 O O . LYS B 1 273 ? -14.75 26.453 56.094 1 95.56 273 LYS B O 1
ATOM 10214 N N . ASP B 1 274 ? -16.734 25.656 55.281 1 95.75 274 ASP B N 1
ATOM 10215 C CA . ASP B 1 274 ? -16.594 24.359 55.969 1 95.75 274 ASP B CA 1
ATOM 10216 C C . ASP B 1 274 ? -17.203 23.234 55.125 1 95.75 274 ASP B C 1
ATOM 10218 O O . ASP B 1 274 ? -18.344 22.828 55.375 1 95.75 274 ASP B O 1
ATOM 10222 N N . PRO B 1 275 ? -16.438 22.734 54.219 1 93.62 275 PRO B N 1
ATOM 10223 C CA . PRO B 1 275 ? -16.969 21.688 53.344 1 93.62 275 PRO B CA 1
ATOM 10224 C C . PRO B 1 275 ? -17.453 20.469 54.125 1 93.62 275 PRO B C 1
ATOM 10226 O O . PRO B 1 275 ? -18.359 19.766 53.688 1 93.62 275 PRO B O 1
ATOM 10229 N N . SER B 1 276 ? -16.875 20.1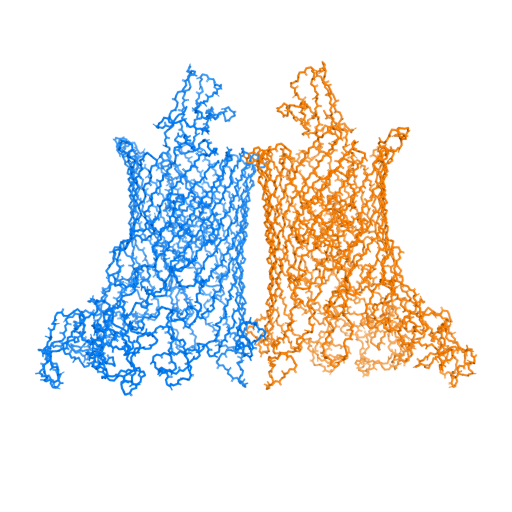41 55.344 1 93.44 276 SER B N 1
ATOM 10230 C CA . SER B 1 276 ? -17.203 18.953 56.125 1 93.44 276 SER B CA 1
ATOM 10231 C C . SER B 1 276 ? -18.609 19.016 56.656 1 93.44 276 SER B C 1
ATOM 10233 O O . SER B 1 276 ? -19.188 18 57.062 1 93.44 276 SER B O 1
ATOM 10235 N N . SER B 1 277 ? -19.172 20.219 56.688 1 94.06 277 SER B N 1
ATOM 10236 C CA . SER B 1 277 ? -20.516 20.406 57.219 1 94.06 277 SER B CA 1
ATOM 10237 C C . SER B 1 277 ? -21.578 19.922 56.25 1 94.06 277 SER B C 1
ATOM 10239 O O . SER B 1 277 ? -22.75 19.844 56.594 1 94.06 277 SER B O 1
ATOM 10241 N N . PHE B 1 278 ? -21.219 19.625 55.031 1 96.06 278 PHE B N 1
ATOM 10242 C CA . PHE B 1 278 ? -22.141 19.156 54 1 96.06 278 PHE B CA 1
ATOM 10243 C C . PHE B 1 278 ? -21.922 17.688 53.688 1 96.06 278 PHE B C 1
ATOM 10245 O O . PHE B 1 278 ? -20.797 17.25 53.5 1 96.06 278 PHE B O 1
ATOM 10252 N N . ASN B 1 279 ? -22.953 16.875 53.688 1 94.94 279 ASN B N 1
ATOM 10253 C CA . ASN B 1 279 ? -22.891 15.492 53.219 1 94.94 279 ASN B CA 1
ATOM 10254 C C . ASN B 1 279 ? -23.078 15.414 51.719 1 94.94 279 ASN B C 1
ATOM 10256 O O . ASN B 1 279 ? -24.203 15.211 51.219 1 94.94 279 ASN B O 1
ATOM 10260 N N . THR B 1 280 ? -22.031 15.492 50.969 1 96.5 280 THR B N 1
ATOM 10261 C CA . THR B 1 280 ? -22.109 15.5 49.531 1 96.5 280 THR B CA 1
ATOM 10262 C C . THR B 1 280 ? -21.922 14.094 48.969 1 96.5 280 THR B C 1
ATOM 10264 O O . THR B 1 280 ? -21.406 13.211 49.656 1 96.5 280 THR B O 1
ATOM 10267 N N . VAL B 1 281 ? -22.406 13.781 47.781 1 95.44 281 VAL B N 1
ATOM 10268 C CA . VAL B 1 281 ? -22.219 12.516 47.062 1 95.44 281 VAL B CA 1
ATOM 10269 C C . VAL B 1 281 ? -21.562 12.781 45.719 1 95.44 281 VAL B C 1
ATOM 10271 O O . VAL B 1 281 ? -21.625 13.898 45.188 1 95.44 281 VAL B O 1
ATOM 10274 N N . GLY B 1 282 ? -20.859 11.719 45.25 1 94.12 282 GLY B N 1
ATOM 10275 C CA . GLY B 1 282 ? -20.188 11.875 43.969 1 94.12 282 GLY B CA 1
ATOM 10276 C C . GLY B 1 282 ? -19.172 13 43.938 1 94.12 282 GLY B C 1
ATOM 10277 O O . GLY B 1 282 ? -18.312 13.07 44.844 1 94.12 282 GLY B O 1
ATOM 10278 N N . ASP B 1 283 ? -19.344 13.938 42.969 1 96.25 283 ASP B N 1
ATOM 10279 C CA . ASP B 1 283 ? -18.391 15.031 42.781 1 96.25 283 ASP B CA 1
ATOM 10280 C C . ASP B 1 283 ? -18.891 16.312 43.469 1 96.25 283 ASP B C 1
ATOM 10282 O O . ASP B 1 283 ? -19.047 17.344 42.812 1 96.25 283 ASP B O 1
ATOM 10286 N N . GLY B 1 284 ? -19.125 16.281 44.781 1 94.88 284 GLY B N 1
ATOM 10287 C CA . GLY B 1 284 ? -19.484 17.438 45.594 1 94.88 284 GLY B CA 1
ATOM 10288 C C . GLY B 1 284 ? -20.938 17.844 45.438 1 94.88 284 GLY B C 1
ATOM 10289 O O . GLY B 1 284 ? -21.266 19.031 45.469 1 94.88 284 GLY B O 1
ATOM 10290 N N . ILE B 1 285 ? -21.844 16.859 45.219 1 97.69 285 ILE B N 1
ATOM 10291 C CA . ILE B 1 285 ? -23.266 17.156 45.031 1 97.69 285 ILE B CA 1
ATOM 10292 C C . ILE B 1 285 ? -23.984 17.094 46.375 1 97.69 285 ILE B C 1
ATOM 10294 O O . ILE B 1 285 ? -23.953 16.078 47.062 1 97.69 285 ILE B O 1
ATOM 10298 N N . TYR B 1 286 ? -24.609 18.156 46.812 1 97.81 286 TYR B N 1
ATOM 10299 C CA . TYR B 1 286 ? -25.391 18.234 48.031 1 97.81 286 TYR B CA 1
ATOM 10300 C C . TYR B 1 286 ? -26.875 18.188 47.719 1 97.81 286 TYR B C 1
ATOM 10302 O O . TYR B 1 286 ? -27.406 19.047 47 1 97.81 286 TYR B O 1
ATOM 10310 N N . VAL B 1 287 ? -27.531 17.172 48.156 1 97.06 287 VAL B N 1
ATOM 10311 C CA . VAL B 1 287 ? -28.984 17.078 48.062 1 97.06 287 VAL B CA 1
ATOM 10312 C C . VAL B 1 287 ? -29.641 17.641 49.312 1 97.06 287 VAL B C 1
ATOM 10314 O O . VAL B 1 287 ? -29.453 17.078 50.406 1 97.06 287 VAL B O 1
ATOM 10317 N N . ASP B 1 288 ? -30.328 18.703 49.156 1 95.56 288 ASP B N 1
ATOM 10318 C CA . ASP B 1 288 ? -30.859 19.359 50.344 1 95.56 288 ASP B CA 1
ATOM 10319 C C . ASP B 1 288 ? -32.062 18.609 50.875 1 95.56 288 ASP B C 1
ATOM 10321 O O . ASP B 1 288 ? -32.406 17.516 50.406 1 95.56 288 ASP B O 1
ATOM 10325 N N . GLU B 1 289 ? -32.75 19.094 51.969 1 93.06 289 GLU B N 1
ATOM 10326 C CA . GLU B 1 289 ? -33.812 18.422 52.688 1 93.06 289 GLU B CA 1
ATOM 10327 C C . GLU B 1 289 ? -35.031 18.219 51.781 1 93.06 289 GLU B C 1
ATOM 10329 O O . GLU B 1 289 ? -35.812 17.281 52 1 93.06 289 GLU B O 1
ATOM 10334 N N . SER B 1 290 ? -35.188 18.969 50.688 1 94.12 290 SER B N 1
ATOM 10335 C CA . SER B 1 290 ? -36.312 18.859 49.781 1 94.12 290 SER B CA 1
ATOM 10336 C C . SER B 1 290 ? -36 17.922 48.625 1 94.12 290 SER B C 1
ATOM 10338 O O . SER B 1 290 ? -36.812 17.719 47.719 1 94.12 290 SER B O 1
ATOM 10340 N N . GLY B 1 291 ? -34.781 17.375 48.562 1 93.38 291 GLY B N 1
ATOM 10341 C CA . GLY B 1 291 ? -34.406 16.406 47.562 1 93.38 291 GLY B CA 1
ATOM 10342 C C . GLY B 1 291 ? -33.812 17.062 46.312 1 93.38 291 GLY B C 1
ATOM 10343 O O . GLY B 1 291 ? -33.656 16.406 45.281 1 93.38 291 GLY B O 1
ATOM 10344 N N . VAL B 1 292 ? -33.469 18.359 46.438 1 96.38 292 VAL B N 1
ATOM 10345 C CA . VAL B 1 292 ? -32.969 19.109 45.312 1 96.38 292 VAL B CA 1
ATOM 10346 C C . VAL B 1 292 ? -31.438 19.078 45.312 1 96.38 292 VAL B C 1
ATOM 10348 O O . VAL B 1 292 ? -30.812 19.422 46.312 1 96.38 292 VAL B O 1
ATOM 10351 N N . PRO B 1 293 ? -30.828 18.656 44.188 1 97.62 293 PRO B N 1
ATOM 10352 C CA . PRO B 1 293 ? -29.359 18.609 44.125 1 97.62 293 PRO B CA 1
ATOM 10353 C C . PRO B 1 293 ? -28.734 19.984 43.906 1 97.62 293 PRO B C 1
ATOM 10355 O O . PRO B 1 293 ? -29.203 20.75 43.031 1 97.62 293 PRO B O 1
ATOM 10358 N N . TYR B 1 294 ? -27.672 20.359 44.688 1 97.94 294 TYR B N 1
ATOM 10359 C CA . TYR B 1 294 ? -26.812 21.531 44.531 1 97.94 294 TYR B CA 1
ATOM 10360 C C . TYR B 1 294 ? -25.375 21.109 44.281 1 97.94 294 TYR B C 1
ATOM 10362 O O . TYR B 1 294 ? -24.859 20.219 44.969 1 97.94 294 TYR B O 1
ATOM 10370 N N . TYR B 1 295 ? -24.719 21.656 43.344 1 97.81 295 TYR B N 1
ATOM 10371 C CA . TYR B 1 295 ? -23.344 21.312 42.969 1 97.81 295 TYR B CA 1
ATOM 10372 C C . TYR B 1 295 ? -22.359 22.297 43.594 1 97.81 295 TYR B C 1
ATOM 10374 O O . TYR B 1 295 ? -22.25 23.438 43.156 1 97.81 295 TYR B O 1
ATOM 10382 N N . LEU B 1 296 ? -21.531 21.844 44.5 1 97.5 296 LEU B N 1
ATOM 10383 C CA . LEU B 1 296 ? -20.781 22.766 45.312 1 97.5 296 LEU B CA 1
ATOM 10384 C C . LEU B 1 296 ? -19.281 22.688 45.031 1 97.5 296 LEU B C 1
ATOM 10386 O O . LEU B 1 296 ? -18.516 23.562 45.406 1 97.5 296 LEU B O 1
ATOM 10390 N N . ASN B 1 297 ? -18.859 21.641 44.375 1 96.38 297 ASN B N 1
ATOM 10391 C CA . ASN B 1 297 ? -17.453 21.469 44.094 1 96.38 297 ASN B CA 1
ATOM 10392 C C . ASN B 1 297 ? -17.016 22.266 42.844 1 96.38 297 ASN B C 1
ATOM 10394 O O . ASN B 1 297 ? -17.375 21.922 41.719 1 96.38 297 ASN B O 1
ATOM 10398 N N . GLU B 1 298 ? -16.266 23.312 43 1 95.75 298 GLU B N 1
ATOM 10399 C CA . GLU B 1 298 ? -15.703 24.125 41.906 1 95.75 298 GLU B CA 1
ATOM 10400 C C . GLU B 1 298 ? -14.367 23.547 41.438 1 95.75 298 GLU B C 1
ATOM 10402 O O . GLU B 1 298 ? -13.5 23.219 42.25 1 95.75 298 GLU B O 1
ATOM 10407 N N . LYS B 1 299 ? -14.203 23.328 40.156 1 96.06 299 LYS B N 1
ATOM 10408 C CA . LYS B 1 299 ? -12.969 22.734 39.656 1 96.06 299 LYS B CA 1
ATOM 10409 C C . LYS B 1 299 ? -12.648 23.25 38.25 1 96.06 299 LYS B C 1
ATOM 10411 O O . LYS B 1 299 ? -13.453 23.969 37.656 1 96.06 299 LYS B O 1
ATOM 10416 N N . ASP B 1 300 ? -11.453 22.953 37.75 1 96.75 300 ASP B N 1
ATOM 10417 C CA . ASP B 1 300 ? -11.023 23.297 36.406 1 96.75 300 ASP B CA 1
ATOM 10418 C C . ASP B 1 300 ? -11.266 22.125 35.438 1 96.75 300 ASP B C 1
ATOM 10420 O O . ASP B 1 300 ? -10.414 21.25 35.312 1 96.75 300 ASP B O 1
ATOM 10424 N N . LEU B 1 301 ? -12.305 22.203 34.719 1 96 301 LEU B N 1
ATOM 10425 C CA . LEU B 1 301 ? -12.703 21.125 33.844 1 96 301 LEU B CA 1
ATOM 10426 C C . LEU B 1 301 ? -11.711 20.953 32.688 1 96 301 LEU B C 1
ATOM 10428 O O . LEU B 1 301 ? -11.555 19.859 32.156 1 96 301 LEU B O 1
ATOM 10432 N N . TYR B 1 302 ? -11.055 22.062 32.344 1 96.75 302 TYR B N 1
ATOM 10433 C CA . TYR B 1 302 ? -10.148 22.016 31.188 1 96.75 302 TYR B CA 1
ATOM 10434 C C . TYR B 1 302 ? -8.812 21.406 31.562 1 96.75 302 TYR B C 1
ATOM 10436 O O . TYR B 1 302 ? -8.156 20.766 30.734 1 96.75 302 TYR B O 1
ATOM 10444 N N . LYS B 1 303 ? -8.375 21.547 32.688 1 96.62 303 LYS B N 1
ATOM 10445 C CA . LYS B 1 303 ? -7.133 20.938 33.156 1 96.62 303 LYS B CA 1
ATOM 10446 C C . LYS B 1 303 ? -7.316 19.453 33.438 1 96.62 303 LYS B C 1
ATOM 10448 O O . LYS B 1 303 ? -6.387 18.656 33.281 1 96.62 303 LYS B O 1
ATOM 10453 N N . ASN B 1 304 ? -8.539 19.078 33.781 1 97.06 304 ASN B N 1
ATOM 10454 C CA . ASN B 1 304 ? -8.797 17.734 34.312 1 97.06 304 ASN B CA 1
ATOM 10455 C C . ASN B 1 304 ? -8.68 16.672 33.219 1 97.06 304 ASN B C 1
ATOM 10457 O O . ASN B 1 304 ? -8.547 15.484 33.5 1 97.06 304 ASN B O 1
ATOM 10461 N N . PHE B 1 305 ? -8.82 17.047 32 1 96.69 305 PHE B N 1
ATOM 10462 C CA . PHE B 1 305 ? -8.672 16.047 30.969 1 96.69 305 PHE B CA 1
ATOM 10463 C C . PHE B 1 305 ? -7.328 16.188 30.266 1 96.69 305 PHE B C 1
ATOM 10465 O O . PHE B 1 305 ? -7.148 15.68 29.156 1 96.69 305 PHE B O 1
ATOM 10472 N N . MET B 1 306 ? -6.402 16.891 30.859 1 97.44 306 MET B N 1
ATOM 10473 C CA . MET B 1 306 ? -5.043 17 30.344 1 97.44 306 MET B CA 1
ATOM 10474 C C . MET B 1 306 ? -4.105 16.047 31.078 1 97.44 306 MET B C 1
ATOM 10476 O O . MET B 1 306 ? -4.379 15.633 32.188 1 97.44 306 MET B O 1
ATOM 10480 N N . GLU B 1 307 ? -3.072 15.68 30.406 1 97.12 307 GLU B N 1
ATOM 10481 C CA . GLU B 1 307 ? -1.963 14.922 30.984 1 97.12 307 GLU B CA 1
ATOM 10482 C C . GLU B 1 307 ? -0.628 15.367 30.391 1 97.12 307 GLU B C 1
ATOM 10484 O O . GLU B 1 307 ? -0.591 16.219 29.5 1 97.12 307 GLU B O 1
ATOM 10489 N N . THR B 1 308 ? 0.452 14.836 30.969 1 97.31 308 THR B N 1
ATOM 10490 C CA . THR B 1 308 ? 1.772 15.148 30.438 1 97.31 308 THR B CA 1
ATOM 10491 C C . THR B 1 308 ? 2.043 14.336 29.172 1 97.31 308 THR B C 1
ATOM 10493 O O . THR B 1 308 ? 1.902 13.109 29.156 1 97.31 308 THR B O 1
ATOM 10496 N N . SER B 1 309 ? 2.393 15.047 28.188 1 96.81 309 SER B N 1
ATOM 10497 C CA . SER B 1 309 ? 2.744 14.422 26.922 1 96.81 309 SER B CA 1
ATOM 10498 C C . SER B 1 309 ? 4.152 13.836 26.953 1 96.81 309 SER B C 1
ATOM 10500 O O . SER B 1 309 ? 5.023 14.359 27.656 1 96.81 309 SER B O 1
ATOM 10502 N N . PHE B 1 310 ? 4.402 12.742 26.25 1 97.5 310 PHE B N 1
ATOM 10503 C CA . PHE B 1 310 ? 5.734 12.172 26.078 1 97.5 310 PHE B CA 1
ATOM 10504 C C . PHE B 1 310 ? 6.035 11.93 24.594 1 97.5 310 PHE B C 1
ATOM 10506 O O . PHE B 1 310 ? 5.227 11.344 23.891 1 97.5 310 PHE B O 1
ATOM 10513 N N . GLN B 1 311 ? 7.164 12.422 24.219 1 96.75 311 GLN B N 1
ATOM 10514 C CA . GLN B 1 311 ? 7.625 12.258 22.844 1 96.75 311 GLN B CA 1
ATOM 10515 C C . GLN B 1 311 ? 9.047 11.703 22.797 1 96.75 311 GLN B C 1
ATOM 10517 O O . GLN B 1 311 ? 9.883 12.062 23.625 1 96.75 311 GLN B O 1
ATOM 10522 N N . MET B 1 312 ? 9.328 10.852 21.922 1 97 312 MET B N 1
ATOM 10523 C CA . MET B 1 312 ? 10.688 10.367 21.688 1 97 312 MET B CA 1
ATOM 10524 C C . MET B 1 312 ? 10.992 10.305 20.188 1 97 312 MET B C 1
ATOM 10526 O O . MET B 1 312 ? 10.117 9.977 19.391 1 97 312 MET B O 1
ATOM 10530 N N . THR B 1 313 ? 12.164 10.664 19.812 1 95.88 313 THR B N 1
ATOM 10531 C CA . THR B 1 313 ? 12.664 10.609 18.453 1 95.88 313 THR B CA 1
ATOM 10532 C C . THR B 1 313 ? 14.031 9.93 18.391 1 95.88 313 THR B C 1
ATOM 10534 O O . THR B 1 313 ? 14.906 10.211 19.219 1 95.88 313 THR B O 1
ATOM 10537 N N . HIS B 1 314 ? 14.234 9.062 17.5 1 96.5 314 HIS B N 1
ATOM 10538 C CA . HIS B 1 314 ? 15.5 8.398 17.219 1 96.5 314 HIS B CA 1
ATOM 10539 C C . HIS B 1 314 ? 15.828 8.469 15.727 1 96.5 314 HIS B C 1
ATOM 10541 O O . HIS B 1 314 ? 14.977 8.148 14.883 1 96.5 314 HIS B O 1
ATOM 10547 N N . ASN B 1 315 ? 16.984 8.961 15.43 1 95.75 315 ASN B N 1
ATOM 10548 C CA . ASN B 1 315 ? 17.469 9.008 14.047 1 95.75 315 ASN B CA 1
ATOM 10549 C C . ASN B 1 315 ? 18.875 8.445 13.922 1 95.75 315 ASN B C 1
ATOM 10551 O O . ASN B 1 315 ? 19.781 8.836 14.672 1 95.75 315 ASN B O 1
ATOM 10555 N N . ILE B 1 316 ? 19.062 7.613 13.023 1 94.69 316 ILE B N 1
ATOM 10556 C CA . ILE B 1 316 ? 20.375 7.062 12.734 1 94.69 316 ILE B CA 1
ATOM 10557 C C . ILE B 1 316 ? 20.672 7.172 11.242 1 94.69 316 ILE B C 1
ATOM 10559 O O . ILE B 1 316 ? 19.781 6.965 10.414 1 94.69 316 ILE B O 1
ATOM 10563 N N . SER B 1 317 ? 21.812 7.613 10.859 1 93.44 317 SER B N 1
ATOM 10564 C CA . SER B 1 317 ? 22.203 7.695 9.453 1 93.44 317 SER B CA 1
ATOM 10565 C C . SER B 1 317 ? 23.672 7.312 9.258 1 93.44 317 SER B C 1
ATOM 10567 O O . SER B 1 317 ? 24.5 7.578 10.133 1 93.44 317 SER B O 1
ATOM 10569 N N . ALA B 1 318 ? 23.922 6.727 8.18 1 90.38 318 ALA B N 1
ATOM 10570 C CA . ALA B 1 318 ? 25.266 6.359 7.766 1 90.38 318 ALA B CA 1
ATOM 10571 C C . ALA B 1 318 ? 25.547 6.816 6.336 1 90.38 318 ALA B C 1
ATOM 10573 O O . ALA B 1 318 ? 24.688 6.711 5.465 1 90.38 318 ALA B O 1
ATOM 10574 N N . SER B 1 319 ? 26.672 7.398 6.148 1 90.06 319 SER B N 1
ATOM 10575 C CA . SER B 1 319 ? 27.062 7.844 4.812 1 90.06 319 SER B CA 1
ATOM 10576 C C . SER B 1 319 ? 28.547 7.613 4.555 1 90.06 319 SER B C 1
ATOM 10578 O O . SER B 1 319 ? 29.328 7.469 5.496 1 90.06 319 SER B O 1
ATOM 10580 N N . GLY B 1 320 ? 28.938 7.504 3.395 1 84.06 320 GLY B N 1
ATOM 10581 C CA . GLY B 1 320 ? 30.297 7.324 2.945 1 84.06 320 GLY B CA 1
ATOM 10582 C C . GLY B 1 320 ? 30.422 7.141 1.445 1 84.06 320 GLY B C 1
ATOM 10583 O O . GLY B 1 320 ? 29.422 7.207 0.726 1 84.06 320 GLY B O 1
ATOM 10584 N N . GLY B 1 321 ? 31.641 7.191 1.005 1 81.62 321 GLY B N 1
ATOM 10585 C CA . GLY B 1 321 ? 31.828 6.965 -0.419 1 81.62 321 GLY B CA 1
ATOM 10586 C C . GLY B 1 321 ? 33.281 7.062 -0.851 1 81.62 321 GLY B C 1
ATOM 10587 O O . GLY B 1 321 ? 34.156 7.324 -0.029 1 81.62 321 GLY B O 1
ATOM 10588 N N . THR B 1 322 ? 33.469 6.641 -2.082 1 78.81 322 THR B N 1
ATOM 10589 C CA . THR B 1 322 ? 34.719 6.855 -2.801 1 78.81 322 THR B CA 1
ATOM 10590 C C . THR B 1 322 ? 34.531 7.906 -3.893 1 78.81 322 THR B C 1
ATOM 10592 O O . THR B 1 322 ? 33.531 8.617 -3.922 1 78.81 322 THR B O 1
ATOM 10595 N N . ASP B 1 323 ? 35.5 8.008 -4.672 1 75.38 323 ASP B N 1
ATOM 10596 C CA . ASP B 1 323 ? 35.406 8.961 -5.77 1 75.38 323 ASP B CA 1
ATOM 10597 C C . ASP B 1 323 ? 34.375 8.516 -6.805 1 75.38 323 ASP B C 1
ATOM 10599 O O . ASP B 1 323 ? 33.875 9.328 -7.582 1 75.38 323 ASP B O 1
ATOM 10603 N N . LYS B 1 324 ? 34.062 7.289 -6.805 1 80.31 324 LYS B N 1
ATOM 10604 C CA . LYS B 1 324 ? 33.188 6.785 -7.859 1 80.31 324 LYS B CA 1
ATOM 10605 C C . LYS B 1 324 ? 31.844 6.332 -7.289 1 80.31 324 LYS B C 1
ATOM 10607 O O . LYS B 1 324 ? 30.875 6.191 -8.031 1 80.31 324 LYS B O 1
ATOM 10612 N N . LEU B 1 325 ? 31.875 6.074 -5.977 1 85.19 325 LEU B N 1
ATOM 10613 C CA . LEU B 1 325 ? 30.672 5.527 -5.363 1 85.19 325 LEU B CA 1
ATOM 10614 C C . LEU B 1 325 ? 30.344 6.242 -4.051 1 85.19 325 LEU B C 1
ATOM 10616 O O . LEU B 1 325 ? 31.234 6.406 -3.203 1 85.19 325 LEU B O 1
ATOM 10620 N N . ARG B 1 326 ? 29.156 6.66 -3.938 1 90 326 ARG B N 1
ATOM 10621 C CA . ARG B 1 326 ? 28.703 7.328 -2.727 1 90 326 ARG B CA 1
ATOM 10622 C C . ARG B 1 326 ? 27.359 6.75 -2.258 1 90 326 ARG B C 1
ATOM 10624 O O . ARG B 1 326 ? 26.531 6.355 -3.078 1 90 326 ARG B O 1
ATOM 10631 N N . TYR B 1 327 ? 27.156 6.734 -0.936 1 90.12 327 TYR B N 1
ATOM 10632 C CA . TYR B 1 327 ? 25.906 6.203 -0.414 1 90.12 327 TYR B CA 1
ATOM 10633 C C . TYR B 1 327 ? 25.484 6.926 0.863 1 90.12 327 TYR B C 1
ATOM 10635 O O . TYR B 1 327 ? 26.328 7.555 1.521 1 90.12 327 TYR B O 1
ATOM 10643 N N . ARG B 1 328 ? 24.219 6.84 1.17 1 93.94 328 ARG B N 1
ATOM 10644 C CA . ARG B 1 328 ? 23.656 7.297 2.428 1 93.94 328 ARG B CA 1
ATOM 10645 C C . ARG B 1 328 ? 22.422 6.473 2.803 1 93.94 328 ARG B C 1
ATOM 10647 O O . ARG B 1 328 ? 21.531 6.254 1.973 1 93.94 328 ARG B O 1
ATOM 10654 N N . ILE B 1 329 ? 22.453 5.965 4.027 1 93.56 329 ILE B N 1
ATOM 10655 C CA . ILE B 1 329 ? 21.328 5.223 4.586 1 93.56 329 ILE B CA 1
ATOM 10656 C C . ILE B 1 329 ? 20.844 5.898 5.871 1 93.56 329 ILE B C 1
ATOM 10658 O O . ILE B 1 329 ? 21.656 6.352 6.68 1 93.56 329 ILE B O 1
ATOM 10662 N N . SER B 1 330 ? 19.531 5.984 5.977 1 96.19 330 SER B N 1
ATOM 10663 C CA . SER B 1 330 ? 19.047 6.609 7.199 1 96.19 330 SER B CA 1
ATOM 10664 C C . SER B 1 330 ? 17.75 5.949 7.676 1 96.19 330 SER B C 1
ATOM 10666 O O . SER B 1 330 ? 17 5.395 6.875 1 96.19 330 SER B O 1
ATOM 10668 N N . GLY B 1 331 ? 17.516 5.949 8.984 1 95 331 GLY B N 1
ATOM 10669 C CA . GLY B 1 331 ? 16.312 5.5 9.672 1 95 331 GLY B CA 1
ATOM 10670 C C . GLY B 1 331 ? 15.852 6.449 10.758 1 95 331 GLY B C 1
ATOM 10671 O O . GLY B 1 331 ? 16.672 7.012 11.484 1 95 331 GLY B O 1
ATOM 10672 N N . GLY B 1 332 ? 14.547 6.656 10.773 1 96.12 332 GLY B N 1
ATOM 10673 C CA . GLY B 1 332 ? 13.984 7.531 11.781 1 96.12 332 GLY B CA 1
ATOM 10674 C C . GLY B 1 332 ? 12.734 6.961 12.43 1 96.12 332 GLY B C 1
ATOM 10675 O O . GLY B 1 332 ? 11.922 6.309 11.766 1 96.12 332 GLY B O 1
ATOM 10676 N N . TYR B 1 333 ? 12.555 7.156 13.734 1 96.38 333 TYR B N 1
ATOM 10677 C CA . TYR B 1 333 ? 11.375 6.77 14.492 1 96.38 333 TYR B CA 1
ATOM 10678 C C . TYR B 1 333 ? 10.922 7.902 15.406 1 96.38 333 TYR B C 1
ATOM 10680 O O . TYR B 1 333 ? 11.734 8.477 16.141 1 96.38 333 TYR B O 1
ATOM 10688 N N . ASN B 1 334 ? 9.672 8.203 15.312 1 96.12 334 ASN B N 1
ATOM 10689 C CA . ASN B 1 334 ? 9.055 9.219 16.156 1 96.12 334 ASN B CA 1
ATOM 10690 C C . ASN B 1 334 ? 7.789 8.695 16.828 1 96.12 334 ASN B C 1
ATOM 10692 O O . ASN B 1 334 ? 6.984 8.008 16.203 1 96.12 334 ASN B O 1
ATOM 10696 N N . SER B 1 335 ? 7.664 8.93 18.078 1 97 335 SER B N 1
ATOM 10697 C CA . SER B 1 335 ? 6.453 8.641 18.844 1 97 335 SER B CA 1
ATOM 10698 C C . SER B 1 335 ? 6.074 9.82 19.734 1 97 335 SER B C 1
ATOM 10700 O O . SER B 1 335 ? 6.918 10.344 20.469 1 97 335 SER B O 1
ATOM 10702 N N . ASN B 1 336 ? 4.836 10.25 19.609 1 96.88 336 ASN B N 1
ATOM 10703 C CA . ASN B 1 336 ? 4.332 11.375 20.391 1 96.88 336 ASN B CA 1
ATOM 10704 C C . ASN B 1 336 ? 2.953 11.078 20.969 1 96.88 336 ASN B C 1
ATOM 10706 O O . ASN B 1 336 ? 1.964 11.023 20.234 1 96.88 336 ASN B O 1
ATOM 10710 N N . ASP B 1 337 ? 2.984 10.875 22.266 1 97.38 337 ASP B N 1
ATOM 10711 C CA . ASP B 1 337 ? 1.722 10.82 22.984 1 97.38 337 ASP B CA 1
ATOM 10712 C C . ASP B 1 337 ? 1.247 12.227 23.375 1 97.38 337 ASP B C 1
ATOM 10714 O O . ASP B 1 337 ? 1.974 12.977 24.016 1 97.38 337 ASP B O 1
ATOM 10718 N N . GLY B 1 338 ? 0.014 12.594 23.016 1 96.62 338 GLY B N 1
ATOM 10719 C CA . GLY B 1 338 ? -0.461 13.961 23.156 1 96.62 338 GLY B CA 1
ATOM 10720 C C . GLY B 1 338 ? -0.733 14.352 24.594 1 96.62 338 GLY B C 1
ATOM 10721 O O . GLY B 1 338 ? -0.251 13.695 25.516 1 96.62 338 GLY B O 1
ATOM 10722 N N . VAL B 1 339 ? -1.405 15.445 24.828 1 97.25 339 VAL B N 1
ATOM 10723 C CA . VAL B 1 339 ? -1.536 16.031 26.156 1 97.25 339 VAL B CA 1
ATOM 10724 C C . VAL B 1 339 ? -2.881 15.648 26.766 1 97.25 339 VAL B C 1
ATOM 10726 O O . VAL B 1 339 ? -3.17 15.984 27.922 1 97.25 339 VAL B O 1
ATOM 10729 N N . LEU B 1 340 ? -3.732 14.953 26.031 1 97.31 340 LEU B N 1
ATOM 10730 C CA . LEU B 1 340 ? -5 14.5 26.594 1 97.31 340 LEU B CA 1
ATOM 10731 C C . LEU B 1 340 ? -4.805 13.234 27.422 1 97.31 340 LEU B C 1
ATOM 10733 O O . LEU B 1 340 ? -3.873 12.469 27.188 1 97.31 340 LEU B O 1
ATOM 10737 N N . ILE B 1 341 ? -5.703 13.031 28.297 1 96.25 341 ILE B N 1
ATOM 10738 C CA . ILE B 1 341 ? -5.641 11.82 29.109 1 96.25 341 ILE B CA 1
ATOM 10739 C C . ILE B 1 341 ? -5.832 10.594 28.219 1 96.25 341 ILE B C 1
ATOM 10741 O O . ILE B 1 341 ? -6.375 10.688 27.125 1 96.25 341 ILE B O 1
ATOM 10745 N N . SER B 1 342 ? -5.379 9.508 28.625 1 93.31 342 SER B N 1
ATOM 10746 C CA . SER B 1 342 ? -5.402 8.234 27.906 1 93.31 342 SER B CA 1
ATOM 10747 C C . SER B 1 342 ? -4.383 8.211 26.766 1 93.31 342 SER B C 1
ATOM 10749 O O . SER B 1 342 ? -3.451 9.023 26.75 1 93.31 342 SER B O 1
ATOM 10751 N N . ASP B 1 343 ? -4.434 7.238 25.969 1 90.44 343 ASP B N 1
ATOM 10752 C CA . ASP B 1 343 ? -3.479 7.094 24.875 1 90.44 343 ASP B CA 1
ATOM 10753 C C . ASP B 1 343 ? -4.188 7.141 23.516 1 90.44 343 ASP B C 1
ATOM 10755 O O . ASP B 1 343 ? -3.742 6.508 22.562 1 90.44 343 ASP B O 1
ATOM 10759 N N . ARG B 1 344 ? -5.238 7.969 23.562 1 93.88 344 ARG B N 1
ATOM 10760 C CA . ARG B 1 344 ? -6.047 7.965 22.344 1 93.88 344 ARG B CA 1
ATOM 10761 C C . ARG B 1 344 ? -5.586 9.055 21.391 1 93.88 344 ARG B C 1
ATOM 10763 O O . ARG B 1 344 ? -5.93 9.031 20.203 1 93.88 344 ARG B O 1
ATOM 10770 N N . ASP B 1 345 ? -4.844 10.008 21.812 1 95.62 345 ASP B N 1
ATOM 10771 C CA . ASP B 1 345 ? -4.227 11.008 20.938 1 95.62 345 ASP B CA 1
ATOM 10772 C C . ASP B 1 345 ? -2.727 10.758 20.797 1 95.62 345 ASP B C 1
ATOM 10774 O O . ASP B 1 345 ? -1.927 11.281 21.578 1 95.62 345 ASP B O 1
ATOM 10778 N N . LYS B 1 346 ? -2.379 10.07 19.812 1 97.06 346 LYS B N 1
ATOM 10779 C CA . LYS B 1 346 ? -0.997 9.648 19.625 1 97.06 346 LYS B CA 1
ATOM 10780 C C . LYS B 1 346 ? -0.592 9.75 18.156 1 97.06 346 LYS B C 1
ATOM 10782 O O . LYS B 1 346 ? -1.448 9.75 17.266 1 97.06 346 LYS B O 1
ATOM 10787 N N . PHE B 1 347 ? 0.699 9.898 17.953 1 96.62 347 PHE B N 1
ATOM 10788 C CA . PHE B 1 347 ? 1.274 9.875 16.609 1 96.62 347 PHE B CA 1
ATOM 10789 C C . PHE B 1 347 ? 2.559 9.062 16.578 1 96.62 347 PHE B C 1
ATOM 10791 O O . PHE B 1 347 ? 3.414 9.203 17.453 1 96.62 347 PHE B O 1
ATOM 10798 N N . GLU B 1 348 ? 2.693 8.258 15.602 1 96.88 348 GLU B N 1
ATOM 10799 C CA . GLU B 1 348 ? 3.904 7.488 15.352 1 96.88 348 GLU B CA 1
ATOM 10800 C C . GLU B 1 348 ? 4.289 7.531 13.875 1 96.88 348 GLU B C 1
ATOM 10802 O O . GLU B 1 348 ? 3.424 7.484 13 1 96.88 348 GLU B O 1
ATOM 10807 N N . ARG B 1 349 ? 5.559 7.672 13.586 1 96.69 349 ARG B N 1
ATOM 10808 C CA . ARG B 1 349 ? 6.055 7.633 12.211 1 96.69 349 ARG B CA 1
ATOM 10809 C C . ARG B 1 349 ? 7.387 6.898 12.141 1 96.69 349 ARG B C 1
ATOM 10811 O O . ARG B 1 349 ? 8.258 7.086 12.992 1 96.69 349 ARG B O 1
ATOM 10818 N N . MET B 1 350 ? 7.609 6.148 11.219 1 96.31 350 MET B N 1
ATOM 10819 C CA . MET B 1 350 ? 8.852 5.461 10.891 1 96.31 350 MET B CA 1
ATOM 10820 C C . MET B 1 350 ? 9.297 5.789 9.469 1 96.31 350 MET B C 1
ATOM 10822 O O . MET B 1 350 ? 8.477 5.859 8.555 1 96.31 350 MET B O 1
ATOM 10826 N N . ASN B 1 351 ? 10.594 6.047 9.281 1 96 351 ASN B N 1
ATOM 10827 C CA . ASN B 1 351 ? 11.188 6.344 7.984 1 96 351 ASN B CA 1
ATOM 10828 C C . ASN B 1 351 ? 12.422 5.484 7.719 1 96 351 ASN B C 1
ATOM 10830 O O . ASN B 1 351 ? 13.211 5.227 8.633 1 96 351 ASN B O 1
ATOM 10834 N N . VAL B 1 352 ? 12.578 5.086 6.508 1 95.69 352 VAL B N 1
ATOM 10835 C CA . VAL B 1 352 ? 13.812 4.48 6.016 1 95.69 352 VAL B CA 1
ATOM 10836 C C . VAL B 1 352 ? 14.156 5.055 4.641 1 95.69 352 VAL B C 1
ATOM 10838 O O . VAL B 1 352 ? 13.281 5.227 3.795 1 95.69 352 VAL B O 1
ATOM 10841 N N . ASN B 1 353 ? 15.367 5.477 4.441 1 95.88 353 ASN B N 1
ATOM 10842 C CA . ASN B 1 353 ? 15.828 6.07 3.191 1 95.88 353 ASN B CA 1
ATOM 10843 C C . ASN B 1 353 ? 17.188 5.496 2.768 1 95.88 353 ASN B C 1
ATOM 10845 O O . ASN B 1 353 ? 18.062 5.281 3.605 1 95.88 353 ASN B O 1
ATOM 10849 N N . SER B 1 354 ? 17.359 5.25 1.486 1 94.75 354 SER B N 1
ATOM 10850 C CA . SER B 1 354 ? 18.609 4.777 0.918 1 94.75 354 SER B CA 1
ATOM 10851 C C . SER B 1 354 ? 18.969 5.527 -0.362 1 94.75 354 SER B C 1
ATOM 10853 O O . SER B 1 354 ? 18.109 5.695 -1.241 1 94.75 354 SER B O 1
ATOM 10855 N N . PHE B 1 355 ? 20.172 6.023 -0.484 1 94.88 355 PHE B N 1
ATOM 10856 C CA . PHE B 1 355 ? 20.688 6.727 -1.647 1 94.88 355 PHE B CA 1
ATOM 10857 C C . PHE B 1 355 ? 22 6.098 -2.113 1 94.88 355 PHE B C 1
ATOM 10859 O O . PHE B 1 355 ? 22.875 5.797 -1.3 1 94.88 355 PHE B O 1
ATOM 10866 N N . ILE B 1 356 ? 22.109 5.945 -3.434 1 92.5 356 ILE B N 1
ATOM 10867 C CA . ILE B 1 356 ? 23.328 5.465 -4.07 1 92.5 356 ILE B CA 1
ATOM 10868 C C . ILE B 1 356 ? 23.641 6.309 -5.309 1 92.5 356 ILE B C 1
ATOM 10870 O O . ILE B 1 356 ? 22.734 6.656 -6.066 1 92.5 356 ILE B O 1
ATOM 10874 N N . SER B 1 357 ? 24.812 6.688 -5.457 1 92.56 357 SER B N 1
ATOM 10875 C CA . SER B 1 357 ? 25.312 7.355 -6.652 1 92.56 357 SER B CA 1
ATOM 10876 C C . SER B 1 357 ? 26.562 6.668 -7.176 1 92.56 357 SER B C 1
ATOM 10878 O O . SER B 1 357 ? 27.547 6.512 -6.445 1 92.56 357 SER B O 1
ATOM 10880 N N . ALA B 1 358 ? 26.594 6.309 -8.398 1 88.12 358 ALA B N 1
ATOM 10881 C CA . ALA B 1 358 ? 27.719 5.598 -9 1 88.12 358 ALA B CA 1
ATOM 10882 C C . ALA B 1 358 ? 28.156 6.262 -10.297 1 88.12 358 ALA B C 1
ATOM 10884 O O . ALA B 1 358 ? 27.344 6.445 -11.219 1 88.12 358 ALA B O 1
ATOM 10885 N N . ASP B 1 359 ? 29.406 6.66 -10.32 1 87.69 359 ASP B N 1
ATOM 10886 C CA . ASP B 1 359 ? 30 7.051 -11.594 1 87.69 359 ASP B CA 1
ATOM 10887 C C . ASP B 1 359 ? 30.359 5.828 -12.438 1 87.69 359 ASP B C 1
ATOM 10889 O O . ASP B 1 359 ? 31.469 5.305 -12.344 1 87.69 359 ASP B O 1
ATOM 10893 N N . VAL B 1 360 ? 29.438 5.492 -13.258 1 80.56 360 VAL B N 1
ATOM 10894 C CA . VAL B 1 360 ? 29.594 4.273 -14.047 1 80.56 360 VAL B CA 1
ATOM 10895 C C . VAL B 1 360 ? 30.719 4.449 -15.055 1 80.56 360 VAL B C 1
ATOM 10897 O O . VAL B 1 360 ? 31.5 3.525 -15.289 1 80.56 360 VAL B O 1
ATOM 10900 N N . THR B 1 361 ? 30.75 5.531 -15.781 1 83.44 361 THR B N 1
ATOM 10901 C CA . THR B 1 361 ? 31.828 5.996 -16.641 1 83.44 361 THR B CA 1
ATOM 10902 C C . THR B 1 361 ? 32.156 7.457 -16.344 1 83.44 361 THR B C 1
ATOM 10904 O O . THR B 1 361 ? 31.531 8.078 -15.484 1 83.44 361 THR B O 1
ATOM 10907 N N . LYS B 1 362 ? 33.125 7.879 -16.969 1 83.38 362 LYS B N 1
ATOM 10908 C CA . LYS B 1 362 ? 33.438 9.289 -16.797 1 83.38 362 LYS B CA 1
ATOM 10909 C C . LYS B 1 362 ? 32.344 10.195 -17.312 1 83.38 362 LYS B C 1
ATOM 10911 O O . LYS B 1 362 ? 32.188 11.336 -16.875 1 83.38 362 LYS B O 1
ATOM 10916 N N . TRP B 1 363 ? 31.5 9.602 -18.25 1 89.12 363 TRP B N 1
ATOM 10917 C CA . TRP B 1 363 ? 30.484 10.453 -18.859 1 89.12 363 TRP B CA 1
ATOM 10918 C C . TRP B 1 363 ? 29.094 10.07 -18.359 1 89.12 363 TRP B C 1
ATOM 10920 O O . TRP B 1 363 ? 28.094 10.703 -18.75 1 89.12 363 TRP B O 1
ATOM 10930 N N . PHE B 1 364 ? 29 9.047 -17.547 1 90.44 364 PHE B N 1
ATOM 10931 C CA . PHE B 1 364 ? 27.672 8.586 -17.141 1 90.44 364 PHE B CA 1
ATOM 10932 C C . PHE B 1 364 ? 27.625 8.328 -15.633 1 90.44 364 PHE B C 1
ATOM 10934 O O . PHE B 1 364 ? 28.375 7.488 -15.125 1 90.44 364 PHE B O 1
ATOM 10941 N N . THR B 1 365 ? 26.75 9 -14.828 1 91.69 365 THR B N 1
ATOM 10942 C CA . THR B 1 365 ? 26.5 8.789 -13.406 1 91.69 365 THR B CA 1
ATOM 10943 C C . THR B 1 365 ? 25.062 8.352 -13.172 1 91.69 365 THR B C 1
ATOM 10945 O O . THR B 1 365 ? 24.125 8.969 -13.68 1 91.69 365 THR B O 1
ATOM 10948 N N . GLN B 1 366 ? 24.875 7.285 -12.398 1 91.75 366 GLN B N 1
ATOM 10949 C CA . GLN B 1 366 ? 23.547 6.801 -12.055 1 91.75 366 GLN B CA 1
ATOM 10950 C C . GLN B 1 366 ? 23.266 6.965 -10.562 1 91.75 366 GLN B C 1
ATOM 10952 O O . GLN B 1 366 ? 24.078 6.551 -9.727 1 91.75 366 GLN B O 1
ATOM 10957 N N . GLU B 1 367 ? 22.125 7.582 -10.258 1 94.31 367 GLU B N 1
ATOM 10958 C CA . GLU B 1 367 ? 21.688 7.734 -8.875 1 94.31 367 GLU B CA 1
ATOM 10959 C C . GLU B 1 367 ? 20.328 7.07 -8.648 1 94.31 367 GLU B C 1
ATOM 10961 O O . GLU B 1 367 ? 19.469 7.094 -9.531 1 94.31 367 GLU B O 1
ATOM 10966 N N . ILE B 1 368 ? 20.141 6.492 -7.492 1 94.44 368 ILE B N 1
ATOM 10967 C CA . ILE B 1 368 ? 18.844 5.953 -7.09 1 94.44 368 ILE B CA 1
ATOM 10968 C C . ILE B 1 368 ? 18.578 6.297 -5.625 1 94.44 368 ILE B C 1
ATOM 10970 O O . ILE B 1 368 ? 19.469 6.199 -4.785 1 94.44 368 ILE B O 1
ATOM 10974 N N . THR B 1 369 ? 17.422 6.762 -5.34 1 95.69 369 THR B N 1
ATOM 10975 C CA . THR B 1 369 ? 16.922 6.961 -3.98 1 95.69 369 THR B CA 1
ATOM 10976 C C . THR B 1 369 ? 15.625 6.18 -3.76 1 95.69 369 THR B C 1
ATOM 10978 O O . THR B 1 369 ? 14.672 6.312 -4.531 1 95.69 369 THR B O 1
ATOM 10981 N N . MET B 1 370 ? 15.57 5.336 -2.795 1 95.19 370 MET B N 1
ATOM 10982 C CA . MET B 1 370 ? 14.359 4.641 -2.371 1 95.19 370 MET B CA 1
ATOM 10983 C C . MET B 1 370 ? 14.016 4.98 -0.923 1 95.19 370 MET B C 1
ATOM 10985 O O . MET B 1 370 ? 14.898 4.992 -0.06 1 95.19 370 MET B O 1
ATOM 10989 N N . SER B 1 371 ? 12.797 5.273 -0.688 1 96.44 371 SER B N 1
ATOM 10990 C CA . SER B 1 371 ? 12.359 5.594 0.666 1 96.44 371 SER B CA 1
ATOM 10991 C C . SER B 1 371 ? 11 4.977 0.97 1 96.44 371 SER B C 1
ATOM 10993 O O . SER B 1 371 ? 10.227 4.676 0.056 1 96.44 371 SER B O 1
ATOM 10995 N N . TYR B 1 372 ? 10.703 4.656 2.236 1 96.06 372 TYR B N 1
ATOM 10996 C CA . TYR B 1 372 ? 9.43 4.188 2.764 1 96.06 372 TYR B CA 1
ATOM 10997 C C . TYR B 1 372 ? 9.102 4.867 4.086 1 96.06 372 TYR B C 1
ATOM 10999 O O . TYR B 1 372 ? 9.945 4.918 4.988 1 96.06 372 TYR B O 1
ATOM 11007 N N . ALA B 1 373 ? 7.922 5.391 4.207 1 97.31 373 ALA B N 1
ATOM 11008 C CA . ALA B 1 373 ? 7.453 6.008 5.445 1 97.31 373 ALA B CA 1
ATOM 11009 C C . ALA B 1 373 ? 6.098 5.449 5.859 1 97.31 373 ALA B C 1
ATOM 11011 O O . ALA B 1 373 ? 5.238 5.195 5.008 1 97.31 373 ALA B O 1
ATOM 11012 N N . HIS B 1 374 ? 5.93 5.195 7.105 1 96.75 374 HIS B N 1
ATOM 11013 C CA . HIS B 1 374 ? 4.672 4.766 7.711 1 96.75 374 HIS B CA 1
ATOM 11014 C C . HIS B 1 374 ? 4.301 5.648 8.898 1 96.75 374 HIS B C 1
ATOM 11016 O O . HIS B 1 374 ? 5.141 5.941 9.75 1 96.75 374 HIS B O 1
ATOM 11022 N N . SER B 1 375 ? 3.049 6.059 8.938 1 97.12 375 SER B N 1
ATOM 11023 C CA . SER B 1 375 ? 2.611 6.836 10.094 1 97.12 375 SER B CA 1
ATOM 11024 C C . SER B 1 375 ? 1.248 6.367 10.594 1 97.12 375 SER B C 1
ATOM 11026 O O . SER B 1 375 ? 0.44 5.855 9.812 1 97.12 375 SER B O 1
ATOM 11028 N N . LEU B 1 376 ? 1.007 6.461 11.859 1 97.19 376 LEU B N 1
ATOM 11029 C CA . LEU B 1 376 ? -0.257 6.219 12.547 1 97.19 376 LEU B CA 1
ATOM 11030 C C . LEU B 1 376 ? -0.617 7.391 13.453 1 97.19 376 LEU B C 1
ATOM 11032 O O . LEU B 1 376 ? 0.162 7.758 14.336 1 97.19 376 LEU B O 1
ATOM 11036 N N . GLN B 1 377 ? -1.703 7.98 13.18 1 97.06 377 GLN B N 1
ATOM 11037 C CA . GLN B 1 377 ? -2.248 9.039 14.023 1 97.06 377 GLN B CA 1
ATOM 11038 C C . GLN B 1 377 ? -3.576 8.617 14.641 1 97.06 377 GLN B C 1
ATOM 11040 O O . GLN B 1 377 ? -4.488 8.18 13.938 1 97.06 377 GLN B O 1
ATOM 11045 N N . THR B 1 378 ? -3.684 8.734 15.953 1 97 378 THR B N 1
ATOM 11046 C CA . THR B 1 378 ? -4.93 8.422 16.641 1 97 378 THR B CA 1
ATOM 11047 C C . THR B 1 378 ? -5.469 9.656 17.375 1 97 378 THR B C 1
ATOM 11049 O O . THR B 1 378 ? -4.695 10.531 17.766 1 97 378 THR B O 1
ATOM 11052 N N . SER B 1 379 ? -6.715 9.773 17.469 1 96.06 379 SER B N 1
ATOM 11053 C CA . SER B 1 379 ? -7.422 10.82 18.203 1 96.06 379 SER B CA 1
ATOM 11054 C C . SER B 1 379 ? -8.672 10.273 18.875 1 96.06 379 SER B C 1
ATOM 11056 O O . SER B 1 379 ? -9.203 9.234 18.469 1 96.06 379 SER B O 1
ATOM 11058 N N . PRO B 1 380 ? -9.031 10.922 19.938 1 94.44 380 PRO B N 1
ATOM 11059 C CA . PRO B 1 380 ? -10.281 10.453 20.547 1 94.44 380 PRO B CA 1
ATOM 11060 C C . PRO B 1 380 ? -11.492 10.664 19.641 1 94.44 380 PRO B C 1
ATOM 11062 O O . PRO B 1 380 ? -11.711 11.773 19.156 1 94.44 380 PRO B O 1
ATOM 11065 N N . GLY B 1 381 ? -12.102 9.547 19.516 1 90.06 381 GLY B N 1
ATOM 11066 C CA . GLY B 1 381 ? -13.391 9.672 18.859 1 90.06 381 GLY B CA 1
ATOM 11067 C C . GLY B 1 381 ? -14.516 10.055 19.812 1 90.06 381 GLY B C 1
ATOM 11068 O O . GLY B 1 381 ? -14.289 10.211 21.016 1 90.06 381 GLY B O 1
ATOM 11069 N N . GLY B 1 382 ? -15.656 10.469 19.328 1 80.56 382 GLY B N 1
ATOM 11070 C CA . GLY B 1 382 ? -16.766 10.742 20.234 1 80.56 382 GLY B CA 1
ATOM 11071 C C . GLY B 1 382 ? -17.828 11.641 19.625 1 80.56 382 GLY B C 1
ATOM 11072 O O . GLY B 1 382 ? -18.016 11.656 18.422 1 80.56 382 GLY B O 1
ATOM 11073 N N . MET B 1 383 ? -18.5 12.148 20.594 1 81.12 383 MET B N 1
ATOM 11074 C CA . MET B 1 383 ? -19.703 12.898 20.25 1 81.12 383 MET B CA 1
ATOM 11075 C C . MET B 1 383 ? -19.359 14.328 19.859 1 81.12 383 MET B C 1
ATOM 11077 O O . MET B 1 383 ? -20.25 15.156 19.672 1 81.12 383 MET B O 1
ATOM 11081 N N . GLY B 1 384 ? -18.016 14.688 19.656 1 79.88 384 GLY B N 1
ATOM 11082 C CA . GLY B 1 384 ? -17.609 16.016 19.266 1 79.88 384 GLY B CA 1
ATOM 11083 C C . GLY B 1 384 ? -17.594 17.016 20.406 1 79.88 384 GLY B C 1
ATOM 11084 O O . GLY B 1 384 ? -17.484 18.219 20.203 1 79.88 384 GLY B O 1
ATOM 11085 N N . GLY B 1 385 ? -17.625 16.672 21.672 1 85.19 385 GLY B N 1
ATOM 11086 C CA . GLY B 1 385 ? -17.75 17.594 22.781 1 85.19 385 GLY B CA 1
ATOM 11087 C C . GLY B 1 385 ? -16.5 17.672 23.641 1 85.19 385 GLY B C 1
ATOM 11088 O O . GLY B 1 385 ? -16.547 18.125 24.781 1 85.19 385 GLY B O 1
ATOM 11089 N N . VAL B 1 386 ? -15.445 17.266 23.125 1 92.31 386 VAL B N 1
ATOM 11090 C CA . VAL B 1 386 ? -14.227 17.219 23.938 1 92.31 386 VAL B CA 1
ATOM 11091 C C . VAL B 1 386 ? -13.773 18.641 24.25 1 92.31 386 VAL B C 1
ATOM 11093 O O . VAL B 1 386 ? -13.312 18.922 25.359 1 92.31 386 VAL B O 1
ATOM 11096 N N . TYR B 1 387 ? -14.023 19.516 23.328 1 94.06 387 TYR B N 1
ATOM 11097 C CA . TYR B 1 387 ? -13.539 20.875 23.531 1 94.06 387 TYR B CA 1
ATOM 11098 C C . TYR B 1 387 ? -14.695 21.844 23.734 1 94.06 387 TYR B C 1
ATOM 11100 O O . TYR B 1 387 ? -14.609 23.016 23.359 1 94.06 387 TYR B O 1
ATOM 11108 N N . ASN B 1 388 ? -15.695 21.312 24.297 1 91.44 388 ASN B N 1
ATOM 11109 C CA . ASN B 1 388 ? -16.859 22.125 24.578 1 91.44 388 ASN B CA 1
ATOM 11110 C C . ASN B 1 388 ? -16.547 23.219 25.609 1 91.44 388 ASN B C 1
ATOM 11112 O O . ASN B 1 388 ? -15.773 22.984 26.547 1 91.44 388 ASN B O 1
ATOM 11116 N N . THR B 1 389 ? -17.141 24.391 25.422 1 93.44 389 THR B N 1
ATOM 11117 C CA . THR B 1 389 ? -16.922 25.5 26.359 1 93.44 389 THR B CA 1
ATOM 11118 C C . THR B 1 389 ? -18.203 25.828 27.109 1 93.44 389 THR B C 1
ATOM 11120 O O . THR B 1 389 ? -18.344 26.938 27.641 1 93.44 389 THR B O 1
ATOM 11123 N N . ARG B 1 390 ? -19.094 24.891 27.203 1 93.75 390 ARG B N 1
ATOM 11124 C CA . ARG B 1 390 ? -20.406 25.188 27.75 1 93.75 390 ARG B CA 1
ATOM 11125 C C . ARG B 1 390 ? -20.547 24.656 29.172 1 93.75 390 ARG B C 1
ATOM 11127 O O . ARG B 1 390 ? -21.516 24.953 29.859 1 93.75 390 ARG B O 1
ATOM 11134 N N . LEU B 1 391 ? -19.625 23.953 29.641 1 96 391 LEU B N 1
ATOM 11135 C CA . LEU B 1 391 ? -19.75 23.359 30.969 1 96 391 LEU B CA 1
ATOM 11136 C C . LEU B 1 391 ? -19.172 24.297 32.031 1 96 391 LEU B C 1
ATOM 11138 O O . LEU B 1 391 ? -18.016 24.719 31.9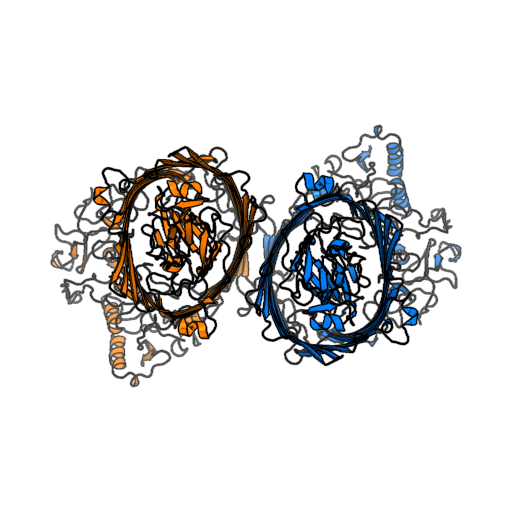22 1 96 391 LEU B O 1
ATOM 11142 N N . VAL B 1 392 ? -19.953 24.531 33.031 1 97.38 392 VAL B N 1
ATOM 11143 C CA . VAL B 1 392 ? -19.562 25.422 34.125 1 97.38 392 VAL B CA 1
ATOM 11144 C C . VAL B 1 392 ? -18.641 24.703 35.094 1 97.38 392 VAL B C 1
ATOM 11146 O O . VAL B 1 392 ? -18.703 23.469 35.219 1 97.38 392 VAL B O 1
ATOM 11149 N N . SER B 1 393 ? -17.891 25.391 35.875 1 97.38 393 SER B N 1
ATOM 11150 C CA . SER B 1 393 ? -16.828 24.859 36.75 1 97.38 393 SER B CA 1
ATOM 11151 C C . SER B 1 393 ? -17.406 23.922 37.812 1 97.38 393 SER B C 1
ATOM 11153 O O . SER B 1 393 ? -16.688 23.078 38.344 1 97.38 393 SER B O 1
ATOM 11155 N N . TYR B 1 394 ? -18.672 23.984 38.094 1 97.31 394 TYR B N 1
ATOM 11156 C CA . TYR B 1 394 ? -19.297 23.125 39.094 1 97.31 394 TYR B CA 1
ATOM 11157 C C . TYR B 1 394 ? -19.672 21.781 38.469 1 97.31 394 TYR B C 1
ATOM 11159 O O . TYR B 1 394 ? -19.969 20.812 39.188 1 97.31 394 TYR B O 1
ATOM 11167 N N . TYR B 1 395 ? -19.797 21.688 37.156 1 97.44 395 TYR B N 1
ATOM 11168 C CA . TYR B 1 395 ? -20.328 20.5 36.469 1 97.44 395 TYR B CA 1
ATOM 11169 C C . TYR B 1 395 ? -19.656 19.234 37 1 97.44 395 TYR B C 1
ATOM 11171 O O . TYR B 1 395 ? -18.422 19.125 36.969 1 97.44 395 TYR B O 1
ATOM 11179 N N . PRO B 1 396 ? -20.438 18.312 37.5 1 97.44 396 PRO B N 1
ATOM 11180 C CA . PRO B 1 396 ? -19.797 17.141 38.094 1 97.44 396 PRO B CA 1
ATOM 11181 C C . PRO B 1 396 ? -19.078 16.25 37.094 1 97.44 396 PRO B C 1
ATOM 11183 O O . PRO B 1 396 ? -19.516 16.141 35.938 1 97.44 396 PRO B O 1
ATOM 11186 N N . GLU B 1 397 ? -17.984 15.68 37.469 1 96.56 397 GLU B N 1
ATOM 11187 C CA . GLU B 1 397 ? -17.234 14.734 36.656 1 96.56 397 GLU B CA 1
ATOM 11188 C C . GLU B 1 397 ? -17.406 13.305 37.156 1 96.56 397 GLU B C 1
ATOM 11190 O O . GLU B 1 397 ? -17.891 13.094 38.281 1 96.56 397 GLU B O 1
ATOM 11195 N N . GLY B 1 398 ? -17.016 12.344 36.375 1 96.5 398 GLY B N 1
ATOM 11196 C CA . GLY B 1 398 ? -17.25 10.945 36.719 1 96.5 398 GLY B CA 1
ATOM 11197 C C . GLY B 1 398 ? -18.656 10.484 36.406 1 96.5 398 GLY B C 1
ATOM 11198 O O . GLY B 1 398 ? -19.141 10.656 35.281 1 96.5 398 GLY B O 1
ATOM 11199 N N . GLU B 1 399 ? -19.359 9.953 37.406 1 97.25 399 GLU B N 1
ATOM 11200 C CA . GLU B 1 399 ? -20.734 9.469 37.219 1 97.25 399 GLU B CA 1
ATOM 11201 C C . GLU B 1 399 ? -21.719 10.258 38.094 1 97.25 399 GLU B C 1
ATOM 11203 O O . GLU B 1 399 ? -21.359 10.781 39.156 1 97.25 399 GLU B O 1
ATOM 11208 N N . LEU B 1 400 ? -22.875 10.43 37.5 1 97.56 400 LEU B N 1
ATOM 11209 C CA . LEU B 1 400 ? -23.984 10.891 38.312 1 97.56 400 LEU B CA 1
ATOM 11210 C C . LEU B 1 400 ? -24.656 9.727 39.031 1 97.56 400 LEU B C 1
ATOM 11212 O O . LEU B 1 400 ? -25.219 8.836 38.406 1 97.56 400 LEU B O 1
ATOM 11216 N N . PRO B 1 401 ? -24.562 9.75 40.344 1 96.44 401 PRO B N 1
ATOM 11217 C CA . PRO B 1 401 ? -25.109 8.609 41.094 1 96.44 401 PRO B CA 1
ATOM 11218 C C . PRO B 1 401 ? -26.625 8.453 40.906 1 96.44 401 PRO B C 1
ATOM 11220 O O . PRO B 1 401 ? -27.344 9.445 40.812 1 96.44 401 PRO B O 1
ATOM 11223 N N . ALA B 1 402 ? -27.078 7.25 41 1 95.25 402 ALA B N 1
ATOM 11224 C CA . ALA B 1 402 ? -28.5 6.934 40.844 1 95.25 402 ALA B CA 1
ATOM 11225 C C . ALA B 1 402 ? -29.328 7.629 41.938 1 95.25 402 ALA B C 1
ATOM 11227 O O . ALA B 1 402 ? -30.5 7.961 41.719 1 95.25 402 ALA B O 1
ATOM 11228 N N . SER B 1 403 ? -28.688 7.879 43.062 1 93.75 403 SER B N 1
ATOM 11229 C CA . SER B 1 403 ? -29.375 8.547 44.188 1 93.75 403 SER B CA 1
ATOM 11230 C C . SER B 1 403 ? -29.734 9.984 43.812 1 93.75 403 SER B C 1
ATOM 11232 O O . SER B 1 403 ? -30.656 10.562 44.406 1 93.75 403 SER B O 1
ATOM 11234 N N . VAL B 1 404 ? -28.969 10.594 42.938 1 95.56 404 VAL B N 1
ATOM 11235 C CA . VAL B 1 404 ? -29.219 11.961 42.5 1 95.56 404 VAL B CA 1
ATOM 11236 C C . VAL B 1 404 ? -30.031 11.953 41.219 1 95.56 404 VAL B C 1
ATOM 11238 O O . VAL B 1 404 ? -31 12.711 41.094 1 95.56 404 VAL B O 1
ATOM 11241 N N . ASN B 1 405 ? -29.594 11.086 40.281 1 95.62 405 ASN B N 1
ATOM 11242 C CA . ASN B 1 405 ? -30.281 10.961 39 1 95.62 405 ASN B CA 1
ATOM 11243 C C . ASN B 1 405 ? -31.609 10.219 39.125 1 95.62 405 ASN B C 1
ATOM 11245 O O . ASN B 1 405 ? -31.719 9.055 38.75 1 95.62 405 ASN B O 1
ATOM 11249 N N . THR B 1 406 ? -32.625 10.789 39.469 1 91 406 THR B N 1
ATOM 11250 C CA . THR B 1 406 ? -33.938 10.18 39.812 1 91 406 THR B CA 1
ATOM 11251 C C . THR B 1 406 ? -34.656 9.742 38.531 1 91 406 THR B C 1
ATOM 11253 O O . THR B 1 406 ? -35.656 9.039 38.594 1 91 406 THR B O 1
ATOM 11256 N N . LEU B 1 407 ? -34.125 10.117 37.438 1 94.25 407 LEU B N 1
ATOM 11257 C CA . LEU B 1 407 ? -34.781 9.812 36.188 1 94.25 407 LEU B CA 1
ATOM 11258 C C . LEU B 1 407 ? -34.156 8.578 35.531 1 94.25 407 LEU B C 1
ATOM 11260 O O . LEU B 1 407 ? -34.625 8.133 34.469 1 94.25 407 LEU B O 1
ATOM 11264 N N . ALA B 1 408 ? -33.062 8.273 36.188 1 90.5 408 ALA B N 1
ATOM 11265 C CA . ALA B 1 408 ? -32.438 7.051 35.719 1 90.5 408 ALA B CA 1
ATOM 11266 C C . ALA B 1 408 ? -32.094 6.125 36.906 1 90.5 408 ALA B C 1
ATOM 11268 O O . ALA B 1 408 ? -31.828 6.586 38 1 90.5 408 ALA B O 1
ATOM 11269 N N . ASP B 1 409 ? -32.25 4.871 36.938 1 86.62 409 ASP B N 1
ATOM 11270 C CA . ASP B 1 409 ? -32.094 3.914 38.031 1 86.62 409 ASP B CA 1
ATOM 11271 C C . ASP B 1 409 ? -30.672 3.338 38.031 1 86.62 409 ASP B C 1
ATOM 11273 O O . ASP B 1 409 ? -30.453 2.227 38.5 1 86.62 409 ASP B O 1
ATOM 11277 N N . GLU B 1 410 ? -29.641 4.059 37.5 1 94 410 GLU B N 1
ATOM 11278 C CA . GLU B 1 410 ? -28.25 3.6 37.469 1 94 410 GLU B CA 1
ATOM 11279 C C . GLU B 1 410 ? -27.281 4.777 37.438 1 94 410 GLU B C 1
ATOM 11281 O O . GLU B 1 410 ? -27.656 5.891 37.094 1 94 410 GLU B O 1
ATOM 11286 N N . ASP B 1 411 ? -26.078 4.551 37.969 1 96.56 411 ASP B N 1
ATOM 11287 C CA . ASP B 1 411 ? -25 5.523 37.812 1 96.56 411 ASP B CA 1
ATOM 11288 C C . ASP B 1 411 ? -24.594 5.664 36.344 1 96.56 411 ASP B C 1
ATOM 11290 O O . ASP B 1 411 ? -24.375 4.664 35.656 1 96.56 411 ASP B O 1
ATOM 11294 N N . LEU B 1 412 ? -24.594 6.824 35.844 1 97.56 412 LEU B N 1
ATOM 11295 C CA . LEU B 1 412 ? -24.266 7.047 34.438 1 97.56 412 LEU B CA 1
ATOM 11296 C C . LEU B 1 412 ? -23.141 8.055 34.312 1 97.56 412 LEU B C 1
ATOM 11298 O O . LEU B 1 412 ? -23.062 9.031 35.062 1 97.56 412 LEU B O 1
ATOM 11302 N N . PRO B 1 413 ? -22.203 7.77 33.375 1 97.12 413 PRO B N 1
ATOM 11303 C CA . PRO B 1 413 ? -21.156 8.766 33.125 1 97.12 413 PRO B CA 1
ATOM 11304 C C . PRO B 1 413 ? -21.734 10.117 32.688 1 97.12 413 PRO B C 1
ATOM 11306 O O . PRO B 1 413 ? -22.703 10.164 31.938 1 97.12 413 PRO B O 1
ATOM 11309 N N . LEU B 1 414 ? -21.156 11.156 33.219 1 96.56 414 LEU B N 1
ATOM 11310 C CA . LEU B 1 414 ? -21.562 12.508 32.875 1 96.56 414 LEU B CA 1
ATOM 11311 C C . LEU B 1 414 ? -20.938 12.938 31.547 1 96.56 414 LEU B C 1
ATOM 11313 O O . LEU B 1 414 ? -19.844 12.508 31.203 1 96.56 414 LEU B O 1
ATOM 11317 N N . PHE B 1 415 ? -21.656 13.766 30.75 1 95.75 415 PHE B N 1
ATOM 11318 C CA . PHE B 1 415 ? -21.172 14.312 29.484 1 95.75 415 PHE B CA 1
ATOM 11319 C C . PHE B 1 415 ? -20.094 15.352 29.734 1 95.75 415 PHE B C 1
ATOM 11321 O O . PHE B 1 415 ? -20.344 16.547 29.672 1 95.75 415 PHE B O 1
ATOM 11328 N N . THR B 1 416 ? -18.891 14.938 30.062 1 95.88 416 THR B N 1
ATOM 11329 C CA . THR B 1 416 ? -17.734 15.797 30.281 1 95.88 416 THR B CA 1
ATOM 11330 C C . THR B 1 416 ? -16.625 15.469 29.281 1 95.88 416 THR B C 1
ATOM 11332 O O . THR B 1 416 ? -16.594 14.367 28.734 1 95.88 416 THR B O 1
ATOM 11335 N N . PRO B 1 417 ? -15.766 16.438 29.016 1 95.75 417 PRO B N 1
ATOM 11336 C CA . PRO B 1 417 ? -14.641 16.141 28.125 1 95.75 417 PRO B CA 1
ATOM 11337 C C . PRO B 1 417 ? -13.828 14.922 28.578 1 95.75 417 PRO B C 1
ATOM 11339 O O . PRO B 1 417 ? -13.453 14.086 27.75 1 95.75 417 PRO B O 1
ATOM 11342 N N . ARG B 1 418 ? -13.57 14.781 29.844 1 96.12 418 ARG B N 1
ATOM 11343 C CA . ARG B 1 418 ? -12.805 13.672 30.391 1 96.12 418 ARG B CA 1
ATOM 11344 C C . ARG B 1 418 ? -13.461 12.336 30.062 1 96.12 418 ARG B C 1
ATOM 11346 O O . ARG B 1 418 ? -12.812 11.422 29.562 1 96.12 418 ARG B O 1
ATOM 11353 N N . ASN B 1 419 ? -14.781 12.211 30.359 1 96.25 419 ASN B N 1
ATOM 11354 C CA . ASN B 1 419 ? -15.5 10.969 30.094 1 96.25 419 ASN B CA 1
ATOM 11355 C C . ASN B 1 419 ? -15.594 10.68 28.609 1 96.25 419 ASN B C 1
ATOM 11357 O O . ASN B 1 419 ? -15.562 9.516 28.188 1 96.25 419 ASN B O 1
ATOM 11361 N N . GLN B 1 420 ? -15.742 11.711 27.844 1 95.31 420 GLN B N 1
ATOM 11362 C CA . GLN B 1 420 ? -15.812 11.516 26.391 1 95.31 420 GLN B CA 1
ATOM 11363 C C . GLN B 1 420 ? -14.523 10.906 25.859 1 95.31 420 GLN B C 1
ATOM 11365 O O . GLN B 1 420 ? -14.555 10.109 24.906 1 95.31 420 GLN B O 1
ATOM 11370 N N . ILE B 1 421 ? -13.391 11.312 26.406 1 96.38 421 ILE B N 1
ATOM 11371 C CA . ILE B 1 421 ? -12.117 10.75 25.984 1 96.38 421 ILE B CA 1
ATOM 11372 C C . ILE B 1 421 ? -12.008 9.305 26.469 1 96.38 421 ILE B C 1
ATOM 11374 O O . ILE B 1 421 ? -11.672 8.414 25.688 1 96.38 421 ILE B O 1
ATOM 11378 N N . LEU B 1 422 ? -12.352 9.047 27.703 1 95.94 422 LEU B N 1
ATOM 11379 C CA . LEU B 1 422 ? -12.141 7.746 28.328 1 95.94 422 LEU B CA 1
ATOM 11380 C C . LEU B 1 422 ? -13.047 6.688 27.703 1 95.94 422 LEU B C 1
ATOM 11382 O O . LEU B 1 422 ? -12.672 5.52 27.609 1 95.94 422 LEU B O 1
ATOM 11386 N N . TYR B 1 423 ? -14.281 7.113 27.266 1 94.62 423 TYR B N 1
ATOM 11387 C CA . TYR B 1 423 ? -15.25 6.141 26.766 1 94.62 423 TYR B CA 1
ATOM 11388 C C . TYR B 1 423 ? -15.227 6.07 25.25 1 94.62 423 TYR B C 1
ATOM 11390 O O . TYR B 1 423 ? -15.938 5.266 24.641 1 94.62 423 TYR B O 1
ATOM 11398 N N . SER B 1 424 ? -14.406 6.852 24.625 1 93.25 424 SER B N 1
ATOM 11399 C CA . SER B 1 424 ? -14.383 6.883 23.156 1 93.25 424 SER B CA 1
ATOM 11400 C C . SER B 1 424 ? -13.445 5.816 22.609 1 93.25 424 SER B C 1
ATOM 11402 O O . SER B 1 424 ? -12.492 5.406 23.266 1 93.25 424 SER B O 1
ATOM 11404 N N . ASN B 1 425 ? -13.766 5.266 21.406 1 94.81 425 ASN B N 1
ATOM 11405 C CA . ASN B 1 425 ? -12.805 4.516 20.609 1 94.81 425 ASN B CA 1
ATOM 11406 C C . ASN B 1 425 ? -11.906 5.441 19.781 1 94.81 425 ASN B C 1
ATOM 11408 O O . ASN B 1 425 ? -12.352 6.504 19.344 1 94.81 425 ASN B O 1
ATOM 11412 N N . PRO B 1 426 ? -10.75 5.066 19.609 1 95.75 426 PRO B N 1
ATOM 11413 C CA . PRO B 1 426 ? -9.844 5.941 18.859 1 95.75 426 PRO B CA 1
ATOM 11414 C C . PRO B 1 426 ? -10.148 5.957 17.359 1 95.75 426 PRO B C 1
ATOM 11416 O O . PRO B 1 426 ? -10.539 4.934 16.797 1 95.75 426 PRO B O 1
ATOM 11419 N N . VAL B 1 427 ? -10 7.074 16.719 1 96.81 427 VAL B N 1
ATOM 11420 C CA . VAL B 1 427 ? -9.953 7.223 15.273 1 96.81 427 VAL B CA 1
ATOM 11421 C C . VAL B 1 427 ? -8.539 6.918 14.773 1 96.81 427 VAL B C 1
ATOM 11423 O O . VAL B 1 427 ? -7.57 7.523 15.234 1 96.81 427 VAL B O 1
ATOM 11426 N N . ASN B 1 428 ? -8.406 6.023 13.914 1 96.94 428 ASN B N 1
ATOM 11427 C CA . ASN B 1 428 ? -7.098 5.637 13.398 1 96.94 428 ASN B CA 1
ATOM 11428 C C . ASN B 1 428 ? -6.883 6.133 11.977 1 96.94 428 ASN B C 1
ATOM 11430 O O . ASN B 1 428 ? -7.684 5.844 11.086 1 96.94 428 ASN B O 1
ATOM 11434 N N . ASN B 1 429 ? -5.809 6.902 11.742 1 97.06 429 ASN B N 1
ATOM 11435 C CA . ASN B 1 429 ? -5.336 7.328 10.422 1 97.06 429 ASN B CA 1
ATOM 11436 C C . ASN B 1 429 ? -3.963 6.746 10.109 1 97.06 429 ASN B C 1
ATOM 11438 O O . ASN B 1 429 ? -2.967 7.121 10.734 1 97.06 429 ASN B O 1
ATOM 11442 N N . LYS B 1 430 ? -3.924 5.906 9.188 1 95.94 430 LYS B N 1
ATOM 11443 C CA . LYS B 1 430 ? -2.664 5.297 8.766 1 95.94 430 LYS B CA 1
ATOM 11444 C C . LYS B 1 430 ? -2.25 5.785 7.383 1 95.94 430 LYS B C 1
ATOM 11446 O O . LYS B 1 430 ? -3.09 5.922 6.488 1 95.94 430 LYS B O 1
ATOM 11451 N N . ASN B 1 431 ? -0.929 6.09 7.207 1 96.75 431 ASN B N 1
ATOM 11452 C CA . ASN B 1 431 ? -0.361 6.473 5.918 1 96.75 431 ASN B CA 1
ATOM 11453 C C . ASN B 1 431 ? 0.893 5.664 5.598 1 96.75 431 ASN B C 1
ATOM 11455 O O . ASN B 1 431 ? 1.74 5.453 6.465 1 96.75 431 ASN B O 1
ATOM 11459 N N . ASP B 1 432 ? 1.009 5.137 4.449 1 96.5 432 ASP B N 1
ATOM 11460 C CA . ASP B 1 432 ? 2.207 4.516 3.895 1 96.5 432 ASP B CA 1
ATOM 11461 C C . ASP B 1 432 ? 2.65 5.219 2.615 1 96.5 432 ASP B C 1
ATOM 11463 O O . ASP B 1 432 ? 1.817 5.602 1.79 1 96.5 432 ASP B O 1
ATOM 11467 N N . ASN B 1 433 ? 3.949 5.387 2.51 1 97.38 433 ASN B N 1
ATOM 11468 C CA . ASN B 1 433 ? 4.449 6.117 1.351 1 97.38 433 ASN B CA 1
ATOM 11469 C C . ASN B 1 433 ? 5.738 5.5 0.812 1 97.38 433 ASN B C 1
ATOM 11471 O O . ASN B 1 433 ? 6.832 5.961 1.134 1 97.38 433 ASN B O 1
ATOM 11475 N N . PRO B 1 434 ? 5.664 4.488 -0.067 1 96.38 434 PRO B N 1
ATOM 11476 C CA . PRO B 1 434 ? 6.836 4.094 -0.852 1 96.38 434 PRO B CA 1
ATOM 11477 C C . PRO B 1 434 ? 7.164 5.086 -1.966 1 96.38 434 PRO B C 1
ATOM 11479 O O . PRO B 1 434 ? 6.266 5.531 -2.686 1 96.38 434 PRO B O 1
ATOM 11482 N N . ARG B 1 435 ? 8.422 5.422 -2.133 1 96.69 435 ARG B N 1
ATOM 11483 C CA . ARG B 1 435 ? 8.859 6.387 -3.137 1 96.69 435 ARG B CA 1
ATOM 11484 C C . ARG B 1 435 ? 10.164 5.949 -3.783 1 96.69 435 ARG B C 1
ATOM 11486 O O . ARG B 1 435 ? 11.078 5.488 -3.096 1 96.69 435 ARG B O 1
ATOM 11493 N N . ILE B 1 436 ? 10.305 6.043 -5.102 1 96.69 436 ILE B N 1
ATOM 11494 C CA . ILE B 1 436 ? 11.5 5.707 -5.875 1 96.69 436 ILE B CA 1
ATOM 11495 C C . ILE B 1 436 ? 11.883 6.887 -6.766 1 96.69 436 ILE B C 1
ATOM 11497 O O . ILE B 1 436 ? 11.055 7.41 -7.512 1 96.69 436 ILE B O 1
ATOM 11501 N N . PHE B 1 437 ? 13.055 7.355 -6.723 1 96.31 437 PHE B N 1
ATOM 11502 C CA . PHE B 1 437 ? 13.594 8.422 -7.562 1 96.31 437 PHE B CA 1
ATOM 11503 C C . PHE B 1 437 ? 14.836 7.953 -8.305 1 96.31 437 PHE B C 1
ATOM 11505 O O . PHE B 1 437 ? 15.844 7.621 -7.688 1 96.31 437 PHE B O 1
ATOM 11512 N N . LEU B 1 438 ? 14.789 7.898 -9.586 1 95.31 438 LEU B N 1
ATOM 11513 C CA . LEU B 1 438 ? 15.891 7.551 -10.477 1 95.31 438 LEU B CA 1
ATOM 11514 C C . LEU B 1 438 ? 16.422 8.789 -11.188 1 95.31 438 LEU B C 1
ATOM 11516 O O . LEU B 1 438 ? 15.648 9.594 -11.711 1 95.31 438 LEU B O 1
ATOM 11520 N N . LYS B 1 439 ? 17.766 8.898 -11.203 1 95.12 439 LYS B N 1
ATOM 11521 C CA . LYS B 1 439 ? 18.406 10.016 -11.898 1 95.12 439 LYS B CA 1
ATOM 11522 C C . LYS B 1 439 ? 19.625 9.539 -12.695 1 95.12 439 LYS B C 1
ATOM 11524 O O . LYS B 1 439 ? 20.562 8.984 -12.125 1 95.12 439 LYS B O 1
ATOM 11529 N N . SER B 1 440 ? 19.609 9.789 -13.969 1 95.81 440 SER B N 1
ATOM 11530 C CA . SER B 1 440 ? 20.703 9.484 -14.875 1 95.81 440 SER B CA 1
ATOM 11531 C C . SER B 1 440 ? 21.359 10.758 -15.398 1 95.81 440 SER B C 1
ATOM 11533 O O . SER B 1 440 ? 20.688 11.586 -16.031 1 95.81 440 SER B O 1
ATOM 11535 N N . ILE B 1 441 ? 22.609 10.898 -15.195 1 95.75 441 ILE B N 1
ATOM 11536 C CA . ILE B 1 441 ? 23.344 12.078 -15.625 1 95.75 441 ILE B CA 1
ATOM 11537 C C . ILE B 1 441 ? 24.344 11.695 -16.719 1 95.75 441 ILE B C 1
ATOM 11539 O O . ILE B 1 441 ? 25.234 10.875 -16.484 1 95.75 441 ILE B O 1
ATOM 11543 N N . LEU B 1 442 ? 24.219 12.289 -17.859 1 96 442 LEU B N 1
ATOM 11544 C CA . LEU B 1 442 ? 25.109 12.047 -19 1 96 442 LEU B CA 1
ATOM 11545 C C . LEU B 1 442 ? 25.922 13.297 -19.312 1 96 442 LEU B C 1
ATOM 11547 O O . LEU B 1 442 ? 25.375 14.398 -19.406 1 96 442 LEU B O 1
ATOM 11551 N N . LYS B 1 443 ? 27.172 13.102 -19.453 1 95.12 443 LYS B N 1
ATOM 11552 C CA . LYS B 1 443 ? 28.094 14.156 -19.891 1 95.12 443 LYS B CA 1
ATOM 11553 C C . LYS B 1 443 ? 28.859 13.742 -21.141 1 95.12 443 LYS B C 1
ATOM 11555 O O . LYS B 1 443 ? 30.078 13.586 -21.109 1 95.12 443 LYS B O 1
ATOM 11560 N N . PRO B 1 444 ? 28.25 13.75 -22.266 1 91.81 444 PRO B N 1
ATOM 11561 C CA . PRO B 1 444 ? 28.859 13.219 -23.484 1 91.81 444 PRO B CA 1
ATOM 11562 C C . PRO B 1 444 ? 29.938 14.141 -24.047 1 91.81 444 PRO B C 1
ATOM 11564 O O . PRO B 1 444 ? 30.859 13.672 -24.734 1 91.81 444 PRO B O 1
ATOM 11567 N N . LEU B 1 445 ? 29.75 15.414 -23.891 1 92.38 445 LEU B N 1
ATOM 11568 C CA . LEU B 1 445 ? 30.719 16.406 -24.359 1 92.38 445 LEU B CA 1
ATOM 11569 C C . LEU B 1 445 ? 31.031 17.422 -23.266 1 92.38 445 LEU B C 1
ATOM 11571 O O . LEU B 1 445 ? 30.25 17.594 -22.328 1 92.38 445 LEU B O 1
ATOM 11575 N N . LYS B 1 446 ? 32.156 18 -23.438 1 91.06 446 LYS B N 1
ATOM 11576 C CA . LYS B 1 446 ? 32.531 19.016 -22.453 1 91.06 446 LYS B CA 1
ATOM 11577 C C . LYS B 1 446 ? 31.484 20.125 -22.375 1 91.06 446 LYS B C 1
ATOM 11579 O O . LYS B 1 446 ? 31.109 20.688 -23.406 1 91.06 446 LYS B O 1
ATOM 11584 N N . GLY B 1 447 ? 31 20.359 -21.25 1 92.94 447 GLY B N 1
ATOM 11585 C CA . GLY B 1 447 ? 30.062 21.438 -21.016 1 92.94 447 GLY B CA 1
ATOM 11586 C C . GLY B 1 447 ? 28.609 21.016 -21.125 1 92.94 447 GLY B C 1
ATOM 11587 O O . GLY B 1 447 ? 27.703 21.75 -20.734 1 92.94 447 GLY B O 1
ATOM 11588 N N . LEU B 1 448 ? 28.391 19.859 -21.688 1 95.94 448 LEU B N 1
ATOM 11589 C CA . LEU B 1 448 ? 27.016 19.391 -21.859 1 95.94 448 LEU B CA 1
ATOM 11590 C C . LEU B 1 448 ? 26.656 18.344 -20.812 1 95.94 448 LEU B C 1
ATOM 11592 O O . LEU B 1 448 ? 27.375 17.359 -20.641 1 95.94 448 LEU B O 1
ATOM 11596 N N . GLU B 1 449 ? 25.609 18.578 -20.094 1 95.69 449 GLU B N 1
ATOM 11597 C CA . GLU B 1 449 ? 25.062 17.625 -19.125 1 95.69 449 GLU B CA 1
ATOM 11598 C C . GLU B 1 449 ? 23.594 17.328 -19.406 1 95.69 449 GLU B C 1
ATOM 11600 O O . GLU B 1 449 ? 22.766 18.234 -19.438 1 95.69 449 GLU B O 1
ATOM 11605 N N . ALA B 1 450 ? 23.312 16.094 -19.734 1 97.25 450 ALA B N 1
ATOM 11606 C CA . ALA B 1 450 ? 21.938 15.633 -19.938 1 97.25 450 ALA B CA 1
ATOM 11607 C C . ALA B 1 450 ? 21.453 14.797 -18.75 1 97.25 450 ALA B C 1
ATOM 11609 O O . ALA B 1 450 ? 22.172 13.93 -18.266 1 97.25 450 ALA B O 1
ATOM 11610 N N . VAL B 1 451 ? 20.219 15.094 -18.266 1 96.69 451 VAL B N 1
ATOM 11611 C CA . VAL B 1 451 ? 19.719 14.43 -17.062 1 96.69 451 VAL B CA 1
ATOM 11612 C C . VAL B 1 451 ? 18.344 13.82 -17.344 1 96.69 451 VAL B C 1
ATOM 11614 O O . VAL B 1 451 ? 17.484 14.469 -17.938 1 96.69 451 VAL B O 1
ATOM 11617 N N . PHE B 1 452 ? 18.156 12.602 -17.062 1 96.69 452 PHE B N 1
ATOM 11618 C CA . PHE B 1 452 ? 16.875 11.922 -17.047 1 96.69 452 PHE B CA 1
ATOM 11619 C C . PHE B 1 452 ? 16.453 11.578 -15.625 1 96.69 452 PHE B C 1
ATOM 11621 O O . PHE B 1 452 ? 17.188 10.906 -14.898 1 96.69 452 PHE B O 1
ATOM 11628 N N . GLU B 1 453 ? 15.25 12.047 -15.211 1 96.44 453 GLU B N 1
ATOM 11629 C CA . GLU B 1 453 ? 14.711 11.773 -13.875 1 96.44 453 GLU B CA 1
ATOM 11630 C C . GLU B 1 453 ? 13.359 11.078 -13.961 1 96.44 453 GLU B C 1
ATOM 11632 O O . GLU B 1 453 ? 12.5 11.469 -14.758 1 96.44 453 GLU B O 1
ATOM 11637 N N . TYR B 1 454 ? 13.148 10.008 -13.211 1 96.56 454 TYR B N 1
ATOM 11638 C CA . TYR B 1 454 ? 11.852 9.352 -13.047 1 96.56 454 TYR B CA 1
ATOM 11639 C C . TYR B 1 454 ? 11.523 9.164 -11.57 1 96.56 454 TYR B C 1
ATOM 11641 O O . TYR B 1 454 ? 12.367 8.703 -10.797 1 96.56 454 TYR B O 1
ATOM 11649 N N . THR B 1 455 ? 10.289 9.555 -11.164 1 97.31 455 THR B N 1
ATOM 11650 C CA . THR B 1 455 ? 9.852 9.383 -9.789 1 97.31 455 THR B CA 1
ATOM 11651 C C . THR B 1 455 ? 8.516 8.648 -9.734 1 97.31 455 THR B C 1
ATOM 11653 O O . THR B 1 455 ? 7.574 9.008 -10.445 1 97.31 455 THR B O 1
ATOM 11656 N N . PHE B 1 456 ? 8.414 7.625 -9.023 1 96.62 456 PHE B N 1
ATOM 11657 C CA . PHE B 1 456 ? 7.172 6.98 -8.609 1 96.62 456 PHE B CA 1
ATOM 11658 C C . PHE B 1 456 ? 6.879 7.27 -7.141 1 96.62 456 PHE B C 1
ATOM 11660 O O . PHE B 1 456 ? 7.734 7.059 -6.277 1 96.62 456 PHE B O 1
ATOM 11667 N N . ASP B 1 457 ? 5.762 7.777 -6.832 1 97.19 457 ASP B N 1
ATOM 11668 C CA . ASP B 1 457 ? 5.309 8.102 -5.48 1 97.19 457 ASP B CA 1
ATOM 11669 C C . ASP B 1 457 ? 3.9 7.555 -5.23 1 97.19 457 ASP B C 1
ATOM 11671 O O . ASP B 1 457 ? 2.965 7.879 -5.965 1 97.19 457 ASP B O 1
ATOM 11675 N N . LYS B 1 458 ? 3.801 6.688 -4.207 1 96.38 458 LYS B N 1
ATOM 11676 C CA . LYS B 1 458 ? 2.486 6.148 -3.871 1 96.38 458 LYS B CA 1
ATOM 11677 C C . LYS B 1 458 ? 2.09 6.523 -2.445 1 96.38 458 LYS B C 1
ATOM 11679 O O . LYS B 1 458 ? 2.873 6.344 -1.51 1 96.38 458 LYS B O 1
ATOM 11684 N N . ASN B 1 459 ? 0.897 7.09 -2.273 1 96.44 459 ASN B N 1
ATOM 11685 C CA . ASN B 1 459 ? 0.328 7.367 -0.96 1 96.44 459 ASN B CA 1
ATOM 11686 C C . ASN B 1 459 ? -0.865 6.465 -0.663 1 96.44 459 ASN B C 1
ATOM 11688 O O . ASN B 1 459 ? -1.832 6.434 -1.426 1 96.44 459 ASN B O 1
ATOM 11692 N N . ILE B 1 460 ? -0.729 5.738 0.375 1 96.25 460 ILE B N 1
ATOM 11693 C CA . ILE B 1 460 ? -1.817 4.875 0.821 1 96.25 460 ILE B CA 1
ATOM 11694 C C . ILE B 1 460 ? -2.387 5.398 2.137 1 96.25 460 ILE B C 1
ATOM 11696 O O . ILE B 1 460 ? -1.654 5.566 3.113 1 96.25 460 ILE B O 1
ATOM 11700 N N . TYR B 1 461 ? -3.672 5.656 2.148 1 96.31 461 TYR B N 1
ATOM 11701 C CA . TYR B 1 461 ? -4.363 6.18 3.32 1 96.31 461 TYR B CA 1
ATOM 11702 C C . TYR B 1 461 ? -5.461 5.223 3.777 1 96.31 461 TYR B C 1
ATOM 11704 O O . TYR B 1 461 ? -6.32 4.832 2.986 1 96.31 461 TYR B O 1
ATOM 11712 N N . ASP B 1 462 ? -5.395 4.805 5.055 1 96.38 462 ASP B N 1
ATOM 11713 C CA . ASP B 1 462 ? -6.383 3.928 5.68 1 96.38 462 ASP B CA 1
ATOM 11714 C C . ASP B 1 462 ? -6.988 4.578 6.922 1 96.38 462 ASP B C 1
ATOM 11716 O O . ASP B 1 462 ? -6.27 4.898 7.871 1 96.38 462 ASP B O 1
ATOM 11720 N N . TYR B 1 463 ? -8.281 4.816 6.914 1 96.88 463 TYR B N 1
ATOM 11721 C CA . TYR B 1 463 ? -9.039 5.367 8.031 1 96.88 463 TYR B CA 1
ATOM 11722 C C . TYR B 1 463 ? -9.977 4.32 8.625 1 96.88 463 TYR B C 1
ATOM 11724 O O . TYR B 1 463 ? -10.664 3.604 7.887 1 96.88 463 TYR B O 1
ATOM 11732 N N . HIS B 1 464 ? -9.945 4.176 9.93 1 95.44 464 HIS B N 1
ATOM 11733 C CA . HIS B 1 464 ? -10.773 3.232 10.68 1 95.44 464 HIS B CA 1
ATOM 11734 C C . HIS B 1 464 ? -11.32 3.871 11.945 1 95.44 464 HIS B C 1
ATOM 11736 O O . HIS B 1 464 ? -10.562 4.348 12.789 1 95.44 464 HIS B O 1
ATOM 11742 N N . TRP B 1 465 ? -12.703 3.811 12.055 1 97.31 465 TRP B N 1
ATOM 11743 C CA . TRP B 1 465 ? -13.305 4.355 13.273 1 97.31 465 TRP B CA 1
ATOM 11744 C C . TRP B 1 465 ? -14.602 3.629 13.609 1 97.31 465 TRP B C 1
ATOM 11746 O O . TRP B 1 465 ? -15.492 3.52 12.773 1 97.31 465 TRP B O 1
ATOM 11756 N N . TYR B 1 466 ? -14.68 3.152 14.805 1 97.12 466 TYR B N 1
ATOM 11757 C CA . TYR B 1 466 ? -15.93 2.676 15.383 1 97.12 466 TYR B CA 1
ATOM 11758 C C . TYR B 1 466 ? -16.422 3.617 16.484 1 97.12 466 TYR B C 1
ATOM 11760 O O . TYR B 1 466 ? -15.727 3.828 17.484 1 97.12 466 TYR B O 1
ATOM 11768 N N . THR B 1 467 ? -17.562 4.113 16.328 1 96.5 467 THR B N 1
ATOM 11769 C CA . THR B 1 467 ? -18.094 5.113 17.25 1 96.5 467 THR B CA 1
ATOM 11770 C C . THR B 1 467 ? -18.312 4.504 18.625 1 96.5 467 THR B C 1
ATOM 11772 O O . THR B 1 467 ? -18.094 5.168 19.641 1 96.5 467 THR B O 1
ATOM 11775 N N . GLY B 1 468 ? -18.656 3.219 18.672 1 94.31 468 GLY B N 1
ATOM 11776 C CA . GLY B 1 468 ? -19.141 2.641 19.922 1 94.31 468 GLY B CA 1
ATOM 11777 C C . GLY B 1 468 ? -20.484 3.174 20.359 1 94.31 468 GLY B C 1
ATOM 11778 O O . GLY B 1 468 ? -21.094 3.994 19.656 1 94.31 468 GLY B O 1
ATOM 11779 N N . GLN B 1 469 ? -21.078 2.65 21.484 1 94.44 469 GLN B N 1
ATOM 11780 C CA . GLN B 1 469 ? -22.328 3.104 22.094 1 94.44 469 GLN B CA 1
ATOM 11781 C C . GLN B 1 469 ? -22.344 2.859 23.594 1 94.44 469 GLN B C 1
ATOM 11783 O O . GLN B 1 469 ? -21.984 1.771 24.062 1 94.44 469 GLN B O 1
ATOM 11788 N N . TYR B 1 470 ? -22.562 3.891 24.328 1 93.62 470 TYR B N 1
ATOM 11789 C CA . TYR B 1 470 ? -22.703 3.781 25.781 1 93.62 470 TYR B CA 1
ATOM 11790 C C . TYR B 1 470 ? -23.734 4.766 26.297 1 93.62 470 TYR B C 1
ATOM 11792 O O . TYR B 1 470 ? -24.031 5.773 25.656 1 93.62 470 TYR B O 1
ATOM 11800 N N . ASP B 1 471 ? -24.328 4.512 27.375 1 95.5 471 ASP B N 1
ATOM 11801 C CA . ASP B 1 471 ? -25.297 5.406 28.016 1 95.5 471 ASP B CA 1
ATOM 11802 C C . ASP B 1 471 ? -24.578 6.48 28.844 1 95.5 471 ASP B C 1
ATOM 11804 O O . ASP B 1 471 ? -23.562 6.207 29.484 1 95.5 471 ASP B O 1
ATOM 11808 N N . TYR B 1 472 ? -25.047 7.633 28.719 1 96.75 472 TYR B N 1
ATOM 11809 C CA . TYR B 1 472 ? -24.516 8.758 29.469 1 96.75 472 TYR B CA 1
ATOM 11810 C C . TYR B 1 472 ? -25.625 9.672 29.969 1 96.75 472 TYR B C 1
ATOM 11812 O O . TYR B 1 472 ? -26.797 9.453 29.656 1 96.75 472 TYR B O 1
ATOM 11820 N N . THR B 1 473 ? -25.297 10.625 30.844 1 96.88 473 THR B N 1
ATOM 11821 C CA . THR B 1 473 ? -26.281 11.57 31.359 1 96.88 473 THR B CA 1
ATOM 11822 C C . THR B 1 473 ? -25.672 12.961 31.484 1 96.88 473 THR B C 1
ATOM 11824 O O . THR B 1 473 ? -24.516 13.172 31.141 1 96.88 473 THR B O 1
ATOM 11827 N N . THR B 1 474 ? -26.5 13.938 31.766 1 96.44 474 THR B N 1
ATOM 11828 C CA . THR B 1 474 ? -26.156 15.312 32.094 1 96.44 474 THR B CA 1
ATOM 11829 C C . THR B 1 474 ? -26.734 15.719 33.438 1 96.44 474 THR B C 1
ATOM 11831 O O . THR B 1 474 ? -27.375 14.906 34.125 1 96.44 474 THR B O 1
ATOM 11834 N N . ILE B 1 475 ? -26.562 16.906 33.844 1 96 475 ILE B N 1
ATOM 11835 C CA . ILE B 1 475 ? -27.062 17.375 35.125 1 96 475 ILE B CA 1
ATOM 11836 C C . ILE B 1 475 ? -28.578 17.547 35.031 1 96 475 ILE B C 1
ATOM 11838 O O . ILE B 1 475 ? -29.234 17.859 36.031 1 96 475 ILE B O 1
ATOM 11842 N N . GLN B 1 476 ? -29.109 17.328 33.844 1 95.81 476 GLN B N 1
ATOM 11843 C CA . GLN B 1 476 ? -30.562 17.328 33.688 1 95.81 476 GLN B CA 1
ATOM 11844 C C . GLN B 1 476 ? -31.141 15.953 34.031 1 95.81 476 GLN B C 1
ATOM 11846 O O . GLN B 1 476 ? -32.344 15.812 34.188 1 95.81 476 GLN B O 1
ATOM 11851 N N . GLY B 1 477 ? -30.297 15.023 34.156 1 95.31 477 GLY B N 1
ATOM 11852 C CA . GLY B 1 477 ? -30.719 13.68 34.531 1 95.31 477 GLY B CA 1
ATOM 11853 C C . GLY B 1 477 ? -31.156 12.844 33.344 1 95.31 477 GLY B C 1
ATOM 11854 O O . GLY B 1 477 ? -30.906 13.203 32.188 1 95.31 477 GLY B O 1
ATOM 11855 N N . GLY B 1 478 ? -31.531 11.656 33.594 1 96.56 478 GLY B N 1
ATOM 11856 C CA . GLY B 1 478 ? -31.953 10.727 32.562 1 96.56 478 GLY B CA 1
ATOM 11857 C C . GLY B 1 478 ? -30.812 9.93 31.969 1 96.56 478 GLY B C 1
ATOM 11858 O O . GLY B 1 478 ? -29.719 9.883 32.531 1 96.56 478 GLY B O 1
ATOM 11859 N N . SER B 1 479 ? -31.141 9.219 31 1 96.31 479 SER B N 1
ATOM 11860 C CA . SER B 1 479 ? -30.172 8.414 30.266 1 96.31 479 SER B CA 1
ATOM 11861 C C . SER B 1 479 ? -30.266 8.656 28.766 1 96.31 479 SER B C 1
ATOM 11863 O O . SER B 1 479 ? -31.375 8.742 28.219 1 96.31 479 SER B O 1
ATOM 11865 N N . SER B 1 480 ? -29.172 8.914 28.172 1 95.38 480 SER B N 1
ATOM 11866 C CA . SER B 1 480 ? -29.062 9.078 26.719 1 95.38 480 SER B CA 1
ATOM 11867 C C . SER B 1 480 ? -28 8.164 26.141 1 95.38 480 SER B C 1
ATOM 11869 O O . SER B 1 480 ? -27.047 7.789 26.828 1 95.38 480 SER B O 1
ATOM 11871 N N . LYS B 1 481 ? -28.156 7.805 24.859 1 94.69 481 LYS B N 1
ATOM 11872 C CA . LYS B 1 481 ? -27.141 7.031 24.156 1 94.69 481 LYS B CA 1
ATOM 11873 C C . LYS B 1 481 ? -26.156 7.945 23.438 1 94.69 481 LYS B C 1
ATOM 11875 O O . LYS B 1 481 ? -26.547 8.953 22.844 1 94.69 481 LYS B O 1
ATOM 11880 N N . SER B 1 482 ? -24.922 7.684 23.516 1 94 482 SER B N 1
ATOM 11881 C CA . SER B 1 482 ? -23.906 8.492 22.859 1 94 482 SER B CA 1
ATOM 11882 C C . SER B 1 482 ? -24.141 8.539 21.344 1 94 482 SER B C 1
ATOM 11884 O O . SER B 1 482 ? -24.094 9.617 20.75 1 94 482 SER B O 1
ATOM 11886 N N . PHE B 1 483 ? -24.344 7.336 20.734 1 94.06 483 PHE B N 1
ATOM 11887 C CA . PHE B 1 483 ? -24.719 7.203 19.344 1 94.06 483 PHE B CA 1
ATOM 11888 C C . PHE B 1 483 ? -25.953 6.312 19.203 1 94.06 483 PHE B C 1
ATOM 11890 O O . PHE B 1 483 ? -25.891 5.109 19.469 1 94.06 483 PHE B O 1
ATOM 11897 N N . VAL B 1 484 ? -26.953 6.918 18.844 1 90.69 484 VAL B N 1
ATOM 11898 C CA . VAL B 1 484 ? -28.188 6.145 18.703 1 90.69 484 VAL B CA 1
ATOM 11899 C C . VAL B 1 484 ? -27.984 5.043 17.672 1 90.69 484 VAL B C 1
ATOM 11901 O O . VAL B 1 484 ? -28.328 3.881 17.906 1 90.69 484 VAL B O 1
ATOM 11904 N N . ASP B 1 485 ? -27.469 5.422 16.562 1 91.94 485 ASP B N 1
ATOM 11905 C CA . ASP B 1 485 ? -27.047 4.469 15.539 1 91.94 485 ASP B CA 1
ATOM 11906 C C . ASP B 1 485 ? -25.531 4.43 15.43 1 91.94 485 ASP B C 1
ATOM 11908 O O . ASP B 1 485 ? -24.938 5.156 14.633 1 91.94 485 ASP B O 1
ATOM 11912 N N . ASP B 1 486 ? -24.969 3.5 16.234 1 94.5 486 ASP B N 1
ATOM 11913 C CA . ASP B 1 486 ? -23.516 3.375 16.141 1 94.5 486 ASP B CA 1
ATOM 11914 C C . ASP B 1 486 ? -23.094 2.902 14.75 1 94.5 486 ASP B C 1
ATOM 11916 O O . ASP B 1 486 ? -23.922 2.391 13.984 1 94.5 486 ASP B O 1
ATOM 11920 N N . TYR B 1 487 ? -21.875 3.111 14.352 1 95.88 487 TYR B N 1
ATOM 11921 C CA . TYR B 1 487 ? -21.438 2.607 13.055 1 95.88 487 TYR B CA 1
ATOM 11922 C C . TYR B 1 487 ? -19.922 2.361 13.055 1 95.88 487 TYR B C 1
ATOM 11924 O O . TYR B 1 487 ? -19.188 2.969 13.836 1 95.88 487 TYR B O 1
ATOM 11932 N N . LEU B 1 488 ? -19.453 1.46 12.242 1 96.88 488 LEU B N 1
ATOM 11933 C CA . LEU B 1 488 ? -18.078 1.233 11.852 1 96.88 488 LEU B CA 1
ATOM 11934 C C . LEU B 1 488 ? -17.781 1.824 10.477 1 96.88 488 LEU B C 1
ATOM 11936 O O . LEU B 1 488 ? -18.516 1.548 9.516 1 96.88 488 LEU B O 1
ATOM 11940 N N . ARG B 1 489 ? -16.797 2.666 10.359 1 97.56 489 ARG B N 1
ATOM 11941 C CA . ARG B 1 489 ? -16.391 3.248 9.086 1 97.56 489 ARG B CA 1
ATOM 11942 C C . ARG B 1 489 ? -14.984 2.809 8.703 1 97.56 489 ARG B C 1
ATOM 11944 O O . ARG B 1 489 ? -14.062 2.914 9.508 1 97.56 489 ARG B O 1
ATOM 11951 N N . LYS B 1 490 ? -14.875 2.35 7.547 1 97.56 490 LYS B N 1
ATOM 11952 C CA . LYS B 1 490 ? -13.578 2.066 6.938 1 97.56 490 LYS B CA 1
ATOM 11953 C C . LYS B 1 490 ? -13.414 2.822 5.621 1 97.56 490 LYS B C 1
ATOM 11955 O O . LYS B 1 490 ? -14.266 2.734 4.738 1 97.56 490 LYS B O 1
ATOM 11960 N N . TYR B 1 491 ? -12.414 3.627 5.527 1 97.19 491 TYR B N 1
ATOM 11961 C CA . TYR B 1 491 ? -12.078 4.43 4.355 1 97.19 491 TYR B CA 1
ATOM 11962 C C . TYR B 1 491 ? -10.688 4.086 3.836 1 97.19 491 TYR B C 1
ATOM 11964 O O . TYR B 1 491 ? -9.703 4.176 4.574 1 97.19 491 TYR B O 1
ATOM 11972 N N . LYS B 1 492 ? -10.602 3.621 2.609 1 97.19 492 LYS B N 1
ATOM 11973 C CA . LYS B 1 492 ? -9.336 3.291 1.96 1 97.19 492 LYS B CA 1
ATOM 11974 C C . LYS B 1 492 ? -9.109 4.168 0.733 1 97.19 492 LYS B C 1
ATOM 11976 O O . LYS B 1 492 ? -10 4.32 -0.106 1 97.19 492 LYS B O 1
ATOM 11981 N N . GLN B 1 493 ? -7.941 4.738 0.653 1 96.56 493 GLN B N 1
ATOM 11982 C CA . GLN B 1 493 ? -7.566 5.59 -0.471 1 96.56 493 GLN B CA 1
ATOM 11983 C C . GLN B 1 493 ? -6.117 5.355 -0.879 1 96.56 493 GLN B C 1
ATOM 11985 O O . GLN B 1 493 ? -5.254 5.129 -0.027 1 96.56 493 GLN B O 1
ATOM 11990 N N . HIS B 1 494 ? -5.809 5.367 -2.115 1 95.25 494 HIS B N 1
ATOM 11991 C CA . HIS B 1 494 ? -4.418 5.438 -2.557 1 95.25 494 HIS B CA 1
ATOM 11992 C C . HIS B 1 494 ? -4.266 6.367 -3.754 1 95.25 494 HIS B C 1
ATOM 11994 O O . HIS B 1 494 ? -5.227 6.602 -4.492 1 95.25 494 HIS B O 1
ATOM 12000 N N . THR B 1 495 ? -3.125 6.93 -3.93 1 96.94 495 THR B N 1
ATOM 12001 C CA . THR B 1 495 ? -2.742 7.781 -5.051 1 96.94 495 THR B CA 1
ATOM 12002 C C . THR B 1 495 ? -1.422 7.312 -5.656 1 96.94 495 THR B C 1
ATOM 12004 O O . THR B 1 495 ? -0.421 7.176 -4.953 1 96.94 495 THR B O 1
ATOM 12007 N N . ASN B 1 496 ? -1.462 7.02 -6.902 1 95.94 496 ASN B N 1
ATOM 12008 C CA . ASN B 1 496 ? -0.251 6.754 -7.672 1 95.94 496 ASN B CA 1
ATOM 12009 C C . ASN B 1 496 ? 0.197 7.98 -8.461 1 95.94 496 ASN B C 1
ATOM 12011 O O . ASN B 1 496 ? -0.586 8.555 -9.211 1 95.94 496 ASN B O 1
ATOM 12015 N N . TYR B 1 497 ? 1.385 8.367 -8.234 1 97.12 497 TYR B N 1
ATOM 12016 C CA . TYR B 1 497 ? 1.936 9.539 -8.906 1 97.12 497 TYR B CA 1
ATOM 12017 C C . TYR B 1 497 ? 3.215 9.18 -9.656 1 97.12 497 TYR B C 1
ATOM 12019 O O . TYR B 1 497 ? 4.105 8.531 -9.109 1 97.12 497 TYR B O 1
ATOM 12027 N N . ASN B 1 498 ? 3.305 9.547 -10.938 1 96.69 498 ASN B N 1
ATOM 12028 C CA . ASN B 1 498 ? 4.473 9.367 -11.789 1 96.69 498 ASN B CA 1
ATOM 12029 C C . ASN B 1 498 ? 4.949 10.688 -12.375 1 96.69 498 ASN B C 1
ATOM 12031 O O . ASN B 1 498 ? 4.137 11.523 -12.789 1 96.69 498 ASN B O 1
ATOM 12035 N N . SER B 1 499 ? 6.242 10.875 -12.391 1 96.94 499 SER B N 1
ATOM 12036 C CA . SER B 1 499 ? 6.832 12.078 -12.969 1 96.94 499 SER B CA 1
ATOM 12037 C C . SER B 1 499 ? 8.086 11.742 -13.781 1 96.94 499 SER B C 1
ATOM 12039 O O . SER B 1 499 ? 8.945 10.992 -13.32 1 96.94 499 SER B O 1
ATOM 12041 N N . ILE B 1 500 ? 8.203 12.305 -14.984 1 97 500 ILE B N 1
ATOM 12042 C CA . ILE B 1 500 ? 9.359 12.195 -15.867 1 97 500 ILE B CA 1
ATOM 12043 C C . ILE B 1 500 ? 9.906 13.594 -16.172 1 97 500 ILE B C 1
ATOM 12045 O O . ILE B 1 500 ? 9.156 14.484 -16.562 1 97 500 ILE B O 1
ATOM 12049 N N . ASN B 1 501 ? 11.141 13.805 -15.922 1 96.31 501 ASN B N 1
ATOM 12050 C CA . ASN B 1 501 ? 11.859 15 -16.328 1 96.31 501 ASN B CA 1
ATOM 12051 C C . ASN B 1 501 ? 13.078 14.656 -17.188 1 96.31 501 ASN B C 1
ATOM 12053 O O . ASN B 1 501 ? 13.891 13.812 -16.812 1 96.31 501 ASN B O 1
ATOM 12057 N N . VAL B 1 502 ? 13.188 15.266 -18.328 1 97.19 502 VAL B N 1
ATOM 12058 C CA . VAL B 1 502 ? 14.352 15.156 -19.203 1 97.19 502 VAL B CA 1
ATOM 12059 C C . VAL B 1 502 ? 14.852 16.547 -19.578 1 97.19 502 VAL B C 1
ATOM 12061 O O . VAL B 1 502 ? 14.086 17.375 -20.062 1 97.19 502 VAL B O 1
ATOM 12064 N N . TYR B 1 503 ? 16.078 16.797 -19.25 1 96.25 503 TYR B N 1
ATOM 12065 C CA . TYR B 1 503 ? 16.594 18.125 -19.594 1 96.25 503 TYR B CA 1
ATOM 12066 C C . TYR B 1 503 ? 18.094 18.062 -19.859 1 96.25 503 TYR B C 1
ATOM 12068 O O . TYR B 1 503 ? 18.781 17.156 -19.375 1 96.25 503 TYR B O 1
ATOM 12076 N N . ALA B 1 504 ? 18.578 19.031 -20.594 1 97.19 504 ALA B N 1
ATOM 12077 C CA . ALA B 1 504 ? 20 19.172 -20.922 1 97.19 504 ALA B CA 1
ATOM 12078 C C . ALA B 1 504 ? 20.469 20.609 -20.719 1 97.19 504 ALA B C 1
ATOM 12080 O O . ALA B 1 504 ? 19.734 21.562 -21.016 1 97.19 504 ALA B O 1
ATOM 12081 N N . THR B 1 505 ? 21.625 20.734 -20.172 1 95.94 505 THR B N 1
ATOM 12082 C CA . THR B 1 505 ? 22.234 22.031 -19.906 1 95.94 505 THR B CA 1
ATOM 12083 C C . THR B 1 505 ? 23.578 22.141 -20.625 1 95.94 505 THR B C 1
ATOM 12085 O O . THR B 1 505 ? 24.406 21.234 -20.547 1 95.94 505 THR B O 1
ATOM 12088 N N . TYR B 1 506 ? 23.812 23.203 -21.297 1 96.06 506 TYR B N 1
ATOM 12089 C CA . TYR B 1 506 ? 25.062 23.469 -22 1 96.06 506 TYR B CA 1
ATOM 12090 C C . TYR B 1 506 ? 25.703 24.766 -21.484 1 96.06 506 TYR B C 1
ATOM 12092 O O . TYR B 1 506 ? 25.062 25.828 -21.516 1 96.06 506 TYR B O 1
ATOM 12100 N N . ASN B 1 507 ? 26.906 24.656 -21 1 94.56 507 ASN B N 1
ATOM 12101 C CA . ASN B 1 507 ? 27.688 25.797 -20.547 1 94.56 507 ASN B CA 1
ATOM 12102 C C . ASN B 1 507 ? 28.797 26.141 -21.547 1 94.56 507 ASN B C 1
ATOM 12104 O O . ASN B 1 507 ? 29.531 25.281 -22 1 94.56 507 ASN B O 1
ATOM 12108 N N . LYS B 1 508 ? 28.938 27.453 -21.844 1 94.38 508 LYS B N 1
ATOM 12109 C CA . LYS B 1 508 ? 29.984 27.906 -22.766 1 94.38 508 LYS B CA 1
ATOM 12110 C C . LYS B 1 508 ? 30.469 29.297 -22.422 1 94.38 508 LYS B C 1
ATOM 12112 O O . LYS B 1 508 ? 29.656 30.188 -22.094 1 94.38 508 LYS B O 1
ATOM 12117 N N . ASP B 1 509 ? 31.703 29.484 -22.406 1 92.94 509 ASP B N 1
ATOM 12118 C CA . ASP B 1 509 ? 32.344 30.781 -22.156 1 92.94 509 ASP B CA 1
ATOM 12119 C C . ASP B 1 509 ? 32.969 31.359 -23.422 1 92.94 509 ASP B C 1
ATOM 12121 O O . ASP B 1 509 ? 33.594 30.641 -24.188 1 92.94 509 ASP B O 1
ATOM 12125 N N . PHE B 1 510 ? 32.688 32.625 -23.688 1 93.81 510 PHE B N 1
ATOM 12126 C CA . PHE B 1 510 ? 33.312 33.406 -24.75 1 93.81 510 PHE B CA 1
ATOM 12127 C C . PHE B 1 510 ? 33.969 34.656 -24.172 1 93.81 510 PHE B C 1
ATOM 12129 O O . PHE B 1 510 ? 33.312 35.719 -24.109 1 93.81 510 PHE B O 1
ATOM 12136 N N . GLY B 1 511 ? 35.219 34.656 -23.906 1 92.12 511 GLY B N 1
ATOM 12137 C CA . GLY B 1 511 ? 35.844 35.781 -23.203 1 92.12 511 GLY B CA 1
ATOM 12138 C C . GLY B 1 511 ? 35.219 36.062 -21.859 1 92.12 511 GLY B C 1
ATOM 12139 O O . GLY B 1 511 ? 35.156 35.188 -21 1 92.12 511 GLY B O 1
ATOM 12140 N N . ASN B 1 512 ? 34.594 37.25 -21.844 1 92.06 512 ASN B N 1
ATOM 12141 C CA . ASN B 1 512 ? 33.969 37.656 -20.578 1 92.06 512 ASN B CA 1
ATOM 12142 C C . ASN B 1 512 ? 32.469 37.312 -20.562 1 92.06 512 ASN B C 1
ATOM 12144 O O . ASN B 1 512 ? 31.766 37.625 -19.609 1 92.06 512 ASN B O 1
ATOM 12148 N N . HIS B 1 513 ? 32.031 36.688 -21.594 1 95.25 513 HIS B N 1
ATOM 12149 C CA . HIS B 1 513 ? 30.625 36.281 -21.734 1 95.25 513 HIS B CA 1
ATOM 12150 C C . HIS B 1 513 ? 30.422 34.844 -21.312 1 95.25 513 HIS B C 1
ATOM 12152 O O . HIS B 1 513 ? 31.047 33.938 -21.875 1 95.25 513 HIS B O 1
ATOM 12158 N N . HIS B 1 514 ? 29.578 34.594 -20.297 1 94.5 514 HIS B N 1
ATOM 12159 C CA . HIS B 1 514 ? 29.266 33.25 -19.844 1 94.5 514 HIS B CA 1
ATOM 12160 C C . HIS B 1 514 ? 27.812 32.906 -20.125 1 94.5 514 HIS B C 1
ATOM 12162 O O . HIS B 1 514 ? 26.891 33.625 -19.719 1 94.5 514 HIS B O 1
ATOM 12168 N N . PHE B 1 515 ? 27.609 31.766 -20.891 1 95.44 515 PHE B N 1
ATOM 12169 C CA . PHE B 1 515 ? 26.266 31.328 -21.234 1 95.44 515 PHE B CA 1
ATOM 12170 C C . PHE B 1 515 ? 25.969 29.953 -20.625 1 95.44 515 PHE B C 1
ATOM 12172 O O . PHE B 1 515 ? 26.828 29.078 -20.594 1 95.44 515 PHE B O 1
ATOM 12179 N N . LYS B 1 516 ? 24.828 29.734 -20.094 1 94.25 516 LYS B N 1
ATOM 12180 C CA . LYS B 1 516 ? 24.234 28.469 -19.672 1 94.25 516 LYS B CA 1
ATOM 12181 C C . LYS B 1 516 ? 22.828 28.281 -20.234 1 94.25 516 LYS B C 1
ATOM 12183 O O . LYS B 1 516 ? 21.922 29.047 -19.891 1 94.25 516 LYS B O 1
ATOM 12188 N N . VAL B 1 517 ? 22.656 27.375 -21.078 1 95.62 517 VAL B N 1
ATOM 12189 C CA . VAL B 1 517 ? 21.375 27.141 -21.75 1 95.62 517 VAL B CA 1
ATOM 12190 C C . VAL B 1 517 ? 20.828 25.781 -21.344 1 95.62 517 VAL B C 1
ATOM 12192 O O . VAL B 1 517 ? 21.531 24.766 -21.406 1 95.62 517 VAL B O 1
ATOM 12195 N N . MET B 1 518 ? 19.594 25.781 -20.938 1 95.69 518 MET B N 1
ATOM 12196 C CA . MET B 1 518 ? 18.922 24.547 -20.562 1 95.69 518 MET B CA 1
ATOM 12197 C C . MET B 1 518 ? 17.609 24.391 -21.312 1 95.69 518 MET B C 1
ATOM 12199 O O . MET B 1 518 ? 16.875 25.359 -21.484 1 95.69 518 MET B O 1
ATOM 12203 N N . ALA B 1 519 ? 17.312 23.219 -21.797 1 96.56 519 ALA B N 1
ATOM 12204 C CA . ALA B 1 519 ? 16.031 22.844 -22.359 1 96.56 519 ALA B CA 1
ATOM 12205 C C . ALA B 1 519 ? 15.562 21.5 -21.828 1 96.56 519 ALA B C 1
ATOM 12207 O O . ALA B 1 519 ? 16.375 20.609 -21.562 1 96.56 519 ALA B O 1
ATOM 12208 N N . GLY B 1 520 ? 14.25 21.375 -21.656 1 96.19 520 GLY B N 1
ATOM 12209 C CA . GLY B 1 520 ? 13.805 20.109 -21.094 1 96.19 520 GLY B CA 1
ATOM 12210 C C . GLY B 1 520 ? 12.328 19.844 -21.328 1 96.19 520 GLY B C 1
ATOM 12211 O O . GLY B 1 520 ? 11.641 20.641 -21.969 1 96.19 520 GLY B O 1
ATOM 12212 N N . PHE B 1 521 ? 11.938 18.641 -20.922 1 96.56 521 PHE B N 1
ATOM 12213 C CA . PHE B 1 521 ? 10.594 18.094 -21.031 1 96.56 521 PHE B CA 1
ATOM 12214 C C . PHE B 1 521 ? 10.141 17.484 -19.719 1 96.56 521 PHE B C 1
ATOM 12216 O O . PHE B 1 521 ? 10.938 16.859 -19 1 96.56 521 PHE B O 1
ATOM 12223 N N . ASN B 1 522 ? 8.875 17.781 -19.375 1 95.31 522 ASN B N 1
ATOM 12224 C CA . ASN B 1 522 ? 8.297 17.25 -18.141 1 95.31 522 ASN B CA 1
ATOM 12225 C C . ASN B 1 522 ? 6.938 16.609 -18.375 1 95.31 522 ASN B C 1
ATOM 12227 O O . ASN B 1 522 ? 6.129 17.125 -19.156 1 95.31 522 ASN B O 1
ATOM 12231 N N . GLN B 1 523 ? 6.699 15.422 -17.812 1 96.56 523 GLN B N 1
ATOM 12232 C CA . GLN B 1 523 ? 5.406 14.742 -17.844 1 96.56 523 GLN B CA 1
ATOM 12233 C C . GLN B 1 523 ? 5.039 14.188 -16.469 1 96.56 523 GLN B C 1
ATOM 12235 O O . GLN B 1 523 ? 5.855 13.516 -15.836 1 96.56 523 GLN B O 1
ATOM 12240 N N . GLU B 1 524 ? 3.781 14.445 -16 1 96.06 524 GLU B N 1
ATOM 12241 C CA . GLU B 1 524 ? 3.285 13.969 -14.711 1 96.06 524 GLU B CA 1
ATOM 12242 C C . GLU B 1 524 ? 1.896 13.352 -14.852 1 96.06 524 GLU B C 1
ATOM 12244 O O . GLU B 1 524 ? 1.109 13.766 -15.703 1 96.06 524 GLU B O 1
ATOM 12249 N N . SER B 1 525 ? 1.606 12.375 -14.086 1 96.94 525 SER B N 1
ATOM 12250 C CA . SER B 1 525 ? 0.276 11.781 -14.008 1 96.94 525 SER B CA 1
ATOM 12251 C C . SER B 1 525 ? -0.065 11.383 -12.578 1 96.94 525 SER B C 1
ATOM 12253 O O . SER B 1 525 ? 0.812 10.961 -11.812 1 96.94 525 SER B O 1
ATOM 12255 N N . SER B 1 526 ? -1.342 11.516 -12.203 1 96.56 526 SER B N 1
ATOM 12256 C CA . SER B 1 526 ? -1.849 11.148 -10.883 1 96.56 526 SER B CA 1
ATOM 12257 C C . SER B 1 526 ? -3.154 10.367 -10.992 1 96.56 526 SER B C 1
ATOM 12259 O O . SER B 1 526 ? -4.012 10.695 -11.812 1 96.56 526 SER B O 1
ATOM 12261 N N . TYR B 1 527 ? -3.236 9.234 -10.32 1 96.94 527 TYR B N 1
ATOM 12262 C CA . TYR B 1 527 ? -4.449 8.43 -10.211 1 96.94 527 TYR B CA 1
ATOM 12263 C C . TYR B 1 527 ? -4.809 8.18 -8.75 1 96.94 527 TYR B C 1
ATOM 12265 O O . TYR B 1 527 ? -4.008 7.625 -7.996 1 96.94 527 TYR B O 1
ATOM 12273 N N . GLN B 1 528 ? -6.023 8.594 -8.336 1 96.12 528 GLN B N 1
ATOM 12274 C CA . GLN B 1 528 ? -6.516 8.398 -6.977 1 96.12 528 GLN B CA 1
ATOM 12275 C C . GLN B 1 528 ? -7.801 7.574 -6.969 1 96.12 528 GLN B C 1
ATOM 12277 O O . GLN B 1 528 ? -8.672 7.773 -7.816 1 96.12 528 GLN B O 1
ATOM 12282 N N . GLU B 1 529 ? -7.922 6.645 -6.098 1 95.88 529 GLU B N 1
ATOM 12283 C CA . GLU B 1 529 ? -9.133 5.863 -5.891 1 95.88 529 GLU B CA 1
ATOM 12284 C C . GLU B 1 529 ? -9.484 5.758 -4.41 1 95.88 529 GLU B C 1
ATOM 12286 O O . GLU B 1 529 ? -8.586 5.672 -3.562 1 95.88 529 GLU B O 1
ATOM 12291 N N . THR B 1 530 ? -10.758 5.809 -4.105 1 96.12 530 THR B N 1
ATOM 12292 C CA . THR B 1 530 ? -11.234 5.723 -2.729 1 96.12 530 THR B CA 1
ATOM 12293 C C . THR B 1 530 ? -12.336 4.68 -2.604 1 96.12 530 THR B C 1
ATOM 12295 O O . THR B 1 530 ? -13.094 4.449 -3.549 1 96.12 530 THR B O 1
ATOM 12298 N N . LEU B 1 531 ? -12.406 3.99 -1.51 1 96.69 531 LEU B N 1
ATOM 12299 C CA . LEU B 1 531 ? -13.508 3.131 -1.071 1 96.69 531 LEU B CA 1
ATOM 12300 C C . LEU B 1 531 ? -13.922 3.475 0.354 1 96.69 531 LEU B C 1
ATOM 12302 O O . LEU B 1 531 ? -13.109 3.408 1.279 1 96.69 531 LEU B O 1
ATOM 12306 N N . ASP B 1 532 ? -15.125 3.963 0.529 1 96.5 532 ASP B N 1
ATOM 12307 C CA . ASP B 1 532 ? -15.688 4.363 1.816 1 96.5 532 ASP B CA 1
ATOM 12308 C C . ASP B 1 532 ? -16.859 3.467 2.205 1 96.5 532 ASP B C 1
ATOM 12310 O O . ASP B 1 532 ? -17.844 3.375 1.473 1 96.5 532 ASP B O 1
ATOM 12314 N N . THR B 1 533 ? -16.766 2.805 3.348 1 96.25 533 THR B N 1
ATOM 12315 C CA . THR B 1 533 ? -17.781 1.832 3.744 1 96.25 533 THR B CA 1
ATOM 12316 C C . THR B 1 533 ? -18.25 2.09 5.172 1 96.25 533 THR B C 1
ATOM 12318 O O . THR B 1 533 ? -17.438 2.4 6.051 1 96.25 533 THR B O 1
ATOM 12321 N N . TYR B 1 534 ? -19.562 2.014 5.379 1 95.25 534 TYR B N 1
ATOM 12322 C CA . TYR B 1 534 ? -20.188 2.162 6.688 1 95.25 534 TYR B CA 1
ATOM 12323 C C . TYR B 1 534 ? -21.047 0.945 7.02 1 95.25 534 TYR B C 1
ATOM 12325 O O . TYR B 1 534 ? -21.719 0.393 6.145 1 95.25 534 TYR B O 1
ATOM 12333 N N . SER B 1 535 ? -21 0.502 8.203 1 94.12 535 SER B N 1
ATOM 12334 C CA . SER B 1 535 ? -21.891 -0.521 8.742 1 94.12 535 SER B CA 1
ATOM 12335 C C . SER B 1 535 ? -22.547 -0.056 10.039 1 94.12 535 SER B C 1
ATOM 12337 O O . SER B 1 535 ? -21.875 0.149 11.047 1 94.12 535 SER B O 1
ATOM 12339 N N . TYR B 1 536 ? -23.828 0.087 10.023 1 92.94 536 TYR B N 1
ATOM 12340 C CA . TYR B 1 536 ? -24.562 0.69 11.141 1 92.94 536 TYR B CA 1
ATOM 12341 C C . TYR B 1 536 ? -25.156 -0.379 12.047 1 92.94 536 TYR B C 1
ATOM 12343 O O . TYR B 1 536 ? -25.438 -1.49 11.602 1 92.94 536 TYR B O 1
ATOM 12351 N N . ASN B 1 537 ? -25.25 -0.059 13.359 1 93.19 537 ASN B N 1
ATOM 12352 C CA . ASN B 1 537 ? -25.922 -0.859 14.375 1 93.19 537 ASN B CA 1
ATOM 12353 C C . ASN B 1 537 ? -25.234 -2.205 14.578 1 93.19 537 ASN B C 1
ATOM 12355 O O . ASN B 1 537 ? -25.828 -3.256 14.312 1 93.19 537 ASN B O 1
ATOM 12359 N N . GLN B 1 538 ? -24.125 -2.104 15.203 1 92.25 538 GLN B N 1
ATOM 12360 C CA . GLN B 1 538 ? -23.297 -3.289 15.445 1 92.25 538 GLN B CA 1
ATOM 12361 C C . GLN B 1 538 ? -24 -4.258 16.391 1 92.25 538 GLN B C 1
ATOM 12363 O O . GLN B 1 538 ? -24.484 -3.854 17.453 1 92.25 538 GLN B O 1
ATOM 12368 N N . ALA B 1 539 ? -24.031 -5.492 16 1 88.25 539 ALA B N 1
ATOM 12369 C CA . ALA B 1 539 ? -24.641 -6.52 16.844 1 88.25 539 ALA B CA 1
ATOM 12370 C C . ALA B 1 539 ? -23.812 -6.77 18.094 1 88.25 539 ALA B C 1
ATOM 12372 O O . ALA B 1 539 ? -24.359 -7.09 19.156 1 88.25 539 ALA B O 1
ATOM 12373 N N . VAL B 1 540 ? -22.484 -6.695 17.938 1 88.44 540 VAL B N 1
ATOM 12374 C CA . VAL B 1 540 ? -21.562 -6.871 19.047 1 88.44 540 VAL B CA 1
ATOM 12375 C C . VAL B 1 540 ? -20.672 -5.641 19.188 1 88.44 540 VAL B C 1
ATOM 12377 O O . VAL B 1 540 ? -19.703 -5.48 18.422 1 88.44 540 VAL B O 1
ATOM 12380 N N . LEU B 1 541 ? -20.781 -4.891 20.219 1 89.38 541 LEU B N 1
ATOM 12381 C CA . LEU B 1 541 ? -20.156 -3.582 20.344 1 89.38 541 LEU B CA 1
ATOM 12382 C C . LEU B 1 541 ? -18.656 -3.725 20.609 1 89.38 541 LEU B C 1
ATOM 12384 O O . LEU B 1 541 ? -17.859 -2.863 20.203 1 89.38 541 LEU B O 1
ATOM 12388 N N . ASP B 1 542 ? -18.266 -4.727 21.203 1 87.75 542 ASP B N 1
ATOM 12389 C CA . ASP B 1 542 ? -16.875 -4.871 21.625 1 87.75 542 ASP B CA 1
ATOM 12390 C C . ASP B 1 542 ? -16 -5.367 20.469 1 87.75 542 ASP B C 1
ATOM 12392 O O . ASP B 1 542 ? -14.773 -5.281 20.547 1 87.75 542 ASP B O 1
ATOM 12396 N N . VAL B 1 543 ? -16.672 -5.957 19.484 1 89.25 543 VAL B N 1
ATOM 12397 C CA . VAL B 1 543 ? -15.93 -6.461 18.328 1 89.25 543 VAL B CA 1
ATOM 12398 C C . VAL B 1 543 ? -16.609 -6.004 17.031 1 89.25 543 VAL B C 1
ATOM 12400 O O . VAL B 1 543 ? -17.125 -6.828 16.281 1 89.25 543 VAL B O 1
ATOM 12403 N N . PRO B 1 544 ? -16.484 -4.746 16.766 1 92.19 544 PRO B N 1
ATOM 12404 C CA . PRO B 1 544 ? -17.156 -4.242 15.555 1 92.19 544 PRO B CA 1
ATOM 12405 C C . PRO B 1 544 ? -16.594 -4.844 14.273 1 92.19 544 PRO B C 1
ATOM 12407 O O . PRO B 1 544 ? -15.383 -5.082 14.172 1 92.19 544 PRO B O 1
ATOM 12410 N N . ALA B 1 545 ? -17.5 -5.129 13.359 1 92.88 545 ALA B N 1
ATOM 12411 C CA . ALA B 1 545 ? -17.141 -5.672 12.047 1 92.88 545 ALA B CA 1
ATOM 12412 C C . ALA B 1 545 ? -18.156 -5.23 10.984 1 92.88 545 ALA B C 1
ATOM 12414 O O . ALA B 1 545 ? -19.312 -4.945 11.297 1 92.88 545 ALA B O 1
ATOM 12415 N N . MET B 1 546 ? -17.688 -5.227 9.789 1 93.31 546 MET B N 1
ATOM 12416 C CA . MET B 1 546 ? -18.562 -4.828 8.695 1 93.31 546 MET B CA 1
ATOM 12417 C C . MET B 1 546 ? -19.75 -5.785 8.586 1 93.31 546 MET B C 1
ATOM 12419 O O . MET B 1 546 ? -20.875 -5.359 8.312 1 93.31 546 MET B O 1
ATOM 12423 N N . SER B 1 547 ? -19.547 -7.055 8.852 1 87.69 547 SER B N 1
ATOM 12424 C CA . SER B 1 547 ? -20.578 -8.078 8.68 1 87.69 547 SER B CA 1
ATOM 12425 C C . SER B 1 547 ? -21.531 -8.102 9.859 1 87.69 547 SER B C 1
ATOM 12427 O O . SER B 1 547 ? -22.609 -8.719 9.781 1 87.69 547 SER B O 1
ATOM 12429 N N . SER B 1 548 ? -21.172 -7.457 10.898 1 88.25 548 SER B N 1
ATOM 12430 C CA . SER B 1 548 ? -21.969 -7.543 12.117 1 88.25 548 SER B CA 1
ATOM 12431 C C . SER B 1 548 ? -23.016 -6.438 12.172 1 88.25 548 SER B C 1
ATOM 12433 O O . SER B 1 548 ? -23.828 -6.383 13.109 1 88.25 548 SER B O 1
ATOM 12435 N N . GLY B 1 549 ? -23.016 -5.578 11.234 1 88.5 549 GLY B N 1
ATOM 12436 C CA . GLY B 1 549 ? -24.031 -4.531 11.211 1 88.5 549 GLY B CA 1
ATOM 12437 C C . GLY B 1 549 ? -25.422 -5.055 10.938 1 88.5 549 GLY B C 1
ATOM 12438 O O . GLY B 1 549 ? -25.625 -5.883 10.047 1 88.5 549 GLY B O 1
ATOM 12439 N N . THR B 1 550 ? -26.312 -4.652 11.742 1 86.12 550 THR B N 1
ATOM 12440 C CA . THR B 1 550 ? -27.688 -5.078 11.562 1 86.12 550 THR B CA 1
ATOM 12441 C C . THR B 1 550 ? -28.5 -4.008 10.828 1 86.12 550 THR B C 1
ATOM 12443 O O . THR B 1 550 ? -29.609 -4.27 10.359 1 86.12 550 THR B O 1
ATOM 12446 N N . GLY B 1 551 ? -27.875 -2.877 10.742 1 84.62 551 GLY B N 1
ATOM 12447 C CA . GLY B 1 551 ? -28.547 -1.787 10.047 1 84.62 551 GLY B CA 1
ATOM 12448 C C . GLY B 1 551 ? -28.078 -1.625 8.609 1 84.62 551 GLY B C 1
ATOM 12449 O O . GLY B 1 551 ? -27.859 -2.613 7.906 1 84.62 551 GLY B O 1
ATOM 12450 N N . THR B 1 552 ? -28.031 -0.408 8.211 1 83.25 552 THR B N 1
ATOM 12451 C CA . THR B 1 552 ? -27.672 -0.049 6.844 1 83.25 552 THR B CA 1
ATOM 12452 C C . THR B 1 552 ? -26.172 -0.243 6.613 1 83.25 552 THR B C 1
ATOM 12454 O O . THR B 1 552 ? -25.359 0.052 7.488 1 83.25 552 THR B O 1
ATOM 12457 N N . ILE B 1 553 ? -25.922 -0.777 5.402 1 88.19 553 ILE B N 1
ATOM 12458 C CA . ILE B 1 553 ? -24.547 -0.773 4.906 1 88.19 553 ILE B CA 1
ATOM 12459 C C . ILE B 1 553 ? -24.406 0.207 3.744 1 88.19 553 ILE B C 1
ATOM 12461 O O . ILE B 1 553 ? -25.219 0.18 2.811 1 88.19 553 ILE B O 1
ATOM 12465 N N . LYS B 1 554 ? -23.484 1.062 3.82 1 89.38 554 LYS B N 1
ATOM 12466 C CA . LYS B 1 554 ? -23.203 2.018 2.754 1 89.38 554 LYS B CA 1
ATOM 12467 C C . LYS B 1 554 ? -21.812 1.822 2.189 1 89.38 554 LYS B C 1
ATOM 12469 O O . LYS B 1 554 ? -20.859 1.547 2.936 1 89.38 554 LYS B O 1
ATOM 12474 N N . ALA B 1 555 ? -21.703 1.892 0.921 1 92.31 555 ALA B N 1
ATOM 12475 C CA . ALA B 1 555 ? -20.391 1.833 0.262 1 92.31 555 ALA B CA 1
ATOM 12476 C C . ALA B 1 555 ? -20.328 2.811 -0.908 1 92.31 555 ALA B C 1
ATOM 12478 O O . ALA B 1 555 ? -21.234 2.857 -1.738 1 92.31 555 ALA B O 1
ATOM 12479 N N . THR B 1 556 ? -19.297 3.592 -0.961 1 92.81 556 THR B N 1
ATOM 12480 C CA . THR B 1 556 ? -19.062 4.531 -2.053 1 92.81 556 THR B CA 1
ATOM 12481 C C . THR B 1 556 ? -17.609 4.441 -2.535 1 92.81 556 THR B C 1
ATOM 12483 O O . THR B 1 556 ? -16.703 4.148 -1.752 1 92.81 556 THR B O 1
ATOM 12486 N N . ASP B 1 557 ? -17.453 4.555 -3.83 1 93.56 557 ASP B N 1
ATOM 12487 C CA . ASP B 1 557 ? -16.109 4.66 -4.406 1 93.56 557 ASP B CA 1
ATOM 12488 C C . ASP B 1 557 ? -15.984 5.918 -5.258 1 93.56 557 ASP B C 1
ATOM 12490 O O . ASP B 1 557 ? -16.984 6.477 -5.715 1 93.56 557 ASP B O 1
ATOM 12494 N N . SER B 1 558 ? -14.82 6.414 -5.371 1 92.88 558 SER B N 1
ATOM 12495 C CA . SER B 1 558 ? -14.539 7.57 -6.215 1 92.88 558 SER B CA 1
ATOM 12496 C C . SER B 1 558 ? -13.18 7.449 -6.887 1 92.88 558 SER B C 1
ATOM 12498 O O . SER B 1 558 ? -12.297 6.742 -6.395 1 92.88 558 SER B O 1
ATOM 12500 N N . TYR B 1 559 ? -13.078 8.125 -8.023 1 92.5 559 TYR B N 1
ATOM 12501 C CA . TYR B 1 559 ? -11.859 8.125 -8.82 1 92.5 559 TYR B CA 1
ATOM 12502 C C . TYR B 1 559 ? -11.508 9.531 -9.289 1 92.5 559 TYR B C 1
ATOM 12504 O O . TYR B 1 559 ? -12.398 10.344 -9.539 1 92.5 559 TYR B O 1
ATOM 12512 N N . SER B 1 560 ? -10.211 9.844 -9.305 1 94.12 560 SER B N 1
ATOM 12513 C CA . SER B 1 560 ? -9.711 11.117 -9.82 1 94.12 560 SER B CA 1
ATOM 12514 C C . SER B 1 560 ? -8.383 10.938 -10.547 1 94.12 560 SER B C 1
ATOM 12516 O O . SER B 1 560 ? -7.457 10.32 -10.008 1 94.12 560 SER B O 1
ATOM 12518 N N . GLU B 1 561 ? -8.367 11.445 -11.797 1 94.69 561 GLU B N 1
ATOM 12519 C CA . GLU B 1 561 ? -7.141 11.336 -12.586 1 94.69 561 GLU B CA 1
ATOM 12520 C C . GLU B 1 561 ? -6.816 12.656 -13.281 1 94.69 561 GLU B C 1
ATOM 12522 O O . GLU B 1 561 ? -7.723 13.398 -13.672 1 94.69 561 GLU B O 1
ATOM 12527 N N . TYR B 1 562 ? -5.539 12.961 -13.422 1 94.5 562 TYR B N 1
ATOM 12528 C CA . TYR B 1 562 ? -5.098 14.086 -14.242 1 94.5 562 TYR B CA 1
ATOM 12529 C C . TYR B 1 562 ? -3.686 13.844 -14.773 1 94.5 562 TYR B C 1
ATOM 12531 O O . TYR B 1 562 ? -2.973 12.969 -14.281 1 94.5 562 TYR B O 1
ATOM 12539 N N . ALA B 1 563 ? -3.301 14.562 -15.773 1 95.62 563 ALA B N 1
ATOM 12540 C CA . ALA B 1 563 ? -1.968 14.531 -16.375 1 95.62 563 ALA B CA 1
ATOM 12541 C C . ALA B 1 563 ? -1.527 15.93 -16.797 1 95.62 563 ALA B C 1
ATOM 12543 O O . ALA B 1 563 ? -2.359 16.766 -17.141 1 95.62 563 ALA B O 1
ATOM 12544 N N . ILE B 1 564 ? -0.275 16.172 -16.672 1 94.94 564 ILE B N 1
ATOM 12545 C CA . ILE B 1 564 ? 0.356 17.422 -17.109 1 94.94 564 ILE B CA 1
ATOM 12546 C C . ILE B 1 564 ? 1.573 17.109 -17.969 1 94.94 564 ILE B C 1
ATOM 12548 O O . ILE B 1 564 ? 2.326 16.172 -17.688 1 94.94 564 ILE B O 1
ATOM 12552 N N . ARG B 1 565 ? 1.699 17.891 -19.062 1 95.31 565 ARG B N 1
ATOM 12553 C CA . ARG B 1 565 ? 2.857 17.766 -19.938 1 95.31 565 ARG B CA 1
ATOM 12554 C C . ARG B 1 565 ? 3.363 19.141 -20.375 1 95.31 565 ARG B C 1
ATOM 12556 O O . ARG B 1 565 ? 2.572 20.062 -20.578 1 95.31 565 ARG B O 1
ATOM 12563 N N . GLY B 1 566 ? 4.723 19.281 -20.438 1 94.56 566 GLY B N 1
ATOM 12564 C CA . GLY B 1 566 ? 5.227 20.594 -20.859 1 94.56 566 GLY B CA 1
ATOM 12565 C C . GLY B 1 566 ? 6.68 20.547 -21.297 1 94.56 566 GLY B C 1
ATOM 12566 O O . GLY B 1 566 ? 7.41 19.609 -20.969 1 94.56 566 GLY B O 1
ATOM 12567 N N . GLY B 1 567 ? 7 21.484 -22.094 1 96.19 567 GLY B N 1
ATOM 12568 C CA . GLY B 1 567 ? 8.375 21.781 -22.469 1 96.19 567 GLY B CA 1
ATOM 12569 C C . GLY B 1 567 ? 8.852 23.125 -21.953 1 96.19 567 GLY B C 1
ATOM 12570 O O . GLY B 1 567 ? 8.062 24.062 -21.812 1 96.19 567 GLY B O 1
ATOM 12571 N N . PHE B 1 568 ? 10.164 23.203 -21.609 1 95.69 568 PHE B N 1
ATOM 12572 C CA . PHE B 1 568 ? 10.664 24.453 -21.031 1 95.69 568 PHE B CA 1
ATOM 12573 C C . PHE B 1 568 ? 12.094 24.719 -21.469 1 95.69 568 PHE B C 1
ATOM 12575 O O . PHE B 1 568 ? 12.766 23.828 -21.984 1 95.69 568 PHE B O 1
ATOM 12582 N N . PHE B 1 569 ? 12.539 25.938 -21.266 1 95.62 569 PHE B N 1
ATOM 12583 C CA . PHE B 1 569 ? 13.922 26.328 -21.516 1 95.62 569 PHE B CA 1
ATOM 12584 C C . PHE B 1 569 ? 14.344 27.438 -20.562 1 95.62 569 PHE B C 1
ATOM 12586 O O . PHE B 1 569 ? 13.492 28.109 -19.969 1 95.62 569 PHE B O 1
ATOM 12593 N N . ARG B 1 570 ? 15.625 27.578 -20.328 1 95 570 ARG B N 1
ATOM 12594 C CA . ARG B 1 570 ? 16.234 28.625 -19.516 1 95 570 ARG B CA 1
ATOM 1259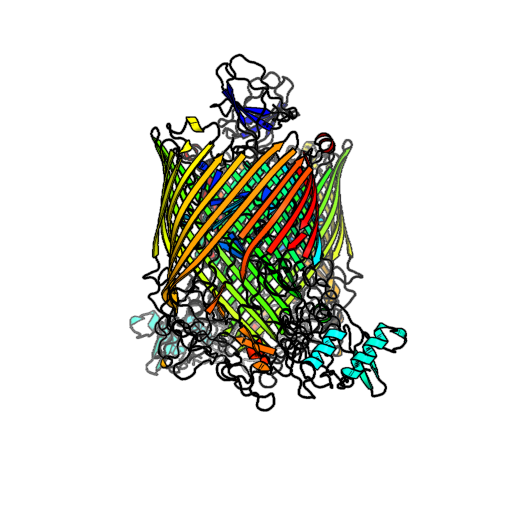5 C C . ARG B 1 570 ? 17.578 29.062 -20.094 1 95 570 ARG B C 1
ATOM 12597 O O . ARG B 1 570 ? 18.406 28.219 -20.438 1 95 570 ARG B O 1
ATOM 12604 N N . VAL B 1 571 ? 17.719 30.344 -20.172 1 95.25 571 VAL B N 1
ATOM 12605 C CA . VAL B 1 571 ? 18.969 30.906 -20.641 1 95.25 571 VAL B CA 1
ATOM 12606 C C . VAL B 1 571 ? 19.531 31.859 -19.594 1 95.25 571 VAL B C 1
ATOM 12608 O O . VAL B 1 571 ? 18.875 32.812 -19.188 1 95.25 571 VAL B O 1
ATOM 12611 N N . ASN B 1 572 ? 20.703 31.594 -19.156 1 94.06 572 ASN B N 1
ATOM 12612 C CA . ASN B 1 572 ? 21.438 32.469 -18.25 1 94.06 572 ASN B CA 1
ATOM 12613 C C . ASN B 1 572 ? 22.609 33.156 -18.953 1 94.06 572 ASN B C 1
ATOM 12615 O O . ASN B 1 572 ? 23.422 32.469 -19.594 1 94.06 572 ASN B O 1
ATOM 12619 N N . TYR B 1 573 ? 22.656 34.406 -18.844 1 95.5 573 TYR B N 1
ATOM 12620 C CA . TYR B 1 573 ? 23.75 35.219 -19.391 1 95.5 573 TYR B CA 1
ATOM 12621 C C . TYR B 1 573 ? 24.422 36.031 -18.297 1 95.5 573 TYR B C 1
ATOM 12623 O O . TYR B 1 573 ? 23.75 36.719 -17.531 1 95.5 573 TYR B O 1
ATOM 12631 N N . ASN B 1 574 ? 25.688 35.906 -18.172 1 94.69 574 ASN B N 1
ATOM 12632 C CA . ASN B 1 574 ? 26.516 36.625 -17.219 1 94.69 574 ASN B CA 1
ATOM 12633 C C . ASN B 1 574 ? 27.672 37.344 -17.922 1 94.69 574 ASN B C 1
ATOM 12635 O O . ASN B 1 574 ? 28.484 36.719 -18.594 1 94.69 574 ASN B O 1
ATOM 12639 N N . TYR B 1 575 ? 27.75 38.656 -17.75 1 95.06 575 TYR B N 1
ATOM 12640 C CA . TYR B 1 575 ? 28.859 39.406 -18.312 1 95.06 575 TYR B CA 1
ATOM 12641 C C . TYR B 1 575 ? 29.719 40 -17.203 1 95.06 575 TYR B C 1
ATOM 12643 O O . TYR B 1 575 ? 29.234 40.812 -16.406 1 95.06 575 TYR B O 1
ATOM 12651 N N . LEU B 1 576 ? 30.969 39.625 -17.062 1 91.38 576 LEU B N 1
ATOM 12652 C CA . LEU B 1 576 ? 31.984 40.094 -16.125 1 91.38 576 LEU B CA 1
ATOM 12653 C C . LEU B 1 576 ? 31.578 39.844 -14.688 1 91.38 576 LEU B C 1
ATOM 12655 O O . LEU B 1 576 ? 32.031 40.562 -13.781 1 91.38 576 LEU B O 1
ATOM 12659 N N . ASP B 1 577 ? 30.516 38.969 -14.43 1 88 577 ASP B N 1
ATOM 12660 C CA . ASP B 1 577 ? 29.969 38.719 -13.102 1 88 577 ASP B CA 1
ATOM 12661 C C . ASP B 1 577 ? 29.344 39.969 -12.516 1 88 577 ASP B C 1
ATOM 12663 O O . ASP B 1 577 ? 29.281 40.125 -11.297 1 88 577 ASP B O 1
ATOM 12667 N N . LYS B 1 578 ? 28.969 40.938 -13.414 1 93.25 578 LYS B N 1
ATOM 12668 C CA . LYS B 1 578 ? 28.359 42.188 -13.008 1 93.25 578 LYS B CA 1
ATOM 12669 C C . LYS B 1 578 ? 26.922 42.312 -13.508 1 93.25 578 LYS B C 1
ATOM 12671 O O . LYS B 1 578 ? 26.031 42.75 -12.781 1 93.25 578 LYS B O 1
ATOM 12676 N N . TYR B 1 579 ? 26.75 41.906 -14.766 1 96.69 579 TYR B N 1
ATOM 12677 C CA . TYR B 1 579 ? 25.438 42 -15.391 1 96.69 579 TYR B CA 1
ATOM 12678 C C . TYR B 1 579 ? 24.859 40.594 -15.617 1 96.69 579 TYR B C 1
ATOM 12680 O O . TYR B 1 579 ? 25.453 39.781 -16.344 1 96.69 579 TYR B O 1
ATOM 12688 N N . LEU B 1 580 ? 23.797 40.406 -15.008 1 96.44 580 LEU B N 1
ATOM 12689 C CA . LEU B 1 580 ? 23.172 39.094 -15.039 1 96.44 580 LEU B CA 1
ATOM 12690 C C . LEU B 1 580 ? 21.812 39.156 -15.719 1 96.44 580 LEU B C 1
ATOM 12692 O O . LEU B 1 580 ? 21.047 40.094 -15.5 1 96.44 580 LEU B O 1
ATOM 12696 N N . LEU B 1 581 ? 21.516 38.188 -16.578 1 96.25 581 LEU B N 1
ATOM 12697 C CA . LEU B 1 581 ? 20.234 38.062 -17.25 1 96.25 581 LEU B CA 1
ATOM 12698 C C . LEU B 1 581 ? 19.766 36.594 -17.312 1 96.25 581 LEU B C 1
ATOM 12700 O O . LEU B 1 581 ? 20.578 35.719 -17.578 1 96.25 581 LEU B O 1
ATOM 12704 N N . GLU B 1 582 ? 18.531 36.375 -16.938 1 94.75 582 GLU B N 1
ATOM 12705 C CA . GLU B 1 582 ? 17.922 35.062 -17.047 1 94.75 582 GLU B CA 1
ATOM 12706 C C . GLU B 1 582 ? 16.578 35.125 -17.766 1 94.75 582 GLU B C 1
ATOM 12708 O O . GLU B 1 582 ? 15.727 35.938 -17.406 1 94.75 582 GLU B O 1
ATOM 12713 N N . VAL B 1 583 ? 16.453 34.344 -18.812 1 95 583 VAL B N 1
ATOM 12714 C CA . VAL B 1 583 ? 15.195 34.219 -19.547 1 95 583 VAL B CA 1
ATOM 12715 C C . VAL B 1 583 ? 14.703 32.781 -19.516 1 95 583 VAL B C 1
ATOM 12717 O O . VAL B 1 583 ? 15.477 31.844 -19.766 1 95 583 VAL B O 1
ATOM 12720 N N . ASN B 1 584 ? 13.469 32.625 -19.141 1 92.19 584 ASN B N 1
ATOM 12721 C CA . ASN B 1 584 ? 12.898 31.281 -19.188 1 92.19 584 ASN B CA 1
ATOM 12722 C C . ASN B 1 584 ? 11.477 31.281 -19.75 1 92.19 584 ASN B C 1
ATOM 12724 O O . ASN B 1 584 ? 10.836 32.344 -19.797 1 92.19 584 ASN B O 1
ATOM 12728 N N . GLY B 1 585 ? 11.047 30.156 -20.203 1 93.69 585 GLY B N 1
ATOM 12729 C CA . GLY B 1 585 ? 9.719 29.953 -20.734 1 93.69 585 GLY B CA 1
ATOM 12730 C C . GLY B 1 585 ? 9.273 28.5 -20.672 1 93.69 585 GLY B C 1
ATOM 12731 O O . GLY B 1 585 ? 10.094 27.594 -20.75 1 93.69 585 GLY B O 1
ATOM 12732 N N . ARG B 1 586 ? 7.992 28.359 -20.484 1 94.44 586 ARG B N 1
ATOM 12733 C CA . ARG B 1 586 ? 7.43 27 -20.422 1 94.44 586 ARG B CA 1
ATOM 12734 C C . ARG B 1 586 ? 6.098 26.938 -21.172 1 94.44 586 ARG B C 1
ATOM 12736 O O . ARG B 1 586 ? 5.312 27.891 -21.125 1 94.44 586 ARG B O 1
ATOM 12743 N N . TYR B 1 587 ? 5.906 25.875 -21.906 1 95.94 587 TYR B N 1
ATOM 12744 C CA . TYR B 1 587 ? 4.652 25.531 -22.562 1 95.94 587 TYR B CA 1
ATOM 12745 C C . TYR B 1 587 ? 4.016 24.312 -21.906 1 95.94 587 TYR B C 1
ATOM 12747 O O . TYR B 1 587 ? 4.457 23.188 -22.125 1 95.94 587 TYR B O 1
ATOM 12755 N N . ASP B 1 588 ? 2.865 24.609 -21.188 1 95.31 588 ASP B N 1
ATOM 12756 C CA . ASP B 1 588 ? 2.295 23.562 -20.344 1 95.31 588 ASP B CA 1
ATOM 12757 C C . ASP B 1 588 ? 0.901 23.156 -20.828 1 95.31 588 ASP B C 1
ATOM 12759 O O . ASP B 1 588 ? 0.13 24.016 -21.281 1 95.31 588 ASP B O 1
ATOM 12763 N N . GLY B 1 589 ? 0.657 21.859 -20.734 1 95.25 589 GLY B N 1
ATOM 12764 C CA . GLY B 1 589 ? -0.68 21.328 -20.953 1 95.25 589 GLY B CA 1
ATOM 12765 C C . GLY B 1 589 ? -1.214 20.578 -19.734 1 95.25 589 GLY B C 1
ATOM 12766 O O . GLY B 1 589 ? -0.463 19.891 -19.047 1 95.25 589 GLY B O 1
ATOM 12767 N N . SER B 1 590 ? -2.564 20.812 -19.453 1 94.31 590 SER B N 1
ATOM 12768 C CA . SER B 1 590 ? -3.232 20.125 -18.344 1 94.31 590 SER B CA 1
ATOM 12769 C C . SER B 1 590 ? -4.516 19.453 -18.812 1 94.31 590 SER B C 1
ATOM 12771 O O . SER B 1 590 ? -5.285 20.031 -19.594 1 94.31 590 SER B O 1
ATOM 12773 N N . SER B 1 591 ? -4.703 18.219 -18.375 1 93.56 591 SER B N 1
ATOM 12774 C CA . SER B 1 591 ? -5.906 17.484 -18.734 1 93.56 591 SER B CA 1
ATOM 12775 C C . SER B 1 591 ? -7.141 18.078 -18.062 1 93.56 591 SER B C 1
ATOM 12777 O O . SER B 1 591 ? -8.266 17.688 -18.375 1 93.56 591 SER B O 1
ATOM 12779 N N . LYS B 1 592 ? -7.023 19 -17.172 1 90 592 LYS B N 1
ATOM 12780 C CA . LYS B 1 592 ? -8.133 19.578 -16.422 1 90 592 LYS B CA 1
ATOM 12781 C C . LYS B 1 592 ? -8.883 20.609 -17.266 1 90 592 LYS B C 1
ATOM 12783 O O . LYS B 1 592 ? -9.992 21.031 -16.906 1 90 592 LYS B O 1
ATOM 12788 N N . PHE B 1 593 ? -8.219 20.938 -18.344 1 90.25 593 PHE B N 1
ATOM 12789 C CA . PHE B 1 593 ? -8.844 21.891 -19.25 1 90.25 593 PHE B CA 1
ATOM 12790 C C . PHE B 1 593 ? -9.344 21.203 -20.516 1 90.25 593 PHE B C 1
ATOM 12792 O O . PHE B 1 593 ? -8.805 20.156 -20.906 1 90.25 593 PHE B O 1
ATOM 12799 N N . PRO B 1 594 ? -10.375 21.844 -21.094 1 88.56 594 PRO B N 1
ATOM 12800 C CA . PRO B 1 594 ? -10.82 21.281 -22.375 1 88.56 594 PRO B CA 1
ATOM 12801 C C . PRO B 1 594 ? -9.719 21.266 -23.438 1 88.56 594 PRO B C 1
ATOM 12803 O O . PRO B 1 594 ? -8.75 22.031 -23.328 1 88.56 594 PRO B O 1
ATOM 12806 N N . LYS B 1 595 ? -9.875 20.516 -24.469 1 88.06 595 LYS B N 1
ATOM 12807 C CA . LYS B 1 595 ? -8.867 20.297 -25.5 1 88.06 595 LYS B CA 1
ATOM 12808 C C . LYS B 1 595 ? -8.492 21.609 -26.188 1 88.06 595 LYS B C 1
ATOM 12810 O O . LYS B 1 595 ? -7.336 21.828 -26.547 1 88.06 595 LYS B O 1
ATOM 12815 N N . SER B 1 596 ? -9.438 22.516 -26.344 1 86.5 596 SER B N 1
ATOM 12816 C CA . SER B 1 596 ? -9.203 23.766 -27.062 1 86.5 596 SER B CA 1
ATOM 12817 C C . SER B 1 596 ? -8.359 24.734 -26.234 1 86.5 596 SER B C 1
ATOM 12819 O O . SER B 1 596 ? -7.715 25.625 -26.781 1 86.5 596 SER B O 1
ATOM 12821 N N . SER B 1 597 ? -8.344 24.609 -24.891 1 88.81 597 SER B N 1
ATOM 12822 C CA . SER B 1 597 ? -7.629 25.531 -24.016 1 88.81 597 SER B CA 1
ATOM 12823 C C . SER B 1 597 ? -6.645 24.781 -23.125 1 88.81 597 SER B C 1
ATOM 12825 O O . SER B 1 597 ? -6.262 25.266 -22.062 1 88.81 597 SER B O 1
ATOM 12827 N N . ARG B 1 598 ? -6.258 23.703 -23.516 1 91.44 598 ARG B N 1
ATOM 12828 C CA . ARG B 1 598 ? -5.473 22.781 -22.703 1 91.44 598 ARG B CA 1
ATOM 12829 C C . ARG B 1 598 ? -4.043 23.297 -22.531 1 91.44 598 ARG B C 1
ATOM 12831 O O . ARG B 1 598 ? -3.428 23.094 -21.484 1 91.44 598 ARG B O 1
ATOM 12838 N N . PHE B 1 599 ? -3.492 24 -23.531 1 94 599 PHE B N 1
ATOM 12839 C CA . PHE B 1 599 ? -2.084 24.375 -23.516 1 94 599 PHE B CA 1
ATOM 12840 C C . PHE B 1 599 ? -1.932 25.875 -23.359 1 94 599 PHE B C 1
ATOM 12842 O O . PHE B 1 599 ? -2.781 26.641 -23.812 1 94 599 PHE B O 1
ATOM 12849 N N . GLY B 1 600 ? -0.871 26.375 -22.594 1 93.25 600 GLY B N 1
ATOM 12850 C CA . GLY B 1 600 ? -0.518 27.781 -22.438 1 93.25 600 GLY B CA 1
ATOM 12851 C C . GLY B 1 600 ? 0.979 28.016 -22.375 1 93.25 600 GLY B C 1
ATOM 12852 O O . GLY B 1 600 ? 1.732 27.141 -21.922 1 93.25 600 GLY B O 1
ATOM 12853 N N . PHE B 1 601 ? 1.396 29.156 -22.859 1 94.94 601 PHE B N 1
ATOM 12854 C CA . PHE B 1 601 ? 2.791 29.578 -22.781 1 94.94 601 PHE B CA 1
ATOM 12855 C C . PHE B 1 601 ? 2.996 30.609 -21.672 1 94.94 601 PHE B C 1
ATOM 12857 O O . PHE B 1 601 ? 2.275 31.594 -21.609 1 94.94 601 PHE B O 1
ATOM 12864 N N . PHE B 1 602 ? 4.004 30.453 -20.875 1 94.81 602 PHE B N 1
ATOM 12865 C CA . PHE B 1 602 ? 4.242 31.281 -19.688 1 94.81 602 PHE B CA 1
ATOM 12866 C C . PHE B 1 602 ? 5.711 31.688 -19.609 1 94.81 602 PHE B C 1
ATOM 12868 O O . PHE B 1 602 ? 6.547 30.922 -19.141 1 94.81 602 PHE B O 1
ATOM 12875 N N . PRO B 1 603 ? 6.066 32.875 -19.875 1 94.62 603 PRO B N 1
ATOM 12876 C CA . PRO B 1 603 ? 7.449 33.344 -19.891 1 94.62 603 PRO B CA 1
ATOM 12877 C C . PRO B 1 603 ? 7.848 34.062 -18.609 1 94.62 603 PRO B C 1
ATOM 12879 O O . PRO B 1 603 ? 6.98 34.5 -17.828 1 94.62 603 PRO B O 1
ATOM 12882 N N . SER B 1 604 ? 9.109 34.25 -18.328 1 94.69 604 SER B N 1
ATOM 12883 C CA . SER B 1 604 ? 9.672 35.031 -17.234 1 94.69 604 SER B CA 1
ATOM 12884 C C . SER B 1 604 ? 11.047 35.562 -17.578 1 94.69 604 SER B C 1
ATOM 12886 O O . SER B 1 604 ? 11.781 34.938 -18.359 1 94.69 604 SER B O 1
ATOM 12888 N N . VAL B 1 605 ? 11.391 36.688 -17.078 1 95.5 605 VAL B N 1
ATOM 12889 C CA . VAL B 1 605 ? 12.688 37.344 -17.281 1 95.5 605 VAL B CA 1
ATOM 12890 C C . VAL B 1 605 ? 13.172 37.938 -15.969 1 95.5 605 VAL B C 1
ATOM 12892 O O . VAL B 1 605 ? 12.375 38.438 -15.164 1 95.5 605 VAL B O 1
ATOM 12895 N N . SER B 1 606 ? 14.391 37.875 -15.656 1 95.81 606 SER B N 1
ATOM 12896 C CA . SER B 1 606 ? 15 38.531 -14.492 1 95.81 606 SER B CA 1
ATOM 12897 C C . SER B 1 606 ? 16.375 39.094 -14.844 1 95.81 606 SER B C 1
ATOM 12899 O O . SER B 1 606 ? 17.078 38.562 -15.695 1 95.81 606 SER B O 1
ATOM 12901 N N . ALA B 1 607 ? 16.734 40.156 -14.195 1 96.62 607 ALA B N 1
ATOM 12902 C CA . ALA B 1 607 ? 18.016 40.812 -14.391 1 96.62 607 ALA B CA 1
ATOM 12903 C C . ALA B 1 607 ? 18.625 41.219 -13.062 1 96.62 607 ALA B C 1
ATOM 12905 O O . ALA B 1 607 ? 17.922 41.5 -12.086 1 96.62 607 ALA B O 1
ATOM 12906 N N . GLY B 1 608 ? 19.906 41.219 -13.008 1 96.5 608 GLY B N 1
ATOM 12907 C CA . GLY B 1 608 ? 20.672 41.625 -11.836 1 96.5 608 GLY B CA 1
ATOM 12908 C C . GLY B 1 608 ? 21.891 42.469 -12.188 1 96.5 608 GLY B C 1
ATOM 12909 O O . GLY B 1 608 ? 22.531 42.219 -13.219 1 96.5 608 GLY B O 1
ATOM 12910 N N . TRP B 1 609 ? 22.188 43.469 -11.336 1 97.38 609 TRP B N 1
ATOM 12911 C CA . TRP B 1 609 ? 23.344 44.344 -11.477 1 97.38 609 TRP B CA 1
ATOM 12912 C C . TRP B 1 609 ? 24.141 44.406 -10.18 1 97.38 609 TRP B C 1
ATOM 12914 O O . TRP B 1 609 ? 23.656 44.906 -9.164 1 97.38 609 TRP B O 1
ATOM 12924 N N . GLN B 1 610 ? 25.312 43.844 -10.273 1 95.69 610 GLN B N 1
ATOM 12925 C CA . GLN B 1 610 ? 26.219 43.906 -9.133 1 95.69 610 GLN B CA 1
ATOM 12926 C C . GLN B 1 610 ? 26.969 45.25 -9.109 1 95.69 610 GLN B C 1
ATOM 12928 O O . GLN B 1 610 ? 28.141 45.312 -9.508 1 95.69 610 GLN B O 1
ATOM 12933 N N . ILE B 1 611 ? 26.484 46.125 -8.469 1 96.25 611 ILE B N 1
ATOM 12934 C CA . ILE B 1 611 ? 26.969 47.531 -8.484 1 96.25 611 ILE B CA 1
ATOM 12935 C C . ILE B 1 611 ? 28.297 47.625 -7.746 1 96.25 611 ILE B C 1
ATOM 12937 O O . ILE B 1 611 ? 29.188 48.375 -8.133 1 96.25 611 ILE B O 1
ATOM 12941 N N . ALA B 1 612 ? 28.422 46.906 -6.676 1 92.38 612 ALA B N 1
ATOM 12942 C CA . ALA B 1 612 ? 29.625 46.969 -5.855 1 92.38 612 ALA B CA 1
ATOM 12943 C C . ALA B 1 612 ? 30.859 46.562 -6.664 1 92.38 612 ALA B C 1
ATOM 12945 O O . ALA B 1 612 ? 31.984 46.938 -6.324 1 92.38 612 ALA B O 1
ATOM 12946 N N . GLN B 1 613 ? 30.656 45.781 -7.711 1 89.94 613 GLN B N 1
ATOM 12947 C CA . GLN B 1 613 ? 31.781 45.281 -8.5 1 89.94 613 GLN B CA 1
ATOM 12948 C C . GLN B 1 613 ? 32.188 46.281 -9.57 1 89.94 613 GLN B C 1
ATOM 12950 O O . GLN B 1 613 ? 33.219 46.094 -10.242 1 89.94 613 GLN B O 1
ATOM 12955 N N . GLU B 1 614 ? 31.516 47.406 -9.664 1 94.5 614 GLU B N 1
ATOM 12956 C CA . GLU B 1 614 ? 31.875 48.438 -10.641 1 94.5 614 GLU B CA 1
ATOM 12957 C C . GLU B 1 614 ? 33.156 49.156 -10.227 1 94.5 614 GLU B C 1
ATOM 12959 O O . GLU B 1 614 ? 33.438 49.344 -9.039 1 94.5 614 GLU B O 1
ATOM 12964 N N . ARG B 1 615 ? 33.75 49.781 -11.234 1 92.25 615 ARG B N 1
ATOM 12965 C CA . ARG B 1 615 ? 35.031 50.469 -10.992 1 92.25 615 ARG B CA 1
ATOM 12966 C C . ARG B 1 615 ? 34.812 51.719 -10.156 1 92.25 615 ARG B C 1
ATOM 12968 O O . ARG B 1 615 ? 35.625 52.062 -9.305 1 92.25 615 ARG B O 1
ATOM 12975 N N . PHE B 1 616 ? 33.75 52.344 -10.336 1 94.38 616 PHE B N 1
ATOM 12976 C CA . PHE B 1 616 ? 33.531 53.594 -9.625 1 94.38 616 PHE B CA 1
ATOM 12977 C C . PHE B 1 616 ? 33.188 53.312 -8.164 1 94.38 616 PHE B C 1
ATOM 12979 O O . PHE B 1 616 ? 33.188 54.25 -7.344 1 94.38 616 PHE B O 1
ATOM 12986 N N . MET B 1 617 ? 32.969 52.062 -7.758 1 94.06 617 MET B N 1
ATOM 12987 C CA . MET B 1 617 ? 32.625 51.719 -6.383 1 94.06 617 MET B CA 1
ATOM 12988 C C . MET B 1 617 ? 33.844 51.156 -5.645 1 94.06 617 MET B C 1
ATOM 12990 O O . MET B 1 617 ? 33.75 50.781 -4.48 1 94.06 617 MET B O 1
ATOM 12994 N N . ASN B 1 618 ? 34.938 51.188 -6.195 1 90.75 618 ASN B N 1
ATOM 12995 C CA . ASN B 1 618 ? 36.125 50.594 -5.617 1 90.75 618 ASN B CA 1
ATOM 12996 C C . ASN B 1 618 ? 36.5 51.219 -4.285 1 90.75 618 ASN B C 1
ATOM 12998 O O . ASN B 1 618 ? 37.031 50.562 -3.391 1 90.75 618 ASN B O 1
ATOM 13002 N N . SER B 1 619 ? 36.25 52.469 -4.156 1 90.75 619 SER B N 1
ATOM 13003 C CA . SER B 1 619 ? 36.594 53.188 -2.936 1 90.75 619 SER B CA 1
ATOM 13004 C C . SER B 1 619 ? 35.75 52.719 -1.757 1 90.75 619 SER B C 1
ATOM 13006 O O . SER B 1 619 ? 36.125 52.969 -0.6 1 90.75 619 SER B O 1
ATOM 13008 N N . THR B 1 620 ? 34.625 52.062 -1.982 1 92.75 620 THR B N 1
ATOM 13009 C CA . THR B 1 620 ? 33.688 51.688 -0.931 1 92.75 620 THR B CA 1
ATOM 13010 C C . THR B 1 620 ? 33.938 50.25 -0.477 1 92.75 620 THR B C 1
ATOM 13012 O O . THR B 1 620 ? 33.312 49.781 0.471 1 92.75 620 THR B O 1
ATOM 13015 N N . ARG B 1 621 ? 34.906 49.594 -0.962 1 87.25 621 ARG B N 1
ATOM 13016 C CA . ARG B 1 621 ? 35.125 48.156 -0.747 1 87.25 621 ARG B CA 1
ATOM 13017 C C . ARG B 1 621 ? 35.562 47.875 0.688 1 87.25 621 ARG B C 1
ATOM 13019 O O . ARG B 1 621 ? 35.406 46.75 1.176 1 87.25 621 ARG B O 1
ATOM 13026 N N . HIS B 1 622 ? 36.031 48.938 1.384 1 86.5 622 HIS B N 1
ATOM 13027 C CA . HIS B 1 622 ? 36.469 48.719 2.754 1 86.5 622 HIS B CA 1
ATOM 13028 C C . HIS B 1 622 ? 35.312 48.5 3.695 1 86.5 622 HIS B C 1
ATOM 13030 O O . HIS B 1 622 ? 35.438 47.906 4.77 1 86.5 622 HIS B O 1
ATOM 13036 N N . TRP B 1 623 ? 34.094 48.969 3.314 1 90.31 623 TRP B N 1
ATOM 13037 C CA . TRP B 1 623 ? 32.938 48.781 4.203 1 90.31 623 TRP B CA 1
ATOM 13038 C C . TRP B 1 623 ? 31.766 48.188 3.451 1 90.31 623 TRP B C 1
ATOM 13040 O O . TRP B 1 623 ? 30.828 47.688 4.066 1 90.31 623 TRP B O 1
ATOM 13050 N N . LEU B 1 624 ? 31.781 48.219 2.104 1 93.88 624 LEU B N 1
ATOM 13051 C CA . LEU B 1 624 ? 30.719 47.656 1.258 1 93.88 624 LEU B CA 1
ATOM 13052 C C . LEU B 1 624 ? 31.234 46.438 0.481 1 93.88 624 LEU B C 1
ATOM 13054 O O . LEU B 1 624 ? 31.969 46.594 -0.499 1 93.88 624 LEU B O 1
ATOM 13058 N N . ASP B 1 625 ? 30.781 45.281 0.925 1 89 625 ASP B N 1
ATOM 13059 C CA . ASP B 1 625 ? 31.234 44.062 0.316 1 89 625 ASP B CA 1
ATOM 13060 C C . ASP B 1 625 ? 30.391 43.688 -0.902 1 89 625 ASP B C 1
ATOM 13062 O O . ASP B 1 625 ? 30.891 43.062 -1.846 1 89 625 ASP B O 1
ATOM 13066 N N . GLY B 1 626 ? 29.188 44 -0.823 1 91.69 626 GLY B N 1
ATOM 13067 C CA . GLY B 1 626 ? 28.297 43.688 -1.926 1 91.69 626 GLY B CA 1
ATOM 13068 C C . GLY B 1 626 ? 27.078 44.562 -1.997 1 91.69 626 GLY B C 1
ATOM 13069 O O . GLY B 1 626 ? 26.531 44.969 -0.966 1 91.69 626 GLY B O 1
ATOM 13070 N N . LEU B 1 627 ? 26.688 44.969 -3.133 1 95.62 627 LEU B N 1
ATOM 13071 C CA . LEU B 1 627 ? 25.469 45.688 -3.453 1 95.62 627 LEU B CA 1
ATOM 13072 C C . LEU B 1 627 ? 24.906 45.25 -4.797 1 95.62 627 LEU B C 1
ATOM 13074 O O . LEU B 1 627 ? 25.516 45.469 -5.84 1 95.62 627 LEU B O 1
ATOM 13078 N N . LYS B 1 628 ? 23.812 44.625 -4.742 1 96.06 628 LYS B N 1
ATOM 13079 C CA . LYS B 1 628 ? 23.203 44.094 -5.957 1 96.06 628 LYS B CA 1
ATOM 13080 C C . LYS B 1 628 ? 21.75 44.5 -6.086 1 96.06 628 LYS B C 1
ATOM 13082 O O . LYS B 1 628 ? 20.984 44.406 -5.125 1 96.06 628 LYS B O 1
ATOM 13087 N N . LEU B 1 629 ? 21.422 45.062 -7.23 1 97.12 629 LEU B N 1
ATOM 13088 C CA . LEU B 1 629 ? 20.031 45.344 -7.59 1 97.12 629 LEU B CA 1
ATOM 13089 C C . LEU B 1 629 ? 19.484 44.312 -8.547 1 97.12 629 LEU B C 1
ATOM 13091 O O . LEU B 1 629 ? 20.172 43.906 -9.492 1 97.12 629 LEU B O 1
ATOM 13095 N N . ARG B 1 630 ? 18.328 43.812 -8.227 1 96 630 ARG B N 1
ATOM 13096 C CA . ARG B 1 630 ? 17.719 42.812 -9.117 1 96 630 ARG B CA 1
ATOM 13097 C C . ARG B 1 630 ? 16.266 43.125 -9.383 1 96 630 ARG B C 1
ATOM 13099 O O . ARG B 1 630 ? 15.594 43.75 -8.547 1 96 630 ARG B O 1
ATOM 13106 N N . ALA B 1 631 ? 15.766 42.719 -10.5 1 96.75 631 ALA B N 1
ATOM 13107 C CA . ALA B 1 631 ? 14.367 42.844 -10.898 1 96.75 631 ALA B CA 1
ATOM 13108 C C . ALA B 1 631 ? 13.922 41.625 -11.734 1 96.75 631 ALA B C 1
ATOM 13110 O O . ALA B 1 631 ? 14.711 41.094 -12.508 1 96.75 631 ALA B O 1
ATOM 13111 N N . SER B 1 632 ? 12.688 41.281 -11.508 1 96.31 632 SER B N 1
ATOM 13112 C CA . SER B 1 632 ? 12.172 40.156 -12.273 1 96.31 632 SER B CA 1
ATOM 13113 C C . SER B 1 632 ? 10.695 40.344 -12.609 1 96.31 632 SER B C 1
ATOM 13115 O O . SER B 1 632 ? 9.984 41.062 -11.906 1 96.31 632 SER B O 1
ATOM 13117 N N . TYR B 1 633 ? 10.281 39.719 -13.688 1 95.5 633 TYR B N 1
ATOM 13118 C CA . TYR B 1 633 ? 8.883 39.625 -14.102 1 95.5 633 TYR B CA 1
ATOM 13119 C C . TYR B 1 633 ? 8.602 38.25 -14.727 1 95.5 633 TYR B C 1
ATOM 13121 O O . TYR B 1 633 ? 9.422 37.719 -15.469 1 95.5 633 TYR B O 1
ATOM 13129 N N . GLY B 1 634 ? 7.469 37.719 -14.375 1 94.56 634 GLY B N 1
ATOM 13130 C CA . GLY B 1 634 ? 7.074 36.469 -14.984 1 94.56 634 GLY B CA 1
ATOM 13131 C C . GLY B 1 634 ? 5.602 36.156 -14.812 1 94.56 634 GLY B C 1
ATOM 13132 O O . GLY B 1 634 ? 4.93 36.75 -13.969 1 94.56 634 GLY B O 1
ATOM 13133 N N . VAL B 1 635 ? 5.129 35.219 -15.664 1 94.62 635 VAL B N 1
ATOM 13134 C CA . VAL B 1 635 ? 3.746 34.75 -15.617 1 94.62 635 VAL B CA 1
ATOM 13135 C C . VAL B 1 635 ? 3.725 33.219 -15.469 1 94.62 635 VAL B C 1
ATOM 13137 O O . VAL B 1 635 ? 4.477 32.5 -16.141 1 94.62 635 VAL B O 1
ATOM 13140 N N . ILE B 1 636 ? 2.916 32.75 -14.594 1 93.62 636 ILE B N 1
ATOM 13141 C CA . ILE B 1 636 ? 2.738 31.328 -14.398 1 93.62 636 ILE B CA 1
ATOM 13142 C C . ILE B 1 636 ? 1.259 30.969 -14.523 1 93.62 636 ILE B C 1
ATOM 13144 O O . ILE B 1 636 ? 0.395 31.688 -14.016 1 93.62 636 ILE B O 1
ATOM 13148 N N . GLY B 1 637 ? 1.003 29.875 -15.188 1 91.06 637 GLY B N 1
ATOM 13149 C CA . GLY B 1 637 ? -0.362 29.375 -15.258 1 91.06 637 GLY B CA 1
ATOM 13150 C C . GLY B 1 637 ? -0.776 28.594 -14.023 1 91.06 637 GLY B C 1
ATOM 13151 O O . GLY B 1 637 ? 0.03 27.859 -13.445 1 91.06 637 GLY B O 1
ATOM 13152 N N . ASN B 1 638 ? -2.07 28.781 -13.648 1 88.44 638 ASN B N 1
ATOM 13153 C CA . ASN B 1 638 ? -2.631 28.047 -12.516 1 88.44 638 ASN B CA 1
ATOM 13154 C C . ASN B 1 638 ? -3.727 27.094 -12.953 1 88.44 638 ASN B C 1
ATOM 13156 O O . ASN B 1 638 ? -4.68 27.484 -13.625 1 88.44 638 ASN B O 1
ATOM 13160 N N . GLN B 1 639 ? -3.488 25.875 -12.602 1 82.06 639 GLN B N 1
ATOM 13161 C CA . GLN B 1 639 ? -4.492 24.859 -12.922 1 82.06 639 GLN B CA 1
ATOM 13162 C C . GLN B 1 639 ? -5.133 24.297 -11.656 1 82.06 639 GLN B C 1
ATOM 13164 O O . GLN B 1 639 ? -5.371 23.094 -11.562 1 82.06 639 GLN B O 1
ATOM 13169 N N . ASN B 1 640 ? -5.234 25.016 -10.641 1 77.94 640 ASN B N 1
ATOM 13170 C CA . ASN B 1 640 ? -5.797 24.562 -9.375 1 77.94 640 ASN B CA 1
ATOM 13171 C C . ASN B 1 640 ? -7.316 24.406 -9.461 1 77.94 640 ASN B C 1
ATOM 13173 O O . ASN B 1 640 ? -8.055 25.078 -8.742 1 77.94 640 ASN B O 1
ATOM 13177 N N . ILE B 1 641 ? -7.754 23.578 -10.25 1 79.06 641 ILE B N 1
ATOM 13178 C CA . ILE B 1 641 ? -9.164 23.219 -10.398 1 79.06 641 ILE B CA 1
ATOM 13179 C C . ILE B 1 641 ? -9.312 21.703 -10.289 1 79.06 641 ILE B C 1
ATOM 13181 O O . ILE B 1 641 ? -8.352 20.953 -10.484 1 79.06 641 ILE B O 1
ATOM 13185 N N . ASN B 1 642 ? -10.438 21.359 -9.945 1 81.81 642 ASN B N 1
ATOM 13186 C CA . ASN B 1 642 ? -10.672 19.922 -9.844 1 81.81 642 ASN B CA 1
ATOM 13187 C C . ASN B 1 642 ? -10.703 19.266 -11.211 1 81.81 642 ASN B C 1
ATOM 13189 O O . ASN B 1 642 ? -11.164 19.859 -12.188 1 81.81 642 ASN B O 1
ATOM 13193 N N . PRO B 1 643 ? -10.297 18.062 -11.344 1 87.44 643 PRO B N 1
ATOM 13194 C CA . PRO B 1 643 ? -10.43 17.344 -12.609 1 87.44 643 PRO B CA 1
ATOM 13195 C C . PRO B 1 643 ? -11.883 17.172 -13.047 1 87.44 643 PRO B C 1
ATOM 13197 O O . PRO B 1 643 ? -12.781 17.094 -12.211 1 87.44 643 PRO B O 1
ATOM 13200 N N . TYR B 1 644 ? -12.172 17.219 -14.312 1 84.94 644 TYR B N 1
ATOM 13201 C CA . TYR B 1 644 ? -13.438 16.938 -14.969 1 84.94 644 TYR B CA 1
ATOM 13202 C C . TYR B 1 644 ? -14.406 18.094 -14.828 1 84.94 644 TYR B C 1
ATOM 13204 O O . TYR B 1 644 ? -15.625 17.922 -14.969 1 84.94 644 TYR B O 1
ATOM 13212 N N . THR B 1 645 ? -13.945 19.25 -14.453 1 79.25 645 THR B N 1
ATOM 13213 C CA . THR B 1 645 ? -14.82 20.391 -14.203 1 79.25 645 THR B CA 1
ATOM 13214 C C . THR B 1 645 ? -15.516 20.828 -15.492 1 79.25 645 THR B C 1
ATOM 13216 O O . THR B 1 645 ? -16.578 21.438 -15.453 1 79.25 645 THR B O 1
ATOM 13219 N N . PHE B 1 646 ? -15.023 20.5 -16.656 1 79.75 646 PHE B N 1
ATOM 13220 C CA . PHE B 1 646 ? -15.617 20.922 -17.906 1 79.75 646 PHE B CA 1
ATOM 13221 C C . PHE B 1 646 ? -16.547 19.844 -18.453 1 79.75 646 PHE B C 1
ATOM 13223 O O . PHE B 1 646 ? -17.094 19.984 -19.547 1 79.75 646 PHE B O 1
ATOM 13230 N N . THR B 1 647 ? -16.734 18.781 -17.734 1 79.5 647 THR B N 1
ATOM 13231 C CA . THR B 1 647 ? -17.641 17.719 -18.125 1 79.5 647 THR B CA 1
ATOM 13232 C C . THR B 1 647 ? -18.906 17.75 -17.281 1 79.5 647 THR B C 1
ATOM 13234 O O . THR B 1 647 ? -18.844 17.703 -16.047 1 79.5 647 THR B O 1
ATOM 13237 N N . PRO B 1 648 ? -20.031 17.875 -17.953 1 74.12 648 PRO B N 1
ATOM 13238 C CA . PRO B 1 648 ? -21.266 17.797 -17.156 1 74.12 648 PRO B CA 1
ATOM 13239 C C . PRO B 1 648 ? -21.453 16.438 -16.484 1 74.12 648 PRO B C 1
ATOM 13241 O O . PRO B 1 648 ? -21.156 15.398 -17.078 1 74.12 648 PRO B O 1
ATOM 13244 N N . SER B 1 649 ? -21.625 16.5 -15.211 1 74.44 649 SER B N 1
ATOM 13245 C CA . SER B 1 649 ? -21.781 15.242 -14.484 1 74.44 649 SER B CA 1
ATOM 13246 C C . SER B 1 649 ? -23.078 15.211 -13.711 1 74.44 649 SER B C 1
ATOM 13248 O O . SER B 1 649 ? -23.672 16.266 -13.43 1 74.44 649 SER B O 1
ATOM 13250 N N . MET B 1 650 ? -23.656 13.969 -13.609 1 71.94 650 MET B N 1
ATOM 13251 C CA . MET B 1 650 ? -24.781 13.703 -12.719 1 71.94 650 MET B CA 1
ATOM 13252 C C . MET B 1 650 ? -24.359 12.789 -11.57 1 71.94 650 MET B C 1
ATOM 13254 O O . MET B 1 650 ? -23.531 11.906 -11.75 1 71.94 650 MET B O 1
ATOM 13258 N N . SER B 1 651 ? -24.844 13.133 -10.383 1 71.38 651 SER B N 1
ATOM 13259 C CA . SER B 1 651 ? -24.484 12.344 -9.211 1 71.38 651 SER B CA 1
ATOM 13260 C C . SER B 1 651 ? -25.531 11.281 -8.914 1 71.38 651 SER B C 1
ATOM 13262 O O . SER B 1 651 ? -26.734 11.562 -8.984 1 71.38 651 SER B O 1
ATOM 13264 N N . VAL B 1 652 ? -25.031 10.102 -8.867 1 69.06 652 VAL B N 1
ATOM 13265 C CA . VAL B 1 652 ? -25.875 9.016 -8.391 1 69.06 652 VAL B CA 1
ATOM 13266 C C . VAL B 1 652 ? -25.531 8.664 -6.949 1 69.06 652 VAL B C 1
ATOM 13268 O O . VAL B 1 652 ? -24.344 8.508 -6.613 1 69.06 652 VAL B O 1
ATOM 13271 N N . ASN B 1 653 ? -26.422 8.82 -6.047 1 65.75 653 ASN B N 1
ATOM 13272 C CA . ASN B 1 653 ? -26.172 8.492 -4.645 1 65.75 653 ASN B CA 1
ATOM 13273 C C . ASN B 1 653 ? -27.016 7.301 -4.199 1 65.75 653 ASN B C 1
ATOM 13275 O O . ASN B 1 653 ? -28.234 7.277 -4.395 1 65.75 653 ASN B O 1
ATOM 13279 N N . ASN B 1 654 ? -26.266 6.355 -3.834 1 62.38 654 ASN B N 1
ATOM 13280 C CA . ASN B 1 654 ? -26.984 5.195 -3.309 1 62.38 654 ASN B CA 1
ATOM 13281 C C . ASN B 1 654 ? -27.469 5.434 -1.882 1 62.38 654 ASN B C 1
ATOM 13283 O O . ASN B 1 654 ? -26.719 5.941 -1.043 1 62.38 654 ASN B O 1
ATOM 13287 N N . LYS B 1 655 ? -28.656 5.023 -1.604 1 58.81 655 LYS B N 1
ATOM 13288 C CA . LYS B 1 655 ? -29.312 5.031 -0.297 1 58.81 655 LYS B CA 1
ATOM 13289 C C . LYS B 1 655 ? -29.25 6.418 0.335 1 58.81 655 LYS B C 1
ATOM 13291 O O . LYS B 1 655 ? -28.922 6.559 1.513 1 58.81 655 LYS B O 1
ATOM 13296 N N . ALA B 1 656 ? -29.281 7.371 -0.669 1 52 656 ALA B N 1
ATOM 13297 C CA . ALA B 1 656 ? -29.328 8.75 -0.195 1 52 656 ALA B CA 1
ATOM 13298 C C . ALA B 1 656 ? -30.531 8.984 0.71 1 52 656 ALA B C 1
ATOM 13300 O O . ALA B 1 656 ? -31.578 8.367 0.527 1 52 656 ALA B O 1
ATOM 13301 N N . THR B 1 657 ? -30.266 9.477 1.843 1 47.75 657 THR B N 1
ATOM 13302 C CA . THR B 1 657 ? -31.266 9.766 2.869 1 47.75 657 THR B CA 1
ATOM 13303 C C . THR B 1 657 ? -32.438 10.523 2.277 1 47.75 657 THR B C 1
ATOM 13305 O O . THR B 1 657 ? -33.438 10.789 2.969 1 47.75 657 THR B O 1
ATOM 13308 N N . SER B 1 658 ? -32.312 10.773 0.997 1 47.25 658 SER B N 1
ATOM 13309 C CA . SER B 1 658 ? -33.344 11.727 0.628 1 47.25 658 SER B CA 1
ATOM 13310 C C . SER B 1 658 ? -34.625 11.008 0.183 1 47.25 658 SER B C 1
ATOM 13312 O O . SER B 1 658 ? -35.688 11.609 0.151 1 47.25 658 SER B O 1
ATOM 13314 N N . TRP B 1 659 ? -34.438 9.789 -0.333 1 50.81 659 TRP B N 1
ATOM 13315 C CA . TRP B 1 659 ? -35.688 9.164 -0.798 1 50.81 659 TRP B CA 1
ATOM 13316 C C . TRP B 1 659 ? -35.844 7.766 -0.212 1 50.81 659 TRP B C 1
ATOM 13318 O O . TRP B 1 659 ? -34.875 6.98 -0.198 1 50.81 659 TRP B O 1
ATOM 13328 N N . ILE B 1 660 ? -36.75 7.625 0.602 1 52.16 660 ILE B N 1
ATOM 13329 C CA . ILE B 1 660 ? -37.094 6.352 1.227 1 52.16 660 ILE B CA 1
ATOM 13330 C C . ILE B 1 660 ? -38.219 5.68 0.46 1 52.16 660 ILE B C 1
ATOM 13332 O O . ILE B 1 660 ? -39.281 6.297 0.217 1 52.16 660 ILE B O 1
ATOM 13336 N N . ILE B 1 661 ? -37.906 4.711 -0.276 1 52.19 661 ILE B N 1
ATOM 13337 C CA . ILE B 1 661 ? -39 3.857 -0.743 1 52.19 661 ILE B CA 1
ATOM 13338 C C . ILE B 1 661 ? -39 2.541 0.031 1 52.19 661 ILE B C 1
ATOM 13340 O O . ILE B 1 661 ? -37.969 1.858 0.095 1 52.19 661 ILE B O 1
ATOM 13344 N N . ASP B 1 662 ? -39.969 2.225 0.476 1 48.09 662 ASP B N 1
ATOM 13345 C CA . ASP B 1 662 ? -40.219 1.024 1.269 1 48.09 662 ASP B CA 1
ATOM 13346 C C . ASP B 1 662 ? -39.188 0.869 2.369 1 48.09 662 ASP B C 1
ATOM 13348 O O . ASP B 1 662 ? -38.594 -0.197 2.514 1 48.09 662 ASP B O 1
ATOM 13352 N N . ASP B 1 663 ? -38.875 2.096 2.963 1 50.69 663 ASP B N 1
ATOM 13353 C CA . ASP B 1 663 ? -38.062 2.213 4.18 1 50.69 663 ASP B CA 1
ATOM 13354 C C . ASP B 1 663 ? -36.594 1.946 3.893 1 50.69 663 ASP B C 1
ATOM 13356 O O . ASP B 1 663 ? -35.844 1.539 4.785 1 50.69 663 ASP B O 1
ATOM 13360 N N . THR B 1 664 ? -36.312 1.841 2.619 1 53.31 664 THR B N 1
ATOM 13361 C CA . THR B 1 664 ? -34.906 1.667 2.268 1 53.31 664 THR B CA 1
ATOM 13362 C C . THR B 1 664 ? -34.406 2.844 1.434 1 53.31 664 THR B C 1
ATOM 13364 O O . THR B 1 664 ? -35.125 3.34 0.56 1 53.31 664 THR B O 1
ATOM 13367 N N . TYR B 1 665 ? -33.406 3.332 1.766 1 57.12 665 TYR B N 1
ATOM 13368 C CA . TYR B 1 665 ? -32.812 4.395 0.978 1 57.12 665 TYR B CA 1
ATOM 13369 C C . TYR B 1 665 ? -32.5 3.924 -0.441 1 57.12 665 TYR B C 1
ATOM 13371 O O . TYR B 1 665 ? -32.094 2.785 -0.645 1 57.12 665 TYR B O 1
ATOM 13379 N N . VAL B 1 666 ? -33.188 4.684 -1.421 1 60.75 666 VAL B N 1
ATOM 13380 C CA . VAL B 1 666 ? -33.094 4.254 -2.812 1 60.75 666 VAL B CA 1
ATOM 13381 C C . VAL B 1 666 ? -31.969 5.02 -3.514 1 60.75 666 VAL B C 1
ATOM 13383 O O . VAL B 1 666 ? -31.594 6.109 -3.08 1 60.75 666 VAL B O 1
ATOM 13386 N N . THR B 1 667 ? -31.375 4.43 -4.496 1 62.5 667 THR B N 1
ATOM 13387 C CA . THR B 1 667 ? -30.406 5.062 -5.387 1 62.5 667 THR B CA 1
ATOM 13388 C C . THR B 1 667 ? -31.078 6.117 -6.258 1 62.5 667 THR B C 1
ATOM 13390 O O . THR B 1 667 ? -32.156 5.879 -6.805 1 62.5 667 THR B O 1
ATOM 13393 N N . SER B 1 668 ? -30.781 7.332 -6.098 1 63.31 668 SER B N 1
ATOM 13394 C CA . SER B 1 668 ? -31.391 8.398 -6.879 1 63.31 668 SER B CA 1
ATOM 13395 C C . SER B 1 668 ? -30.344 9.258 -7.57 1 63.31 668 SER B C 1
ATOM 13397 O O . SER B 1 668 ? -29.188 9.32 -7.117 1 63.31 668 SER B O 1
ATOM 13399 N N . ILE B 1 669 ? -30.703 9.602 -8.758 1 62.59 669 ILE B N 1
ATOM 13400 C CA . ILE B 1 669 ? -29.922 10.664 -9.383 1 62.59 669 ILE B CA 1
ATOM 13401 C C . ILE B 1 669 ? -30.188 11.984 -8.664 1 62.59 669 ILE B C 1
ATOM 13403 O O . ILE B 1 669 ? -31.328 12.445 -8.586 1 62.59 669 ILE B O 1
ATOM 13407 N N . SER B 1 670 ? -29.297 12.438 -7.902 1 57.53 670 SER B N 1
ATOM 13408 C CA . SER B 1 670 ? -29.547 13.5 -6.945 1 57.53 670 SER B CA 1
ATOM 13409 C C . SER B 1 670 ? -29.266 14.875 -7.551 1 57.53 670 SER B C 1
ATOM 13411 O O . SER B 1 670 ? -29.625 15.898 -6.973 1 57.53 670 SER B O 1
ATOM 13413 N N . SER B 1 671 ? -28.547 14.945 -8.688 1 60.59 671 SER B N 1
ATOM 13414 C CA . SER B 1 671 ? -28.297 16.312 -9.148 1 60.59 671 SER B CA 1
ATOM 13415 C C . SER B 1 671 ? -28.438 16.422 -10.656 1 60.59 671 SER B C 1
ATOM 13417 O O . SER B 1 671 ? -28.188 15.453 -11.383 1 60.59 671 SER B O 1
ATOM 13419 N N . LEU B 1 672 ? -29.141 17.516 -11.172 1 59.66 672 LEU B N 1
ATOM 13420 C CA . LEU B 1 672 ? -29.125 17.875 -12.586 1 59.66 672 LEU B CA 1
ATOM 13421 C C . LEU B 1 672 ? -27.703 18.203 -13.047 1 59.66 672 LEU B C 1
ATOM 13423 O O . LEU B 1 672 ? -26.891 18.672 -12.25 1 59.66 672 LEU B O 1
ATOM 13427 N N . PRO B 1 673 ? -27.422 17.797 -14.195 1 63.75 673 PRO B N 1
ATOM 13428 C CA . PRO B 1 673 ? -26.094 18.141 -14.68 1 63.75 673 PRO B CA 1
ATOM 13429 C C . PRO B 1 673 ? -25.781 19.641 -14.531 1 63.75 673 PRO B C 1
ATOM 13431 O O . PRO B 1 673 ? -26.641 20.469 -14.805 1 63.75 673 PRO B O 1
ATOM 13434 N N . ALA B 1 674 ? -24.734 19.969 -13.828 1 62.38 674 ALA B N 1
ATOM 13435 C CA . ALA B 1 674 ? -24.297 21.359 -13.727 1 62.38 674 ALA B CA 1
ATOM 13436 C C . ALA B 1 674 ? -23.984 21.938 -15.102 1 62.38 674 ALA B C 1
ATOM 13438 O O . ALA B 1 674 ? -23.641 21.203 -16.031 1 62.38 674 ALA B O 1
ATOM 13439 N N . LEU B 1 675 ? -24.469 23.188 -15.344 1 68.31 675 LEU B N 1
ATOM 13440 C CA . LEU B 1 675 ? -24.016 23.875 -16.547 1 68.31 675 LEU B CA 1
ATOM 13441 C C . LEU B 1 675 ? -22.5 24.016 -16.547 1 68.31 675 LEU B C 1
ATOM 13443 O O . LEU B 1 675 ? -21.906 24.406 -15.523 1 68.31 675 LEU B O 1
ATOM 13447 N N . VAL B 1 676 ? -21.953 23.375 -17.469 1 69.56 676 VAL B N 1
ATOM 13448 C CA . VAL B 1 676 ? -20.5 23.453 -17.547 1 69.56 676 VAL B CA 1
ATOM 13449 C C . VAL B 1 676 ? -20.094 24.375 -18.703 1 69.56 676 VAL B C 1
ATOM 13451 O O . VAL B 1 676 ? -20.781 24.422 -19.719 1 69.56 676 VAL B O 1
ATOM 13454 N N . SER B 1 677 ? -19.203 25.344 -18.391 1 69.75 677 SER B N 1
ATOM 13455 C CA . SER B 1 677 ? -18.594 26.125 -19.469 1 69.75 677 SER B CA 1
ATOM 13456 C C . SER B 1 677 ? -17.438 25.359 -20.109 1 69.75 677 SER B C 1
ATOM 13458 O O . SER B 1 677 ? -16.594 24.797 -19.422 1 69.75 677 SER B O 1
ATOM 13460 N N . GLN B 1 678 ? -17.562 25.312 -21.375 1 68.88 678 GLN B N 1
ATOM 13461 C CA . GLN B 1 678 ? -16.469 24.656 -22.094 1 68.88 678 GLN B CA 1
ATOM 13462 C C . GLN B 1 678 ? -15.383 25.656 -22.484 1 68.88 678 GLN B C 1
ATOM 13464 O O . GLN B 1 678 ? -14.461 25.328 -23.219 1 68.88 678 GLN B O 1
ATOM 13469 N N . ASN B 1 679 ? -15.5 26.828 -21.812 1 73.94 679 ASN B N 1
ATOM 13470 C CA . ASN B 1 679 ? -14.562 27.828 -22.328 1 73.94 679 ASN B CA 1
ATOM 13471 C C . ASN B 1 679 ? -13.625 28.328 -21.234 1 73.94 679 ASN B C 1
ATOM 13473 O O . ASN B 1 679 ? -12.945 29.344 -21.391 1 73.94 679 ASN B O 1
ATOM 13477 N N . PHE B 1 680 ? -13.68 27.609 -20.219 1 80.94 680 PHE B N 1
ATOM 13478 C CA . PHE B 1 680 ? -12.766 28.188 -19.234 1 80.94 680 PHE B CA 1
ATOM 13479 C C . PHE B 1 680 ? -11.328 27.781 -19.547 1 80.94 680 PHE B C 1
ATOM 13481 O O . PHE B 1 680 ? -11.086 26.797 -20.234 1 80.94 680 PHE B O 1
ATOM 13488 N N . THR B 1 681 ? -10.391 28.75 -19.141 1 86 681 THR B N 1
ATOM 13489 C CA . THR B 1 681 ? -8.969 28.609 -19.453 1 86 681 THR B CA 1
ATOM 13490 C C . THR B 1 681 ? -8.125 28.828 -18.203 1 86 681 THR B C 1
ATOM 13492 O O . THR B 1 681 ? -8.641 28.844 -17.078 1 86 681 THR B O 1
ATOM 13495 N N . TRP B 1 682 ? -6.863 29.031 -18.406 1 89.56 682 TRP B N 1
ATOM 13496 C CA . TRP B 1 682 ? -5.883 29.141 -17.328 1 89.56 682 TRP B CA 1
ATOM 13497 C C . TRP B 1 682 ? -6.055 30.453 -16.578 1 89.56 682 TRP B C 1
ATOM 13499 O O . TRP B 1 682 ? -6.336 31.5 -17.172 1 89.56 682 TRP B O 1
ATOM 13509 N N . GLU B 1 683 ? -5.98 30.344 -15.211 1 90.12 683 GLU B N 1
ATOM 13510 C CA . GLU B 1 683 ? -5.645 31.516 -14.422 1 90.12 683 GLU B CA 1
ATOM 13511 C C . GLU B 1 683 ? -4.184 31.922 -14.617 1 90.12 683 GLU B C 1
ATOM 13513 O O . GLU B 1 683 ? -3.291 31.062 -14.578 1 90.12 683 GLU B O 1
ATOM 13518 N N . LYS B 1 684 ? -3.887 33.156 -14.867 1 92.69 684 LYS B N 1
ATOM 13519 C CA . LYS B 1 684 ? -2.527 33.625 -15.102 1 92.69 684 LYS B CA 1
ATOM 13520 C C . LYS B 1 684 ? -2.031 34.469 -13.93 1 92.69 684 LYS B C 1
ATOM 13522 O O . LYS B 1 684 ? -2.623 35.5 -13.602 1 92.69 684 LYS B O 1
ATOM 13527 N N . VAL B 1 685 ? -0.947 34.094 -13.336 1 93.19 685 VAL B N 1
ATOM 13528 C CA . VAL B 1 685 ? -0.362 34.781 -12.188 1 93.19 685 VAL B CA 1
ATOM 13529 C C . VAL B 1 685 ? 0.916 35.5 -12.617 1 93.19 685 VAL B C 1
ATOM 13531 O O . VAL B 1 685 ? 1.966 34.875 -12.773 1 93.19 685 VAL B O 1
ATOM 13534 N N . GLY B 1 686 ? 0.81 36.812 -12.75 1 93.56 686 GLY B N 1
ATOM 13535 C CA . GLY B 1 686 ? 1.956 37.656 -13.086 1 93.56 686 GLY B CA 1
ATOM 13536 C C . GLY B 1 686 ? 2.564 38.344 -11.883 1 93.56 686 GLY B C 1
ATOM 13537 O O . GLY B 1 686 ? 1.85 38.938 -11.078 1 93.56 686 GLY B O 1
ATOM 13538 N N . THR B 1 687 ? 3.865 38.25 -11.727 1 95.19 687 THR B N 1
ATOM 13539 C CA . THR B 1 687 ? 4.523 38.812 -10.562 1 95.19 687 THR B CA 1
ATOM 13540 C C . THR B 1 687 ? 5.699 39.719 -10.992 1 95.19 687 THR B C 1
ATOM 13542 O O . THR B 1 687 ? 6.527 39.281 -11.805 1 95.19 687 THR B O 1
ATOM 13545 N N . ILE B 1 688 ? 5.738 40.906 -10.516 1 96.44 688 ILE B N 1
ATOM 13546 C CA . ILE B 1 688 ? 6.906 41.75 -10.602 1 96.44 688 ILE B CA 1
ATOM 13547 C C . ILE B 1 688 ? 7.617 41.812 -9.25 1 96.44 688 ILE B C 1
ATOM 13549 O O . ILE B 1 688 ? 6.973 41.875 -8.203 1 96.44 688 ILE B O 1
ATOM 13553 N N . ASN B 1 689 ? 8.875 41.719 -9.273 1 97.25 689 ASN B N 1
ATOM 13554 C CA . ASN B 1 689 ? 9.68 41.75 -8.055 1 97.25 689 ASN B CA 1
ATOM 13555 C C . ASN B 1 689 ? 10.914 42.625 -8.227 1 97.25 689 ASN B C 1
ATOM 13557 O O . ASN B 1 689 ? 11.578 42.562 -9.258 1 97.25 689 ASN B O 1
ATOM 13561 N N . VAL B 1 690 ? 11.188 43.5 -7.23 1 97.75 690 VAL B N 1
ATOM 13562 C CA . VAL B 1 690 ? 12.406 44.281 -7.156 1 97.75 690 VAL B CA 1
ATOM 13563 C C . VAL B 1 690 ? 13.117 44 -5.832 1 97.75 690 VAL B C 1
ATOM 13565 O O . VAL B 1 690 ? 12.5 44.031 -4.77 1 97.75 690 VAL B O 1
ATOM 13568 N N . GLY B 1 691 ? 14.367 43.719 -5.965 1 96.81 691 GLY B N 1
ATOM 13569 C CA . GLY B 1 691 ? 15.125 43.375 -4.773 1 96.81 691 GLY B CA 1
ATOM 13570 C C . GLY B 1 691 ? 16.438 44.125 -4.648 1 96.81 691 GLY B C 1
ATOM 13571 O O . GLY B 1 691 ? 17.047 44.5 -5.656 1 96.81 691 GLY B O 1
ATOM 13572 N N . LEU B 1 692 ? 16.859 44.312 -3.426 1 97.38 692 LEU B N 1
ATOM 13573 C CA . LEU B 1 692 ? 18.141 44.906 -3.064 1 97.38 692 LEU B CA 1
ATOM 13574 C C . LEU B 1 692 ? 18.891 44.031 -2.059 1 97.38 692 LEU B C 1
ATOM 13576 O O . LEU B 1 692 ? 18.375 43.75 -0.98 1 97.38 692 LEU B O 1
ATOM 13580 N N . ASP B 1 693 ? 20.062 43.625 -2.475 1 96.31 693 ASP B N 1
ATOM 13581 C CA . ASP B 1 693 ? 20.938 42.844 -1.592 1 96.31 693 ASP B CA 1
ATOM 13582 C C . ASP B 1 693 ? 22.125 43.688 -1.154 1 96.31 693 ASP B C 1
ATOM 13584 O O . ASP B 1 693 ? 22.812 44.312 -1.987 1 96.31 693 ASP B O 1
ATOM 13588 N N . VAL B 1 694 ? 22.391 43.656 0.15 1 96.06 694 VAL B N 1
ATOM 13589 C CA . VAL B 1 694 ? 23.484 44.469 0.674 1 96.06 694 VAL B CA 1
ATOM 13590 C C . VAL B 1 694 ? 24.328 43.656 1.642 1 96.06 694 VAL B C 1
ATOM 13592 O O . VAL B 1 694 ? 23.797 42.875 2.451 1 96.06 694 VAL B O 1
ATOM 13595 N N . ASN B 1 695 ? 25.578 43.688 1.479 1 94.44 695 ASN B N 1
ATOM 13596 C CA . ASN B 1 695 ? 26.562 43.125 2.41 1 94.44 695 ASN B CA 1
ATOM 13597 C C . ASN B 1 695 ? 27.562 44.188 2.879 1 94.44 695 ASN B C 1
ATOM 13599 O O . ASN B 1 695 ? 28.234 44.812 2.061 1 94.44 695 ASN B O 1
ATOM 13603 N N . LEU B 1 696 ? 27.719 44.25 4.23 1 95.12 696 LEU B N 1
ATOM 13604 C CA . LEU B 1 696 ? 28.547 45.312 4.785 1 95.12 696 LEU B CA 1
ATOM 13605 C C . LEU B 1 696 ? 29.531 44.781 5.805 1 95.12 696 LEU B C 1
ATOM 13607 O O . LEU B 1 696 ? 29.281 43.75 6.418 1 95.12 696 LEU B O 1
ATOM 13611 N N . PHE B 1 697 ? 30.656 45.438 6.02 1 93.88 697 PHE B N 1
ATOM 13612 C CA . PHE B 1 697 ? 31.625 45.25 7.094 1 93.88 697 PHE B CA 1
ATOM 13613 C C . PHE B 1 697 ? 32.156 43.844 7.098 1 93.88 697 PHE B C 1
ATOM 13615 O O . PHE B 1 697 ? 32.125 43.156 8.125 1 93.88 697 PHE B O 1
ATOM 13622 N N . ASN B 1 698 ? 32.656 43.406 5.965 1 87.12 698 ASN B N 1
ATOM 13623 C CA . ASN B 1 698 ? 33.188 42.062 5.758 1 87.12 698 ASN B CA 1
ATOM 13624 C C . ASN B 1 698 ? 32.125 41 5.957 1 87.12 698 ASN B C 1
ATOM 13626 O O . ASN B 1 698 ? 32.344 40.031 6.676 1 87.12 698 ASN B O 1
ATOM 13630 N N . ASN B 1 699 ? 30.938 41.375 5.477 1 85.81 699 ASN B N 1
ATOM 13631 C CA . ASN B 1 699 ? 29.797 40.469 5.434 1 85.81 699 ASN B CA 1
ATOM 13632 C C . ASN B 1 699 ? 29.266 40.188 6.832 1 85.81 699 ASN B C 1
ATOM 13634 O O . ASN B 1 699 ? 28.609 39.156 7.051 1 85.81 699 ASN B O 1
ATOM 13638 N N . ARG B 1 700 ? 29.625 41 7.836 1 91.06 700 ARG B N 1
ATOM 13639 C CA . ARG B 1 700 ? 29.062 40.844 9.172 1 91.06 700 ARG B CA 1
ATOM 13640 C C . ARG B 1 700 ? 27.578 41.219 9.188 1 91.06 700 ARG B C 1
ATOM 13642 O O . ARG B 1 700 ? 26.812 40.656 9.977 1 91.06 700 ARG B O 1
ATOM 13649 N N . LEU B 1 701 ? 27.266 42.156 8.359 1 94.62 701 LEU B N 1
ATOM 13650 C CA . LEU B 1 701 ? 25.859 42.531 8.195 1 94.62 701 LEU B CA 1
ATOM 13651 C C . LEU B 1 701 ? 25.375 42.219 6.785 1 94.62 701 LEU B C 1
ATOM 13653 O O . LEU B 1 701 ? 25.984 42.656 5.809 1 94.62 701 LEU B O 1
ATOM 13657 N N . SER B 1 702 ? 24.391 41.469 6.719 1 93.62 702 SER B N 1
ATOM 13658 C CA . SER B 1 702 ? 23.75 41.156 5.441 1 93.62 702 SER B CA 1
ATOM 13659 C C . SER B 1 702 ? 22.266 41.531 5.469 1 93.62 702 SER B C 1
ATOM 13661 O O . SER B 1 702 ? 21.594 41.312 6.473 1 93.62 702 SER B O 1
ATOM 13663 N N . GLY B 1 703 ? 21.781 42.156 4.406 1 94.69 703 GLY B N 1
ATOM 13664 C CA . GLY B 1 703 ? 20.391 42.562 4.312 1 94.69 703 GLY B CA 1
ATOM 13665 C C . GLY B 1 703 ? 19.797 42.344 2.938 1 94.69 703 GLY B C 1
ATOM 13666 O O . GLY B 1 703 ? 20.484 42.469 1.923 1 94.69 703 GLY B O 1
ATOM 13667 N N . VAL B 1 704 ? 18.578 41.938 2.914 1 95.69 704 VAL B N 1
ATOM 13668 C CA . VAL B 1 704 ? 17.812 41.781 1.676 1 95.69 704 VAL B CA 1
ATOM 13669 C C . VAL B 1 704 ? 16.453 42.469 1.811 1 95.69 704 VAL B C 1
ATOM 13671 O O . VAL B 1 704 ? 15.742 42.281 2.789 1 95.69 704 VAL B O 1
ATOM 13674 N N . PHE B 1 705 ? 16.219 43.375 0.937 1 97.5 705 PHE B N 1
ATOM 13675 C CA . PHE B 1 705 ? 14.914 44.031 0.853 1 97.5 705 PHE B CA 1
ATOM 13676 C C . PHE B 1 705 ? 14.25 43.719 -0.486 1 97.5 705 PHE B C 1
ATOM 13678 O O . PHE B 1 705 ? 14.891 43.781 -1.534 1 97.5 705 PHE B O 1
ATOM 13685 N N . GLU B 1 706 ? 12.992 43.344 -0.44 1 97.25 706 GLU B N 1
ATOM 13686 C CA . GLU B 1 706 ? 12.25 43.062 -1.668 1 97.25 706 GLU B CA 1
ATOM 13687 C C . GLU B 1 706 ? 10.883 43.75 -1.659 1 97.25 706 GLU B C 1
ATOM 13689 O O . GLU B 1 706 ? 10.211 43.781 -0.625 1 97.25 706 GLU B O 1
ATOM 13694 N N . TRP B 1 707 ? 10.539 44.25 -2.775 1 97.75 707 TRP B N 1
ATOM 13695 C CA . TRP B 1 707 ? 9.188 44.719 -3.07 1 97.75 707 TRP B CA 1
ATOM 13696 C C . TRP B 1 707 ? 8.586 43.938 -4.227 1 97.75 707 TRP B C 1
ATOM 13698 O O . TRP B 1 707 ? 9.273 43.594 -5.195 1 97.75 707 TRP B O 1
ATOM 13708 N N . TYR B 1 708 ? 7.277 43.625 -4.125 1 97.12 708 TYR B N 1
ATOM 13709 C CA . TYR B 1 708 ? 6.68 42.812 -5.184 1 97.12 708 TYR B CA 1
ATOM 13710 C C . TYR B 1 708 ? 5.215 43.156 -5.383 1 97.12 708 TYR B C 1
ATOM 13712 O O . TYR B 1 708 ? 4.586 43.75 -4.496 1 97.12 708 TYR B O 1
ATOM 13720 N N . GLN B 1 709 ? 4.711 42.844 -6.539 1 97.31 709 GLN B N 1
ATOM 13721 C CA . GLN B 1 709 ? 3.295 42.906 -6.895 1 97.31 709 GLN B CA 1
ATOM 13722 C C . GLN B 1 709 ? 2.881 41.688 -7.723 1 97.31 709 GLN B C 1
ATOM 13724 O O . GLN B 1 709 ? 3.533 41.344 -8.711 1 97.31 709 GLN B O 1
ATOM 13729 N N . ARG B 1 710 ? 1.899 41 -7.297 1 96 710 ARG B N 1
ATOM 13730 C CA . ARG B 1 710 ? 1.339 39.875 -8 1 96 710 ARG B CA 1
ATOM 13731 C C . ARG B 1 710 ? -0.063 40.156 -8.516 1 96 710 ARG B C 1
ATOM 13733 O O . ARG B 1 710 ? -0.932 40.594 -7.754 1 96 710 ARG B O 1
ATOM 13740 N N . ASN B 1 711 ? -0.246 39.969 -9.781 1 95.44 711 ASN B N 1
ATOM 13741 C CA . ASN B 1 711 ? -1.562 40.062 -10.398 1 95.44 711 ASN B CA 1
ATOM 13742 C C . ASN B 1 711 ? -2.07 38.688 -10.836 1 95.44 711 ASN B C 1
ATOM 13744 O O . ASN B 1 711 ? -1.458 38.031 -11.68 1 95.44 711 ASN B O 1
ATOM 13748 N N . THR B 1 712 ? -3.105 38.281 -10.219 1 93.19 712 THR B N 1
ATOM 13749 C CA . THR B 1 712 ? -3.777 37.031 -10.633 1 93.19 712 THR B CA 1
ATOM 13750 C C . THR B 1 712 ? -4.98 37.344 -11.516 1 93.19 712 THR B C 1
ATOM 13752 O O . THR B 1 712 ? -6.02 37.781 -11.031 1 93.19 712 THR B O 1
ATOM 13755 N N . ASN B 1 713 ? -4.805 37.062 -12.766 1 92.94 713 ASN B N 1
ATOM 13756 C CA . ASN B 1 713 ? -5.836 37.406 -13.734 1 92.94 713 ASN B CA 1
ATOM 13757 C C . ASN B 1 713 ? -6.594 36.156 -14.203 1 92.94 713 ASN B C 1
ATOM 13759 O O . ASN B 1 713 ? -6 35.094 -14.383 1 92.94 713 ASN B O 1
ATOM 13763 N N . GLY B 1 714 ? -7.832 36.344 -14.352 1 89.69 714 GLY B N 1
ATOM 13764 C CA . GLY B 1 714 ? -8.672 35.281 -14.875 1 89.69 714 GLY B CA 1
ATOM 13765 C C . GLY B 1 714 ? -8.953 34.188 -13.859 1 89.69 714 GLY B C 1
ATOM 13766 O O . GLY B 1 714 ? -8.922 33 -14.188 1 89.69 714 GLY B O 1
ATOM 13767 N N . MET B 1 715 ? -9.102 34.531 -12.641 1 89.38 715 MET B N 1
ATOM 13768 C CA . MET B 1 715 ? -9.492 33.531 -11.648 1 89.38 715 MET B CA 1
ATOM 13769 C C . MET B 1 715 ? -10.891 33 -11.938 1 89.38 715 MET B C 1
ATOM 13771 O O . MET B 1 715 ? -11.773 33.719 -12.375 1 89.38 715 MET B O 1
ATOM 13775 N N . LEU B 1 716 ? -11 31.719 -11.758 1 81.94 716 LEU B N 1
ATOM 13776 C CA . LEU B 1 716 ? -12.305 31.109 -11.992 1 81.94 716 LEU B CA 1
ATOM 13777 C C . LEU B 1 716 ? -13.281 31.484 -10.891 1 81.94 716 LEU B C 1
ATOM 13779 O O . LEU B 1 716 ? -12.977 31.328 -9.703 1 81.94 716 LEU B O 1
ATOM 13783 N N . ALA B 1 717 ? -14.258 32.062 -11.195 1 78.75 717 ALA B N 1
ATOM 13784 C CA . ALA B 1 717 ? -15.359 32.438 -10.305 1 78.75 717 ALA B CA 1
ATOM 13785 C C . ALA B 1 717 ? -16.703 32.156 -10.961 1 78.75 717 ALA B C 1
ATOM 13787 O O . ALA B 1 717 ? -16.781 31.969 -12.172 1 78.75 717 ALA B O 1
ATOM 13788 N N . PRO B 1 718 ? -17.719 31.922 -10.016 1 71.81 718 PRO B N 1
ATOM 13789 C CA . PRO B 1 718 ? -19.031 31.734 -10.633 1 71.81 718 PRO B CA 1
ATOM 13790 C C . PRO B 1 718 ? -19.406 32.875 -11.578 1 71.81 718 PRO B C 1
ATOM 13792 O O . PRO B 1 718 ? -19.125 34.031 -11.289 1 71.81 718 PRO B O 1
ATOM 13795 N N . GLY B 1 719 ? -19.766 32.5 -12.773 1 64 719 GLY B N 1
ATOM 13796 C CA . GLY B 1 719 ? -20.188 33.469 -13.75 1 64 719 GLY B CA 1
ATOM 13797 C C . GLY B 1 719 ? -21.422 34.25 -13.328 1 64 719 GLY B C 1
ATOM 13798 O O . GLY B 1 719 ? -21.828 34.188 -12.164 1 64 719 GLY B O 1
ATOM 13799 N N . VAL B 1 720 ? -21.922 35 -14.234 1 58.97 720 VAL B N 1
ATOM 13800 C CA . VAL B 1 720 ? -23.109 35.812 -14 1 58.97 720 VAL B CA 1
ATOM 13801 C C . VAL B 1 720 ? -24.281 34.906 -13.594 1 58.97 720 VAL B C 1
ATOM 13803 O O . VAL B 1 720 ? -24.5 33.844 -14.195 1 58.97 720 VAL B O 1
ATOM 13806 N N . GLN B 1 721 ? -24.688 35.188 -12.383 1 57.34 721 GLN B N 1
ATOM 13807 C CA . GLN B 1 721 ? -25.828 34.438 -11.883 1 57.34 721 GLN B CA 1
ATOM 13808 C C . GLN B 1 721 ? -26.922 34.344 -12.938 1 57.34 721 GLN B C 1
ATOM 13810 O O . GLN B 1 721 ? -27.359 35.344 -13.492 1 57.34 721 GLN B O 1
ATOM 13815 N N . LEU B 1 722 ? -27.125 33.094 -13.352 1 59.25 722 LEU B N 1
ATOM 13816 C CA . LEU B 1 722 ? -28.234 32.844 -14.266 1 59.25 722 LEU B CA 1
ATOM 13817 C C . LEU B 1 722 ? -29.578 32.906 -13.531 1 59.25 722 LEU B C 1
ATOM 13819 O O . LEU B 1 722 ? -29.625 32.688 -12.32 1 59.25 722 LEU B O 1
ATOM 13823 N N . PRO B 1 723 ? -30.641 33.406 -14.227 1 55.88 723 PRO B N 1
ATOM 13824 C CA . PRO B 1 723 ? -31.969 33.406 -13.586 1 55.88 723 PRO B CA 1
ATOM 13825 C C . PRO B 1 723 ? -32.281 32.094 -12.875 1 55.88 723 PRO B C 1
ATOM 13827 O O . PRO B 1 723 ? -31.859 31.016 -13.328 1 55.88 723 PRO B O 1
ATOM 13830 N N . ALA B 1 724 ? -32.719 32.094 -11.617 1 56.47 724 ALA B N 1
ATOM 13831 C CA . ALA B 1 724 ? -33.094 30.969 -10.781 1 56.47 724 ALA B CA 1
ATOM 13832 C C . ALA B 1 724 ? -33.812 29.891 -11.594 1 56.47 724 ALA B C 1
ATOM 13834 O O . ALA B 1 724 ? -33.75 28.703 -11.273 1 56.47 724 ALA B O 1
ATOM 13835 N N . VAL B 1 725 ? -34.438 30.344 -12.625 1 53 725 VAL B N 1
ATOM 13836 C CA . VAL B 1 725 ? -35.281 29.453 -13.43 1 53 725 VAL B CA 1
ATOM 13837 C C . VAL B 1 725 ? -34.406 28.391 -14.078 1 53 725 VAL B C 1
ATOM 13839 O O . VAL B 1 725 ? -34.875 27.297 -14.406 1 53 725 VAL B O 1
ATOM 13842 N N . VAL B 1 726 ? -33.188 28.688 -14.078 1 57.47 726 VAL B N 1
ATOM 13843 C CA . VAL B 1 726 ? -32.312 27.75 -14.781 1 57.47 726 VAL B CA 1
ATOM 13844 C C . VAL B 1 726 ? -31.953 26.578 -13.859 1 57.47 726 VAL B C 1
ATOM 13846 O O . VAL B 1 726 ? -31.656 25.469 -14.328 1 57.47 726 VAL B O 1
ATOM 13849 N N . GLY B 1 727 ? -32.281 26.719 -12.602 1 56.97 727 GLY B N 1
ATOM 13850 C CA . GLY B 1 727 ? -32.156 25.641 -11.641 1 56.97 727 GLY B CA 1
ATOM 13851 C C . GLY B 1 727 ? -30.734 25.125 -11.508 1 56.97 727 GLY B C 1
ATOM 13852 O O . GLY B 1 727 ? -30.516 24.047 -10.961 1 56.97 727 GLY B O 1
ATOM 13853 N N . ALA B 1 728 ? -29.766 25.719 -12.242 1 61.19 728 ALA B N 1
ATOM 13854 C CA . ALA B 1 728 ? -28.391 25.25 -12.141 1 61.19 728 ALA B CA 1
ATOM 13855 C C . ALA B 1 728 ? -27.453 26.375 -11.734 1 61.19 728 ALA B C 1
ATOM 13857 O O . ALA B 1 728 ? -27.734 27.547 -11.984 1 61.19 728 ALA B O 1
ATOM 13858 N N . SER B 1 729 ? -26.422 26.016 -10.945 1 64.88 729 SER B N 1
ATOM 13859 C CA . SER B 1 729 ? -25.422 27.016 -10.555 1 64.88 729 SER B CA 1
ATOM 13860 C C . SER B 1 729 ? -24.641 27.5 -11.766 1 64.88 729 SER B C 1
ATOM 13862 O O . SER B 1 729 ? -24.469 26.781 -12.742 1 64.88 729 SER B O 1
ATOM 13864 N N . ALA B 1 730 ? -24.344 28.781 -11.781 1 70.06 730 ALA B N 1
ATOM 13865 C CA . ALA B 1 730 ? -23.562 29.359 -12.867 1 70.06 730 ALA B CA 1
ATOM 13866 C C . ALA B 1 730 ? -22.25 28.625 -13.055 1 70.06 730 ALA B C 1
ATOM 13868 O O . ALA B 1 730 ? -21.594 28.25 -12.07 1 70.06 730 ALA B O 1
ATOM 13869 N N . PRO B 1 731 ? -21.953 28.359 -14.305 1 74.06 731 PRO B N 1
ATOM 13870 C CA . PRO B 1 731 ? -20.688 27.688 -14.578 1 74.06 731 PRO B CA 1
ATOM 13871 C C . PRO B 1 731 ? -19.469 28.531 -14.211 1 74.06 731 PRO B C 1
ATOM 13873 O O . PRO B 1 731 ? -19.562 29.766 -14.195 1 74.06 731 PRO B O 1
ATOM 13876 N N . TYR B 1 732 ? -18.391 27.969 -13.852 1 76.31 732 TYR B N 1
ATOM 13877 C CA . TYR B 1 732 ? -17.125 28.641 -13.609 1 76.31 732 TYR B CA 1
ATOM 13878 C C . TYR B 1 732 ? -16.625 29.344 -14.875 1 76.31 732 TYR B C 1
ATOM 13880 O O . TYR B 1 732 ? -16.703 28.766 -15.969 1 76.31 732 TYR B O 1
ATOM 13888 N N . GLN B 1 733 ? -16.312 30.594 -14.719 1 80 733 GLN B N 1
ATOM 13889 C CA . GLN B 1 733 ? -15.695 31.359 -15.789 1 80 733 GLN B CA 1
ATOM 13890 C C . GLN B 1 733 ? -14.531 32.188 -15.258 1 80 733 GLN B C 1
ATOM 13892 O O . GLN B 1 733 ? -14.438 32.438 -14.055 1 80 733 GLN B O 1
ATOM 13897 N N . ASN B 1 734 ? -13.617 32.594 -16.172 1 86.38 734 ASN B N 1
ATOM 13898 C CA . ASN B 1 734 ? -12.492 33.438 -15.805 1 86.38 734 ASN B CA 1
ATOM 13899 C C . ASN B 1 734 ? -12.914 34.906 -15.656 1 86.38 734 ASN B C 1
ATOM 13901 O O . ASN B 1 734 ? -12.555 35.75 -16.484 1 86.38 734 ASN B O 1
ATOM 13905 N N . THR B 1 735 ? -13.555 35.219 -14.523 1 84.81 735 THR B N 1
ATOM 13906 C CA . THR B 1 735 ? -14.203 36.531 -14.453 1 84.81 735 THR B CA 1
ATOM 13907 C C . THR B 1 735 ? -13.688 37.312 -13.258 1 84.81 735 THR B C 1
ATOM 13909 O O . THR B 1 735 ? -14.234 38.375 -12.922 1 84.81 735 THR B O 1
ATOM 13912 N N . ALA B 1 736 ? -12.633 36.938 -12.602 1 88.81 736 ALA B N 1
ATOM 13913 C CA . ALA B 1 736 ? -12.141 37.625 -11.43 1 88.81 736 ALA B CA 1
ATOM 13914 C C . ALA B 1 736 ? -10.648 37.906 -11.539 1 88.81 736 ALA B C 1
ATOM 13916 O O . ALA B 1 736 ? -9.906 37.094 -12.109 1 88.81 736 ALA B O 1
ATOM 13917 N N . ASP B 1 737 ? -10.258 39.031 -11 1 93.25 737 ASP B N 1
ATOM 13918 C CA . ASP B 1 737 ? -8.852 39.406 -10.922 1 93.25 737 ASP B CA 1
ATOM 13919 C C . ASP B 1 737 ? -8.5 39.906 -9.523 1 93.25 737 ASP B C 1
ATOM 13921 O O . ASP B 1 737 ? -9.336 40.531 -8.852 1 93.25 737 ASP B O 1
ATOM 13925 N N . MET B 1 738 ? -7.27 39.656 -9.109 1 94.31 738 MET B N 1
ATOM 13926 C CA . MET B 1 738 ? -6.777 40.094 -7.805 1 94.31 738 MET B CA 1
ATOM 13927 C C . MET B 1 738 ? -5.355 40.656 -7.914 1 94.31 738 MET B C 1
ATOM 13929 O O . MET B 1 738 ? -4.574 40.188 -8.758 1 94.31 738 MET B O 1
ATOM 13933 N N . ARG B 1 739 ? -5.062 41.625 -7.129 1 96.38 739 ARG B N 1
ATOM 13934 C CA . ARG B 1 739 ? -3.721 42.188 -7.043 1 96.38 739 ARG B CA 1
ATOM 13935 C C . ARG B 1 739 ? -3.195 42.125 -5.609 1 96.38 739 ARG B C 1
ATOM 13937 O O . ARG B 1 739 ? -3.891 42.531 -4.672 1 96.38 739 ARG B O 1
ATOM 13944 N N . THR B 1 740 ? -2.029 41.625 -5.387 1 96.19 740 THR B N 1
ATOM 13945 C CA . THR B 1 740 ? -1.351 41.562 -4.094 1 96.19 740 THR B CA 1
ATOM 13946 C C . THR B 1 740 ? -0.044 42.375 -4.141 1 96.19 740 THR B C 1
ATOM 13948 O O . THR B 1 740 ? 0.787 42.156 -5.027 1 96.19 740 THR B O 1
ATOM 13951 N N . ARG B 1 741 ? 0.124 43.312 -3.182 1 97.5 741 ARG B N 1
ATOM 13952 C CA . ARG B 1 741 ? 1.358 44.062 -3.033 1 97.5 741 ARG B CA 1
ATOM 13953 C C . ARG B 1 741 ? 1.977 43.844 -1.656 1 97.5 741 ARG B C 1
ATOM 13955 O O . ARG B 1 741 ? 1.26 43.75 -0.659 1 97.5 741 ARG B O 1
ATOM 13962 N N . GLY B 1 742 ? 3.268 43.688 -1.648 1 97.5 742 GLY B N 1
ATOM 13963 C CA . GLY B 1 742 ? 3.92 43.469 -0.366 1 97.5 742 GLY B CA 1
ATOM 13964 C C . GLY B 1 742 ? 5.41 43.781 -0.4 1 97.5 742 GLY B C 1
ATOM 13965 O O . GLY B 1 742 ? 5.934 44.219 -1.418 1 97.5 742 GLY B O 1
ATOM 13966 N N . TRP B 1 743 ? 6.035 43.688 0.711 1 97.81 743 TRP B N 1
ATOM 13967 C CA . TRP B 1 743 ? 7.48 43.844 0.853 1 97.81 743 TRP B CA 1
ATOM 13968 C C . TRP B 1 743 ? 8.023 42.938 1.938 1 97.81 743 TRP B C 1
ATOM 13970 O O . TRP B 1 743 ? 7.266 42.438 2.77 1 97.81 743 TRP B O 1
ATOM 13980 N N . GLU B 1 744 ? 9.297 42.719 1.873 1 97.94 744 GLU B N 1
ATOM 13981 C CA . GLU B 1 744 ? 10.016 41.844 2.795 1 97.94 744 GLU B CA 1
ATOM 13982 C C . GLU B 1 744 ? 11.383 42.406 3.141 1 97.94 744 GLU B C 1
ATOM 13984 O O . GLU B 1 744 ? 12.055 43 2.287 1 97.94 744 GLU B O 1
ATOM 13989 N N . LEU B 1 745 ? 11.719 42.188 4.395 1 97.62 745 LEU B N 1
ATOM 13990 C CA . LEU B 1 745 ? 13.023 42.625 4.887 1 97.62 745 LEU B CA 1
ATOM 13991 C C . LEU B 1 745 ? 13.688 41.5 5.691 1 97.62 745 LEU B C 1
ATOM 13993 O O . LEU B 1 745 ? 13.039 40.844 6.504 1 97.62 745 LEU B O 1
ATOM 13997 N N . SER B 1 746 ? 14.875 41.219 5.398 1 96.75 746 SER B N 1
ATOM 13998 C CA . SER B 1 746 ? 15.695 40.312 6.18 1 96.75 746 SER B CA 1
ATOM 13999 C C . SER B 1 746 ? 17.047 40.938 6.539 1 96.75 746 SER B C 1
ATOM 14001 O O . SER B 1 746 ? 17.734 41.438 5.672 1 96.75 746 SER B O 1
ATOM 14003 N N . LEU B 1 747 ? 17.422 40.906 7.805 1 96.88 747 LEU B N 1
ATOM 14004 C CA . LEU B 1 747 ? 18.688 41.406 8.312 1 96.88 747 LEU B CA 1
ATOM 14005 C C . LEU B 1 747 ? 19.391 40.344 9.156 1 96.88 747 LEU B C 1
ATOM 14007 O O . LEU B 1 747 ? 18.781 39.719 10.023 1 96.88 747 LEU B O 1
ATOM 14011 N N . ASN B 1 748 ? 20.594 40.156 8.852 1 94.25 748 ASN B N 1
ATOM 14012 C CA . ASN B 1 748 ? 21.391 39.219 9.625 1 94.25 748 ASN B CA 1
ATOM 14013 C C . ASN B 1 748 ? 22.719 39.844 10.055 1 94.25 748 ASN B C 1
ATOM 14015 O O . ASN B 1 748 ? 23.422 40.438 9.25 1 94.25 748 ASN B O 1
ATOM 14019 N N . TRP B 1 749 ? 23.016 39.75 11.297 1 95.75 749 TRP B N 1
ATOM 14020 C CA . TRP B 1 749 ? 24.266 40.219 11.875 1 95.75 749 TRP B CA 1
ATOM 14021 C C . TRP B 1 749 ? 25.031 39.094 12.562 1 95.75 749 TRP B C 1
ATOM 14023 O O . TRP B 1 749 ? 24.438 38.312 13.305 1 95.75 749 TRP B O 1
ATOM 14033 N N . ARG B 1 750 ? 26.219 38.938 12.289 1 92.19 750 ARG B N 1
ATOM 14034 C CA . ARG B 1 750 ? 27.078 37.969 12.953 1 92.19 750 ARG B CA 1
ATOM 14035 C C . ARG B 1 750 ? 28.422 38.625 13.336 1 92.19 750 ARG B C 1
ATOM 14037 O O . ARG B 1 750 ? 28.984 39.375 12.555 1 92.19 750 ARG B O 1
ATOM 14044 N N . ASP B 1 751 ? 28.906 38.344 14.547 1 92.5 751 ASP B N 1
ATOM 14045 C CA . ASP B 1 751 ? 30.156 38.938 15.016 1 92.5 751 ASP B CA 1
ATOM 14046 C C . ASP B 1 751 ? 30.734 38.125 16.172 1 92.5 751 ASP B C 1
ATOM 14048 O O . ASP B 1 751 ? 30.125 37.125 16.609 1 92.5 751 ASP B O 1
ATOM 14052 N N . GLN B 1 752 ? 31.906 38.438 16.484 1 91 752 GLN B N 1
ATOM 14053 C CA . GLN B 1 752 ? 32.625 37.75 17.547 1 91 752 GLN B CA 1
ATOM 14054 C C . GLN B 1 752 ? 33.312 38.75 18.469 1 91 752 GLN B C 1
ATOM 14056 O O . GLN B 1 752 ? 33.938 39.719 18 1 91 752 GLN B O 1
ATOM 14061 N N . ILE B 1 753 ? 33.156 38.594 19.781 1 93.5 753 ILE B N 1
ATOM 14062 C CA . ILE B 1 753 ? 33.875 39.344 20.797 1 93.5 753 ILE B CA 1
ATOM 14063 C C . ILE B 1 753 ? 34.75 38.406 21.625 1 93.5 753 ILE B C 1
ATOM 14065 O O . ILE B 1 753 ? 34.281 37.688 22.484 1 93.5 753 ILE B O 1
ATOM 14069 N N . GLY B 1 754 ? 36 38.438 21.484 1 88.62 754 GLY B N 1
ATOM 14070 C CA . GLY B 1 754 ? 36.844 37.469 22.094 1 88.62 754 GLY B CA 1
ATOM 14071 C C . GLY B 1 754 ? 36.531 36.031 21.672 1 88.62 754 GLY B C 1
ATOM 14072 O O . GLY B 1 754 ? 36.531 35.719 20.484 1 88.62 754 GLY B O 1
ATOM 14073 N N . LYS B 1 755 ? 36.156 35.344 22.703 1 87.88 755 LYS B N 1
ATOM 14074 C CA . LYS B 1 755 ? 35.844 33.938 22.422 1 87.88 755 LYS B CA 1
ATOM 14075 C C . LYS B 1 755 ? 34.312 33.75 22.266 1 87.88 755 LYS B C 1
ATOM 14077 O O . LYS B 1 755 ? 33.875 32.656 21.953 1 87.88 755 LYS B O 1
ATOM 14082 N N . VAL B 1 756 ? 33.625 34.812 22.422 1 93.25 756 VAL B N 1
ATOM 14083 C CA . VAL B 1 756 ? 32.156 34.719 22.359 1 93.25 756 VAL B CA 1
ATOM 14084 C C . VAL B 1 756 ? 31.672 35.094 20.969 1 93.25 756 VAL B C 1
ATOM 14086 O O . VAL B 1 756 ? 31.875 36.219 20.5 1 93.25 756 VAL B O 1
ATOM 14089 N N . GLY B 1 757 ? 31.172 34.156 20.266 1 92.94 757 GLY B N 1
ATOM 14090 C CA . GLY B 1 757 ? 30.469 34.406 19.031 1 92.94 757 GLY B CA 1
ATOM 14091 C C . GLY B 1 757 ? 28.984 34.719 19.25 1 92.94 757 GLY B C 1
ATOM 14092 O O . GLY B 1 757 ? 28.359 34.125 20.125 1 92.94 757 GLY B O 1
ATOM 14093 N N . TYR B 1 758 ? 28.453 35.656 18.516 1 93.25 758 TYR B N 1
ATOM 14094 C CA . TYR B 1 758 ? 27.016 35.906 18.641 1 93.25 758 TYR B CA 1
ATOM 14095 C C . TYR B 1 758 ? 26.422 36.25 17.281 1 93.25 758 TYR B C 1
ATOM 14097 O O . TYR B 1 758 ? 27.109 36.719 16.375 1 93.25 758 TYR B O 1
ATOM 14105 N N . ARG B 1 759 ? 25.203 35.969 17.047 1 94.38 759 ARG B N 1
ATOM 14106 C CA . ARG B 1 759 ? 24.469 36.219 15.805 1 94.38 759 ARG B CA 1
ATOM 14107 C C . ARG B 1 759 ? 23.062 36.719 16.094 1 94.38 759 ARG B C 1
ATOM 14109 O O . ARG B 1 759 ? 22.422 36.25 17.062 1 94.38 759 ARG B O 1
ATOM 14116 N N . ILE B 1 760 ? 22.547 37.656 15.305 1 95.81 760 ILE B N 1
ATOM 14117 C CA . ILE B 1 760 ? 21.219 38.219 15.391 1 95.81 760 ILE B CA 1
ATOM 14118 C C . ILE B 1 760 ? 20.562 38.219 14.008 1 95.81 760 ILE B C 1
ATOM 14120 O O . ILE B 1 760 ? 21.125 38.781 13.055 1 95.81 760 ILE B O 1
ATOM 14124 N N . GLY B 1 761 ? 19.516 37.5 13.883 1 95.44 761 GLY B N 1
ATOM 14125 C CA . GLY B 1 761 ? 18.719 37.5 12.672 1 95.44 761 GLY B CA 1
ATOM 14126 C C . GLY B 1 761 ? 17.344 38.094 12.875 1 95.44 761 GLY B C 1
ATOM 14127 O O . GLY B 1 761 ? 16.703 37.875 13.906 1 95.44 761 GLY B O 1
ATOM 14128 N N . PHE B 1 762 ? 16.969 38.938 11.914 1 96.75 762 PHE B N 1
ATOM 14129 C CA . PHE B 1 762 ? 15.656 39.594 11.961 1 96.75 762 PHE B CA 1
ATOM 14130 C C . PHE B 1 762 ? 15 39.562 10.586 1 96.75 762 PHE B C 1
ATOM 14132 O O . PHE B 1 762 ? 15.656 39.812 9.578 1 96.75 762 PHE B O 1
ATOM 14139 N N . ASN B 1 763 ? 13.766 39.156 10.531 1 96.31 763 ASN B N 1
ATOM 14140 C CA . ASN B 1 763 ? 13 39.281 9.289 1 96.31 763 ASN B CA 1
ATOM 14141 C C . ASN B 1 763 ? 11.609 39.875 9.539 1 96.31 763 ASN B C 1
ATOM 14143 O O . ASN B 1 763 ? 11.047 39.688 10.625 1 96.31 763 ASN B O 1
ATOM 14147 N N . LEU B 1 764 ? 11.086 40.531 8.57 1 97.5 764 LEU B N 1
ATOM 14148 C CA . LEU B 1 764 ? 9.797 41.219 8.609 1 97.5 764 LEU B CA 1
ATOM 14149 C C . LEU B 1 764 ? 9.141 41.25 7.234 1 97.5 764 LEU B C 1
ATOM 14151 O O . LEU B 1 764 ? 9.812 41.469 6.223 1 97.5 764 LEU B O 1
ATOM 14155 N N . SER B 1 765 ? 7.883 40.969 7.191 1 97.56 765 SER B N 1
ATOM 14156 C CA . SER B 1 765 ? 7.184 41 5.91 1 97.56 765 SER B CA 1
ATOM 14157 C C . SER B 1 765 ? 5.762 41.531 6.07 1 97.56 765 SER B C 1
ATOM 14159 O O . SER B 1 765 ? 5.176 41.438 7.152 1 97.56 765 SER B O 1
ATOM 14161 N N . ASP B 1 766 ? 5.215 42 4.957 1 97.5 766 ASP B N 1
ATOM 14162 C CA . ASP B 1 766 ? 3.848 42.5 4.914 1 97.5 766 ASP B CA 1
ATOM 14163 C C . ASP B 1 766 ? 3.273 42.438 3.502 1 97.5 766 ASP B C 1
ATOM 14165 O O . ASP B 1 766 ? 4.02 42.438 2.52 1 97.5 766 ASP B O 1
ATOM 14169 N N . TYR B 1 767 ? 1.98 42.25 3.422 1 96.88 767 TYR B N 1
ATOM 14170 C CA . TYR B 1 767 ? 1.318 42.281 2.121 1 96.88 767 TYR B CA 1
ATOM 14171 C C . TYR B 1 767 ? -0.15 42.656 2.268 1 96.88 767 TYR B C 1
ATOM 14173 O O . TYR B 1 767 ? -0.723 42.531 3.354 1 96.88 767 TYR B O 1
ATOM 14181 N N . LYS B 1 768 ? -0.758 43.094 1.177 1 96.44 768 LYS B N 1
ATOM 14182 C CA . LYS B 1 768 ? -2.184 43.375 1.032 1 96.44 768 LYS B CA 1
ATOM 14183 C C . LYS B 1 768 ? -2.709 42.875 -0.31 1 96.44 768 LYS B C 1
ATOM 14185 O O . LYS B 1 768 ? -2.025 43 -1.33 1 96.44 768 LYS B O 1
ATOM 14190 N N . SER B 1 769 ? -3.83 42.344 -0.245 1 95.69 769 SER B N 1
ATOM 14191 C CA . SER B 1 769 ? -4.477 41.844 -1.458 1 95.69 769 SER B CA 1
ATOM 14192 C C . SER B 1 769 ? -5.797 42.562 -1.71 1 95.69 769 SER B C 1
ATOM 14194 O O . SER B 1 769 ? -6.574 42.812 -0.781 1 95.69 769 SER B O 1
ATOM 14196 N N . GLU B 1 770 ? -5.992 42.875 -2.951 1 95.75 770 GLU B N 1
ATOM 14197 C CA . GLU B 1 770 ? -7.188 43.625 -3.359 1 95.75 770 GLU B CA 1
ATOM 14198 C C . GLU B 1 770 ? -7.867 42.938 -4.551 1 95.75 770 GLU B C 1
ATOM 14200 O O . GLU B 1 770 ? -7.195 42.5 -5.484 1 95.75 770 GLU B O 1
ATOM 14205 N N . ILE B 1 771 ? -9.18 42.906 -4.508 1 93.56 771 ILE B N 1
ATOM 14206 C CA . ILE B 1 771 ? -9.945 42.438 -5.645 1 93.56 771 ILE B CA 1
ATOM 14207 C C . ILE B 1 771 ? -10.062 43.531 -6.699 1 93.56 771 ILE B C 1
ATOM 14209 O O . ILE B 1 771 ? -10.586 44.594 -6.418 1 93.56 771 ILE B O 1
ATOM 14213 N N . ILE B 1 772 ? -9.648 43.25 -7.863 1 94.19 772 ILE B N 1
ATOM 14214 C CA . ILE B 1 772 ? -9.648 44.25 -8.93 1 94.19 772 ILE B CA 1
ATOM 14215 C C . ILE B 1 772 ? -10.898 44.094 -9.781 1 94.19 772 ILE B C 1
ATOM 14217 O O . ILE B 1 772 ? -11.523 45.094 -10.172 1 94.19 772 ILE B O 1
ATOM 14221 N N . LYS B 1 773 ? -11.234 42.812 -10.102 1 90.44 773 LYS B N 1
ATOM 14222 C CA . LYS B 1 773 ? -12.414 42.469 -10.898 1 90.44 773 LYS B CA 1
ATOM 14223 C C . LYS B 1 773 ? -13.164 41.281 -10.312 1 90.44 773 LYS B C 1
ATOM 14225 O O . LYS B 1 773 ? -12.555 40.312 -9.859 1 90.44 773 LYS B O 1
ATOM 14230 N N . TYR B 1 774 ? -14.43 41.406 -10.188 1 87.06 774 TYR B N 1
ATOM 14231 C CA . TYR B 1 774 ? -15.312 40.344 -9.781 1 87.06 774 TYR B CA 1
ATOM 14232 C C . TYR B 1 774 ? -16.703 40.5 -10.367 1 87.06 774 TYR B C 1
ATOM 14234 O O . TYR B 1 774 ? -17.359 41.531 -10.125 1 87.06 774 TYR B O 1
ATOM 14242 N N . ASP B 1 775 ? -17.062 39.562 -11.219 1 71.88 775 ASP B N 1
ATOM 14243 C CA . ASP B 1 775 ? -18.344 39.75 -11.914 1 71.88 775 ASP B CA 1
ATOM 14244 C C . ASP B 1 775 ? -19.484 39.094 -11.117 1 71.88 775 ASP B C 1
ATOM 14246 O O . ASP B 1 775 ? -19.766 37.906 -11.273 1 71.88 775 ASP B O 1
ATOM 14250 N N . ASP B 1 776 ? -19.672 39.344 -9.875 1 57.47 776 ASP B N 1
ATOM 14251 C CA . ASP B 1 776 ? -20.875 38.812 -9.242 1 57.47 776 ASP B CA 1
ATOM 14252 C C . ASP B 1 776 ? -22.094 39.656 -9.594 1 57.47 776 ASP B C 1
ATOM 14254 O O . ASP B 1 776 ? -22.141 40.844 -9.258 1 57.47 776 ASP B O 1
ATOM 14258 N N . ASN B 1 777 ? -22.969 39.188 -10.297 1 55.28 777 ASN B N 1
ATOM 14259 C CA . ASN B 1 777 ? -24.125 40.031 -10.609 1 55.28 777 ASN B CA 1
ATOM 14260 C C . ASN B 1 777 ? -23.875 41.469 -10.25 1 55.28 777 ASN B C 1
ATOM 14262 O O . ASN B 1 777 ? -24.156 41.906 -9.133 1 55.28 777 ASN B O 1
ATOM 14266 N N . ALA B 1 778 ? -22.859 42.094 -10.789 1 50.75 778 ALA B N 1
ATOM 14267 C CA . ALA B 1 778 ? -22.203 43.406 -10.711 1 50.75 778 ALA B CA 1
ATOM 14268 C C . ALA B 1 778 ? -23.078 44.406 -9.992 1 50.75 778 ALA B C 1
ATOM 14270 O O . ALA B 1 778 ? -22.578 45.375 -9.398 1 50.75 778 ALA B O 1
ATOM 14271 N N . ALA B 1 779 ? -24.234 44.281 -10.164 1 53.72 779 ALA B N 1
ATOM 14272 C CA . ALA B 1 779 ? -24.984 45.469 -9.836 1 53.72 779 ALA B CA 1
ATOM 14273 C C . ALA B 1 779 ? -25.047 45.688 -8.32 1 53.72 779 ALA B C 1
ATOM 14275 O O . ALA B 1 779 ? -25.047 46.812 -7.852 1 53.72 779 ALA B O 1
ATOM 14276 N N . THR B 1 780 ? -24.906 44.562 -7.551 1 59.97 780 THR B N 1
ATOM 14277 C CA . THR B 1 780 ? -25.297 44.906 -6.195 1 59.97 780 THR B CA 1
ATOM 14278 C C . THR B 1 780 ? -24.094 44.844 -5.25 1 59.97 780 THR B C 1
ATOM 14280 O O . THR B 1 780 ? -24.172 45.312 -4.113 1 59.97 780 THR B O 1
ATOM 14283 N N . LYS B 1 781 ? -22.734 44.5 -5.629 1 81.19 781 LYS B N 1
ATOM 14284 C CA . LYS B 1 781 ? -21.562 44.469 -4.754 1 81.19 781 LYS B CA 1
ATOM 14285 C C . LYS B 1 781 ? -21.938 44.031 -3.338 1 81.19 781 LYS B C 1
ATOM 14287 O O . LYS B 1 781 ? -21.719 44.781 -2.383 1 81.19 781 LYS B O 1
ATOM 14292 N N . LEU B 1 782 ? -22.422 42.875 -3.113 1 84 782 LEU B N 1
ATOM 14293 C CA . LEU B 1 782 ? -22.859 42.344 -1.832 1 84 782 LEU B CA 1
ATOM 14294 C C . LEU B 1 782 ? -21.672 42.188 -0.876 1 84 782 LEU B C 1
ATOM 14296 O O . LEU B 1 782 ? -20.594 41.75 -1.275 1 84 782 LEU B O 1
ATOM 14300 N N . LEU B 1 783 ? -21.828 42.562 0.349 1 86.75 783 LEU B N 1
ATOM 14301 C CA . LEU B 1 783 ? -20.781 42.469 1.354 1 86.75 783 LEU B CA 1
ATOM 14302 C C . LEU B 1 783 ? -20.547 41.031 1.765 1 86.75 783 LEU B C 1
ATOM 14304 O O . LEU B 1 783 ? -19.531 40.688 2.365 1 86.75 783 LEU B O 1
ATOM 14308 N N . SER B 1 784 ? -21.484 40.125 1.452 1 79.88 784 SER B N 1
ATOM 14309 C CA . SER B 1 784 ? -21.359 38.688 1.752 1 79.88 784 SER B CA 1
ATOM 14310 C C . SER B 1 784 ? -20.516 38 0.689 1 79.88 784 SER B C 1
ATOM 14312 O O . SER B 1 784 ? -20.219 36.812 0.827 1 79.88 784 SER B O 1
ATOM 14314 N N . SER B 1 785 ? -20.203 38.688 -0.329 1 82.06 785 SER B N 1
ATOM 14315 C CA . SER B 1 785 ? -19.391 38.188 -1.424 1 82.06 785 SER B CA 1
ATOM 14316 C C . SER B 1 785 ? -18.203 39.062 -1.716 1 82.06 785 SER B C 1
ATOM 14318 O O . SER B 1 785 ? -17.938 40.031 -0.976 1 82.06 785 SER B O 1
ATOM 14320 N N . TYR B 1 786 ? -17.484 38.719 -2.773 1 87.75 786 TYR B N 1
ATOM 14321 C CA . TYR B 1 786 ? -16.391 39.562 -3.203 1 87.75 786 TYR B CA 1
ATOM 14322 C C . TYR B 1 786 ? -16.875 40.719 -4.074 1 87.75 786 TYR B C 1
ATOM 14324 O O . TYR B 1 786 ? -17.922 40.594 -4.723 1 87.75 786 TYR B O 1
ATOM 14332 N N . TYR B 1 787 ? -16.203 41.812 -4.031 1 88.94 787 TYR B N 1
ATOM 14333 C CA . TYR B 1 787 ? -16.531 42.938 -4.891 1 88.94 787 TYR B CA 1
ATOM 14334 C C . TYR B 1 787 ? -15.273 43.719 -5.273 1 88.94 787 TYR B C 1
ATOM 14336 O O . TYR B 1 787 ? -14.273 43.719 -4.543 1 88.94 787 TYR B O 1
ATOM 14344 N N . PRO B 1 788 ? -15.203 44.438 -6.445 1 90.19 788 PRO B N 1
ATOM 14345 C CA . PRO B 1 788 ? -14.031 45.188 -6.867 1 90.19 788 PRO B CA 1
ATOM 14346 C C . PRO B 1 788 ? -13.641 46.281 -5.875 1 90.19 788 PRO B C 1
ATOM 14348 O O . PRO B 1 788 ? -14.5 47.031 -5.422 1 90.19 788 PRO B O 1
ATOM 14351 N N . GLY B 1 789 ? -12.406 46.281 -5.492 1 91.62 789 GLY B N 1
ATOM 14352 C CA . GLY B 1 789 ? -11.898 47.25 -4.543 1 91.62 789 GLY B CA 1
ATOM 14353 C C . GLY B 1 789 ? -11.789 46.719 -3.129 1 91.62 789 GLY B C 1
ATOM 14354 O O . GLY B 1 789 ? -11.227 47.375 -2.252 1 91.62 789 GLY B O 1
ATOM 14355 N N . GLN B 1 790 ? -12.312 45.562 -2.945 1 93.25 790 GLN B N 1
ATOM 14356 C CA . GLN B 1 790 ? -12.281 44.969 -1.623 1 93.25 790 GLN B CA 1
ATOM 14357 C C . GLN B 1 790 ? -10.859 44.562 -1.24 1 93.25 790 GLN B C 1
ATOM 14359 O O . GLN B 1 790 ? -10.148 43.938 -2.029 1 93.25 790 GLN B O 1
ATOM 14364 N N . THR B 1 791 ? -10.477 45 -0.053 1 95.06 791 THR B N 1
ATOM 14365 C CA . THR B 1 791 ? -9.266 44.438 0.527 1 95.06 791 THR B CA 1
ATOM 14366 C C . THR B 1 791 ? -9.562 43.094 1.209 1 95.06 791 THR B C 1
ATOM 14368 O O . THR B 1 791 ? -10.445 43.031 2.07 1 95.06 791 THR B O 1
ATOM 14371 N N . LEU B 1 792 ? -8.883 42.125 0.871 1 93.31 792 LEU B N 1
ATOM 14372 C CA . LEU B 1 792 ? -9.133 40.812 1.454 1 93.31 792 LEU B CA 1
ATOM 14373 C C . LEU B 1 792 ? -8.992 40.844 2.973 1 93.31 792 LEU B C 1
ATOM 14375 O O . LEU B 1 792 ? -8.031 41.406 3.494 1 93.31 792 LEU B O 1
ATOM 14379 N N . GLY B 1 793 ? -9.977 40.281 3.684 1 93.38 793 GLY B N 1
ATOM 14380 C CA . GLY B 1 793 ? -9.953 40.188 5.133 1 93.38 793 GLY B CA 1
ATOM 14381 C C . GLY B 1 793 ? -10.648 41.312 5.836 1 93.38 793 GLY B C 1
ATOM 14382 O O . GLY B 1 793 ? -10.719 41.344 7.066 1 93.38 793 GLY B O 1
ATOM 14383 N N . GLU B 1 794 ? -11.164 42.281 5.152 1 95.31 794 GLU B N 1
ATOM 14384 C CA . GLU B 1 794 ? -11.812 43.438 5.785 1 95.31 794 GLU B CA 1
ATOM 14385 C C . GLU B 1 794 ? -12.977 43 6.668 1 95.31 794 GLU B C 1
ATOM 14387 O O . GLU B 1 794 ? -13.711 42.062 6.32 1 95.31 794 GLU B O 1
ATOM 14392 N N . ILE B 1 795 ? -13.094 43.625 7.766 1 96.94 795 ILE B N 1
ATOM 14393 C CA . ILE B 1 795 ? -14.18 43.406 8.711 1 96.94 795 ILE B CA 1
ATOM 14394 C C . ILE B 1 795 ? -15.125 44.594 8.711 1 96.94 795 ILE B C 1
ATOM 14396 O O . ILE B 1 795 ? -14.727 45.719 9.07 1 96.94 795 ILE B O 1
ATOM 14400 N N . TRP B 1 796 ? -16.344 44.344 8.242 1 96.88 796 TRP B N 1
ATOM 14401 C CA . TRP B 1 796 ? -17.359 45.375 8.289 1 96.88 796 TRP B CA 1
ATOM 14402 C C . TRP B 1 796 ? -18.109 45.344 9.617 1 96.88 796 TRP B C 1
ATOM 14404 O O . TRP B 1 796 ? -18.516 44.281 10.086 1 96.88 796 TRP B O 1
ATOM 14414 N N . GLY B 1 797 ? -18.156 46.5 10.305 1 97.38 797 GLY B N 1
ATOM 14415 C CA . GLY B 1 797 ? -18.844 46.562 11.586 1 97.38 797 GLY B CA 1
ATOM 14416 C C . GLY B 1 797 ? -19.281 47.969 11.969 1 97.38 797 GLY B C 1
ATOM 14417 O O . GLY B 1 797 ? -19.125 48.906 11.188 1 97.38 797 GLY B O 1
ATOM 14418 N N . TYR B 1 798 ? -19.922 48.062 13.117 1 97.88 798 TYR B N 1
ATOM 14419 C CA . TYR B 1 798 ? -20.469 49.312 13.633 1 97.88 798 TYR B CA 1
ATOM 14420 C C . TYR B 1 798 ? -19.438 50.062 14.492 1 97.88 798 TYR B C 1
ATOM 14422 O O . TYR B 1 798 ? -18.453 49.469 14.938 1 97.88 798 TYR B O 1
ATOM 14430 N N . VAL B 1 799 ? -19.625 51.375 14.625 1 98.06 799 VAL B N 1
ATOM 14431 C CA . VAL B 1 799 ? -18.797 52.188 15.516 1 98.06 799 VAL B CA 1
ATOM 14432 C C . VAL B 1 799 ? -19.562 52.469 16.797 1 98.06 799 VAL B C 1
ATOM 14434 O O . VAL B 1 799 ? -20.641 53.062 16.766 1 98.06 799 VAL B O 1
ATOM 14437 N N . VAL B 1 800 ? -18.969 52.094 17.922 1 97.75 800 VAL B N 1
ATOM 14438 C CA . VAL B 1 800 ? -19.656 52.219 19.203 1 97.75 800 VAL B CA 1
ATOM 14439 C C . VAL B 1 800 ? -19.578 53.656 19.703 1 97.75 800 VAL B C 1
ATOM 14441 O O . VAL B 1 800 ? -18.547 54.312 19.594 1 97.75 800 VAL B O 1
ATOM 14444 N N . ASP B 1 801 ? -20.641 54.188 20.156 1 96.94 801 ASP B N 1
ATOM 14445 C CA . ASP B 1 801 ? -20.75 55.5 20.766 1 96.94 801 ASP B CA 1
ATOM 14446 C C . ASP B 1 801 ? -21.188 55.406 22.219 1 96.94 801 ASP B C 1
ATOM 14448 O O . ASP B 1 801 ? -22.156 56.031 22.625 1 96.94 801 ASP B O 1
ATOM 14452 N N . GLY B 1 802 ? -20.562 54.469 22.984 1 95.81 802 GLY B N 1
ATOM 14453 C CA . GLY B 1 802 ? -20.844 54.281 24.391 1 95.81 802 GLY B CA 1
ATOM 14454 C C . GLY B 1 802 ? -22.062 53.406 24.641 1 95.81 802 GLY B C 1
ATOM 14455 O O . GLY B 1 802 ? -22.391 52.531 23.828 1 95.81 802 GLY B O 1
ATOM 14456 N N . TYR B 1 803 ? -22.703 53.562 25.891 1 97.5 803 TYR B N 1
ATOM 14457 C CA . TYR B 1 803 ? -23.922 52.875 26.281 1 97.5 803 TYR B CA 1
ATOM 14458 C C . TYR B 1 803 ? -25.094 53.844 26.344 1 97.5 803 TYR B C 1
ATOM 14460 O O . TYR B 1 803 ? -24.922 55.031 26.594 1 97.5 803 TYR B O 1
ATOM 14468 N N . TYR B 1 804 ? -26.25 53.344 26.047 1 97.06 804 TYR B N 1
ATOM 14469 C CA . TYR B 1 804 ? -27.422 54.125 26.391 1 97.06 804 TYR B CA 1
ATOM 14470 C C . TYR B 1 804 ? -27.484 54.375 27.891 1 97.06 804 TYR B C 1
ATOM 14472 O O . TYR B 1 804 ? -27.172 53.5 28.688 1 97.06 804 TYR B O 1
ATOM 14480 N N . THR B 1 805 ? -27.781 55.625 28.25 1 95.5 805 THR B N 1
ATOM 14481 C CA . THR B 1 805 ? -27.969 56 29.656 1 95.5 805 THR B CA 1
ATOM 14482 C C . THR B 1 805 ? -29.422 56.406 29.906 1 95.5 805 THR B C 1
ATOM 14484 O O . THR B 1 805 ? -30.188 56.594 28.953 1 95.5 805 THR B O 1
ATOM 14487 N N . VAL B 1 806 ? -29.719 56.594 31.125 1 94.31 806 VAL B N 1
ATOM 14488 C CA . VAL B 1 806 ? -31.062 57.031 31.469 1 94.31 806 VAL B CA 1
ATOM 14489 C C . VAL B 1 806 ? -31.375 58.375 30.844 1 94.31 806 VAL B C 1
ATOM 14491 O O . VAL B 1 806 ? -32.531 58.625 30.453 1 94.31 806 VAL B O 1
ATOM 14494 N N . ASP B 1 807 ? -30.359 59.156 30.609 1 94.06 807 ASP B N 1
ATOM 14495 C CA . ASP B 1 807 ? -30.516 60.5 30.078 1 94.06 807 ASP B CA 1
ATOM 14496 C C . ASP B 1 807 ? -30.891 60.469 28.594 1 94.06 807 ASP B C 1
ATOM 14498 O O . ASP B 1 807 ? -31.328 61.469 28.031 1 94.06 807 ASP B O 1
ATOM 14502 N N . ASP B 1 808 ? -30.766 59.312 28.016 1 96.75 808 ASP B N 1
ATOM 14503 C CA . ASP B 1 808 ? -31.094 59.188 26.609 1 96.75 808 ASP B CA 1
ATOM 14504 C C . ASP B 1 808 ? -32.594 59 26.406 1 96.75 808 ASP B C 1
ATOM 14506 O O . ASP B 1 808 ? -33.094 59.094 25.281 1 96.75 808 ASP B O 1
ATOM 14510 N N . PHE B 1 809 ? -33.281 58.844 27.422 1 96.62 809 PHE B N 1
ATOM 14511 C CA . PHE B 1 809 ? -34.719 58.531 27.344 1 96.62 809 PHE B CA 1
ATOM 14512 C C . PHE B 1 809 ? -35.531 59.656 27.953 1 96.62 809 PHE B C 1
ATOM 14514 O O . PHE B 1 809 ? -35.094 60.344 28.875 1 96.62 809 PHE B O 1
ATOM 14521 N N . VAL B 1 810 ? -36.781 59.781 27.531 1 95.94 810 VAL B N 1
ATOM 14522 C CA . VAL B 1 810 ? -37.719 60.75 28.047 1 95.94 810 VAL B CA 1
ATOM 14523 C C . VAL B 1 810 ? -38.156 60.375 29.453 1 95.94 810 VAL B C 1
ATOM 14525 O O . VAL B 1 810 ? -38.281 61.219 30.328 1 95.94 810 VAL B O 1
ATOM 14528 N N . ASP B 1 811 ? -38.406 59.125 29.594 1 90.88 811 ASP B N 1
ATOM 14529 C CA . ASP B 1 811 ? -38.75 58.562 30.906 1 90.88 811 ASP B CA 1
ATOM 14530 C C . ASP B 1 811 ? -38.406 57.094 30.953 1 90.88 811 ASP B C 1
ATOM 14532 O O . ASP B 1 811 ? -38.188 56.438 29.906 1 90.88 811 ASP B O 1
ATOM 14536 N N . THR B 1 812 ? -38.344 56.5 32.094 1 90.31 812 THR B N 1
ATOM 14537 C CA . THR B 1 812 ? -37.938 55.125 32.281 1 90.31 812 THR B CA 1
ATOM 14538 C C . THR B 1 812 ? -39.188 54.188 32.25 1 90.31 812 THR B C 1
ATOM 14540 O O . THR B 1 812 ? -39.094 53.031 32.656 1 90.31 812 THR B O 1
ATOM 14543 N N . SER B 1 813 ? -40.312 54.656 31.859 1 87.44 813 SER B N 1
ATOM 14544 C CA . SER B 1 813 ? -41.531 53.875 31.781 1 87.44 813 SER B CA 1
ATOM 14545 C C . SER B 1 813 ? -41.906 53.531 30.328 1 87.44 813 SER B C 1
ATOM 14547 O O . SER B 1 813 ? -42.156 52.375 30 1 87.44 813 SER B O 1
ATOM 14549 N N . SER B 1 814 ? -41.844 54.562 29.516 1 90.94 814 SER B N 1
ATOM 14550 C CA . SER B 1 814 ? -42.156 54.344 28.109 1 90.94 814 SER B CA 1
ATOM 14551 C C . SER B 1 814 ? -40.906 53.938 27.312 1 90.94 814 SER B C 1
ATOM 14553 O O . SER B 1 814 ? -41.031 53.312 26.25 1 90.94 814 SER B O 1
ATOM 14555 N N . TRP B 1 815 ? -39.75 54.219 27.828 1 94.25 815 TRP B N 1
ATOM 14556 C CA . TRP B 1 815 ? -38.438 53.969 27.219 1 94.25 815 TRP B CA 1
ATOM 14557 C C . TRP B 1 815 ? -38.375 54.594 25.828 1 94.25 815 TRP B C 1
ATOM 14559 O O . TRP B 1 815 ? -37.75 54.062 24.922 1 94.25 815 TRP B O 1
ATOM 14569 N N . GLN B 1 816 ? -39.125 55.75 25.688 1 94.75 816 GLN B N 1
ATOM 14570 C CA . GLN B 1 816 ? -39.031 56.5 24.453 1 94.75 816 GLN B CA 1
ATOM 14571 C C . GLN B 1 816 ? -37.719 57.281 24.391 1 94.75 816 GLN B C 1
ATOM 14573 O O . GLN B 1 816 ? -37.344 57.969 25.344 1 94.75 816 GLN B O 1
ATOM 14578 N N . LEU B 1 817 ? -37 57.156 23.375 1 96.56 817 LEU B N 1
ATOM 14579 C CA . LEU B 1 817 ? -35.719 57.844 23.203 1 96.56 817 LEU B CA 1
ATOM 14580 C C . LEU B 1 817 ? -35.938 59.344 22.969 1 96.56 817 LEU B C 1
ATOM 14582 O O . LEU B 1 817 ? -36.875 59.719 22.281 1 96.56 817 LEU B O 1
ATOM 14586 N N . LYS B 1 818 ? -35.062 60.125 23.484 1 96.06 818 LYS B N 1
ATOM 14587 C CA . LYS B 1 818 ? -35.094 61.562 23.234 1 96.06 818 LYS B CA 1
ATOM 14588 C C . LYS B 1 818 ? -34.781 61.875 21.781 1 96.06 818 LYS B C 1
ATOM 14590 O O . LYS B 1 818 ? -34.156 61.062 21.094 1 96.06 818 LYS B O 1
ATOM 14595 N N . GLU B 1 819 ? -35.25 63.125 21.438 1 90.38 819 GLU B N 1
ATOM 14596 C CA . GLU B 1 819 ? -34.969 63.562 20.078 1 90.38 819 GLU B CA 1
ATOM 14597 C C . GLU B 1 819 ? -33.438 63.688 19.844 1 90.38 819 GLU B C 1
ATOM 14599 O O . GLU B 1 819 ? -32.719 64.188 20.703 1 90.38 819 GLU B O 1
ATOM 14604 N N . GLY B 1 820 ? -33 63.125 18.766 1 92 820 GLY B N 1
ATOM 14605 C CA . GLY B 1 820 ? -31.578 63.25 18.422 1 92 820 GLY B CA 1
ATOM 14606 C C . GLY B 1 820 ? -30.766 62.031 18.828 1 92 820 GLY B C 1
ATOM 14607 O O . GLY B 1 820 ? -29.641 61.844 18.375 1 92 820 GLY B O 1
ATOM 14608 N N . VAL B 1 821 ? -31.312 61.188 19.688 1 95.81 821 VAL B N 1
ATOM 14609 C CA . VAL B 1 821 ? -30.609 59.969 20.109 1 95.81 821 VAL B CA 1
ATOM 14610 C C . VAL B 1 821 ? -30.875 58.844 19.094 1 95.81 821 VAL B C 1
ATOM 14612 O O . VAL B 1 821 ? -32 58.656 18.641 1 95.81 821 VAL B O 1
ATOM 14615 N N . THR B 1 822 ? -29.844 58.125 18.75 1 96 822 THR B N 1
ATOM 14616 C CA . THR B 1 822 ? -29.938 57.094 17.734 1 96 822 THR B CA 1
ATOM 14617 C C . THR B 1 822 ? -30.719 55.906 18.266 1 96 822 THR B C 1
ATOM 14619 O O . THR B 1 822 ? -30.562 55.5 19.422 1 96 822 THR B O 1
ATOM 14622 N N . SER B 1 823 ? -31.594 55.312 17.406 1 96 823 SER B N 1
ATOM 14623 C CA . SER B 1 823 ? -32.25 54.062 17.688 1 96 823 SER B CA 1
ATOM 14624 C C . SER B 1 823 ? -31.641 52.938 16.859 1 96 823 SER B C 1
ATOM 14626 O O . SER B 1 823 ? -30.812 53.188 15.969 1 96 823 SER B O 1
ATOM 14628 N N . ILE B 1 824 ? -31.906 51.75 17.203 1 96.25 824 ILE B N 1
ATOM 14629 C CA . ILE B 1 824 ? -31.438 50.594 16.469 1 96.25 824 ILE B CA 1
ATOM 14630 C C . ILE B 1 824 ? -32.625 49.844 15.844 1 96.25 824 ILE B C 1
ATOM 14632 O O . ILE B 1 824 ? -33.562 49.469 16.547 1 96.25 824 ILE B O 1
ATOM 14636 N N . ASN B 1 825 ? -32.562 49.656 14.531 1 93.44 825 ASN B N 1
ATOM 14637 C CA . ASN B 1 825 ? -33.625 49 13.82 1 93.44 825 ASN B CA 1
ATOM 14638 C C . ASN B 1 825 ? -33.906 47.594 14.375 1 93.44 825 ASN B C 1
ATOM 14640 O O . ASN B 1 825 ? -33 46.781 14.445 1 93.44 825 ASN B O 1
ATOM 14644 N N . GLY B 1 826 ? -35.094 47.375 14.703 1 91.12 826 GLY B N 1
ATOM 14645 C CA . GLY B 1 826 ? -35.531 46.062 15.125 1 91.12 826 GLY B CA 1
ATOM 14646 C C . GLY B 1 826 ? -35.281 45.781 16.594 1 91.12 826 GLY B C 1
ATOM 14647 O O . GLY B 1 826 ? -35.562 44.688 17.078 1 91.12 826 GLY B O 1
ATOM 14648 N N . TYR B 1 827 ? -34.781 46.812 17.438 1 94.62 827 TYR B N 1
ATOM 14649 C CA . TYR B 1 827 ? -34.5 46.562 18.844 1 94.62 827 TYR B CA 1
ATOM 14650 C C . TYR B 1 827 ? -35.062 47.688 19.703 1 94.62 827 TYR B C 1
ATOM 14652 O O . TYR B 1 827 ? -35.031 48.875 19.312 1 94.62 827 TYR B O 1
ATOM 14660 N N . ASN B 1 828 ? -35.562 47.312 20.906 1 94.06 828 ASN B N 1
ATOM 14661 C CA . ASN B 1 828 ? -35.938 48.281 21.938 1 94.06 828 ASN B CA 1
ATOM 14662 C C . ASN B 1 828 ? -34.844 48.469 22.969 1 94.06 828 ASN B C 1
ATOM 14664 O O . ASN B 1 828 ? -34.812 47.812 24 1 94.06 828 ASN B O 1
ATOM 14668 N N . VAL B 1 829 ? -34.031 49.406 22.75 1 96.31 829 VAL B N 1
ATOM 14669 C CA . VAL B 1 829 ? -32.812 49.594 23.516 1 96.31 829 VAL B CA 1
ATOM 14670 C C . VAL B 1 829 ? -33.156 50.062 24.938 1 96.31 829 VAL B C 1
ATOM 14672 O O . VAL B 1 829 ? -34.219 50.656 25.172 1 96.31 829 VAL B O 1
ATOM 14675 N N . ARG B 1 830 ? -32.312 49.688 25.859 1 95.38 830 ARG B N 1
ATOM 14676 C CA . ARG B 1 830 ? -32.375 50.031 27.281 1 95.38 830 ARG B CA 1
ATOM 14677 C C . ARG B 1 830 ? -31.031 50.562 27.766 1 95.38 830 ARG B C 1
ATOM 14679 O O . ARG B 1 830 ? -30 50.375 27.109 1 95.38 830 ARG B O 1
ATOM 14686 N N . PRO B 1 831 ? -31.062 51.344 28.984 1 95.94 831 PRO B N 1
ATOM 14687 C CA . PRO B 1 831 ? -29.766 51.719 29.547 1 95.94 831 PRO B CA 1
ATOM 14688 C C . PRO B 1 831 ? -28.812 50.531 29.688 1 95.94 831 PRO B C 1
ATOM 14690 O O . PRO B 1 831 ? -29.219 49.469 30.125 1 95.94 831 PRO B O 1
ATOM 14693 N N . GLY B 1 832 ? -27.562 50.75 29.25 1 96.5 832 GLY B N 1
ATOM 14694 C CA . GLY B 1 832 ? -26.562 49.688 29.328 1 96.5 832 GLY B CA 1
ATOM 14695 C C . GLY B 1 832 ? -26.359 48.969 28.016 1 96.5 832 GLY B C 1
ATOM 14696 O O . GLY B 1 832 ? -25.359 48.281 27.828 1 96.5 832 GLY B O 1
ATOM 14697 N N . ASP B 1 833 ? -27.328 49.094 27.109 1 97.31 833 ASP B N 1
ATOM 14698 C CA . ASP B 1 833 ? -27.141 48.562 25.766 1 97.31 833 ASP B CA 1
ATOM 14699 C C . ASP B 1 833 ? -26.125 49.406 24.969 1 97.31 833 ASP B C 1
ATOM 14701 O O . ASP B 1 833 ? -25.938 50.594 25.266 1 97.31 833 ASP B O 1
ATOM 14705 N N . VAL B 1 834 ? -25.547 48.781 24.031 1 97.75 834 VAL B N 1
ATOM 14706 C CA . VAL B 1 834 ? -24.516 49.469 23.25 1 97.75 834 VAL B CA 1
ATOM 14707 C C . VAL B 1 834 ? -25.172 50.438 22.297 1 97.75 834 VAL B C 1
ATOM 14709 O O . VAL B 1 834 ? -26.125 50.094 21.578 1 97.75 834 VAL B O 1
ATOM 14712 N N . LYS B 1 835 ? -24.672 51.656 22.328 1 97.12 835 LYS B N 1
ATOM 14713 C CA . LYS B 1 835 ? -25.078 52.719 21.391 1 97.12 835 LYS B CA 1
ATOM 14714 C C . LYS B 1 835 ? -24.078 52.844 20.234 1 97.12 835 LYS B C 1
ATOM 14716 O O . LYS B 1 835 ? -22.859 52.781 20.453 1 97.12 835 LYS B O 1
ATOM 14721 N N . PHE B 1 836 ? -24.672 53 19.016 1 97.69 836 PHE B N 1
ATOM 14722 C CA . PHE B 1 836 ? -23.812 53.094 17.844 1 97.69 836 PHE B CA 1
ATOM 14723 C C . PHE B 1 836 ? -23.906 54.469 17.203 1 97.69 836 PHE B C 1
ATOM 14725 O O . PHE B 1 836 ? -24.938 55.125 17.312 1 97.69 836 PHE B O 1
ATOM 14732 N N . LYS B 1 837 ? -22.828 54.812 16.469 1 97.44 837 LYS B N 1
ATOM 14733 C CA . LYS B 1 837 ? -22.828 56.062 15.742 1 97.44 837 LYS B CA 1
ATOM 14734 C C . LYS B 1 837 ? -23.641 55.969 14.461 1 97.44 837 LYS B C 1
ATOM 14736 O O . LYS B 1 837 ? -23.578 54.969 13.75 1 97.44 837 LYS B O 1
ATOM 14741 N N . ASN B 1 838 ? -24.391 56.969 14.273 1 97.12 838 ASN B N 1
ATOM 14742 C CA . ASN B 1 838 ? -25.094 57.062 12.992 1 97.12 838 ASN B CA 1
ATOM 14743 C C . ASN B 1 838 ? -24.141 57.5 11.875 1 97.12 838 ASN B C 1
ATOM 14745 O O . ASN B 1 838 ? -23.688 58.625 11.836 1 97.12 838 ASN B O 1
ATOM 14749 N N . LEU B 1 839 ? -23.891 56.625 10.992 1 96.25 839 LEU B N 1
ATOM 14750 C CA . LEU B 1 839 ? -22.953 56.938 9.914 1 96.25 839 LEU B CA 1
ATOM 14751 C C . LEU B 1 839 ? -23.703 57.312 8.633 1 96.25 839 LEU B C 1
ATOM 14753 O O . LEU B 1 839 ? -23.125 57.938 7.742 1 96.25 839 LEU B O 1
ATOM 14757 N N . ARG B 1 840 ? -24.938 56.781 8.562 1 94.06 840 ARG B N 1
ATOM 14758 C CA . ARG B 1 840 ? -25.734 57.062 7.371 1 94.06 840 ARG B CA 1
ATOM 14759 C C . ARG B 1 840 ? -27.219 56.969 7.68 1 94.06 840 ARG B C 1
ATOM 14761 O O . ARG B 1 840 ? -27.672 56.062 8.383 1 94.06 840 ARG B O 1
ATOM 14768 N N . ASP B 1 841 ? -27.906 57.969 7.195 1 93.12 841 ASP B N 1
ATOM 14769 C CA . ASP B 1 841 ? -29.359 57.906 7.289 1 93.12 841 ASP B CA 1
ATOM 14770 C C . ASP B 1 841 ? -29.969 57.344 6.008 1 93.12 841 ASP B C 1
ATOM 14772 O O . ASP B 1 841 ? -29.422 57.5 4.922 1 93.12 841 ASP B O 1
ATOM 14776 N N . ASP B 1 842 ? -30.953 56.562 6.207 1 85.88 842 ASP B N 1
ATOM 14777 C CA . ASP B 1 842 ? -31.688 56.062 5.043 1 85.88 842 ASP B CA 1
ATOM 14778 C C . ASP B 1 842 ? -32.75 57.062 4.605 1 85.88 842 ASP B C 1
ATOM 14780 O O . ASP B 1 842 ? -33.031 58.031 5.301 1 85.88 842 ASP B O 1
ATOM 14784 N N . ASP B 1 843 ? -33.375 56.75 3.41 1 80.94 843 ASP B N 1
ATOM 14785 C CA . ASP B 1 843 ? -34.406 57.656 2.842 1 80.94 843 ASP B CA 1
ATOM 14786 C C . ASP B 1 843 ? -35.625 57.688 3.727 1 80.94 843 ASP B C 1
ATOM 14788 O O . ASP B 1 843 ? -36.375 58.688 3.73 1 80.94 843 ASP B O 1
ATOM 14792 N N . THR B 1 844 ? -35.781 56.656 4.441 1 82.31 844 THR B N 1
ATOM 14793 C CA . THR B 1 844 ? -37.031 56.531 5.168 1 82.31 844 THR B CA 1
ATOM 14794 C C . THR B 1 844 ? -36.812 56.688 6.668 1 82.31 844 THR B C 1
ATOM 14796 O O . THR B 1 844 ? -37.781 56.781 7.441 1 82.31 844 THR B O 1
ATOM 14799 N N . SER B 1 845 ? -35.531 56.688 7.043 1 83.88 845 SER B N 1
ATOM 14800 C CA . SER B 1 845 ? -35.312 56.719 8.484 1 83.88 845 SER B CA 1
ATOM 14801 C C . SER B 1 845 ? -34.125 57.594 8.828 1 83.88 845 SER B C 1
ATOM 14803 O O . SER B 1 845 ? -33.125 57.625 8.094 1 83.88 845 SER B O 1
ATOM 14805 N N . THR B 1 846 ? -34.344 58.469 9.93 1 90.56 846 THR B N 1
ATOM 14806 C CA . THR B 1 846 ? -33.281 59.344 10.445 1 90.56 846 THR B CA 1
ATOM 14807 C C . THR B 1 846 ? -32.844 58.875 11.828 1 90.56 846 THR B C 1
ATOM 14809 O O . THR B 1 846 ? -33.656 58.562 12.688 1 90.56 846 THR B O 1
ATOM 14812 N N . ASN B 1 847 ? -31.516 58.781 12.031 1 93.5 847 ASN B N 1
ATOM 14813 C CA . ASN B 1 847 ? -30.906 58.406 13.297 1 93.5 847 ASN B CA 1
ATOM 14814 C C . ASN B 1 847 ? -31.281 57 13.719 1 93.5 847 ASN B C 1
ATOM 14816 O O . ASN B 1 847 ? -31.5 56.719 14.898 1 93.5 847 ASN B O 1
ATOM 14820 N N . VAL B 1 848 ? -31.484 56.125 12.711 1 95.62 848 VAL B N 1
ATOM 14821 C CA . VAL B 1 848 ? -31.734 54.688 12.961 1 95.62 848 VAL B CA 1
ATOM 14822 C C . VAL B 1 848 ? -30.562 53.875 12.453 1 95.62 848 VAL B C 1
ATOM 14824 O O . VAL B 1 848 ? -30.172 53.969 11.281 1 95.62 848 VAL B O 1
ATOM 14827 N N . ILE B 1 849 ? -30 53.094 13.312 1 96.44 849 ILE B N 1
ATOM 14828 C CA . ILE B 1 849 ? -28.891 52.219 12.961 1 96.44 849 ILE B CA 1
ATOM 14829 C C . ILE B 1 849 ? -29.406 51.031 12.156 1 96.44 849 ILE B C 1
ATOM 14831 O O . ILE B 1 849 ? -30.266 50.281 12.617 1 96.44 849 ILE B O 1
ATOM 14835 N N . THR B 1 850 ? -28.906 50.844 10.953 1 94.56 850 THR B N 1
ATOM 14836 C CA . THR B 1 850 ? -29.328 49.75 10.07 1 94.56 850 THR B CA 1
ATOM 14837 C C . THR B 1 850 ? -28.125 49.125 9.375 1 94.56 850 THR B C 1
ATOM 14839 O O . THR B 1 850 ? -27 49.625 9.469 1 94.56 850 THR B O 1
ATOM 14842 N N . SER B 1 851 ? -28.391 47.969 8.711 1 92.5 851 SER B N 1
ATOM 14843 C CA . SER B 1 851 ? -27.375 47.312 7.895 1 92.5 851 SER B CA 1
ATOM 14844 C C . SER B 1 851 ? -27.516 47.688 6.422 1 92.5 851 SER B C 1
ATOM 14846 O O . SER B 1 851 ? -26.844 47.094 5.566 1 92.5 851 SER B O 1
ATOM 14848 N N . GLY B 1 852 ? -28.422 48.594 6.203 1 92.25 852 GLY B N 1
ATOM 14849 C CA . GLY B 1 852 ? -28.656 48.969 4.82 1 92.25 852 GLY B CA 1
ATOM 14850 C C . GLY B 1 852 ? -29.047 47.812 3.93 1 92.25 852 GLY B C 1
ATOM 14851 O O . GLY B 1 852 ? -29.844 46.938 4.328 1 92.25 852 GLY B O 1
ATOM 14852 N N . ASP B 1 853 ? -28.547 47.781 2.689 1 89.62 853 ASP B N 1
ATOM 14853 C CA . ASP B 1 853 ? -28.797 46.719 1.746 1 89.62 853 ASP B CA 1
ATOM 14854 C C . ASP B 1 853 ? -27.703 45.656 1.81 1 89.62 853 ASP B C 1
ATOM 14856 O O . ASP B 1 853 ? -27.641 44.75 0.963 1 89.62 853 ASP B O 1
ATOM 14860 N N . ASN B 1 854 ? -26.797 45.812 2.777 1 92.06 854 ASN B N 1
ATOM 14861 C CA . ASN B 1 854 ? -25.656 44.938 2.902 1 92.06 854 ASN B CA 1
ATOM 14862 C C . ASN B 1 854 ? -24.797 44.938 1.64 1 92.06 854 ASN B C 1
ATOM 14864 O O . ASN B 1 854 ? -24.344 43.875 1.186 1 92.06 854 ASN B O 1
ATOM 14868 N N . THR B 1 855 ? -24.703 46.031 0.971 1 90.56 855 THR B N 1
ATOM 14869 C CA . THR B 1 855 ? -23.859 46.25 -0.207 1 90.56 855 THR B CA 1
ATOM 14870 C C . THR B 1 855 ? -22.812 47.312 0.056 1 90.56 855 THR B C 1
ATOM 14872 O O . THR B 1 855 ? -22.938 48.094 1.001 1 90.56 855 THR B O 1
ATOM 14875 N N . PHE B 1 856 ? -21.859 47.375 -0.759 1 91.06 856 PHE B N 1
ATOM 14876 C CA . PHE B 1 856 ? -20.797 48.375 -0.638 1 91.06 856 PHE B CA 1
ATOM 14877 C C . PHE B 1 856 ? -21.359 49.781 -0.771 1 91.06 856 PHE B C 1
ATOM 14879 O O . PHE B 1 856 ? -20.938 50.719 -0.071 1 91.06 856 PHE B O 1
ATOM 14886 N N . ASP B 1 857 ? -22.375 49.938 -1.646 1 89.56 857 ASP B N 1
ATOM 14887 C CA . ASP B 1 857 ? -22.953 51.25 -1.92 1 89.56 857 ASP B CA 1
ATOM 14888 C C . ASP B 1 857 ? -23.875 51.688 -0.793 1 89.56 857 ASP B C 1
ATOM 14890 O O . ASP B 1 857 ? -24.047 52.875 -0.55 1 89.56 857 ASP B O 1
ATOM 14894 N N . ASN B 1 858 ? -24.469 50.688 -0.112 1 92.56 858 ASN B N 1
ATOM 14895 C CA . ASN B 1 858 ? -25.328 50.969 1.037 1 92.56 858 ASN B CA 1
ATOM 14896 C C . ASN B 1 858 ? -25.078 49.969 2.172 1 92.56 858 ASN B C 1
ATOM 14898 O O . ASN B 1 858 ? -25.906 49.125 2.451 1 92.56 858 ASN B O 1
ATOM 14902 N N . PRO B 1 859 ? -24 50.219 2.84 1 94.12 859 PRO B N 1
ATOM 14903 C CA . PRO B 1 859 ? -23.656 49.312 3.938 1 94.12 859 PRO B CA 1
ATOM 14904 C C . PRO B 1 859 ? -24.406 49.625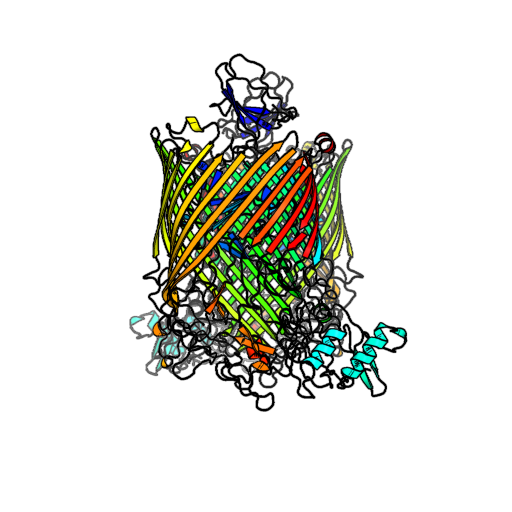 5.227 1 94.12 859 PRO B C 1
ATOM 14906 O O . PRO B 1 859 ? -24.172 49 6.258 1 94.12 859 PRO B O 1
ATOM 14909 N N . GLY B 1 860 ? -25.344 50.625 5.152 1 95.19 860 GLY B N 1
ATOM 14910 C CA . GLY B 1 860 ? -25.953 51.094 6.383 1 95.19 860 GLY B CA 1
ATOM 14911 C C . GLY B 1 860 ? -24.984 51.844 7.285 1 95.19 860 GLY B C 1
ATOM 14912 O O . GLY B 1 860 ? -24.203 52.688 6.82 1 95.19 860 GLY B O 1
ATOM 14913 N N . ASP B 1 861 ? -25.062 51.594 8.523 1 96.31 861 ASP B N 1
ATOM 14914 C CA . ASP B 1 861 ? -24.203 52.312 9.484 1 96.31 861 ASP B CA 1
ATOM 14915 C C . ASP B 1 861 ? -22.938 51.5 9.766 1 96.31 861 ASP B C 1
ATOM 14917 O O . ASP B 1 861 ? -22.391 51.562 10.867 1 96.31 861 ASP B O 1
ATOM 14921 N N . ARG B 1 862 ? -22.547 50.688 8.891 1 97.12 862 ARG B N 1
ATOM 14922 C CA . ARG B 1 862 ? -21.328 49.906 9.039 1 97.12 862 ARG B CA 1
ATOM 14923 C C . ARG B 1 862 ? -20.188 50.469 8.195 1 97.12 862 ARG B C 1
ATOM 14925 O O . ARG B 1 862 ? -20.438 51.125 7.184 1 97.12 862 ARG B O 1
ATOM 14932 N N . LYS B 1 863 ? -18.969 50.281 8.633 1 96.44 863 LYS B N 1
ATOM 14933 C CA . LYS B 1 863 ? -17.75 50.594 7.883 1 96.44 863 LYS B CA 1
ATOM 14934 C C . LYS B 1 863 ? -16.656 49.562 8.156 1 96.44 863 LYS B C 1
ATOM 14936 O O . LYS B 1 863 ? -16.844 48.656 8.961 1 96.44 863 LYS B O 1
ATOM 14941 N N . VAL B 1 864 ? -15.648 49.594 7.367 1 97.38 864 VAL B N 1
ATOM 14942 C CA . VAL B 1 864 ? -14.523 48.719 7.609 1 97.38 864 VAL B CA 1
ATOM 14943 C C . VAL B 1 864 ? -13.812 49.094 8.898 1 97.38 864 VAL B C 1
ATOM 14945 O O . VAL B 1 864 ? -13.281 50.219 9.008 1 97.38 864 VAL B O 1
ATOM 14948 N N . ILE B 1 865 ? -13.789 48.188 9.883 1 97.88 865 ILE B N 1
ATOM 14949 C CA . ILE B 1 865 ? -13.273 48.562 11.195 1 97.88 865 ILE B CA 1
ATOM 14950 C C . ILE B 1 865 ? -11.984 47.781 11.477 1 97.88 865 ILE B C 1
ATOM 14952 O O . ILE B 1 865 ? -11.312 48 12.484 1 97.88 865 ILE B O 1
ATOM 14956 N N . GLY B 1 866 ? -11.648 46.906 10.734 1 97.31 866 GLY B N 1
ATOM 14957 C CA . GLY B 1 866 ? -10.453 46.125 10.938 1 97.31 866 GLY B CA 1
ATOM 14958 C C . GLY B 1 866 ? -10.156 45.188 9.789 1 97.31 866 GLY B C 1
ATOM 14959 O O . GLY B 1 866 ? -10.805 45.25 8.734 1 97.31 866 GLY B O 1
ATOM 14960 N N . ASN B 1 867 ? -9.164 44.219 9.938 1 97.69 867 ASN B N 1
ATOM 14961 C CA . ASN B 1 867 ? -8.734 43.281 8.906 1 97.69 867 ASN B CA 1
ATOM 14962 C C . ASN B 1 867 ? -8.141 42.031 9.523 1 97.69 867 ASN B C 1
ATOM 14964 O O . ASN B 1 867 ? -7.305 42.094 10.422 1 97.69 867 ASN B O 1
ATOM 14968 N N . THR B 1 868 ? -8.555 40.844 8.992 1 95.69 868 THR B N 1
ATOM 14969 C CA . THR B 1 868 ? -8.18 39.562 9.578 1 95.69 868 THR B CA 1
ATOM 14970 C C . THR B 1 868 ? -6.828 39.094 9.047 1 95.69 868 THR B C 1
ATOM 14972 O O . THR B 1 868 ? -6.227 38.188 9.602 1 95.69 868 THR B O 1
ATOM 14975 N N . THR B 1 869 ? -6.285 39.625 7.996 1 94.5 869 THR B N 1
ATOM 14976 C CA . THR B 1 869 ? -5.004 39.219 7.426 1 94.5 869 THR B CA 1
ATOM 14977 C C . THR B 1 869 ? -3.861 39.531 8.398 1 94.5 869 THR B C 1
ATOM 14979 O O . THR B 1 869 ? -3.76 40.625 8.922 1 94.5 869 THR B O 1
ATOM 14982 N N . PRO B 1 870 ? -3.025 38.594 8.68 1 94.06 870 PRO B N 1
ATOM 14983 C CA . PRO B 1 870 ? -1.866 38.875 9.523 1 94.06 870 PRO B CA 1
ATOM 14984 C C . PRO B 1 870 ? -0.866 39.812 8.852 1 94.06 870 PRO B C 1
ATOM 14986 O O . PRO B 1 870 ? -0.283 39.469 7.824 1 94.06 870 PRO B O 1
ATOM 14989 N N . ARG B 1 871 ? -0.591 40.969 9.477 1 96.31 871 ARG B N 1
ATOM 14990 C CA . ARG B 1 871 ? 0.308 41.969 8.93 1 96.31 871 ARG B CA 1
ATOM 14991 C C . ARG B 1 871 ? 1.559 42.125 9.789 1 96.31 871 ARG B C 1
ATOM 14993 O O . ARG B 1 871 ? 1.519 41.875 10.992 1 96.31 871 ARG B O 1
ATOM 15000 N N . TYR B 1 872 ? 2.588 42.438 9.164 1 97.31 872 TYR B N 1
ATOM 15001 C CA . TYR B 1 872 ? 3.885 42.656 9.797 1 97.31 872 TYR B CA 1
ATOM 15002 C C . TYR B 1 872 ? 4.344 41.375 10.523 1 97.31 872 TYR B C 1
ATOM 15004 O O . TYR B 1 872 ? 4.68 41.438 11.703 1 97.31 872 TYR B O 1
ATOM 15012 N N . GLN B 1 873 ? 4.352 40.344 9.812 1 96.5 873 GLN B N 1
ATOM 15013 C CA . GLN B 1 873 ? 4.879 39.094 10.352 1 96.5 873 GLN B CA 1
ATOM 15014 C C . GLN B 1 873 ? 6.391 39.188 10.531 1 96.5 873 GLN B C 1
ATOM 15016 O O . GLN B 1 873 ? 7.109 39.625 9.641 1 96.5 873 GLN B O 1
ATOM 15021 N N . TYR B 1 874 ? 6.883 38.75 11.703 1 96.62 874 TYR B N 1
ATOM 15022 C CA . TYR B 1 874 ? 8.32 38.906 11.93 1 96.62 874 TYR B CA 1
ATOM 15023 C C . TYR B 1 874 ? 8.875 37.656 12.633 1 96.62 874 TYR B C 1
ATOM 15025 O O . TYR B 1 874 ? 8.133 36.906 13.242 1 96.62 874 TYR B O 1
ATOM 15033 N N . GLY B 1 875 ? 10.117 37.438 12.477 1 96.31 875 GLY B N 1
ATOM 15034 C CA . GLY B 1 875 ? 10.922 36.406 13.156 1 96.31 875 GLY B CA 1
ATOM 15035 C C . GLY B 1 875 ? 12.266 36.938 13.625 1 96.31 875 GLY B C 1
ATOM 15036 O O . GLY B 1 875 ? 12.883 37.781 12.961 1 96.31 875 GLY B O 1
ATOM 15037 N N . ILE B 1 876 ? 12.711 36.562 14.781 1 96.94 876 ILE B N 1
ATOM 15038 C CA . ILE B 1 876 ? 14 36.938 15.359 1 96.94 876 ILE B CA 1
ATOM 15039 C C . ILE B 1 876 ? 14.75 35.688 15.789 1 96.94 876 ILE B C 1
ATOM 15041 O O . ILE B 1 876 ? 14.195 34.812 16.469 1 96.94 876 ILE B O 1
ATOM 15045 N N . ASN B 1 877 ? 15.891 35.562 15.375 1 94.56 877 ASN B N 1
ATOM 15046 C CA . ASN B 1 877 ? 16.766 34.469 15.773 1 94.56 877 ASN B CA 1
ATOM 15047 C C . ASN B 1 877 ? 18.031 35 16.469 1 94.56 877 ASN B C 1
ATOM 15049 O O . ASN B 1 877 ? 18.812 35.75 15.859 1 94.56 877 ASN B O 1
ATOM 15053 N N . LEU B 1 878 ? 18.266 34.594 17.656 1 96.25 878 LEU B N 1
ATOM 15054 C CA . LEU B 1 878 ? 19.422 34.969 18.438 1 96.25 878 LEU B CA 1
ATOM 15055 C C . LEU B 1 878 ? 20.312 33.781 18.734 1 96.25 878 LEU B C 1
ATOM 15057 O O . LEU B 1 878 ? 19.812 32.688 19 1 96.25 878 LEU B O 1
ATOM 15061 N N . GLY B 1 879 ? 21.578 34 18.594 1 94.88 879 GLY B N 1
ATOM 15062 C CA . GLY B 1 879 ? 22.531 32.938 18.906 1 94.88 879 GLY B CA 1
ATOM 15063 C C . GLY B 1 879 ? 23.781 33.438 19.578 1 94.88 879 GLY B C 1
ATOM 15064 O O . GLY B 1 879 ? 24.234 34.562 19.312 1 94.88 879 GLY B O 1
ATOM 15065 N N . MET B 1 880 ? 24.281 32.594 20.438 1 95.56 880 MET B N 1
ATOM 15066 C CA . MET B 1 880 ? 25.547 32.875 21.125 1 95.56 880 MET B CA 1
ATOM 15067 C C . MET B 1 880 ? 26.312 31.578 21.375 1 95.56 880 MET B C 1
ATOM 15069 O O . MET B 1 880 ? 25.734 30.547 21.734 1 95.56 880 MET B O 1
ATOM 15073 N N . ASN B 1 881 ? 27.562 31.641 21.094 1 92.75 881 ASN B N 1
ATOM 15074 C CA . ASN B 1 881 ? 28.391 30.469 21.359 1 92.75 881 ASN B CA 1
ATOM 15075 C C . ASN B 1 881 ? 29.641 30.844 22.141 1 92.75 881 ASN B C 1
ATOM 15077 O O . ASN B 1 881 ? 30.219 31.922 21.938 1 92.75 881 ASN B O 1
ATOM 15081 N N . TYR B 1 882 ? 30.031 29.984 23.094 1 93.25 882 TYR B N 1
ATOM 15082 C CA . TYR B 1 882 ? 31.203 30.188 23.938 1 93.25 882 TYR B CA 1
ATOM 15083 C C . TYR B 1 882 ? 31.75 28.859 24.438 1 93.25 882 TYR B C 1
ATOM 15085 O O . TYR B 1 882 ? 31.047 28.109 25.125 1 93.25 882 TYR B O 1
ATOM 15093 N N . ALA B 1 883 ? 33 28.5 24.219 1 91.12 883 ALA B N 1
ATOM 15094 C CA . ALA B 1 883 ? 33.75 27.375 24.766 1 91.12 883 ALA B CA 1
ATOM 15095 C C . ALA B 1 883 ? 32.938 26.078 24.672 1 91.12 883 ALA B C 1
ATOM 15097 O O . ALA B 1 883 ? 32.781 25.359 25.656 1 91.12 883 ALA B O 1
ATOM 15098 N N . GLY B 1 884 ? 32.281 25.828 23.594 1 88.38 884 GLY B N 1
ATOM 15099 C CA . GLY B 1 884 ? 31.547 24.594 23.359 1 88.38 884 GLY B CA 1
ATOM 15100 C C . GLY B 1 884 ? 30.062 24.734 23.609 1 88.38 884 GLY B C 1
ATOM 15101 O O . GLY B 1 884 ? 29.266 23.906 23.172 1 88.38 884 GLY B O 1
ATOM 15102 N N . PHE B 1 885 ? 29.703 25.766 24.406 1 95 885 PHE B N 1
ATOM 15103 C CA . PHE B 1 885 ? 28.297 26.047 24.641 1 95 885 PHE B CA 1
ATOM 15104 C C . PHE B 1 885 ? 27.688 26.812 23.469 1 95 885 PHE B C 1
ATOM 15106 O O . PHE B 1 885 ? 28.344 27.672 22.875 1 95 885 PHE B O 1
ATOM 15113 N N . ASP B 1 886 ? 26.547 26.438 23.125 1 94.19 886 ASP B N 1
ATOM 15114 C CA . ASP B 1 886 ? 25.797 27.141 22.078 1 94.19 886 ASP B CA 1
ATOM 15115 C C . ASP B 1 886 ? 24.359 27.406 22.516 1 94.19 886 ASP B C 1
ATOM 15117 O O . ASP B 1 886 ? 23.625 26.484 22.875 1 94.19 886 ASP B O 1
ATOM 15121 N N . LEU B 1 887 ? 23.984 28.688 22.562 1 96.25 887 LEU B N 1
ATOM 15122 C CA . LEU B 1 887 ? 22.625 29.109 22.906 1 96.25 887 LEU B CA 1
ATOM 15123 C C . LEU B 1 887 ? 21.906 29.641 21.672 1 96.25 887 LEU B C 1
ATOM 15125 O O . LEU B 1 887 ? 22.453 30.453 20.922 1 96.25 887 LEU B O 1
ATOM 15129 N N . ASN B 1 888 ? 20.719 29.141 21.438 1 95.06 888 ASN B N 1
ATOM 15130 C CA . ASN B 1 888 ? 19.859 29.594 20.344 1 95.06 888 ASN B CA 1
ATOM 15131 C C . ASN B 1 888 ? 18.469 29.969 20.844 1 95.06 888 ASN B C 1
ATOM 15133 O O . ASN B 1 888 ? 17.828 29.188 21.562 1 95.06 888 ASN B O 1
ATOM 15137 N N . VAL B 1 889 ? 17.984 31.141 20.5 1 96.62 889 VAL B N 1
ATOM 15138 C CA . VAL B 1 889 ? 16.656 31.609 20.875 1 96.62 889 VAL B CA 1
ATOM 15139 C C . VAL B 1 889 ? 15.891 32.031 19.625 1 96.62 889 VAL B C 1
ATOM 15141 O O . VAL B 1 889 ? 16.391 32.844 18.812 1 96.62 889 VAL B O 1
ATOM 15144 N N . ILE B 1 890 ? 14.703 31.531 19.438 1 96.19 890 ILE B N 1
ATOM 15145 C CA . ILE B 1 890 ? 13.867 31.875 18.297 1 96.19 890 ILE B CA 1
ATOM 15146 C C . ILE B 1 890 ? 12.594 32.562 18.766 1 96.19 890 ILE B C 1
ATOM 15148 O O . ILE B 1 890 ? 11.859 32 19.594 1 96.19 890 ILE B O 1
ATOM 15152 N N . LEU B 1 891 ? 12.312 33.75 18.25 1 97.06 891 LEU B N 1
ATOM 15153 C CA . LEU B 1 891 ? 11.078 34.5 18.5 1 97.06 891 LEU B CA 1
ATOM 15154 C C . LEU B 1 891 ? 10.305 34.688 17.203 1 97.06 891 LEU B C 1
ATOM 15156 O O . LEU B 1 891 ? 10.898 34.781 16.125 1 97.06 891 LEU B O 1
ATOM 15160 N N . GLN B 1 892 ? 9 34.75 17.312 1 95.69 892 GLN B N 1
ATOM 15161 C CA . GLN B 1 892 ? 8.172 35.062 16.156 1 95.69 892 GLN B CA 1
ATOM 15162 C C . GLN B 1 892 ? 6.863 35.719 16.578 1 95.69 892 GLN B C 1
ATOM 15164 O O . GLN B 1 892 ? 6.445 35.625 17.719 1 95.69 892 GLN B O 1
ATOM 15169 N N . GLY B 1 893 ? 6.234 36.406 15.555 1 95.75 893 GLY B N 1
ATOM 15170 C CA . GLY B 1 893 ? 4.965 37.031 15.883 1 95.75 893 GLY B CA 1
ATOM 15171 C C . GLY B 1 893 ? 4.328 37.75 14.711 1 95.75 893 GLY B C 1
ATOM 15172 O O . GLY B 1 893 ? 4.84 37.688 13.594 1 95.75 893 GLY B O 1
ATOM 15173 N N . THR B 1 894 ? 3.143 38.219 14.938 1 96.38 894 THR B N 1
ATOM 15174 C CA . THR B 1 894 ? 2.361 39.094 14.055 1 96.38 894 THR B CA 1
ATOM 15175 C C . THR B 1 894 ? 2.146 40.469 14.68 1 96.38 894 THR B C 1
ATOM 15177 O O . THR B 1 894 ? 1.703 40.562 15.828 1 96.38 894 THR B O 1
ATOM 15180 N N . GLY B 1 895 ? 2.463 41.531 13.898 1 97.5 895 GLY B N 1
ATOM 15181 C CA . GLY B 1 895 ? 2.402 42.875 14.438 1 97.5 895 GLY B CA 1
ATOM 15182 C C . GLY B 1 895 ? 0.999 43.438 14.453 1 97.5 895 GLY B C 1
ATOM 15183 O O . GLY B 1 895 ? 0.675 44.281 15.297 1 97.5 895 GLY B O 1
ATOM 15184 N N . LYS B 1 896 ? 0.245 43.031 13.531 1 97.44 896 LYS B N 1
ATOM 15185 C CA . LYS B 1 896 ? -1.12 43.531 13.453 1 97.44 896 LYS B CA 1
ATOM 15186 C C . LYS B 1 896 ? -2.061 42.5 12.852 1 97.44 896 LYS B C 1
ATOM 15188 O O . LYS B 1 896 ? -1.78 41.938 11.781 1 97.44 896 LYS B O 1
ATOM 15193 N N . ARG B 1 897 ? -3.223 42.25 13.484 1 97.19 897 ARG B N 1
ATOM 15194 C CA . ARG B 1 897 ? -4.293 41.375 13.039 1 97.19 897 ARG B CA 1
ATOM 15195 C C . ARG B 1 897 ? -5.555 41.562 13.875 1 97.19 897 ARG B C 1
ATOM 15197 O O . ARG B 1 897 ? -5.492 41.594 15.109 1 97.19 897 ARG B O 1
ATOM 15204 N N . ASP B 1 898 ? -6.578 41.844 13.234 1 97.62 898 ASP B N 1
ATOM 15205 C CA . ASP B 1 898 ? -7.867 41.969 13.906 1 97.62 898 ASP B CA 1
ATOM 15206 C C . ASP B 1 898 ? -8.75 40.75 13.656 1 97.62 898 ASP B C 1
ATOM 15208 O O . ASP B 1 898 ? -8.648 40.125 12.609 1 97.62 898 ASP B O 1
ATOM 15212 N N . TYR B 1 899 ? -9.539 40.469 14.68 1 96.69 899 TYR B N 1
ATOM 15213 C CA . TYR B 1 899 ? -10.5 39.375 14.531 1 96.69 899 TYR B CA 1
ATOM 15214 C C . TYR B 1 899 ? -11.773 39.656 15.32 1 96.69 899 TYR B C 1
ATOM 15216 O O . TYR B 1 899 ? -11.719 40.188 16.438 1 96.69 899 TYR B O 1
ATOM 15224 N N . TRP B 1 900 ? -12.859 39.438 14.672 1 97.19 900 TRP B N 1
ATOM 15225 C CA . TRP B 1 900 ? -14.109 39.406 15.414 1 97.19 900 TRP B CA 1
ATOM 15226 C C . TRP B 1 900 ? -14.406 38.031 15.977 1 97.19 900 TRP B C 1
ATOM 15228 O O . TRP B 1 900 ? -14.656 37.094 15.219 1 97.19 900 TRP B O 1
ATOM 15238 N N . ILE B 1 901 ? -14.281 37.906 17.266 1 96.31 901 ILE B N 1
ATOM 15239 C CA . ILE B 1 901 ? -14.578 36.656 17.953 1 96.31 901 ILE B CA 1
ATOM 15240 C C . ILE B 1 901 ? -15.75 36.875 18.906 1 96.31 901 ILE B C 1
ATOM 15242 O O . ILE B 1 901 ? -15.617 37.562 19.922 1 96.31 901 ILE B O 1
ATOM 15246 N N . SER B 1 902 ? -16.812 36.312 18.547 1 95.25 902 SER B N 1
ATOM 15247 C CA . SER B 1 902 ? -17.969 36.375 19.438 1 95.25 902 SER B CA 1
ATOM 15248 C C . SER B 1 902 ? -18.344 34.969 19.953 1 95.25 902 SER B C 1
ATOM 15250 O O . SER B 1 902 ? -19.031 34.219 19.281 1 95.25 902 SER B O 1
ATOM 15252 N N . ASN B 1 903 ? -17.891 34.688 21.125 1 94.62 903 ASN B N 1
ATOM 15253 C CA . ASN B 1 903 ? -18.219 33.438 21.797 1 94.62 903 ASN B CA 1
ATOM 15254 C C . ASN B 1 903 ? -18.188 33.594 23.328 1 94.62 903 ASN B C 1
ATOM 15256 O O . ASN B 1 903 ? -18.125 34.719 23.828 1 94.62 903 ASN B O 1
ATOM 15260 N N . VAL B 1 904 ? -18.25 32.562 24.062 1 95.31 904 VAL B N 1
ATOM 15261 C CA . VAL B 1 904 ? -18.406 32.562 25.516 1 95.31 904 VAL B CA 1
ATOM 15262 C C . VAL B 1 904 ? -17.094 32.969 26.172 1 95.31 904 VAL B C 1
ATOM 15264 O O . VAL B 1 904 ? -17.062 33.406 27.312 1 95.31 904 VAL B O 1
ATOM 15267 N N . LEU B 1 905 ? -15.992 32.906 25.484 1 96.44 905 LEU B N 1
ATOM 15268 C CA . LEU B 1 905 ? -14.688 33.219 26.047 1 96.44 905 LEU B CA 1
ATOM 15269 C C . LEU B 1 905 ? -14.43 34.719 25.953 1 96.44 905 LEU B C 1
ATOM 15271 O O . LEU B 1 905 ? -13.539 35.25 26.625 1 96.44 905 LEU B O 1
ATOM 15275 N N . THR B 1 906 ? -15.266 35.406 25.141 1 96 906 THR B N 1
ATOM 15276 C CA . THR B 1 906 ? -14.938 36.812 24.875 1 96 906 THR B CA 1
ATOM 15277 C C . THR B 1 906 ? -16.047 37.75 25.375 1 96 906 THR B C 1
ATOM 15279 O O . THR B 1 906 ? -15.828 38.938 25.594 1 96 906 THR B O 1
ATOM 15282 N N . PHE B 1 907 ? -17.234 37.156 25.484 1 96.44 907 PHE B N 1
ATOM 15283 C CA . PHE B 1 907 ? -18.359 37.938 25.984 1 96.44 907 PHE B CA 1
ATOM 15284 C C . PHE B 1 907 ? -19.031 37.25 27.156 1 96.44 907 PHE B C 1
ATOM 15286 O O . PHE B 1 907 ? -19.156 36 27.156 1 96.44 907 PHE B O 1
ATOM 15293 N N . PRO B 1 908 ? -19.406 38.031 28.141 1 96.31 908 PRO B N 1
ATOM 15294 C CA . PRO B 1 908 ? -20.062 37.406 29.297 1 96.31 908 PRO B CA 1
ATOM 15295 C C . PRO B 1 908 ? -21.422 36.812 28.938 1 96.31 908 PRO B C 1
ATOM 15297 O O . PRO B 1 908 ? -22.234 37.469 28.281 1 96.31 908 PRO B O 1
ATOM 15300 N N . MET B 1 909 ? -21.578 35.594 29.328 1 94.94 909 MET B N 1
ATOM 15301 C CA . MET B 1 909 ? -22.859 34.906 29.234 1 94.94 909 MET B CA 1
ATOM 15302 C C . MET B 1 909 ? -23.391 34.906 27.797 1 94.94 909 MET B C 1
ATOM 15304 O O . MET B 1 909 ? -24.562 35.156 27.562 1 94.94 909 MET B O 1
ATOM 15308 N N . ASN B 1 910 ? -22.547 34.812 26.812 1 93.38 910 ASN B N 1
ATOM 15309 C CA . ASN B 1 910 ? -22.922 34.781 25.406 1 93.38 910 ASN B CA 1
ATOM 15310 C C . ASN B 1 910 ? -23.531 33.438 25 1 93.38 910 ASN B C 1
ATOM 15312 O O . ASN B 1 910 ? -22.844 32.594 24.469 1 93.38 910 ASN B O 1
ATOM 15316 N N . GLY B 1 911 ? -24.641 33.312 25.156 1 86.81 911 GLY B N 1
ATOM 15317 C CA . GLY B 1 911 ? -25.375 32.094 24.859 1 86.81 911 GLY B CA 1
ATOM 15318 C C . GLY B 1 911 ? -26.641 31.938 25.688 1 86.81 911 GLY B C 1
ATOM 15319 O O . GLY B 1 911 ? -27.25 32.938 26.078 1 86.81 911 GLY B O 1
ATOM 15320 N N . ASP B 1 912 ? -27.031 30.734 25.906 1 84.88 912 ASP B N 1
ATOM 15321 C CA . ASP B 1 912 ? -28.219 30.453 26.688 1 84.88 912 ASP B CA 1
ATOM 15322 C C . ASP B 1 912 ? -27.875 30.25 28.172 1 84.88 912 ASP B C 1
ATOM 15324 O O . ASP B 1 912 ? -26.766 30.609 28.594 1 84.88 912 ASP B O 1
ATOM 15328 N N . ASN B 1 913 ? -28.797 29.859 28.875 1 86.88 913 ASN B N 1
ATOM 15329 C CA . ASN B 1 913 ? -28.656 29.75 30.312 1 86.88 913 ASN B CA 1
ATOM 15330 C C . ASN B 1 913 ? -27.656 28.672 30.703 1 86.88 913 ASN B C 1
ATOM 15332 O O . ASN B 1 913 ? -27.328 28.516 31.891 1 86.88 913 ASN B O 1
ATOM 15336 N N . PHE B 1 914 ? -27.016 28.078 29.688 1 88.81 914 PHE B N 1
ATOM 15337 C CA . PHE B 1 914 ? -26.156 26.938 29.984 1 88.81 914 PHE B CA 1
ATOM 15338 C C . PHE B 1 914 ? -24.688 27.344 29.844 1 88.81 914 PHE B C 1
ATOM 15340 O O . PHE B 1 914 ? -23.797 26.516 30.031 1 88.81 914 PHE B O 1
ATOM 15347 N N . VAL B 1 915 ? -24.406 28.594 29.672 1 93.81 915 VAL B N 1
ATOM 15348 C CA . VAL B 1 915 ? -23.031 28.953 29.359 1 93.81 915 VAL B CA 1
ATOM 15349 C C . VAL B 1 915 ? -22.344 29.5 30.609 1 93.81 915 VAL B C 1
ATOM 15351 O O . VAL B 1 915 ? -22.969 30.172 31.422 1 93.81 915 VAL B O 1
ATOM 15354 N N . PRO B 1 916 ? -21.062 29.25 30.75 1 96.44 916 PRO B N 1
ATOM 15355 C CA . PRO B 1 916 ? -20.297 29.75 31.891 1 96.44 916 PRO B CA 1
ATOM 15356 C C . PRO B 1 916 ? -19.891 31.203 31.734 1 96.44 916 PRO B C 1
ATOM 15358 O O . PRO B 1 916 ? -20.125 31.812 30.688 1 96.44 916 PRO B O 1
ATOM 15361 N N . LEU B 1 917 ? -19.422 31.719 32.875 1 97.5 917 LEU B N 1
ATOM 15362 C CA . LEU B 1 917 ? -18.719 33 32.906 1 97.5 917 LEU B CA 1
ATOM 15363 C C . LEU B 1 917 ? -17.203 32.781 32.969 1 97.5 917 LEU B C 1
ATOM 15365 O O . LEU B 1 917 ? -16.719 32.156 33.906 1 97.5 917 LEU B O 1
ATOM 15369 N N . PHE B 1 918 ? -16.547 33.312 32.094 1 97.81 918 PHE B N 1
ATOM 15370 C CA . PHE B 1 918 ? -15.109 33.094 32.094 1 97.81 918 PHE B CA 1
ATOM 15371 C C . PHE B 1 918 ? -14.391 34.281 32.75 1 97.81 918 PHE B C 1
ATOM 15373 O O . PHE B 1 918 ? -14.984 35.312 32.969 1 97.81 918 PHE B O 1
ATOM 15380 N N . GLU B 1 919 ? -13.156 34.031 33.062 1 96.44 919 GLU B N 1
ATOM 15381 C CA . GLU B 1 919 ? -12.344 35.031 33.75 1 96.44 919 GLU B CA 1
ATOM 15382 C C . GLU B 1 919 ? -12.195 36.281 32.906 1 96.44 919 GLU B C 1
ATOM 15384 O O . GLU B 1 919 ? -11.984 36.188 31.688 1 96.44 919 GLU B O 1
ATOM 15389 N N . GLY B 1 920 ? -12.328 37.406 33.531 1 95.06 920 GLY B N 1
ATOM 15390 C CA . GLY B 1 920 ? -12.164 38.688 32.844 1 95.06 920 GLY B CA 1
ATOM 15391 C C . GLY B 1 920 ? -13.453 39.219 32.25 1 95.06 920 GLY B C 1
ATOM 15392 O O . GLY B 1 920 ? -13.477 40.312 31.703 1 95.06 920 GLY B O 1
ATOM 15393 N N . LEU B 1 921 ? -14.586 38.531 32.5 1 97.25 921 LEU B N 1
ATOM 15394 C CA . LEU B 1 921 ? -15.828 38.938 31.828 1 97.25 921 LEU B CA 1
ATOM 15395 C C . LEU B 1 921 ? -16.844 39.438 32.844 1 97.25 921 LEU B C 1
ATOM 15397 O O . LEU B 1 921 ? -18.016 39.625 32.531 1 97.25 921 LEU B O 1
ATOM 15401 N N . SER B 1 922 ? -16.422 39.719 34.031 1 96.12 922 SER B N 1
ATOM 15402 C CA . SER B 1 922 ? -17.344 40.062 35.094 1 96.12 922 SER B CA 1
ATOM 15403 C C . SER B 1 922 ? -17.641 41.562 35.094 1 96.12 922 SER B C 1
ATOM 15405 O O . SER B 1 922 ? -18.531 42.031 35.812 1 96.12 922 SER B O 1
ATOM 15407 N N . ASP B 1 923 ? -16.969 42.344 34.281 1 96.75 923 ASP B N 1
ATOM 15408 C CA . ASP B 1 923 ? -17.141 43.781 34.25 1 96.75 923 ASP B CA 1
ATOM 15409 C C . ASP B 1 923 ? -18.203 44.188 33.219 1 96.75 923 ASP B C 1
ATOM 15411 O O . ASP B 1 923 ? -17.906 44.906 32.281 1 96.75 923 ASP B O 1
ATOM 15415 N N . TYR B 1 924 ? -19.438 43.781 33.469 1 97.19 924 TYR B N 1
ATOM 15416 C CA . TYR B 1 924 ? -20.547 44.156 32.594 1 97.19 924 TYR B CA 1
ATOM 15417 C C . TYR B 1 924 ? -21.422 45.25 33.25 1 97.19 924 TYR B C 1
ATOM 15419 O O . TYR B 1 924 ? -21.422 45.406 34.469 1 97.19 924 TYR B O 1
ATOM 15427 N N . TRP B 1 925 ? -22.156 45.969 32.438 1 96.94 925 TRP B N 1
ATOM 15428 C CA . TRP B 1 925 ? -23.016 47.062 32.875 1 96.94 925 TRP B CA 1
ATOM 15429 C C . TRP B 1 925 ? -24.188 46.562 33.719 1 96.94 925 TRP B C 1
ATOM 15431 O O . TRP B 1 925 ? -24.812 45.562 33.344 1 96.94 925 TRP B O 1
ATOM 15441 N N . MET B 1 926 ? -24.469 47.281 34.844 1 95 926 MET B N 1
ATOM 15442 C CA . MET B 1 926 ? -25.578 46.875 35.719 1 95 926 MET B CA 1
ATOM 15443 C C . MET B 1 926 ? -26.375 48.094 36.156 1 95 926 MET B C 1
ATOM 15445 O O . MET B 1 926 ? -25.781 49.125 36.5 1 95 926 MET B O 1
ATOM 15449 N N . PRO B 1 927 ? -27.625 47.938 36.125 1 94.19 927 PRO B N 1
ATOM 15450 C CA . PRO B 1 927 ? -28.422 49 36.75 1 94.19 927 PRO B CA 1
ATOM 15451 C C . PRO B 1 927 ? -28.422 48.969 38.25 1 94.19 927 PRO B C 1
ATOM 15453 O O . PRO B 1 927 ? -28.344 47.875 38.844 1 94.19 927 PRO B O 1
ATOM 15456 N N . LYS B 1 928 ? -28.5 50.062 38.906 1 92.81 928 LYS B N 1
ATOM 15457 C CA . LYS B 1 928 ? -28.406 50.156 40.344 1 92.81 928 LYS B CA 1
ATOM 15458 C C . LYS B 1 928 ? -29.578 49.469 41.031 1 92.81 928 LYS B C 1
ATOM 15460 O O . LYS B 1 928 ? -29.375 48.688 41.969 1 92.81 928 LYS B O 1
ATOM 15465 N N . ASP B 1 929 ? -30.875 49.781 40.625 1 89.88 929 ASP B N 1
ATOM 15466 C CA . ASP B 1 929 ? -32.062 49.188 41.25 1 89.88 929 ASP B CA 1
ATOM 15467 C C . ASP B 1 929 ? -33.25 49.188 40.281 1 89.88 929 ASP B C 1
ATOM 15469 O O . ASP B 1 929 ? -34.188 49.969 40.438 1 89.88 929 ASP B O 1
ATOM 15473 N N . PRO B 1 930 ? -33.156 48.312 39.312 1 88.06 930 PRO B N 1
ATOM 15474 C CA . PRO B 1 930 ? -34.188 48.312 38.281 1 88.06 930 PRO B CA 1
ATOM 15475 C C . PRO B 1 930 ? -35.594 48.031 38.875 1 88.06 930 PRO B C 1
ATOM 15477 O O . PRO B 1 930 ? -36.594 48.5 38.344 1 88.06 930 PRO B O 1
ATOM 15480 N N . ASP B 1 931 ? -35.688 47.281 39.938 1 84.19 931 ASP B N 1
ATOM 15481 C CA . ASP B 1 931 ? -36.969 46.906 40.531 1 84.19 931 ASP B CA 1
ATOM 15482 C C . ASP B 1 931 ? -37.688 48.156 41.094 1 84.19 931 ASP B C 1
ATOM 15484 O O . ASP B 1 931 ? -38.906 48.188 41.094 1 84.19 931 ASP B O 1
ATOM 15488 N N . ASN B 1 932 ? -36.875 49.156 41.531 1 88.5 932 ASN B N 1
ATOM 15489 C CA . ASN B 1 932 ? -37.469 50.375 42.031 1 88.5 932 ASN B CA 1
ATOM 15490 C C . ASN B 1 932 ? -37.375 51.531 41.062 1 88.5 932 ASN B C 1
ATOM 15492 O O . ASN B 1 932 ? -37.406 52.688 41.438 1 88.5 932 ASN B O 1
ATOM 15496 N N . GLY B 1 933 ? -37 51.156 39.812 1 84.88 933 GLY B N 1
ATOM 15497 C CA . GLY B 1 933 ? -37.062 52.125 38.719 1 84.88 933 GLY B CA 1
ATOM 15498 C C . GLY B 1 933 ? -35.75 52.906 38.562 1 84.88 933 GLY B C 1
ATOM 15499 O O . GLY B 1 933 ? -35.688 53.844 37.75 1 84.88 933 GLY B O 1
ATOM 15500 N N . ASP B 1 934 ? -34.719 52.625 39.344 1 92.38 934 ASP B N 1
ATOM 15501 C CA . ASP B 1 934 ? -33.406 53.281 39.219 1 92.38 934 ASP B CA 1
ATOM 15502 C C . ASP B 1 934 ? -32.531 52.562 38.188 1 92.38 934 ASP B C 1
ATOM 15504 O O . ASP B 1 934 ? -31.859 51.594 38.531 1 92.38 934 ASP B O 1
ATOM 15508 N N . TRP B 1 935 ? -32.469 53.125 37.125 1 93.88 935 TRP B N 1
ATOM 15509 C CA . TRP B 1 935 ? -31.734 52.5 36 1 93.88 935 TRP B CA 1
ATOM 15510 C C . TRP B 1 935 ? -30.391 53.188 35.781 1 93.88 935 TRP B C 1
ATOM 15512 O O . TRP B 1 935 ? -29.781 53.031 34.719 1 93.88 935 TRP B O 1
ATOM 15522 N N . SER B 1 936 ? -29.984 53.938 36.844 1 92.81 936 SER B N 1
ATOM 15523 C CA . SER B 1 936 ? -28.641 54.5 36.75 1 92.81 936 SER B CA 1
ATOM 15524 C C . SER B 1 936 ? -27.578 53.406 36.875 1 92.81 936 SER B C 1
ATOM 15526 O O . SER B 1 936 ? -27.812 52.375 37.469 1 92.81 936 SER B O 1
ATOM 15528 N N . ALA B 1 937 ? -26.469 53.594 36.25 1 94.38 937 ALA B N 1
ATOM 15529 C CA . ALA B 1 937 ? -25.438 52.562 36.156 1 94.38 937 ALA B CA 1
ATOM 15530 C C . ALA B 1 937 ? -24.672 52.438 37.5 1 94.38 937 ALA B C 1
ATOM 15532 O O . ALA B 1 937 ? -24.25 53.438 38.062 1 94.38 937 ALA B O 1
ATOM 15533 N N . VAL B 1 938 ? -24.5 51.281 37.969 1 93.5 938 VAL B N 1
ATOM 15534 C CA . VAL B 1 938 ? -23.594 50.969 39.062 1 93.5 938 VAL B CA 1
ATOM 15535 C C . VAL B 1 938 ? -22.141 51.188 38.625 1 93.5 938 VAL B C 1
ATOM 15537 O O . VAL B 1 938 ? -21.328 51.719 39.375 1 93.5 938 VAL B O 1
ATOM 15540 N N . ASN B 1 939 ? -21.859 50.844 37.375 1 93.56 939 ASN B N 1
ATOM 15541 C CA . ASN B 1 939 ? -20.531 50.938 36.75 1 93.56 939 ASN B CA 1
ATOM 15542 C C . ASN B 1 939 ? -20.609 51.5 35.344 1 93.56 939 ASN B C 1
ATOM 15544 O O . ASN B 1 939 ? -20.453 50.781 34.375 1 93.56 939 ASN B O 1
ATOM 15548 N N . PRO B 1 940 ? -20.734 52.812 35.25 1 90.75 940 PRO B N 1
ATOM 15549 C CA . PRO B 1 940 ? -20.969 53.438 33.969 1 90.75 940 PRO B CA 1
ATOM 15550 C C . PRO B 1 940 ? -19.859 53.188 32.969 1 90.75 940 PRO B C 1
ATOM 15552 O O . PRO B 1 940 ? -20.062 53.281 31.75 1 90.75 940 PRO B O 1
ATOM 15555 N N . ASN B 1 941 ? -18.656 52.875 33.5 1 92.31 941 ASN B N 1
ATOM 15556 C CA . ASN B 1 941 ? -17.531 52.594 32.594 1 92.31 941 ASN B CA 1
ATOM 15557 C C . ASN B 1 941 ? -17.266 51.125 32.438 1 92.31 941 ASN B C 1
ATOM 15559 O O . ASN B 1 941 ? -16.125 50.719 32.219 1 92.31 941 ASN B O 1
ATOM 15563 N N . ALA B 1 942 ? -18.312 50.312 32.531 1 96.44 942 ALA B N 1
ATOM 15564 C CA . ALA B 1 942 ? -18.172 48.875 32.406 1 96.44 942 ALA B CA 1
ATOM 15565 C C . ALA B 1 942 ? -17.562 48.5 31.031 1 96.44 942 ALA B C 1
ATOM 15567 O O . ALA B 1 942 ? -17.797 49.188 30.047 1 96.44 942 ALA B O 1
ATOM 15568 N N . LYS B 1 943 ? -16.781 47.5 31.031 1 96.44 943 LYS B N 1
ATOM 15569 C CA . LYS B 1 943 ? -16.172 47.031 29.797 1 96.44 943 LYS B CA 1
ATOM 15570 C C . LYS B 1 943 ? -17.203 46.406 28.875 1 96.44 943 LYS B C 1
ATOM 15572 O O . LYS B 1 943 ? -17.141 46.562 27.656 1 96.44 943 LYS B O 1
ATOM 15577 N N . TYR B 1 944 ? -18.094 45.625 29.422 1 97.31 944 TYR B N 1
ATOM 15578 C CA . TYR B 1 944 ? -19.094 44.875 28.641 1 97.31 944 TYR B CA 1
ATOM 15579 C C . TYR B 1 944 ? -20.484 45.469 28.859 1 97.31 944 TYR B C 1
ATOM 15581 O O . TYR B 1 944 ? -20.75 46.094 29.891 1 97.31 944 TYR B O 1
ATOM 15589 N N . PRO B 1 945 ? -21.344 45.281 27.844 1 96.81 945 PRO B N 1
ATOM 15590 C CA . PRO B 1 945 ? -22.703 45.812 27.984 1 96.81 945 PRO B CA 1
ATOM 15591 C C . PRO B 1 945 ? -23.578 45.031 28.953 1 96.81 945 PRO B C 1
ATOM 15593 O O . PRO B 1 945 ? -23.125 44 29.484 1 96.81 945 PRO B O 1
ATOM 15596 N N . ARG B 1 946 ? -24.688 45.562 29.094 1 95.62 946 ARG B N 1
ATOM 15597 C CA . ARG B 1 946 ? -25.672 44.875 29.922 1 95.62 946 ARG B CA 1
ATOM 15598 C C . ARG B 1 946 ? -25.938 43.469 29.406 1 95.62 946 ARG B C 1
ATOM 15600 O O . ARG B 1 946 ? -26 43.25 28.188 1 95.62 946 ARG B O 1
ATOM 15607 N N . ILE B 1 947 ? -26.016 42.5 30.312 1 95.25 947 ILE B N 1
ATOM 15608 C CA . ILE B 1 947 ? -26.281 41.125 29.938 1 95.25 947 ILE B CA 1
ATOM 15609 C C . ILE B 1 947 ? -27.766 40.812 30.125 1 95.25 947 ILE B C 1
ATOM 15611 O O . ILE B 1 947 ? -28.422 41.406 30.984 1 95.25 947 ILE B O 1
ATOM 15615 N N . TYR B 1 948 ? -28.266 39.906 29.234 1 93.19 948 TYR B N 1
ATOM 15616 C CA . TYR B 1 948 ? -29.688 39.594 29.219 1 93.19 948 TYR B CA 1
ATOM 15617 C C . TYR B 1 948 ? -29.891 38.062 29.328 1 93.19 948 TYR B C 1
ATOM 15619 O O . TYR B 1 948 ? -29.109 37.281 28.781 1 93.19 948 TYR B O 1
ATOM 15627 N N . GLY B 1 949 ? -30.953 37.906 30.031 1 86.19 949 GLY B N 1
ATOM 15628 C CA . GLY B 1 949 ? -31.484 36.562 29.922 1 86.19 949 GLY B CA 1
ATOM 15629 C C . GLY B 1 949 ? -32.312 36.375 28.656 1 86.19 949 GLY B C 1
ATOM 15630 O O . GLY B 1 949 ? -32.781 37.312 28.062 1 86.19 949 GLY B O 1
ATOM 15631 N N . ASN B 1 950 ? -32.406 35.125 27.969 1 80.19 950 ASN B N 1
ATOM 15632 C CA . ASN B 1 950 ? -33.188 34.75 26.797 1 80.19 950 ASN B CA 1
ATOM 15633 C C . ASN B 1 950 ? -32.844 35.625 25.594 1 80.19 950 ASN B C 1
ATOM 15635 O O . ASN B 1 950 ? -33.719 36.062 24.859 1 80.19 950 ASN B O 1
ATOM 15639 N N . ARG B 1 951 ? -31.734 36.156 25.453 1 82.44 951 ARG B N 1
ATOM 15640 C CA . ARG B 1 951 ? -31.094 36.844 24.328 1 82.44 951 ARG B CA 1
ATOM 15641 C C . ARG B 1 951 ? -31.516 38.312 24.25 1 82.44 951 ARG B C 1
ATOM 15643 O O . ARG B 1 951 ? -30.734 39.156 23.812 1 82.44 951 ARG B O 1
ATOM 15650 N N . GLY B 1 952 ? -32.719 38.688 24.812 1 85.12 952 GLY B N 1
ATOM 15651 C CA . GLY B 1 952 ? -33.156 40.062 24.828 1 85.12 952 GLY B CA 1
ATOM 15652 C C . GLY B 1 952 ? -32.469 40.938 23.766 1 85.12 952 GLY B C 1
ATOM 15653 O O . GLY B 1 952 ? -32.5 40.594 22.578 1 85.12 952 GLY B O 1
ATOM 15654 N N . ASN B 1 953 ? -31.75 41.906 24.266 1 92 953 ASN B N 1
ATOM 15655 C CA . ASN B 1 953 ? -31.062 42.781 23.328 1 92 953 ASN B CA 1
ATOM 15656 C C . ASN B 1 953 ? -29.641 42.344 23.062 1 92 953 ASN B C 1
ATOM 15658 O O . ASN B 1 953 ? -28.828 43.062 22.5 1 92 953 ASN B O 1
ATOM 15662 N N . SER B 1 954 ? -29.312 41.094 23.469 1 91.88 954 SER B N 1
ATOM 15663 C CA . SER B 1 954 ? -27.969 40.594 23.297 1 91.88 954 SER B CA 1
ATOM 15664 C C . SER B 1 954 ? -27.547 40.594 21.844 1 91.88 954 SER B C 1
ATOM 15666 O O . SER B 1 954 ? -26.375 40.812 21.516 1 91.88 954 SER B O 1
ATOM 15668 N N . GLY B 1 955 ? -28.484 40.281 20.953 1 91.19 955 GLY B N 1
ATOM 15669 C CA . GLY B 1 955 ? -28.188 40.281 19.531 1 91.19 955 GLY B CA 1
ATOM 15670 C C . GLY B 1 955 ? -27.625 41.594 19.047 1 91.19 955 GLY B C 1
ATOM 15671 O O . GLY B 1 955 ? -26.734 41.625 18.188 1 91.19 955 GLY B O 1
ATOM 15672 N N . SER B 1 956 ? -28.203 42.656 19.547 1 94 956 SER B N 1
ATOM 15673 C CA . SER B 1 956 ? -27.719 44 19.172 1 94 956 SER B CA 1
ATOM 15674 C C . SER B 1 956 ? -26.406 44.312 19.875 1 94 956 SER B C 1
ATOM 15676 O O . SER B 1 956 ? -25.484 44.844 19.25 1 94 956 SER B O 1
ATOM 15678 N N . ASN B 1 957 ? -26.281 44 21.156 1 96.12 957 ASN B N 1
ATOM 15679 C CA . ASN B 1 957 ? -25.094 44.312 21.953 1 96.12 957 ASN B CA 1
ATOM 15680 C C . ASN B 1 957 ? -23.859 43.562 21.422 1 96.12 957 ASN B C 1
ATOM 15682 O O . ASN B 1 957 ? -22.734 44.031 21.609 1 96.12 957 ASN B O 1
ATOM 15686 N N . LEU B 1 958 ? -24.078 42.469 20.75 1 95 958 LEU B N 1
ATOM 15687 C CA . LEU B 1 958 ? -22.969 41.625 20.312 1 95 958 LEU B CA 1
ATOM 15688 C C . LEU B 1 958 ? -22.719 41.781 18.828 1 95 958 LEU B C 1
ATOM 15690 O O . LEU B 1 958 ? -22.078 40.938 18.203 1 95 958 LEU B O 1
ATOM 15694 N N . ARG B 1 959 ? -23.234 42.812 18.266 1 94.44 959 ARG B N 1
ATOM 15695 C CA . ARG B 1 959 ? -22.953 43.094 16.875 1 94.44 959 ARG B CA 1
ATOM 15696 C C . ARG B 1 959 ? -21.469 43.406 16.656 1 94.44 959 ARG B C 1
ATOM 15698 O O . ARG B 1 959 ? -20.812 43.969 17.531 1 94.44 959 ARG B O 1
ATOM 15705 N N . GLN B 1 960 ? -21.016 43 15.492 1 96.75 960 GLN B N 1
ATOM 15706 C CA . GLN B 1 960 ? -19.641 43.281 15.133 1 96.75 960 GLN B CA 1
ATOM 15707 C C . GLN B 1 960 ? -19.344 44.781 15.219 1 96.75 960 GLN B C 1
ATOM 15709 O O . GLN B 1 960 ? -20 45.562 14.547 1 96.75 960 GLN B O 1
ATOM 15714 N N . SER B 1 961 ? -18.391 45.156 16.109 1 97.56 961 SER B N 1
ATOM 15715 C CA . SER B 1 961 ? -18.141 46.594 16.344 1 97.56 961 SER B CA 1
ATOM 15716 C C . SER B 1 961 ? -16.672 46.844 16.672 1 97.56 961 SER B C 1
ATOM 15718 O O . SER B 1 961 ? -15.93 45.906 16.984 1 97.56 961 SER B O 1
ATOM 15720 N N . ASP B 1 962 ? -16.25 48.031 16.562 1 97.38 962 ASP B N 1
ATOM 15721 C CA . ASP B 1 962 ? -14.852 48.438 16.734 1 97.38 962 ASP B CA 1
ATOM 15722 C C . ASP B 1 962 ? -14.414 48.281 18.188 1 97.38 962 ASP B C 1
ATOM 15724 O O . ASP B 1 962 ? -13.273 47.906 18.453 1 97.38 962 ASP B O 1
ATOM 15728 N N . LYS B 1 963 ? -15.297 48.5 19.156 1 96.62 963 LYS B N 1
ATOM 15729 C CA . LYS B 1 963 ? -14.938 48.469 20.578 1 96.62 963 LYS B CA 1
ATOM 15730 C C . LYS B 1 963 ? -14.539 47.062 21 1 96.62 963 LYS B C 1
ATOM 15732 O O . LYS B 1 963 ? -13.641 46.906 21.828 1 96.62 963 LYS B O 1
ATOM 15737 N N . TYR B 1 964 ? -15.172 46.094 20.5 1 96.5 964 TYR B N 1
ATOM 15738 C CA . TYR B 1 964 ? -14.969 44.75 20.984 1 96.5 964 TYR B CA 1
ATOM 15739 C C . TYR B 1 964 ? -14.172 43.938 19.969 1 96.5 964 TYR B C 1
ATOM 15741 O O . TYR B 1 964 ? -14.117 42.688 20.062 1 96.5 964 TYR B O 1
ATOM 15749 N N . LEU B 1 965 ? -13.664 44.594 18.953 1 97.12 965 LEU B N 1
ATOM 15750 C CA . LEU B 1 965 ? -12.797 43.938 17.984 1 97.12 965 LEU B CA 1
ATOM 15751 C C . LEU B 1 965 ? -11.531 43.406 18.656 1 97.12 965 LEU B C 1
ATOM 15753 O O . LEU B 1 965 ? -10.852 44.156 19.359 1 97.12 965 LEU B O 1
ATOM 15757 N N . SER B 1 966 ? -11.219 42.156 18.5 1 97 966 SER B N 1
ATOM 15758 C CA . SER B 1 966 ? -10.062 41.531 19.156 1 97 966 SER B CA 1
ATOM 15759 C C . SER B 1 966 ? -8.773 41.875 18.406 1 97 966 SER B C 1
ATOM 15761 O O . SER B 1 966 ? -8.742 41.875 17.188 1 97 966 SER B O 1
ATOM 15763 N N . ASP B 1 967 ? -7.773 42.188 19.156 1 97.56 967 ASP B N 1
ATOM 15764 C CA . ASP B 1 967 ? -6.41 42.281 18.641 1 97.56 967 ASP B CA 1
ATOM 15765 C C . ASP B 1 967 ? -5.707 40.938 18.703 1 97.56 967 ASP B C 1
ATOM 15767 O O . ASP B 1 967 ? -5.387 40.438 19.781 1 97.56 967 ASP B O 1
ATOM 15771 N N . ALA B 1 968 ? -5.434 40.375 17.562 1 97.12 968 ALA B N 1
ATOM 15772 C CA . ALA B 1 968 ? -4.852 39.031 17.5 1 97.12 968 ALA B CA 1
ATOM 15773 C C . ALA B 1 968 ? -3.35 39.094 17.234 1 97.12 968 ALA B C 1
ATOM 15775 O O . ALA B 1 968 ? -2.732 38.094 16.875 1 97.12 968 ALA B O 1
ATOM 15776 N N . SER B 1 969 ? -2.715 40.25 17.375 1 97.75 969 SER B N 1
ATOM 15777 C CA . SER B 1 969 ? -1.26 40.344 17.312 1 97.75 969 SER B CA 1
ATOM 15778 C C . SER B 1 969 ? -0.612 39.594 18.484 1 97.75 969 SER B C 1
ATOM 15780 O O . SER B 1 969 ? -1.245 39.406 19.516 1 97.75 969 SER B O 1
ATOM 15782 N N . TYR B 1 970 ? 0.631 39.125 18.312 1 97.06 970 TYR B N 1
ATOM 15783 C CA . TYR B 1 970 ? 1.291 38.406 19.391 1 97.06 970 TYR B CA 1
ATOM 15784 C C . TYR B 1 970 ? 2.797 38.344 19.156 1 97.06 970 TYR B C 1
ATOM 15786 O O . TYR B 1 970 ? 3.279 38.656 18.078 1 97.06 970 TYR B O 1
ATOM 15794 N N . LEU B 1 971 ? 3.537 38.062 20.109 1 98.06 971 LEU B N 1
ATOM 15795 C CA . LEU B 1 971 ? 4.941 37.656 20.125 1 98.06 971 LEU B CA 1
ATOM 15796 C C . LEU B 1 971 ? 5.129 36.375 20.922 1 98.06 971 LEU B C 1
ATOM 15798 O O . LEU B 1 971 ? 4.641 36.25 22.047 1 98.06 971 LEU B O 1
ATOM 15802 N N . ARG B 1 972 ? 5.738 35.375 20.359 1 97 972 ARG B N 1
ATOM 15803 C CA . ARG B 1 972 ? 5.992 34.125 21.016 1 97 972 ARG B CA 1
ATOM 15804 C C . ARG B 1 972 ? 7.484 33.812 21.062 1 97 972 ARG B C 1
ATOM 15806 O O . ARG B 1 972 ? 8.18 33.938 20.047 1 97 972 ARG B O 1
ATOM 15813 N N . ILE B 1 973 ? 7.988 33.5 22.234 1 97.75 973 ILE B N 1
ATOM 15814 C CA . ILE B 1 973 ? 9.281 32.812 22.297 1 97.75 973 ILE B CA 1
ATOM 15815 C C . ILE B 1 973 ? 9.125 31.359 21.922 1 97.75 973 ILE B C 1
ATOM 15817 O O . ILE B 1 973 ? 8.867 30.516 22.781 1 97.75 973 ILE B O 1
ATOM 15821 N N . LYS B 1 974 ? 9.352 31.109 20.719 1 95.06 974 LYS B N 1
ATOM 15822 C CA . LYS B 1 974 ? 9.031 29.812 20.125 1 95.06 974 LYS B CA 1
ATOM 15823 C C . LYS B 1 974 ? 9.961 28.734 20.656 1 95.06 974 LYS B C 1
ATOM 15825 O O . LYS B 1 974 ? 9.562 27.578 20.797 1 95.06 974 LYS B O 1
ATOM 15830 N N . ASN B 1 975 ? 11.273 29.094 20.844 1 95.94 975 ASN B N 1
ATOM 15831 C CA . ASN B 1 975 ? 12.219 28.062 21.266 1 95.94 975 ASN B CA 1
ATOM 15832 C C . ASN B 1 975 ? 13.445 28.656 21.938 1 95.94 975 ASN B C 1
ATOM 15834 O O . ASN B 1 975 ? 13.906 29.734 21.562 1 95.94 975 ASN B O 1
ATOM 15838 N N . ILE B 1 976 ? 13.93 28.016 22.922 1 97.56 976 ILE B N 1
ATOM 15839 C CA . ILE B 1 976 ? 15.242 28.234 23.531 1 97.56 976 ILE B CA 1
ATOM 15840 C C . ILE B 1 976 ? 15.992 26.906 23.625 1 97.56 976 ILE B C 1
ATOM 15842 O O . ILE B 1 976 ? 15.484 25.938 24.203 1 97.56 976 ILE B O 1
ATOM 15846 N N . THR B 1 977 ? 17.109 26.844 23.062 1 96.69 977 THR B N 1
ATOM 15847 C CA . THR B 1 977 ? 17.906 25.625 23.094 1 96.69 977 THR B CA 1
ATOM 15848 C C . THR B 1 977 ? 19.328 25.906 23.578 1 96.69 977 THR B C 1
ATOM 15850 O O . THR B 1 977 ? 19.984 26.812 23.062 1 96.69 977 THR B O 1
ATOM 15853 N N . LEU B 1 978 ? 19.797 25.172 24.531 1 97.31 978 LEU B N 1
ATOM 15854 C CA . LEU B 1 978 ? 21.172 25.188 25 1 97.31 978 LEU B CA 1
ATOM 15855 C C . LEU B 1 978 ? 21.859 23.859 24.734 1 97.31 978 LEU B C 1
ATOM 15857 O O . LEU B 1 978 ? 21.328 22.797 25.094 1 97.31 978 LEU B O 1
ATOM 15861 N N . SER B 1 979 ? 22.953 23.969 24.094 1 95.88 979 SER B N 1
ATOM 15862 C CA . SER B 1 979 ? 23.688 22.75 23.812 1 95.88 979 SER B CA 1
ATOM 15863 C C . SER B 1 979 ? 25.141 22.859 24.25 1 95.88 979 SER B C 1
ATOM 15865 O O . SER B 1 979 ? 25.656 23.969 24.438 1 95.88 979 SER B O 1
ATOM 15867 N N . TYR B 1 980 ? 25.766 21.75 24.453 1 95.88 980 TYR B N 1
ATOM 15868 C CA . TYR B 1 980 ? 27.188 21.672 24.828 1 95.88 980 TYR B CA 1
ATOM 15869 C C . TYR B 1 980 ? 27.891 20.578 24.016 1 95.88 980 TYR B C 1
ATOM 15871 O O . TYR B 1 980 ? 27.5 19.406 24.078 1 95.88 980 TYR B O 1
ATOM 15879 N N . LYS B 1 981 ? 28.844 20.984 23.328 1 92.44 981 LYS B N 1
ATOM 15880 C CA . LYS B 1 981 ? 29.703 20.062 22.609 1 92.44 981 LYS B CA 1
ATOM 15881 C C . LYS B 1 981 ? 30.875 19.594 23.469 1 92.44 981 LYS B C 1
ATOM 15883 O O . LYS B 1 981 ? 31.734 20.406 23.828 1 92.44 981 LYS B O 1
ATOM 15888 N N . LEU B 1 982 ? 31 18.406 23.641 1 92.31 982 LEU B N 1
ATOM 15889 C CA . LEU B 1 982 ? 32.062 17.875 24.469 1 92.31 982 LEU B CA 1
ATOM 15890 C C . LEU B 1 982 ? 33.406 18.016 23.766 1 92.31 982 LEU B C 1
ATOM 15892 O O . LEU B 1 982 ? 33.531 17.797 22.547 1 92.31 982 LEU B O 1
ATOM 15896 N N . PRO B 1 983 ? 34.438 18.344 24.5 1 89.38 983 PRO B N 1
ATOM 15897 C CA . PRO B 1 983 ? 35.75 18.484 23.906 1 89.38 983 PRO B CA 1
ATOM 15898 C C . PRO B 1 983 ? 36.25 17.203 23.234 1 89.38 983 PRO B C 1
ATOM 15900 O O . PRO B 1 983 ? 36 16.109 23.734 1 89.38 983 PRO B O 1
ATOM 15903 N N . LYS B 1 984 ? 36.906 17.344 22.172 1 83.81 984 LYS B N 1
ATOM 15904 C CA . LYS B 1 984 ? 37.375 16.234 21.375 1 83.81 984 LYS B CA 1
ATOM 15905 C C . LYS B 1 984 ? 38.25 15.289 22.188 1 83.81 984 LYS B C 1
ATOM 15907 O O . LYS B 1 984 ? 38.25 14.078 21.969 1 83.81 984 LYS B O 1
ATOM 15912 N N . LYS B 1 985 ? 39.062 15.891 23.125 1 82.69 985 LYS B N 1
ATOM 15913 C CA . LYS B 1 985 ? 39.938 15.102 23.969 1 82.69 985 LYS B CA 1
ATOM 15914 C C . LYS B 1 985 ? 39.188 14.016 24.719 1 82.69 985 LYS B C 1
ATOM 15916 O O . LYS B 1 985 ? 39.688 12.906 24.906 1 82.69 985 LYS B O 1
ATOM 15921 N N . TRP B 1 986 ? 38.062 14.328 25.078 1 87.12 986 TRP B N 1
ATOM 15922 C CA . TRP B 1 986 ? 37.25 13.391 25.844 1 87.12 986 TRP B CA 1
ATOM 15923 C C . TRP B 1 986 ? 36.531 12.391 24.938 1 87.12 986 TRP B C 1
ATOM 15925 O O . TRP B 1 986 ? 36.469 11.203 25.25 1 87.12 986 TRP B O 1
ATOM 15935 N N . VAL B 1 987 ? 36.094 12.883 23.781 1 86.88 987 VAL B N 1
ATOM 15936 C CA . VAL B 1 987 ? 35.25 12.07 22.922 1 86.88 987 VAL B CA 1
ATOM 15937 C C . VAL B 1 987 ? 36.094 11.055 22.156 1 86.88 987 VAL B C 1
ATOM 15939 O O . VAL B 1 987 ? 35.625 9.945 21.875 1 86.88 987 VAL B O 1
ATOM 15942 N N . ASN B 1 988 ? 37.25 11.391 21.844 1 80.19 988 ASN B N 1
ATOM 15943 C CA . ASN B 1 988 ? 38.125 10.492 21.109 1 80.19 988 ASN B CA 1
ATOM 15944 C C . ASN B 1 988 ? 38.469 9.258 21.938 1 80.19 988 ASN B C 1
ATOM 15946 O O . ASN B 1 988 ? 38.75 8.188 21.375 1 80.19 988 ASN B O 1
ATOM 15950 N N . GLN B 1 989 ? 38.5 9.461 23.156 1 77.38 989 GLN B N 1
ATOM 15951 C CA . GLN B 1 989 ? 38.812 8.352 24.047 1 77.38 989 GLN B CA 1
ATOM 15952 C C . GLN B 1 989 ? 37.781 7.23 23.938 1 77.38 989 GLN B C 1
ATOM 15954 O O . GLN B 1 989 ? 38.094 6.07 24.219 1 77.38 989 GLN B O 1
ATOM 15959 N N . ILE B 1 990 ? 36.656 7.59 23.547 1 80.38 990 ILE B N 1
ATOM 15960 C CA . ILE B 1 990 ? 35.625 6.566 23.453 1 80.38 990 ILE B CA 1
ATOM 15961 C C . ILE B 1 990 ? 35.281 6.316 21.984 1 80.38 990 ILE B C 1
ATOM 15963 O O . ILE B 1 990 ? 34.156 5.91 21.672 1 80.38 990 ILE B O 1
ATOM 15967 N N . PHE B 1 991 ? 36.125 6.688 21.062 1 76.31 991 PHE B N 1
ATOM 15968 C CA . PHE B 1 991 ? 36.094 6.391 19.625 1 76.31 991 PHE B CA 1
ATOM 15969 C C . PHE B 1 991 ? 34.938 7.109 18.953 1 76.31 991 PHE B C 1
ATOM 15971 O O . PHE B 1 991 ? 34.281 6.551 18.062 1 76.31 991 PHE B O 1
ATOM 15978 N N . LEU B 1 992 ? 34.656 8.258 19.609 1 83.81 992 LEU B N 1
ATOM 15979 C CA . LEU B 1 992 ? 33.656 9.117 18.984 1 83.81 992 LEU B CA 1
ATOM 15980 C C . LEU B 1 992 ? 34.281 10.352 18.359 1 83.81 992 LEU B C 1
ATOM 15982 O O . LEU B 1 992 ? 35.344 10.797 18.828 1 83.81 992 LEU B O 1
ATOM 15986 N N . ASN B 1 993 ? 33.656 10.758 17.281 1 80.88 993 ASN B N 1
ATOM 15987 C CA . ASN B 1 993 ? 34.156 11.984 16.656 1 80.88 993 ASN B CA 1
ATOM 15988 C C . ASN B 1 993 ? 33.562 13.219 17.344 1 80.88 993 ASN B C 1
ATOM 15990 O O . ASN B 1 993 ? 34.219 14.266 17.406 1 80.88 993 ASN B O 1
ATOM 15994 N N . GLN B 1 994 ? 32.344 13.141 17.625 1 87.56 994 GLN B N 1
ATOM 15995 C CA . GLN B 1 994 ? 31.672 14.281 18.234 1 87.56 994 GLN B CA 1
ATOM 15996 C C . GLN B 1 994 ? 30.484 13.82 19.094 1 87.56 994 GLN B C 1
ATOM 15998 O O . GLN B 1 994 ? 29.828 12.836 18.766 1 87.56 994 GLN B O 1
ATOM 16003 N N . MET B 1 995 ? 30.328 14.469 20.141 1 92.06 995 MET B N 1
ATOM 16004 C CA . MET B 1 995 ? 29.156 14.273 21 1 92.06 995 MET B CA 1
ATOM 16005 C C . MET B 1 995 ? 28.625 15.609 21.5 1 92.06 995 MET B C 1
ATOM 16007 O O . MET B 1 995 ? 29.391 16.422 22.031 1 92.06 995 MET B O 1
ATOM 16011 N N . LYS B 1 996 ? 27.453 15.805 21.297 1 94.31 996 LYS B N 1
ATOM 16012 C CA . LYS B 1 996 ? 26.781 17.031 21.719 1 94.31 996 LYS B CA 1
ATOM 16013 C C . LYS B 1 996 ? 25.531 16.719 22.547 1 94.31 996 LYS B C 1
ATOM 16015 O O . LYS B 1 996 ? 24.719 15.875 22.156 1 94.31 996 LYS B O 1
ATOM 16020 N N . ALA B 1 997 ? 25.406 17.297 23.688 1 95.62 997 ALA B N 1
ATOM 16021 C CA . ALA B 1 997 ? 24.203 17.203 24.516 1 95.62 997 ALA B CA 1
ATOM 16022 C C . ALA B 1 997 ? 23.438 18.516 24.5 1 95.62 997 ALA B C 1
ATOM 16024 O O . ALA B 1 997 ? 24.031 19.594 24.328 1 95.62 997 ALA B O 1
ATOM 16025 N N . PHE B 1 998 ? 22.141 18.406 24.656 1 96.88 998 PHE B N 1
ATOM 16026 C CA . PHE B 1 998 ? 21.375 19.641 24.609 1 96.88 998 PHE B CA 1
ATOM 16027 C C . PHE B 1 998 ? 20.125 19.562 25.469 1 96.88 998 PHE B C 1
ATOM 16029 O O . PHE B 1 998 ? 19.688 18.453 25.812 1 96.88 998 PHE B O 1
ATOM 16036 N N . VAL B 1 999 ? 19.547 20.719 25.828 1 97.5 999 VAL B N 1
ATOM 16037 C CA . VAL B 1 999 ? 18.234 20.953 26.422 1 97.5 999 VAL B CA 1
ATOM 16038 C C . VAL B 1 999 ? 17.484 22.016 25.625 1 97.5 999 VAL B C 1
ATOM 16040 O O . VAL B 1 999 ? 18.078 23.016 25.219 1 97.5 999 VAL B O 1
ATOM 16043 N N . SER B 1 1000 ? 16.219 21.766 25.297 1 97 1000 SER B N 1
ATOM 16044 C CA . SER B 1 1000 ? 15.43 22.672 24.484 1 97 1000 SER B CA 1
ATOM 16045 C C . SER B 1 1000 ? 14.031 22.859 25.062 1 97 1000 SER B C 1
ATOM 16047 O O . SER B 1 1000 ? 13.438 21.906 25.578 1 97 1000 SER B O 1
ATOM 16049 N N . ILE B 1 1001 ? 13.492 24.047 25.016 1 97.5 1001 ILE B N 1
ATOM 16050 C CA . ILE B 1 1001 ? 12.125 24.359 25.438 1 97.5 1001 ILE B CA 1
ATOM 16051 C C . ILE B 1 1001 ? 11.367 25 24.281 1 97.5 1001 ILE B C 1
ATOM 16053 O O . ILE B 1 1001 ? 11.797 26.031 23.734 1 97.5 1001 ILE B O 1
ATOM 16057 N N . GLU B 1 1002 ? 10.25 24.391 23.891 1 95.69 1002 GLU B N 1
ATOM 16058 C CA . GLU B 1 1002 ? 9.383 24.922 22.844 1 95.69 1002 GLU B CA 1
ATOM 16059 C C . GLU B 1 1002 ? 8.18 25.656 23.438 1 95.69 1002 GLU B C 1
ATOM 16061 O O . GLU B 1 1002 ? 7.613 25.219 24.438 1 95.69 1002 GLU B O 1
ATOM 16066 N N . ASN B 1 1003 ? 7.801 26.734 22.766 1 95.38 1003 ASN B N 1
ATOM 16067 C CA . ASN B 1 1003 ? 6.664 27.547 23.203 1 95.38 1003 ASN B CA 1
ATOM 16068 C C . ASN B 1 1003 ? 6.836 28.016 24.641 1 95.38 1003 ASN B C 1
ATOM 16070 O O . ASN B 1 1003 ? 5.957 27.797 25.484 1 95.38 1003 ASN B O 1
ATOM 16074 N N . VAL B 1 1004 ? 7.855 28.766 24.859 1 96.62 1004 VAL B N 1
ATOM 16075 C CA . VAL B 1 1004 ? 8.258 29.172 26.203 1 96.62 1004 VAL B CA 1
ATOM 16076 C C . VAL B 1 1004 ? 7.234 30.141 26.781 1 96.62 1004 VAL B C 1
ATOM 16078 O O . VAL B 1 1004 ? 6.777 29.984 27.922 1 96.62 1004 VAL B O 1
ATOM 16081 N N . ALA B 1 1005 ? 6.918 31.156 26 1 96.75 1005 ALA B N 1
ATOM 16082 C CA . ALA B 1 1005 ? 5.969 32.188 26.438 1 96.75 1005 ALA B CA 1
ATOM 16083 C C . ALA B 1 1005 ? 5.309 32.875 25.25 1 96.75 1005 ALA B C 1
ATOM 16085 O O . ALA B 1 1005 ? 5.926 33 24.188 1 96.75 1005 ALA B O 1
ATOM 16086 N N . THR B 1 1006 ? 4.125 33.219 25.406 1 97 1006 THR B N 1
ATOM 16087 C CA . THR B 1 1006 ? 3.383 33.938 24.375 1 97 1006 THR B CA 1
ATOM 16088 C C . THR B 1 1006 ? 2.807 35.25 24.953 1 97 1006 THR B C 1
ATOM 16090 O O . THR B 1 1006 ? 2.119 35.219 25.984 1 97 1006 THR B O 1
ATOM 16093 N N . PHE B 1 1007 ? 3.123 36.344 24.344 1 97.94 1007 PHE B N 1
ATOM 16094 C CA . PHE B 1 1007 ? 2.562 37.656 24.688 1 97.94 1007 PHE B CA 1
ATOM 16095 C C . PHE B 1 1007 ? 1.447 38.031 23.734 1 97.94 1007 PHE B C 1
ATOM 16097 O O . PHE B 1 1007 ? 1.693 38.25 22.547 1 97.94 1007 PHE B O 1
ATOM 16104 N N . THR B 1 1008 ? 0.242 38.094 24.172 1 97.44 1008 THR B N 1
ATOM 16105 C CA . THR B 1 1008 ? -0.941 38.344 23.359 1 97.44 1008 THR B CA 1
ATOM 16106 C C . THR B 1 1008 ? -2.025 39.031 24.203 1 97.44 1008 THR B C 1
ATOM 16108 O O . THR B 1 1008 ? -1.99 38.969 25.422 1 97.44 1008 THR B O 1
ATOM 16111 N N . SER B 1 1009 ? -2.924 39.719 23.562 1 95.81 1009 SER B N 1
ATOM 16112 C CA . SER B 1 1009 ? -4.043 40.375 24.25 1 95.81 1009 SER B CA 1
ATOM 16113 C C . SER B 1 1009 ? -5.277 39.469 24.234 1 95.81 1009 SER B C 1
ATOM 16115 O O . SER B 1 1009 ? -6.309 39.812 24.812 1 95.81 1009 SER B O 1
ATOM 16117 N N . LEU B 1 1010 ? -5.258 38.375 23.609 1 96.75 1010 LEU B N 1
ATOM 16118 C CA . LEU B 1 1010 ? -6.398 37.469 23.531 1 96.75 1010 LEU B CA 1
ATOM 16119 C C . LEU B 1 1010 ? -6.621 36.781 24.875 1 96.75 1010 LEU B C 1
ATOM 16121 O O . LEU B 1 1010 ? -5.672 36.562 25.625 1 96.75 1010 LEU B O 1
ATOM 16125 N N . PRO B 1 1011 ? -7.855 36.5 25.219 1 95.5 1011 PRO B N 1
ATOM 16126 C CA . PRO B 1 1011 ? -8.117 35.844 26.484 1 95.5 1011 PRO B CA 1
ATOM 16127 C C . PRO B 1 1011 ? -7.566 34.406 26.531 1 95.5 1011 PRO B C 1
ATOM 16129 O O . PRO B 1 1011 ? -7.27 33.844 25.484 1 95.5 1011 PRO B O 1
ATOM 16132 N N . SER B 1 1012 ? -7.512 33.875 27.75 1 94.75 1012 SER B N 1
ATOM 16133 C CA . SER B 1 1012 ? -7.082 32.469 27.922 1 94.75 1012 SER B CA 1
ATOM 16134 C C . SER B 1 1012 ? -8 31.516 27.156 1 94.75 1012 SER B C 1
ATOM 16136 O O . SER B 1 1012 ? -9.219 31.688 27.156 1 94.75 1012 SER B O 1
ATOM 16138 N N . GLY B 1 1013 ? -7.391 30.609 26.484 1 95.38 1013 GLY B N 1
ATOM 16139 C CA . GLY B 1 1013 ? -8.148 29.625 25.719 1 95.38 1013 GLY B CA 1
ATOM 16140 C C . GLY B 1 1013 ? -8.039 29.844 24.219 1 95.38 1013 GLY B C 1
ATOM 16141 O O . GLY B 1 1013 ? -8.289 28.922 23.438 1 95.38 1013 GLY B O 1
ATOM 16142 N N . ILE B 1 1014 ? -7.699 31.016 23.844 1 96.06 1014 ILE B N 1
ATOM 16143 C CA . ILE B 1 1014 ? -7.582 31.297 22.406 1 96.06 1014 ILE B CA 1
ATOM 16144 C C . ILE B 1 1014 ? -6.121 31.578 22.062 1 96.06 1014 ILE B C 1
ATOM 16146 O O . ILE B 1 1014 ? -5.578 32.625 22.406 1 96.06 1014 ILE B O 1
ATOM 16150 N N . ASP B 1 1015 ? -5.582 30.703 21.375 1 94.38 1015 ASP B N 1
ATOM 16151 C CA . ASP B 1 1015 ? -4.219 30.875 20.891 1 94.38 1015 ASP B CA 1
ATOM 16152 C C . ASP B 1 1015 ? -4.195 31.734 19.625 1 94.38 1015 ASP B C 1
ATOM 16154 O O . ASP B 1 1015 ? -4.984 31.516 18.703 1 94.38 1015 ASP B O 1
ATOM 16158 N N . PRO B 1 1016 ? -3.348 32.688 19.562 1 93.5 1016 PRO B N 1
ATOM 16159 C CA . PRO B 1 1016 ? -3.355 33.625 18.422 1 93.5 1016 PRO B CA 1
ATOM 16160 C C . PRO B 1 1016 ? -3.014 32.938 17.109 1 93.5 1016 PRO B C 1
ATOM 16162 O O . PRO B 1 1016 ? -3.311 33.469 16.031 1 93.5 1016 PRO B O 1
ATOM 16165 N N . GLU B 1 1017 ? -2.396 31.797 17.094 1 90.88 1017 GLU B N 1
ATOM 16166 C CA . GLU B 1 1017 ? -2.068 31.094 15.859 1 90.88 1017 GLU B CA 1
ATOM 16167 C C . GLU B 1 1017 ? -3.275 30.328 15.32 1 90.88 1017 GLU B C 1
ATOM 16169 O O . GLU B 1 1017 ? -3.371 30.078 14.117 1 90.88 1017 GLU B O 1
ATOM 16174 N N . ARG B 1 1018 ? -4.18 29.969 16.125 1 89.62 1018 ARG B N 1
ATOM 16175 C CA . ARG B 1 1018 ? -5.344 29.203 15.711 1 89.62 1018 ARG B CA 1
ATOM 16176 C C . ARG B 1 1018 ? -6.613 30.047 15.789 1 89.62 1018 ARG B C 1
ATOM 16178 O O . ARG B 1 1018 ? -7.578 29.781 15.062 1 89.62 1018 ARG B O 1
ATOM 16185 N N . ILE B 1 1019 ? -6.703 30.938 16.703 1 93 1019 ILE B N 1
ATOM 16186 C CA . ILE B 1 1019 ? -7.785 31.891 16.922 1 93 1019 ILE B CA 1
ATOM 16187 C C . ILE B 1 1019 ? -9.039 31.156 17.375 1 93 1019 ILE B C 1
ATOM 16189 O O . ILE B 1 1019 ? -10.156 31.531 17.016 1 93 1019 ILE B O 1
ATOM 16193 N N . GLU B 1 1020 ? -8.867 29.969 17.938 1 91.75 1020 GLU B N 1
ATOM 16194 C CA . GLU B 1 1020 ? -9.977 29.188 18.5 1 91.75 1020 GLU B CA 1
ATOM 16195 C C . GLU B 1 1020 ? -9.492 28.25 19.594 1 91.75 1020 GLU B C 1
ATOM 16197 O O . GLU B 1 1020 ? -8.289 27.984 19.719 1 91.75 1020 GLU B O 1
ATOM 16202 N N . TRP B 1 1021 ? -10.5 27.859 20.344 1 94.19 1021 TRP B N 1
ATOM 16203 C CA . TRP B 1 1021 ? -10.219 26.797 21.312 1 94.19 1021 TRP B CA 1
ATOM 16204 C C . TRP B 1 1021 ? -10.5 25.422 20.719 1 94.19 1021 TRP B C 1
ATOM 16206 O O . TRP B 1 1021 ? -11.617 25.156 20.266 1 94.19 1021 TRP B O 1
ATOM 16216 N N . ASN B 1 1022 ? -9.523 24.641 20.703 1 94.06 1022 ASN B N 1
ATOM 16217 C CA . ASN B 1 1022 ? -9.555 23.234 20.297 1 94.06 1022 ASN B CA 1
ATOM 16218 C C . ASN B 1 1022 ? -8.445 22.438 20.969 1 94.06 1022 ASN B C 1
ATOM 16220 O O . ASN B 1 1022 ? -8.234 22.547 22.172 1 94.06 1022 ASN B O 1
ATOM 16224 N N . TYR B 1 1023 ? -7.816 21.594 20.328 1 95.19 1023 TYR B N 1
ATOM 16225 C CA . TYR B 1 1023 ? -6.664 20.922 20.922 1 95.19 1023 TYR B CA 1
ATOM 16226 C C . TYR B 1 1023 ? -5.609 21.938 21.359 1 95.19 1023 TYR B C 1
ATOM 16228 O O . TYR B 1 1023 ? -5.125 22.734 20.562 1 95.19 1023 TYR B O 1
ATOM 16236 N N . PRO B 1 1024 ? -5.246 21.938 22.594 1 94.88 1024 PRO B N 1
ATOM 16237 C CA . PRO B 1 1024 ? -4.422 23.016 23.125 1 94.88 1024 PRO B CA 1
ATOM 16238 C C . PRO B 1 1024 ? -2.975 22.953 22.641 1 94.88 1024 PRO B C 1
ATOM 16240 O O . PRO B 1 1024 ? -2.473 21.875 22.328 1 94.88 1024 PRO B O 1
ATOM 16243 N N . ALA B 1 1025 ? -2.387 24.109 22.594 1 93.06 1025 ALA B N 1
ATOM 16244 C CA . ALA B 1 1025 ? -0.936 24.156 22.438 1 93.06 1025 ALA B CA 1
ATOM 16245 C C . ALA B 1 1025 ? -0.227 23.641 23.672 1 93.06 1025 ALA B C 1
ATOM 16247 O O . ALA B 1 1025 ? -0.823 23.578 24.75 1 93.06 1025 ALA B O 1
ATOM 16248 N N . PHE B 1 1026 ? 0.996 23.281 23.578 1 93.25 1026 PHE B N 1
ATOM 16249 C CA . PHE B 1 1026 ? 1.697 22.797 24.766 1 93.25 1026 PHE B CA 1
ATOM 16250 C C . PHE B 1 1026 ? 3.162 23.219 24.734 1 93.25 1026 PHE B C 1
ATOM 16252 O O . PHE B 1 1026 ? 3.727 23.438 23.656 1 93.25 1026 PHE B O 1
ATOM 16259 N N . ARG B 1 1027 ? 3.67 23.469 25.891 1 96.81 1027 ARG B N 1
ATOM 16260 C CA . ARG B 1 1027 ? 5.09 23.703 26.109 1 96.81 1027 ARG B CA 1
ATOM 16261 C C . ARG B 1 1027 ? 5.848 22.391 26.266 1 96.81 1027 ARG B C 1
ATOM 16263 O O . ARG B 1 1027 ? 5.434 21.516 27.031 1 96.81 1027 ARG B O 1
ATOM 16270 N N . THR B 1 1028 ? 6.871 22.312 25.516 1 96.69 1028 THR B N 1
ATOM 16271 C CA . THR B 1 1028 ? 7.602 21.047 25.484 1 96.69 1028 THR B CA 1
ATOM 16272 C C . THR B 1 1028 ? 9.047 21.25 25.938 1 96.69 1028 THR B C 1
ATOM 16274 O O . THR B 1 1028 ? 9.766 22.078 25.391 1 96.69 1028 THR B O 1
ATOM 16277 N N . VAL B 1 1029 ? 9.484 20.516 26.922 1 97.88 1029 VAL B N 1
ATOM 16278 C CA . VAL B 1 1029 ? 10.875 20.469 27.359 1 97.88 1029 VAL B CA 1
ATOM 16279 C C . VAL B 1 1029 ? 11.523 19.188 26.875 1 97.88 1029 VAL B C 1
ATOM 16281 O O . VAL B 1 1029 ? 10.961 18.094 27.031 1 97.88 1029 VAL B O 1
ATOM 16284 N N . SER B 1 1030 ? 12.609 19.375 26.266 1 97.31 1030 SER B N 1
ATOM 16285 C CA . SER B 1 1030 ? 13.234 18.188 25.703 1 97.31 1030 SER B CA 1
ATOM 16286 C C . SER B 1 1030 ? 14.727 18.156 25.984 1 97.31 1030 SER B C 1
ATOM 16288 O O . SER B 1 1030 ? 15.328 19.172 26.312 1 97.31 1030 SER B O 1
ATOM 16290 N N . PHE B 1 1031 ? 15.312 17 25.938 1 97.44 1031 PHE B N 1
ATOM 16291 C CA . PHE B 1 1031 ? 16.75 16.781 26.047 1 97.44 1031 PHE B CA 1
ATOM 16292 C C . PHE B 1 1031 ? 17.188 15.617 25.156 1 97.44 1031 PHE B C 1
ATOM 16294 O O . PHE B 1 1031 ? 16.359 14.789 24.75 1 97.44 1031 PHE B O 1
ATOM 16301 N N . GLY B 1 1032 ? 18.391 15.688 24.766 1 96.25 1032 GLY B N 1
ATOM 16302 C CA . GLY B 1 1032 ? 18.891 14.633 23.906 1 96.25 1032 GLY B CA 1
ATOM 16303 C C . GLY B 1 1032 ? 20.375 14.719 23.656 1 96.25 1032 GLY B C 1
ATOM 16304 O O . GLY B 1 1032 ? 21.078 15.484 24.312 1 96.25 1032 GLY B O 1
ATOM 16305 N N . VAL B 1 1033 ? 20.875 13.781 22.781 1 95.19 1033 VAL B N 1
ATOM 16306 C CA . VAL B 1 1033 ? 22.281 13.703 22.438 1 95.19 1033 VAL B CA 1
ATOM 16307 C C . VAL B 1 1033 ? 22.453 13.5 20.938 1 95.19 1033 VAL B C 1
ATOM 16309 O O . VAL B 1 1033 ? 21.609 12.875 20.297 1 95.19 1033 VAL B O 1
ATOM 16312 N N . ASN B 1 1034 ? 23.469 14.102 20.422 1 93.81 1034 ASN B N 1
ATOM 16313 C CA . ASN B 1 1034 ? 23.953 13.852 19.062 1 93.81 1034 ASN B CA 1
ATOM 16314 C C . ASN B 1 1034 ? 25.328 13.195 19.078 1 93.81 1034 ASN B C 1
ATOM 16316 O O . ASN B 1 1034 ? 26.281 13.742 19.641 1 93.81 1034 ASN B O 1
ATOM 16320 N N . ILE B 1 1035 ? 25.406 12.109 18.438 1 93.62 1035 ILE B N 1
ATOM 16321 C CA . ILE B 1 1035 ? 26.656 11.359 18.422 1 93.62 1035 ILE B CA 1
ATOM 16322 C C . ILE B 1 1035 ? 27.109 11.125 16.984 1 93.62 1035 ILE B C 1
ATOM 16324 O O . ILE B 1 1035 ? 26.297 10.773 16.125 1 93.62 1035 ILE B O 1
ATOM 16328 N N . THR B 1 1036 ? 28.359 11.391 16.75 1 88.56 1036 THR B N 1
ATOM 16329 C CA . THR B 1 1036 ? 28.953 11.102 15.453 1 88.56 1036 THR B CA 1
ATOM 16330 C C . THR B 1 1036 ? 30.172 10.195 15.602 1 88.56 1036 THR B C 1
ATOM 16332 O O . THR B 1 1036 ? 31 10.406 16.484 1 88.56 1036 THR B O 1
ATOM 16335 N N . LEU B 1 1037 ? 30.266 9.297 14.797 1 85.25 1037 LEU B N 1
ATOM 16336 C CA . LEU B 1 1037 ? 31.422 8.414 14.703 1 85.25 1037 LEU B CA 1
ATOM 16337 C C . LEU B 1 1037 ? 32.062 8.516 13.328 1 85.25 1037 LEU B C 1
ATOM 16339 O O . LEU B 1 1037 ? 31.391 8.664 12.32 1 85.25 1037 LEU B O 1
#

Nearest PDB structures (foldseek):
  6z8i-assembly1_B  TM=8.050E-01  e=1.442E-55  Bacteroides thetaiotaomicron VPI-5482
  5fq8-assembly1_D  TM=7.427E-01  e=2.727E-55  Bacteroides thetaiotaomicron
  5fq6-assembly2_I  TM=7.590E-01  e=4.795E-54  Bacteroides thetaiotaomicron
  5fq8-assembly1_B  TM=7.449E-01  e=8.598E-54  Bacteroides thetaiotaomicron
  3qlb-assembly1_A  TM=7.049E-01  e=2.417E-19  Pseudomonas fluorescens

Foldseek 3Di:
DEAPVRAADFFKKKAFVPCRPFIDGAHNRNDDATDDDQQTWIWTGDPQFPTDIHGNHPPRDDDDHTYGCPPQQQDWDDFQVGIDGNLQDQADKDKFFLCVQVPQPPDQFSLVSCDQVDFQKDWFDPDFFPLDDIFIFGQQAKFQADQDPVRHGMDGQGAAEEEVLHGDDRSQDDSVFWGMWMWGHACQGQPSNFQSGLRTYIYTYGDWDDAQFDKKKWKWKKKKKWAFPLAFFFDPPLLFLVVLVLQVDDLQALFAPRHGSVVLSVVLVVCVVPVVVADAPAQQWGQDPVRAIHQRHFADLRRVQWAMKIKMKIKMKIWGDHRFKTKMKIKIWIKIQAGGPDRQRIKIKIKIKIKMWGNPDPFKIKIKIKMKMKMKGKDFAFLPCLQPFQFARRWGAAWDQCSNQVQDNGTFGAPGNNVSRVVTDIKIKMKMKIKMKIKMWGHPDVQKIKIKIKMKIKIKIKIWGWGFWDWHDGSNHDIDIRDPKTKIKIKIKMKIKMKIKIKMWGWDDDVQKTKIKMKIKMKMKMKMKMKMKMAIDAPDRVDDDNVRHPDDIDIDMDMAMKMKIKIKMKMWIQGNSFKIKMKMKMWMAIQQAAPVAGIDIKIKMKIKGWPCPDPVNVVVVQWWVTKMKMKMKIKHWHDPDGHPQQPFDWDWGALPVPDADPNTRHTDRDDDTADADNDAHTWMKMKIKIKIWTATNPRQKTKMKMKMKIKTFQRWDFAEADDCVVVHTGYTTRWWMKMKIKMKMKMKGWDDDVQKTKIKIKIKMFMKMFTQTDVYVQPFQALVDHHHGDIAFFDKFFAWPAWDFCVQAPALPVLHGDPPAAAEPPASGDTQATGTDFPDADPVGDRYADCAPNHPVGRGRIDGQFGADFGTWMKMWIWMDGPQKIKIWIKIKTDWGKDQDDDCSQEPPRDASSRGHTPPHSQEWGFPCVVVPGRGTPRSPGLATRRHHPCRCVVVRSTDYNSSIFTLIKMWRAKIKMKGKDDCVVQVVVPWRTKMKMKMKGRPDMGGPGRRQAHSSRRHHDSGHIIMIMIIMMTMD/DEAPVRAADFFKKKAFVPDRPFIDGAHNRNDDATDDPQQTWIWTGDPQFDTDIHGCHPPRDDDDHTYGCPPQQQDWDDFQVGIDGPLQDQADKDKFFLCVQVPQPPDQFSLVSCDQVDFQKDWFDPDFFPLDDIFIFGQQAKFQAAQDPVRHGMDGQGAAEEEVLHGDDRSQDDSVFWGMWMWGHACQGQPSNFQSGLRTYIYTYGDWDDAQFDKKKWKWKKKKKWAFPLFFFFDPPLLFLVVLVLQVDDLQALFAPRHGSVVLSVVLVVCVVPVVVADAPAQQWGQDPVRATHQRHFADLRRVQWAMKIKMKIKMKIWGDHRFKTKIKMKIWIKIQAGGPDRQRIKIKIKIKIKMWGNPDPFKIKIKIKMKMKMKGKDFDFLPCLQPQLFARRWGAAWDQCSNQVQDNGTFGAPGNNVSRVVTDIKIKMKMKIKMKIKMWGHPDPQKIKIKIKMKIKIKIKIWGWGFWDWHDGSNHDIDIRDPKTKIKIKIKMKIKMKIKIKMWGWDDDPQKTKIKMKIKMKMKMKMKMKMKMAIDAPDRVDDDNVRHPDDIDIDMDMAMKMKIKIKMKMWIQGNSFKIKMKMKMWMAIQQAAPVAGIDIKIKMKIKGWPCPDPVNVVVVQWWVTKMKMKMKIKHWHDPYGHPQQPFDWDWDALPVPDDDPNTRHTDRDDDTADHDNDAHTWMKMKIKIKIWTATNPRQKTKIKMKMKIKTFQRWDFAEADPCVVVHTGYTTRWWMKMKIKMKMKMKGWDDDVQKTKIKIKIKMFMKMFTQTDPYVQPFQALVDHHHGDIAFFDKFFAWPAWDFCVQAPALPVLHGDPPAAAEPPASGDTQATGTDFPDADPVGDRYADCAPNHPVGRGRIDGQFGADFGTWMKMWIWMDGPQKIKIWIKIKTDWGKDQDDDCSQEPPRDASSRGHTPPHSQGWGFPCVVVPGRGTPCSPGLATRRHHPCRCVVVRSTDYNSSIFTLIKMWRAKIKMKGKDDCVVQVVVPFRTKMKMKMKGRPDMGGPGRRQAHSSRRHHDSGHIIMIMIIMMTMD

pLDDT: mean 89.34, std 10.86, range [43.44, 98.38]